Protein 8JZI (pdb70)

Secondary structure (DSSP, 8-state):
-----EEEEEEEE-TTSHHHHHHHHHHHHHHHHHHH-TT-EEEEEEEEETTEEEEEEEEE-S----HHHHHHHHHHHHT-EEGGGTEETTTSEEEEEEE----TTPPBSS-EEEEEEEETTSTTS--HHHHHHHHHHHHHHHHHHTTSS-SEEEEEEEEEEEEE-TTS-EEEEEEEEEEEEE-TTS-HHHHHHHHIIIIIIHHHHHTT-GGGG-S--EEEESTT----S-TTTTSEEETTS-TTTTTTTTSS---S---TTB-TT-HHHHHHHHHHHHHHHHHHTTS-SEEEEEEEE-BT-SS-SEEEEE-TT---TT--HHHHHHHHHHH---SHHHHHHHHT--SS--GGGGSS-SSS-TTS--GGG--TTHHHHHHHTT--/-----EEEEEEEE-TTSHHHHHHHHHHHHHHHHHHH-TT-EEEEEEEEETTEEEEEEEEE-S----HHHHHHHHHHHHT-EEGGGTEETTTSEEEEEEE--------EEEEEEEETTSTTS--HHHHHHHHHHHHHHHHHHTTSS-SEEEEEEEEEEEEE-TTS-EEEEEEEEEEEEE-TTS-HHHHHHHHIIIIIIHHHHHTT-GGGS-S--EEEESTTS---S-TTTTS-EETTS-TTTTTTTTSS---S---TTB-TTSHHHHHHHHHHHHHHHHHHTTSBSEEEEEEEE-TT-SS-SEEEEE-TT-B-TT--HHHHHHHHHHH---SHHHHHHHTT--SS--GGGSSS-SSS-TTS--GGG--TTHHHHHHHTT--/------EEEEEEE-TTSHHHHHHHHHHHHHHHHHHH-TT-EEEEEEEEETTEEEEEEEEE-S----HHHHHHHHHHHHT-EEGGGTEETTTSEEEEEEE--TTPPPSS-EEEEEEEETTSTTS--HHHHHHHHHHHHHHHHHHTTSS-SEEEEEEEEEEEEE-TTS-EEEEEEEEEEEEE-TTS-HHHHHHHHIIIIIIHHHHHHT-GGGS-S--EEEESTT----S-TTTTS-EETTS-TTTTTTTTSS---S---TTB-TT-HHHHHHHHHHHHHHHHHHTTS-SEEEEEEEE-TT-SS-SEEEEE-TT---TT--HHHHHHHHHHH---SHHHHHHHHT--SS--GGGSSS-SSS-TTS--GGG--TTHHHHHHHTT--/-----EEEEEEEE-TTSHHHHHHHHHHHHHHHHHHH-TT-EEEEEEEEETTEEEEEEEEE-S----HHHHHHHHHHHHT-EEGGGTEETTTSEEEEEEE---TTPPPSS-EEEEEEEETTSTTS--HHHHHHHHHHHHHHHHHHTTSS-SEEEEEEEEEEEEE-TTS-EEEEEEEEEEEEE-TTS-HHHHHHHHIIIIIIHHHHHTT-GGGS-S--EEEESTTS---S-TTTTS-EETTS-TTTTTTTTSS-------TTB-TT-HHHHHHHHHHHHHHHHHHTTSBSEEEEEEEE-TT-SS-SEEEEE-TT-B-TT--HHHHHHHHHHH---SHHHHHHHTT--SS--GGGGSS-SSS-TTS--GGG--TTHHHHHHHTT--

Solvent-accessible surface area: 49434 Å² total; per-residue (Å²): 139,81,97,18,94,2,34,0,0,1,20,0,0,2,20,0,24,2,12,0,0,0,0,3,2,0,0,25,0,0,19,20,6,1,122,134,20,62,106,2,106,0,35,1,15,0,2,0,4,12,3,5,0,12,0,0,2,30,8,92,51,103,19,105,22,22,24,21,55,44,1,35,80,30,0,45,108,0,13,0,76,23,13,117,16,0,4,10,0,136,20,6,0,7,8,20,9,14,21,68,94,141,124,26,212,58,36,3,59,52,4,4,4,6,10,0,4,0,1,77,63,21,171,20,43,4,0,14,0,0,9,2,0,16,74,1,0,103,14,5,10,56,0,41,104,114,48,63,1,64,77,17,19,5,12,1,38,0,6,0,1,0,14,10,40,67,103,51,123,31,58,54,2,50,2,1,9,0,11,1,0,5,32,86,129,16,90,83,68,79,0,46,81,38,0,92,97,50,0,6,87,102,2,22,155,81,27,49,11,90,107,31,19,80,78,161,34,44,20,37,3,2,41,88,22,96,49,42,74,6,1,0,28,41,66,15,0,1,0,3,21,28,6,4,4,2,6,4,1,0,25,3,30,14,5,11,18,2,5,1,1,24,2,1,31,58,3,30,0,0,0,5,1,0,0,0,7,0,0,19,0,0,6,28,2,30,0,0,45,33,0,5,0,1,0,0,0,0,40,46,87,14,141,23,7,3,7,7,0,17,0,77,141,22,55,77,101,83,4,39,17,25,31,0,2,19,4,0,94,132,32,10,57,9,63,8,22,0,0,27,133,90,4,78,1,52,80,51,33,1,25,84,0,0,8,19,0,0,4,14,25,116,65,41,141,12,24,0,24,36,79,78,43,29,111,73,0,54,71,21,2,178,36,131,95,97,94,14,95,2,35,0,0,0,19,0,0,2,24,0,13,0,13,0,0,0,0,5,1,0,0,24,0,0,21,19,4,3,124,130,20,64,112,3,115,0,35,1,16,0,2,0,6,13,2,6,0,12,0,0,2,26,9,90,45,104,17,106,25,32,22,17,96,44,1,35,69,37,0,48,110,1,16,0,72,24,13,124,19,0,4,10,0,130,20,7,0,8,7,20,9,10,19,48,68,70,64,106,91,44,45,5,4,7,10,0,4,0,1,79,57,19,172,22,41,4,0,19,0,0,9,3,0,6,60,1,0,63,17,6,9,80,0,41,110,122,50,66,1,64,71,18,20,5,6,0,27,0,1,0,1,0,2,9,37,66,115,48,108,25,52,74,0,37,5,1,0,0,12,1,0,1,32,81,128,16,88,95,72,74,0,54,90,38,0,94,101,48,0,6,87,93,2,16,145,76,29,51,13,90,114,30,17,97,73,164,36,55,19,28,0,3,22,61,29,82,48,61,87,5,0,0,44,43,67,19,0,1,0,3,24,27,6,4,3,2,6,4,1,1,23,3,32,15,5,11,17,2,5,1,0,24,2,1,31,58,3,37,1,0,0,5,1,0,0,0,8,0,0,19,0,0,7,27,2,33,0,2,49,30,0,3,0,0,0,0,0,0,16,75,96,57,136,29,7,2,7,8,0,19,0,80,139,14,44,81,90,84,15,42,14,22,30,0,2,19,4,0,90,136,20,8,48,7,83,11,68,1,0,30,151,108,5,80,1,50,79,58,33,1,23,86,0,0,8,18,0,0,4,12,18,107,84,41,143,14,25,0,25,36,81,92,34,27,119,78,0,52,63,19,10,184,42,137,105,100,96,18,91,2,35,0,0,0,18,0,0,2,20,0,9,0,13,0,0,0,1,4,1,0,0,24,0,0,20,20,5,2,121,134,21,62,116,2,92,0,32,1,17,0,4,0,7,16,4,11,0,14,0,0,2,57,14,173,46,107,13,99,19,22,22,19,30,43,1,23,82,31,0,43,104,0,18,0,80,21,14,133,19,3,4,11,0,92,18,6,0,6,6,20,9,13,23,112,138,39,190,53,39,4,54,54,6,3,3,6,10,0,3,0,1,76,67,22,174,20,45,4,1,15,0,0,9,3,0,15,75,2,0,90,18,6,9,62,0,41,98,112,58,62,1,67,67,18,19,5,6,0,26,0,1,0,1,0,10,8,37,71,105,50,123,30,54,49,0,43,4,0,0,0,11,1,0,3,29,84,121,16,89,97,72,74,0,47,90,39,0,96,104,48,0,6,78,103,0,15,134,83,29,53,14,68,129,48,18,82,73,164,32,58,18,29,0,2,28,66,26,89,49,68,101,4,0,0,44,45,68,16,0,0,0,3,20,28,6,6,4,2,7,4,1,1,24,6,34,15,5,11,15,2,5,1,0,23,2,2,23,60,3,32,1,0,0,5,1,0,0,0,6,0,0,19,0,0,6,31,6,24,0,0,46,36,0,4,0,1,0,0,0,0,40,46,93,9,133,25,8,2,7,8,0,20,0,76,126,25,54,82,92,83,5,42,16,24,30,0,2,17,4,0,93,126,22,9,52,8,42,7,24,0,0,27,124,87,4,76,1,52,85,54,32,1,26,87,0,0,8,18,0,0,3,14,20,115,71,39,141,11,21,0,24,35,79,92,30,32,111,80,0,49,68,16,2,174,38,140,101,89,97,16,91,2,35,1,0,0,18,0,0,1,25,0,8,0,15,0,0,0,1,5,2,0,0,24,0,0,20,21,6,2,115,136,20,61,108,2,84,0,36,1,15,0,3,0,9,13,5,10,0,12,0,0,2,51,14,163,44,103,17,102,22,22,21,22,48,46,1,39,67,40,0,44,108,1,19,0,76,26,15,125,21,0,3,11,0,139,20,6,1,8,8,22,8,13,23,63,154,125,39,203,59,35,3,57,50,5,4,3,6,10,0,3,0,1,78,67,18,174,23,41,4,0,15,0,0,9,2,0,16,70,1,0,110,16,5,10,65,0,43,114,115,49,61,1,66,67,18,19,5,7,0,31,0,1,0,1,0,2,9,41,63,109,43,136,32,54,73,1,42,6,1,0,0,14,1,0,4,33,81,134,13,85,97,71,73,0,42,93,39,0,90,107,49,0,6,85,97,2,18,144,74,28,49,9,89,113,36,17,88,75,171,30,60,20,31,0,4,28,70,28,88,49,57,111,3,1,0,46,45,67,16,0,0,0,4,21,27,6,4,3,3,7,3,1,1,18,3,32,15,6,11,16,2,4,1,0,21,2,2,31,58,3,34,1,0,0,5,1,0,0,0,8,0,0,18,0,0,7,28,2,33,0,1,45,37,0,4,0,2,0,0,0,0,38,45,90,13,130,26,8,3,8,8,0,19,0,72,127,26,58,78,104,81,1,39,16,25,32,0,2,18,3,0,90,134,32,11,52,6,48,7,19,0,0,30,115,76,5,83,1,52,81,53,32,1,25,83,0,0,8,18,0,0,4,14,26,118,63,41,144,9,24,0,25,37,84,75,52,31,114,80,0,62,62,23,4,186,28,141

InterPro domains:
  IPR002133 S-adenosylmethionine synthetase [MF_00086] (6-404)
  IPR002133 S-adenosylmethionine synthetase [PIRSF000497] (7-404)
  IPR002133 S-adenosylmethionine synthetase [PTHR11964] (8-398)
  IPR002133 S-adenosylmethionine synthetase [TIGR01034] (9-403)
  IPR022628 S-adenosylmethionine synthetase, N-terminal [PF00438] (9-104)
  IPR022629 S-adenosylmethionine synthetase, central domain [PF02772] (129-250)
  IPR022630 S-adenosylmethionine synthetase, C-terminal [PF02773] (252-392)
  IPR022631 S-adenosylmethionine synthetase, conserved site [PS00376] (130-140)
  IPR022631 S-adenosylmethionine synthetase, conserved site [PS00377] (278-286)
  IPR022636 S-adenosylmethionine synthetase superfamily [SSF55973] (8-114)
  IPR022636 S-adenosylmethionine synthetase superfamily [SSF55973] (126-251)
  IPR022636 S-adenosylmethionine synthetase superfamily [SSF55973] (252-405)

Radius of gyration: 36.48 Å; Cα contacts (8 Å, |Δi|>4): 4003; chains: 4; bounding box: 103×69×114 Å

B-factor: mean 21.57, std 10.16, range [6.4, 89.71]

Sequence (1529 aa):
QPTAVRLFTSESVTEGHPDKICDAISDTILDALLEKDPQSRVAVETVVTTGIVHVVGEVRTSAYVAIPQLVRNKLIEIGFNSSEVGFDGRTCGVSVSIGEQSDDRAGAGDQGLMFGYATNETEEYMPLPIALAHRLSRRLTQVRKEGIVPHLRPDGKTQVTFAYDAQDRPSHLDTVVISTQHDPEVDRAWLETQLREHVIDWVIKDAGIEDLATGEITVLINPSGSFILGGPMGDAGLTGRKIIVDTYGGMARHGGGAFSGKDPSKVDRSAAYAMRWVAKNIVAAGLADRAEVQVAYAIGRAKPVGLYVETFDTNKEGLSDEQIQAAVLEVFDLRPAAIIRELDLLRPIYADTAAYGHFGRTDLDLPWEAIDRVDELRAALKLAQPTAVRLFTSESVTEGHPDKICDAISDTILDALLEKDPQSRVAVETVVTTGIVHVVGEVRTSAYVAIPQLVRNKLIEIGFNSSEVGFDGRTCGVSVSIGEQSQEGDQGLMFGYATNETEEYMPLPIALAHRLSRRLTQVRKEGIVPHLRPDGKTQVTFAYDAQDRPSHLDTVVISTQHDPEVDRAWLETQLREHVIDWVIKDAGIEDLATGEITVLINPSGSFILGGPMGDAGLTGRKIIVDTYGGMARHGGGAFSGKDPSKVDRSAAYAMRWVAKNIVAAGLADRAEVQVAYAIGRAKPVGLYVETFDTNKEGLSDEQIQAAVLEVFDLRPAAIIRELDLLRPIYADTAAYGHFGRTDLDLPWEAIDRVDELRAALKLAQPTAVRLFTSESVTEGHPDKICDAISDTILDALLEKDPQSRVAVETVVTTGIVHVVGEVRTSAYVAIPQLVRNKLIEIGFNSSEVGFDGRTCGVSVSIGEDDRAGAGDQGLMFGYATNETEEYMPLPIALAHRLSRRLTQVRKEGIVPHLRPDGKTQVTFAYDAQDRPSHLDTVVISTQHDPEVDRAWLETQLREHVIDWVIKDAGIEDLATGEITVLINPSGSFILGGPMGDAGLTGRKIIVDTYGGMARHGGGAFSGKDPSKVDRSAAYAMRWVAKNIVAAGLADRAEVQVAYAIGRAKPVGLYVETFDTNKEGLSDEQIQAAVLEVFDLRPAAIIRELDLLRPIYADTAAYGHFGRTDLDLPWEAIDRVDELRAALKLAQPTAVRLFTSESVTEGHPDKICDAISDTILDALLEKDPQSRVAVETVVTTGIVHVVGEVRTSAYVAIPQLVRNKLIEIGFNSSEVGFDGRTCGVSVSIGEQDDRAGAGDQGLMFGYATNETEEYMPLPIALAHRLSRRLTQVRKEGIVPHLRPDGKTQVTFAYDAQDRPSHLDTVVISTQHDPEVDRAWLETQLREHVIDWVIKDAGIEDLATGEITVLINPSGSFILGGPMGDAGLTGRKIIVDTYGGMARHGGGAFSGKDPSKVDRSAAYAMRWVAKNIVAAGLADRAEVQVAYAIGRAKPVGLYVETFDTNKEGLSDEQIQAAVLEVFDLRPAAIIRELDLLRPIYADTAAYGHFGRTDLDLPWEAIDRVDELRAALKLA

Nearest PDB structures (foldseek):
  8jzi-assembly1_A  TM=1.003E+00  e=3.967E-88  Corynebacterium glutamicum ATCC 13032
  8jzh-assembly1_A  TM=1.001E+00  e=2.560E-85  Corynebacterium glutamicum ATCC 13032
  8jzi-assembly1_C  TM=1.001E+00  e=5.009E-85  Corynebacterium glutamicum ATCC 13032
  8jzi-assembly1_D  TM=9.989E-01  e=9.376E-84  Corynebacterium glutamicum ATCC 13032
  8jzg-assembly1_A  TM=9.955E-01  e=6.324E-82  Corynebacterium glutamicum ATCC 13032

Structure (mmCIF, N/CA/C/O backbone):
data_8JZI
#
_entry.id   8JZI
#
_cell.length_a   150.404
_cell.length_b   125.436
_cell.length_c   116.310
_cell.angle_alpha   90.00
_cell.angle_beta   128.91
_cell.angle_gamma   90.00
#
_symmetry.space_group_name_H-M   'C 1 2 1'
#
loop_
_entity.id
_entity.type
_entity.pdbx_description
1 polymer 'S-adenosylmethionine synthase'
2 non-polymer GLYCEROL
3 non-polymer '2-(N-MORPHOLINO)-ETHANESULFONIC ACID'
4 non-polymer 'SODIUM ION'
5 non-polymer 1,2-ETHANEDIOL
6 water water
#
loop_
_atom_site.group_PDB
_atom_site.id
_atom_site.type_symbol
_atom_site.label_atom_id
_atom_site.label_alt_id
_atom_site.label_comp_id
_atom_site.label_asym_id
_atom_site.label_entity_id
_atom_site.label_seq_id
_atom_site.pdbx_PDB_ins_code
_atom_site.Cartn_x
_atom_site.Cartn_y
_atom_site.Cartn_z
_atom_site.occupancy
_atom_site.B_iso_or_equiv
_atom_site.auth_seq_id
_atom_site.auth_comp_id
_atom_site.auth_asym_id
_atom_site.auth_atom_id
_atom_site.pdbx_PDB_model_num
ATOM 1 N N . GLN A 1 3 ? 6.918 -75.941 -82.258 1.00 39.61 3 GLN A N 1
ATOM 2 C CA . GLN A 1 3 ? 7.312 -74.555 -82.657 1.00 37.88 3 GLN A CA 1
ATOM 3 C C . GLN A 1 3 ? 6.194 -73.539 -82.352 1.00 39.06 3 GLN A C 1
ATOM 4 O O . GLN A 1 3 ? 6.527 -72.355 -82.235 1.00 42.71 3 GLN A O 1
ATOM 10 N N . PRO A 1 4 ? 4.897 -73.903 -82.229 1.00 37.01 4 PRO A N 1
ATOM 11 C CA . PRO A 1 4 ? 3.876 -72.943 -81.770 1.00 37.59 4 PRO A CA 1
ATOM 12 C C . PRO A 1 4 ? 4.201 -72.475 -80.335 1.00 29.99 4 PRO A C 1
ATOM 13 O O . PRO A 1 4 ? 4.782 -73.240 -79.617 1.00 22.32 4 PRO A O 1
ATOM 17 N N . THR A 1 5 ? 3.840 -71.227 -79.979 1.00 30.73 5 THR A N 1
ATOM 18 C CA . THR A 1 5 ? 4.149 -70.667 -78.633 1.00 29.27 5 THR A CA 1
ATOM 19 C C . THR A 1 5 ? 2.849 -70.275 -77.913 1.00 28.34 5 THR A C 1
ATOM 20 O O . THR A 1 5 ? 1.837 -69.897 -78.568 1.00 27.62 5 THR A O 1
ATOM 24 N N . ALA A 1 6 ? 2.861 -70.400 -76.596 1.00 22.32 6 ALA A N 1
ATOM 25 C CA . ALA A 1 6 ? 1.756 -69.961 -75.725 1.00 21.33 6 ALA A CA 1
ATOM 26 C C . ALA A 1 6 ? 2.308 -68.850 -74.838 1.00 20.52 6 ALA A C 1
ATOM 27 O O . ALA A 1 6 ? 3.510 -68.777 -74.646 1.00 22.94 6 ALA A O 1
ATOM 29 N N . VAL A 1 7 ? 1.447 -67.981 -74.334 1.00 17.74 7 VAL A N 1
ATOM 30 C CA . VAL A 1 7 ? 1.891 -66.935 -73.387 1.00 16.71 7 VAL A CA 1
ATOM 31 C C . VAL A 1 7 ? 1.823 -67.543 -71.988 1.00 15.15 7 VAL A C 1
ATOM 32 O O . VAL A 1 7 ? 0.761 -68.044 -71.598 1.00 15.22 7 VAL A O 1
ATOM 36 N N . ARG A 1 8 ? 2.897 -67.428 -71.228 1.00 14.66 8 ARG A N 1
ATOM 37 C CA . ARG A 1 8 ? 2.857 -67.972 -69.848 1.00 13.80 8 ARG A CA 1
ATOM 38 C C . ARG A 1 8 ? 2.103 -66.981 -68.965 1.00 13.52 8 ARG A C 1
ATOM 39 O O . ARG A 1 8 ? 2.350 -65.764 -69.072 1.00 13.29 8 ARG A O 1
ATOM 47 N N . LEU A 1 9 ? 1.239 -67.502 -68.089 1.00 12.52 9 LEU A N 1
ATOM 48 C CA . LEU A 1 9 ? 0.316 -66.674 -67.275 1.00 12.45 9 LEU A CA 1
ATOM 49 C C . LEU A 1 9 ? 0.513 -67.114 -65.844 1.00 11.74 9 LEU A C 1
ATOM 50 O O . LEU A 1 9 ? 0.264 -68.300 -65.602 1.00 12.09 9 LEU A O 1
ATOM 55 N N . PHE A 1 10 ? 0.867 -66.187 -64.955 1.00 10.75 10 PHE A N 1
ATOM 56 C CA . PHE A 1 10 ? 1.192 -66.499 -63.552 1.00 10.35 10 PHE A CA 1
ATOM 57 C C . PHE A 1 10 ? 0.103 -65.903 -62.673 1.00 10.67 10 PHE A C 1
ATOM 58 O O . PHE A 1 10 ? -0.251 -64.727 -62.888 1.00 10.75 10 PHE A O 1
ATOM 66 N N . THR A 1 11 ? -0.300 -66.626 -61.629 1.00 9.91 11 THR A N 1
ATOM 67 C CA . THR A 1 11 ? -1.434 -66.223 -60.781 1.00 9.50 11 THR A CA 1
ATOM 68 C C . THR A 1 11 ? -1.030 -66.160 -59.297 1.00 9.62 11 THR A C 1
ATOM 69 O O . THR A 1 11 ? -0.319 -67.031 -58.816 1.00 9.35 11 THR A O 1
ATOM 73 N N . SER A 1 12 ? -1.533 -65.172 -58.580 1.00 9.61 12 SER A N 1
ATOM 74 C CA . SER A 1 12 ? -1.444 -65.123 -57.091 1.00 9.43 12 SER A CA 1
ATOM 75 C C . SER A 1 12 ? -2.815 -64.749 -56.519 1.00 9.53 12 SER A C 1
ATOM 76 O O . SER A 1 12 ? -3.586 -64.116 -57.212 1.00 9.47 12 SER A O 1
ATOM 79 N N . GLU A 1 13 ? -3.078 -65.031 -55.260 1.00 9.60 13 GLU A N 1
ATOM 80 C CA . GLU A 1 13 ? -4.394 -64.722 -54.658 1.00 10.54 13 GLU A CA 1
ATOM 81 C C . GLU A 1 13 ? -4.161 -64.097 -53.300 1.00 9.23 13 GLU A C 1
ATOM 82 O O . GLU A 1 13 ? -3.051 -64.243 -52.711 1.00 9.52 13 GLU A O 1
ATOM 88 N N . SER A 1 14 ? -5.179 -63.384 -52.835 1.00 9.48 14 SER A N 1
ATOM 89 C CA . SER A 1 14 ? -5.238 -62.922 -51.433 1.00 9.26 14 SER A CA 1
ATOM 90 C C . SER A 1 14 ? -6.653 -63.078 -50.892 1.00 9.72 14 SER A C 1
ATOM 91 O O . SER A 1 14 ? -7.525 -63.491 -51.641 1.00 8.71 14 SER A O 1
ATOM 94 N N . VAL A 1 15 ? -6.821 -62.907 -49.576 1.00 9.22 15 VAL A N 1
ATOM 95 C CA . VAL A 1 15 ? -8.186 -63.019 -48.993 1.00 9.77 15 VAL A CA 1
ATOM 96 C C . VAL A 1 15 ? -8.321 -61.847 -48.037 1.00 9.74 15 VAL A C 1
ATOM 97 O O . VAL A 1 15 ? -7.262 -61.293 -47.587 1.00 9.98 15 VAL A O 1
ATOM 101 N N . THR A 1 16 ? -9.556 -61.507 -47.699 1.00 8.87 16 THR A N 1
ATOM 102 C CA . THR A 1 16 ? -9.799 -60.492 -46.654 1.00 9.11 16 THR A CA 1
ATOM 103 C C . THR A 1 16 ? -9.646 -61.114 -45.278 1.00 9.89 16 THR A C 1
ATOM 104 O O . THR A 1 16 ? -9.615 -62.358 -45.148 1.00 9.24 16 THR A O 1
ATOM 108 N N . GLU A 1 17 ? -9.644 -60.265 -44.256 1.00 8.80 17 GLU A N 1
ATOM 109 C CA . GLU A 1 17 ? -9.631 -60.671 -42.842 1.00 9.65 17 GLU A CA 1
ATOM 110 C C . GLU A 1 17 ? -10.865 -61.493 -42.452 1.00 9.54 17 GLU A C 1
ATOM 111 O O . GLU A 1 17 ? -10.841 -62.080 -41.342 1.00 9.95 17 GLU A O 1
ATOM 117 N N . GLY A 1 18 ? -11.937 -61.488 -43.245 1.00 8.89 18 GLY A N 1
ATOM 118 C CA . GLY A 1 18 ? -13.155 -62.274 -42.947 1.00 8.50 18 GLY A CA 1
ATOM 119 C C . GLY A 1 18 ? -13.194 -63.659 -43.583 1.00 9.84 18 GLY A C 1
ATOM 120 O O . GLY A 1 18 ? -14.183 -64.378 -43.379 1.00 9.91 18 GLY A O 1
ATOM 121 N N . HIS A 1 19 ? -12.170 -64.072 -44.329 1.00 10.31 19 HIS A N 1
ATOM 122 C CA . HIS A 1 19 ? -12.074 -65.450 -44.846 1.00 10.28 19 HIS A CA 1
ATOM 123 C C . HIS A 1 19 ? -11.838 -66.340 -43.624 1.00 10.15 19 HIS A C 1
ATOM 124 O O . HIS A 1 19 ? -11.016 -65.971 -42.767 1.00 10.69 19 HIS A O 1
ATOM 131 N N . PRO A 1 20 ? -12.523 -67.485 -43.474 1.00 10.46 20 PRO A N 1
ATOM 132 C CA . PRO A 1 20 ? -12.419 -68.297 -42.253 1.00 11.61 20 PRO A CA 1
ATOM 133 C C . PRO A 1 20 ? -10.982 -68.685 -41.824 1.00 10.35 20 PRO A C 1
ATOM 134 O O . PRO A 1 20 ? -10.668 -68.678 -40.630 1.00 9.96 20 PRO A O 1
ATOM 138 N N . ASP A 1 21 ? -10.078 -68.958 -42.766 1.00 10.37 21 ASP A N 1
ATOM 139 C CA . ASP A 1 21 ? -8.663 -69.290 -42.427 1.00 10.35 21 ASP A CA 1
ATOM 140 C C . ASP A 1 21 ? -7.958 -68.066 -41.842 1.00 10.45 21 ASP A C 1
ATOM 141 O O . ASP A 1 21 ? -7.248 -68.186 -40.851 1.00 9.25 21 ASP A O 1
ATOM 146 N N . LYS A 1 22 ? -8.236 -66.890 -42.412 1.00 10.58 22 LYS A N 1
ATOM 147 C CA . LYS A 1 22 ? -7.651 -65.636 -41.913 1.00 11.09 22 LYS A CA 1
ATOM 148 C C . LYS A 1 22 ? -8.272 -65.242 -40.563 1.00 10.94 22 LYS A C 1
ATOM 149 O O . LYS A 1 22 ? -7.555 -64.634 -39.762 1.00 11.71 22 LYS A O 1
ATOM 155 N N . ILE A 1 23 ? -9.551 -65.550 -40.307 1.00 11.14 23 ILE A N 1
ATOM 156 C CA . ILE A 1 23 ? -10.133 -65.322 -38.957 1.00 10.15 23 ILE A CA 1
ATOM 157 C C . ILE A 1 23 ? -9.273 -66.089 -37.935 1.00 9.81 23 ILE A C 1
ATOM 158 O O . ILE A 1 23 ? -8.925 -65.539 -36.887 1.00 10.15 23 ILE A O 1
ATOM 163 N N . CYS A 1 24 ? -8.897 -67.322 -38.262 1.00 9.16 24 CYS A N 1
ATOM 164 C CA . CYS A 1 24 ? -8.115 -68.178 -37.360 1.00 9.34 24 CYS A CA 1
ATOM 165 C C . CYS A 1 24 ? -6.709 -67.591 -37.141 1.00 8.90 24 CYS A C 1
ATOM 166 O O . CYS A 1 24 ? -6.235 -67.572 -35.995 1.00 9.34 24 CYS A O 1
ATOM 169 N N . ASP A 1 25 ? -6.029 -67.213 -38.216 1.00 8.99 25 ASP A N 1
ATOM 170 C CA . ASP A 1 25 ? -4.703 -66.542 -38.110 1.00 8.96 25 ASP A CA 1
ATOM 171 C C . ASP A 1 25 ? -4.806 -65.332 -37.177 1.00 10.23 25 ASP A C 1
ATOM 172 O O . ASP A 1 25 ? -3.956 -65.169 -36.247 1.00 9.86 25 ASP A O 1
ATOM 177 N N . ALA A 1 26 ? -5.838 -64.500 -37.355 1.00 10.40 26 ALA A N 1
ATOM 178 C CA . ALA A 1 26 ? -6.009 -63.238 -36.593 1.00 10.42 26 ALA A CA 1
ATOM 179 C C . ALA A 1 26 ? -6.329 -63.518 -35.130 1.00 10.81 26 ALA A C 1
ATOM 180 O O . ALA A 1 26 ? -5.761 -62.826 -34.253 1.00 11.15 26 ALA A O 1
ATOM 182 N N . ILE A 1 27 ? -7.143 -64.516 -34.853 1.00 10.16 27 ILE A N 1
ATOM 183 C CA . ILE A 1 27 ? -7.440 -64.910 -33.460 1.00 11.05 27 ILE A CA 1
ATOM 184 C C . ILE A 1 27 ? -6.152 -65.444 -32.807 1.00 11.74 27 ILE A C 1
ATOM 185 O O . ILE A 1 27 ? -5.777 -64.988 -31.704 1.00 13.32 27 ILE A O 1
ATOM 190 N N . SER A 1 28 ? -5.422 -66.307 -33.482 1.00 10.73 28 SER A N 1
ATOM 191 C CA . SER A 1 28 ? -4.161 -66.873 -32.975 1.00 11.22 28 SER A CA 1
ATOM 192 C C . SER A 1 28 ? -3.166 -65.749 -32.632 1.00 10.51 28 SER A C 1
ATOM 193 O O . SER A 1 28 ? -2.573 -65.794 -31.539 1.00 12.83 28 SER A O 1
ATOM 196 N N . ASP A 1 29 ? -2.985 -64.764 -33.518 1.00 10.84 29 ASP A N 1
ATOM 197 C CA . ASP A 1 29 ? -2.026 -63.644 -33.306 1.00 11.62 29 ASP A CA 1
ATOM 198 C C . ASP A 1 29 ? -2.571 -62.582 -32.343 1.00 11.71 29 ASP A C 1
ATOM 199 O O . ASP A 1 29 ? -1.744 -61.904 -31.702 1.00 14.19 29 ASP A O 1
ATOM 204 N N . THR A 1 30 ? -3.884 -62.458 -32.176 1.00 11.50 30 THR A N 1
ATOM 205 C CA . THR A 1 30 ? -4.502 -61.579 -31.157 1.00 13.02 30 THR A CA 1
ATOM 206 C C . THR A 1 30 ? -4.183 -62.127 -29.766 1.00 11.99 30 THR A C 1
ATOM 207 O O . THR A 1 30 ? -3.771 -61.335 -28.887 1.00 13.76 30 THR A O 1
ATOM 211 N N . ILE A 1 31 ? -4.245 -63.447 -29.586 1.00 11.74 31 ILE A N 1
ATOM 212 C CA . ILE A 1 31 ? -3.894 -64.093 -28.298 1.00 12.45 31 ILE A CA 1
ATOM 213 C C . ILE A 1 31 ? -2.380 -63.917 -28.108 1.00 13.03 31 ILE A C 1
ATOM 214 O O . ILE A 1 31 ? -1.951 -63.537 -26.978 1.00 12.94 31 ILE A O 1
ATOM 219 N N . LEU A 1 32 ? -1.571 -64.119 -29.158 1.00 13.06 32 LEU A N 1
ATOM 220 C CA . LEU A 1 32 ? -0.101 -63.989 -29.007 1.00 12.76 32 LEU A CA 1
ATOM 221 C C . LEU A 1 32 ? 0.228 -62.572 -28.526 1.00 14.52 32 LEU A C 1
ATOM 222 O O . LEU A 1 32 ? 0.986 -62.418 -27.548 1.00 13.46 32 LEU A O 1
ATOM 227 N N . ASP A 1 33 ? -0.350 -61.568 -29.170 1.00 13.89 33 ASP A N 1
ATOM 228 C CA . ASP A 1 33 ? 0.008 -60.165 -28.850 1.00 14.04 33 ASP A CA 1
ATOM 229 C C . ASP A 1 33 ? -0.433 -59.802 -27.426 1.00 15.69 33 ASP A C 1
ATOM 230 O O . ASP A 1 33 ? 0.360 -59.098 -26.700 1.00 15.20 33 ASP A O 1
ATOM 235 N N . ALA A 1 34 ? -1.621 -60.247 -27.015 1.00 14.57 34 ALA A N 1
ATOM 236 C CA . ALA A 1 34 ? -2.136 -60.012 -25.645 1.00 15.26 34 ALA A CA 1
ATOM 237 C C . ALA A 1 34 ? -1.161 -60.610 -24.627 1.00 16.48 34 ALA A C 1
ATOM 238 O O . ALA A 1 34 ? -0.950 -59.956 -23.579 1.00 17.09 34 ALA A O 1
ATOM 240 N N . LEU A 1 35 ? -0.621 -61.806 -24.877 1.00 14.89 35 LEU A N 1
ATOM 241 C CA . LEU A 1 35 ? 0.343 -62.470 -23.948 1.00 16.82 35 LEU A CA 1
ATOM 242 C C . LEU A 1 35 ? 1.670 -61.697 -23.965 1.00 17.44 35 LEU A C 1
ATOM 243 O O . LEU A 1 35 ? 2.138 -61.323 -22.853 1.00 17.44 35 LEU A O 1
ATOM 248 N N . LEU A 1 36 ? 2.176 -61.333 -25.154 1.00 16.39 36 LEU A N 1
ATOM 249 C CA . LEU A 1 36 ? 3.447 -60.554 -25.304 1.00 17.71 36 LEU A CA 1
ATOM 250 C C . LEU A 1 36 ? 3.375 -59.181 -24.635 1.00 20.62 36 LEU A C 1
ATOM 251 O O . LEU A 1 36 ? 4.401 -58.783 -24.117 1.00 20.23 36 LEU A O 1
ATOM 256 N N . GLU A 1 37 ? 2.251 -58.464 -24.719 1.00 20.64 37 GLU A N 1
ATOM 257 C CA . GLU A 1 37 ? 2.057 -57.122 -24.118 1.00 24.79 37 GLU A CA 1
ATOM 258 C C . GLU A 1 37 ? 2.373 -57.185 -22.613 1.00 25.02 37 GLU A C 1
ATOM 259 O O . GLU A 1 37 ? 2.942 -56.200 -22.095 1.00 26.54 37 GLU A O 1
ATOM 265 N N . LYS A 1 38 ? 2.046 -58.293 -21.947 1.00 24.79 38 LYS A N 1
ATOM 266 C CA . LYS A 1 38 ? 2.152 -58.437 -20.465 1.00 26.16 38 LYS A CA 1
ATOM 267 C C . LYS A 1 38 ? 3.376 -59.258 -20.066 1.00 27.91 38 LYS A C 1
ATOM 268 O O . LYS A 1 38 ? 3.887 -59.021 -18.936 1.00 27.19 38 LYS A O 1
ATOM 274 N N . ASP A 1 39 ? 3.789 -60.221 -20.906 1.00 23.00 39 ASP A N 1
ATOM 275 C CA . ASP A 1 39 ? 4.978 -61.085 -20.675 1.00 22.03 39 ASP A CA 1
ATOM 276 C C . ASP A 1 39 ? 5.707 -61.285 -22.000 1.00 23.14 39 ASP A C 1
ATOM 277 O O . ASP A 1 39 ? 5.403 -62.225 -22.741 1.00 22.81 39 ASP A O 1
ATOM 282 N N . PRO A 1 40 ? 6.671 -60.408 -22.355 1.00 22.74 40 PRO A N 1
ATOM 283 C CA . PRO A 1 40 ? 7.420 -60.563 -23.611 1.00 21.56 40 PRO A CA 1
ATOM 284 C C . PRO A 1 40 ? 8.121 -61.917 -23.827 1.00 21.11 40 PRO A C 1
ATOM 285 O O . PRO A 1 40 ? 8.512 -62.197 -24.971 1.00 18.55 40 PRO A O 1
ATOM 289 N N . GLN A 1 41 ? 8.281 -62.724 -22.770 1.00 20.97 41 GLN A N 1
ATOM 290 C CA . GLN A 1 41 ? 8.997 -64.024 -22.794 1.00 23.44 41 GLN A CA 1
ATOM 291 C C . GLN A 1 41 ? 8.004 -65.178 -22.991 1.00 20.61 41 GLN A C 1
ATOM 292 O O . GLN A 1 41 ? 8.420 -66.339 -22.984 1.00 20.98 41 GLN A O 1
ATOM 298 N N . SER A 1 42 ? 6.722 -64.865 -23.182 1.00 20.39 42 SER A N 1
ATOM 299 C CA . SER A 1 42 ? 5.649 -65.863 -23.383 1.00 19.48 42 SER A CA 1
ATOM 300 C C . SER A 1 42 ? 6.061 -66.838 -24.490 1.00 19.36 42 SER A C 1
ATOM 301 O O . SER A 1 42 ? 6.540 -66.400 -25.533 1.00 20.02 42 SER A O 1
ATOM 304 N N . ARG A 1 43 ? 5.904 -68.122 -24.223 1.00 18.96 43 ARG A N 1
ATOM 305 C CA . ARG A 1 43 ? 5.990 -69.179 -25.243 1.00 18.83 43 ARG A CA 1
ATOM 306 C C . ARG A 1 43 ? 4.546 -69.524 -25.636 1.00 18.31 43 ARG A C 1
ATOM 307 O O . ARG A 1 43 ? 3.740 -69.857 -24.738 1.00 16.58 43 ARG A O 1
ATOM 315 N N . VAL A 1 44 ? 4.260 -69.473 -26.941 1.00 16.46 44 VAL A N 1
ATOM 316 C CA . VAL A 1 44 ? 2.877 -69.489 -27.484 1.00 16.23 44 VAL A CA 1
ATOM 317 C C . VAL A 1 44 ? 2.864 -70.387 -28.727 1.00 15.18 44 VAL A C 1
ATOM 318 O O . VAL A 1 44 ? 3.689 -70.197 -29.552 1.00 13.79 44 VAL A O 1
ATOM 322 N N . ALA A 1 45 ? 2.029 -71.417 -28.737 1.00 13.91 45 ALA A N 1
ATOM 323 C CA . ALA A 1 45 ? 1.756 -72.293 -29.889 1.00 14.60 45 ALA A CA 1
ATOM 324 C C . ALA A 1 45 ? 0.252 -72.543 -29.853 1.00 14.31 45 ALA A C 1
ATOM 325 O O . ALA A 1 45 ? -0.202 -73.542 -29.234 1.00 14.87 45 ALA A O 1
ATOM 327 N N . VAL A 1 46 ? -0.497 -71.554 -30.342 1.00 14.38 46 VAL A N 1
ATOM 328 C CA . VAL A 1 46 ? -1.988 -71.505 -30.222 1.00 14.81 46 VAL A CA 1
ATOM 329 C C . VAL A 1 46 ? -2.593 -71.590 -31.611 1.00 14.87 46 VAL A C 1
ATOM 330 O O . VAL A 1 46 ? -2.339 -70.703 -32.396 1.00 16.60 46 VAL A O 1
ATOM 334 N N . GLU A 1 47 ? -3.364 -72.650 -31.871 1.00 13.43 47 GLU A N 1
ATOM 335 C CA . GLU A 1 47 ? -4.079 -72.883 -33.144 1.00 14.06 47 GLU A CA 1
ATOM 336 C C . GLU A 1 47 ? -5.553 -72.597 -32.908 1.00 13.99 47 GLU A C 1
ATOM 337 O O . GLU A 1 47 ? -6.019 -72.919 -31.815 1.00 15.52 47 GLU A O 1
ATOM 343 N N . THR A 1 48 ? -6.196 -71.993 -33.893 1.00 12.83 48 THR A N 1
ATOM 344 C CA . THR A 1 48 ? -7.625 -71.704 -33.893 1.00 12.56 48 THR A CA 1
ATOM 345 C C . THR A 1 48 ? -8.305 -72.503 -34.971 1.00 13.05 48 THR A C 1
ATOM 346 O O . THR A 1 48 ? -7.803 -72.553 -36.135 1.00 12.19 48 THR A O 1
ATOM 350 N N . VAL A 1 49 ? -9.479 -73.022 -34.639 1.00 12.39 49 VAL A N 1
ATOM 351 C CA . VAL A 1 49 ? -10.356 -73.723 -35.594 1.00 12.73 49 VAL A CA 1
ATOM 352 C C . VAL A 1 49 ? -11.725 -73.041 -35.545 1.00 11.71 49 VAL A C 1
ATOM 353 O O . VAL A 1 49 ? -12.199 -72.734 -34.465 1.00 12.31 49 VAL A O 1
ATOM 357 N N . VAL A 1 50 ? -12.289 -72.760 -36.699 1.00 10.09 50 VAL A N 1
ATOM 358 C CA . VAL A 1 50 ? -13.662 -72.194 -36.756 1.00 9.58 50 VAL A CA 1
ATOM 359 C C . VAL A 1 50 ? -14.520 -73.065 -37.670 1.00 10.67 50 VAL A C 1
ATOM 360 O O . VAL A 1 50 ? -14.036 -73.629 -38.678 1.00 10.68 50 VAL A O 1
ATOM 364 N N . THR A 1 51 ? -15.763 -73.207 -37.284 1.00 9.88 51 THR A N 1
ATOM 365 C CA . THR A 1 51 ? -16.750 -73.869 -38.175 1.00 10.39 51 THR A CA 1
ATOM 366 C C . THR A 1 51 ? -18.079 -73.243 -37.810 1.00 10.49 51 THR A C 1
ATOM 367 O O . THR A 1 51 ? -18.076 -72.333 -36.966 1.00 9.83 51 THR A O 1
ATOM 371 N N . THR A 1 52 ? -19.169 -73.664 -38.448 1.00 10.57 52 THR A N 1
ATOM 372 C CA . THR A 1 52 ? -20.493 -73.087 -38.165 1.00 9.92 52 THR A CA 1
ATOM 373 C C . THR A 1 52 ? -20.626 -72.940 -36.639 1.00 9.29 52 THR A C 1
ATOM 374 O O . THR A 1 52 ? -20.622 -73.952 -35.902 1.00 10.01 52 THR A O 1
ATOM 378 N N . GLY A 1 53 ? -20.811 -71.721 -36.194 1.00 10.65 53 GLY A N 1
ATOM 379 C CA . GLY A 1 53 ? -21.157 -71.334 -34.816 1.00 10.85 53 GLY A CA 1
ATOM 380 C C . GLY A 1 53 ? -20.048 -71.524 -33.812 1.00 12.22 53 GLY A C 1
ATOM 381 O O . GLY A 1 53 ? -20.317 -71.247 -32.626 1.00 13.79 53 GLY A O 1
ATOM 382 N N . ILE A 1 54 ? -18.883 -72.063 -34.196 1.00 12.94 54 ILE A N 1
ATOM 383 C CA . ILE A 1 54 ? -17.833 -72.488 -33.237 1.00 15.34 54 ILE A CA 1
ATOM 384 C C . ILE A 1 54 ? -16.489 -71.807 -33.488 1.00 12.42 54 ILE A C 1
ATOM 385 O O . ILE A 1 54 ? -16.004 -71.827 -34.607 1.00 12.57 54 ILE A O 1
ATOM 390 N N . VAL A 1 55 ? -15.858 -71.380 -32.410 1.00 11.36 55 VAL A N 1
ATOM 391 C CA . VAL A 1 55 ? -14.397 -71.114 -32.329 1.00 11.52 55 VAL A CA 1
ATOM 392 C C . VAL A 1 55 ? -13.827 -72.108 -31.303 1.00 12.20 55 VAL A C 1
ATOM 393 O O . VAL A 1 55 ? -14.268 -72.109 -30.122 1.00 13.44 55 VAL A O 1
ATOM 397 N N . HIS A 1 56 ? -12.818 -72.865 -31.705 1.00 12.90 56 HIS A N 1
ATOM 398 C CA . HIS A 1 56 ? -12.057 -73.763 -30.811 1.00 13.93 56 HIS A CA 1
ATOM 399 C C . HIS A 1 56 ? -10.602 -73.293 -30.867 1.00 14.03 56 HIS A C 1
ATOM 400 O O . HIS A 1 56 ? -10.019 -73.242 -31.938 1.00 15.08 56 HIS A O 1
ATOM 407 N N . VAL A 1 57 ? -10.070 -72.938 -29.715 1.00 12.44 57 VAL A N 1
ATOM 408 C CA . VAL A 1 57 ? -8.653 -72.529 -29.567 1.00 12.53 57 VAL A CA 1
ATOM 409 C C . VAL A 1 57 ? -7.876 -73.621 -28.832 1.00 13.28 57 VAL A C 1
ATOM 410 O O . VAL A 1 57 ? -8.344 -74.081 -27.769 1.00 13.69 57 VAL A O 1
ATOM 414 N N . VAL A 1 58 ? -6.769 -74.091 -29.424 1.00 13.60 58 VAL A N 1
ATOM 415 C CA . VAL A 1 58 ? -6.052 -75.265 -28.862 1.00 13.92 58 VAL A CA 1
ATOM 416 C C . VAL A 1 58 ? -4.556 -74.962 -28.853 1.00 14.01 58 VAL A C 1
ATOM 417 O O . VAL A 1 58 ? -4.104 -74.091 -29.607 1.00 15.13 58 VAL A O 1
ATOM 421 N N . GLY A 1 59 ? -3.821 -75.663 -27.992 1.00 14.14 59 GLY A N 1
ATOM 422 C CA . GLY A 1 59 ? -2.355 -75.608 -28.017 1.00 14.61 59 GLY A CA 1
ATOM 423 C C . GLY A 1 59 ? -1.779 -75.435 -26.636 1.00 14.71 59 GLY A C 1
ATOM 424 O O . GLY A 1 59 ? -2.361 -75.991 -25.657 1.00 15.75 59 GLY A O 1
ATOM 425 N N . GLU A 1 60 ? -0.672 -74.710 -26.554 1.00 16.57 60 GLU A N 1
ATOM 426 C CA . GLU A 1 60 ? 0.218 -74.726 -25.364 1.00 18.61 60 GLU A CA 1
ATOM 427 C C . GLU A 1 60 ? 0.767 -73.308 -25.209 1.00 17.70 60 GLU A C 1
ATOM 428 O O . GLU A 1 60 ? 1.191 -72.698 -26.237 1.00 19.00 60 GLU A O 1
ATOM 434 N N . VAL A 1 61 ? 0.676 -72.793 -23.994 1.00 16.83 61 VAL A N 1
ATOM 435 C CA . VAL A 1 61 ? 1.305 -71.513 -23.609 1.00 17.45 61 VAL A CA 1
ATOM 436 C C . VAL A 1 61 ? 2.166 -71.719 -22.352 1.00 17.76 61 VAL A C 1
ATOM 437 O O . VAL A 1 61 ? 1.721 -72.455 -21.465 1.00 19.07 61 VAL A O 1
ATOM 441 N N . ARG A 1 62 ? 3.252 -70.962 -22.274 1.00 17.90 62 ARG A N 1
ATOM 442 C CA . ARG A 1 62 ? 4.064 -70.795 -21.028 1.00 21.73 62 ARG A CA 1
ATOM 443 C C . ARG A 1 62 ? 4.249 -69.299 -20.791 1.00 20.43 62 ARG A C 1
ATOM 444 O O . ARG A 1 62 ? 4.894 -68.634 -21.602 1.00 22.44 62 ARG A O 1
ATOM 452 N N . THR A 1 63 ? 3.608 -68.772 -19.761 1.00 19.81 63 THR A N 1
ATOM 453 C CA . THR A 1 63 ? 3.431 -67.318 -19.594 1.00 20.43 63 THR A CA 1
ATOM 454 C C . THR A 1 63 ? 3.188 -67.022 -18.121 1.00 22.05 63 THR A C 1
ATOM 455 O O . THR A 1 63 ? 2.593 -67.878 -17.426 1.00 23.64 63 THR A O 1
ATOM 459 N N . SER A 1 64 ? 3.552 -65.822 -17.717 1.00 24.17 64 SER A N 1
ATOM 460 C CA . SER A 1 64 ? 3.202 -65.257 -16.395 1.00 24.81 64 SER A CA 1
ATOM 461 C C . SER A 1 64 ? 1.989 -64.328 -16.546 1.00 25.90 64 SER A C 1
ATOM 462 O O . SER A 1 64 ? 1.450 -63.923 -15.533 1.00 26.65 64 SER A O 1
ATOM 465 N N . ALA A 1 65 ? 1.554 -64.016 -17.771 1.00 26.12 65 ALA A N 1
ATOM 466 C CA . ALA A 1 65 ? 0.415 -63.099 -18.034 1.00 24.83 65 ALA A CA 1
ATOM 467 C C . ALA A 1 65 ? -0.918 -63.811 -17.820 1.00 24.76 65 ALA A C 1
ATOM 468 O O . ALA A 1 65 ? -0.989 -64.982 -18.102 1.00 25.92 65 ALA A O 1
ATOM 470 N N . TYR A 1 66 ? -1.937 -63.078 -17.369 1.00 26.62 66 TYR A N 1
ATOM 471 C CA . TYR A 1 66 ? -3.361 -63.471 -17.442 1.00 32.21 66 TYR A CA 1
ATOM 472 C C . TYR A 1 66 ? -4.006 -62.732 -18.610 1.00 26.81 66 TYR A C 1
ATOM 473 O O . TYR A 1 66 ? -3.945 -61.480 -18.608 1.00 28.78 66 TYR A O 1
ATOM 482 N N . VAL A 1 67 ? -4.606 -63.447 -19.568 1.00 25.83 67 VAL A N 1
ATOM 483 C CA . VAL A 1 67 ? -5.446 -62.817 -20.637 1.00 23.78 67 VAL A CA 1
ATOM 484 C C . VAL A 1 67 ? -6.764 -63.602 -20.715 1.00 22.11 67 VAL A C 1
ATOM 485 O O . VAL A 1 67 ? -6.702 -64.839 -20.563 1.00 26.12 67 VAL A O 1
ATOM 489 N N . ALA A 1 68 ? -7.864 -62.879 -20.907 1.00 21.37 68 ALA A N 1
ATOM 490 C CA . ALA A 1 68 ? -9.243 -63.406 -20.991 1.00 19.79 68 ALA A CA 1
ATOM 491 C C . ALA A 1 68 ? -9.467 -63.827 -22.445 1.00 18.39 68 ALA A C 1
ATOM 492 O O . ALA A 1 68 ? -9.885 -62.942 -23.244 1.00 18.25 68 ALA A O 1
ATOM 494 N N . ILE A 1 69 ? -9.210 -65.103 -22.754 1.00 17.38 69 ILE A N 1
ATOM 495 C CA . ILE A 1 69 ? -9.192 -65.578 -24.159 1.00 16.72 69 ILE A CA 1
ATOM 496 C C . ILE A 1 69 ? -10.580 -65.416 -24.768 1.00 15.47 69 ILE A C 1
ATOM 497 O O . ILE A 1 69 ? -10.678 -64.865 -25.868 1.00 13.54 69 ILE A O 1
ATOM 502 N N . PRO A 1 70 ? -11.687 -65.866 -24.147 1.00 14.62 70 PRO A N 1
ATOM 503 C CA . PRO A 1 70 ? -12.990 -65.757 -24.824 1.00 14.75 70 PRO A CA 1
ATOM 504 C C . PRO A 1 70 ? -13.354 -64.319 -25.210 1.00 15.04 70 PRO A C 1
ATOM 505 O O . PRO A 1 70 ? -13.773 -64.061 -26.352 1.00 13.79 70 PRO A O 1
ATOM 509 N N . GLN A 1 71 ? -13.133 -63.353 -24.312 1.00 16.29 71 GLN A N 1
ATOM 510 C CA . GLN A 1 71 ? -13.421 -61.941 -24.659 1.00 16.95 71 GLN A CA 1
ATOM 511 C C . GLN A 1 71 ? -12.511 -61.450 -25.812 1.00 15.20 71 GLN A C 1
ATOM 512 O O . GLN A 1 71 ? -13.020 -60.716 -26.679 1.00 15.73 71 GLN A O 1
ATOM 518 N N . LEU A 1 72 ? -11.250 -61.865 -25.865 1.00 15.02 72 LEU A N 1
ATOM 519 C CA . LEU A 1 72 ? -10.316 -61.507 -26.964 1.00 15.76 72 LEU A CA 1
ATOM 520 C C . LEU A 1 72 ? -10.914 -62.019 -28.297 1.00 14.31 72 LEU A C 1
ATOM 521 O O . LEU A 1 72 ? -10.862 -61.290 -29.332 1.00 14.02 72 LEU A O 1
ATOM 526 N N . VAL A 1 73 ? -11.402 -63.257 -28.291 1.00 14.26 73 VAL A N 1
ATOM 527 C CA . VAL A 1 73 ? -11.952 -63.930 -29.508 1.00 13.96 73 VAL A CA 1
ATOM 528 C C . VAL A 1 73 ? -13.191 -63.143 -29.916 1.00 12.47 73 VAL A C 1
ATOM 529 O O . VAL A 1 73 ? -13.317 -62.816 -31.116 1.00 11.87 73 VAL A O 1
ATOM 533 N N . ARG A 1 74 ? -14.139 -62.949 -29.008 1.00 11.67 74 ARG A N 1
ATOM 534 C CA . ARG A 1 74 ? -15.438 -62.295 -29.389 1.00 12.27 74 ARG A CA 1
ATOM 535 C C . ARG A 1 74 ? -15.179 -60.895 -29.943 1.00 13.22 74 ARG A C 1
ATOM 536 O O . ARG A 1 74 ? -15.749 -60.552 -30.997 1.00 13.01 74 ARG A O 1
ATOM 544 N N . ASN A 1 75 ? -14.274 -60.140 -29.327 1.00 13.52 75 ASN A N 1
ATOM 545 C CA . ASN A 1 75 ? -14.002 -58.745 -29.736 1.00 14.43 75 ASN A CA 1
ATOM 546 C C . ASN A 1 75 ? -13.346 -58.745 -31.125 1.00 14.21 75 ASN A C 1
ATOM 547 O O . ASN A 1 75 ? -13.695 -57.869 -31.978 1.00 14.42 75 ASN A O 1
ATOM 552 N N . LYS A 1 76 ? -12.412 -59.667 -31.380 1.00 13.23 76 LYS A N 1
ATOM 553 C CA . LYS A 1 76 ? -11.765 -59.765 -32.721 1.00 13.05 76 LYS A CA 1
ATOM 554 C C . LYS A 1 76 ? -12.819 -60.079 -33.790 1.00 12.09 76 LYS A C 1
ATOM 555 O O . LYS A 1 76 ? -12.749 -59.467 -34.835 1.00 11.05 76 LYS A O 1
ATOM 561 N N . LEU A 1 77 ? -13.765 -60.989 -33.532 1.00 11.47 77 LEU A N 1
ATOM 562 C CA . LEU A 1 77 ? -14.837 -61.272 -34.540 1.00 11.07 77 LEU A CA 1
ATOM 563 C C . LEU A 1 77 ? -15.709 -60.044 -34.820 1.00 11.03 77 LEU A C 1
ATOM 564 O O . LEU A 1 77 ? -16.024 -59.755 -35.992 1.00 12.58 77 LEU A O 1
ATOM 569 N N . ILE A 1 78 ? -16.036 -59.270 -33.796 1.00 12.30 78 ILE A N 1
ATOM 570 C CA . ILE A 1 78 ? -16.817 -58.019 -33.937 1.00 12.48 78 ILE A CA 1
ATOM 571 C C . ILE A 1 78 ? -16.022 -56.996 -34.759 1.00 11.98 78 ILE A C 1
ATOM 572 O O . ILE A 1 78 ? -16.660 -56.382 -35.722 1.00 12.34 78 ILE A O 1
ATOM 577 N N . GLU A 1 79 ? -14.717 -56.875 -34.512 1.00 11.23 79 GLU A N 1
ATOM 578 C CA . GLU A 1 79 ? -13.811 -55.922 -35.237 1.00 14.18 79 GLU A CA 1
ATOM 579 C C . GLU A 1 79 ? -13.824 -56.312 -36.726 1.00 13.77 79 GLU A C 1
ATOM 580 O O . GLU A 1 79 ? -13.923 -55.431 -37.609 1.00 12.46 79 GLU A O 1
ATOM 586 N N . ILE A 1 80 ? -13.753 -57.616 -37.021 1.00 11.51 80 ILE A N 1
ATOM 587 C CA . ILE A 1 80 ? -13.785 -58.127 -38.436 1.00 11.65 80 ILE A CA 1
ATOM 588 C C . ILE A 1 80 ? -15.136 -57.820 -39.123 1.00 11.57 80 ILE A C 1
ATOM 589 O O . ILE A 1 80 ? -15.120 -57.604 -40.371 1.00 12.54 80 ILE A O 1
ATOM 594 N N . GLY A 1 81 ? -16.249 -57.902 -38.391 1.00 11.59 81 GLY A N 1
ATOM 595 C CA . GLY A 1 81 ? -17.601 -57.526 -38.814 1.00 11.74 81 GLY A CA 1
ATOM 596 C C . GLY A 1 81 ? -18.560 -58.692 -38.732 1.00 10.98 81 GLY A C 1
ATOM 597 O O . GLY A 1 81 ? -19.674 -58.561 -39.200 1.00 11.21 81 GLY A O 1
ATOM 598 N N . PHE A 1 82 ? -18.172 -59.775 -38.074 1.00 10.47 82 PHE A N 1
ATOM 599 C CA . PHE A 1 82 ? -19.101 -60.911 -37.820 1.00 11.41 82 PHE A CA 1
ATOM 600 C C . PHE A 1 82 ? -19.848 -60.618 -36.525 1.00 11.04 82 PHE A C 1
ATOM 601 O O . PHE A 1 82 ? -19.348 -61.044 -35.485 1.00 13.00 82 PHE A O 1
ATOM 609 N N . ASN A 1 83 ? -20.991 -59.919 -36.617 1.00 12.10 83 ASN A N 1
ATOM 610 C CA . ASN A 1 83 ? -21.714 -59.345 -35.450 1.00 12.92 83 ASN A CA 1
ATOM 611 C C . ASN A 1 83 ? -23.180 -59.786 -35.451 1.00 14.50 83 ASN A C 1
ATOM 612 O O . ASN A 1 83 ? -23.989 -59.142 -34.750 1.00 13.15 83 ASN A O 1
ATOM 617 N N . SER A 1 84 ? -23.559 -60.773 -36.275 1.00 13.53 84 SER A N 1
ATOM 618 C CA . SER A 1 84 ? -24.979 -61.161 -36.471 1.00 12.60 84 SER A CA 1
ATOM 619 C C . SER A 1 84 ? -25.099 -62.542 -37.094 1.00 12.11 84 SER A C 1
ATOM 620 O O . SER A 1 84 ? -24.313 -62.849 -37.978 1.00 12.80 84 SER A O 1
ATOM 623 N N . SER A 1 85 ? -26.146 -63.280 -36.726 1.00 11.69 85 SER A N 1
ATOM 624 C CA . SER A 1 85 ? -26.533 -64.549 -37.385 1.00 12.30 85 SER A CA 1
ATOM 625 C C . SER A 1 85 ? -26.824 -64.240 -38.854 1.00 12.91 85 SER A C 1
ATOM 626 O O . SER A 1 85 ? -26.604 -65.099 -39.685 1.00 11.27 85 SER A O 1
ATOM 629 N N . GLU A 1 86 ? -27.309 -63.015 -39.156 1.00 15.55 86 GLU A N 1
ATOM 630 C CA . GLU A 1 86 ? -27.710 -62.665 -40.536 1.00 16.10 86 GLU A CA 1
ATOM 631 C C . GLU A 1 86 ? -26.493 -62.693 -41.456 1.00 15.44 86 GLU A C 1
ATOM 632 O O . GLU A 1 86 ? -26.708 -62.914 -42.665 1.00 13.65 86 GLU A O 1
ATOM 638 N N . VAL A 1 87 ? -25.273 -62.470 -40.945 1.00 12.50 87 VAL A N 1
ATOM 639 C CA . VAL A 1 87 ? -24.058 -62.498 -41.813 1.00 12.82 87 VAL A CA 1
ATOM 640 C C . VAL A 1 87 ? -23.355 -63.854 -41.690 1.00 13.03 87 VAL A C 1
ATOM 641 O O . VAL A 1 87 ? -22.369 -64.076 -42.393 1.00 13.84 87 VAL A O 1
ATOM 645 N N . GLY A 1 88 ? -23.868 -64.787 -40.879 1.00 11.99 88 GLY A N 1
ATOM 646 C CA . GLY A 1 88 ? -23.327 -66.155 -40.827 1.00 11.92 88 GLY A CA 1
ATOM 647 C C . GLY A 1 88 ? -22.552 -66.428 -39.546 1.00 12.55 88 GLY A C 1
ATOM 648 O O . GLY A 1 88 ? -22.293 -67.559 -39.279 1.00 14.71 88 GLY A O 1
ATOM 649 N N . PHE A 1 89 ? -22.260 -65.425 -38.737 1.00 10.97 89 PHE A N 1
ATOM 650 C CA . PHE A 1 89 ? -21.397 -65.609 -37.535 1.00 11.29 89 PHE A CA 1
ATOM 651 C C . PHE A 1 89 ? -21.458 -64.347 -36.674 1.00 11.62 89 PHE A C 1
ATOM 652 O O . PHE A 1 89 ? -21.390 -63.197 -37.201 1.00 11.22 89 PHE A O 1
ATOM 660 N N . ASP A 1 90 ? -21.545 -64.559 -35.367 1.00 11.51 90 ASP A N 1
ATOM 661 C CA . ASP A 1 90 ? -21.695 -63.453 -34.401 1.00 12.17 90 ASP A CA 1
ATOM 662 C C . ASP A 1 90 ? -20.710 -63.673 -33.276 1.00 12.53 90 ASP A C 1
ATOM 663 O O . ASP A 1 90 ? -20.939 -64.565 -32.439 1.00 11.48 90 ASP A O 1
ATOM 668 N N . GLY A 1 91 ? -19.705 -62.825 -33.224 1.00 12.19 91 GLY A N 1
ATOM 669 C CA . GLY A 1 91 ? -18.779 -62.831 -32.077 1.00 12.07 91 GLY A CA 1
ATOM 670 C C . GLY A 1 91 ? -19.473 -62.736 -30.717 1.00 11.25 91 GLY A C 1
ATOM 671 O O . GLY A 1 91 ? -18.928 -63.298 -29.731 1.00 12.03 91 GLY A O 1
ATOM 672 N N . ARG A 1 92 ? -20.632 -62.070 -30.638 1.00 11.33 92 ARG A N 1
ATOM 673 C CA . ARG A 1 92 ? -21.343 -61.816 -29.361 1.00 13.63 92 ARG A CA 1
ATOM 674 C C . ARG A 1 92 ? -21.952 -63.120 -28.842 1.00 12.70 92 ARG A C 1
ATOM 675 O O . ARG A 1 92 ? -22.058 -63.260 -27.614 1.00 15.85 92 ARG A O 1
ATOM 683 N N . THR A 1 93 ? -22.361 -64.016 -29.738 1.00 11.92 93 THR A N 1
ATOM 684 C CA . THR A 1 93 ? -23.213 -65.189 -29.401 1.00 10.71 93 THR A CA 1
ATOM 685 C C . THR A 1 93 ? -22.664 -66.532 -29.891 1.00 10.32 93 THR A C 1
ATOM 686 O O . THR A 1 93 ? -23.313 -67.559 -29.636 1.00 11.42 93 THR A O 1
ATOM 690 N N . CYS A 1 94 ? -21.506 -66.579 -30.525 1.00 10.49 94 CYS A N 1
ATOM 691 C CA . CYS A 1 94 ? -20.924 -67.869 -30.991 1.00 10.67 94 CYS A CA 1
ATOM 692 C C . CYS A 1 94 ? -20.338 -68.692 -29.821 1.00 10.59 94 CYS A C 1
ATOM 693 O O . CYS A 1 94 ? -20.116 -68.175 -28.725 1.00 11.23 94 CYS A O 1
ATOM 696 N N . GLY A 1 95 ? -20.099 -69.975 -30.072 1.00 10.99 95 GLY A N 1
ATOM 697 C CA . GLY A 1 95 ? -19.338 -70.874 -29.195 1.00 11.26 95 GLY A CA 1
ATOM 698 C C . GLY A 1 95 ? -17.869 -70.471 -29.169 1.00 11.66 95 GLY A C 1
ATOM 699 O O . GLY A 1 95 ? -17.268 -70.184 -30.246 1.00 11.86 95 GLY A O 1
ATOM 700 N N . VAL A 1 96 ? -17.304 -70.447 -27.980 1.00 11.33 96 VAL A N 1
ATOM 701 C CA . VAL A 1 96 ? -15.842 -70.283 -27.822 1.00 11.66 96 VAL A CA 1
ATOM 702 C C . VAL A 1 96 ? -15.387 -71.352 -26.841 1.00 11.44 96 VAL A C 1
ATOM 703 O O . VAL A 1 96 ? -15.848 -71.333 -25.700 1.00 12.55 96 VAL A O 1
ATOM 707 N N . SER A 1 97 ? -14.531 -72.245 -27.294 1.00 10.88 97 SER A N 1
ATOM 708 C CA . SER A 1 97 ? -14.027 -73.379 -26.504 1.00 12.02 97 SER A CA 1
ATOM 709 C C . SER A 1 97 ? -12.511 -73.254 -26.496 1.00 13.60 97 SER A C 1
ATOM 710 O O . SER A 1 97 ? -11.912 -72.957 -27.571 1.00 13.32 97 SER A O 1
ATOM 713 N N . VAL A 1 98 ? -11.917 -73.398 -25.319 1.00 13.26 98 VAL A N 1
ATOM 714 C CA . VAL A 1 98 ? -10.444 -73.252 -25.147 1.00 13.00 98 VAL A CA 1
ATOM 715 C C . VAL A 1 98 ? -9.884 -74.572 -24.616 1.00 15.12 98 VAL A C 1
ATOM 716 O O . VAL A 1 98 ? -10.345 -75.032 -23.556 1.00 12.31 98 VAL A O 1
ATOM 720 N N . SER A 1 99 ? -8.930 -75.171 -25.340 1.00 14.29 99 SER A N 1
ATOM 721 C CA . SER A 1 99 ? -8.203 -76.398 -24.920 1.00 13.77 99 SER A CA 1
ATOM 722 C C . SER A 1 99 ? -6.703 -76.059 -24.976 1.00 13.77 99 SER A C 1
ATOM 723 O O . SER A 1 99 ? -6.003 -76.529 -25.899 1.00 15.09 99 SER A O 1
ATOM 726 N N . ILE A 1 100 ? -6.232 -75.285 -24.018 1.00 13.23 100 ILE A N 1
ATOM 727 C CA . ILE A 1 100 ? -4.807 -74.824 -23.985 1.00 15.05 100 ILE A CA 1
ATOM 728 C C . ILE A 1 100 ? -4.149 -75.409 -22.742 1.00 16.39 100 ILE A C 1
ATOM 729 O O . ILE A 1 100 ? -4.715 -75.247 -21.654 1.00 17.75 100 ILE A O 1
ATOM 734 N N . GLY A 1 101 ? -3.000 -76.052 -22.922 1.00 17.59 101 GLY A N 1
ATOM 735 C CA . GLY A 1 101 ? -2.161 -76.523 -21.800 1.00 19.32 101 GLY A CA 1
ATOM 736 C C . GLY A 1 101 ? -1.261 -75.397 -21.326 1.00 22.26 101 GLY A C 1
ATOM 737 O O . GLY A 1 101 ? -0.714 -74.670 -22.183 1.00 23.01 101 GLY A O 1
ATOM 738 N N . GLU A 1 102 ? -1.111 -75.230 -20.009 1.00 23.32 102 GLU A N 1
ATOM 739 C CA . GLU A 1 102 ? -0.400 -74.057 -19.432 1.00 27.89 102 GLU A CA 1
ATOM 740 C C . GLU A 1 102 ? 0.872 -74.521 -18.708 1.00 30.09 102 GLU A C 1
ATOM 741 O O . GLU A 1 102 ? 1.709 -73.655 -18.422 1.00 38.16 102 GLU A O 1
ATOM 747 N N . GLN A 1 103 ? 1.031 -75.820 -18.476 1.00 29.98 103 GLN A N 1
ATOM 748 C CA . GLN A 1 103 ? 2.253 -76.423 -17.856 1.00 44.52 103 GLN A CA 1
ATOM 749 C C . GLN A 1 103 ? 2.745 -77.544 -18.782 1.00 49.51 103 GLN A C 1
ATOM 750 O O . GLN A 1 103 ? 2.294 -77.560 -19.961 1.00 63.11 103 GLN A O 1
ATOM 756 N N . SER A 1 104 ? 3.611 -78.438 -18.274 1.00 53.23 104 SER A N 1
ATOM 757 C CA . SER A 1 104 ? 4.162 -79.624 -18.991 1.00 50.43 104 SER A CA 1
ATOM 758 C C . SER A 1 104 ? 3.843 -80.928 -18.241 1.00 51.90 104 SER A C 1
ATOM 759 O O . SER A 1 104 ? 3.078 -80.872 -17.251 1.00 50.54 104 SER A O 1
ATOM 762 N N . ASP A 1 126 ? 22.906 -64.630 -24.752 1.00 57.40 126 ASP A N 1
ATOM 763 C CA . ASP A 1 126 ? 22.001 -65.805 -24.802 1.00 54.23 126 ASP A CA 1
ATOM 764 C C . ASP A 1 126 ? 21.892 -66.364 -26.227 1.00 50.58 126 ASP A C 1
ATOM 765 O O . ASP A 1 126 ? 20.974 -67.222 -26.451 1.00 48.88 126 ASP A O 1
ATOM 767 N N . ASP A 1 127 ? 22.797 -65.964 -27.140 1.00 46.74 127 ASP A N 1
ATOM 768 C CA . ASP A 1 127 ? 22.703 -66.312 -28.590 1.00 40.40 127 ASP A CA 1
ATOM 769 C C . ASP A 1 127 ? 22.974 -67.803 -28.807 1.00 36.73 127 ASP A C 1
ATOM 770 O O . ASP A 1 127 ? 22.688 -68.287 -29.907 1.00 31.06 127 ASP A O 1
ATOM 775 N N . ARG A 1 128 ? 23.513 -68.511 -27.814 1.00 32.43 128 ARG A N 1
ATOM 776 C CA . ARG A 1 128 ? 23.911 -69.937 -27.972 1.00 33.93 128 ARG A CA 1
ATOM 777 C C . ARG A 1 128 ? 22.681 -70.857 -27.997 1.00 30.90 128 ARG A C 1
ATOM 778 O O . ARG A 1 128 ? 22.853 -72.056 -28.289 1.00 31.59 128 ARG A O 1
ATOM 786 N N . ALA A 1 129 ? 21.490 -70.340 -27.688 1.00 26.92 129 ALA A N 1
ATOM 787 C CA . ALA A 1 129 ? 20.292 -71.166 -27.447 1.00 28.13 129 ALA A CA 1
ATOM 788 C C . ALA A 1 129 ? 19.972 -71.943 -28.736 1.00 30.02 129 ALA A C 1
ATOM 789 O O . ALA A 1 129 ? 19.954 -71.335 -29.828 1.00 32.43 129 ALA A O 1
ATOM 791 N N . GLY A 1 130 ? 19.762 -73.247 -28.619 1.00 25.60 130 GLY A N 1
ATOM 792 C CA . GLY A 1 130 ? 19.484 -74.100 -29.790 1.00 26.69 130 GLY A CA 1
ATOM 793 C C . GLY A 1 130 ? 18.111 -73.812 -30.377 1.00 24.08 130 GLY A C 1
ATOM 794 O O . GLY A 1 130 ? 17.194 -73.329 -29.634 1.00 22.34 130 GLY A O 1
ATOM 795 N N . ALA A 1 131 ? 17.937 -74.160 -31.657 1.00 23.42 131 ALA A N 1
ATOM 796 C CA . ALA A 1 131 ? 16.642 -74.068 -32.370 1.00 21.55 131 ALA A CA 1
ATOM 797 C C . ALA A 1 131 ? 15.645 -74.947 -31.614 1.00 21.11 131 ALA A C 1
ATOM 798 O O . ALA A 1 131 ? 16.059 -76.019 -31.161 1.00 19.37 131 ALA A O 1
ATOM 800 N N . GLY A 1 132 ? 14.385 -74.514 -31.500 1.00 19.32 132 GLY A N 1
ATOM 801 C CA . GLY A 1 132 ? 13.320 -75.272 -30.802 1.00 19.80 132 GLY A CA 1
ATOM 802 C C . GLY A 1 132 ? 12.704 -76.344 -31.684 1.00 19.75 132 GLY A C 1
ATOM 803 O O . GLY A 1 132 ? 11.911 -77.213 -31.169 1.00 18.90 132 GLY A O 1
ATOM 804 N N . ASP A 1 133 ? 13.089 -76.365 -32.966 1.00 19.99 133 ASP A N 1
ATOM 805 C CA . ASP A 1 133 ? 12.594 -77.406 -33.895 1.00 21.15 133 ASP A CA 1
ATOM 806 C C . ASP A 1 133 ? 13.545 -77.471 -35.088 1.00 19.18 133 ASP A C 1
ATOM 807 O O . ASP A 1 133 ? 14.339 -76.518 -35.300 1.00 18.80 133 ASP A O 1
ATOM 812 N N . GLN A 1 134 ? 13.432 -78.550 -35.851 1.00 17.55 134 GLN A N 1
ATOM 813 C CA . GLN A 1 134 ? 14.016 -78.618 -37.206 1.00 16.67 134 GLN A CA 1
ATOM 814 C C . GLN A 1 134 ? 13.090 -77.831 -38.148 1.00 17.57 134 GLN A C 1
ATOM 815 O O . GLN A 1 134 ? 11.979 -77.461 -37.753 1.00 19.76 134 GLN A O 1
ATOM 821 N N . GLY A 1 135 ? 13.543 -77.596 -39.376 1.00 17.13 135 GLY A N 1
ATOM 822 C CA . GLY A 1 135 ? 12.705 -77.056 -40.442 1.00 16.36 135 GLY A CA 1
ATOM 823 C C . GLY A 1 135 ? 13.478 -76.178 -41.392 1.00 15.59 135 GLY A C 1
ATOM 824 O O . GLY A 1 135 ? 14.680 -75.895 -41.159 1.00 14.75 135 GLY A O 1
ATOM 825 N N . LEU A 1 136 ? 12.813 -75.812 -42.480 1.00 12.47 136 LEU A N 1
ATOM 826 C CA . LEU A 1 136 ? 13.389 -74.996 -43.556 1.00 12.46 136 LEU A CA 1
ATOM 827 C C . LEU A 1 136 ? 12.454 -73.797 -43.735 1.00 12.70 136 LEU A C 1
ATOM 828 O O . LEU A 1 136 ? 11.235 -73.956 -43.557 1.00 12.50 136 LEU A O 1
ATOM 833 N N . MET A 1 137 ? 13.010 -72.681 -44.161 1.00 12.15 137 MET A N 1
ATOM 834 C CA . MET A 1 137 ? 12.283 -71.402 -44.270 1.00 12.92 137 MET A CA 1
ATOM 835 C C . MET A 1 137 ? 12.864 -70.625 -45.441 1.00 13.56 137 MET A C 1
ATOM 836 O O . MET A 1 137 ? 14.091 -70.643 -45.612 1.00 12.77 137 MET A O 1
ATOM 841 N N . PHE A 1 138 ? 12.017 -69.977 -46.239 1.00 12.67 138 PHE A N 1
ATOM 842 C CA . PHE A 1 138 ? 12.482 -69.163 -47.372 1.00 11.88 138 PHE A CA 1
ATOM 843 C C . PHE A 1 138 ? 12.069 -67.716 -47.169 1.00 12.73 138 PHE A C 1
ATOM 844 O O . PHE A 1 138 ? 10.964 -67.471 -46.670 1.00 13.59 138 PHE A O 1
ATOM 852 N N . GLY A 1 139 ? 12.892 -66.818 -47.709 1.00 11.52 139 GLY A N 1
ATOM 853 C CA . GLY A 1 139 ? 12.630 -65.385 -47.843 1.00 11.97 139 GLY A CA 1
ATOM 854 C C . GLY A 1 139 ? 12.843 -64.980 -49.269 1.00 12.48 139 GLY A C 1
ATOM 855 O O . GLY A 1 139 ? 13.613 -65.695 -49.994 1.00 11.87 139 GLY A O 1
ATOM 856 N N . TYR A 1 140 ? 12.176 -63.905 -49.664 1.00 10.85 140 TYR A N 1
ATOM 857 C CA . TYR A 1 140 ? 12.228 -63.437 -51.065 1.00 11.95 140 TYR A CA 1
ATOM 858 C C . TYR A 1 140 ? 12.150 -61.919 -51.126 1.00 12.06 140 TYR A C 1
ATOM 859 O O . TYR A 1 140 ? 11.534 -61.303 -50.236 1.00 11.33 140 TYR A O 1
ATOM 868 N N . ALA A 1 141 ? 12.805 -61.353 -52.136 1.00 13.47 141 ALA A N 1
ATOM 869 C CA . ALA A 1 141 ? 12.670 -59.920 -52.456 1.00 12.92 141 ALA A CA 1
ATOM 870 C C . ALA A 1 141 ? 12.901 -59.701 -53.944 1.00 12.76 141 ALA A C 1
ATOM 871 O O . ALA A 1 141 ? 13.629 -60.459 -54.562 1.00 13.65 141 ALA A O 1
ATOM 873 N N . THR A 1 142 ? 12.312 -58.652 -54.479 1.00 12.88 142 THR A N 1
ATOM 874 C CA . THR A 1 142 ? 12.490 -58.272 -55.898 1.00 13.37 142 THR A CA 1
ATOM 875 C C . THR A 1 142 ? 12.304 -56.770 -56.004 1.00 15.10 142 THR A C 1
ATOM 876 O O . THR A 1 142 ? 11.366 -56.270 -55.387 1.00 13.81 142 THR A O 1
ATOM 880 N N . ASN A 1 143 ? 13.124 -56.094 -56.801 1.00 15.89 143 ASN A N 1
ATOM 881 C CA . ASN A 1 143 ? 12.972 -54.620 -56.956 1.00 16.35 143 ASN A CA 1
ATOM 882 C C . ASN A 1 143 ? 11.917 -54.245 -58.000 1.00 16.13 143 ASN A C 1
ATOM 883 O O . ASN A 1 143 ? 11.826 -53.029 -58.406 1.00 18.64 143 ASN A O 1
ATOM 888 N N . GLU A 1 144 ? 11.048 -55.174 -58.390 1.00 15.95 144 GLU A N 1
ATOM 889 C CA . GLU A 1 144 ? 9.977 -54.887 -59.374 1.00 15.49 144 GLU A CA 1
ATOM 890 C C . GLU A 1 144 ? 8.836 -54.054 -58.760 1.00 15.75 144 GLU A C 1
ATOM 891 O O . GLU A 1 144 ? 8.063 -53.518 -59.543 1.00 15.33 144 GLU A O 1
ATOM 897 N N . THR A 1 145 ? 8.741 -53.920 -57.434 1.00 14.66 145 THR A N 1
ATOM 898 C CA . THR A 1 145 ? 7.842 -52.948 -56.757 1.00 16.53 145 THR A CA 1
ATOM 899 C C . THR A 1 145 ? 8.642 -52.193 -55.695 1.00 16.60 145 THR A C 1
ATOM 900 O O . THR A 1 145 ? 9.680 -52.712 -55.205 1.00 15.74 145 THR A O 1
ATOM 904 N N . GLU A 1 146 ? 8.172 -50.999 -55.343 1.00 17.64 146 GLU A N 1
ATOM 905 C CA . GLU A 1 146 ? 8.788 -50.137 -54.302 1.00 21.19 146 GLU A CA 1
ATOM 906 C C . GLU A 1 146 ? 8.905 -50.900 -52.969 1.00 20.56 146 GLU A C 1
ATOM 907 O O . GLU A 1 146 ? 9.883 -50.673 -52.240 1.00 19.18 146 GLU A O 1
ATOM 913 N N . GLU A 1 147 ? 7.980 -51.823 -52.689 1.00 18.68 147 GLU A N 1
ATOM 914 C CA . GLU A 1 147 ? 7.946 -52.578 -51.410 1.00 19.53 147 GLU A CA 1
ATOM 915 C C . GLU A 1 147 ? 8.717 -53.895 -51.567 1.00 15.71 147 GLU A C 1
ATOM 916 O O . GLU A 1 147 ? 8.643 -54.714 -50.633 1.00 14.90 147 GLU A O 1
ATOM 922 N N . TYR A 1 148 ? 9.386 -54.101 -52.705 1.00 14.42 148 TYR A N 1
ATOM 923 C CA . TYR A 1 148 ? 10.295 -55.255 -52.931 1.00 14.40 148 TYR A CA 1
ATOM 924 C C . TYR A 1 148 ? 9.495 -56.564 -52.893 1.00 13.62 148 TYR A C 1
ATOM 925 O O . TYR A 1 148 ? 10.029 -57.615 -52.460 1.00 12.96 148 TYR A O 1
ATOM 934 N N . MET A 1 149 ? 8.270 -56.515 -53.385 1.00 12.81 149 MET A N 1
ATOM 935 C CA . MET A 1 149 ? 7.378 -57.694 -53.455 1.00 12.27 149 MET A CA 1
ATOM 936 C C . MET A 1 149 ? 7.135 -58.063 -54.908 1.00 13.52 149 MET A C 1
ATOM 937 O O . MET A 1 149 ? 7.184 -57.228 -55.823 1.00 12.21 149 MET A O 1
ATOM 942 N N . PRO A 1 150 ? 6.781 -59.328 -55.196 1.00 12.86 150 PRO A N 1
ATOM 943 C CA . PRO A 1 150 ? 6.331 -59.680 -56.543 1.00 13.18 150 PRO A CA 1
ATOM 944 C C . PRO A 1 150 ? 5.023 -58.965 -56.902 1.00 13.47 150 PRO A C 1
ATOM 945 O O . PRO A 1 150 ? 4.168 -58.794 -56.074 1.00 13.17 150 PRO A O 1
ATOM 949 N N . LEU A 1 151 ? 4.910 -58.490 -58.145 1.00 13.40 151 LEU A N 1
ATOM 950 C CA . LEU A 1 151 ? 3.721 -57.742 -58.585 1.00 13.95 151 LEU A CA 1
ATOM 951 C C . LEU A 1 151 ? 2.452 -58.564 -58.345 1.00 13.74 151 LEU A C 1
ATOM 952 O O . LEU A 1 151 ? 1.437 -58.013 -57.942 1.00 13.03 151 LEU A O 1
ATOM 957 N N . PRO A 1 152 ? 2.351 -59.872 -58.664 1.00 12.53 152 PRO A N 1
ATOM 958 C CA . PRO A 1 152 ? 1.028 -60.501 -58.569 1.00 12.23 152 PRO A CA 1
ATOM 959 C C . PRO A 1 152 ? 0.478 -60.519 -57.123 1.00 11.87 152 PRO A C 1
ATOM 960 O O . PRO A 1 152 ? -0.683 -60.123 -56.894 1.00 10.91 152 PRO A O 1
ATOM 964 N N . ILE A 1 153 ? 1.285 -60.959 -56.163 1.00 11.18 153 ILE A N 1
ATOM 965 C CA . ILE A 1 153 ? 0.827 -60.935 -54.739 1.00 11.09 153 ILE A CA 1
ATOM 966 C C . ILE A 1 153 ? 0.625 -59.483 -54.282 1.00 9.95 153 ILE A C 1
ATOM 967 O O . ILE A 1 153 ? -0.316 -59.238 -53.486 1.00 11.10 153 ILE A O 1
ATOM 972 N N . ALA A 1 154 ? 1.451 -58.544 -54.712 1.00 10.02 154 ALA A N 1
ATOM 973 C CA . ALA A 1 154 ? 1.298 -57.127 -54.294 1.00 10.06 154 ALA A CA 1
ATOM 974 C C . ALA A 1 154 ? -0.090 -56.649 -54.735 1.00 10.66 154 ALA A C 1
ATOM 975 O O . ALA A 1 154 ? -0.790 -55.959 -53.935 1.00 9.92 154 ALA A O 1
ATOM 977 N N . LEU A 1 155 ? -0.435 -56.874 -56.004 1.00 10.95 155 LEU A N 1
ATOM 978 C CA . LEU A 1 155 ? -1.754 -56.446 -56.490 1.00 11.92 155 LEU A CA 1
ATOM 979 C C . LEU A 1 155 ? -2.874 -57.200 -55.768 1.00 10.80 155 LEU A C 1
ATOM 980 O O . LEU A 1 155 ? -3.853 -56.564 -55.377 1.00 10.32 155 LEU A O 1
ATOM 985 N N . ALA A 1 156 ? -2.774 -58.502 -55.609 1.00 9.72 156 ALA A N 1
ATOM 986 C CA . ALA A 1 156 ? -3.818 -59.299 -54.919 1.00 10.01 156 ALA A CA 1
ATOM 987 C C . ALA A 1 156 ? -4.021 -58.789 -53.491 1.00 10.03 156 ALA A C 1
ATOM 988 O O . ALA A 1 156 ? -5.155 -58.564 -53.085 1.00 10.89 156 ALA A O 1
ATOM 990 N N . HIS A 1 157 ? -2.953 -58.492 -52.761 1.00 9.79 157 HIS A N 1
ATOM 991 C CA . HIS A 1 157 ? -3.088 -57.919 -51.401 1.00 9.76 157 HIS A CA 1
ATOM 992 C C . HIS A 1 157 ? -3.699 -56.506 -51.454 1.00 10.27 157 HIS A C 1
ATOM 993 O O . HIS A 1 157 ? -4.468 -56.154 -50.571 1.00 9.89 157 HIS A O 1
ATOM 1000 N N . ARG A 1 158 ? -3.305 -55.686 -52.422 1.00 10.75 158 ARG A N 1
ATOM 1001 C CA . ARG A 1 158 ? -3.848 -54.312 -52.485 1.00 11.17 158 ARG A CA 1
ATOM 1002 C C . ARG A 1 158 ? -5.351 -54.410 -52.735 1.00 10.27 158 ARG A C 1
ATOM 1003 O O . ARG A 1 158 ? -6.076 -53.630 -52.128 1.00 10.66 158 ARG A O 1
ATOM 1011 N N . LEU A 1 159 ? -5.777 -55.374 -53.543 1.00 10.14 159 LEU A N 1
ATOM 1012 C CA . LEU A 1 159 ? -7.205 -55.549 -53.882 1.00 11.00 159 LEU A CA 1
ATOM 1013 C C . LEU A 1 159 ? -7.961 -56.048 -52.646 1.00 10.57 159 LEU A C 1
ATOM 1014 O O . LEU A 1 159 ? -9.074 -55.546 -52.396 1.00 9.77 159 LEU A O 1
ATOM 1019 N N . SER A 1 160 ? -7.413 -56.988 -51.868 1.00 10.90 160 SER A N 1
ATOM 1020 C CA . SER A 1 160 ? -8.116 -57.510 -50.677 1.00 10.42 160 SER A CA 1
ATOM 1021 C C . SER A 1 160 ? -8.116 -56.433 -49.575 1.00 10.42 160 SER A C 1
ATOM 1022 O O . SER A 1 160 ? -9.128 -56.248 -48.945 1.00 10.38 160 SER A O 1
ATOM 1025 N N . ARG A 1 161 ? -7.035 -55.692 -49.418 1.00 11.00 161 ARG A N 1
ATOM 1026 C CA . ARG A 1 161 ? -7.005 -54.572 -48.453 1.00 12.78 161 ARG A CA 1
ATOM 1027 C C . ARG A 1 161 ? -8.055 -53.522 -48.858 1.00 10.79 161 ARG A C 1
ATOM 1028 O O . ARG A 1 161 ? -8.753 -52.979 -47.995 1.00 10.38 161 ARG A O 1
ATOM 1036 N N . ARG A 1 162 ? -8.156 -53.205 -50.147 1.00 10.66 162 ARG A N 1
ATOM 1037 C CA . ARG A 1 162 ? -9.074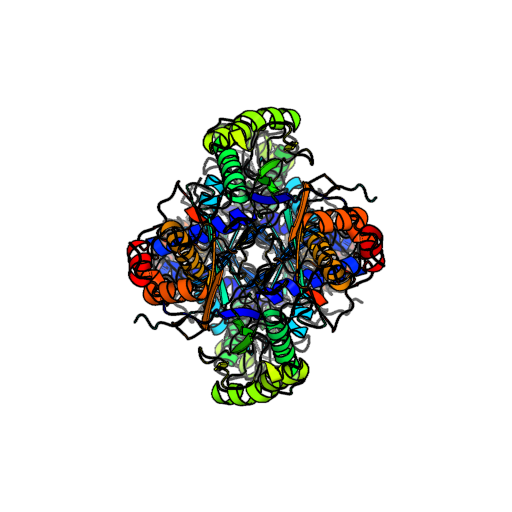 -52.148 -50.602 1.00 9.43 162 ARG A CA 1
ATOM 1038 C C . ARG A 1 162 ? -10.522 -52.640 -50.425 1.00 10.09 162 ARG A C 1
ATOM 1039 O O . ARG A 1 162 ? -11.437 -51.846 -50.112 1.00 8.66 162 ARG A O 1
ATOM 1047 N N . LEU A 1 163 ? -10.766 -53.926 -50.678 1.00 8.93 163 LEU A N 1
ATOM 1048 C CA . LEU A 1 163 ? -12.137 -54.476 -50.540 1.00 10.39 163 LEU A CA 1
ATOM 1049 C C . LEU A 1 163 ? -12.573 -54.336 -49.067 1.00 9.59 163 LEU A C 1
ATOM 1050 O O . LEU A 1 163 ? -13.699 -53.969 -48.824 1.00 10.22 163 LEU A O 1
ATOM 1055 N N . THR A 1 164 ? -11.686 -54.549 -48.100 1.00 9.67 164 THR A N 1
ATOM 1056 C CA . THR A 1 164 ? -11.999 -54.344 -46.681 1.00 10.64 164 THR A CA 1
ATOM 1057 C C . THR A 1 164 ? -12.200 -52.848 -46.413 1.00 9.94 164 THR A C 1
ATOM 1058 O O . THR A 1 164 ? -13.161 -52.505 -45.754 1.00 10.04 164 THR A O 1
ATOM 1062 N N . GLN A 1 165 ? -11.313 -51.999 -46.928 1.00 10.87 165 GLN A N 1
ATOM 1063 C CA . GLN A 1 165 ? -11.381 -50.527 -46.710 1.00 11.49 165 GLN A CA 1
ATOM 1064 C C . GLN A 1 165 ? -12.727 -49.980 -47.177 1.00 10.84 165 GLN A C 1
ATOM 1065 O O . GLN A 1 165 ? -13.345 -49.145 -46.468 1.00 10.74 165 GLN A O 1
ATOM 1071 N N . VAL A 1 166 ? -13.184 -50.363 -48.362 1.00 10.65 166 VAL A N 1
ATOM 1072 C CA . VAL A 1 166 ? -14.413 -49.722 -48.898 1.00 10.66 166 VAL A CA 1
ATOM 1073 C C . VAL A 1 166 ? -15.636 -50.133 -48.070 1.00 10.27 166 VAL A C 1
ATOM 1074 O O . VAL A 1 166 ? -16.603 -49.356 -47.989 1.00 12.45 166 VAL A O 1
ATOM 1078 N N . ARG A 1 167 ? -15.622 -51.330 -47.505 1.00 10.52 167 ARG A N 1
ATOM 1079 C CA . ARG A 1 167 ? -16.657 -51.803 -46.564 1.00 10.05 167 ARG A CA 1
ATOM 1080 C C . ARG A 1 167 ? -16.594 -50.994 -45.266 1.00 10.26 167 ARG A C 1
ATOM 1081 O O . ARG A 1 167 ? -17.621 -50.442 -44.895 1.00 12.12 167 ARG A O 1
ATOM 1089 N N . LYS A 1 168 ? -15.427 -50.941 -44.609 1.00 11.00 168 LYS A N 1
ATOM 1090 C CA . LYS A 1 168 ? -15.282 -50.366 -43.246 1.00 13.07 168 LYS A CA 1
ATOM 1091 C C . LYS A 1 168 ? -15.554 -48.863 -43.299 1.00 12.92 168 LYS A C 1
ATOM 1092 O O . LYS A 1 168 ? -16.180 -48.351 -42.331 1.00 13.84 168 LYS A O 1
ATOM 1098 N N . GLU A 1 169 ? -15.147 -48.209 -44.362 1.00 12.49 169 GLU A N 1
ATOM 1099 C CA . GLU A 1 169 ? -15.340 -46.735 -44.524 1.00 15.05 169 GLU A CA 1
ATOM 1100 C C . GLU A 1 169 ? -16.656 -46.411 -45.249 1.00 15.89 169 GLU A C 1
ATOM 1101 O O . GLU A 1 169 ? -16.969 -45.212 -45.382 1.00 16.18 169 GLU A O 1
ATOM 1107 N N . GLY A 1 170 ? -17.441 -47.387 -45.734 1.00 14.00 170 GLY A N 1
ATOM 1108 C CA . GLY A 1 170 ? -18.728 -47.056 -46.382 1.00 13.58 170 GLY A CA 1
ATOM 1109 C C . GLY A 1 170 ? -18.595 -46.514 -47.804 1.00 13.51 170 GLY A C 1
ATOM 1110 O O . GLY A 1 170 ? -19.606 -46.013 -48.344 1.00 15.06 170 GLY A O 1
ATOM 1111 N N . ILE A 1 171 ? -17.441 -46.663 -48.453 1.00 12.28 171 ILE A N 1
ATOM 1112 C CA . ILE A 1 171 ? -17.208 -46.243 -49.858 1.00 12.54 171 ILE A CA 1
ATOM 1113 C C . ILE A 1 171 ? -18.139 -47.089 -50.732 1.00 13.50 171 ILE A C 1
ATOM 1114 O O . ILE A 1 171 ? -18.759 -46.558 -51.682 1.00 13.87 171 ILE A O 1
ATOM 1119 N N . VAL A 1 172 ? -18.226 -48.372 -50.424 1.00 12.00 172 VAL A N 1
ATOM 1120 C CA . VAL A 1 172 ? -19.190 -49.281 -51.091 1.00 11.57 172 VAL A CA 1
ATOM 1121 C C . VAL A 1 172 ? -20.035 -49.842 -49.974 1.00 11.82 172 VAL A C 1
ATOM 1122 O O . VAL A 1 172 ? -19.520 -50.624 -49.171 1.00 11.79 172 VAL A O 1
ATOM 1126 N N . PRO A 1 173 ? -21.320 -49.456 -49.871 1.00 12.24 173 PRO A N 1
ATOM 1127 C CA . PRO A 1 173 ? -22.184 -49.958 -48.812 1.00 11.84 173 PRO A CA 1
ATOM 1128 C C . PRO A 1 173 ? -22.599 -51.419 -49.071 1.00 11.31 173 PRO A C 1
ATOM 1129 O O . PRO A 1 173 ? -22.331 -51.954 -50.119 1.00 11.53 173 PRO A O 1
ATOM 1133 N N . HIS A 1 174 ? -23.196 -52.028 -48.057 1.00 11.43 174 HIS A N 1
ATOM 1134 C CA . HIS A 1 174 ? -23.873 -53.366 -48.161 1.00 11.44 174 HIS A CA 1
ATOM 1135 C C . HIS A 1 174 ? -22.877 -54.505 -48.374 1.00 10.41 174 HIS A C 1
ATOM 1136 O O . HIS A 1 174 ? -23.330 -55.565 -48.789 1.00 10.36 174 HIS A O 1
ATOM 1143 N N . LEU A 1 175 ? -21.593 -54.328 -48.016 1.00 10.33 175 LEU A N 1
ATOM 1144 C CA . LEU A 1 175 ? -20.595 -55.434 -48.090 1.00 10.05 175 LEU A CA 1
ATOM 1145 C C . LEU A 1 175 ? -20.532 -56.155 -46.734 1.00 9.41 175 LEU A C 1
ATOM 1146 O O . LEU A 1 175 ? -20.753 -55.513 -45.658 1.00 10.98 175 LEU A O 1
ATOM 1151 N N . ARG A 1 176 ? -20.053 -57.397 -46.764 1.00 8.78 176 ARG A N 1
ATOM 1152 C CA . ARG A 1 176 ? -19.865 -58.244 -45.561 1.00 9.15 176 ARG A CA 1
ATOM 1153 C C . ARG A 1 176 ? -18.401 -58.698 -45.590 1.00 9.44 176 ARG A C 1
ATOM 1154 O O . ARG A 1 176 ? -17.735 -58.419 -46.578 1.00 9.78 176 ARG A O 1
ATOM 1162 N N . PRO A 1 177 ? -17.869 -59.278 -44.496 1.00 9.14 177 PRO A N 1
ATOM 1163 C CA . PRO A 1 177 ? -16.418 -59.424 -44.338 1.00 9.12 177 PRO A CA 1
ATOM 1164 C C . PRO A 1 177 ? -15.658 -60.345 -45.303 1.00 9.36 177 PRO A C 1
ATOM 1165 O O . PRO A 1 177 ? -14.509 -60.066 -45.602 1.00 10.60 177 PRO A O 1
ATOM 1169 N N . ASP A 1 178 ? -16.288 -61.446 -45.697 1.00 9.22 178 ASP A N 1
ATOM 1170 C CA . ASP A 1 178 ? -15.592 -62.540 -46.409 1.00 9.68 178 ASP A CA 1
ATOM 1171 C C . ASP A 1 178 ? -15.352 -62.101 -47.855 1.00 10.82 178 ASP A C 1
ATOM 1172 O O . ASP A 1 178 ? -16.183 -61.457 -48.426 1.00 12.54 178 ASP A O 1
ATOM 1177 N N . GLY A 1 179 ? -14.194 -62.429 -48.396 1.00 10.87 179 GLY A N 1
ATOM 1178 C CA . GLY A 1 179 ? -13.822 -62.080 -49.765 1.00 10.19 179 GLY A CA 1
ATOM 1179 C C . GLY A 1 179 ? -12.466 -62.643 -50.166 1.00 11.08 179 GLY A C 1
ATOM 1180 O O . GLY A 1 179 ? -11.650 -62.991 -49.313 1.00 9.94 179 GLY A O 1
ATOM 1181 N N . LYS A 1 180 ? -12.260 -62.715 -51.474 1.00 11.31 180 LYS A N 1
ATOM 1182 C CA . LYS A 1 180 ? -11.049 -63.323 -52.052 1.00 11.10 180 LYS A CA 1
ATOM 1183 C C . LYS A 1 180 ? -10.733 -62.554 -53.325 1.00 11.45 180 LYS A C 1
ATOM 1184 O O . LYS A 1 180 ? -11.693 -62.259 -54.089 1.00 11.03 180 LYS A O 1
ATOM 1190 N N . THR A 1 181 ? -9.445 -62.332 -53.565 1.00 9.75 181 THR A N 1
ATOM 1191 C CA . THR A 1 181 ? -8.963 -61.717 -54.805 1.00 9.85 181 THR A CA 1
ATOM 1192 C C . THR A 1 181 ? -7.987 -62.641 -55.523 1.00 9.42 181 THR A C 1
ATOM 1193 O O . THR A 1 181 ? -7.206 -63.363 -54.832 1.00 10.52 181 THR A O 1
ATOM 1197 N N . GLN A 1 182 ? -7.926 -62.533 -56.850 1.00 9.44 182 GLN A N 1
ATOM 1198 C CA . GLN A 1 182 ? -7.000 -63.373 -57.634 1.00 9.42 182 GLN A CA 1
ATOM 1199 C C . GLN A 1 182 ? -6.592 -62.642 -58.907 1.00 10.31 182 GLN A C 1
ATOM 1200 O O . GLN A 1 182 ? -7.434 -62.030 -59.542 1.00 10.80 182 GLN A O 1
ATOM 1206 N N . VAL A 1 183 ? -5.303 -62.556 -59.121 1.00 11.00 183 VAL A N 1
ATOM 1207 C CA . VAL A 1 183 ? -4.780 -61.820 -60.301 1.00 11.38 183 VAL A CA 1
ATOM 1208 C C . VAL A 1 183 ? -3.850 -62.746 -61.076 1.00 10.55 183 VAL A C 1
ATOM 1209 O O . VAL A 1 183 ? -3.050 -63.487 -60.503 1.00 11.20 183 VAL A O 1
ATOM 1213 N N . THR A 1 184 ? -3.987 -62.681 -62.391 1.00 10.78 184 THR A N 1
ATOM 1214 C CA . THR A 1 184 ? -3.197 -63.437 -63.370 1.00 10.29 184 THR A CA 1
ATOM 1215 C C . THR A 1 184 ? -2.512 -62.417 -64.282 1.00 11.01 184 THR A C 1
ATOM 1216 O O . THR A 1 184 ? -3.197 -61.559 -64.834 1.00 9.91 184 THR A O 1
ATOM 1220 N N . PHE A 1 185 ? -1.179 -62.451 -64.310 1.00 10.78 185 PHE A N 1
ATOM 1221 C CA . PHE A 1 185 ? -0.332 -61.644 -65.227 1.00 11.07 185 PHE A CA 1
ATOM 1222 C C . PHE A 1 185 ? 0.193 -62.537 -66.340 1.00 11.16 185 PHE A C 1
ATOM 1223 O O . PHE A 1 185 ? 0.672 -63.639 -66.098 1.00 11.01 185 PHE A O 1
ATOM 1231 N N . ALA A 1 186 ? 0.269 -61.979 -67.541 1.00 11.08 186 ALA A N 1
ATOM 1232 C CA . ALA A 1 186 ? 1.142 -62.528 -68.608 1.00 11.97 186 ALA A CA 1
ATOM 1233 C C . ALA A 1 186 ? 2.581 -62.227 -68.199 1.00 12.23 186 ALA A C 1
ATOM 1234 O O . ALA A 1 186 ? 2.860 -61.169 -67.580 1.00 11.64 186 ALA A O 1
ATOM 1236 N N . TYR A 1 187 ? 3.461 -63.183 -68.481 1.00 11.63 187 TYR A N 1
ATOM 1237 C CA . TYR A 1 187 ? 4.905 -63.147 -68.204 1.00 11.83 187 TYR A CA 1
ATOM 1238 C C . TYR A 1 187 ? 5.649 -63.271 -69.525 1.00 13.19 187 TYR A C 1
ATOM 1239 O O . TYR A 1 187 ? 5.169 -63.945 -70.446 1.00 14.54 187 TYR A O 1
ATOM 1248 N N . ASP A 1 188 ? 6.806 -62.634 -69.600 1.00 15.89 188 ASP A N 1
ATOM 1249 C CA . ASP A 1 188 ? 7.667 -62.755 -70.797 1.00 16.45 188 ASP A CA 1
ATOM 1250 C C . ASP A 1 188 ? 8.539 -64.003 -70.671 1.00 17.48 188 ASP A C 1
ATOM 1251 O O . ASP A 1 188 ? 8.436 -64.740 -69.656 1.00 16.26 188 ASP A O 1
ATOM 1256 N N . ALA A 1 189 ? 9.362 -64.258 -71.695 1.00 16.05 189 ALA A N 1
ATOM 1257 C CA . ALA A 1 189 ? 10.248 -65.445 -71.776 1.00 16.35 189 ALA A CA 1
ATOM 1258 C C . ALA A 1 189 ? 11.372 -65.351 -70.731 1.00 16.76 189 ALA A C 1
ATOM 1259 O O . ALA A 1 189 ? 12.004 -66.377 -70.501 1.00 15.61 189 ALA A O 1
ATOM 1261 N N . GLN A 1 190 ? 11.614 -64.174 -70.147 1.00 16.47 190 GLN A N 1
ATOM 1262 C CA . GLN A 1 190 ? 12.656 -63.926 -69.115 1.00 16.98 190 GLN A CA 1
ATOM 1263 C C . GLN A 1 190 ? 12.033 -63.993 -67.716 1.00 15.52 190 GLN A C 1
ATOM 1264 O O . GLN A 1 190 ? 12.711 -63.578 -66.765 1.00 15.61 190 GLN A O 1
ATOM 1270 N N . ASP A 1 191 ? 10.798 -64.491 -67.590 1.00 13.81 191 ASP A N 1
ATOM 1271 C CA . ASP A 1 191 ? 10.157 -64.764 -66.272 1.00 14.50 191 ASP A CA 1
ATOM 1272 C C . ASP A 1 191 ? 9.744 -63.452 -65.583 1.00 13.42 191 ASP A C 1
ATOM 1273 O O . ASP A 1 191 ? 9.673 -63.437 -64.332 1.00 15.38 191 ASP A O 1
ATOM 1278 N N . ARG A 1 192 ? 9.500 -62.375 -66.337 1.00 13.72 192 ARG A N 1
ATOM 1279 C CA . ARG A 1 192 ? 9.080 -61.067 -65.764 1.00 14.71 192 ARG A CA 1
ATOM 1280 C C . ARG A 1 192 ? 7.638 -60.755 -66.138 1.00 13.69 192 ARG A C 1
ATOM 1281 O O . ARG A 1 192 ? 7.242 -61.043 -67.240 1.00 12.65 192 ARG A O 1
ATOM 1289 N N . PRO A 1 193 ? 6.849 -60.083 -65.272 1.00 14.86 193 PRO A N 1
ATOM 1290 C CA . PRO A 1 193 ? 5.492 -59.686 -65.625 1.00 15.24 193 PRO A CA 1
ATOM 1291 C C . PRO A 1 193 ? 5.513 -58.728 -66.819 1.00 15.97 193 PRO A C 1
ATOM 1292 O O . PRO A 1 193 ? 6.339 -57.839 -66.871 1.00 17.85 193 PRO A O 1
ATOM 1296 N N . SER A 1 194 ? 4.600 -58.967 -67.745 1.00 16.32 194 SER A N 1
ATOM 1297 C CA . SER A 1 194 ? 4.419 -58.237 -69.020 1.00 18.24 194 SER A CA 1
ATOM 1298 C C . SER A 1 194 ? 3.098 -57.440 -68.994 1.00 18.31 194 SER A C 1
ATOM 1299 O O . SER A 1 194 ? 3.037 -56.331 -69.562 1.00 18.18 194 SER A O 1
ATOM 1302 N N . HIS A 1 195 ? 2.013 -58.005 -68.481 1.00 17.04 195 HIS A N 1
ATOM 1303 C CA . HIS A 1 195 ? 0.669 -57.382 -68.609 1.00 18.56 195 HIS A CA 1
ATOM 1304 C C . HIS A 1 195 ? -0.280 -58.021 -67.607 1.00 17.56 195 HIS A C 1
ATOM 1305 O O . HIS A 1 195 ? -0.222 -59.232 -67.461 1.00 15.28 195 HIS A O 1
ATOM 1312 N N . LEU A 1 196 ? -1.153 -57.234 -66.993 1.00 14.89 196 LEU A N 1
ATOM 1313 C CA . LEU A 1 196 ? -2.316 -57.762 -66.228 1.00 14.61 196 LEU A CA 1
ATOM 1314 C C . LEU A 1 196 ? -3.295 -58.414 -67.216 1.00 15.74 196 LEU A C 1
ATOM 1315 O O . LEU A 1 196 ? -3.574 -57.820 -68.304 1.00 20.29 196 LEU A O 1
ATOM 1320 N N . ASP A 1 197 ? -3.698 -59.659 -66.965 1.00 13.10 197 ASP A N 1
ATOM 1321 C CA . ASP A 1 197 ? -4.579 -60.449 -67.873 1.00 14.38 197 ASP A CA 1
ATOM 1322 C C . ASP A 1 197 ? -5.983 -60.589 -67.272 1.00 13.86 197 ASP A C 1
ATOM 1323 O O . ASP A 1 197 ? -6.951 -60.267 -67.929 1.00 14.67 197 ASP A O 1
ATOM 1328 N N . THR A 1 198 ? -6.090 -61.036 -66.021 1.00 13.37 198 THR A N 1
ATOM 1329 C CA . THR A 1 198 ? -7.380 -61.397 -65.405 1.00 13.31 198 THR A CA 1
ATOM 1330 C C . THR A 1 198 ? -7.367 -60.982 -63.934 1.00 12.33 198 THR A C 1
ATOM 1331 O O . THR A 1 198 ? -6.406 -61.294 -63.232 1.00 12.82 198 THR A O 1
ATOM 1335 N N . VAL A 1 199 ? -8.470 -60.408 -63.489 1.00 11.12 199 VAL A N 1
ATOM 1336 C CA . VAL A 1 199 ? -8.745 -60.056 -62.068 1.00 10.73 199 VAL A CA 1
ATOM 1337 C C . VAL A 1 199 ? -10.022 -60.735 -61.634 1.00 10.98 199 VAL A C 1
ATOM 1338 O O . VAL A 1 199 ? -11.100 -60.480 -62.252 1.00 10.34 199 VAL A O 1
ATOM 1342 N N . VAL A 1 200 ? -9.960 -61.449 -60.514 1.00 10.83 200 VAL A N 1
ATOM 1343 C CA . VAL A 1 200 ? -11.169 -62.038 -59.914 1.00 11.17 200 VAL A CA 1
ATOM 1344 C C . VAL A 1 200 ? -11.347 -61.454 -58.519 1.00 11.24 200 VAL A C 1
ATOM 1345 O O . VAL A 1 200 ? -10.401 -61.467 -57.733 1.00 11.63 200 VAL A O 1
ATOM 1349 N N . ILE A 1 201 ? -12.527 -60.929 -58.240 1.00 11.68 201 ILE A N 1
ATOM 1350 C CA . ILE A 1 201 ? -12.879 -60.519 -56.868 1.00 11.69 201 ILE A CA 1
ATOM 1351 C C . ILE A 1 201 ? -14.235 -61.121 -56.493 1.00 11.92 201 ILE A C 1
ATOM 1352 O O . ILE A 1 201 ? -15.227 -60.978 -57.266 1.00 11.81 201 ILE A O 1
ATOM 1357 N N . SER A 1 202 ? -14.284 -61.749 -55.332 1.00 11.70 202 SER A N 1
ATOM 1358 C CA . SER A 1 202 ? -15.526 -62.241 -54.716 1.00 12.16 202 SER A CA 1
ATOM 1359 C C . SER A 1 202 ? -15.662 -61.571 -53.347 1.00 12.03 202 SER A C 1
ATOM 1360 O O . SER A 1 202 ? -14.686 -61.550 -52.578 1.00 13.58 202 SER A O 1
ATOM 1363 N N . THR A 1 203 ? -16.807 -60.968 -53.119 1.00 10.16 203 THR A N 1
ATOM 1364 C CA . THR A 1 203 ? -17.126 -60.340 -51.824 1.00 9.96 203 THR A CA 1
ATOM 1365 C C . THR A 1 203 ? -18.475 -60.826 -51.299 1.00 9.80 203 THR A C 1
ATOM 1366 O O . THR A 1 203 ? -19.463 -60.924 -52.043 1.00 9.75 203 THR A O 1
ATOM 1370 N N . GLN A 1 204 ? -18.508 -61.077 -49.990 1.00 10.31 204 GLN A N 1
ATOM 1371 C CA . GLN A 1 204 ? -19.747 -61.272 -49.235 1.00 8.90 204 GLN A CA 1
ATOM 1372 C C . GLN A 1 204 ? -20.542 -59.971 -49.296 1.00 9.33 204 GLN A C 1
ATOM 1373 O O . GLN A 1 204 ? -19.935 -58.882 -49.297 1.00 8.86 204 GLN A O 1
ATOM 1379 N N . HIS A 1 205 ? -21.851 -60.064 -49.237 1.00 8.26 205 HIS A N 1
ATOM 1380 C CA . HIS A 1 205 ? -22.712 -58.856 -49.320 1.00 9.43 205 HIS A CA 1
ATOM 1381 C C . HIS A 1 205 ? -24.076 -59.079 -48.680 1.00 10.62 205 HIS A C 1
ATOM 1382 O O . HIS A 1 205 ? -24.520 -60.243 -48.544 1.00 9.92 205 HIS A O 1
ATOM 1389 N N . ASP A 1 206 ? -24.751 -57.979 -48.381 1.00 10.85 206 ASP A N 1
ATOM 1390 C CA . ASP A 1 206 ? -26.164 -57.998 -47.931 1.00 12.48 206 ASP A CA 1
ATOM 1391 C C . ASP A 1 206 ? -27.062 -58.384 -49.085 1.00 12.12 206 ASP A C 1
ATOM 1392 O O . ASP A 1 206 ? -26.775 -58.153 -50.241 1.00 11.19 206 ASP A O 1
ATOM 1397 N N . PRO A 1 207 ? -28.216 -58.993 -48.807 1.00 13.50 207 PRO A N 1
ATOM 1398 C CA . PRO A 1 207 ? -29.141 -59.337 -49.879 1.00 15.23 207 PRO A CA 1
ATOM 1399 C C . PRO A 1 207 ? -29.796 -58.106 -50.505 1.00 16.57 207 PRO A C 1
ATOM 1400 O O . PRO A 1 207 ? -30.452 -58.292 -51.497 1.00 18.92 207 PRO A O 1
ATOM 1404 N N . GLU A 1 208 ? -29.585 -56.916 -49.948 1.00 15.65 208 GLU A N 1
ATOM 1405 C CA . GLU A 1 208 ? -30.169 -55.652 -50.491 1.00 18.04 208 GLU A CA 1
ATOM 1406 C C . GLU A 1 208 ? -29.456 -55.286 -51.805 1.00 17.51 208 GLU A C 1
ATOM 1407 O O . GLU A 1 208 ? -29.981 -54.436 -52.551 1.00 17.27 208 GLU A O 1
ATOM 1413 N N . VAL A 1 209 ? -28.286 -55.881 -52.097 1.00 13.92 209 VAL A N 1
ATOM 1414 C CA . VAL A 1 209 ? -27.581 -55.611 -53.372 1.00 13.60 209 VAL A CA 1
ATOM 1415 C C . VAL A 1 209 ? -27.422 -56.904 -54.175 1.00 12.23 209 VAL A C 1
ATOM 1416 O O . VAL A 1 209 ? -27.438 -57.995 -53.614 1.00 13.51 209 VAL A O 1
ATOM 1420 N N . ASP A 1 210 ? -27.229 -56.748 -55.460 1.00 12.42 210 ASP A N 1
ATOM 1421 C CA . ASP A 1 210 ? -27.071 -57.904 -56.380 1.00 13.49 210 ASP A CA 1
ATOM 1422 C C . ASP A 1 210 ? -25.762 -57.814 -57.157 1.00 12.60 210 ASP A C 1
ATOM 1423 O O . ASP A 1 210 ? -24.998 -56.830 -57.029 1.00 12.18 210 ASP A O 1
ATOM 1428 N N . ARG A 1 211 ? -25.452 -58.871 -57.894 1.00 12.61 211 ARG A N 1
ATOM 1429 C CA . ARG A 1 211 ? -24.134 -59.010 -58.532 1.00 11.69 211 ARG A CA 1
ATOM 1430 C C . ARG A 1 211 ? -23.926 -57.893 -59.565 1.00 12.28 211 ARG A C 1
ATOM 1431 O O . ARG A 1 211 ? -22.770 -57.450 -59.786 1.00 12.79 211 ARG A O 1
ATOM 1439 N N . ALA A 1 212 ? -24.985 -57.417 -60.205 1.00 13.48 212 ALA A N 1
ATOM 1440 C CA . ALA A 1 212 ? -24.809 -56.409 -61.278 1.00 13.38 212 ALA A CA 1
ATOM 1441 C C . ALA A 1 212 ? -24.337 -55.098 -60.638 1.00 12.91 212 ALA A C 1
ATOM 1442 O O . ALA A 1 212 ? -23.481 -54.365 -61.266 1.00 15.94 212 ALA A O 1
ATOM 1444 N N . TRP A 1 213 ? -24.928 -54.764 -59.503 1.00 11.70 213 TRP A N 1
ATOM 1445 C CA . TRP A 1 213 ? -24.525 -53.553 -58.724 1.00 11.10 213 TRP A CA 1
ATOM 1446 C C . TRP A 1 213 ? -23.088 -53.731 -58.238 1.00 10.85 213 TRP A C 1
ATOM 1447 O O . TRP A 1 213 ? -22.234 -52.837 -58.421 1.00 10.67 213 TRP A O 1
ATOM 1458 N N . LEU A 1 214 ? -22.788 -54.867 -57.633 1.00 10.79 214 LEU A N 1
ATOM 1459 C CA . LEU A 1 214 ? -21.419 -55.156 -57.130 1.00 11.32 214 LEU A CA 1
ATOM 1460 C C . LEU A 1 214 ? -20.374 -55.050 -58.240 1.00 11.30 214 LEU A C 1
ATOM 1461 O O . LEU A 1 214 ? -19.262 -54.514 -57.987 1.00 10.23 214 LEU A O 1
ATOM 1466 N N . GLU A 1 215 ? -20.693 -55.501 -59.456 1.00 11.45 215 GLU A N 1
ATOM 1467 C CA . GLU A 1 215 ? -19.711 -55.422 -60.532 1.00 13.16 215 GLU A CA 1
ATOM 1468 C C . GLU A 1 215 ? -19.336 -53.958 -60.789 1.00 12.05 215 GLU A C 1
ATOM 1469 O O . GLU A 1 215 ? -18.129 -53.623 -60.878 1.00 11.65 215 GLU A O 1
ATOM 1475 N N . THR A 1 216 ? -20.327 -53.102 -60.965 1.00 13.41 216 THR A N 1
ATOM 1476 C CA . THR A 1 216 ? -20.042 -51.662 -61.171 1.00 13.90 216 THR A CA 1
ATOM 1477 C C . THR A 1 216 ? -19.253 -51.089 -59.986 1.00 13.78 216 THR A C 1
ATOM 1478 O O . THR A 1 216 ? -18.263 -50.405 -60.211 1.00 13.76 216 THR A O 1
ATOM 1482 N N . GLN A 1 217 ? -19.692 -51.354 -58.776 1.00 12.58 217 GLN A N 1
ATOM 1483 C CA . GLN A 1 217 ? -19.105 -50.723 -57.569 1.00 11.80 217 GLN A CA 1
ATOM 1484 C C . GLN A 1 217 ? -17.643 -51.182 -57.449 1.00 12.24 217 GLN A C 1
ATOM 1485 O O . GLN A 1 217 ? -16.744 -50.358 -57.080 1.00 11.53 217 GLN A O 1
ATOM 1491 N N . LEU A 1 218 ? -17.369 -52.476 -57.592 1.00 10.52 218 LEU A N 1
ATOM 1492 C CA . LEU A 1 218 ? -16.016 -53.001 -57.291 1.00 10.92 218 LEU A CA 1
ATOM 1493 C C . LEU A 1 218 ? -15.101 -52.693 -58.466 1.00 10.99 218 LEU A C 1
ATOM 1494 O O . LEU A 1 218 ? -13.918 -52.439 -58.222 1.00 10.65 218 LEU A O 1
ATOM 1499 N N . ARG A 1 219 ? -15.606 -52.698 -59.697 1.00 11.18 219 ARG A N 1
ATOM 1500 C CA . ARG A 1 219 ? -14.748 -52.282 -60.828 1.00 13.00 219 ARG A CA 1
ATOM 1501 C C . ARG A 1 219 ? -14.256 -50.856 -60.560 1.00 12.72 219 ARG A C 1
ATOM 1502 O O . ARG A 1 219 ? -13.066 -50.601 -60.777 1.00 13.84 219 ARG A O 1
ATOM 1510 N N . GLU A 1 220 ? -15.154 -49.947 -60.190 1.00 12.04 220 GLU A N 1
ATOM 1511 C CA . GLU A 1 220 ? -14.796 -48.517 -59.979 1.00 13.29 220 GLU A CA 1
ATOM 1512 C C . GLU A 1 220 ? -13.996 -48.333 -58.677 1.00 12.45 220 GLU A C 1
ATOM 1513 O O . GLU A 1 220 ? -12.850 -47.725 -58.698 1.00 14.72 220 GLU A O 1
ATOM 1519 N N . HIS A 1 221 ? -14.528 -48.801 -57.551 1.00 10.92 221 HIS A N 1
ATOM 1520 C CA . HIS A 1 221 ? -14.047 -48.353 -56.221 1.00 10.42 221 HIS A CA 1
ATOM 1521 C C . HIS A 1 221 ? -12.943 -49.261 -55.678 1.00 10.31 221 HIS A C 1
ATOM 1522 O O . HIS A 1 221 ? -12.251 -48.859 -54.765 1.00 11.07 221 HIS A O 1
ATOM 1529 N N . VAL A 1 222 ? -12.768 -50.457 -56.242 1.00 9.99 222 VAL A N 1
ATOM 1530 C CA . VAL A 1 222 ? -11.682 -51.383 -55.842 1.00 10.32 222 VAL A CA 1
ATOM 1531 C C . VAL A 1 222 ? -10.627 -51.471 -56.955 1.00 11.62 222 VAL A C 1
ATOM 1532 O O . VAL A 1 222 ? -9.457 -51.075 -56.726 1.00 11.68 222 VAL A O 1
ATOM 1536 N N . ILE A 1 223 ? -10.971 -52.052 -58.091 1.00 11.93 223 ILE A N 1
ATOM 1537 C CA . ILE A 1 223 ? -9.979 -52.403 -59.147 1.00 12.19 223 ILE A CA 1
ATOM 1538 C C . ILE A 1 223 ? -9.398 -51.118 -59.735 1.00 11.92 223 ILE A C 1
ATOM 1539 O O . ILE A 1 223 ? -8.198 -50.966 -59.684 1.00 12.33 223 ILE A O 1
ATOM 1544 N N . ASP A 1 224 ? -10.230 -50.203 -60.240 1.00 13.46 224 ASP A N 1
ATOM 1545 C CA . ASP A 1 224 ? -9.678 -49.007 -60.946 1.00 14.95 224 ASP A CA 1
ATOM 1546 C C . ASP A 1 224 ? -8.889 -48.173 -59.937 1.00 13.45 224 ASP A C 1
ATOM 1547 O O . ASP A 1 224 ? -7.812 -47.656 -60.302 1.00 13.70 224 ASP A O 1
ATOM 1552 N N . TRP A 1 225 ? -9.376 -48.076 -58.702 1.00 11.97 225 TRP A N 1
ATOM 1553 C CA . TRP A 1 225 ? -8.725 -47.261 -57.653 1.00 12.02 225 TRP A CA 1
ATOM 1554 C C . TRP A 1 225 ? -7.354 -47.857 -57.365 1.00 12.08 225 TRP A C 1
ATOM 1555 O O . TRP A 1 225 ? -6.384 -47.064 -57.307 1.00 12.50 225 TRP A O 1
ATOM 1566 N N . VAL A 1 226 ? -7.264 -49.210 -57.225 1.00 11.78 226 VAL A N 1
ATOM 1567 C CA . VAL A 1 226 ? -5.988 -49.901 -56.861 1.00 11.38 226 VAL A CA 1
ATOM 1568 C C . VAL A 1 226 ? -4.982 -49.767 -58.026 1.00 11.51 226 VAL A C 1
ATOM 1569 O O . VAL A 1 226 ? -3.825 -49.488 -57.794 1.00 12.29 226 VAL A O 1
ATOM 1573 N N . ILE A 1 227 ? -5.402 -49.957 -59.277 1.00 12.74 227 ILE A N 1
ATOM 1574 C CA . ILE A 1 227 ? -4.466 -49.872 -60.430 1.00 14.78 227 ILE A CA 1
ATOM 1575 C C . ILE A 1 227 ? -3.776 -48.506 -60.389 1.00 15.92 227 ILE A C 1
ATOM 1576 O O . ILE A 1 227 ? -2.561 -48.463 -60.616 1.00 13.72 227 ILE A O 1
ATOM 1581 N N . LYS A 1 228 ? -4.524 -47.436 -60.109 1.00 15.74 228 LYS A N 1
ATOM 1582 C CA . LYS A 1 228 ? -3.963 -46.055 -60.063 1.00 17.73 228 LYS A CA 1
ATOM 1583 C C . LYS A 1 228 ? -3.127 -45.925 -58.788 1.00 17.35 228 LYS A C 1
ATOM 1584 O O . LYS A 1 228 ? -1.966 -45.424 -58.852 1.00 16.16 228 LYS A O 1
ATOM 1590 N N . ASP A 1 229 ? -3.614 -46.420 -57.657 1.00 15.19 229 ASP A N 1
ATOM 1591 C CA . ASP A 1 229 ? -2.882 -46.292 -56.378 1.00 15.23 229 ASP A CA 1
ATOM 1592 C C . ASP A 1 229 ? -1.534 -47.050 -56.473 1.00 16.43 229 ASP A C 1
ATOM 1593 O O . ASP A 1 229 ? -0.542 -46.560 -55.922 1.00 17.23 229 ASP A O 1
ATOM 1598 N N . ALA A 1 230 ? -1.465 -48.156 -57.213 1.00 14.94 230 ALA A N 1
ATOM 1599 C CA . ALA A 1 230 ? -0.241 -48.990 -57.336 1.00 16.81 230 ALA A CA 1
ATOM 1600 C C . ALA A 1 230 ? 0.685 -48.470 -58.446 1.00 16.88 230 ALA A C 1
ATOM 1601 O O . ALA A 1 230 ? 1.869 -48.929 -58.533 1.00 17.69 230 ALA A O 1
ATOM 1603 N N . GLY A 1 231 ? 0.213 -47.522 -59.227 1.00 19.86 231 GLY A N 1
ATOM 1604 C CA . GLY A 1 231 ? 0.947 -46.954 -60.379 1.00 18.06 231 GLY A CA 1
ATOM 1605 C C . GLY A 1 231 ? 1.177 -47.959 -61.505 1.00 20.38 231 GLY A C 1
ATOM 1606 O O . GLY A 1 231 ? 2.245 -47.917 -62.169 1.00 19.73 231 GLY A O 1
ATOM 1607 N N . ILE A 1 232 ? 0.230 -48.860 -61.742 1.00 15.87 232 ILE A N 1
ATOM 1608 C CA . ILE A 1 232 ? 0.437 -49.934 -62.745 1.00 17.29 232 ILE A CA 1
ATOM 1609 C C . ILE A 1 232 ? -0.516 -49.736 -63.917 1.00 17.98 232 ILE A C 1
ATOM 1610 O O . ILE A 1 232 ? -0.814 -50.706 -64.619 1.00 18.35 232 ILE A O 1
ATOM 1615 N N . GLU A 1 233 ? -0.847 -48.483 -64.231 1.00 17.89 233 GLU A N 1
ATOM 1616 C CA . GLU A 1 233 ? -1.586 -48.151 -65.479 1.00 21.00 233 GLU A CA 1
ATOM 1617 C C . GLU A 1 233 ? -0.928 -48.797 -66.703 1.00 19.59 233 GLU A C 1
ATOM 1618 O O . GLU A 1 233 ? -1.667 -49.386 -67.518 1.00 19.84 233 GLU A O 1
ATOM 1624 N N . ASP A 1 234 ? 0.391 -48.709 -66.830 1.00 22.53 234 ASP A N 1
ATOM 1625 C CA . ASP A 1 234 ? 1.164 -49.208 -67.997 1.00 28.12 234 ASP A CA 1
ATOM 1626 C C . ASP A 1 234 ? 0.863 -50.711 -68.191 1.00 28.85 234 ASP A C 1
ATOM 1627 O O . ASP A 1 234 ? 0.781 -51.170 -69.342 1.00 23.84 234 ASP A O 1
ATOM 1632 N N . LEU A 1 235 ? 0.669 -51.451 -67.101 1.00 24.99 235 LEU A N 1
ATOM 1633 C CA . LEU A 1 235 ? 0.440 -52.928 -67.150 1.00 23.51 235 LEU A CA 1
ATOM 1634 C C . LEU A 1 235 ? -1.038 -53.279 -67.362 1.00 20.82 235 LEU A C 1
ATOM 1635 O O . LEU A 1 235 ? -1.294 -54.479 -67.586 1.00 20.67 235 LEU A O 1
ATOM 1640 N N . ALA A 1 236 ? -1.982 -52.321 -67.300 1.00 20.24 236 ALA A N 1
ATOM 1641 C CA . ALA A 1 236 ? -3.445 -52.576 -67.341 1.00 20.15 236 ALA A CA 1
ATOM 1642 C C . ALA A 1 236 ? -4.101 -51.939 -68.564 1.00 23.81 236 ALA A C 1
ATOM 1643 O O . ALA A 1 236 ? -5.336 -51.780 -68.529 1.00 24.30 236 ALA A O 1
ATOM 1645 N N . THR A 1 237 ? -3.338 -51.691 -69.627 1.00 24.88 237 THR A N 1
ATOM 1646 C CA . THR A 1 237 ? -3.875 -51.135 -70.895 1.00 26.05 237 THR A CA 1
ATOM 1647 C C . THR A 1 237 ? -4.642 -52.237 -71.630 1.00 26.42 237 THR A C 1
ATOM 1648 O O . THR A 1 237 ? -4.433 -53.405 -71.306 1.00 24.59 237 THR A O 1
ATOM 1652 N N . GLY A 1 238 ? -5.581 -51.872 -72.506 1.00 26.48 238 GLY A N 1
ATOM 1653 C CA . GLY A 1 238 ? -6.287 -52.840 -73.364 1.00 30.04 238 GLY A CA 1
ATOM 1654 C C . GLY A 1 238 ? -7.298 -53.672 -72.589 1.00 28.17 238 GLY A C 1
ATOM 1655 O O . GLY A 1 238 ? -7.906 -53.134 -71.664 1.00 31.43 238 GLY A O 1
ATOM 1656 N N . GLU A 1 239 ? -7.419 -54.945 -72.963 1.00 29.21 239 GLU A N 1
ATOM 1657 C CA . GLU A 1 239 ? -8.467 -55.909 -72.538 1.00 31.31 239 GLU A CA 1
ATOM 1658 C C . GLU A 1 239 ? -7.973 -56.582 -71.252 1.00 27.89 239 GLU A C 1
ATOM 1659 O O . GLU A 1 239 ? -6.975 -57.345 -71.299 1.00 27.90 239 GLU A O 1
ATOM 1665 N N . ILE A 1 240 ? -8.548 -56.181 -70.133 1.00 24.32 240 ILE A N 1
ATOM 1666 C CA . ILE A 1 240 ? -8.389 -56.869 -68.828 1.00 23.15 240 ILE A CA 1
ATOM 1667 C C . ILE A 1 240 ? -9.699 -57.606 -68.585 1.00 19.07 240 ILE A C 1
ATOM 1668 O O . ILE A 1 240 ? -10.789 -56.938 -68.590 1.00 23.02 240 ILE A O 1
ATOM 1673 N N . THR A 1 241 ? -9.633 -58.911 -68.365 1.00 16.42 241 THR A N 1
ATOM 1674 C CA . THR A 1 241 ? -10.814 -59.731 -68.036 1.00 17.15 241 THR A CA 1
ATOM 1675 C C . THR A 1 241 ? -11.079 -59.599 -66.546 1.00 15.08 241 THR A C 1
ATOM 1676 O O . THR A 1 241 ? -10.202 -59.934 -65.758 1.00 14.55 241 THR A O 1
ATOM 1680 N N . VAL A 1 242 ? -12.261 -59.131 -66.194 1.00 13.18 242 VAL A N 1
ATOM 1681 C CA . VAL A 1 242 ? -12.632 -58.889 -64.779 1.00 11.90 242 VAL A CA 1
ATOM 1682 C C . VAL A 1 242 ? -13.835 -59.759 -64.469 1.00 12.42 242 VAL A C 1
ATOM 1683 O O . VAL A 1 242 ? -14.835 -59.762 -65.242 1.00 12.51 242 VAL A O 1
ATOM 1687 N N . LEU A 1 243 ? -13.746 -60.501 -63.382 1.00 12.07 243 LEU A N 1
ATOM 1688 C CA . LEU A 1 243 ? -14.840 -61.366 -62.904 1.00 10.98 243 LEU A CA 1
ATOM 1689 C C . LEU A 1 243 ? -15.152 -60.892 -61.489 1.00 11.78 243 LEU A C 1
ATOM 1690 O O . LEU A 1 243 ? -14.285 -61.073 -60.642 1.00 12.82 243 LEU A O 1
ATOM 1695 N N . ILE A 1 244 ? -16.324 -60.303 -61.266 1.00 10.18 244 ILE A N 1
ATOM 1696 C CA . ILE A 1 244 ? -16.804 -59.895 -59.922 1.00 11.39 244 ILE A CA 1
ATOM 1697 C C . ILE A 1 244 ? -17.909 -60.863 -59.497 1.00 11.44 244 ILE A C 1
ATOM 1698 O O . ILE A 1 244 ? -18.912 -60.940 -60.196 1.00 12.34 244 ILE A O 1
ATOM 1703 N N . ASN A 1 245 ? -17.734 -61.547 -58.377 1.00 10.96 245 ASN A N 1
ATOM 1704 C CA . ASN A 1 245 ? -18.728 -62.486 -57.799 1.00 10.75 245 ASN A CA 1
ATOM 1705 C C . ASN A 1 245 ? -19.223 -63.408 -58.894 1.00 10.34 245 ASN A C 1
ATOM 1706 O O . ASN A 1 245 ? -20.435 -63.553 -59.083 1.00 10.63 245 ASN A O 1
ATOM 1711 N N . PRO A 1 246 ? -18.319 -64.037 -59.660 1.00 10.69 246 PRO A N 1
ATOM 1712 C CA . PRO A 1 246 ? -18.751 -64.806 -60.837 1.00 13.08 246 PRO A CA 1
ATOM 1713 C C . PRO A 1 246 ? -19.717 -65.969 -60.536 1.00 14.46 246 PRO A C 1
ATOM 1714 O O . PRO A 1 246 ? -20.479 -66.346 -61.478 1.00 16.19 246 PRO A O 1
ATOM 1718 N N . SER A 1 247 ? -19.725 -66.500 -59.302 1.00 13.88 247 SER A N 1
ATOM 1719 C CA . SER A 1 247 ? -20.640 -67.594 -58.888 1.00 16.11 247 SER A CA 1
ATOM 1720 C C . SER A 1 247 ? -21.981 -67.049 -58.422 1.00 15.78 247 SER A C 1
ATOM 1721 O O . SER A 1 247 ? -22.860 -67.896 -58.155 1.00 17.33 247 SER A O 1
ATOM 1724 N N . GLY A 1 248 ? -22.166 -65.738 -58.390 1.00 13.29 248 GLY A N 1
ATOM 1725 C CA . GLY A 1 248 ? -23.471 -65.123 -58.068 1.00 12.28 248 GLY A CA 1
ATOM 1726 C C . GLY A 1 248 ? -23.540 -64.649 -56.636 1.00 12.61 248 GLY A C 1
ATOM 1727 O O . GLY A 1 248 ? -22.549 -64.036 -56.138 1.00 11.37 248 GLY A O 1
ATOM 1728 N N . SER A 1 249 ? -24.670 -64.899 -55.983 1.00 12.57 249 SER A N 1
ATOM 1729 C CA . SER A 1 249 ? -24.949 -64.426 -54.605 1.00 14.62 249 SER A CA 1
ATOM 1730 C C . SER A 1 249 ? -23.876 -64.926 -53.659 1.00 12.85 249 SER A C 1
ATOM 1731 O O . SER A 1 249 ? -23.504 -66.098 -53.769 1.00 12.35 249 SER A O 1
ATOM 1734 N N . PHE A 1 250 ? -23.440 -64.063 -52.755 1.00 11.79 250 PHE A N 1
ATOM 1735 C CA . PHE A 1 250 ? -22.470 -64.412 -51.693 1.00 11.84 250 PHE A CA 1
ATOM 1736 C C . PHE A 1 250 ? -22.982 -63.782 -50.384 1.00 11.67 250 PHE A C 1
ATOM 1737 O O . PHE A 1 250 ? -22.412 -62.769 -49.969 1.00 11.21 250 PHE A O 1
ATOM 1745 N N . ILE A 1 251 ? -24.045 -64.340 -49.806 1.00 13.06 251 ILE A N 1
ATOM 1746 C CA . ILE A 1 251 ? -24.765 -63.704 -48.663 1.00 12.41 251 ILE A CA 1
ATOM 1747 C C . ILE A 1 251 ? -24.123 -64.145 -47.337 1.00 13.22 251 ILE A C 1
ATOM 1748 O O . ILE A 1 251 ? -23.842 -63.304 -46.499 1.00 10.49 251 ILE A O 1
ATOM 1753 N N . LEU A 1 252 ? -23.913 -65.434 -47.150 1.00 14.96 252 LEU A N 1
ATOM 1754 C CA . LEU A 1 252 ? -23.318 -65.935 -45.888 1.00 17.02 252 LEU A CA 1
ATOM 1755 C C . LEU A 1 252 ? -21.820 -66.165 -46.107 1.00 15.32 252 LEU A C 1
ATOM 1756 O O . LEU A 1 252 ? -21.386 -66.338 -47.239 1.00 17.95 252 LEU A O 1
ATOM 1761 N N . GLY A 1 253 ? -21.029 -66.154 -45.053 1.00 15.87 253 GLY A N 1
ATOM 1762 C CA . GLY A 1 253 ? -19.587 -66.334 -45.272 1.00 14.67 253 GLY A CA 1
ATOM 1763 C C . GLY A 1 253 ? -18.887 -66.529 -43.943 1.00 14.81 253 GLY A C 1
ATOM 1764 O O . GLY A 1 253 ? -19.567 -66.847 -42.964 1.00 15.64 253 GLY A O 1
ATOM 1765 N N . GLY A 1 254 ? -17.576 -66.368 -43.943 1.00 12.58 254 GLY A N 1
ATOM 1766 C CA . GLY A 1 254 ? -16.723 -66.739 -42.817 1.00 13.73 254 GLY A CA 1
ATOM 1767 C C . GLY A 1 254 ? -16.881 -68.219 -42.520 1.00 13.42 254 GLY A C 1
ATOM 1768 O O . GLY A 1 254 ? -16.900 -69.016 -43.459 1.00 14.40 254 GLY A O 1
ATOM 1769 N N . PRO A 1 255 ? -17.037 -68.595 -41.233 1.00 12.41 255 PRO A N 1
ATOM 1770 C CA . PRO A 1 255 ? -17.054 -70.008 -40.877 1.00 12.98 255 PRO A CA 1
ATOM 1771 C C . PRO A 1 255 ? -18.343 -70.737 -41.299 1.00 13.21 255 PRO A C 1
ATOM 1772 O O . PRO A 1 255 ? -18.322 -71.958 -41.293 1.00 13.62 255 PRO A O 1
ATOM 1776 N N . MET A 1 256 ? -19.398 -69.999 -41.638 1.00 13.71 256 MET A N 1
ATOM 1777 C CA . MET A 1 256 ? -20.749 -70.558 -41.858 1.00 16.73 256 MET A CA 1
ATOM 1778 C C . MET A 1 256 ? -20.643 -71.564 -43.009 1.00 17.24 256 MET A C 1
ATOM 1779 O O . MET A 1 256 ? -20.130 -71.213 -44.079 1.00 15.73 256 MET A O 1
ATOM 1784 N N . GLY A 1 257 ? -21.111 -72.784 -42.762 1.00 19.21 257 GLY A N 1
ATOM 1785 C CA . GLY A 1 257 ? -21.136 -73.887 -43.740 1.00 19.51 257 GLY A CA 1
ATOM 1786 C C . GLY A 1 257 ? -19.743 -74.207 -44.236 1.00 20.42 257 GLY A C 1
ATOM 1787 O O . GLY A 1 257 ? -19.607 -74.681 -45.380 1.00 20.00 257 GLY A O 1
ATOM 1788 N N . ASP A 1 258 ? -18.714 -73.911 -43.436 1.00 19.50 258 ASP A N 1
ATOM 1789 C CA . ASP A 1 258 ? -17.320 -73.997 -43.905 1.00 20.37 258 ASP A CA 1
ATOM 1790 C C . ASP A 1 258 ? -16.481 -74.447 -42.713 1.00 19.80 258 ASP A C 1
ATOM 1791 O O . ASP A 1 258 ? -17.093 -74.916 -41.676 1.00 19.10 258 ASP A O 1
ATOM 1796 N N . ALA A 1 259 ? -15.158 -74.336 -42.853 1.00 15.15 259 ALA A N 1
ATOM 1797 C CA . ALA A 1 259 ? -14.237 -74.448 -41.720 1.00 15.22 259 ALA A CA 1
ATOM 1798 C C . ALA A 1 259 ? -12.973 -73.685 -42.074 1.00 14.29 259 ALA A C 1
ATOM 1799 O O . ALA A 1 259 ? -12.573 -73.626 -43.270 1.00 15.66 259 ALA A O 1
ATOM 1801 N N . GLY A 1 260 ? -12.374 -73.132 -41.049 1.00 11.77 260 GLY A N 1
ATOM 1802 C CA . GLY A 1 260 ? -11.098 -72.430 -41.122 1.00 12.01 260 GLY A CA 1
ATOM 1803 C C . GLY A 1 260 ? -10.178 -72.970 -40.083 1.00 10.94 260 GLY A C 1
ATOM 1804 O O . GLY A 1 260 ? -10.660 -73.424 -39.021 1.00 11.00 260 GLY A O 1
ATOM 1805 N N . LEU A 1 261 ? -8.883 -72.887 -40.357 1.00 10.99 261 LEU A N 1
ATOM 1806 C CA . LEU A 1 261 ? -7.825 -73.344 -39.436 1.00 11.35 261 LEU A CA 1
ATOM 1807 C C . LEU A 1 261 ? -6.675 -72.358 -39.527 1.00 10.74 261 LEU A C 1
ATOM 1808 O O . LEU A 1 261 ? -6.437 -71.857 -40.632 1.00 10.01 261 LEU A O 1
ATOM 1813 N N . THR A 1 262 ? -5.972 -72.141 -38.414 1.00 10.25 262 THR A N 1
ATOM 1814 C CA . THR A 1 262 ? -4.680 -71.381 -38.383 1.00 9.97 262 THR A CA 1
ATOM 1815 C C . THR A 1 262 ? -3.683 -72.025 -39.359 1.00 10.01 262 THR A C 1
ATOM 1816 O O . THR A 1 262 ? -3.571 -73.261 -39.386 1.00 9.14 262 THR A O 1
ATOM 1820 N N . GLY A 1 263 ? -2.956 -71.226 -40.140 1.00 9.72 263 GLY A N 1
ATOM 1821 C CA . GLY A 1 263 ? -1.806 -71.743 -40.912 1.00 9.92 263 GLY A CA 1
ATOM 1822 C C . GLY A 1 263 ? -2.225 -72.449 -42.181 1.00 10.39 263 GLY A C 1
ATOM 1823 O O . GLY A 1 263 ? -1.457 -73.305 -42.661 1.00 13.26 263 GLY A O 1
ATOM 1824 N N . ARG A 1 264 ? -3.378 -72.098 -42.738 1.00 10.08 264 ARG A N 1
ATOM 1825 C CA . ARG A 1 264 ? -3.900 -72.645 -44.021 1.00 9.88 264 ARG A CA 1
ATOM 1826 C C . ARG A 1 264 ? -3.874 -71.582 -45.131 1.00 10.12 264 ARG A C 1
ATOM 1827 O O . ARG A 1 264 ? -4.454 -71.891 -46.265 1.00 11.25 264 ARG A O 1
ATOM 1835 N N . LYS A 1 265 ? -3.176 -70.464 -44.934 1.00 10.39 265 LYS A N 1
ATOM 1836 C CA . LYS A 1 265 ? -3.022 -69.430 -46.008 1.00 10.38 265 LYS A CA 1
ATOM 1837 C C . LYS A 1 265 ? -1.556 -69.040 -46.048 1.00 10.17 265 LYS A C 1
ATOM 1838 O O . LYS A 1 265 ? -1.265 -67.865 -46.159 1.00 10.00 265 LYS A O 1
ATOM 1844 N N . ILE A 1 266 ? -0.659 -70.024 -46.040 1.00 9.58 266 ILE A N 1
ATOM 1845 C CA . ILE A 1 266 ? 0.780 -69.698 -45.821 1.00 10.03 266 ILE A CA 1
ATOM 1846 C C . ILE A 1 266 ? 1.382 -69.082 -47.089 1.00 9.81 266 ILE A C 1
ATOM 1847 O O . ILE A 1 266 ? 2.441 -68.430 -46.971 1.00 10.12 266 ILE A O 1
ATOM 1852 N N . ILE A 1 267 ? 0.766 -69.243 -48.256 1.00 8.90 267 ILE A N 1
ATOM 1853 C CA . ILE A 1 267 ? 1.275 -68.650 -49.506 1.00 9.97 267 ILE A CA 1
ATOM 1854 C C . ILE A 1 267 ? 0.737 -67.217 -49.676 1.00 10.97 267 ILE A C 1
ATOM 1855 O O . ILE A 1 267 ? 1.481 -66.286 -50.049 1.00 11.04 267 ILE A O 1
ATOM 1860 N N . VAL A 1 268 ? -0.504 -67.004 -49.300 1.00 11.04 268 VAL A N 1
ATOM 1861 C CA . VAL A 1 268 ? -1.071 -65.633 -49.157 1.00 11.10 268 VAL A CA 1
ATOM 1862 C C . VAL A 1 268 ? -0.264 -64.819 -48.155 1.00 10.61 268 VAL A C 1
ATOM 1863 O O . VAL A 1 268 ? -0.010 -63.619 -48.395 1.00 10.32 268 VAL A O 1
ATOM 1867 N N . ASP A 1 269 ? 0.177 -65.472 -47.090 1.00 10.02 269 ASP A N 1
ATOM 1868 C CA . ASP A 1 269 ? 0.964 -64.827 -46.007 1.00 9.89 269 ASP A CA 1
ATOM 1869 C C . ASP A 1 269 ? 2.333 -64.372 -46.493 1.00 9.89 269 ASP A C 1
ATOM 1870 O O . ASP A 1 269 ? 2.877 -63.515 -45.843 1.00 11.30 269 ASP A O 1
ATOM 1875 N N . THR A 1 270 ? 2.868 -64.982 -47.559 1.00 9.41 270 THR A N 1
ATOM 1876 C CA . THR A 1 270 ? 4.287 -64.798 -47.961 1.00 10.20 270 THR A CA 1
ATOM 1877 C C . THR A 1 270 ? 4.382 -64.096 -49.296 1.00 10.32 270 THR A C 1
ATOM 1878 O O . THR A 1 270 ? 4.282 -62.823 -49.300 1.00 12.00 270 THR A O 1
ATOM 1882 N N . TYR A 1 271 ? 4.553 -64.849 -50.384 1.00 11.13 271 TYR A N 1
ATOM 1883 C CA . TYR A 1 271 ? 4.869 -64.238 -51.693 1.00 10.87 271 TYR A CA 1
ATOM 1884 C C . TYR A 1 271 ? 3.899 -64.686 -52.784 1.00 11.38 271 TYR A C 1
ATOM 1885 O O . TYR A 1 271 ? 4.224 -64.452 -53.978 1.00 10.73 271 TYR A O 1
ATOM 1894 N N . GLY A 1 272 ? 2.776 -65.350 -52.448 1.00 10.49 272 GLY A N 1
ATOM 1895 C CA . GLY A 1 272 ? 1.711 -65.650 -53.421 1.00 11.04 272 GLY A CA 1
ATOM 1896 C C . GLY A 1 272 ? 2.145 -66.697 -54.430 1.00 11.85 272 GLY A C 1
ATOM 1897 O O . GLY A 1 272 ? 1.544 -66.768 -55.533 1.00 13.63 272 GLY A O 1
ATOM 1898 N N . GLY A 1 273 ? 3.134 -67.508 -54.082 1.00 10.97 273 GLY A N 1
ATOM 1899 C CA . GLY A 1 273 ? 3.565 -68.618 -54.944 1.00 13.16 273 GLY A CA 1
ATOM 1900 C C . GLY A 1 273 ? 4.758 -68.231 -55.808 1.00 12.53 273 GLY A C 1
ATOM 1901 O O . GLY A 1 273 ? 5.311 -69.114 -56.480 1.00 12.58 273 GLY A O 1
ATOM 1902 N N . MET A 1 274 ? 5.207 -66.977 -55.755 1.00 12.14 274 MET A N 1
ATOM 1903 C CA . MET A 1 274 ? 6.389 -66.551 -56.553 1.00 11.15 274 MET A CA 1
ATOM 1904 C C . MET A 1 274 ? 7.650 -67.203 -56.004 1.00 11.85 274 MET A C 1
ATOM 1905 O O . MET A 1 274 ? 8.537 -67.529 -56.791 1.00 12.00 274 MET A O 1
ATOM 1910 N N . ALA A 1 275 ? 7.689 -67.358 -54.681 1.00 10.60 275 ALA A N 1
ATOM 1911 C CA . ALA A 1 275 ? 8.867 -67.851 -53.946 1.00 11.48 275 ALA A CA 1
ATOM 1912 C C . ALA A 1 275 ? 8.505 -69.222 -53.396 1.00 12.57 275 ALA A C 1
ATOM 1913 O O . ALA A 1 275 ? 7.316 -69.474 -53.038 1.00 14.16 275 ALA A O 1
ATOM 1915 N N . ARG A 1 276 ? 9.510 -70.057 -53.259 1.00 11.67 276 ARG A N 1
ATOM 1916 C CA . ARG A 1 276 ? 9.392 -71.335 -52.552 1.00 11.55 276 ARG A CA 1
ATOM 1917 C C . ARG A 1 276 ? 9.045 -71.105 -51.084 1.00 11.61 276 ARG A C 1
ATOM 1918 O O . ARG A 1 276 ? 9.199 -69.981 -50.540 1.00 13.78 276 ARG A O 1
ATOM 1926 N N . HIS A 1 277 ? 8.494 -72.132 -50.452 1.00 11.16 277 HIS A N 1
ATOM 1927 C CA . HIS A 1 277 ? 8.042 -72.099 -49.048 1.00 11.77 277 HIS A CA 1
ATOM 1928 C C . HIS A 1 277 ? 8.454 -73.390 -48.339 1.00 12.09 277 HIS A C 1
ATOM 1929 O O . HIS A 1 277 ? 8.482 -74.414 -48.997 1.00 12.84 277 HIS A O 1
ATOM 1936 N N . GLY A 1 278 ? 8.824 -73.272 -47.067 1.00 14.00 278 GLY A N 1
ATOM 1937 C CA . GLY A 1 278 ? 9.322 -74.375 -46.219 1.00 14.93 278 GLY A CA 1
ATOM 1938 C C . GLY A 1 278 ? 8.210 -75.120 -45.519 1.00 14.27 278 GLY A C 1
ATOM 1939 O O . GLY A 1 278 ? 8.489 -76.172 -44.991 1.00 12.50 278 GLY A O 1
ATOM 1940 N N . GLY A 1 279 ? 6.980 -74.578 -45.465 1.00 12.01 279 GLY A N 1
ATOM 1941 C CA . GLY A 1 279 ? 5.821 -75.325 -44.951 1.00 11.72 279 GLY A CA 1
ATOM 1942 C C . GLY A 1 279 ? 5.283 -74.794 -43.642 1.00 12.74 279 GLY A C 1
ATOM 1943 O O . GLY A 1 279 ? 4.166 -75.152 -43.293 1.00 14.53 279 GLY A O 1
ATOM 1944 N N . GLY A 1 280 ? 6.078 -74.035 -42.921 1.00 12.96 280 GLY A N 1
ATOM 1945 C CA . GLY A 1 280 ? 5.754 -73.605 -41.552 1.00 15.07 280 GLY A CA 1
ATOM 1946 C C . GLY A 1 280 ? 4.806 -72.430 -41.560 1.00 14.02 280 GLY A C 1
ATOM 1947 O O . GLY A 1 280 ? 5.037 -71.470 -42.354 1.00 16.53 280 GLY A O 1
ATOM 1948 N N . ALA A 1 281 ? 3.822 -72.460 -40.672 1.00 13.61 281 ALA A N 1
ATOM 1949 C CA . ALA A 1 281 ? 2.876 -71.342 -40.543 1.00 13.01 281 ALA A CA 1
ATOM 1950 C C . ALA A 1 281 ? 3.444 -70.326 -39.565 1.00 12.82 281 ALA A C 1
ATOM 1951 O O . ALA A 1 281 ? 4.348 -70.628 -38.758 1.00 13.79 281 ALA A O 1
ATOM 1953 N N . PHE A 1 282 ? 2.914 -69.120 -39.616 1.00 11.58 282 PHE A N 1
ATOM 1954 C CA . PHE A 1 282 ? 3.408 -68.010 -38.768 1.00 12.18 282 PHE A CA 1
ATOM 1955 C C . PHE A 1 282 ? 2.499 -67.801 -37.550 1.00 12.00 282 PHE A C 1
ATOM 1956 O O . PHE A 1 282 ? 2.984 -67.671 -36.420 1.00 12.36 282 PHE A O 1
ATOM 1964 N N . SER A 1 283 ? 1.173 -67.704 -37.763 1.00 11.19 283 SER A N 1
ATOM 1965 C CA . SER A 1 283 ? 0.285 -67.115 -36.730 1.00 10.28 283 SER A CA 1
ATOM 1966 C C . SER A 1 283 ? 0.159 -68.066 -35.529 1.00 10.22 283 SER A C 1
ATOM 1967 O O . SER A 1 283 ? 0.159 -69.282 -35.691 1.00 11.37 283 SER A O 1
ATOM 1970 N N . GLY A 1 284 ? 0.099 -67.519 -34.326 1.00 10.84 284 GLY A N 1
ATOM 1971 C CA . GLY A 1 284 ? -0.095 -68.267 -33.082 1.00 11.21 284 GLY A CA 1
ATOM 1972 C C . GLY A 1 284 ? 1.219 -68.790 -32.518 1.00 12.88 284 GLY A C 1
ATOM 1973 O O . GLY A 1 284 ? 1.224 -69.457 -31.479 1.00 12.98 284 GLY A O 1
ATOM 1974 N N . LYS A 1 285 ? 2.319 -68.382 -33.118 1.00 12.83 285 LYS A N 1
ATOM 1975 C CA . LYS A 1 285 ? 3.694 -68.766 -32.716 1.00 14.03 285 LYS A CA 1
ATOM 1976 C C . LYS A 1 285 ? 4.441 -67.535 -32.206 1.00 13.19 285 LYS A C 1
ATOM 1977 O O . LYS A 1 285 ? 4.561 -66.513 -32.917 1.00 13.46 285 LYS A O 1
ATOM 1983 N N . ASP A 1 286 ? 5.007 -67.650 -31.017 1.00 14.55 286 ASP A N 1
ATOM 1984 C CA . ASP A 1 286 ? 5.935 -66.603 -30.508 1.00 14.61 286 ASP A CA 1
ATOM 1985 C C . ASP A 1 286 ? 7.230 -66.649 -31.317 1.00 14.33 286 ASP A C 1
ATOM 1986 O O . ASP A 1 286 ? 7.571 -67.636 -31.963 1.00 13.93 286 ASP A O 1
ATOM 1991 N N . PRO A 1 287 ? 8.071 -65.613 -31.222 1.00 15.97 287 PRO A N 1
ATOM 1992 C CA . PRO A 1 287 ? 9.314 -65.574 -32.014 1.00 17.07 287 PRO A CA 1
ATOM 1993 C C . PRO A 1 287 ? 10.406 -66.635 -31.793 1.00 18.59 287 PRO A C 1
ATOM 1994 O O . PRO A 1 287 ? 11.297 -66.743 -32.645 1.00 20.06 287 PRO A O 1
ATOM 1998 N N . SER A 1 288 ? 10.367 -67.403 -30.707 1.00 16.74 288 SER A N 1
ATOM 1999 C CA . SER A 1 288 ? 11.281 -68.552 -30.509 1.00 18.79 288 SER A CA 1
ATOM 2000 C C . SER A 1 288 ? 11.016 -69.637 -31.560 1.00 19.72 288 SER A C 1
ATOM 2001 O O . SER A 1 288 ? 11.858 -70.552 -31.693 1.00 20.04 288 SER A O 1
ATOM 2004 N N . LYS A 1 289 ? 9.855 -69.613 -32.238 1.00 18.59 289 LYS A N 1
ATOM 2005 C CA . LYS A 1 289 ? 9.558 -70.627 -33.274 1.00 18.11 289 LYS A CA 1
ATOM 2006 C C . LYS A 1 289 ? 10.316 -70.209 -34.522 1.00 18.41 289 LYS A C 1
ATOM 2007 O O . LYS A 1 289 ? 9.998 -69.154 -35.071 1.00 15.72 289 LYS A O 1
ATOM 2013 N N . VAL A 1 290 ? 11.320 -70.979 -34.935 1.00 17.45 290 VAL A N 1
ATOM 2014 C CA . VAL A 1 290 ? 12.090 -70.631 -36.161 1.00 16.23 290 VAL A CA 1
ATOM 2015 C C . VAL A 1 290 ? 11.157 -70.603 -37.384 1.00 17.07 290 VAL A C 1
ATOM 2016 O O . VAL A 1 290 ? 11.416 -69.832 -38.338 1.00 15.96 290 VAL A O 1
ATOM 2020 N N . ASP A 1 291 ? 10.078 -71.372 -37.376 1.00 16.80 291 ASP A N 1
ATOM 2021 C CA . ASP A 1 291 ? 9.135 -71.304 -38.523 1.00 17.20 291 ASP A CA 1
ATOM 2022 C C . ASP A 1 291 ? 8.791 -69.856 -38.856 1.00 16.84 291 ASP A C 1
ATOM 2023 O O . ASP A 1 291 ? 8.679 -69.532 -40.039 1.00 17.36 291 ASP A O 1
ATOM 2028 N N . ARG A 1 292 ? 8.610 -69.041 -37.827 1.00 16.10 292 ARG A N 1
ATOM 2029 C CA . ARG A 1 292 ? 8.239 -67.627 -37.991 1.00 15.41 292 ARG A CA 1
ATOM 2030 C C . ARG A 1 292 ? 9.511 -66.786 -38.064 1.00 13.63 292 ARG A C 1
ATOM 2031 O O . ARG A 1 292 ? 9.713 -66.096 -39.054 1.00 14.25 292 ARG A O 1
ATOM 2039 N N . SER A 1 293 ? 10.332 -66.778 -37.018 1.00 14.47 293 SER A N 1
ATOM 2040 C CA . SER A 1 293 ? 11.454 -65.809 -36.916 1.00 15.99 293 SER A CA 1
ATOM 2041 C C . SER A 1 293 ? 12.473 -66.012 -38.062 1.00 16.65 293 SER A C 1
ATOM 2042 O O . SER A 1 293 ? 13.067 -65.016 -38.535 1.00 15.37 293 SER A O 1
ATOM 2045 N N . ALA A 1 294 ? 12.711 -67.244 -38.523 1.00 16.67 294 ALA A N 1
ATOM 2046 C CA . ALA A 1 294 ? 13.757 -67.482 -39.531 1.00 15.78 294 ALA A CA 1
ATOM 2047 C C . ALA A 1 294 ? 13.193 -67.089 -40.886 1.00 14.37 294 ALA A C 1
ATOM 2048 O O . ALA A 1 294 ? 13.930 -66.624 -41.730 1.00 13.58 294 ALA A O 1
ATOM 2050 N N . ALA A 1 295 ? 11.889 -67.265 -41.118 1.00 12.76 295 ALA A N 1
ATOM 2051 C CA . ALA A 1 295 ? 11.255 -66.740 -42.339 1.00 13.04 295 ALA A CA 1
ATOM 2052 C C . ALA A 1 295 ? 11.372 -65.204 -42.414 1.00 12.44 295 ALA A C 1
ATOM 2053 O O . ALA A 1 295 ? 11.649 -64.612 -43.490 1.00 13.02 295 ALA A O 1
ATOM 2055 N N . TYR A 1 296 ? 11.141 -64.525 -41.303 1.00 12.25 296 TYR A N 1
ATOM 2056 C CA . TYR A 1 296 ? 11.306 -63.071 -41.152 1.00 12.55 296 TYR A CA 1
ATOM 2057 C C . TYR A 1 296 ? 12.776 -62.702 -41.430 1.00 11.97 296 TYR A C 1
ATOM 2058 O O . TYR A 1 296 ? 13.016 -61.825 -42.256 1.00 13.45 296 TYR A O 1
ATOM 2067 N N . ALA A 1 297 ? 13.721 -63.458 -40.857 1.00 13.57 297 ALA A N 1
ATOM 2068 C CA . ALA A 1 297 ? 15.167 -63.213 -41.060 1.00 13.57 297 ALA A CA 1
ATOM 2069 C C . ALA A 1 297 ? 15.462 -63.395 -42.550 1.00 13.88 297 ALA A C 1
ATOM 2070 O O . ALA A 1 297 ? 16.287 -62.616 -43.045 1.00 14.07 297 ALA A O 1
ATOM 2072 N N . MET A 1 298 ? 14.851 -64.383 -43.225 1.00 12.60 298 MET A N 1
ATOM 2073 C CA . MET A 1 298 ? 15.157 -64.590 -44.680 1.00 13.37 298 MET A CA 1
ATOM 2074 C C . MET A 1 298 ? 14.565 -63.467 -45.538 1.00 12.82 298 MET A C 1
ATOM 2075 O O . MET A 1 298 ? 15.178 -63.125 -46.583 1.00 14.50 298 MET A O 1
ATOM 2080 N N . ARG A 1 299 ? 13.412 -62.893 -45.201 1.00 12.84 299 ARG A N 1
ATOM 2081 C CA . ARG A 1 299 ? 12.913 -61.696 -45.930 1.00 12.80 299 ARG A CA 1
ATOM 2082 C C . ARG A 1 299 ? 13.962 -60.583 -45.739 1.00 13.00 299 ARG A C 1
ATOM 2083 O O . ARG A 1 299 ? 14.353 -59.932 -46.684 1.00 14.36 299 ARG A O 1
ATOM 2091 N N . TRP A 1 300 ? 14.384 -60.363 -44.509 1.00 14.20 300 TRP A N 1
ATOM 2092 C CA . TRP A 1 300 ? 15.367 -59.298 -44.135 1.00 15.37 300 TRP A CA 1
ATOM 2093 C C . TRP A 1 300 ? 16.654 -59.460 -44.963 1.00 15.24 300 TRP A C 1
ATOM 2094 O O . TRP A 1 300 ? 17.068 -58.504 -45.596 1.00 17.92 300 TRP A O 1
ATOM 2105 N N . VAL A 1 301 ? 17.195 -60.667 -45.030 1.00 15.28 301 VAL A N 1
ATOM 2106 C CA . VAL A 1 301 ? 18.391 -60.995 -45.865 1.00 14.98 301 VAL A CA 1
ATOM 2107 C C . VAL A 1 301 ? 18.103 -60.691 -47.339 1.00 15.77 301 VAL A C 1
ATOM 2108 O O . VAL A 1 301 ? 18.830 -59.937 -47.935 1.00 14.21 301 VAL A O 1
ATOM 2112 N N . ALA A 1 302 ? 17.026 -61.230 -47.891 1.00 14.85 302 ALA A N 1
ATOM 2113 C CA . ALA A 1 302 ? 16.732 -61.129 -49.327 1.00 14.45 302 ALA A CA 1
ATOM 2114 C C . ALA A 1 302 ? 16.580 -59.666 -49.701 1.00 13.50 302 ALA A C 1
ATOM 2115 O O . ALA A 1 302 ? 17.092 -59.301 -50.783 1.00 14.32 302 ALA A O 1
ATOM 2117 N N . LYS A 1 303 ? 15.843 -58.889 -48.896 1.00 14.47 303 LYS A N 1
ATOM 2118 C CA . LYS A 1 303 ? 15.538 -57.479 -49.177 1.00 14.82 303 LYS A CA 1
ATOM 2119 C C . LYS A 1 303 ? 16.872 -56.713 -49.186 1.00 16.30 303 LYS A C 1
ATOM 2120 O O . LYS A 1 303 ? 17.061 -55.866 -50.053 1.00 14.57 303 LYS A O 1
ATOM 2126 N N . ASN A 1 304 ? 17.745 -56.990 -48.229 1.00 17.70 304 ASN A N 1
ATOM 2127 C CA . ASN A 1 304 ? 19.061 -56.302 -48.191 1.00 18.10 304 ASN A CA 1
ATOM 2128 C C . ASN A 1 304 ? 19.924 -56.705 -49.399 1.00 19.12 304 ASN A C 1
ATOM 2129 O O . ASN A 1 304 ? 20.617 -55.805 -49.939 1.00 20.13 304 ASN A O 1
ATOM 2134 N N . ILE A 1 305 ? 19.892 -57.963 -49.843 1.00 18.43 305 ILE A N 1
ATOM 2135 C CA . ILE A 1 305 ? 20.662 -58.419 -51.056 1.00 17.40 305 ILE A CA 1
ATOM 2136 C C . ILE A 1 305 ? 20.215 -57.567 -52.236 1.00 17.07 305 ILE A C 1
ATOM 2137 O O . ILE A 1 305 ? 21.067 -56.951 -52.914 1.00 16.73 305 ILE A O 1
ATOM 2142 N N . VAL A 1 306 ? 18.905 -57.400 -52.403 1.00 15.94 306 VAL A N 1
ATOM 2143 C CA . VAL A 1 306 ? 18.394 -56.608 -53.536 1.00 15.27 306 VAL A CA 1
ATOM 2144 C C . VAL A 1 306 ? 18.712 -55.126 -53.311 1.00 16.56 306 VAL A C 1
ATOM 2145 O O . VAL A 1 306 ? 19.156 -54.486 -54.267 1.00 18.14 306 VAL A O 1
ATOM 2149 N N . ALA A 1 307 ? 18.413 -54.567 -52.143 1.00 16.85 307 ALA A N 1
ATOM 2150 C CA . ALA A 1 307 ? 18.585 -53.130 -51.850 1.00 19.76 307 ALA A CA 1
ATOM 2151 C C . ALA A 1 307 ? 20.072 -52.732 -51.952 1.00 21.97 307 ALA A C 1
ATOM 2152 O O . ALA A 1 307 ? 20.340 -51.551 -52.275 1.00 22.62 307 ALA A O 1
ATOM 2154 N N . ALA A 1 308 ? 20.996 -53.661 -51.710 1.00 21.40 308 ALA A N 1
ATOM 2155 C CA . ALA A 1 308 ? 22.459 -53.427 -51.808 1.00 21.63 308 ALA A CA 1
ATOM 2156 C C . ALA A 1 308 ? 22.938 -53.508 -53.269 1.00 25.30 308 ALA A C 1
ATOM 2157 O O . ALA A 1 308 ? 24.171 -53.409 -53.522 1.00 24.29 308 ALA A O 1
ATOM 2159 N N . GLY A 1 309 ? 22.016 -53.706 -54.208 1.00 22.25 309 GLY A N 1
ATOM 2160 C CA . GLY A 1 309 ? 22.314 -53.754 -55.647 1.00 22.67 309 GLY A CA 1
ATOM 2161 C C . GLY A 1 309 ? 23.096 -54.998 -56.039 1.00 22.63 309 GLY A C 1
ATOM 2162 O O . GLY A 1 309 ? 23.808 -54.943 -57.039 1.00 19.89 309 GLY A O 1
ATOM 2163 N N . LEU A 1 310 ? 22.904 -56.129 -55.356 1.00 20.83 310 LEU A N 1
ATOM 2164 C CA . LEU A 1 310 ? 23.645 -57.380 -55.672 1.00 19.36 310 LEU A CA 1
ATOM 2165 C C . LEU A 1 310 ? 22.839 -58.296 -56.602 1.00 18.47 310 LEU A C 1
ATOM 2166 O O . LEU A 1 310 ? 23.428 -59.291 -57.080 1.00 19.12 310 LEU A O 1
ATOM 2171 N N . ALA A 1 311 ? 21.556 -57.977 -56.827 1.00 18.92 311 ALA A N 1
ATOM 2172 C CA . ALA A 1 311 ? 20.582 -58.796 -57.578 1.00 16.54 311 ALA A CA 1
ATOM 2173 C C . ALA A 1 311 ? 19.300 -57.992 -57.760 1.00 16.38 311 ALA A C 1
ATOM 2174 O O . ALA A 1 311 ? 19.065 -57.080 -56.949 1.00 19.63 311 ALA A O 1
ATOM 2176 N N . ASP A 1 312 ? 18.512 -58.314 -58.781 1.00 14.76 312 ASP A N 1
ATOM 2177 C CA . ASP A 1 312 ? 17.147 -57.753 -58.963 1.00 15.95 312 ASP A CA 1
ATOM 2178 C C . ASP A 1 312 ? 16.172 -58.618 -58.155 1.00 15.83 312 ASP A C 1
ATOM 2179 O O . ASP A 1 312 ? 15.193 -58.084 -57.651 1.00 16.47 312 ASP A O 1
ATOM 2184 N N . ARG A 1 313 ? 16.403 -59.908 -58.075 1.00 16.07 313 ARG A N 1
ATOM 2185 C CA . ARG A 1 313 ? 15.493 -60.803 -57.311 1.00 16.74 313 ARG A CA 1
ATOM 2186 C C . ARG A 1 313 ? 16.358 -61.751 -56.493 1.00 15.75 313 ARG A C 1
ATOM 2187 O O . ARG A 1 313 ? 17.419 -62.173 -56.978 1.00 15.20 313 ARG A O 1
ATOM 2195 N N . ALA A 1 314 ? 15.936 -62.086 -55.290 1.00 13.53 314 ALA A N 1
ATOM 2196 C CA . ALA A 1 314 ? 16.742 -62.982 -54.455 1.00 12.83 314 ALA A CA 1
ATOM 2197 C C . ALA A 1 314 ? 15.782 -63.816 -53.614 1.00 12.73 314 ALA A C 1
ATOM 2198 O O . ALA A 1 314 ? 14.916 -63.221 -52.972 1.00 13.13 314 ALA A O 1
ATOM 2200 N N . GLU A 1 315 ? 16.046 -65.113 -53.581 1.00 13.14 315 GLU A N 1
ATOM 2201 C CA . GLU A 1 315 ? 15.354 -66.093 -52.702 1.00 13.64 315 GLU A CA 1
ATOM 2202 C C . GLU A 1 315 ? 16.410 -66.780 -51.840 1.00 14.69 315 GLU A C 1
ATOM 2203 O O . GLU A 1 315 ? 17.433 -67.276 -52.397 1.00 15.88 315 GLU A O 1
ATOM 2209 N N . VAL A 1 316 ? 16.160 -66.894 -50.531 1.00 14.86 316 VAL A N 1
ATOM 2210 C CA . VAL A 1 316 ? 17.148 -67.514 -49.615 1.00 13.59 316 VAL A CA 1
ATOM 2211 C C . VAL A 1 316 ? 16.449 -68.532 -48.750 1.00 13.67 316 VAL A C 1
ATOM 2212 O O . VAL A 1 316 ? 15.427 -68.189 -48.135 1.00 13.63 316 VAL A O 1
ATOM 2216 N N . GLN A 1 317 ? 16.989 -69.747 -48.735 1.00 13.32 317 GLN A N 1
ATOM 2217 C CA . GLN A 1 317 ? 16.553 -70.812 -47.811 1.00 13.97 317 GLN A CA 1
ATOM 2218 C C . GLN A 1 317 ? 17.498 -70.835 -46.614 1.00 15.50 317 GLN A C 1
ATOM 2219 O O . GLN A 1 317 ? 18.698 -70.747 -46.839 1.00 15.57 317 GLN A O 1
ATOM 2225 N N . VAL A 1 318 ? 16.946 -71.015 -45.417 1.00 15.68 318 VAL A N 1
ATOM 2226 C CA . VAL A 1 318 ? 17.729 -71.395 -44.215 1.00 15.78 318 VAL A CA 1
ATOM 2227 C C . VAL A 1 318 ? 17.081 -72.649 -43.598 1.00 14.92 318 VAL A C 1
ATOM 2228 O O . VAL A 1 318 ? 15.850 -72.892 -43.755 1.00 13.36 318 VAL A O 1
ATOM 2232 N N . ALA A 1 319 ? 17.860 -73.440 -42.863 1.00 14.26 319 ALA A N 1
ATOM 2233 C CA . ALA A 1 319 ? 17.318 -74.633 -42.194 1.00 13.06 319 ALA A CA 1
ATOM 2234 C C . ALA A 1 319 ? 18.038 -74.872 -40.860 1.00 15.13 319 ALA A C 1
ATOM 2235 O O . ALA A 1 319 ? 19.237 -74.521 -40.737 1.00 15.49 319 ALA A O 1
ATOM 2237 N N . TYR A 1 320 ? 17.314 -75.449 -39.895 1.00 15.49 320 TYR A N 1
ATOM 2238 C CA . TYR A 1 320 ? 17.796 -75.676 -38.509 1.00 16.08 320 TYR A CA 1
ATOM 2239 C C . TYR A 1 320 ? 17.662 -77.143 -38.127 1.00 16.73 320 TYR A C 1
ATOM 2240 O O . TYR A 1 320 ? 16.770 -77.858 -38.646 1.00 15.56 320 TYR A O 1
ATOM 2249 N N . ALA A 1 321 ? 18.443 -77.564 -37.133 1.00 18.59 321 ALA A N 1
ATOM 2250 C CA . ALA A 1 321 ? 18.251 -78.831 -36.399 1.00 18.73 321 ALA A CA 1
ATOM 2251 C C . ALA A 1 321 ? 17.881 -78.484 -34.961 1.00 19.59 321 ALA A C 1
ATOM 2252 O O . ALA A 1 321 ? 18.431 -77.498 -34.415 1.00 20.60 321 ALA A O 1
ATOM 2254 N N . ILE A 1 322 ? 16.957 -79.245 -34.384 1.00 21.33 322 ILE A N 1
ATOM 2255 C CA . ILE A 1 322 ? 16.498 -79.016 -32.994 1.00 21.88 322 ILE A CA 1
ATOM 2256 C C . ILE A 1 322 ? 17.717 -79.127 -32.082 1.00 24.26 322 ILE A C 1
ATOM 2257 O O . ILE A 1 322 ? 18.509 -80.054 -32.294 1.00 25.91 322 ILE A O 1
ATOM 2262 N N . GLY A 1 323 ? 17.856 -78.209 -31.114 1.00 25.53 323 GLY A N 1
ATOM 2263 C CA . GLY A 1 323 ? 18.988 -78.172 -30.167 1.00 26.89 323 GLY A CA 1
ATOM 2264 C C . GLY A 1 323 ? 20.278 -77.576 -30.721 1.00 27.55 323 GLY A C 1
ATOM 2265 O O . GLY A 1 323 ? 21.278 -77.514 -29.956 1.00 29.03 323 GLY A O 1
ATOM 2266 N N . ARG A 1 324 ? 20.318 -77.113 -31.973 1.00 25.93 324 ARG A N 1
ATOM 2267 C CA . ARG A 1 324 ? 21.532 -76.488 -32.551 1.00 24.96 324 ARG A CA 1
ATOM 2268 C C . ARG A 1 324 ? 21.249 -75.023 -32.924 1.00 25.02 324 ARG A C 1
ATOM 2269 O O . ARG A 1 324 ? 20.191 -74.762 -33.559 1.00 21.51 324 ARG A O 1
ATOM 2277 N N . ALA A 1 325 ? 22.126 -74.081 -32.546 1.00 22.07 325 ALA A N 1
ATOM 2278 C CA . ALA A 1 325 ? 21.880 -72.633 -32.788 1.00 23.91 325 ALA A CA 1
ATOM 2279 C C . ALA A 1 325 ? 22.149 -72.273 -34.258 1.00 23.15 325 ALA A C 1
ATOM 2280 O O . ALA A 1 325 ? 21.354 -71.511 -34.853 1.00 24.70 325 ALA A O 1
ATOM 2282 N N . LYS A 1 326 ? 23.319 -72.661 -34.770 1.00 23.70 326 LYS A N 1
ATOM 2283 C CA . LYS A 1 326 ? 23.749 -72.382 -36.162 1.00 26.50 326 LYS A CA 1
ATOM 2284 C C . LYS A 1 326 ? 22.885 -73.184 -37.138 1.00 21.99 326 LYS A C 1
ATOM 2285 O O . LYS A 1 326 ? 22.682 -74.373 -36.962 1.00 24.20 326 LYS A O 1
ATOM 2291 N N . PRO A 1 327 ? 22.360 -72.561 -38.213 1.00 21.56 327 PRO A N 1
ATOM 2292 C CA . PRO A 1 327 ? 21.699 -73.306 -39.288 1.00 19.40 327 PRO A CA 1
ATOM 2293 C C . PRO A 1 327 ? 22.564 -74.459 -39.813 1.00 20.95 327 PRO A C 1
ATOM 2294 O O . PRO A 1 327 ? 23.797 -74.385 -39.789 1.00 20.45 327 PRO A O 1
ATOM 2298 N N . VAL A 1 328 ? 21.904 -75.551 -40.185 1.00 17.25 328 VAL A N 1
ATOM 2299 C CA . VAL A 1 328 ? 22.527 -76.701 -40.880 1.00 17.55 328 VAL A CA 1
ATOM 2300 C C . VAL A 1 328 ? 22.570 -76.344 -42.358 1.00 17.34 328 VAL A C 1
ATOM 2301 O O . VAL A 1 328 ? 23.328 -76.988 -43.085 1.00 17.54 328 VAL A O 1
ATOM 2305 N N . GLY A 1 329 ? 21.809 -75.327 -42.787 1.00 17.59 329 GLY A N 1
ATOM 2306 C CA . GLY A 1 329 ? 21.790 -75.013 -44.224 1.00 17.56 329 GLY A CA 1
ATOM 2307 C C . GLY A 1 329 ? 21.436 -73.589 -44.525 1.00 15.92 329 GLY A C 1
ATOM 2308 O O . GLY A 1 329 ? 20.635 -72.992 -43.738 1.00 15.76 329 GLY A O 1
ATOM 2309 N N . LEU A 1 330 ? 21.955 -73.106 -45.675 1.00 15.50 330 LEU A N 1
ATOM 2310 C CA . LEU A 1 330 ? 21.674 -71.771 -46.264 1.00 16.22 330 LEU A CA 1
ATOM 2311 C C . LEU A 1 330 ? 21.839 -71.873 -47.779 1.00 15.66 330 LEU A C 1
ATOM 2312 O O . LEU A 1 330 ? 22.768 -72.527 -48.289 1.00 15.79 330 LEU A O 1
ATOM 2317 N N . TYR A 1 331 ? 20.916 -71.292 -48.495 1.00 14.03 331 TYR A 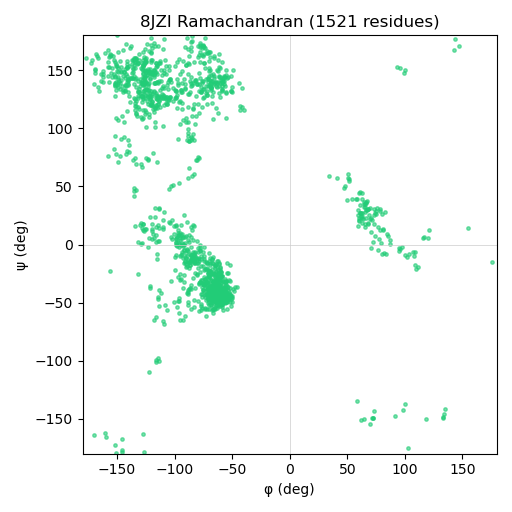N 1
ATOM 2318 C CA . TYR A 1 331 ? 20.890 -71.464 -49.968 1.00 12.84 331 TYR A CA 1
ATOM 2319 C C . TYR A 1 331 ? 20.427 -70.163 -50.609 1.00 13.05 331 TYR A C 1
ATOM 2320 O O . TYR A 1 331 ? 19.221 -69.874 -50.533 1.00 12.83 331 TYR A O 1
ATOM 2329 N N . VAL A 1 332 ? 21.353 -69.386 -51.220 1.00 12.61 332 VAL A N 1
ATOM 2330 C CA . VAL A 1 332 ? 21.056 -68.103 -51.926 1.00 13.08 332 VAL A CA 1
ATOM 2331 C C . VAL A 1 332 ? 20.834 -68.392 -53.424 1.00 13.66 332 VAL A C 1
ATOM 2332 O O . VAL A 1 332 ? 21.679 -69.075 -54.043 1.00 13.26 332 VAL A O 1
ATOM 2336 N N . GLU A 1 333 ? 19.747 -67.860 -53.983 1.00 12.84 333 GLU A N 1
ATOM 2337 C CA . GLU A 1 333 ? 19.434 -67.951 -55.438 1.00 12.98 333 GLU A CA 1
ATOM 2338 C C . GLU A 1 333 ? 19.091 -66.548 -55.911 1.00 13.62 333 GLU A C 1
ATOM 2339 O O . GLU A 1 333 ? 18.243 -65.936 -55.226 1.00 14.29 333 GLU A O 1
ATOM 2345 N N . THR A 1 334 ? 19.655 -66.045 -57.008 1.00 12.77 334 THR A N 1
ATOM 2346 C CA . THR A 1 334 ? 19.244 -64.723 -57.540 1.00 13.52 334 THR A CA 1
ATOM 2347 C C . THR A 1 334 ? 18.826 -64.869 -59.007 1.00 13.05 334 THR A C 1
ATOM 2348 O O . THR A 1 334 ? 18.653 -63.870 -59.637 1.00 14.00 334 THR A O 1
ATOM 2352 N N . PHE A 1 335 ? 18.615 -66.084 -59.493 1.00 14.52 335 PHE A N 1
ATOM 2353 C CA . PHE A 1 335 ? 17.926 -66.377 -60.778 1.00 14.98 335 PHE A CA 1
ATOM 2354 C C . PHE A 1 335 ? 18.658 -65.700 -61.949 1.00 17.06 335 PHE A C 1
ATOM 2355 O O . PHE A 1 335 ? 17.999 -65.223 -62.876 1.00 16.91 335 PHE A O 1
ATOM 2363 N N . ASP A 1 336 ? 19.989 -65.693 -61.919 1.00 17.27 336 ASP A N 1
ATOM 2364 C CA . ASP A 1 336 ? 20.851 -65.040 -62.938 1.00 19.43 336 ASP A CA 1
ATOM 2365 C C . ASP A 1 336 ? 20.634 -63.528 -62.989 1.00 21.07 336 ASP A C 1
ATOM 2366 O O . ASP A 1 336 ? 21.081 -62.957 -63.987 1.00 17.77 336 ASP A O 1
ATOM 2371 N N . THR A 1 337 ? 20.045 -62.885 -61.963 1.00 19.04 337 THR A N 1
ATOM 2372 C CA . THR A 1 337 ? 19.937 -61.409 -61.872 1.00 19.55 337 THR A CA 1
ATOM 2373 C C . THR A 1 337 ? 21.080 -60.836 -61.010 1.00 21.17 337 THR A C 1
ATOM 2374 O O . THR A 1 337 ? 21.052 -59.627 -60.705 1.00 20.03 337 THR A O 1
ATOM 2378 N N . ASN A 1 338 ? 22.061 -61.669 -60.637 1.00 23.27 338 ASN A N 1
ATOM 2379 C CA . ASN A 1 338 ? 23.234 -61.246 -59.833 1.00 23.68 338 ASN A CA 1
ATOM 2380 C C . ASN A 1 338 ? 23.975 -60.123 -60.571 1.00 23.47 338 ASN A C 1
ATOM 2381 O O . ASN A 1 338 ? 24.081 -60.130 -61.836 1.00 21.22 338 ASN A O 1
ATOM 2386 N N . LYS A 1 339 ? 24.484 -59.179 -59.799 1.00 25.02 339 LYS A N 1
ATOM 2387 C CA . LYS A 1 339 ? 25.171 -57.981 -60.335 1.00 25.99 339 LYS A CA 1
ATOM 2388 C C . LYS A 1 339 ? 26.648 -58.022 -59.940 1.00 28.44 339 LYS A C 1
ATOM 2389 O O . LYS A 1 339 ? 27.026 -58.900 -59.162 1.00 28.98 339 LYS A O 1
ATOM 2395 N N . GLU A 1 340 ? 27.449 -57.111 -60.506 1.00 28.73 340 GLU A N 1
ATOM 2396 C CA . GLU A 1 340 ? 28.863 -56.866 -60.089 1.00 32.22 340 GLU A CA 1
ATOM 2397 C C . GLU A 1 340 ? 29.735 -58.112 -60.324 1.00 30.48 340 GLU A C 1
ATOM 2398 O O . GLU A 1 340 ? 30.733 -58.293 -59.583 1.00 30.40 340 GLU A O 1
ATOM 2404 N N . GLY A 1 341 ? 29.385 -58.959 -61.293 1.00 27.33 341 GLY A N 1
ATOM 2405 C CA . GLY A 1 341 ? 30.094 -60.221 -61.596 1.00 27.90 341 GLY A CA 1
ATOM 2406 C C . GLY A 1 341 ? 30.138 -61.211 -60.436 1.00 27.94 341 GLY A C 1
ATOM 2407 O O . GLY A 1 341 ? 30.928 -62.144 -60.515 1.00 29.09 341 GLY A O 1
ATOM 2408 N N . LEU A 1 342 ? 29.298 -61.032 -59.412 1.00 26.36 342 LEU A N 1
ATOM 2409 C CA . LEU A 1 342 ? 29.254 -61.900 -58.215 1.00 26.25 342 LEU A CA 1
ATOM 2410 C C . LEU A 1 342 ? 28.384 -63.118 -58.498 1.00 23.54 342 LEU A C 1
ATOM 2411 O O . LEU A 1 342 ? 27.309 -62.957 -59.101 1.00 24.84 342 LEU A O 1
ATOM 2416 N N . SER A 1 343 ? 28.808 -64.294 -58.047 1.00 21.95 343 SER A N 1
ATOM 2417 C CA . SER A 1 343 ? 27.961 -65.511 -58.055 1.00 19.76 343 SER A CA 1
ATOM 2418 C C . SER A 1 343 ? 27.085 -65.581 -56.802 1.00 17.66 343 SER A C 1
ATOM 2419 O O . SER A 1 343 ? 27.304 -64.830 -55.827 1.00 16.42 343 SER A O 1
ATOM 2422 N N . ASP A 1 344 ? 26.141 -66.521 -56.800 1.00 17.08 344 ASP A N 1
ATOM 2423 C CA . ASP A 1 344 ? 25.288 -66.760 -55.611 1.00 17.62 344 ASP A CA 1
ATOM 2424 C C . ASP A 1 344 ? 26.144 -67.269 -54.446 1.00 18.19 344 ASP A C 1
ATOM 2425 O O . ASP A 1 344 ? 25.825 -66.934 -53.272 1.00 20.45 344 ASP A O 1
ATOM 2430 N N . GLU A 1 345 ? 27.210 -68.005 -54.752 1.00 18.65 345 GLU A N 1
ATOM 2431 C CA . GLU A 1 345 ? 28.109 -68.579 -53.727 1.00 20.95 345 GLU A CA 1
ATOM 2432 C C . GLU A 1 345 ? 28.871 -67.424 -53.060 1.00 20.58 345 GLU A C 1
ATOM 2433 O O . GLU A 1 345 ? 29.061 -67.489 -51.834 1.00 19.83 345 GLU A O 1
ATOM 2439 N N . GLN A 1 346 ? 29.288 -66.396 -53.824 1.00 19.18 346 GLN A N 1
ATOM 2440 C CA . GLN A 1 346 ? 29.990 -65.221 -53.232 1.00 20.74 346 GLN A CA 1
ATOM 2441 C C . GLN A 1 346 ? 29.018 -64.381 -52.413 1.00 20.79 346 GLN A C 1
ATOM 2442 O O . GLN A 1 346 ? 29.417 -63.869 -51.370 1.00 19.26 346 GLN A O 1
ATOM 2448 N N . ILE A 1 347 ? 27.781 -64.235 -52.880 1.00 19.17 347 ILE A N 1
ATOM 2449 C CA . ILE A 1 347 ? 26.777 -63.409 -52.164 1.00 19.38 347 ILE A CA 1
ATOM 2450 C C . ILE A 1 347 ? 26.509 -64.095 -50.825 1.00 18.09 347 ILE A C 1
ATOM 2451 O O . ILE A 1 347 ? 26.478 -63.395 -49.815 1.00 17.39 347 ILE A O 1
ATOM 2456 N N . GLN A 1 348 ? 26.369 -65.422 -50.830 1.00 18.36 348 GLN A N 1
ATOM 2457 C CA . GLN A 1 348 ? 26.087 -66.219 -49.614 1.00 17.95 348 GLN A CA 1
ATOM 2458 C C . GLN A 1 348 ? 27.225 -66.064 -48.590 1.00 19.11 348 GLN A C 1
ATOM 2459 O O . GLN A 1 348 ? 26.943 -65.881 -47.371 1.00 17.44 348 GLN A O 1
ATOM 2465 N N . ALA A 1 349 ? 28.485 -66.052 -49.041 1.00 20.78 349 ALA A N 1
ATOM 2466 C CA . ALA A 1 349 ? 29.628 -65.873 -48.120 1.00 21.48 349 ALA A CA 1
ATOM 2467 C C . ALA A 1 349 ? 29.496 -64.522 -47.408 1.00 19.70 349 ALA A C 1
ATOM 2468 O O . ALA A 1 349 ? 29.744 -64.478 -46.165 1.00 21.88 349 ALA A O 1
ATOM 2470 N N . ALA A 1 350 ? 29.110 -63.461 -48.118 1.00 19.80 350 ALA A N 1
ATOM 2471 C CA . ALA A 1 350 ? 28.869 -62.111 -47.555 1.00 21.00 350 ALA A CA 1
ATOM 2472 C C . ALA A 1 350 ? 27.699 -62.156 -46.552 1.00 23.43 350 ALA A C 1
ATOM 2473 O O . ALA A 1 350 ? 27.812 -61.596 -45.445 1.00 21.00 350 ALA A O 1
ATOM 2475 N N . VAL A 1 351 ? 26.629 -62.877 -46.896 1.00 21.14 351 VAL A N 1
ATOM 2476 C CA . VAL A 1 351 ? 25.464 -63.019 -45.984 1.00 21.55 351 VAL A CA 1
ATOM 2477 C C . VAL A 1 351 ? 25.938 -63.661 -44.679 1.00 21.04 351 VAL A C 1
ATOM 2478 O O . VAL A 1 351 ? 25.529 -63.154 -43.622 1.00 22.33 351 VAL A O 1
ATOM 2482 N N . LEU A 1 352 ? 26.739 -64.727 -44.785 1.00 23.16 352 LEU A N 1
ATOM 2483 C CA . LEU A 1 352 ? 27.299 -65.506 -43.646 1.00 25.98 352 LEU A CA 1
ATOM 2484 C C . LEU A 1 352 ? 28.208 -64.601 -42.801 1.00 26.68 352 LEU A C 1
ATOM 2485 O O . LEU A 1 352 ? 28.161 -64.727 -41.584 1.00 29.19 352 LEU A O 1
ATOM 2490 N N . GLU A 1 353 ? 28.931 -63.653 -43.405 1.00 27.03 353 GLU A N 1
ATOM 2491 C CA . GLU A 1 353 ? 29.789 -62.708 -42.639 1.00 30.18 353 GLU A CA 1
ATOM 2492 C C . GLU A 1 353 ? 28.896 -61.710 -41.893 1.00 28.84 353 GLU A C 1
ATOM 2493 O O . GLU A 1 353 ? 29.185 -61.441 -40.702 1.00 30.23 353 GLU A O 1
ATOM 2499 N N . VAL A 1 354 ? 27.833 -61.208 -42.541 1.00 23.20 354 VAL A N 1
ATOM 2500 C CA . VAL A 1 354 ? 27.058 -60.011 -42.113 1.00 24.24 354 VAL A CA 1
ATOM 2501 C C . VAL A 1 354 ? 25.924 -60.408 -41.155 1.00 24.40 354 VAL A C 1
ATOM 2502 O O . VAL A 1 354 ? 25.670 -59.632 -40.238 1.00 25.39 354 VAL A O 1
ATOM 2506 N N . PHE A 1 355 ? 25.193 -61.495 -41.425 1.00 23.74 355 PHE A N 1
ATOM 2507 C CA . PHE A 1 355 ? 23.997 -61.882 -40.625 1.00 21.23 355 PHE A CA 1
ATOM 2508 C C . PHE A 1 355 ? 24.315 -62.974 -39.603 1.00 21.07 355 PHE A C 1
ATOM 2509 O O . PHE A 1 355 ? 24.797 -64.050 -39.955 1.00 23.71 355 PHE A O 1
ATOM 2517 N N . ASP A 1 356 ? 23.863 -62.790 -38.358 1.00 20.39 356 ASP A N 1
ATOM 2518 C CA . ASP A 1 356 ? 23.903 -63.862 -37.332 1.00 22.13 356 ASP A CA 1
ATOM 2519 C C . ASP A 1 356 ? 22.535 -64.562 -37.318 1.00 19.58 356 ASP A C 1
ATOM 2520 O O . ASP A 1 356 ? 21.575 -63.986 -36.798 1.00 21.60 356 ASP A O 1
ATOM 2525 N N . LEU A 1 357 ? 22.464 -65.751 -37.908 1.00 20.60 357 LEU A N 1
ATOM 2526 C CA . LEU A 1 357 ? 21.187 -66.491 -38.123 1.00 19.96 357 LEU A CA 1
ATOM 2527 C C . LEU A 1 357 ? 20.934 -67.481 -36.987 1.00 20.06 357 LEU A C 1
ATOM 2528 O O . LEU A 1 357 ? 20.081 -68.359 -37.117 1.00 17.74 357 LEU A O 1
ATOM 2533 N N . ARG A 1 358 ? 21.614 -67.353 -35.848 1.00 19.88 358 ARG A N 1
ATOM 2534 C CA . ARG A 1 358 ? 21.190 -68.101 -34.646 1.00 18.80 358 ARG A CA 1
ATOM 2535 C C . ARG A 1 358 ? 19.871 -67.502 -34.176 1.00 18.94 358 ARG A C 1
ATOM 2536 O O . ARG A 1 358 ? 19.677 -66.284 -34.198 1.00 16.55 358 ARG A O 1
ATOM 2544 N N . PRO A 1 359 ? 18.893 -68.355 -33.813 1.00 21.00 359 PRO A N 1
ATOM 2545 C CA . PRO A 1 359 ? 17.546 -67.873 -33.510 1.00 20.09 359 PRO A CA 1
ATOM 2546 C C . PRO A 1 359 ? 17.513 -66.762 -32.451 1.00 20.05 359 PRO A C 1
ATOM 2547 O O . PRO A 1 359 ? 16.753 -65.819 -32.605 1.00 17.94 359 PRO A O 1
ATOM 2551 N N . ALA A 1 360 ? 18.346 -66.860 -31.403 1.00 20.00 360 ALA A N 1
ATOM 2552 C CA . ALA A 1 360 ? 18.368 -65.813 -30.352 1.00 20.94 360 ALA A CA 1
ATOM 2553 C C . ALA A 1 360 ? 18.866 -64.476 -30.926 1.00 20.04 360 ALA A C 1
ATOM 2554 O O . ALA A 1 360 ? 18.363 -63.383 -30.518 1.00 19.02 360 ALA A O 1
ATOM 2556 N N . ALA A 1 361 ? 19.827 -64.533 -31.845 1.00 21.12 361 ALA A N 1
ATOM 2557 C CA . ALA A 1 361 ? 20.432 -63.332 -32.456 1.00 22.40 361 ALA A CA 1
ATOM 2558 C C . ALA A 1 361 ? 19.413 -62.683 -33.399 1.00 20.90 361 ALA A C 1
ATOM 2559 O O . ALA A 1 361 ? 19.361 -61.463 -33.455 1.00 19.20 361 ALA A O 1
ATOM 2561 N N . ILE A 1 362 ? 18.617 -63.479 -34.118 1.00 18.79 362 ILE A N 1
ATOM 2562 C CA . ILE A 1 362 ? 17.491 -62.954 -34.940 1.00 18.79 362 ILE A CA 1
ATOM 2563 C C . ILE A 1 362 ? 16.502 -62.210 -34.038 1.00 18.12 362 ILE A C 1
ATOM 2564 O O . ILE A 1 362 ? 16.112 -61.069 -34.374 1.00 17.52 362 ILE A O 1
ATOM 2569 N N . ILE A 1 363 ? 16.099 -62.833 -32.931 1.00 20.10 363 ILE A N 1
ATOM 2570 C CA . ILE A 1 363 ? 15.099 -62.238 -32.009 1.00 21.64 363 ILE A CA 1
ATOM 2571 C C . ILE A 1 363 ? 15.654 -60.923 -31.454 1.00 22.56 363 ILE A C 1
ATOM 2572 O O . ILE A 1 363 ? 14.915 -59.929 -31.437 1.00 19.63 363 ILE A O 1
ATOM 2577 N N . ARG A 1 364 ? 16.931 -60.884 -31.090 1.00 21.77 364 ARG A N 1
ATOM 2578 C CA . ARG A 1 364 ? 17.538 -59.649 -30.522 1.00 24.50 364 ARG A CA 1
ATOM 2579 C C . ARG A 1 364 ? 17.697 -58.556 -31.587 1.00 23.09 364 ARG A C 1
ATOM 2580 O O . ARG A 1 364 ? 17.224 -57.432 -31.342 1.00 23.45 364 ARG A O 1
ATOM 2588 N N . GLU A 1 365 ? 18.295 -58.854 -32.747 1.00 23.61 365 GLU A N 1
ATOM 2589 C CA . GLU A 1 365 ? 18.577 -57.833 -33.800 1.00 22.98 365 GLU A CA 1
ATOM 2590 C C . GLU A 1 365 ? 17.258 -57.275 -34.347 1.00 25.15 365 GLU A C 1
ATOM 2591 O O . GLU A 1 365 ? 17.190 -56.065 -34.615 1.00 21.56 365 GLU A O 1
ATOM 2597 N N . LEU A 1 366 ? 16.231 -58.117 -34.540 1.00 23.15 366 LEU A N 1
ATOM 2598 C CA . LEU A 1 366 ? 14.939 -57.622 -35.091 1.00 21.42 366 LEU A CA 1
ATOM 2599 C C . LEU A 1 366 ? 13.963 -57.190 -33.974 1.00 22.88 366 LEU A C 1
ATOM 2600 O O . LEU A 1 366 ? 12.857 -56.715 -34.315 1.00 23.76 366 LEU A O 1
ATOM 2605 N N . ASP A 1 367 ? 14.345 -57.268 -32.696 1.00 20.60 367 ASP A N 1
ATOM 2606 C CA . ASP A 1 367 ? 13.484 -56.793 -31.569 1.00 20.75 367 ASP A CA 1
ATOM 2607 C C . ASP A 1 367 ? 12.087 -57.410 -31.703 1.00 19.92 367 ASP A C 1
ATOM 2608 O O . ASP A 1 367 ? 11.114 -56.661 -31.663 1.00 21.19 367 ASP A O 1
ATOM 2613 N N . LEU A 1 368 ? 12.012 -58.726 -31.790 1.00 18.30 368 LEU A N 1
ATOM 2614 C CA . LEU A 1 368 ? 10.752 -59.443 -32.089 1.00 18.63 368 LEU A CA 1
ATOM 2615 C C . LEU A 1 368 ? 9.865 -59.595 -30.849 1.00 17.78 368 LEU A C 1
ATOM 2616 O O . LEU A 1 368 ? 8.701 -59.991 -31.052 1.00 18.15 368 LEU A O 1
ATOM 2621 N N . LEU A 1 369 ? 10.357 -59.406 -29.609 1.00 18.43 369 LEU A N 1
ATOM 2622 C CA . LEU A 1 369 ? 9.528 -59.744 -28.412 1.00 19.63 369 LEU A CA 1
ATOM 2623 C C . LEU A 1 369 ? 8.594 -58.581 -28.114 1.00 20.67 369 LEU A C 1
ATOM 2624 O O . LEU A 1 369 ? 8.698 -57.988 -27.000 1.00 22.25 369 LEU A O 1
ATOM 2629 N N . ARG A 1 370 ? 7.707 -58.245 -29.066 1.00 19.85 370 ARG A N 1
ATOM 2630 C CA . ARG A 1 370 ? 6.754 -57.118 -28.958 1.00 18.07 370 ARG A CA 1
ATOM 2631 C C . ARG A 1 370 ? 5.418 -57.545 -29.570 1.00 18.59 370 ARG A C 1
ATOM 2632 O O . ARG A 1 370 ? 5.396 -58.406 -30.453 1.00 18.46 370 ARG A O 1
ATOM 2640 N N . PRO A 1 371 ? 4.284 -56.972 -29.119 1.00 18.07 371 PRO A N 1
ATOM 2641 C CA . PRO A 1 371 ? 2.967 -57.332 -29.654 1.00 16.76 371 PRO A CA 1
ATOM 2642 C C . PRO A 1 371 ? 2.702 -56.620 -30.981 1.00 16.75 371 PRO A C 1
ATOM 2643 O O . PRO A 1 371 ? 1.963 -55.662 -31.031 1.00 18.55 371 PRO A O 1
ATOM 2647 N N . ILE A 1 372 ? 3.345 -57.097 -32.040 1.00 16.08 372 ILE A N 1
ATOM 2648 C CA . ILE A 1 372 ? 3.259 -56.476 -33.392 1.00 16.53 372 ILE A CA 1
ATOM 2649 C C . ILE A 1 372 ? 2.636 -57.449 -34.414 1.00 16.26 372 ILE A C 1
ATOM 2650 O O . ILE A 1 372 ? 2.610 -57.078 -35.584 1.00 16.66 372 ILE A O 1
ATOM 2655 N N . TYR A 1 373 ? 2.164 -58.616 -33.976 1.00 14.21 373 TYR A N 1
ATOM 2656 C CA . TYR A 1 373 ? 1.804 -59.703 -34.933 1.00 14.37 373 TYR A CA 1
ATOM 2657 C C . TYR A 1 373 ? 0.341 -59.754 -35.414 1.00 13.86 373 TYR A C 1
ATOM 2658 O O . TYR A 1 373 ? 0.120 -60.261 -36.509 1.00 13.15 373 TYR A O 1
ATOM 2667 N N . ALA A 1 374 ? -0.597 -59.244 -34.630 1.00 13.75 374 ALA A N 1
ATOM 2668 C CA . ALA A 1 374 ? -2.014 -59.298 -35.054 1.00 14.99 374 ALA A CA 1
ATOM 2669 C C . ALA A 1 374 ? -2.147 -58.547 -36.385 1.00 14.58 374 ALA A C 1
ATOM 2670 O O . ALA A 1 374 ? -2.889 -59.018 -37.273 1.00 13.69 374 ALA A O 1
ATOM 2672 N N . ASP A 1 375 ? -1.415 -57.427 -36.567 1.00 13.34 375 ASP A N 1
ATOM 2673 C CA . ASP A 1 375 ? -1.446 -56.685 -37.854 1.00 14.52 375 ASP A CA 1
ATOM 2674 C C . ASP A 1 375 ? -0.956 -57.565 -39.035 1.00 12.74 375 ASP A C 1
ATOM 2675 O O . ASP A 1 375 ? -1.340 -57.265 -40.161 1.00 12.88 375 ASP A O 1
ATOM 2680 N N . THR A 1 376 ? -0.093 -58.568 -38.812 1.00 12.21 376 THR A N 1
ATOM 2681 C CA . THR A 1 376 ? 0.483 -59.395 -39.914 1.00 12.11 376 THR A CA 1
ATOM 2682 C C . THR A 1 376 ? -0.490 -60.489 -40.369 1.00 12.60 376 THR A C 1
ATOM 2683 O O . THR A 1 376 ? -0.225 -61.088 -41.436 1.00 12.51 376 THR A O 1
ATOM 2687 N N . ALA A 1 377 ? -1.557 -60.734 -39.606 1.00 13.52 377 ALA A N 1
ATOM 2688 C CA . ALA A 1 377 ? -2.382 -61.965 -39.715 1.00 12.07 377 ALA A CA 1
ATOM 2689 C C . ALA A 1 377 ? -3.335 -61.925 -40.928 1.00 10.93 377 ALA A C 1
ATOM 2690 O O . ALA A 1 377 ? -3.979 -62.959 -41.187 1.00 10.74 377 ALA A O 1
ATOM 2692 N N . ALA A 1 378 ? -3.488 -60.788 -41.616 1.00 10.41 378 ALA A N 1
ATOM 2693 C CA . ALA A 1 378 ? -4.195 -60.679 -42.898 1.00 10.76 378 ALA A CA 1
ATOM 2694 C C . ALA A 1 378 ? -3.444 -59.639 -43.732 1.00 11.76 378 ALA A C 1
ATOM 2695 O O . ALA A 1 378 ? -2.786 -58.790 -43.104 1.00 12.74 378 ALA A O 1
ATOM 2697 N N . TYR A 1 379 ? -3.458 -59.810 -45.056 1.00 11.08 379 TYR A N 1
ATOM 2698 C CA . TYR A 1 379 ? -2.937 -58.860 -46.081 1.00 11.07 379 TYR A CA 1
ATOM 2699 C C . TYR A 1 379 ? -1.426 -59.014 -46.206 1.00 11.14 379 TYR A C 1
ATOM 2700 O O . TYR A 1 379 ? -0.805 -58.157 -46.908 1.00 12.03 379 TYR A O 1
ATOM 2709 N N . GLY A 1 380 ? -0.857 -60.072 -45.646 1.00 10.97 380 GLY A N 1
ATOM 2710 C CA . GLY A 1 380 ? 0.555 -60.445 -45.871 1.00 11.82 380 GLY A CA 1
ATOM 2711 C C . GLY A 1 380 ? 1.500 -60.009 -44.756 1.00 12.36 380 GLY A C 1
ATOM 2712 O O . GLY A 1 380 ? 1.275 -58.971 -44.081 1.00 12.29 380 GLY A O 1
ATOM 2713 N N . HIS A 1 381 ? 2.539 -60.803 -44.530 1.00 12.10 381 HIS A N 1
ATOM 2714 C CA . HIS A 1 381 ? 3.566 -60.486 -43.516 1.00 13.26 381 HIS A CA 1
ATOM 2715 C C . HIS A 1 381 ? 4.664 -59.594 -44.115 1.00 13.78 381 HIS A C 1
ATOM 2716 O O . HIS A 1 381 ? 5.412 -59.038 -43.347 1.00 14.07 381 HIS A O 1
ATOM 2723 N N . PHE A 1 382 ? 4.748 -59.486 -45.435 1.00 14.41 382 PHE A N 1
ATOM 2724 C CA . PHE A 1 382 ? 5.888 -58.814 -46.104 1.00 13.39 382 PHE A CA 1
ATOM 2725 C C . PHE A 1 382 ? 5.422 -57.694 -47.045 1.00 14.47 382 PHE A C 1
ATOM 2726 O O . PHE A 1 382 ? 4.363 -57.778 -47.629 1.00 13.64 382 PHE A O 1
ATOM 2734 N N . GLY A 1 383 ? 6.248 -56.665 -47.182 1.00 12.31 383 GLY A N 1
ATOM 2735 C CA . GLY A 1 383 ? 6.023 -55.537 -48.103 1.00 15.41 383 GLY A CA 1
ATOM 2736 C C . GLY A 1 383 ? 4.838 -54.677 -47.688 1.00 15.73 383 GLY A C 1
ATOM 2737 O O . GLY A 1 383 ? 4.231 -54.067 -48.575 1.00 17.75 383 GLY A O 1
ATOM 2738 N N . ARG A 1 384 ? 4.577 -54.592 -46.390 1.00 16.69 384 ARG A N 1
ATOM 2739 C CA . ARG A 1 384 ? 3.512 -53.805 -45.721 1.00 17.27 384 ARG A CA 1
ATOM 2740 C C . ARG A 1 384 ? 3.994 -52.376 -45.400 1.00 21.59 384 ARG A C 1
ATOM 2741 O O . ARG A 1 384 ? 4.490 -52.127 -44.274 1.00 21.93 384 ARG A O 1
ATOM 2749 N N . THR A 1 385 ? 3.711 -51.467 -46.315 1.00 27.64 385 THR A N 1
ATOM 2750 C CA . THR A 1 385 ? 4.029 -50.018 -46.193 1.00 27.60 385 THR A CA 1
ATOM 2751 C C . THR A 1 385 ? 3.063 -49.349 -45.208 1.00 27.75 385 THR A C 1
ATOM 2752 O O . THR A 1 385 ? 3.348 -48.205 -44.834 1.00 27.98 385 THR A O 1
ATOM 2756 N N . ASP A 1 386 ? 1.961 -50.012 -44.810 1.00 25.20 386 ASP A N 1
ATOM 2757 C CA . ASP A 1 386 ? 1.088 -49.519 -43.711 1.00 23.83 386 ASP A CA 1
ATOM 2758 C C . ASP A 1 386 ? 1.691 -49.831 -42.326 1.00 21.52 386 ASP A C 1
ATOM 2759 O O . ASP A 1 386 ? 1.148 -49.345 -41.280 1.00 23.86 386 ASP A O 1
ATOM 2764 N N . LEU A 1 387 ? 2.704 -50.672 -42.236 1.00 20.24 387 LEU A N 1
ATOM 2765 C CA . LEU A 1 387 ? 3.209 -51.153 -40.927 1.00 21.69 387 LEU A CA 1
ATOM 2766 C C . LEU A 1 387 ? 4.682 -50.790 -40.806 1.00 25.10 387 LEU A C 1
ATOM 2767 O O . LEU A 1 387 ? 5.293 -50.547 -41.824 1.00 30.62 387 LEU A O 1
ATOM 2772 N N . ASP A 1 388 ? 5.262 -50.877 -39.616 1.00 27.35 388 ASP A N 1
ATOM 2773 C CA . ASP A 1 388 ? 6.716 -50.612 -39.452 1.00 28.01 388 ASP A CA 1
ATOM 2774 C C . ASP A 1 388 ? 7.402 -51.904 -39.004 1.00 26.86 388 ASP A C 1
ATOM 2775 O O . ASP A 1 388 ? 7.826 -51.982 -37.865 1.00 29.34 388 ASP A O 1
ATOM 2780 N N . LEU A 1 389 ? 7.528 -52.903 -39.872 1.00 22.88 389 LEU A N 1
ATOM 2781 C CA . LEU A 1 389 ? 7.972 -54.235 -39.395 1.00 21.54 389 LEU A CA 1
ATOM 2782 C C . LEU A 1 389 ? 9.500 -54.298 -39.493 1.00 18.29 389 LEU A C 1
ATOM 2783 O O . LEU A 1 389 ? 10.078 -53.826 -40.468 1.00 18.41 389 LEU A O 1
ATOM 2788 N N . PRO A 1 390 ? 10.196 -54.869 -38.483 1.00 18.96 390 PRO A N 1
ATOM 2789 C CA . PRO A 1 390 ? 11.662 -54.801 -38.394 1.00 17.64 390 PRO A CA 1
ATOM 2790 C C . PRO A 1 390 ? 12.387 -55.601 -39.486 1.00 18.97 390 PRO A C 1
ATOM 2791 O O . PRO A 1 390 ? 13.487 -55.209 -39.861 1.00 19.11 390 PRO A O 1
ATOM 2795 N N . TRP A 1 391 ? 11.733 -56.638 -40.033 1.00 15.69 391 TRP A N 1
ATOM 2796 C CA . TRP A 1 391 ? 12.326 -57.535 -41.059 1.00 16.21 391 TRP A CA 1
ATOM 2797 C C . TRP A 1 391 ? 12.282 -56.822 -42.408 1.00 14.25 391 TRP A C 1
ATOM 2798 O O . TRP A 1 391 ? 12.824 -57.386 -43.372 1.00 16.59 391 TRP A O 1
ATOM 2809 N N . GLU A 1 392 ? 11.662 -55.644 -42.478 1.00 14.60 392 GLU A N 1
ATOM 2810 C CA . GLU A 1 392 ? 11.548 -54.848 -43.723 1.00 15.50 392 GLU A CA 1
ATOM 2811 C C . GLU A 1 392 ? 12.664 -53.805 -43.733 1.00 17.66 392 GLU A C 1
ATOM 2812 O O . GLU A 1 392 ? 12.778 -53.118 -44.746 1.00 17.37 392 GLU A O 1
ATOM 2818 N N . ALA A 1 393 ? 13.522 -53.768 -42.697 1.00 18.19 393 ALA A N 1
ATOM 2819 C CA . ALA A 1 393 ? 14.605 -52.737 -42.628 1.00 19.75 393 ALA A CA 1
ATOM 2820 C C . ALA A 1 393 ? 15.719 -53.022 -43.656 1.00 19.41 393 ALA A C 1
ATOM 2821 O O . ALA A 1 393 ? 16.205 -54.171 -43.706 1.00 18.86 393 ALA A O 1
ATOM 2823 N N . ILE A 1 394 ? 16.163 -52.020 -44.439 1.00 20.22 394 ILE A N 1
ATOM 2824 C CA . ILE A 1 394 ? 17.254 -52.247 -45.446 1.00 19.57 394 ILE A CA 1
ATOM 2825 C C . ILE A 1 394 ? 18.546 -51.627 -44.894 1.00 21.47 394 ILE A C 1
ATOM 2826 O O . ILE A 1 394 ? 19.302 -51.010 -45.683 1.00 21.87 394 ILE A O 1
ATOM 2831 N N . ASP A 1 395 ? 18.805 -51.954 -43.636 1.00 22.77 395 ASP A N 1
ATOM 2832 C CA . ASP A 1 395 ? 19.860 -51.393 -42.746 1.00 23.35 395 ASP A CA 1
ATOM 2833 C C . ASP A 1 395 ? 21.122 -52.268 -42.762 1.00 24.51 395 ASP A C 1
ATOM 2834 O O . ASP A 1 395 ? 22.008 -52.046 -41.873 1.00 22.71 395 ASP A O 1
ATOM 2839 N N . ARG A 1 396 ? 21.233 -53.260 -43.664 1.00 20.61 396 ARG A N 1
ATOM 2840 C CA . ARG A 1 396 ? 22.434 -54.126 -43.746 1.00 23.01 396 ARG A CA 1
ATOM 2841 C C . ARG A 1 396 ? 23.098 -53.972 -45.127 1.00 21.41 396 ARG A C 1
ATOM 2842 O O . ARG A 1 396 ? 24.050 -54.714 -45.387 1.00 20.30 396 ARG A O 1
ATOM 2850 N N . VAL A 1 397 ? 22.640 -52.997 -45.917 1.00 21.70 397 VAL A N 1
ATOM 2851 C CA . VAL A 1 397 ? 23.119 -52.685 -47.300 1.00 22.41 397 VAL A CA 1
ATOM 2852 C C . VAL A 1 397 ? 24.629 -52.364 -47.243 1.00 24.34 397 VAL A C 1
ATOM 2853 O O . VAL A 1 397 ? 25.404 -52.953 -48.037 1.00 23.33 397 VAL A O 1
ATOM 2857 N N . ASP A 1 398 ? 25.017 -51.453 -46.345 1.00 25.99 398 ASP A N 1
ATOM 2858 C CA . ASP A 1 398 ? 26.418 -50.946 -46.197 1.00 29.19 398 ASP A CA 1
ATOM 2859 C C . ASP A 1 398 ? 27.345 -52.105 -45.809 1.00 27.83 398 ASP A C 1
ATOM 2860 O O . ASP A 1 398 ? 28.392 -52.265 -46.447 1.00 25.89 398 ASP A O 1
ATOM 2865 N N . GLU A 1 399 ? 26.929 -52.966 -44.878 1.00 26.84 399 GLU A N 1
ATOM 2866 C CA . GLU A 1 399 ? 27.751 -54.095 -44.387 1.00 26.71 399 GLU A CA 1
ATOM 2867 C C . GLU A 1 399 ? 27.937 -55.125 -45.512 1.00 27.56 399 GLU A C 1
ATOM 2868 O O . GLU A 1 399 ? 29.042 -55.677 -45.621 1.00 23.45 399 GLU A O 1
ATOM 2874 N N . LEU A 1 400 ? 26.886 -55.445 -46.278 1.00 24.92 400 LEU A N 1
ATOM 2875 C CA . LEU A 1 400 ? 26.990 -56.473 -47.353 1.00 23.58 400 LEU A CA 1
ATOM 2876 C C . LEU A 1 400 ? 27.994 -55.969 -48.411 1.00 23.30 400 LEU A C 1
ATOM 2877 O O . LEU A 1 400 ? 28.877 -56.754 -48.811 1.00 23.06 400 LEU A O 1
ATOM 2882 N N . ARG A 1 401 ? 27.853 -54.710 -48.827 1.00 24.01 401 ARG A N 1
ATOM 2883 C CA . ARG A 1 401 ? 28.693 -54.114 -49.905 1.00 25.53 401 ARG A CA 1
ATOM 2884 C C . ARG A 1 401 ? 30.164 -54.114 -49.454 1.00 27.66 401 ARG A C 1
ATOM 2885 O O . ARG A 1 401 ? 31.057 -54.447 -50.265 1.00 27.05 401 ARG A O 1
ATOM 2893 N N . ALA A 1 402 ? 30.403 -53.802 -48.183 1.00 29.90 402 ALA A N 1
ATOM 2894 C CA . ALA A 1 402 ? 31.757 -53.753 -47.573 1.00 30.04 402 ALA A CA 1
ATOM 2895 C C . ALA A 1 402 ? 32.357 -55.164 -47.526 1.00 29.92 402 ALA A C 1
ATOM 2896 O O . ALA A 1 402 ? 33.563 -55.320 -47.804 1.00 30.57 402 ALA A O 1
ATOM 2898 N N . ALA A 1 403 ? 31.543 -56.187 -47.249 1.00 26.46 403 ALA A N 1
ATOM 2899 C CA . ALA A 1 403 ? 31.989 -57.599 -47.175 1.00 26.18 403 ALA A CA 1
ATOM 2900 C C . ALA A 1 403 ? 32.414 -58.077 -48.561 1.00 25.53 403 ALA A C 1
ATOM 2901 O O . ALA A 1 403 ? 33.244 -58.994 -48.636 1.00 27.46 403 ALA A O 1
ATOM 2903 N N . LEU A 1 404 ? 31.873 -57.460 -49.612 1.00 27.12 404 LEU A N 1
ATOM 2904 C CA . LEU A 1 404 ? 32.167 -57.784 -51.024 1.00 27.54 404 LEU A CA 1
ATOM 2905 C C . LEU A 1 404 ? 33.125 -56.743 -51.612 1.00 29.94 404 LEU A C 1
ATOM 2906 O O . LEU A 1 404 ? 33.348 -56.806 -52.812 1.00 26.97 404 LEU A O 1
ATOM 2911 N N . LYS A 1 405 ? 33.622 -55.812 -50.809 1.00 33.65 405 LYS A N 1
ATOM 2912 C CA . LYS A 1 405 ? 34.626 -54.832 -51.314 1.00 38.68 405 LYS A CA 1
ATOM 2913 C C . LYS A 1 405 ? 34.030 -54.009 -52.456 1.00 37.23 405 LYS A C 1
ATOM 2914 O O . LYS A 1 405 ? 34.783 -53.646 -53.371 1.00 37.97 405 LYS A O 1
ATOM 2920 N N . LEU A 1 406 ? 32.735 -53.728 -52.394 1.00 33.31 406 LEU A N 1
ATOM 2921 C CA . LEU A 1 406 ? 32.079 -52.839 -53.378 1.00 36.91 406 LEU A CA 1
ATOM 2922 C C . LEU A 1 406 ? 32.022 -51.439 -52.764 1.00 38.85 406 LEU A C 1
ATOM 2923 O O . LEU A 1 406 ? 32.097 -51.342 -51.538 1.00 41.77 406 LEU A O 1
ATOM 2928 N N . ALA A 1 407 ? 31.871 -50.411 -53.587 1.00 41.57 407 ALA A N 1
ATOM 2929 C CA . ALA A 1 407 ? 31.730 -49.037 -53.064 1.00 45.22 407 ALA A CA 1
ATOM 2930 C C . ALA A 1 407 ? 30.344 -48.869 -52.430 1.00 51.38 407 ALA A C 1
ATOM 2931 O O . ALA A 1 407 ? 29.614 -49.843 -52.348 1.00 45.43 407 ALA A O 1
ATOM 2934 N N . GLN B 1 3 ? 36.397 -62.473 -54.496 1.00 35.13 3 GLN B N 1
ATOM 2935 C CA . GLN B 1 3 ? 35.608 -62.491 -53.233 1.00 36.33 3 GLN B CA 1
ATOM 2936 C C . GLN B 1 3 ? 35.380 -63.944 -52.784 1.00 35.57 3 GLN B C 1
ATOM 2937 O O . GLN B 1 3 ? 35.319 -64.840 -53.641 1.00 31.55 3 GLN B O 1
ATOM 2943 N N . PRO B 1 4 ? 35.314 -64.213 -51.465 1.00 34.74 4 PRO B N 1
ATOM 2944 C CA . PRO B 1 4 ? 35.106 -65.569 -50.949 1.00 34.74 4 PRO B CA 1
ATOM 2945 C C . PRO B 1 4 ? 33.778 -66.221 -51.375 1.00 30.94 4 PRO B C 1
ATOM 2946 O O . PRO B 1 4 ? 32.856 -65.508 -51.639 1.00 31.84 4 PRO B O 1
ATOM 2950 N N . THR B 1 5 ? 33.755 -67.553 -51.448 1.00 34.13 5 THR B N 1
ATOM 2951 C CA . THR B 1 5 ? 32.546 -68.324 -51.826 1.00 32.91 5 THR B CA 1
ATOM 2952 C C . THR B 1 5 ? 32.156 -69.220 -50.652 1.00 30.50 5 THR B C 1
ATOM 2953 O O . THR B 1 5 ? 33.031 -69.711 -49.935 1.00 31.35 5 THR B O 1
ATOM 2957 N N . ALA B 1 6 ? 30.865 -69.472 -50.531 1.00 26.94 6 ALA B N 1
ATOM 2958 C CA . ALA B 1 6 ? 30.276 -70.389 -49.548 1.00 25.42 6 ALA B CA 1
ATOM 2959 C C . ALA B 1 6 ? 29.655 -71.506 -50.367 1.00 24.46 6 ALA B C 1
ATOM 2960 O O . ALA B 1 6 ? 29.278 -71.234 -51.511 1.00 27.83 6 ALA B O 1
ATOM 2962 N N . VAL B 1 7 ? 29.522 -72.697 -49.809 1.00 22.20 7 VAL B N 1
ATOM 2963 C CA . VAL B 1 7 ? 28.816 -73.814 -50.491 1.00 21.25 7 VAL B CA 1
ATOM 2964 C C . VAL B 1 7 ? 27.324 -73.704 -50.164 1.00 20.92 7 VAL B C 1
ATOM 2965 O O . VAL B 1 7 ? 26.973 -73.535 -48.952 1.00 18.82 7 VAL B O 1
ATOM 2969 N N . ARG B 1 8 ? 26.493 -73.784 -51.200 1.00 20.14 8 ARG B N 1
ATOM 2970 C CA . ARG B 1 8 ? 25.007 -73.701 -51.062 1.00 16.59 8 ARG B CA 1
ATOM 2971 C C . ARG B 1 8 ? 24.520 -75.044 -50.535 1.00 15.89 8 ARG B C 1
ATOM 2972 O O . ARG B 1 8 ? 24.958 -76.103 -51.026 1.00 16.80 8 ARG B O 1
ATOM 2980 N N . LEU B 1 9 ? 23.687 -74.984 -49.495 1.00 15.27 9 LEU B N 1
ATOM 2981 C CA . LEU B 1 9 ? 23.147 -76.169 -48.804 1.00 16.41 9 LEU B CA 1
ATOM 2982 C C . LEU B 1 9 ? 21.623 -76.048 -48.819 1.00 14.81 9 LEU B C 1
ATOM 2983 O O . LEU B 1 9 ? 21.105 -75.066 -48.239 1.00 14.59 9 LEU B O 1
ATOM 2988 N N . PHE B 1 10 ? 21.001 -76.971 -49.530 1.00 14.63 10 PHE B N 1
ATOM 2989 C CA . PHE B 1 10 ? 19.521 -77.087 -49.649 1.00 13.59 10 PHE B CA 1
ATOM 2990 C C . PHE B 1 10 ? 18.983 -78.208 -48.742 1.00 14.66 10 PHE B C 1
ATOM 2991 O O . PHE B 1 10 ? 19.443 -79.340 -48.749 1.00 13.29 10 PHE B O 1
ATOM 2999 N N . THR B 1 11 ? 17.903 -77.904 -48.026 1.00 13.65 11 THR B N 1
ATOM 3000 C CA . THR B 1 11 ? 17.257 -78.826 -47.065 1.00 13.80 11 THR B CA 1
ATOM 3001 C C . THR B 1 11 ? 15.810 -79.186 -47.440 1.00 13.87 11 THR B C 1
ATOM 3002 O O . THR B 1 11 ? 15.058 -78.314 -47.883 1.00 12.69 11 THR B O 1
ATOM 3006 N N . SER B 1 12 ? 15.419 -80.424 -47.160 1.00 11.81 12 SER B N 1
ATOM 3007 C CA . SER B 1 12 ? 14.009 -80.856 -47.154 1.00 12.99 12 SER B CA 1
ATOM 3008 C C . SER B 1 12 ? 13.744 -81.688 -45.891 1.00 13.58 12 SER B C 1
ATOM 3009 O O . SER B 1 12 ? 14.681 -82.393 -45.377 1.00 14.11 12 SER B O 1
ATOM 3012 N N . GLU B 1 13 ? 12.488 -81.813 -45.528 1.00 12.16 13 GLU B N 1
ATOM 3013 C CA . GLU B 1 13 ? 12.136 -82.621 -44.347 1.00 12.27 13 GLU B CA 1
ATOM 3014 C C . GLU B 1 13 ? 10.950 -83.524 -44.681 1.00 11.74 13 GLU B C 1
ATOM 3015 O O . GLU B 1 13 ? 10.235 -83.286 -45.659 1.00 13.02 13 GLU B O 1
ATOM 3021 N N . SER B 1 14 ? 10.804 -84.572 -43.879 1.00 11.06 14 SER B N 1
ATOM 3022 C CA . SER B 1 14 ? 9.578 -85.397 -43.828 1.00 11.17 14 SER B CA 1
ATOM 3023 C C . SER B 1 14 ? 9.218 -85.730 -42.388 1.00 11.35 14 SER B C 1
ATOM 3024 O O . SER B 1 14 ? 10.034 -85.461 -41.471 1.00 11.34 14 SER B O 1
ATOM 3027 N N . VAL B 1 15 ? 8.040 -86.313 -42.199 1.00 11.15 15 VAL B N 1
ATOM 3028 C CA . VAL B 1 15 ? 7.562 -86.719 -40.850 1.00 11.12 15 VAL B CA 1
ATOM 3029 C C . VAL B 1 15 ? 6.939 -88.092 -40.955 1.00 11.32 15 VAL B C 1
ATOM 3030 O O . VAL B 1 15 ? 6.563 -88.503 -42.047 1.00 12.94 15 VAL B O 1
ATOM 3034 N N . THR B 1 16 ? 6.919 -88.825 -39.847 1.00 11.73 16 THR B N 1
ATOM 3035 C CA . THR B 1 16 ? 6.246 -90.130 -39.804 1.00 11.20 16 THR B CA 1
ATOM 3036 C C . THR B 1 16 ? 4.752 -89.872 -39.772 1.00 11.27 16 THR B C 1
ATOM 3037 O O . THR B 1 16 ? 4.318 -88.720 -39.457 1.00 11.37 16 THR B O 1
ATOM 3041 N N . GLU B 1 17 ? 4.014 -90.932 -39.947 1.00 11.72 17 GLU B N 1
ATOM 3042 C CA . GLU B 1 17 ? 2.542 -90.996 -39.827 1.00 12.83 17 GLU B CA 1
ATOM 3043 C C . GLU B 1 17 ? 2.119 -90.688 -38.374 1.00 11.94 17 GLU B C 1
ATOM 3044 O O . GLU B 1 17 ? 0.922 -90.379 -38.166 1.00 12.16 17 GLU B O 1
ATOM 3050 N N . GLY B 1 18 ? 3.022 -90.749 -37.391 1.00 11.33 18 GLY B N 1
ATOM 3051 C CA . GLY B 1 18 ? 2.705 -90.439 -35.983 1.00 11.81 18 GLY B CA 1
ATOM 3052 C C . GLY B 1 18 ? 2.854 -88.983 -35.612 1.00 12.04 18 GLY B C 1
ATOM 3053 O O . GLY B 1 18 ? 2.578 -88.617 -34.446 1.00 11.82 18 GLY B O 1
ATOM 3054 N N . HIS B 1 19 ? 3.350 -88.152 -36.524 1.00 12.07 19 HIS B N 1
ATOM 3055 C CA . HIS B 1 19 ? 3.472 -86.697 -36.274 1.00 12.23 19 HIS B CA 1
ATOM 3056 C C . HIS B 1 19 ? 2.045 -86.157 -36.211 1.00 12.73 19 HIS B C 1
ATOM 3057 O O . HIS B 1 19 ? 1.211 -86.524 -37.032 1.00 11.10 19 HIS B O 1
ATOM 3064 N N . PRO B 1 20 ? 1.703 -85.307 -35.226 1.00 11.53 20 PRO B N 1
ATOM 3065 C CA . PRO B 1 20 ? 0.304 -84.903 -35.030 1.00 12.57 20 PRO B CA 1
ATOM 3066 C C . PRO B 1 20 ? -0.389 -84.297 -36.262 1.00 12.83 20 PRO B C 1
ATOM 3067 O O . PRO B 1 20 ? -1.545 -84.566 -36.520 1.00 10.27 20 PRO B O 1
ATOM 3071 N N . ASP B 1 21 ? 0.334 -83.497 -37.031 1.00 12.86 21 ASP B N 1
ATOM 3072 C CA . ASP B 1 21 ? -0.254 -82.939 -38.286 1.00 12.88 21 ASP B CA 1
ATOM 3073 C C . ASP B 1 21 ? -0.539 -84.058 -39.287 1.00 11.68 21 ASP B C 1
ATOM 3074 O O . ASP B 1 21 ? -1.597 -84.068 -39.998 1.00 10.50 21 ASP B O 1
ATOM 3079 N N . LYS B 1 22 ? 0.358 -85.040 -39.360 1.00 11.51 22 LYS B N 1
ATOM 3080 C CA . LYS B 1 22 ? 0.113 -86.163 -40.287 1.00 11.91 22 LYS B CA 1
ATOM 3081 C C . LYS B 1 22 ? -0.981 -87.096 -39.750 1.00 11.17 22 LYS B C 1
ATOM 3082 O O . LYS B 1 22 ? -1.677 -87.721 -40.586 1.00 12.06 22 LYS B O 1
ATOM 3088 N N . ILE B 1 23 ? -1.136 -87.220 -38.432 1.00 11.43 23 ILE B N 1
ATOM 3089 C CA . ILE B 1 23 ? -2.323 -87.911 -37.865 1.00 10.45 23 ILE B CA 1
ATOM 3090 C C . ILE B 1 23 ? -3.593 -87.285 -38.440 1.00 10.96 23 ILE B C 1
ATOM 3091 O O . ILE B 1 23 ? -4.510 -88.008 -38.843 1.00 10.63 23 ILE B O 1
ATOM 3096 N N . CYS B 1 24 ? -3.655 -85.968 -38.439 1.00 10.66 24 CYS B N 1
ATOM 3097 C CA . CYS B 1 24 ? -4.832 -85.220 -38.917 1.00 10.04 24 CYS B CA 1
ATOM 3098 C C . CYS B 1 24 ? -5.052 -85.482 -40.427 1.00 8.94 24 CYS B C 1
ATOM 3099 O O . CYS B 1 24 ? -6.218 -85.738 -40.835 1.00 10.26 24 CYS B O 1
ATOM 3102 N N . ASP B 1 25 ? -4.041 -85.357 -41.265 1.00 8.94 25 ASP B N 1
ATOM 3103 C CA . ASP B 1 25 ? -4.156 -85.628 -42.732 1.00 9.29 25 ASP B CA 1
ATOM 3104 C C . ASP B 1 25 ? -4.715 -87.049 -42.955 1.00 10.68 25 ASP B C 1
ATOM 3105 O O . ASP B 1 25 ? -5.641 -87.243 -43.751 1.00 8.41 25 ASP B O 1
ATOM 3110 N N . ALA B 1 26 ? -4.160 -88.022 -42.221 1.00 9.77 26 ALA B N 1
ATOM 3111 C CA . ALA B 1 26 ? -4.588 -89.428 -42.337 1.00 10.77 26 ALA B CA 1
ATOM 3112 C C . ALA B 1 26 ? -6.021 -89.649 -41.891 1.00 9.88 26 ALA B C 1
ATOM 3113 O O . ALA B 1 26 ? -6.710 -90.412 -42.554 1.00 11.23 26 ALA B O 1
ATOM 3115 N N . ILE B 1 27 ? -6.435 -89.107 -40.752 1.00 11.22 27 ILE B N 1
ATOM 3116 C CA . ILE B 1 27 ? -7.823 -89.190 -40.279 1.00 11.09 27 ILE B CA 1
ATOM 3117 C C . ILE B 1 27 ? -8.745 -88.571 -41.355 1.00 11.54 27 ILE B C 1
ATOM 3118 O O . ILE B 1 27 ? -9.772 -89.196 -41.672 1.00 10.74 27 ILE B O 1
ATOM 3123 N N . SER B 1 28 ? -8.401 -87.408 -41.893 1.00 10.25 28 SER B N 1
ATOM 3124 C CA . SER B 1 28 ? -9.246 -86.685 -42.873 1.00 10.57 28 SER B CA 1
ATOM 3125 C C . SER B 1 28 ? -9.427 -87.552 -44.126 1.00 10.40 28 SER B C 1
ATOM 3126 O O . SER B 1 28 ? -10.553 -87.689 -44.610 1.00 11.42 28 SER B O 1
ATOM 3129 N N . ASP B 1 29 ? -8.353 -88.176 -44.595 1.00 10.40 29 ASP B N 1
ATOM 3130 C CA . ASP B 1 29 ? -8.334 -88.974 -45.842 1.00 11.34 29 ASP B CA 1
ATOM 3131 C C . ASP B 1 29 ? -8.900 -90.385 -45.603 1.00 10.85 29 ASP B C 1
ATOM 3132 O O . ASP B 1 29 ? -9.456 -90.967 -46.557 1.00 13.63 29 ASP B O 1
ATOM 3137 N N . THR B 1 30 ? -8.819 -90.888 -44.381 1.00 12.22 30 THR B N 1
ATOM 3138 C CA . THR B 1 30 ? -9.498 -92.155 -43.987 1.00 12.94 30 THR B CA 1
ATOM 3139 C C . THR B 1 30 ? -11.011 -91.952 -44.060 1.00 12.20 30 THR B C 1
ATOM 3140 O O . THR B 1 30 ? -11.680 -92.849 -44.524 1.00 11.37 30 THR B O 1
ATOM 3144 N N . ILE B 1 31 ? -11.534 -90.804 -43.613 1.00 11.32 31 ILE B N 1
ATOM 3145 C CA . ILE B 1 31 ? -12.991 -90.522 -43.685 1.00 11.62 31 ILE B CA 1
ATOM 3146 C C . ILE B 1 31 ? -13.350 -90.358 -45.168 1.00 11.58 31 ILE B C 1
ATOM 3147 O O . ILE B 1 31 ? -14.344 -90.915 -45.626 1.00 11.86 31 ILE B O 1
ATOM 3152 N N . LEU B 1 32 ? -12.561 -89.589 -45.913 1.00 11.54 32 LEU B N 1
ATOM 3153 C CA . LEU B 1 32 ? -12.745 -89.436 -47.359 1.00 11.27 32 LEU B CA 1
ATOM 3154 C C . LEU B 1 32 ? -12.834 -90.817 -48.026 1.00 10.37 32 LEU B C 1
ATOM 3155 O O . LEU B 1 32 ? -13.794 -91.052 -48.753 1.00 12.00 32 LEU B O 1
ATOM 3160 N N . ASP B 1 33 ? -11.883 -91.699 -47.791 1.00 11.76 33 ASP B N 1
ATOM 3161 C CA . ASP B 1 33 ? -11.869 -93.024 -48.477 1.00 12.73 33 ASP B CA 1
ATOM 3162 C C . ASP B 1 33 ? -13.115 -93.851 -48.116 1.00 12.02 33 ASP B C 1
ATOM 3163 O O . ASP B 1 33 ? -13.716 -94.461 -49.013 1.00 15.22 33 ASP B O 1
ATOM 3168 N N . ALA B 1 34 ? -13.535 -93.818 -46.863 1.00 12.37 34 ALA B N 1
ATOM 3169 C CA . ALA B 1 34 ? -14.689 -94.589 -46.343 1.00 13.41 34 ALA B CA 1
ATOM 3170 C C . ALA B 1 34 ? -15.939 -94.100 -47.073 1.00 14.65 34 ALA B C 1
ATOM 3171 O O . ALA B 1 34 ? -16.773 -94.940 -47.506 1.00 15.07 34 ALA B O 1
ATOM 3173 N N . LEU B 1 35 ? -16.009 -92.798 -47.366 1.00 15.08 35 LEU B N 1
ATOM 3174 C CA . LEU B 1 35 ? -17.190 -92.216 -48.041 1.00 15.48 35 LEU B CA 1
ATOM 3175 C C . LEU B 1 35 ? -17.132 -92.568 -49.537 1.00 13.97 35 LEU B C 1
ATOM 3176 O O . LEU B 1 35 ? -18.159 -92.974 -50.079 1.00 14.30 35 LEU B O 1
ATOM 3181 N N . LEU B 1 36 ? -15.967 -92.472 -50.157 1.00 14.69 36 LEU B N 1
ATOM 3182 C CA . LEU B 1 36 ? -15.807 -92.761 -51.602 1.00 16.82 36 LEU B CA 1
ATOM 3183 C C . LEU B 1 36 ? -16.082 -94.232 -51.888 1.00 19.45 36 LEU B C 1
ATOM 3184 O O . LEU B 1 36 ? -16.505 -94.520 -52.994 1.00 17.14 36 LEU B O 1
ATOM 3189 N N . GLU B 1 37 ? -15.745 -95.116 -50.955 1.00 18.61 37 GLU B N 1
ATOM 3190 C CA . GLU B 1 37 ? -15.957 -96.579 -51.092 1.00 23.50 37 GLU B CA 1
ATOM 3191 C C . GLU B 1 37 ? -17.451 -96.854 -51.307 1.00 21.71 37 GLU B C 1
ATOM 3192 O O . GLU B 1 37 ? -17.777 -97.764 -52.105 1.00 21.63 37 GLU B O 1
ATOM 3198 N N . LYS B 1 38 ? -18.312 -96.137 -50.583 1.00 19.22 38 LYS B N 1
ATOM 3199 C CA . LYS B 1 38 ? -19.780 -96.344 -50.614 1.00 20.34 38 LYS B CA 1
ATOM 3200 C C . LYS B 1 38 ? -20.438 -95.378 -51.599 1.00 20.31 38 LYS B C 1
ATOM 3201 O O . LYS B 1 38 ? -21.457 -95.777 -52.177 1.00 19.20 38 LYS B O 1
ATOM 3207 N N . ASP B 1 39 ? -19.881 -94.178 -51.809 1.00 16.13 39 ASP B N 1
ATOM 3208 C CA . ASP B 1 39 ? -20.483 -93.143 -52.689 1.00 16.34 39 ASP B CA 1
ATOM 3209 C C . ASP B 1 39 ? -19.362 -92.404 -53.404 1.00 16.18 39 ASP B C 1
ATOM 3210 O O . ASP B 1 39 ? -18.816 -91.416 -52.911 1.00 14.23 39 ASP B O 1
ATOM 3215 N N . PRO B 1 40 ? -18.994 -92.853 -54.608 1.00 16.30 40 PRO B N 1
ATOM 3216 C CA . PRO B 1 40 ? -17.959 -92.176 -55.393 1.00 17.40 40 PRO B CA 1
ATOM 3217 C C . PRO B 1 40 ? -18.165 -90.680 -55.648 1.00 17.24 40 PRO B C 1
ATOM 3218 O O . PRO B 1 40 ? -17.164 -89.987 -55.932 1.00 17.08 40 PRO B O 1
ATOM 3222 N N . GLN B 1 41 ? -19.413 -90.224 -55.614 1.00 16.72 41 GLN B N 1
ATOM 3223 C CA . GLN B 1 41 ? -19.790 -88.821 -55.917 1.00 17.58 41 GLN B CA 1
ATOM 3224 C C . GLN B 1 41 ? -19.754 -87.998 -54.610 1.00 15.94 41 GLN B C 1
ATOM 3225 O O . GLN B 1 41 ? -20.154 -86.821 -54.643 1.00 16.58 41 GLN B O 1
ATOM 3231 N N . SER B 1 42 ? -19.271 -88.558 -53.503 1.00 14.72 42 SER B N 1
ATOM 3232 C CA . SER B 1 42 ? -19.315 -87.848 -52.203 1.00 15.22 42 SER B CA 1
ATOM 3233 C C . SER B 1 42 ? -18.550 -86.525 -52.348 1.00 15.58 42 SER B C 1
ATOM 3234 O O . SER B 1 42 ? -17.419 -86.570 -52.833 1.00 15.80 42 SER B O 1
ATOM 3237 N N . ARG B 1 43 ? -19.119 -85.413 -51.860 1.00 14.87 43 ARG B N 1
ATOM 3238 C CA . ARG B 1 43 ? -18.375 -84.125 -51.675 1.00 15.84 43 ARG B CA 1
ATOM 3239 C C . ARG B 1 43 ? -17.886 -84.104 -50.221 1.00 14.31 43 ARG B C 1
ATOM 3240 O O . ARG B 1 43 ? -18.686 -84.414 -49.313 1.00 13.81 43 ARG B O 1
ATOM 3248 N N . VAL B 1 44 ? -16.617 -83.800 -49.989 1.00 12.71 44 VAL B N 1
ATOM 3249 C CA . VAL B 1 44 ? -15.985 -83.974 -48.650 1.00 12.08 44 VAL B CA 1
ATOM 3250 C C . VAL B 1 44 ? -15.076 -82.770 -48.413 1.00 12.88 44 VAL B C 1
ATOM 3251 O O . VAL B 1 44 ? -14.213 -82.532 -49.277 1.00 12.29 44 VAL B O 1
ATOM 3255 N N . ALA B 1 45 ? -15.234 -82.096 -47.268 1.00 11.54 45 ALA B N 1
ATOM 3256 C CA . ALA B 1 45 ? -14.319 -81.012 -46.857 1.00 12.77 45 ALA B CA 1
ATOM 3257 C C . ALA B 1 45 ? -14.157 -81.148 -45.346 1.00 13.62 45 ALA B C 1
ATOM 3258 O O . ALA B 1 45 ? -14.926 -80.515 -44.578 1.00 13.08 45 ALA B O 1
ATOM 3260 N N . VAL B 1 46 ? -13.343 -82.112 -44.955 1.00 12.71 46 VAL B N 1
ATOM 3261 C CA . VAL B 1 46 ? -13.238 -82.495 -43.530 1.00 13.44 46 VAL B CA 1
ATOM 3262 C C . VAL B 1 46 ? -11.842 -82.178 -43.036 1.00 14.35 46 VAL B C 1
ATOM 3263 O O . VAL B 1 46 ? -10.881 -82.711 -43.591 1.00 16.55 46 VAL B O 1
ATOM 3267 N N . GLU B 1 47 ? -11.789 -81.450 -41.927 1.00 12.34 47 GLU B N 1
ATOM 3268 C CA . GLU B 1 47 ? -10.549 -81.045 -41.245 1.00 12.77 47 GLU B CA 1
ATOM 3269 C C . GLU B 1 47 ? -10.497 -81.695 -39.876 1.00 12.36 47 GLU B C 1
ATOM 3270 O O . GLU B 1 47 ? -11.533 -81.802 -39.229 1.00 12.46 47 GLU B O 1
ATOM 3276 N N . THR B 1 48 ? -9.318 -82.146 -39.491 1.00 10.93 48 THR B N 1
ATOM 3277 C CA . THR B 1 48 ? -9.115 -82.832 -38.211 1.00 11.70 48 THR B CA 1
ATOM 3278 C C . THR B 1 48 ? -8.202 -81.941 -37.379 1.00 11.86 48 THR B C 1
ATOM 3279 O O . THR B 1 48 ? -7.216 -81.385 -37.916 1.00 11.08 48 THR B O 1
ATOM 3283 N N . VAL B 1 49 ? -8.493 -81.847 -36.085 1.00 13.26 49 VAL B N 1
ATOM 3284 C CA . VAL B 1 49 ? -7.647 -81.157 -35.079 1.00 13.34 49 VAL B CA 1
ATOM 3285 C C . VAL B 1 49 ? -7.355 -82.166 -33.974 1.00 12.39 49 VAL B C 1
ATOM 3286 O O . VAL B 1 49 ? -8.277 -82.820 -33.561 1.00 12.54 49 VAL B O 1
ATOM 3290 N N . VAL B 1 50 ? -6.107 -82.266 -33.554 1.00 11.61 50 VAL B N 1
ATOM 3291 C CA . VAL B 1 50 ? -5.750 -83.124 -32.387 1.00 12.37 50 VAL B CA 1
ATOM 3292 C C . VAL B 1 50 ? -4.970 -82.283 -31.383 1.00 12.46 50 VAL B C 1
ATOM 3293 O O . VAL B 1 50 ? -4.127 -81.427 -31.752 1.00 13.09 50 VAL B O 1
ATOM 3297 N N . THR B 1 51 ? -5.202 -82.537 -30.098 1.00 12.79 51 THR B N 1
ATOM 3298 C CA . THR B 1 51 ? -4.377 -81.970 -29.028 1.00 13.04 51 THR B CA 1
ATOM 3299 C C . THR B 1 51 ? -4.463 -82.982 -27.899 1.00 13.04 51 THR B C 1
ATOM 3300 O O . THR B 1 51 ? -5.109 -84.021 -28.094 1.00 12.39 51 THR B O 1
ATOM 3304 N N . THR B 1 52 ? -3.922 -82.653 -26.735 1.00 13.46 52 THR B N 1
ATOM 3305 C CA . THR B 1 52 ? -3.972 -83.621 -25.608 1.00 13.67 52 THR B CA 1
ATOM 3306 C C . THR B 1 52 ? -5.355 -84.278 -25.497 1.00 12.86 52 THR B C 1
ATOM 3307 O O . THR B 1 52 ? -6.333 -83.582 -25.137 1.00 14.20 52 THR B O 1
ATOM 3311 N N . GLY B 1 53 ? -5.453 -85.595 -25.694 1.00 12.50 53 GLY B N 1
ATOM 3312 C CA . GLY B 1 53 ? -6.631 -86.390 -25.351 1.00 12.86 53 GLY B CA 1
ATOM 3313 C C . GLY B 1 53 ? -7.796 -86.264 -26.313 1.00 13.96 53 GLY B C 1
ATOM 3314 O O . GLY B 1 53 ? -8.784 -87.021 -26.137 1.00 15.81 53 GLY B O 1
ATOM 3315 N N . ILE B 1 54 ? -7.717 -85.403 -27.326 1.00 15.96 54 ILE B N 1
ATOM 3316 C CA . ILE B 1 54 ? -8.921 -85.163 -28.183 1.00 17.00 54 ILE B CA 1
ATOM 3317 C C . ILE B 1 54 ? -8.618 -85.193 -29.685 1.00 13.89 54 ILE B C 1
ATOM 3318 O O . ILE B 1 54 ? -7.613 -84.640 -30.139 1.00 13.52 54 ILE B O 1
ATOM 3323 N N . VAL B 1 55 ? -9.574 -85.741 -30.417 1.00 12.99 55 VAL B N 1
ATOM 3324 C CA . VAL B 1 55 ? -9.668 -85.587 -31.891 1.00 12.96 55 VAL B CA 1
ATOM 3325 C C . VAL B 1 55 ? -10.963 -84.802 -32.142 1.00 13.73 55 VAL B C 1
ATOM 3326 O O . VAL B 1 55 ? -11.979 -85.208 -31.585 1.00 13.96 55 VAL B O 1
ATOM 3330 N N . HIS B 1 56 ? -10.900 -83.689 -32.858 1.00 12.69 56 HIS B N 1
ATOM 3331 C CA . HIS B 1 56 ? -12.099 -82.925 -33.277 1.00 14.38 56 HIS B CA 1
ATOM 3332 C C . HIS B 1 56 ? -12.122 -82.926 -34.809 1.00 16.08 56 HIS B C 1
ATOM 3333 O O . HIS B 1 56 ? -11.135 -82.404 -35.418 1.00 17.36 56 HIS B O 1
ATOM 3340 N N . VAL B 1 57 ? -13.123 -83.572 -35.395 1.00 13.44 57 VAL B N 1
ATOM 3341 C CA . VAL B 1 57 ? -13.338 -83.567 -36.868 1.00 13.63 57 VAL B CA 1
ATOM 3342 C C . VAL B 1 57 ? -14.420 -82.529 -37.207 1.00 14.09 57 VAL B C 1
ATOM 3343 O O . VAL B 1 57 ? -15.517 -82.580 -36.583 1.00 12.00 57 VAL B O 1
ATOM 3347 N N . VAL B 1 58 ? -14.109 -81.606 -38.135 1.00 12.36 58 VAL B N 1
ATOM 3348 C CA . VAL B 1 58 ? -15.017 -80.481 -38.489 1.00 12.68 58 VAL B CA 1
ATOM 3349 C C . VAL B 1 58 ? -15.135 -80.398 -40.017 1.00 11.99 58 VAL B C 1
ATOM 3350 O O . VAL B 1 58 ? -14.242 -80.832 -40.733 1.00 11.91 58 VAL B O 1
ATOM 3354 N N . GLY B 1 59 ? -16.235 -79.811 -40.482 1.00 11.76 59 GLY B N 1
ATOM 3355 C CA . GLY B 1 59 ? -16.399 -79.481 -41.898 1.00 12.62 59 GLY B CA 1
ATOM 3356 C C . GLY B 1 59 ? -17.773 -79.877 -42.385 1.00 11.84 59 GLY B C 1
ATOM 3357 O O . GLY B 1 59 ? -18.752 -79.715 -41.645 1.00 12.94 59 GLY B O 1
ATOM 3358 N N . GLU B 1 60 ? -17.811 -80.383 -43.609 1.00 12.52 60 GLU B N 1
ATOM 3359 C CA . GLU B 1 60 ? -19.041 -80.536 -44.402 1.00 12.38 60 GLU B CA 1
ATOM 3360 C C . GLU B 1 60 ? -18.864 -81.724 -45.358 1.00 12.40 60 GLU B C 1
ATOM 3361 O O . GLU B 1 60 ? -17.765 -81.874 -46.007 1.00 13.25 60 GLU B O 1
ATOM 3367 N N . VAL B 1 61 ? -19.932 -82.504 -45.509 1.00 12.87 61 VAL B N 1
ATOM 3368 C CA . VAL B 1 61 ? -19.938 -83.683 -46.427 1.00 13.02 61 VAL B CA 1
ATOM 3369 C C . VAL B 1 61 ? -21.279 -83.638 -47.137 1.00 13.33 61 VAL B C 1
ATOM 3370 O O . VAL B 1 61 ? -22.278 -83.199 -46.514 1.00 14.89 61 VAL B O 1
ATOM 3374 N N . ARG B 1 62 ? -21.286 -84.006 -48.408 1.00 13.06 62 ARG B N 1
ATOM 3375 C CA . ARG B 1 62 ? -22.554 -84.207 -49.149 1.00 14.61 62 ARG B CA 1
ATOM 3376 C C . ARG B 1 62 ? -22.479 -85.622 -49.707 1.00 15.65 62 ARG B C 1
ATOM 3377 O O . ARG B 1 62 ? -21.660 -85.856 -50.601 1.00 17.84 62 ARG B O 1
ATOM 3385 N N . THR B 1 63 ? -23.145 -86.582 -49.079 1.00 16.38 63 THR B N 1
ATOM 3386 C CA . THR B 1 63 ? -22.942 -88.001 -49.414 1.00 17.57 63 THR B CA 1
ATOM 3387 C C . THR B 1 63 ? -24.223 -88.784 -49.172 1.00 18.97 63 THR B C 1
ATOM 3388 O O . THR B 1 63 ? -25.072 -88.355 -48.332 1.00 20.59 63 THR B O 1
ATOM 3392 N N . SER B 1 64 ? -24.359 -89.879 -49.906 1.00 18.62 64 SER B N 1
ATOM 3393 C CA . SER B 1 64 ? -25.443 -90.859 -49.673 1.00 20.88 64 SER B CA 1
ATOM 3394 C C . SER B 1 64 ? -24.918 -91.954 -48.743 1.00 20.01 64 SER B C 1
ATOM 3395 O O . SER B 1 64 ? -25.719 -92.815 -48.326 1.00 24.17 64 SER B O 1
ATOM 3398 N N . ALA B 1 65 ? -23.608 -91.966 -48.448 1.00 22.02 65 ALA B N 1
ATOM 3399 C CA . ALA B 1 65 ? -22.946 -93.050 -47.687 1.00 23.01 65 ALA B CA 1
ATOM 3400 C C . ALA B 1 65 ? -23.141 -92.853 -46.180 1.00 24.14 65 ALA B C 1
ATOM 3401 O O . ALA B 1 65 ? -23.100 -91.744 -45.721 1.00 23.44 65 ALA B O 1
ATOM 3403 N N . TYR B 1 66 ? -23.357 -93.947 -45.448 1.00 25.31 66 TYR B N 1
ATOM 3404 C CA . TYR B 1 66 ? -23.276 -93.988 -43.970 1.00 31.41 66 TYR B CA 1
ATOM 3405 C C . TYR B 1 66 ? -21.898 -94.523 -43.580 1.00 26.97 66 TYR B C 1
ATOM 3406 O O . TYR B 1 66 ? -21.595 -95.673 -43.968 1.00 29.58 66 TYR B O 1
ATOM 3415 N N . VAL B 1 67 ? -21.085 -93.722 -42.887 1.00 26.10 67 VAL B N 1
ATOM 3416 C CA . VAL B 1 67 ? -19.792 -94.198 -42.300 1.00 25.76 67 VAL B CA 1
ATOM 3417 C C . VAL B 1 67 ? -19.794 -93.786 -40.835 1.00 24.42 67 VAL B C 1
ATOM 3418 O O . VAL B 1 67 ? -20.384 -92.710 -40.527 1.00 27.21 67 VAL B O 1
ATOM 3422 N N . ALA B 1 68 ? -19.287 -94.682 -39.988 1.00 21.00 68 ALA B N 1
ATOM 3423 C CA . ALA B 1 68 ? -19.141 -94.491 -38.530 1.00 21.50 68 ALA B CA 1
ATOM 3424 C C . ALA B 1 68 ? -17.793 -93.832 -38.243 1.00 19.51 68 ALA B C 1
ATOM 3425 O O . ALA B 1 68 ? -16.767 -94.540 -38.100 1.00 17.91 68 ALA B O 1
ATOM 3427 N N . ILE B 1 69 ? -17.801 -92.510 -38.102 1.00 18.91 69 ILE B N 1
ATOM 3428 C CA . ILE B 1 69 ? -16.548 -91.712 -38.038 1.00 17.68 69 ILE B CA 1
ATOM 3429 C C . ILE B 1 69 ? -15.801 -92.030 -36.736 1.00 15.97 69 ILE B C 1
ATOM 3430 O O . ILE B 1 69 ? -14.589 -92.277 -36.775 1.00 12.90 69 ILE B O 1
ATOM 3435 N N . PRO B 1 70 ? -16.432 -92.106 -35.537 1.00 15.66 70 PRO B N 1
ATOM 3436 C CA . PRO B 1 70 ? -15.659 -92.305 -34.313 1.00 16.37 70 PRO B CA 1
ATOM 3437 C C . PRO B 1 70 ? -14.834 -93.603 -34.402 1.00 16.93 70 PRO B C 1
ATOM 3438 O O . PRO B 1 70 ? -13.664 -93.517 -34.147 1.00 13.67 70 PRO B O 1
ATOM 3442 N N . GLN B 1 71 ? -15.424 -94.705 -34.890 1.00 18.62 71 GLN B N 1
ATOM 3443 C CA . GLN B 1 71 ? -14.678 -95.986 -35.005 1.00 20.18 71 GLN B CA 1
ATOM 3444 C C . GLN B 1 71 ? -13.512 -95.835 -35.991 1.00 18.12 71 GLN B C 1
ATOM 3445 O O . GLN B 1 71 ? -12.403 -96.341 -35.700 1.00 15.26 71 GLN B O 1
ATOM 3451 N N . LEU B 1 72 ? -13.730 -95.201 -37.141 1.00 17.75 72 LEU B N 1
ATOM 3452 C CA . LEU B 1 72 ? -12.683 -95.017 -38.173 1.00 17.65 72 LEU B CA 1
ATOM 3453 C C . LEU B 1 72 ? -11.497 -94.286 -37.542 1.00 16.14 72 LEU B C 1
ATOM 3454 O O . LEU B 1 72 ? -10.330 -94.656 -37.805 1.00 16.89 72 LEU B O 1
ATOM 3459 N N . VAL B 1 73 ? -11.776 -93.243 -36.771 1.00 14.38 73 VAL B N 1
ATOM 3460 C CA . VAL B 1 73 ? -10.743 -92.426 -36.094 1.00 13.68 73 VAL B CA 1
ATOM 3461 C C . VAL B 1 73 ? -9.976 -93.312 -35.109 1.00 15.01 73 VAL B C 1
ATOM 3462 O O . VAL B 1 73 ? -8.724 -93.310 -35.134 1.00 13.48 73 VAL B O 1
ATOM 3466 N N . ARG B 1 74 ? -10.698 -94.030 -34.236 1.00 14.87 74 ARG B N 1
ATOM 3467 C CA . ARG B 1 74 ? -10.064 -94.869 -33.198 1.00 15.55 74 ARG B CA 1
ATOM 3468 C C . ARG B 1 74 ? -9.156 -95.893 -33.885 1.00 15.14 74 ARG B C 1
ATOM 3469 O O . ARG B 1 74 ? -8.003 -96.030 -33.477 1.00 15.33 74 ARG B O 1
ATOM 3477 N N . ASN B 1 75 ? -9.656 -96.560 -34.903 1.00 15.87 75 ASN B N 1
ATOM 3478 C CA . ASN B 1 75 ? -8.929 -97.674 -35.564 1.00 17.57 75 ASN B CA 1
ATOM 3479 C C . ASN B 1 75 ? -7.675 -97.081 -36.216 1.00 14.72 75 ASN B C 1
ATOM 3480 O O . ASN B 1 75 ? -6.611 -97.725 -36.208 1.00 14.59 75 ASN B O 1
ATOM 3485 N N . LYS B 1 76 ? -7.794 -95.896 -36.807 1.00 14.66 76 LYS B N 1
ATOM 3486 C CA . LYS B 1 76 ? -6.648 -95.265 -37.496 1.00 14.59 76 LYS B CA 1
ATOM 3487 C C . LYS B 1 76 ? -5.562 -94.928 -36.460 1.00 12.85 76 LYS B C 1
ATOM 3488 O O . LYS B 1 76 ? -4.389 -95.231 -36.727 1.00 13.53 76 LYS B O 1
ATOM 3494 N N . LEU B 1 77 ? -5.904 -94.410 -35.260 1.00 12.62 77 LEU B N 1
ATOM 3495 C CA . LEU B 1 77 ? -4.867 -94.054 -34.264 1.00 12.28 77 LEU B CA 1
ATOM 3496 C C . LEU B 1 77 ? -4.179 -95.346 -33.830 1.00 12.93 77 LEU B C 1
ATOM 3497 O O . LEU B 1 77 ? -2.956 -95.318 -33.613 1.00 13.69 77 LEU B O 1
ATOM 3502 N N . ILE B 1 78 ? -4.975 -96.396 -33.646 1.00 13.60 78 ILE B N 1
ATOM 3503 C CA . ILE B 1 78 ? -4.407 -97.700 -33.169 1.00 14.58 78 ILE B CA 1
ATOM 3504 C C . ILE B 1 78 ? -3.446 -98.240 -34.240 1.00 14.43 78 ILE B C 1
ATOM 3505 O O . ILE B 1 78 ? -2.317 -98.668 -33.885 1.00 15.08 78 ILE B O 1
ATOM 3510 N N . GLU B 1 79 ? -3.794 -98.123 -35.518 1.00 14.64 79 GLU B N 1
ATOM 3511 C CA . GLU B 1 79 ? -2.872 -98.568 -36.603 1.00 16.22 79 GLU B CA 1
ATOM 3512 C C . GLU B 1 79 ? -1.553 -97.782 -36.567 1.00 14.77 79 GLU B C 1
ATOM 3513 O O . GLU B 1 79 ? -0.495 -98.376 -36.775 1.00 13.72 79 GLU B O 1
ATOM 3519 N N . ILE B 1 80 ? -1.639 -96.476 -36.369 1.00 12.81 80 ILE B N 1
ATOM 3520 C CA . ILE B 1 80 ? -0.448 -95.592 -36.293 1.00 13.81 80 ILE B CA 1
ATOM 3521 C C . ILE B 1 80 ? 0.433 -96.038 -35.125 1.00 13.09 80 ILE B C 1
ATOM 3522 O O . ILE B 1 80 ? 1.689 -95.836 -35.199 1.00 15.13 80 ILE B O 1
ATOM 3527 N N . GLY B 1 81 ? -0.161 -96.574 -34.050 1.00 12.82 81 GLY B N 1
ATOM 3528 C CA . GLY B 1 81 ? 0.583 -97.047 -32.865 1.00 14.38 81 GLY B CA 1
ATOM 3529 C C . GLY B 1 81 ? 0.257 -96.267 -31.608 1.00 13.71 81 GLY B C 1
ATOM 3530 O O . GLY B 1 81 ? 0.921 -96.488 -30.590 1.00 15.18 81 GLY B O 1
ATOM 3531 N N . PHE B 1 82 ? -0.733 -95.342 -31.634 1.00 13.96 82 PHE B N 1
ATOM 3532 C CA . PHE B 1 82 ? -1.143 -94.596 -30.410 1.00 14.59 82 PHE B CA 1
ATOM 3533 C C . PHE B 1 82 ? -2.206 -95.424 -29.698 1.00 14.75 82 PHE B C 1
ATOM 3534 O O . PHE B 1 82 ? -3.400 -95.316 -30.020 1.00 15.16 82 PHE B O 1
ATOM 3542 N N . ASN B 1 83 ? -1.750 -96.307 -28.806 1.00 14.26 83 ASN B N 1
ATOM 3543 C CA . ASN B 1 83 ? -2.623 -97.364 -28.239 1.00 16.75 83 ASN B CA 1
ATOM 3544 C C . ASN B 1 83 ? -2.550 -97.361 -26.717 1.00 16.01 83 ASN B C 1
ATOM 3545 O O . ASN B 1 83 ? -2.938 -98.395 -26.101 1.00 18.35 83 ASN B O 1
ATOM 3550 N N . SER B 1 84 ? -2.004 -96.319 -26.103 1.00 16.41 84 SER B N 1
ATOM 3551 C CA . SER B 1 84 ? -1.806 -96.286 -24.632 1.00 19.86 84 SER B CA 1
ATOM 3552 C C . SER B 1 84 ? -1.571 -94.874 -24.093 1.00 18.07 84 SER B C 1
ATOM 3553 O O . SER B 1 84 ? -0.862 -94.087 -24.749 1.00 20.68 84 SER B O 1
ATOM 3556 N N . SER B 1 85 ? -2.080 -94.563 -22.905 1.00 17.33 85 SER B N 1
ATOM 3557 C CA . SER B 1 85 ? -1.712 -93.304 -22.216 1.00 18.00 85 SER B CA 1
ATOM 3558 C C . SER B 1 85 ? -0.181 -93.264 -22.059 1.00 17.84 85 SER B C 1
ATOM 3559 O O . SER B 1 85 ? 0.406 -92.184 -22.098 1.00 17.18 85 SER B O 1
ATOM 3562 N N . GLU B 1 86 ? 0.475 -94.424 -21.942 1.00 20.15 86 GLU B N 1
ATOM 3563 C CA . GLU B 1 86 ? 1.950 -94.480 -21.745 1.00 21.79 86 GLU B CA 1
ATOM 3564 C C . GLU B 1 86 ? 2.668 -93.787 -22.919 1.00 19.08 86 GLU B C 1
ATOM 3565 O O . GLU B 1 86 ? 3.688 -93.098 -22.710 1.00 16.74 86 GLU B O 1
ATOM 3571 N N . VAL B 1 87 ? 2.200 -93.963 -24.137 1.00 16.36 87 VAL B N 1
ATOM 3572 C CA . VAL B 1 87 ? 2.907 -93.349 -25.293 1.00 18.00 87 VAL B CA 1
ATOM 3573 C C . VAL B 1 87 ? 2.353 -91.930 -25.541 1.00 18.47 87 VAL B C 1
ATOM 3574 O O . VAL B 1 87 ? 2.856 -91.221 -26.478 1.00 18.30 87 VAL B O 1
ATOM 3578 N N . GLY B 1 88 ? 1.337 -91.526 -24.777 1.00 18.54 88 GLY B N 1
ATOM 3579 C CA . GLY B 1 88 ? 0.859 -90.125 -24.787 1.00 18.22 88 GLY B CA 1
ATOM 3580 C C . GLY B 1 88 ? -0.476 -89.955 -25.499 1.00 17.56 88 GLY B C 1
ATOM 3581 O O . GLY B 1 88 ? -1.022 -88.849 -25.406 1.00 18.28 88 GLY B O 1
ATOM 3582 N N . PHE B 1 89 ? -1.030 -90.991 -26.151 1.00 15.59 89 PHE B N 1
ATOM 3583 C CA . PHE B 1 89 ? -2.349 -90.927 -26.836 1.00 15.79 89 PHE B CA 1
ATOM 3584 C C . PHE B 1 89 ? -2.852 -92.339 -27.072 1.00 16.85 89 PHE B C 1
ATOM 3585 O O . PHE B 1 89 ? -2.025 -93.232 -27.429 1.00 17.03 89 PHE B O 1
ATOM 3593 N N . ASP B 1 90 ? -4.152 -92.563 -26.888 1.00 16.13 90 ASP B N 1
ATOM 3594 C CA . ASP B 1 90 ? -4.780 -93.900 -27.038 1.00 15.27 90 ASP B CA 1
ATOM 3595 C C . ASP B 1 90 ? -6.064 -93.829 -27.869 1.00 15.91 90 ASP B C 1
ATOM 3596 O O . ASP B 1 90 ? -7.037 -93.268 -27.368 1.00 15.18 90 ASP B O 1
ATOM 3601 N N . GLY B 1 91 ? -6.062 -94.419 -29.067 1.00 15.31 91 GLY B N 1
ATOM 3602 C CA . GLY B 1 91 ? -7.232 -94.454 -29.957 1.00 15.71 91 GLY B CA 1
ATOM 3603 C C . GLY B 1 91 ? -8.414 -95.068 -29.259 1.00 16.72 91 GLY B C 1
ATOM 3604 O O . GLY B 1 91 ? -9.531 -94.643 -29.522 1.00 17.32 91 GLY B O 1
ATOM 3605 N N . ARG B 1 92 ? -8.181 -96.033 -28.348 1.00 17.26 92 ARG B N 1
ATOM 3606 C CA . ARG B 1 92 ? -9.303 -96.744 -27.694 1.00 19.94 92 ARG B CA 1
ATOM 3607 C C . ARG B 1 92 ? -10.014 -95.833 -26.688 1.00 19.58 92 ARG B C 1
ATOM 3608 O O . ARG B 1 92 ? -11.220 -96.078 -26.501 1.00 20.14 92 ARG B O 1
ATOM 3616 N N . THR B 1 93 ? -9.308 -94.892 -26.033 1.00 16.56 93 THR B N 1
ATOM 3617 C CA . THR B 1 93 ? -9.836 -94.176 -24.829 1.00 18.23 93 THR B CA 1
ATOM 3618 C C . THR B 1 93 ? -9.851 -92.646 -25.019 1.00 17.27 93 THR B C 1
ATOM 3619 O O . THR B 1 93 ? -10.336 -91.943 -24.118 1.00 15.79 93 THR B O 1
ATOM 3623 N N . CYS B 1 94 ? -9.369 -92.152 -26.163 1.00 15.87 94 CYS B N 1
ATOM 3624 C CA . CYS B 1 94 ? -9.289 -90.688 -26.413 1.00 16.42 94 CYS B CA 1
ATOM 3625 C C . CYS B 1 94 ? -10.667 -90.113 -26.746 1.00 13.41 94 CYS B C 1
ATOM 3626 O O . CYS B 1 94 ? -11.633 -90.886 -27.039 1.00 15.24 94 CYS B O 1
ATOM 3629 N N . GLY B 1 95 ? -10.751 -88.791 -26.626 1.00 14.06 95 GLY B N 1
ATOM 3630 C CA . GLY B 1 95 ? -11.944 -88.037 -27.037 1.00 14.13 95 GLY B CA 1
ATOM 3631 C C . GLY B 1 95 ? -12.091 -88.072 -28.542 1.00 13.21 95 GLY B C 1
ATOM 3632 O O . GLY B 1 95 ? -11.083 -87.880 -29.261 1.00 16.01 95 GLY B O 1
ATOM 3633 N N . VAL B 1 96 ? -13.314 -88.241 -29.026 1.00 13.32 96 VAL B N 1
ATOM 3634 C CA . VAL B 1 96 ? -13.630 -88.008 -30.459 1.00 12.19 96 VAL B CA 1
ATOM 3635 C C . VAL B 1 96 ? -14.919 -87.199 -30.543 1.00 12.13 96 VAL B C 1
ATOM 3636 O O . VAL B 1 96 ? -15.997 -87.723 -30.176 1.00 12.72 96 VAL B O 1
ATOM 3640 N N . SER B 1 97 ? -14.796 -86.015 -31.132 1.00 12.58 97 SER B N 1
ATOM 3641 C CA . SER B 1 97 ? -15.911 -85.046 -31.281 1.00 12.74 97 SER B CA 1
ATOM 3642 C C . SER B 1 97 ? -16.033 -84.737 -32.762 1.00 13.73 97 SER B C 1
ATOM 3643 O O . SER B 1 97 ? -14.983 -84.520 -33.381 1.00 14.03 97 SER B O 1
ATOM 3646 N N . VAL B 1 98 ? -17.263 -84.770 -33.268 1.00 13.41 98 VAL B N 1
ATOM 3647 C CA . VAL B 1 98 ? -17.564 -84.574 -34.705 1.00 13.35 98 VAL B CA 1
ATOM 3648 C C . VAL B 1 98 ? -18.519 -83.378 -34.871 1.00 12.90 98 VAL B C 1
ATOM 3649 O O . VAL B 1 98 ? -19.575 -83.370 -34.232 1.00 12.38 98 VAL B O 1
ATOM 3653 N N . SER B 1 99 ? -18.120 -82.408 -35.696 1.00 11.96 99 SER B N 1
ATOM 3654 C CA . SER B 1 99 ? -18.917 -81.200 -36.024 1.00 11.30 99 SER B CA 1
ATOM 3655 C C . SER B 1 99 ? -18.962 -81.102 -37.543 1.00 11.89 99 SER B C 1
ATOM 3656 O O . SER B 1 99 ? -18.302 -80.185 -38.098 1.00 13.47 99 SER B O 1
ATOM 3659 N N . ILE B 1 100 ? -19.637 -82.061 -38.162 1.00 11.35 100 ILE B N 1
ATOM 3660 C CA . ILE B 1 100 ? -19.740 -82.114 -39.646 1.00 12.43 100 ILE B CA 1
ATOM 3661 C C . ILE B 1 100 ? -21.183 -81.804 -40.060 1.00 12.32 100 ILE B C 1
ATOM 3662 O O . ILE B 1 100 ? -22.117 -82.523 -39.598 1.00 14.15 100 ILE B O 1
ATOM 3667 N N . GLY B 1 101 ? -21.359 -80.813 -40.962 1.00 11.67 101 GLY B N 1
ATOM 3668 C CA . GLY B 1 101 ? -22.667 -80.523 -41.565 1.00 12.62 101 GLY B CA 1
ATOM 3669 C C . GLY B 1 101 ? -22.915 -81.479 -42.718 1.00 14.35 101 GLY B C 1
ATOM 3670 O O . GLY B 1 101 ? -21.964 -81.773 -43.429 1.00 14.48 101 GLY B O 1
ATOM 3671 N N . GLU B 1 102 ? -24.150 -81.957 -42.875 1.00 14.49 102 GLU B N 1
ATOM 3672 C CA . GLU B 1 102 ? -24.490 -82.956 -43.925 1.00 15.09 102 GLU B CA 1
ATOM 3673 C C . GLU B 1 102 ? -25.456 -82.381 -44.965 1.00 17.98 102 GLU B C 1
ATOM 3674 O O . GLU B 1 102 ? -25.680 -83.077 -45.956 1.00 16.39 102 GLU B O 1
ATOM 3680 N N . GLN B 1 103 ? -25.981 -81.182 -44.710 1.00 21.35 103 GLN B N 1
ATOM 3681 C CA . GLN B 1 103 ? -26.838 -80.460 -45.687 1.00 30.49 103 GLN B CA 1
ATOM 3682 C C . GLN B 1 103 ? -26.734 -78.947 -45.435 1.00 32.29 103 GLN B C 1
ATOM 3683 O O . GLN B 1 103 ? -26.302 -78.566 -44.346 1.00 39.63 103 GLN B O 1
ATOM 3689 N N . SER B 1 104 ? -27.127 -78.116 -46.405 1.00 44.33 104 SER B N 1
ATOM 3690 C CA . SER B 1 104 ? -27.160 -76.640 -46.197 1.00 47.96 104 SER B CA 1
ATOM 3691 C C . SER B 1 104 ? -28.350 -76.286 -45.301 1.00 53.00 104 SER B C 1
ATOM 3692 O O . SER B 1 104 ? -28.129 -75.556 -44.326 1.00 54.73 104 SER B O 1
ATOM 3695 N N . GLN B 1 105 ? -29.565 -76.693 -45.675 1.00 58.78 105 GLN B N 1
ATOM 3696 C CA . GLN B 1 105 ? -30.762 -76.550 -44.792 1.00 66.98 105 GLN B CA 1
ATOM 3697 C C . GLN B 1 105 ? -31.447 -75.167 -44.799 1.00 70.16 105 GLN B C 1
ATOM 3698 O O . GLN B 1 105 ? -32.531 -75.081 -44.198 1.00 81.43 105 GLN B O 1
ATOM 3704 N N . GLU B 1 106 ? -30.903 -74.132 -45.432 1.00 71.10 106 GLU B N 1
ATOM 3705 C CA . GLU B 1 106 ? -31.619 -72.827 -45.381 1.00 75.65 106 GLU B CA 1
ATOM 3706 C C . GLU B 1 106 ? -31.225 -71.964 -46.581 1.00 76.09 106 GLU B C 1
ATOM 3707 O O . GLU B 1 106 ? -30.987 -70.763 -46.354 1.00 76.36 106 GLU B O 1
ATOM 3713 N N . GLY B 1 132 ? -16.440 -72.954 -56.753 1.00 42.24 132 GLY B N 1
ATOM 3714 C CA . GLY B 1 132 ? -15.347 -73.504 -55.925 1.00 36.17 132 GLY B CA 1
ATOM 3715 C C . GLY B 1 132 ? -14.075 -73.733 -56.713 1.00 33.08 132 GLY B C 1
ATOM 3716 O O . GLY B 1 132 ? -13.009 -73.935 -56.073 1.00 34.82 132 GLY B O 1
ATOM 3717 N N . ASP B 1 133 ? -14.138 -73.730 -58.047 1.00 30.06 133 ASP B N 1
ATOM 3718 C CA . ASP B 1 133 ? -12.918 -74.037 -58.837 1.00 27.73 133 ASP B CA 1
ATOM 3719 C C . ASP B 1 133 ? -12.091 -72.757 -58.948 1.00 20.80 133 ASP B C 1
ATOM 3720 O O . ASP B 1 133 ? -12.309 -72.010 -59.903 1.00 19.45 133 ASP B O 1
ATOM 3725 N N . GLN B 1 134 ? -11.194 -72.535 -57.995 1.00 18.34 134 GLN B N 1
ATOM 3726 C CA . GLN B 1 134 ? -10.415 -71.273 -57.985 1.00 17.31 134 GLN B CA 1
ATOM 3727 C C . GLN B 1 134 ? -9.045 -71.551 -57.376 1.00 16.15 134 GLN B C 1
ATOM 3728 O O . GLN B 1 134 ? -8.897 -72.602 -56.695 1.00 20.67 134 GLN B O 1
ATOM 3734 N N . GLY B 1 135 ? -8.106 -70.637 -57.539 1.00 12.57 135 GLY B N 1
ATOM 3735 C CA . GLY B 1 135 ? -6.813 -70.693 -56.865 1.00 11.41 135 GLY B CA 1
ATOM 3736 C C . GLY B 1 135 ? -5.710 -71.173 -57.789 1.00 11.99 135 GLY B C 1
ATOM 3737 O O . GLY B 1 135 ? -5.913 -71.280 -58.998 1.00 9.79 135 GLY B O 1
ATOM 3738 N N . LEU B 1 136 ? -4.518 -71.358 -57.240 1.00 11.38 136 LEU B N 1
ATOM 3739 C CA . LEU B 1 136 ? -3.335 -71.685 -58.059 1.00 10.14 136 LEU B CA 1
ATOM 3740 C C . LEU B 1 136 ? -2.743 -72.983 -57.537 1.00 9.77 136 LEU B C 1
ATOM 3741 O O . LEU B 1 136 ? -2.812 -73.212 -56.302 1.00 9.29 136 LEU B O 1
ATOM 3746 N N . MET B 1 137 ? -2.132 -73.772 -58.404 1.00 10.07 137 MET B N 1
ATOM 3747 C CA . MET B 1 137 ? -1.539 -75.084 -58.015 1.00 10.06 137 MET B CA 1
ATOM 3748 C C . MET B 1 137 ? -0.275 -75.299 -58.837 1.00 10.42 137 MET B C 1
ATOM 3749 O O . MET B 1 137 ? -0.308 -75.038 -60.047 1.00 9.46 137 MET B O 1
ATOM 3754 N N . PHE B 1 138 ? 0.726 -75.935 -58.236 1.00 9.16 138 PHE B N 1
ATOM 3755 C CA . PHE B 1 138 ? 1.997 -76.287 -58.921 1.00 9.89 138 PHE B CA 1
ATOM 3756 C C . PHE B 1 138 ? 2.250 -77.794 -58.909 1.00 9.40 138 PHE B C 1
ATOM 3757 O O . PHE B 1 138 ? 1.870 -78.571 -57.943 1.00 9.86 138 PHE B O 1
ATOM 3765 N N . GLY B 1 139 ? 2.877 -78.223 -60.003 1.00 10.43 139 GLY B N 1
ATOM 3766 C CA . GLY B 1 139 ? 3.440 -79.566 -60.151 1.00 9.80 139 GLY B CA 1
ATOM 3767 C C . GLY B 1 139 ? 4.903 -79.490 -60.520 1.00 10.23 139 GLY B C 1
ATOM 3768 O O . GLY B 1 139 ? 5.346 -78.447 -61.041 1.00 9.90 139 GLY B O 1
ATOM 3769 N N . TYR B 1 140 ? 5.623 -80.591 -60.293 1.00 10.02 140 TYR B N 1
ATOM 3770 C CA . TYR B 1 140 ? 7.084 -80.615 -60.452 1.00 11.50 140 TYR B CA 1
ATOM 3771 C C . TYR B 1 140 ? 7.533 -82.035 -60.756 1.00 10.74 140 TYR B C 1
ATOM 3772 O O . TYR B 1 140 ? 6.934 -82.979 -60.272 1.00 11.42 140 TYR B O 1
ATOM 3781 N N . ALA B 1 141 ? 8.548 -82.136 -61.598 1.00 12.01 141 ALA B N 1
ATOM 3782 C CA . ALA B 1 141 ? 9.301 -83.379 -61.833 1.00 11.22 141 ALA B CA 1
ATOM 3783 C C . ALA B 1 141 ? 10.753 -83.070 -62.226 1.00 12.33 141 ALA B C 1
ATOM 3784 O O . ALA B 1 141 ? 11.079 -81.997 -62.761 1.00 11.29 141 ALA B O 1
ATOM 3786 N N . THR B 1 142 ? 11.631 -84.034 -61.972 1.00 13.07 142 THR B N 1
ATOM 3787 C CA . THR B 1 142 ? 13.069 -83.939 -62.309 1.00 13.78 142 THR B CA 1
ATOM 3788 C C . THR B 1 142 ? 13.554 -85.367 -62.545 1.00 14.75 142 THR B C 1
ATOM 3789 O O . THR B 1 142 ? 13.151 -86.268 -61.781 1.00 13.94 142 THR B O 1
ATOM 3793 N N . ASN B 1 143 ? 14.455 -85.558 -63.485 1.00 15.50 143 ASN B N 1
ATOM 3794 C CA . ASN B 1 143 ? 14.972 -86.924 -63.771 1.00 15.78 143 ASN B CA 1
ATOM 3795 C C . ASN B 1 143 ? 16.191 -87.262 -62.909 1.00 16.58 143 ASN B C 1
ATOM 3796 O O . ASN B 1 143 ? 16.831 -88.327 -63.195 1.00 15.76 143 ASN B O 1
ATOM 3801 N N . GLU B 1 144 ? 16.418 -86.554 -61.799 1.00 14.40 144 GLU B N 1
ATOM 3802 C CA . GLU B 1 144 ? 17.610 -86.767 -60.943 1.00 15.28 144 GLU B CA 1
ATOM 3803 C C . GLU B 1 144 ? 17.353 -88.036 -60.110 1.00 15.85 144 GLU B C 1
ATOM 3804 O O . GLU B 1 144 ? 18.333 -88.575 -59.600 1.00 16.58 144 GLU B O 1
ATOM 3810 N N . THR B 1 145 ? 16.104 -88.497 -59.975 1.00 15.98 145 THR B N 1
ATOM 3811 C CA . THR B 1 145 ? 15.739 -89.811 -59.357 1.00 16.87 145 THR B CA 1
ATOM 3812 C C . THR B 1 145 ? 14.835 -90.607 -60.281 1.00 17.75 145 THR B C 1
ATOM 3813 O O . THR B 1 145 ? 14.142 -90.017 -61.141 1.00 16.50 145 THR B O 1
ATOM 3817 N N . GLU B 1 146 ? 14.832 -91.930 -60.115 1.00 17.29 146 GLU B N 1
ATOM 3818 C CA . GLU B 1 146 ? 14.021 -92.804 -60.976 1.00 19.99 146 GLU B CA 1
ATOM 3819 C C . GLU B 1 146 ? 12.544 -92.465 -60.783 1.00 18.35 146 GLU B C 1
ATOM 3820 O O . GLU B 1 146 ? 11.766 -92.721 -61.753 1.00 18.38 146 GLU B O 1
ATOM 3826 N N . GLU B 1 147 ? 12.166 -91.979 -59.587 1.00 16.60 147 GLU B N 1
ATOM 3827 C CA . GLU B 1 147 ? 10.730 -91.672 -59.308 1.00 16.96 147 GLU B CA 1
ATOM 3828 C C . GLU B 1 147 ? 10.438 -90.213 -59.683 1.00 15.51 147 GLU B C 1
ATOM 3829 O O . GLU B 1 147 ? 9.310 -89.751 -59.408 1.00 15.26 147 GLU B O 1
ATOM 3835 N N . TYR B 1 148 ? 11.386 -89.507 -60.299 1.00 15.40 148 TYR B N 1
ATOM 3836 C CA . TYR B 1 148 ? 11.182 -88.145 -60.880 1.00 15.14 148 TYR B CA 1
ATOM 3837 C C . TYR B 1 148 ? 10.941 -87.137 -59.765 1.00 14.97 148 TYR B C 1
ATOM 3838 O O . TYR B 1 148 ? 10.241 -86.079 -60.016 1.00 12.93 148 TYR B O 1
ATOM 3847 N N . MET B 1 149 ? 11.522 -87.385 -58.594 1.00 14.22 149 MET B N 1
ATOM 3848 C CA . MET B 1 149 ? 11.450 -86.441 -57.440 1.00 13.74 149 MET B CA 1
ATOM 3849 C C . MET B 1 149 ? 12.799 -85.770 -57.205 1.00 13.89 149 MET B C 1
ATOM 3850 O O . MET B 1 149 ? 13.856 -86.315 -57.552 1.00 15.06 149 MET B O 1
ATOM 3855 N N . PRO B 1 150 ? 12.812 -84.609 -56.530 1.00 13.12 150 PRO B N 1
ATOM 3856 C CA . PRO B 1 150 ? 14.049 -84.021 -56.030 1.00 13.50 150 PRO B CA 1
ATOM 3857 C C . PRO B 1 150 ? 14.729 -84.927 -54.993 1.00 15.03 150 PRO B C 1
ATOM 3858 O O . PRO B 1 150 ? 14.071 -85.573 -54.174 1.00 14.43 150 PRO B O 1
ATOM 3862 N N . LEU B 1 151 ? 16.053 -85.027 -55.040 1.00 15.49 151 LEU B N 1
ATOM 3863 C CA . LEU B 1 151 ? 16.790 -85.888 -54.082 1.00 16.04 151 LEU B CA 1
ATOM 3864 C C . LEU B 1 151 ? 16.534 -85.554 -52.609 1.00 15.33 151 LEU B C 1
ATOM 3865 O O . LEU B 1 151 ? 16.403 -86.481 -51.814 1.00 14.85 151 LEU B O 1
ATOM 3870 N N . PRO B 1 152 ? 16.499 -84.283 -52.146 1.00 15.89 152 PRO B N 1
ATOM 3871 C CA . PRO B 1 152 ? 16.384 -84.033 -50.707 1.00 16.20 152 PRO B CA 1
ATOM 3872 C C . PRO B 1 152 ? 15.061 -84.571 -50.165 1.00 15.20 152 PRO B C 1
ATOM 3873 O O . PRO B 1 152 ? 15.066 -85.333 -49.200 1.00 15.92 152 PRO B O 1
ATOM 3877 N N . ILE B 1 153 ? 13.952 -84.264 -50.834 1.00 14.09 153 ILE B N 1
ATOM 3878 C CA . ILE B 1 153 ? 12.636 -84.766 -50.353 1.00 13.72 153 ILE B CA 1
ATOM 3879 C C . ILE B 1 153 ? 12.519 -86.271 -50.599 1.00 14.33 153 ILE B C 1
ATOM 3880 O O . ILE B 1 153 ? 12.004 -86.983 -49.679 1.00 13.26 153 ILE B O 1
ATOM 3885 N N . ALA B 1 154 ? 13.082 -86.824 -51.688 1.00 12.77 154 ALA B N 1
ATOM 3886 C CA . ALA B 1 154 ? 13.015 -88.281 -51.894 1.00 13.87 154 ALA B CA 1
ATOM 3887 C C . ALA B 1 154 ? 13.743 -88.981 -50.726 1.00 14.67 154 ALA B C 1
ATOM 3888 O O . ALA B 1 154 ? 13.144 -89.913 -50.110 1.00 13.31 154 ALA B O 1
ATOM 3890 N N . LEU B 1 155 ? 14.922 -88.489 -50.339 1.00 15.58 155 LEU B N 1
ATOM 3891 C CA . LEU B 1 155 ? 15.696 -89.077 -49.218 1.00 16.02 155 LEU B CA 1
ATOM 3892 C C . LEU B 1 155 ? 14.992 -88.819 -47.878 1.00 14.83 155 LEU B C 1
ATOM 3893 O O . LEU B 1 155 ? 14.925 -89.758 -47.064 1.00 13.12 155 LEU B O 1
ATOM 3898 N N . ALA B 1 156 ? 14.406 -87.637 -47.663 1.00 13.29 156 ALA B N 1
ATOM 3899 C CA . ALA B 1 156 ? 13.729 -87.364 -46.378 1.00 13.32 156 ALA B CA 1
ATOM 3900 C C . ALA B 1 156 ? 12.528 -88.317 -46.227 1.00 12.81 156 ALA B C 1
ATOM 3901 O O . ALA B 1 156 ? 12.371 -88.926 -45.135 1.00 13.38 156 ALA B O 1
ATOM 3903 N N . HIS B 1 157 ? 11.731 -88.527 -47.293 1.00 13.27 157 HIS B N 1
ATOM 3904 C CA . HIS B 1 157 ? 10.590 -89.477 -47.260 1.00 12.76 157 HIS B CA 1
ATOM 3905 C C . HIS B 1 157 ? 11.074 -90.926 -47.078 1.00 12.89 157 HIS B C 1
ATOM 3906 O O . HIS B 1 157 ? 10.478 -91.653 -46.266 1.00 13.44 157 HIS B O 1
ATOM 3913 N N . ARG B 1 158 ? 12.167 -91.330 -47.721 1.00 12.36 158 ARG B N 1
ATOM 3914 C CA . ARG B 1 158 ? 12.696 -92.698 -47.529 1.00 12.21 158 ARG B CA 1
ATOM 3915 C C . ARG B 1 158 ? 13.083 -92.884 -46.054 1.00 11.18 158 ARG B C 1
ATOM 3916 O O . ARG B 1 158 ? 12.786 -93.948 -45.554 1.00 13.02 158 ARG B O 1
ATOM 3924 N N . LEU B 1 159 ? 13.634 -91.865 -45.394 1.00 11.83 159 LEU B N 1
ATOM 3925 C CA . LEU B 1 159 ? 14.067 -91.995 -43.988 1.00 11.98 159 LEU B CA 1
ATOM 3926 C C . LEU B 1 159 ? 12.827 -92.085 -43.099 1.00 12.06 159 LEU B C 1
ATOM 3927 O O . LEU B 1 159 ? 12.824 -92.866 -42.105 1.00 12.14 159 LEU B O 1
ATOM 3932 N N . SER B 1 160 ? 11.825 -91.222 -43.305 1.00 11.99 160 SER B N 1
ATOM 3933 C CA . SER B 1 160 ? 10.662 -91.238 -42.399 1.00 12.82 160 SER B CA 1
ATOM 3934 C C . SER B 1 160 ? 9.889 -92.549 -42.632 1.00 12.22 160 SER B C 1
ATOM 3935 O O . SER B 1 160 ? 9.412 -93.135 -41.639 1.00 12.08 160 SER B O 1
ATOM 3938 N N . ARG B 1 161 ? 9.707 -93.009 -43.880 1.00 13.23 161 ARG B N 1
ATOM 3939 C CA . ARG B 1 161 ? 9.012 -94.300 -44.154 1.00 15.73 161 ARG B CA 1
ATOM 3940 C C . ARG B 1 161 ? 9.793 -95.429 -43.456 1.00 13.51 161 ARG B C 1
ATOM 3941 O O . ARG B 1 161 ? 9.160 -96.318 -42.875 1.00 12.45 161 ARG B O 1
ATOM 3949 N N . ARG B 1 162 ? 11.139 -95.419 -43.576 1.00 11.97 162 ARG B N 1
ATOM 3950 C CA . ARG B 1 162 ? 11.999 -96.488 -43.013 1.00 13.07 162 ARG B CA 1
ATOM 3951 C C . ARG B 1 162 ? 11.959 -96.398 -41.482 1.00 11.26 162 ARG B C 1
ATOM 3952 O O . ARG B 1 162 ? 11.898 -97.450 -40.827 1.00 11.68 162 ARG B O 1
ATOM 3960 N N . LEU B 1 163 ? 11.915 -95.207 -40.889 1.00 12.07 163 LEU B N 1
ATOM 3961 C CA . LEU B 1 163 ? 11.770 -95.077 -39.402 1.00 12.27 163 LEU B CA 1
ATOM 3962 C C . LEU B 1 163 ? 10.475 -95.745 -38.919 1.00 11.57 163 LEU B C 1
ATOM 3963 O O . LEU B 1 163 ? 10.473 -96.425 -37.890 1.00 11.80 163 LEU B O 1
ATOM 3968 N N . THR B 1 164 ? 9.327 -95.517 -39.562 1.00 11.66 164 THR B N 1
ATOM 3969 C CA . THR B 1 164 ? 8.064 -96.204 -39.223 1.00 11.62 164 THR B CA 1
ATOM 3970 C C . THR B 1 164 ? 8.242 -97.739 -39.404 1.00 12.85 164 THR B C 1
ATOM 3971 O O . THR B 1 164 ? 7.799 -98.506 -38.532 1.00 12.48 164 THR B O 1
ATOM 3975 N N . GLN B 1 165 ? 8.812 -98.141 -40.531 1.00 13.83 165 GLN B N 1
ATOM 3976 C CA . GLN B 1 165 ? 8.950 -99.583 -40.891 1.00 15.12 165 GLN B CA 1
ATOM 3977 C C . GLN B 1 165 ? 9.760 -100.304 -39.800 1.00 13.78 165 GLN B C 1
ATOM 3978 O O . GLN B 1 165 ? 9.334 -101.396 -39.376 1.00 14.00 165 GLN B O 1
ATOM 3984 N N . VAL B 1 166 ? 10.855 -99.718 -39.323 1.00 13.07 166 VAL B N 1
ATOM 3985 C CA . VAL B 1 166 ? 11.737 -100.457 -38.374 1.00 12.78 166 VAL B CA 1
ATOM 3986 C C . VAL B 1 166 ? 11.011 -100.591 -37.039 1.00 14.45 166 VAL B C 1
ATOM 3987 O O . VAL B 1 166 ? 11.225 -101.607 -36.317 1.00 14.71 166 VAL B O 1
ATOM 3991 N N . ARG B 1 167 ? 10.102 -99.652 -36.717 1.00 11.95 167 ARG B N 1
ATOM 3992 C CA . ARG B 1 167 ? 9.247 -99.791 -35.529 1.00 11.74 167 ARG B CA 1
ATOM 3993 C C . ARG B 1 167 ? 8.224 -100.909 -35.734 1.00 12.70 167 ARG B C 1
ATOM 3994 O O . ARG B 1 167 ? 8.161 -101.808 -34.847 1.00 12.81 167 ARG B O 1
ATOM 4002 N N . LYS B 1 168 ? 7.410 -100.861 -36.801 1.00 12.51 168 LYS B N 1
ATOM 4003 C CA . LYS B 1 168 ? 6.272 -101.794 -36.974 1.00 12.51 168 LYS B CA 1
ATOM 4004 C C . LYS B 1 168 ? 6.806 -103.222 -37.143 1.00 13.46 168 LYS B C 1
ATOM 4005 O O . LYS B 1 168 ? 6.143 -104.144 -36.671 1.00 13.35 168 LYS B O 1
ATOM 4011 N N . GLU B 1 169 ? 7.969 -103.353 -37.775 1.00 13.30 169 GLU B N 1
ATOM 4012 C CA . GLU B 1 169 ? 8.598 -104.687 -38.022 1.00 14.88 169 GLU B CA 1
ATOM 4013 C C . GLU B 1 169 ? 9.418 -105.115 -36.789 1.00 15.47 169 GLU B C 1
ATOM 4014 O O . GLU B 1 169 ? 9.902 -106.289 -36.776 1.00 13.70 169 GLU B O 1
ATOM 4020 N N . GLY B 1 170 ? 9.675 -104.229 -35.816 1.00 15.18 170 GLY B N 1
ATOM 4021 C CA . GLY B 1 170 ? 10.530 -104.540 -34.659 1.00 16.71 170 GLY B CA 1
ATOM 4022 C C . GLY B 1 170 ? 11.986 -104.787 -35.056 1.00 15.87 170 GLY B C 1
ATOM 4023 O O . GLY B 1 170 ? 12.721 -105.402 -34.289 1.00 17.99 170 GLY B O 1
ATOM 4024 N N . ILE B 1 171 ? 12.444 -104.185 -36.132 1.00 14.90 171 ILE B N 1
ATOM 4025 C CA . ILE B 1 171 ? 13.876 -104.145 -36.532 1.00 14.60 171 ILE B CA 1
ATOM 4026 C C . ILE B 1 171 ? 14.636 -103.298 -35.518 1.00 15.91 171 ILE B C 1
ATOM 4027 O O . ILE B 1 171 ? 15.748 -103.672 -35.117 1.00 15.67 171 ILE B O 1
ATOM 4032 N N . VAL B 1 172 ? 14.068 -102.180 -35.110 1.00 14.50 172 VAL B N 1
ATOM 4033 C CA . VAL B 1 172 ? 14.605 -101.397 -33.983 1.00 15.22 172 VAL B CA 1
ATOM 4034 C C . VAL B 1 172 ? 13.511 -101.369 -32.928 1.00 15.57 172 VAL B C 1
ATOM 4035 O O . VAL B 1 172 ? 12.427 -100.852 -33.170 1.00 15.33 172 VAL B O 1
ATOM 4039 N N . PRO B 1 173 ? 13.738 -101.942 -31.733 1.00 15.95 173 PRO B N 1
ATOM 4040 C CA . PRO B 1 173 ? 12.729 -101.920 -30.673 1.00 16.26 173 PRO B CA 1
ATOM 4041 C C . PRO B 1 173 ? 12.648 -100.564 -29.934 1.00 14.87 173 PRO B C 1
ATOM 4042 O O . PRO B 1 173 ? 13.455 -99.686 -30.179 1.00 14.93 173 PRO B O 1
ATOM 4046 N N . HIS B 1 174 ? 11.645 -100.419 -29.072 1.00 15.88 174 HIS B N 1
ATOM 4047 C CA . HIS B 1 174 ? 11.517 -99.281 -28.119 1.00 16.63 174 HIS B CA 1
ATOM 4048 C C . HIS B 1 174 ? 11.246 -97.960 -28.853 1.00 16.77 174 HIS B C 1
ATOM 4049 O O . HIS B 1 174 ? 11.402 -96.892 -28.189 1.00 17.09 174 HIS B O 1
ATOM 4056 N N . LEU B 1 175 ? 10.796 -98.002 -30.113 1.00 15.02 175 LEU B N 1
ATOM 4057 C CA . LEU B 1 175 ? 10.375 -96.746 -30.806 1.00 13.95 175 LEU B CA 1
ATOM 4058 C C . LEU B 1 175 ? 8.900 -96.488 -30.574 1.00 13.47 175 LEU B C 1
ATOM 4059 O O . LEU B 1 175 ? 8.104 -97.452 -30.371 1.00 14.94 175 LEU B O 1
ATOM 4064 N N . ARG B 1 176 ? 8.537 -95.214 -30.670 1.00 13.37 176 ARG B N 1
ATOM 4065 C CA . ARG B 1 176 ? 7.131 -94.735 -30.601 1.00 12.89 176 ARG B CA 1
ATOM 4066 C C . ARG B 1 176 ? 6.814 -94.003 -31.907 1.00 12.07 176 ARG B C 1
ATOM 4067 O O . ARG B 1 176 ? 7.707 -93.727 -32.711 1.00 12.16 176 ARG B O 1
ATOM 4075 N N . PRO B 1 177 ? 5.524 -93.741 -32.236 1.00 11.72 177 PRO B N 1
ATOM 4076 C CA . PRO B 1 177 ? 5.205 -93.373 -33.628 1.00 12.18 177 PRO B CA 1
ATOM 4077 C C . PRO B 1 177 ? 5.698 -92.000 -34.125 1.00 12.01 177 PRO B C 1
ATOM 4078 O O . PRO B 1 177 ? 5.973 -91.854 -35.290 1.00 13.12 177 PRO B O 1
ATOM 4082 N N . ASP B 1 178 ? 5.829 -91.015 -33.234 1.00 13.07 178 ASP B N 1
ATOM 4083 C CA . ASP B 1 178 ? 6.123 -89.623 -33.681 1.00 13.05 178 ASP B CA 1
ATOM 4084 C C . ASP B 1 178 ? 7.584 -89.520 -34.122 1.00 14.83 178 ASP B C 1
ATOM 4085 O O . ASP B 1 178 ? 8.474 -89.995 -33.416 1.00 14.45 178 ASP B O 1
ATOM 4090 N N . GLY B 1 179 ? 7.831 -88.902 -35.260 1.00 14.12 179 GLY B N 1
ATOM 4091 C CA . GLY B 1 179 ? 9.206 -88.673 -35.705 1.00 14.18 179 GLY B CA 1
ATOM 4092 C C . GLY B 1 179 ? 9.291 -87.690 -36.837 1.00 13.31 179 GLY B C 1
ATOM 4093 O O . GLY B 1 179 ? 8.270 -87.484 -37.480 1.00 13.72 179 GLY B O 1
ATOM 4094 N N . LYS B 1 180 ? 10.482 -87.125 -37.024 1.00 13.07 180 LYS B N 1
ATOM 4095 C CA . LYS B 1 180 ? 10.787 -86.171 -38.119 1.00 13.01 180 LYS B CA 1
ATOM 4096 C C . LYS B 1 180 ? 12.143 -86.546 -38.719 1.00 12.60 180 LYS B C 1
ATOM 4097 O O . LYS B 1 180 ? 13.020 -87.059 -37.997 1.00 15.22 180 LYS B O 1
ATOM 4103 N N . THR B 1 181 ? 12.304 -86.307 -40.013 1.00 13.27 181 THR B N 1
ATOM 4104 C CA . THR B 1 181 ? 13.598 -86.527 -40.691 1.00 12.84 181 THR B CA 1
ATOM 4105 C C . THR B 1 181 ? 13.929 -85.241 -41.450 1.00 13.38 181 THR B C 1
ATOM 4106 O O . THR B 1 181 ? 12.996 -84.480 -41.871 1.00 12.68 181 THR B O 1
ATOM 4110 N N . GLN B 1 182 ? 15.197 -84.971 -41.629 1.00 11.70 182 GLN B N 1
ATOM 4111 C CA . GLN B 1 182 ? 15.640 -83.803 -42.392 1.00 13.08 182 GLN B CA 1
ATOM 4112 C C . GLN B 1 182 ? 16.965 -84.116 -43.071 1.00 14.51 182 GLN B C 1
ATOM 4113 O O . GLN B 1 182 ? 17.854 -84.761 -42.460 1.00 17.25 182 GLN B O 1
ATOM 4119 N N . VAL B 1 183 ? 17.065 -83.668 -44.317 1.00 15.83 183 VAL B N 1
ATOM 4120 C CA . VAL B 1 183 ? 18.232 -83.944 -45.160 1.00 17.19 183 VAL B CA 1
ATOM 4121 C C . VAL B 1 183 ? 18.699 -82.630 -45.796 1.00 15.54 183 VAL B C 1
ATOM 4122 O O . VAL B 1 183 ? 17.898 -81.814 -46.298 1.00 12.77 183 VAL B O 1
ATOM 4126 N N . THR B 1 184 ? 19.994 -82.389 -45.709 1.00 15.07 184 THR B N 1
ATOM 4127 C CA . THR B 1 184 ? 20.649 -81.214 -46.316 1.00 14.00 184 THR B CA 1
ATOM 4128 C C . THR B 1 184 ? 21.714 -81.734 -47.281 1.00 15.25 184 THR B C 1
ATOM 4129 O O . THR B 1 184 ? 22.578 -82.511 -46.829 1.00 16.91 184 THR B O 1
ATOM 4133 N N . PHE B 1 185 ? 21.626 -81.290 -48.526 1.00 16.23 185 PHE B N 1
ATOM 4134 C CA . PHE B 1 185 ? 22.564 -81.590 -49.639 1.00 16.75 185 PHE B CA 1
ATOM 4135 C C . PHE B 1 185 ? 23.344 -80.318 -49.976 1.00 17.26 185 PHE B C 1
ATOM 4136 O O . PHE B 1 185 ? 22.796 -79.215 -50.053 1.00 15.98 185 PHE B O 1
ATOM 4144 N N . ALA B 1 186 ? 24.652 -80.461 -50.176 1.00 15.63 186 ALA B N 1
ATOM 4145 C CA . ALA B 1 186 ? 25.442 -79.461 -50.918 1.00 16.11 186 ALA B CA 1
ATOM 4146 C C . ALA B 1 186 ? 24.943 -79.386 -52.356 1.00 15.43 186 ALA B C 1
ATOM 4147 O O . ALA B 1 186 ? 24.725 -80.462 -52.962 1.00 18.35 186 ALA B O 1
ATOM 4149 N N . TYR B 1 187 ? 24.853 -78.181 -52.901 1.00 14.64 187 TYR B N 1
ATOM 4150 C CA . TYR B 1 187 ? 24.425 -77.954 -54.307 1.00 15.32 187 TYR B CA 1
ATOM 4151 C C . TYR B 1 187 ? 25.599 -77.336 -55.068 1.00 17.83 187 TYR B C 1
ATOM 4152 O O . TYR B 1 187 ? 26.391 -76.655 -54.423 1.00 17.70 187 TYR B O 1
ATOM 4161 N N . ASP B 1 188 ? 25.661 -77.549 -56.382 1.00 19.89 188 ASP B N 1
ATOM 4162 C CA . ASP B 1 188 ? 26.703 -76.922 -57.234 1.00 20.33 188 ASP B CA 1
ATOM 4163 C C . ASP B 1 188 ? 26.201 -75.568 -57.725 1.00 19.26 188 ASP B C 1
ATOM 4164 O O . ASP B 1 188 ? 25.013 -75.219 -57.522 1.00 20.46 188 ASP B O 1
ATOM 4169 N N . ALA B 1 189 ? 27.030 -74.854 -58.468 1.00 18.65 189 ALA B N 1
ATOM 4170 C CA . ALA B 1 189 ? 26.691 -73.513 -58.979 1.00 19.58 189 ALA B CA 1
ATOM 4171 C C . ALA B 1 189 ? 25.519 -73.571 -59.971 1.00 19.52 189 ALA B C 1
ATOM 4172 O O . ALA B 1 189 ? 24.934 -72.505 -60.226 1.00 20.81 189 ALA B O 1
ATOM 4174 N N . GLN B 1 190 ? 25.200 -74.740 -60.524 1.00 18.04 190 GLN B N 1
ATOM 4175 C CA . GLN B 1 190 ? 24.151 -74.915 -61.577 1.00 20.07 190 GLN B CA 1
ATOM 4176 C C . GLN B 1 190 ? 22.829 -75.356 -60.931 1.00 17.70 190 GLN B C 1
ATOM 4177 O O . GLN B 1 190 ? 21.912 -75.740 -61.665 1.00 19.05 190 GLN B O 1
ATOM 4183 N N . ASP B 1 191 ? 22.746 -75.312 -59.604 1.00 17.10 191 ASP B N 1
ATOM 4184 C CA . ASP B 1 191 ? 21.514 -75.570 -58.791 1.00 17.11 191 ASP B CA 1
ATOM 4185 C C . ASP B 1 191 ? 21.206 -77.068 -58.763 1.00 17.56 191 ASP B C 1
ATOM 4186 O O . ASP B 1 191 ? 20.020 -77.474 -58.477 1.00 16.76 191 ASP B O 1
ATOM 4191 N N . ARG B 1 192 ? 22.241 -77.910 -58.924 1.00 16.28 192 ARG B N 1
ATOM 4192 C CA . ARG B 1 192 ? 22.075 -79.381 -58.834 1.00 16.98 192 ARG B CA 1
ATOM 4193 C C . ARG B 1 192 ? 22.723 -79.951 -57.570 1.00 17.09 192 ARG B C 1
ATOM 4194 O O . ARG B 1 192 ? 23.731 -79.447 -57.045 1.00 14.65 192 ARG B O 1
ATOM 4202 N N . PRO B 1 193 ? 22.134 -81.032 -57.024 1.00 18.25 193 PRO B N 1
ATOM 4203 C CA . PRO B 1 193 ? 22.690 -81.653 -55.827 1.00 18.49 193 PRO B CA 1
ATOM 4204 C C . PRO B 1 193 ? 24.067 -82.263 -56.140 1.00 19.40 193 PRO B C 1
ATOM 4205 O O . PRO B 1 193 ? 24.217 -82.869 -57.170 1.00 17.76 193 PRO B O 1
ATOM 4209 N N . SER B 1 194 ? 25.025 -82.078 -55.225 1.00 21.06 194 SER B N 1
ATOM 4210 C CA . SER B 1 194 ? 26.409 -82.599 -55.381 1.00 22.77 194 SER B CA 1
ATOM 4211 C C . SER B 1 194 ? 26.702 -83.679 -54.340 1.00 24.92 194 SER B C 1
ATOM 4212 O O . SER B 1 194 ? 27.390 -84.648 -54.703 1.00 27.18 194 SER B O 1
ATOM 4215 N N . HIS B 1 195 ? 26.251 -83.550 -53.085 1.00 23.99 195 HIS B N 1
ATOM 4216 C CA . HIS B 1 195 ? 26.564 -84.594 -52.067 1.00 26.35 195 HIS B CA 1
ATOM 4217 C C . HIS B 1 195 ? 25.743 -84.374 -50.798 1.00 22.13 195 HIS B C 1
ATOM 4218 O O . HIS B 1 195 ? 25.384 -83.230 -50.520 1.00 19.01 195 HIS B O 1
ATOM 4225 N N . LEU B 1 196 ? 25.447 -85.458 -50.095 1.00 21.52 196 LEU B N 1
ATOM 4226 C CA . LEU B 1 196 ? 24.735 -85.407 -48.796 1.00 21.12 196 LEU B CA 1
ATOM 4227 C C . LEU B 1 196 ? 25.623 -84.675 -47.799 1.00 22.75 196 LEU B C 1
ATOM 4228 O O . LEU B 1 196 ? 26.828 -84.987 -47.776 1.00 27.24 196 LEU B O 1
ATOM 4233 N N . ASP B 1 197 ? 25.081 -83.769 -46.989 1.00 19.12 197 ASP B N 1
ATOM 4234 C CA . ASP B 1 197 ? 25.843 -82.977 -45.995 1.00 20.16 197 ASP B CA 1
ATOM 4235 C C . ASP B 1 197 ? 25.409 -83.361 -44.572 1.00 20.10 197 ASP B C 1
ATOM 4236 O O . ASP B 1 197 ? 26.278 -83.762 -43.772 1.00 21.79 197 ASP B O 1
ATOM 4241 N N . THR B 1 198 ? 24.099 -83.310 -44.285 1.00 18.44 198 THR B N 1
ATOM 4242 C CA . THR B 1 198 ? 23.531 -83.398 -42.923 1.00 17.71 198 THR B CA 1
ATOM 4243 C C . THR B 1 198 ? 22.263 -84.242 -42.963 1.00 17.70 198 THR B C 1
ATOM 4244 O O . THR B 1 198 ? 21.425 -84.014 -43.833 1.00 18.05 198 THR B O 1
ATOM 4248 N N . VAL B 1 199 ? 22.159 -85.201 -42.049 1.00 16.53 199 VAL B N 1
ATOM 4249 C CA . VAL B 1 199 ? 20.930 -85.997 -41.813 1.00 16.49 199 VAL B CA 1
ATOM 4250 C C . VAL B 1 199 ? 20.522 -85.779 -40.360 1.00 18.05 199 VAL B C 1
ATOM 4251 O O . VAL B 1 199 ? 21.362 -85.956 -39.493 1.00 15.62 199 VAL B O 1
ATOM 4255 N N . VAL B 1 200 ? 19.270 -85.381 -40.125 1.00 15.91 200 VAL B N 1
ATOM 4256 C CA . VAL B 1 200 ? 18.644 -85.232 -38.778 1.00 15.30 200 VAL B CA 1
ATOM 4257 C C . VAL B 1 200 ? 17.531 -86.273 -38.711 1.00 15.92 200 VAL B C 1
ATOM 4258 O O . VAL B 1 200 ? 16.680 -86.344 -39.624 1.00 14.75 200 VAL B O 1
ATOM 4262 N N . ILE B 1 201 ? 17.534 -87.100 -37.671 1.00 15.35 201 ILE B N 1
ATOM 4263 C CA . ILE B 1 201 ? 16.357 -87.939 -37.309 1.00 15.89 201 ILE B CA 1
ATOM 4264 C C . ILE B 1 201 ? 16.016 -87.646 -35.851 1.00 16.52 201 ILE B C 1
ATOM 4265 O O . ILE B 1 201 ? 16.925 -87.715 -35.019 1.00 16.72 201 ILE B O 1
ATOM 4270 N N . SER B 1 202 ? 14.766 -87.277 -35.569 1.00 15.04 202 SER B N 1
ATOM 4271 C CA . SER B 1 202 ? 14.198 -87.145 -34.204 1.00 16.51 202 SER B CA 1
ATOM 4272 C C . SER B 1 202 ? 13.078 -88.177 -34.076 1.00 16.55 202 SER B C 1
ATOM 4273 O O . SER B 1 202 ? 12.144 -88.160 -34.876 1.00 16.90 202 SER B O 1
ATOM 4276 N N . THR B 1 203 ? 13.197 -89.114 -33.140 1.00 13.96 203 THR B N 1
ATOM 4277 C CA . THR B 1 203 ? 12.166 -90.169 -32.991 1.00 13.42 203 THR B CA 1
ATOM 4278 C C . THR B 1 203 ? 11.710 -90.229 -31.545 1.00 14.44 203 THR B C 1
ATOM 4279 O O . THR B 1 203 ? 12.545 -90.136 -30.624 1.00 15.80 203 THR B O 1
ATOM 4283 N N . GLN B 1 204 ? 10.416 -90.394 -31.390 1.00 14.04 204 GLN B N 1
ATOM 4284 C CA . GLN B 1 204 ? 9.783 -90.741 -30.106 1.00 14.90 204 GLN B CA 1
ATOM 4285 C C . GLN B 1 204 ? 10.250 -92.160 -29.751 1.00 16.21 204 GLN B C 1
ATOM 4286 O O . GLN B 1 204 ? 10.498 -92.937 -30.668 1.00 14.44 204 GLN B O 1
ATOM 4292 N N . HIS B 1 205 ? 10.410 -92.454 -28.463 1.00 13.88 205 HIS B N 1
ATOM 4293 C CA . HIS B 1 205 ? 10.932 -93.748 -27.980 1.00 14.18 205 HIS B CA 1
ATOM 4294 C C . HIS B 1 205 ? 10.491 -93.986 -26.530 1.00 15.30 205 HIS B C 1
ATOM 4295 O O . HIS B 1 205 ? 10.058 -93.051 -25.883 1.00 14.44 205 HIS B O 1
ATOM 4302 N N . ASP B 1 206 ? 10.676 -95.221 -26.069 1.00 15.31 206 ASP B N 1
ATOM 4303 C CA . ASP B 1 206 ? 10.389 -95.683 -24.696 1.00 17.34 206 ASP B CA 1
ATOM 4304 C C . ASP B 1 206 ? 11.468 -95.108 -23.777 1.00 18.01 206 ASP B C 1
ATOM 4305 O O . ASP B 1 206 ? 12.566 -94.849 -24.204 1.00 18.25 206 ASP B O 1
ATOM 4310 N N . PRO B 1 207 ? 11.217 -94.857 -22.477 1.00 20.83 207 PRO B N 1
ATOM 4311 C CA . PRO B 1 207 ? 12.275 -94.355 -21.593 1.00 22.37 207 PRO B CA 1
ATOM 4312 C C . PRO B 1 207 ? 13.394 -95.375 -21.332 1.00 26.38 207 PRO B C 1
ATOM 4313 O O . PRO B 1 207 ? 14.458 -94.921 -20.868 1.00 30.21 207 PRO B O 1
ATOM 4317 N N . GLU B 1 208 ? 13.188 -96.655 -21.705 1.00 25.77 208 GLU B N 1
ATOM 4318 C CA . GLU B 1 208 ? 14.186 -97.766 -21.549 1.00 28.70 208 GLU B CA 1
ATOM 4319 C C . GLU B 1 208 ? 15.466 -97.447 -22.341 1.00 30.21 208 GLU B C 1
ATOM 4320 O O . GLU B 1 208 ? 16.497 -98.074 -22.045 1.00 26.50 208 GLU B O 1
ATOM 4326 N N . VAL B 1 209 ? 15.414 -96.577 -23.360 1.00 26.40 209 VAL B N 1
ATOM 4327 C CA . VAL B 1 209 ? 16.577 -96.329 -24.272 1.00 25.96 209 VAL B CA 1
ATOM 4328 C C . VAL B 1 209 ? 16.875 -94.832 -24.280 1.00 26.41 209 VAL B C 1
ATOM 4329 O O . VAL B 1 209 ? 15.947 -94.030 -23.982 1.00 26.40 209 VAL B O 1
ATOM 4333 N N . ASP B 1 210 ? 18.109 -94.457 -24.633 1.00 27.78 210 ASP B N 1
ATOM 4334 C CA . ASP B 1 210 ? 18.510 -93.025 -24.719 1.00 28.06 210 ASP B CA 1
ATOM 4335 C C . ASP B 1 210 ? 19.118 -92.711 -26.087 1.00 25.23 210 ASP B C 1
ATOM 4336 O O . ASP B 1 210 ? 19.164 -93.622 -26.942 1.00 25.80 210 ASP B O 1
ATOM 4341 N N . ARG B 1 211 ? 19.544 -91.444 -26.264 1.00 27.99 211 ARG B N 1
ATOM 4342 C CA . ARG B 1 211 ? 20.045 -90.829 -27.526 1.00 29.82 211 ARG B CA 1
ATOM 4343 C C . ARG B 1 211 ? 21.181 -91.682 -28.121 1.00 30.09 211 ARG B C 1
ATOM 4344 O O . ARG B 1 211 ? 21.149 -91.939 -29.350 1.00 27.76 211 ARG B O 1
ATOM 4352 N N . ALA B 1 212 ? 22.151 -92.115 -27.303 1.00 28.58 212 ALA B N 1
ATOM 4353 C CA . ALA B 1 212 ? 23.342 -92.876 -27.763 1.00 26.84 212 ALA B CA 1
ATOM 4354 C C . ALA B 1 212 ? 22.878 -94.196 -28.389 1.00 24.13 212 ALA B C 1
ATOM 4355 O O . ALA B 1 212 ? 23.480 -94.659 -29.411 1.00 22.89 212 ALA B O 1
ATOM 4357 N N . TRP B 1 213 ? 21.861 -94.808 -27.797 1.00 20.81 213 TRP B N 1
ATOM 4358 C CA . TRP B 1 213 ? 21.395 -96.152 -28.229 1.00 22.89 213 TRP B CA 1
ATOM 4359 C C . TRP B 1 213 ? 20.679 -95.984 -29.567 1.00 20.04 213 TRP B C 1
ATOM 4360 O O . TRP B 1 213 ? 21.012 -96.752 -30.519 1.00 21.18 213 TRP B O 1
ATOM 4371 N N . LEU B 1 214 ? 19.777 -94.993 -29.627 1.00 21.36 214 LEU B N 1
ATOM 4372 C CA . LEU B 1 214 ? 19.083 -94.566 -30.865 1.00 20.06 214 LEU B CA 1
ATOM 4373 C C . LEU B 1 214 ? 20.105 -94.201 -31.932 1.00 20.47 214 LEU B C 1
ATOM 4374 O O . LEU B 1 214 ? 19.896 -94.616 -33.065 1.00 20.59 214 LEU B O 1
ATOM 4379 N N . GLU B 1 215 ? 21.209 -93.517 -31.612 1.00 21.52 215 GLU B N 1
ATOM 4380 C CA . GLU B 1 215 ? 22.211 -93.158 -32.641 1.00 23.78 215 GLU B CA 1
ATOM 4381 C C . GLU B 1 215 ? 22.751 -94.423 -33.327 1.00 20.65 215 GLU B C 1
ATOM 4382 O O . GLU B 1 215 ? 22.769 -94.460 -34.525 1.00 21.63 215 GLU B O 1
ATOM 4388 N N . THR B 1 216 ? 23.205 -95.427 -32.592 1.00 20.59 216 THR B N 1
ATOM 4389 C CA . THR B 1 216 ? 23.772 -96.670 -33.186 1.00 21.39 216 THR B CA 1
ATOM 4390 C C . THR B 1 216 ? 22.725 -97.400 -34.031 1.00 18.53 216 THR B C 1
ATOM 4391 O O . THR B 1 216 ? 23.015 -97.733 -35.198 1.00 19.21 216 THR B O 1
ATOM 4395 N N . GLN B 1 217 ? 21.532 -97.576 -33.462 1.00 18.64 217 GLN B N 1
ATOM 4396 C CA . GLN B 1 217 ? 20.408 -98.325 -34.067 1.00 18.41 217 GLN B CA 1
ATOM 4397 C C . GLN B 1 217 ? 19.948 -97.629 -35.347 1.00 17.09 217 GLN B C 1
ATOM 4398 O O . GLN B 1 217 ? 19.704 -98.309 -36.379 1.00 15.13 217 GLN B O 1
ATOM 4404 N N . LEU B 1 218 ? 19.727 -96.322 -35.261 1.00 16.69 218 LEU B N 1
ATOM 4405 C CA . LEU B 1 218 ? 19.174 -95.592 -36.424 1.00 16.75 218 LEU B CA 1
ATOM 4406 C C . LEU B 1 218 ? 20.238 -95.391 -37.511 1.00 17.45 218 LEU B C 1
ATOM 4407 O O . LEU B 1 218 ? 19.866 -95.466 -38.717 1.00 16.78 218 LEU B O 1
ATOM 4412 N N . ARG B 1 219 ? 21.523 -95.179 -37.162 1.00 18.87 219 ARG B N 1
ATOM 4413 C CA . ARG B 1 219 ? 22.570 -95.036 -38.211 1.00 18.73 219 ARG B CA 1
ATOM 4414 C C . ARG B 1 219 ? 22.588 -96.317 -39.041 1.00 15.89 219 ARG B C 1
ATOM 4415 O O . ARG B 1 219 ? 22.737 -96.242 -40.279 1.00 16.41 219 ARG B O 1
ATOM 4423 N N . GLU B 1 220 ? 22.490 -97.480 -38.395 1.00 16.69 220 GLU B N 1
ATOM 4424 C CA . GLU B 1 220 ? 22.618 -98.785 -39.108 1.00 19.17 220 GLU B CA 1
ATOM 4425 C C . GLU B 1 220 ? 21.324 -99.104 -39.873 1.00 16.69 220 GLU B C 1
ATOM 4426 O O . GLU B 1 220 ? 21.361 -99.357 -41.109 1.00 18.97 220 GLU B O 1
ATOM 4432 N N . HIS B 1 221 ? 20.209 -99.138 -39.153 1.00 15.81 221 HIS B N 1
ATOM 4433 C CA . HIS B 1 221 ? 18.955 -99.752 -39.625 1.00 15.11 221 HIS B CA 1
ATOM 4434 C C . HIS B 1 221 ? 18.104 -98.747 -40.410 1.00 14.66 221 HIS B C 1
ATOM 4435 O O . HIS B 1 221 ? 17.252 -99.204 -41.168 1.00 13.92 221 HIS B O 1
ATOM 4442 N N . VAL B 1 222 ? 18.334 -97.459 -40.236 1.00 14.63 222 VAL B N 1
ATOM 4443 C CA . VAL B 1 222 ? 17.581 -96.422 -40.989 1.00 13.96 222 VAL B CA 1
ATOM 4444 C C . VAL B 1 222 ? 18.499 -95.730 -42.001 1.00 13.96 222 VAL B C 1
ATOM 4445 O O . VAL B 1 222 ? 18.222 -95.816 -43.207 1.00 13.44 222 VAL B O 1
ATOM 4449 N N . ILE B 1 223 ? 19.515 -94.991 -41.561 1.00 14.67 223 ILE B N 1
ATOM 4450 C CA . ILE B 1 223 ? 20.287 -94.108 -42.474 1.00 16.13 223 ILE B CA 1
ATOM 4451 C C . ILE B 1 223 ? 21.083 -94.966 -43.463 1.00 17.94 223 ILE B C 1
ATOM 4452 O O . ILE B 1 223 ? 20.941 -94.803 -44.692 1.00 17.17 223 ILE B O 1
ATOM 4457 N N . ASP B 1 224 ? 21.920 -95.864 -42.946 1.00 18.02 224 ASP B N 1
ATOM 4458 C CA . ASP B 1 224 ? 22.790 -96.682 -43.833 1.00 22.47 224 ASP B CA 1
ATOM 4459 C C . ASP B 1 224 ? 21.917 -97.496 -44.796 1.00 19.28 224 ASP B C 1
ATOM 4460 O O . ASP B 1 224 ? 22.253 -97.511 -46.017 1.00 21.92 224 ASP B O 1
ATOM 4465 N N . TRP B 1 225 ? 20.858 -98.121 -44.278 1.00 18.79 225 TRP B N 1
ATOM 4466 C CA . TRP B 1 225 ? 19.933 -99.025 -45.017 1.00 19.42 225 TRP B CA 1
ATOM 4467 C C . TRP B 1 225 ? 19.282 -98.237 -46.174 1.00 19.76 225 TRP B C 1
ATOM 4468 O O . TRP B 1 225 ? 19.227 -98.731 -47.306 1.00 19.53 225 TRP B O 1
ATOM 4479 N N . VAL B 1 226 ? 18.803 -97.025 -45.905 1.00 19.75 226 VAL B N 1
ATOM 4480 C CA . VAL B 1 226 ? 18.141 -96.177 -46.931 1.00 18.72 226 VAL B CA 1
ATOM 4481 C C . VAL B 1 226 ? 19.167 -95.713 -47.975 1.00 19.28 226 VAL B C 1
ATOM 4482 O O . VAL B 1 226 ? 18.818 -95.729 -49.171 1.00 21.28 226 VAL B O 1
ATOM 4486 N N . ILE B 1 227 ? 20.400 -95.372 -47.582 1.00 21.00 227 ILE B N 1
ATOM 4487 C CA . ILE B 1 227 ? 21.413 -94.902 -48.579 1.00 23.05 227 ILE B CA 1
ATOM 4488 C C . ILE B 1 227 ? 21.662 -96.040 -49.582 1.00 23.65 227 ILE B C 1
ATOM 4489 O O . ILE B 1 227 ? 21.664 -95.745 -50.790 1.00 26.04 227 ILE B O 1
ATOM 4494 N N . LYS B 1 228 ? 21.735 -97.285 -49.116 1.00 27.85 228 LYS B N 1
ATOM 4495 C CA . LYS B 1 228 ? 21.898 -98.497 -49.972 1.00 27.87 228 LYS B CA 1
ATOM 4496 C C . LYS B 1 228 ? 20.613 -98.700 -50.784 1.00 28.86 228 LYS B C 1
ATOM 4497 O O . LYS B 1 228 ? 20.683 -98.795 -52.050 1.00 26.06 228 LYS B O 1
ATOM 4503 N N . ASP B 1 229 ? 19.464 -98.727 -50.109 1.00 25.24 229 ASP B N 1
ATOM 4504 C CA . ASP B 1 229 ? 18.166 -98.948 -50.804 1.00 26.17 229 ASP B CA 1
ATOM 4505 C C . ASP B 1 229 ? 17.951 -97.915 -51.922 1.00 24.63 229 ASP B C 1
ATOM 4506 O O . ASP B 1 229 ? 17.281 -98.273 -52.890 1.00 29.79 229 ASP B O 1
ATOM 4511 N N . ALA B 1 230 ? 18.404 -96.678 -51.760 1.00 26.78 230 ALA B N 1
ATOM 4512 C CA . ALA B 1 230 ? 18.187 -95.569 -52.719 1.00 27.85 230 ALA B CA 1
ATOM 4513 C C . ALA B 1 230 ? 19.265 -95.593 -53.807 1.00 29.75 230 ALA B C 1
ATOM 4514 O O . ALA B 1 230 ? 19.107 -94.808 -54.779 1.00 28.12 230 ALA B O 1
ATOM 4516 N N . GLY B 1 231 ? 20.343 -96.357 -53.588 1.00 31.50 231 GLY B N 1
ATOM 4517 C CA . GLY B 1 231 ? 21.545 -96.386 -54.454 1.00 30.54 231 GLY B CA 1
ATOM 4518 C C . GLY B 1 231 ? 22.223 -95.029 -54.565 1.00 29.01 231 GLY B C 1
ATOM 4519 O O . GLY B 1 231 ? 22.592 -94.671 -55.694 1.00 31.73 231 GLY B O 1
ATOM 4520 N N . ILE B 1 232 ? 22.398 -94.278 -53.459 1.00 24.94 232 ILE B N 1
ATOM 4521 C CA . ILE B 1 232 ? 23.084 -92.947 -53.459 1.00 24.83 232 ILE B CA 1
ATOM 4522 C C . ILE B 1 232 ? 24.394 -93.041 -52.660 1.00 26.60 232 ILE B C 1
ATOM 4523 O O . ILE B 1 232 ? 24.815 -92.041 -52.078 1.00 22.87 232 ILE B O 1
ATOM 4528 N N . GLU B 1 233 ? 25.036 -94.208 -52.644 1.00 28.80 233 GLU B N 1
ATOM 4529 C CA . GLU B 1 233 ? 26.330 -94.396 -51.934 1.00 29.54 233 GLU B CA 1
ATOM 4530 C C . GLU B 1 233 ? 27.337 -93.326 -52.354 1.00 28.33 233 GLU B C 1
ATOM 4531 O O . GLU B 1 233 ? 28.094 -92.835 -51.489 1.00 28.83 233 GLU B O 1
ATOM 4537 N N . ASP B 1 234 ? 27.399 -93.036 -53.648 1.00 30.46 234 ASP B N 1
ATOM 4538 C CA . ASP B 1 234 ? 28.390 -92.101 -54.243 1.00 35.68 234 ASP B CA 1
ATOM 4539 C C . ASP B 1 234 ? 28.110 -90.674 -53.768 1.00 34.82 234 ASP B C 1
ATOM 4540 O O . ASP B 1 234 ? 29.031 -89.838 -53.853 1.00 32.70 234 ASP B O 1
ATOM 4545 N N . LEU B 1 235 ? 26.882 -90.385 -53.309 1.00 32.55 235 LEU B N 1
ATOM 4546 C CA . LEU B 1 235 ? 26.555 -89.049 -52.755 1.00 30.17 235 LEU B CA 1
ATOM 4547 C C . LEU B 1 235 ? 26.814 -89.008 -51.237 1.00 28.93 235 LEU B C 1
ATOM 4548 O O . LEU B 1 235 ? 26.764 -87.887 -50.679 1.00 24.87 235 LEU B O 1
ATOM 4553 N N . ALA B 1 236 ? 27.132 -90.148 -50.600 1.00 25.98 236 ALA B N 1
ATOM 4554 C CA . ALA B 1 236 ? 27.197 -90.283 -49.123 1.00 26.89 236 ALA B CA 1
ATOM 4555 C C . ALA B 1 236 ? 28.615 -90.690 -48.651 1.00 28.40 236 ALA B C 1
ATOM 4556 O O . ALA B 1 236 ? 28.792 -91.041 -47.489 1.00 29.09 236 ALA B O 1
ATOM 4558 N N . THR B 1 237 ? 29.631 -90.515 -49.483 1.00 33.63 237 THR B N 1
ATOM 4559 C CA . THR B 1 237 ? 31.049 -90.768 -49.122 1.00 34.57 237 THR B CA 1
ATOM 4560 C C . THR B 1 237 ? 31.546 -89.623 -48.239 1.00 33.29 237 THR B C 1
ATOM 4561 O O . THR B 1 237 ? 30.896 -88.557 -48.231 1.00 31.83 237 THR B O 1
ATOM 4565 N N . GLY B 1 238 ? 32.648 -89.839 -47.522 1.00 30.76 238 GLY B N 1
ATOM 4566 C CA . GLY B 1 238 ? 33.302 -88.802 -46.703 1.00 33.10 238 GLY B CA 1
ATOM 4567 C C . GLY B 1 238 ? 32.523 -88.458 -45.446 1.00 31.59 238 GLY B C 1
ATOM 4568 O O . GLY B 1 238 ? 31.826 -89.334 -44.903 1.00 34.28 238 GLY B O 1
ATOM 4569 N N . GLU B 1 239 ? 32.625 -87.204 -45.003 1.00 35.34 239 GLU B N 1
ATOM 4570 C CA . GLU B 1 239 ? 32.088 -86.750 -43.693 1.00 37.00 239 GLU B CA 1
ATOM 4571 C C . GLU B 1 239 ? 30.604 -86.398 -43.855 1.00 33.65 239 GLU B C 1
ATOM 4572 O O . GLU B 1 239 ? 30.305 -85.412 -44.546 1.00 29.94 239 GLU B O 1
ATOM 4578 N N . ILE B 1 240 ? 29.699 -87.183 -43.269 1.00 31.33 240 ILE B N 1
ATOM 4579 C CA . ILE B 1 240 ? 28.254 -86.796 -43.191 1.00 28.11 240 ILE B CA 1
ATOM 4580 C C . ILE B 1 240 ? 27.934 -86.398 -41.747 1.00 26.08 240 ILE B C 1
ATOM 4581 O O . ILE B 1 240 ? 28.161 -87.211 -40.843 1.00 24.95 240 ILE B O 1
ATOM 4586 N N . THR B 1 241 ? 27.353 -85.220 -41.514 1.00 21.61 241 THR B N 1
ATOM 4587 C CA . THR B 1 241 ? 26.898 -84.827 -40.161 1.00 20.92 241 THR B CA 1
ATOM 4588 C C . THR B 1 241 ? 25.592 -85.584 -39.883 1.00 21.08 241 THR B C 1
ATOM 4589 O O . THR B 1 241 ? 24.666 -85.347 -40.642 1.00 20.35 241 THR B O 1
ATOM 4593 N N . VAL B 1 242 ? 25.552 -86.442 -38.858 1.00 19.56 242 VAL B N 1
ATOM 4594 C CA . VAL B 1 242 ? 24.331 -87.170 -38.411 1.00 19.43 242 VAL B CA 1
ATOM 4595 C C . VAL B 1 242 ? 23.951 -86.681 -37.017 1.00 20.72 242 VAL B C 1
ATOM 4596 O O . VAL B 1 242 ? 24.762 -86.796 -36.071 1.00 19.60 242 VAL B O 1
ATOM 4600 N N . LEU B 1 243 ? 22.740 -86.143 -36.901 1.00 17.50 243 LEU B N 1
ATOM 4601 C CA . LEU B 1 243 ? 22.143 -85.619 -35.661 1.00 17.81 243 LEU B CA 1
ATOM 4602 C C . LEU B 1 243 ? 20.911 -86.452 -35.328 1.00 20.71 243 LEU B C 1
ATOM 4603 O O . LEU B 1 243 ? 19.895 -86.261 -36.006 1.00 16.83 243 LEU B O 1
ATOM 4608 N N . ILE B 1 244 ? 21.044 -87.390 -34.383 1.00 19.86 244 ILE B N 1
ATOM 4609 C CA . ILE B 1 244 ? 19.968 -88.306 -33.935 1.00 21.93 244 ILE B CA 1
ATOM 4610 C C . ILE B 1 244 ? 19.523 -87.860 -32.549 1.00 21.17 244 ILE B C 1
ATOM 4611 O O . ILE B 1 244 ? 20.384 -87.800 -31.638 1.00 20.72 244 ILE B O 1
ATOM 4616 N N . ASN B 1 245 ? 18.233 -87.543 -32.412 1.00 18.69 245 ASN B N 1
ATOM 4617 C CA . ASN B 1 245 ? 17.634 -86.963 -31.183 1.00 19.42 245 ASN B CA 1
ATOM 4618 C C . ASN B 1 245 ? 18.588 -85.932 -30.625 1.00 21.01 245 ASN B C 1
ATOM 4619 O O . ASN B 1 245 ? 19.020 -86.056 -29.489 1.00 22.59 245 ASN B O 1
ATOM 4624 N N . PRO B 1 246 ? 18.957 -84.913 -31.421 1.00 22.67 246 PRO B N 1
ATOM 4625 C CA . PRO B 1 246 ? 19.992 -83.967 -30.999 1.00 26.75 246 PRO B CA 1
ATOM 4626 C C . PRO B 1 246 ? 19.588 -83.143 -29.772 1.00 28.41 246 PRO B C 1
ATOM 4627 O O . PRO B 1 246 ? 20.444 -82.535 -29.171 1.00 36.79 246 PRO B O 1
ATOM 4631 N N . SER B 1 247 ? 18.302 -83.073 -29.456 1.00 28.66 247 SER B N 1
ATOM 4632 C CA . SER B 1 247 ? 17.804 -82.249 -28.324 1.00 30.68 247 SER B CA 1
ATOM 4633 C C . SER B 1 247 ? 17.425 -83.145 -27.143 1.00 30.88 247 SER B C 1
ATOM 4634 O O . SER B 1 247 ? 16.640 -82.667 -26.297 1.00 32.77 247 SER B O 1
ATOM 4637 N N . GLY B 1 248 ? 17.936 -84.383 -27.109 1.00 30.02 248 GLY B N 1
ATOM 4638 C CA . GLY B 1 248 ? 17.784 -85.333 -25.981 1.00 31.93 248 GLY B CA 1
ATOM 4639 C C . GLY B 1 248 ? 16.570 -86.243 -26.119 1.00 32.81 248 GLY B C 1
ATOM 4640 O O . GLY B 1 248 ? 16.195 -86.598 -27.270 1.00 29.51 248 GLY B O 1
ATOM 4641 N N . SER B 1 249 ? 15.961 -86.628 -24.993 1.00 29.92 249 SER B N 1
ATOM 4642 C CA . SER B 1 249 ? 14.923 -87.688 -24.975 1.00 28.42 249 SER B CA 1
ATOM 4643 C C . SER B 1 249 ? 13.621 -87.138 -25.562 1.00 26.31 249 SER B C 1
ATOM 4644 O O . SER B 1 249 ? 13.385 -85.921 -25.521 1.00 24.68 249 SER B O 1
ATOM 4647 N N . PHE B 1 250 ? 12.799 -88.052 -26.057 1.00 25.24 250 PHE B N 1
ATOM 4648 C CA . PHE B 1 250 ? 11.564 -87.776 -26.832 1.00 22.38 250 PHE B CA 1
ATOM 4649 C C . PHE B 1 250 ? 10.622 -88.929 -26.520 1.00 20.41 250 PHE B C 1
ATOM 4650 O O . PHE B 1 250 ? 10.348 -89.780 -27.368 1.00 20.74 250 PHE B O 1
ATOM 4658 N N . ILE B 1 251 ? 10.123 -88.918 -25.294 1.00 22.56 251 ILE B N 1
ATOM 4659 C CA . ILE B 1 251 ? 9.285 -89.988 -24.695 1.00 23.19 251 ILE B CA 1
ATOM 4660 C C . ILE B 1 251 ? 7.808 -89.787 -25.052 1.00 21.80 251 ILE B C 1
ATOM 4661 O O . ILE B 1 251 ? 7.120 -90.738 -25.492 1.00 21.03 251 ILE B O 1
ATOM 4666 N N . LEU B 1 252 ? 7.273 -88.623 -24.740 1.00 25.96 252 LEU B N 1
ATOM 4667 C CA . LEU B 1 252 ? 5.898 -88.288 -25.128 1.00 28.19 252 LEU B CA 1
ATOM 4668 C C . LEU B 1 252 ? 6.001 -87.574 -26.484 1.00 26.09 252 LEU B C 1
ATOM 4669 O O . LEU B 1 252 ? 6.979 -86.843 -26.724 1.00 28.21 252 LEU B O 1
ATOM 4674 N N . GLY B 1 253 ? 5.039 -87.853 -27.338 1.00 25.76 253 GLY B N 1
ATOM 4675 C CA . GLY B 1 253 ? 4.897 -87.246 -28.665 1.00 23.96 253 GLY B CA 1
ATOM 4676 C C . GLY B 1 253 ? 3.470 -87.431 -29.115 1.00 22.85 253 GLY B C 1
ATOM 4677 O O . GLY B 1 253 ? 2.622 -87.735 -28.283 1.00 27.19 253 GLY B O 1
ATOM 4678 N N . GLY B 1 254 ? 3.209 -87.288 -30.406 1.00 19.79 254 GLY B N 1
ATOM 4679 C CA . GLY B 1 254 ? 1.862 -87.149 -30.955 1.00 18.40 254 GLY B CA 1
ATOM 4680 C C . GLY B 1 254 ? 1.185 -85.884 -30.422 1.00 17.78 254 GLY B C 1
ATOM 4681 O O . GLY B 1 254 ? 1.825 -84.900 -30.088 1.00 20.66 254 GLY B O 1
ATOM 4682 N N . PRO B 1 255 ? -0.149 -85.883 -30.323 1.00 17.13 255 PRO B N 1
ATOM 4683 C CA . PRO B 1 255 ? -0.872 -84.661 -29.941 1.00 17.00 255 PRO B CA 1
ATOM 4684 C C . PRO B 1 255 ? -0.622 -84.075 -28.535 1.00 20.78 255 PRO B C 1
ATOM 4685 O O . PRO B 1 255 ? -0.785 -82.854 -28.351 1.00 18.89 255 PRO B O 1
ATOM 4689 N N . MET B 1 256 ? -0.168 -84.899 -27.583 1.00 21.72 256 MET B N 1
ATOM 4690 C CA . MET B 1 256 ? 0.066 -84.469 -26.173 1.00 26.92 256 MET B CA 1
ATOM 4691 C C . MET B 1 256 ? 1.137 -83.377 -26.120 1.00 26.40 256 MET B C 1
ATOM 4692 O O . MET B 1 256 ? 2.275 -83.710 -26.473 1.00 27.99 256 MET B O 1
ATOM 4697 N N . GLY B 1 257 ? 0.791 -82.138 -25.748 1.00 31.82 257 GLY B N 1
ATOM 4698 C CA . GLY B 1 257 ? 1.677 -80.951 -25.810 1.00 33.55 257 GLY B CA 1
ATOM 4699 C C . GLY B 1 257 ? 2.188 -80.587 -27.208 1.00 42.84 257 GLY B C 1
ATOM 4700 O O . GLY B 1 257 ? 3.236 -79.895 -27.268 1.00 44.17 257 GLY B O 1
ATOM 4701 N N . ASP B 1 258 ? 1.517 -80.992 -28.310 1.00 40.32 258 ASP B N 1
ATOM 4702 C CA . ASP B 1 258 ? 1.941 -80.638 -29.699 1.00 33.27 258 ASP B CA 1
ATOM 4703 C C . ASP B 1 258 ? 0.746 -80.739 -30.668 1.00 28.03 258 ASP B C 1
ATOM 4704 O O . ASP B 1 258 ? 0.648 -81.749 -31.399 1.00 23.06 258 ASP B O 1
ATOM 4709 N N . ALA B 1 259 ? -0.163 -79.762 -30.642 1.00 19.92 259 ALA B N 1
ATOM 4710 C CA . ALA B 1 259 ? -1.421 -79.796 -31.436 1.00 17.14 259 ALA B CA 1
ATOM 4711 C C . ALA B 1 259 ? -1.106 -80.007 -32.926 1.00 13.95 259 ALA B C 1
ATOM 4712 O O . ALA B 1 259 ? -0.082 -79.479 -33.432 1.00 14.77 259 ALA B O 1
ATOM 4714 N N . GLY B 1 260 ? -1.995 -80.722 -33.596 1.00 13.52 260 GLY B N 1
ATOM 4715 C CA . GLY B 1 260 ? -1.944 -81.083 -35.015 1.00 11.83 260 GLY B CA 1
ATOM 4716 C C . GLY B 1 260 ? -3.223 -80.612 -35.712 1.00 11.70 260 GLY B C 1
ATOM 4717 O O . GLY B 1 260 ? -4.267 -80.619 -35.087 1.00 11.57 260 GLY B O 1
ATOM 4718 N N . LEU B 1 261 ? -3.108 -80.204 -36.973 1.00 10.41 261 LEU B N 1
ATOM 4719 C CA . LEU B 1 261 ? -4.234 -79.849 -37.837 1.00 11.83 261 LEU B CA 1
ATOM 4720 C C . LEU B 1 261 ? -4.015 -80.454 -39.223 1.00 11.38 261 LEU B C 1
ATOM 4721 O O . LEU B 1 261 ? -2.899 -80.569 -39.668 1.00 11.09 261 LEU B O 1
ATOM 4726 N N . THR B 1 262 ? -5.089 -80.737 -39.930 1.00 10.38 262 THR B N 1
ATOM 4727 C CA . THR B 1 262 ? -5.043 -81.135 -41.349 1.00 9.95 262 THR B CA 1
ATOM 4728 C C . THR B 1 262 ? -4.413 -80.000 -42.163 1.00 9.22 262 THR B C 1
ATOM 4729 O O . THR B 1 262 ? -4.752 -78.854 -41.923 1.00 8.35 262 THR B O 1
ATOM 4733 N N . GLY B 1 263 ? -3.555 -80.331 -43.120 1.00 9.55 263 GLY B N 1
ATOM 4734 C CA . GLY B 1 263 ? -3.080 -79.400 -44.158 1.00 10.38 263 GLY B CA 1
ATOM 4735 C C . GLY B 1 263 ? -2.009 -78.464 -43.628 1.00 11.04 263 GLY B C 1
ATOM 4736 O O . GLY B 1 263 ? -1.944 -77.329 -44.152 1.00 10.86 263 GLY B O 1
ATOM 4737 N N . ARG B 1 264 ? -1.240 -78.888 -42.638 1.00 10.57 264 ARG B N 1
ATOM 4738 C CA . ARG B 1 264 ? -0.121 -78.088 -42.064 1.00 10.97 264 ARG B CA 1
ATOM 4739 C C . ARG B 1 264 ? 1.229 -78.723 -42.437 1.00 11.02 264 ARG B C 1
ATOM 4740 O O . ARG B 1 264 ? 2.284 -78.341 -41.877 1.00 12.12 264 ARG B O 1
ATOM 4748 N N . LYS B 1 265 ? 1.229 -79.632 -43.413 1.00 11.16 265 LYS B N 1
ATOM 4749 C CA . LYS B 1 265 ? 2.473 -80.282 -43.882 1.00 10.97 265 LYS B CA 1
ATOM 4750 C C . LYS B 1 265 ? 2.444 -80.286 -45.403 1.00 9.99 265 LYS B C 1
ATOM 4751 O O . LYS B 1 265 ? 2.747 -81.305 -45.968 1.00 10.04 265 LYS B O 1
ATOM 4757 N N . ILE B 1 266 ? 2.004 -79.184 -46.015 1.00 9.40 266 ILE B N 1
ATOM 4758 C CA . ILE B 1 266 ? 1.703 -79.194 -47.464 1.00 9.70 266 ILE B CA 1
ATOM 4759 C C . ILE B 1 266 ? 3.029 -79.263 -48.247 1.00 9.69 266 ILE B C 1
ATOM 4760 O O . ILE B 1 266 ? 2.925 -79.696 -49.401 1.00 9.78 266 ILE B O 1
ATOM 4765 N N . ILE B 1 267 ? 4.189 -78.911 -47.670 1.00 9.25 267 ILE B N 1
ATOM 4766 C CA . ILE B 1 267 ? 5.511 -78.920 -48.389 1.00 10.33 267 ILE B CA 1
ATOM 4767 C C . ILE B 1 267 ? 6.111 -80.336 -48.276 1.00 10.92 267 ILE B C 1
ATOM 4768 O O . ILE B 1 267 ? 6.599 -80.885 -49.274 1.00 12.07 267 ILE B O 1
ATOM 4773 N N . VAL B 1 268 ? 5.931 -80.996 -47.135 1.00 11.61 268 VAL B N 1
ATOM 4774 C CA . VAL B 1 268 ? 6.197 -82.444 -46.974 1.00 10.38 268 VAL B CA 1
ATOM 4775 C C . VAL B 1 268 ? 5.370 -83.263 -47.983 1.00 11.07 268 VAL B C 1
ATOM 4776 O O . VAL B 1 268 ? 5.850 -84.259 -48.503 1.00 10.96 268 VAL B O 1
ATOM 4780 N N . ASP B 1 269 ? 4.129 -82.858 -48.223 1.00 10.46 269 ASP B N 1
ATOM 4781 C CA . ASP B 1 269 ? 3.183 -83.632 -49.046 1.00 9.97 269 ASP B CA 1
ATOM 4782 C C . ASP B 1 269 ? 3.613 -83.591 -50.513 1.00 10.48 269 ASP B C 1
ATOM 4783 O O . ASP B 1 269 ? 3.129 -84.440 -51.291 1.00 11.29 269 ASP B O 1
ATOM 4788 N N . THR B 1 270 ? 4.376 -82.564 -50.912 1.00 10.40 270 THR B N 1
ATOM 4789 C CA . THR B 1 270 ? 4.614 -82.221 -52.322 1.00 10.36 270 THR B CA 1
ATOM 4790 C C . THR B 1 270 ? 6.092 -82.463 -52.648 1.00 11.71 270 THR B C 1
ATOM 4791 O O . THR B 1 270 ? 6.440 -83.612 -52.846 1.00 12.18 270 THR B O 1
ATOM 4795 N N . TYR B 1 271 ? 6.924 -81.439 -52.678 1.00 11.78 271 TYR B N 1
ATOM 4796 C CA . TYR B 1 271 ? 8.305 -81.562 -53.219 1.00 12.69 271 TYR B CA 1
ATOM 4797 C C . TYR B 1 271 ? 9.350 -81.056 -52.231 1.00 12.41 271 TYR B C 1
ATOM 4798 O O . TYR B 1 271 ? 10.503 -80.848 -52.669 1.00 12.30 271 TYR B O 1
ATOM 4807 N N . GLY B 1 272 ? 8.988 -80.920 -50.941 1.00 12.63 272 GLY B N 1
ATOM 4808 C CA . GLY B 1 272 ? 9.921 -80.565 -49.851 1.00 12.38 272 GLY B CA 1
ATOM 4809 C C . GLY B 1 272 ? 10.546 -79.197 -50.018 1.00 12.67 272 GLY B C 1
ATOM 4810 O O . GLY B 1 272 ? 11.620 -78.981 -49.488 1.00 15.75 272 GLY B O 1
ATOM 4811 N N . GLY B 1 273 ? 9.937 -78.280 -50.767 1.00 13.54 273 GLY B N 1
ATOM 4812 C CA . GLY B 1 273 ? 10.463 -76.911 -50.883 1.00 13.84 273 GLY B CA 1
ATOM 4813 C C . GLY B 1 273 ? 11.259 -76.681 -52.166 1.00 13.32 273 GLY B C 1
ATOM 4814 O O . GLY B 1 273 ? 11.637 -75.526 -52.440 1.00 13.66 273 GLY B O 1
ATOM 4815 N N . MET B 1 274 ? 11.542 -77.738 -52.926 1.00 14.10 274 MET B N 1
ATOM 4816 C CA . MET B 1 274 ? 12.205 -77.627 -54.236 1.00 12.17 274 MET B CA 1
ATOM 4817 C C . MET B 1 274 ? 11.299 -76.886 -55.210 1.00 12.76 274 MET B C 1
ATOM 4818 O O . MET B 1 274 ? 11.826 -76.157 -56.036 1.00 11.67 274 MET B O 1
ATOM 4823 N N . ALA B 1 275 ? 10.011 -77.165 -55.140 1.00 12.23 275 ALA B N 1
ATOM 4824 C CA . ALA B 1 275 ? 8.976 -76.614 -56.042 1.00 12.94 275 ALA B CA 1
ATOM 4825 C C . ALA B 1 275 ? 8.182 -75.557 -55.291 1.00 13.22 275 ALA B C 1
ATOM 4826 O O . ALA B 1 275 ? 7.998 -75.684 -54.096 1.00 15.48 275 ALA B O 1
ATOM 4828 N N . ARG B 1 276 ? 7.686 -74.572 -56.019 1.00 12.03 276 ARG B N 1
ATOM 4829 C CA . ARG B 1 276 ? 6.742 -73.566 -55.484 1.00 11.71 276 ARG B CA 1
ATOM 4830 C C . ARG B 1 276 ? 5.416 -74.256 -55.206 1.00 12.58 276 ARG B C 1
ATOM 4831 O O . ARG B 1 276 ? 5.181 -75.386 -55.697 1.00 13.18 276 ARG B O 1
ATOM 4839 N N . HIS B 1 277 ? 4.583 -73.616 -54.381 1.00 12.11 277 HIS B N 1
ATOM 4840 C CA . HIS B 1 277 ? 3.292 -74.174 -53.918 1.00 11.64 277 HIS B CA 1
ATOM 4841 C C . HIS B 1 277 ? 2.262 -73.073 -53.971 1.00 10.87 277 HIS B C 1
ATOM 4842 O O . HIS B 1 277 ? 2.648 -71.932 -53.679 1.00 11.88 277 HIS B O 1
ATOM 4849 N N . GLY B 1 278 ? 1.017 -73.458 -54.243 1.00 11.39 278 GLY B N 1
ATOM 4850 C CA . GLY B 1 278 ? -0.136 -72.545 -54.326 1.00 11.20 278 GLY B CA 1
ATOM 4851 C C . GLY B 1 278 ? -0.884 -72.332 -53.027 1.00 10.91 278 GLY B C 1
ATOM 4852 O O . GLY B 1 278 ? -1.721 -71.422 -53.004 1.00 10.08 278 GLY B O 1
ATOM 4853 N N . GLY B 1 279 ? -0.632 -73.117 -51.965 1.00 10.51 279 GLY B N 1
ATOM 4854 C CA . GLY B 1 279 ? -1.192 -72.885 -50.618 1.00 10.90 279 GLY B CA 1
ATOM 4855 C C . GLY B 1 279 ? -2.247 -73.905 -50.235 1.00 12.13 279 GLY B C 1
ATOM 4856 O O . GLY B 1 279 ? -2.574 -74.037 -49.034 1.00 14.74 279 GLY B O 1
ATOM 4857 N N . GLY B 1 280 ? -2.786 -74.611 -51.216 1.00 12.69 280 GLY B N 1
ATOM 4858 C CA . GLY B 1 280 ? -3.925 -75.517 -51.024 1.00 13.89 280 GLY B CA 1
ATOM 4859 C C . GLY B 1 280 ? -3.488 -76.844 -50.409 1.00 13.27 280 GLY B C 1
ATOM 4860 O O . GLY B 1 280 ? -2.476 -77.395 -50.839 1.00 16.37 280 GLY B O 1
ATOM 4861 N N . ALA B 1 281 ? -4.178 -77.304 -49.386 1.00 12.53 281 ALA B N 1
ATOM 4862 C CA . ALA B 1 281 ? -3.913 -78.598 -48.730 1.00 12.45 281 ALA B CA 1
ATOM 4863 C C . ALA B 1 281 ? -4.697 -79.668 -49.473 1.00 13.47 281 ALA B C 1
ATOM 4864 O O . ALA B 1 281 ? -5.725 -79.363 -50.096 1.00 12.70 281 ALA B O 1
ATOM 4866 N N . PHE B 1 282 ? -4.225 -80.914 -49.381 1.00 12.85 282 PHE B N 1
ATOM 4867 C CA . PHE B 1 282 ? -4.840 -82.039 -50.105 1.00 12.18 282 PHE B CA 1
ATOM 4868 C C . PHE B 1 282 ? -5.826 -82.817 -49.240 1.00 12.16 282 PHE B C 1
ATOM 4869 O O . PHE B 1 282 ? -6.956 -83.113 -49.675 1.00 10.99 282 PHE B O 1
ATOM 4877 N N . SER B 1 283 ? -5.445 -83.139 -48.016 1.00 11.07 283 SER B N 1
ATOM 4878 C CA . SER B 1 283 ? -6.207 -84.155 -47.250 1.00 10.45 283 SER B CA 1
ATOM 4879 C C . SER B 1 283 ? -7.585 -83.640 -46.821 1.00 11.29 283 SER B C 1
ATOM 4880 O O . SER B 1 283 ? -7.727 -82.457 -46.517 1.00 13.54 283 SER B O 1
ATOM 4883 N N . GLY B 1 284 ? -8.550 -84.551 -46.722 1.00 10.59 284 GLY B N 1
ATOM 4884 C CA . GLY B 1 284 ? -9.927 -84.283 -46.319 1.00 11.69 284 GLY B CA 1
ATOM 4885 C C . GLY B 1 284 ? -10.730 -83.670 -47.440 1.00 11.65 284 GLY B C 1
ATOM 4886 O O . GLY B 1 284 ? -11.887 -83.267 -47.183 1.00 12.86 284 GLY B O 1
ATOM 4887 N N . LYS B 1 285 ? -10.135 -83.546 -48.634 1.00 11.46 285 LYS B N 1
ATOM 4888 C CA . LYS B 1 285 ? -10.823 -82.952 -49.807 1.00 11.97 285 LYS B CA 1
ATOM 4889 C C . LYS B 1 285 ? -11.108 -84.017 -50.851 1.00 11.21 285 LYS B C 1
ATOM 4890 O O . LYS B 1 285 ? -10.197 -84.744 -51.280 1.00 11.24 285 LYS B O 1
ATOM 4896 N N . ASP B 1 286 ? -12.360 -84.106 -51.308 1.00 12.49 286 ASP B N 1
ATOM 4897 C CA . ASP B 1 286 ? -12.680 -85.023 -52.437 1.00 12.74 286 ASP B CA 1
ATOM 4898 C C . ASP B 1 286 ? -11.981 -84.535 -53.702 1.00 14.54 286 ASP B C 1
ATOM 4899 O O . ASP B 1 286 ? -11.601 -83.378 -53.808 1.00 14.72 286 ASP B O 1
ATOM 4904 N N . PRO B 1 287 ? -11.803 -85.391 -54.728 1.00 16.96 287 PRO B N 1
ATOM 4905 C CA . PRO B 1 287 ? -11.334 -84.974 -56.069 1.00 19.26 287 PRO B CA 1
ATOM 4906 C C . PRO B 1 287 ? -11.994 -83.834 -56.861 1.00 19.41 287 PRO B C 1
ATOM 4907 O O . PRO B 1 287 ? -11.287 -83.288 -57.652 1.00 27.73 287 PRO B O 1
ATOM 4911 N N . SER B 1 288 ? -13.220 -83.386 -56.567 1.00 21.52 288 SER B N 1
ATOM 4912 C CA . SER B 1 288 ? -13.855 -82.168 -57.159 1.00 23.42 288 SER B CA 1
ATOM 4913 C C . SER B 1 288 ? -13.113 -80.887 -56.714 1.00 23.81 288 SER B C 1
ATOM 4914 O O . SER B 1 288 ? -13.368 -79.759 -57.261 1.00 25.60 288 SER B O 1
ATOM 4917 N N . LYS B 1 289 ? -12.217 -80.983 -55.751 1.00 20.04 289 LYS B N 1
ATOM 4918 C CA . LYS B 1 289 ? -11.570 -79.759 -55.250 1.00 19.03 289 LYS B CA 1
ATOM 4919 C C . LYS B 1 289 ? -10.272 -79.615 -56.059 1.00 18.11 289 LYS B C 1
ATOM 4920 O O . LYS B 1 289 ? -9.403 -80.483 -55.918 1.00 14.90 289 LYS B O 1
ATOM 4926 N N . VAL B 1 290 ? -10.128 -78.543 -56.851 1.00 15.32 290 VAL B N 1
ATOM 4927 C CA . VAL B 1 290 ? -8.893 -78.332 -57.649 1.00 13.63 290 VAL B CA 1
ATOM 4928 C C . VAL B 1 290 ? -7.657 -78.256 -56.761 1.00 13.46 290 VAL B C 1
ATOM 4929 O O . VAL B 1 290 ? -6.598 -78.555 -57.282 1.00 13.44 290 VAL B O 1
ATOM 4933 N N . ASP B 1 291 ? -7.746 -77.841 -55.483 1.00 12.57 291 ASP B N 1
ATOM 4934 C CA . ASP B 1 291 ? -6.536 -77.813 -54.625 1.00 14.27 291 ASP B CA 1
ATOM 4935 C C . ASP B 1 291 ? -5.856 -79.177 -54.678 1.00 14.33 291 ASP B C 1
ATOM 4936 O O . ASP B 1 291 ? -4.588 -79.203 -54.608 1.00 17.09 291 ASP B O 1
ATOM 4941 N N . ARG B 1 292 ? -6.673 -80.229 -54.842 1.00 13.90 292 ARG B N 1
ATOM 4942 C CA . ARG B 1 292 ? -6.175 -81.606 -54.970 1.00 13.67 292 ARG B CA 1
ATOM 4943 C C . ARG B 1 292 ? -6.046 -81.996 -56.445 1.00 13.91 292 ARG B C 1
ATOM 4944 O O . ARG B 1 292 ? -4.914 -82.204 -56.911 1.00 13.63 292 ARG B O 1
ATOM 4952 N N . SER B 1 293 ? -7.135 -82.066 -57.191 1.00 14.07 293 SER B N 1
ATOM 4953 C CA . SER B 1 293 ? -7.139 -82.615 -58.568 1.00 13.36 293 SER B CA 1
ATOM 4954 C C . SER B 1 293 ? -6.155 -81.861 -59.501 1.00 13.54 293 SER B C 1
ATOM 4955 O O . SER B 1 293 ? -5.429 -82.547 -60.279 1.00 12.40 293 SER B O 1
ATOM 4958 N N . ALA B 1 294 ? -6.078 -80.525 -59.420 1.00 11.51 294 ALA B N 1
ATOM 4959 C CA . ALA B 1 294 ? -5.248 -79.713 -60.330 1.00 11.33 294 ALA B CA 1
ATOM 4960 C C . ALA B 1 294 ? -3.762 -79.844 -59.962 1.00 11.54 294 ALA B C 1
ATOM 4961 O O . ALA B 1 294 ? -2.918 -79.755 -60.808 1.00 11.48 294 ALA B O 1
ATOM 4963 N N . ALA B 1 295 ? -3.432 -79.972 -58.696 1.00 11.69 295 ALA B N 1
ATOM 4964 C CA . ALA B 1 295 ? -2.041 -80.244 -58.256 1.00 12.25 295 ALA B CA 1
ATOM 4965 C C . ALA B 1 295 ? -1.603 -81.631 -58.731 1.00 11.21 295 ALA B C 1
ATOM 4966 O O . ALA B 1 295 ? -0.480 -81.770 -59.201 1.00 11.81 295 ALA B O 1
ATOM 4968 N N . TYR B 1 296 ? -2.471 -82.619 -58.617 1.00 11.04 296 TYR B N 1
ATOM 4969 C CA . TYR B 1 296 ? -2.217 -83.955 -59.199 1.00 10.26 296 TYR B CA 1
ATOM 4970 C C . TYR B 1 296 ? -2.045 -83.849 -60.713 1.00 10.81 296 TYR B C 1
ATOM 4971 O O . TYR B 1 296 ? -1.126 -84.466 -61.211 1.00 10.22 296 TYR B O 1
ATOM 4980 N N . ALA B 1 297 ? -2.879 -83.092 -61.414 1.00 11.01 297 ALA B N 1
ATOM 4981 C CA . ALA B 1 297 ? -2.788 -82.930 -62.884 1.00 11.89 297 ALA B CA 1
ATOM 4982 C C . ALA B 1 297 ? -1.424 -82.307 -63.226 1.00 11.98 297 ALA B C 1
ATOM 4983 O O . ALA B 1 297 ? -0.778 -82.683 -64.256 1.00 10.98 297 ALA B O 1
ATOM 4985 N N . MET B 1 298 ? -0.934 -81.386 -62.385 1.00 11.20 298 MET B N 1
ATOM 4986 C CA . MET B 1 298 ? 0.317 -80.638 -62.709 1.00 11.50 298 MET B CA 1
ATOM 4987 C C . MET B 1 298 ? 1.523 -81.546 -62.441 1.00 9.87 298 MET B C 1
ATOM 4988 O O . MET B 1 298 ? 2.511 -81.441 -63.156 1.00 9.48 298 MET B O 1
ATOM 4993 N N . ARG B 1 299 ? 1.427 -82.460 -61.482 1.00 10.50 299 ARG B N 1
ATOM 4994 C CA . ARG B 1 299 ? 2.465 -83.494 -61.301 1.00 11.50 299 ARG B CA 1
ATOM 4995 C C . ARG B 1 299 ? 2.485 -84.328 -62.564 1.00 11.14 299 ARG B C 1
ATOM 4996 O O . ARG B 1 299 ? 3.593 -84.612 -63.072 1.00 12.14 299 ARG B O 1
ATOM 5004 N N . TRP B 1 300 ? 1.297 -84.694 -63.055 1.00 11.00 300 TRP B N 1
ATOM 5005 C CA . TRP B 1 300 ? 1.149 -85.558 -64.245 1.00 11.72 300 TRP B CA 1
ATOM 5006 C C . TRP B 1 300 ? 1.749 -84.857 -65.465 1.00 11.67 300 TRP B C 1
ATOM 5007 O O . TRP B 1 300 ? 2.598 -85.485 -66.184 1.00 13.04 300 TRP B O 1
ATOM 5018 N N . VAL B 1 301 ? 1.441 -83.581 -65.646 1.00 11.03 301 VAL B N 1
ATOM 5019 C CA . VAL B 1 301 ? 2.003 -82.777 -66.771 1.00 11.65 301 VAL B CA 1
ATOM 5020 C C . VAL B 1 301 ? 3.528 -82.682 -66.624 1.00 11.62 301 VAL B C 1
ATOM 5021 O O . VAL B 1 301 ? 4.249 -82.994 -67.608 1.00 12.02 301 VAL B O 1
ATOM 5025 N N . ALA B 1 302 ? 4.038 -82.344 -65.435 1.00 11.73 302 ALA B N 1
ATOM 5026 C CA . ALA B 1 302 ? 5.477 -82.089 -65.236 1.00 12.08 302 ALA B CA 1
ATOM 5027 C C . ALA B 1 302 ? 6.246 -83.380 -65.496 1.00 12.95 302 ALA B C 1
ATOM 5028 O O . ALA B 1 302 ? 7.303 -83.337 -66.167 1.00 13.79 302 ALA B O 1
ATOM 5030 N N . LYS B 1 303 ? 5.712 -84.493 -65.008 1.00 12.62 303 LYS B N 1
ATOM 5031 C CA . LYS B 1 303 ? 6.422 -85.771 -65.113 1.00 13.13 303 LYS B CA 1
ATOM 5032 C C . LYS B 1 303 ? 6.457 -86.148 -66.602 1.00 13.26 303 LYS B C 1
ATOM 5033 O O . LYS B 1 303 ? 7.516 -86.603 -67.076 1.00 14.88 303 LYS B O 1
ATOM 5039 N N . ASN B 1 304 ? 5.378 -85.935 -67.338 1.00 13.64 304 ASN B N 1
ATOM 5040 C CA . ASN B 1 304 ? 5.359 -86.266 -68.796 1.00 14.39 304 ASN B CA 1
ATOM 5041 C C . ASN B 1 304 ? 6.308 -85.350 -69.581 1.00 13.93 304 ASN B C 1
ATOM 5042 O O . ASN B 1 304 ? 6.944 -85.839 -70.566 1.00 16.26 304 ASN B O 1
ATOM 5047 N N . ILE B 1 305 ? 6.411 -84.077 -69.241 1.00 13.94 305 ILE B N 1
ATOM 5048 C CA . ILE B 1 305 ? 7.361 -83.143 -69.916 1.00 14.04 305 ILE B CA 1
ATOM 5049 C C . ILE B 1 305 ? 8.769 -83.742 -69.773 1.00 14.41 305 ILE B C 1
ATOM 5050 O O . ILE B 1 305 ? 9.491 -83.818 -70.766 1.00 13.84 305 ILE B O 1
ATOM 5055 N N . VAL B 1 306 ? 9.130 -84.187 -68.578 1.00 13.45 306 VAL B N 1
ATOM 5056 C CA . VAL B 1 306 ? 10.532 -84.646 -68.311 1.00 13.63 306 VAL B CA 1
ATOM 5057 C C . VAL B 1 306 ? 10.689 -86.038 -68.955 1.00 14.82 306 VAL B C 1
ATOM 5058 O O . VAL B 1 306 ? 11.697 -86.263 -69.650 1.00 15.15 306 VAL B O 1
ATOM 5062 N N . ALA B 1 307 ? 9.730 -86.940 -68.776 1.00 14.36 307 ALA B N 1
ATOM 5063 C CA . ALA B 1 307 ? 9.769 -88.292 -69.406 1.00 16.32 307 ALA B CA 1
ATOM 5064 C C . ALA B 1 307 ? 9.815 -88.187 -70.941 1.00 16.39 307 ALA B C 1
ATOM 5065 O O . ALA B 1 307 ? 10.301 -89.153 -71.598 1.00 18.28 307 ALA B O 1
ATOM 5067 N N . ALA B 1 308 ? 9.284 -87.127 -71.532 1.00 16.31 308 ALA B N 1
ATOM 5068 C CA . ALA B 1 308 ? 9.241 -86.936 -73.009 1.00 17.54 308 ALA B CA 1
ATOM 5069 C C . ALA B 1 308 ? 10.572 -86.330 -73.503 1.00 17.61 308 ALA B C 1
ATOM 5070 O O . ALA B 1 308 ? 10.674 -86.081 -74.702 1.00 22.50 308 ALA B O 1
ATOM 5072 N N . GLY B 1 309 ? 11.555 -86.137 -72.620 1.00 17.95 309 GLY B N 1
ATOM 5073 C CA . GLY B 1 309 ? 12.897 -85.614 -72.934 1.00 18.20 309 GLY B CA 1
ATOM 5074 C C . GLY B 1 309 ? 12.856 -84.177 -73.416 1.00 19.16 309 GLY B C 1
ATOM 5075 O O . GLY B 1 309 ? 13.746 -83.777 -74.208 1.00 17.52 309 GLY B O 1
ATOM 5076 N N . LEU B 1 310 ? 11.898 -83.387 -72.905 1.00 18.72 310 LEU B N 1
ATOM 5077 C CA . LEU B 1 310 ? 11.775 -81.945 -73.249 1.00 16.83 310 LEU B CA 1
ATOM 5078 C C . LEU B 1 310 ? 12.600 -81.076 -72.291 1.00 16.31 310 LEU B C 1
ATOM 5079 O O . LEU B 1 310 ? 12.927 -79.928 -72.680 1.00 15.26 310 LEU B O 1
ATOM 5084 N N . ALA B 1 311 ? 12.970 -81.604 -71.117 1.00 15.37 311 ALA B N 1
ATOM 5085 C CA . ALA B 1 311 ? 13.614 -80.887 -69.993 1.00 15.92 311 ALA B CA 1
ATOM 5086 C C . ALA B 1 311 ? 14.106 -81.911 -68.954 1.00 15.24 311 ALA B C 1
ATOM 5087 O O . ALA B 1 311 ? 13.551 -83.018 -68.920 1.00 17.08 311 ALA B O 1
ATOM 5089 N N . ASP B 1 312 ? 15.171 -81.602 -68.228 1.00 15.60 312 ASP B N 1
ATOM 5090 C CA . ASP B 1 312 ? 15.600 -82.388 -67.044 1.00 15.51 312 ASP B CA 1
ATOM 5091 C C . ASP B 1 312 ? 14.690 -82.099 -65.853 1.00 14.52 312 ASP B C 1
ATOM 5092 O O . ASP B 1 312 ? 14.486 -83.023 -65.045 1.00 14.98 312 ASP B O 1
ATOM 5097 N N . ARG B 1 313 ? 14.201 -80.872 -65.726 1.00 14.15 313 ARG B N 1
ATOM 5098 C CA . ARG B 1 313 ? 13.404 -80.447 -64.558 1.00 14.17 313 ARG B CA 1
ATOM 5099 C C . ARG B 1 313 ? 12.277 -79.552 -65.061 1.00 13.59 313 ARG B C 1
ATOM 5100 O O . ARG B 1 313 ? 12.554 -78.698 -65.912 1.00 11.81 313 ARG B O 1
ATOM 5108 N N . ALA B 1 314 ? 11.066 -79.724 -64.538 1.00 13.26 314 ALA B N 1
ATOM 5109 C CA . ALA B 1 314 ? 9.916 -78.908 -64.996 1.00 11.19 314 ALA B CA 1
ATOM 5110 C C . ALA B 1 314 ? 9.026 -78.577 -63.809 1.00 11.79 314 ALA B C 1
ATOM 5111 O O . ALA B 1 314 ? 8.713 -79.475 -63.079 1.00 11.20 314 ALA B O 1
ATOM 5113 N N . GLU B 1 315 ? 8.566 -77.334 -63.738 1.00 11.97 315 GLU B N 1
ATOM 5114 C CA . GLU B 1 315 ? 7.589 -76.839 -62.727 1.00 11.84 315 GLU B CA 1
ATOM 5115 C C . GLU B 1 315 ? 6.451 -76.184 -63.496 1.00 11.94 315 GLU B C 1
ATOM 5116 O O . GLU B 1 315 ? 6.763 -75.371 -64.398 1.00 11.92 315 GLU B O 1
ATOM 5122 N N . VAL B 1 316 ? 5.207 -76.533 -63.202 1.00 10.69 316 VAL B N 1
ATOM 5123 C CA . VAL B 1 316 ? 4.056 -75.971 -63.958 1.00 11.38 316 VAL B CA 1
ATOM 5124 C C . VAL B 1 316 ? 3.055 -75.426 -62.938 1.00 11.39 316 VAL B C 1
ATOM 5125 O O . VAL B 1 316 ? 2.613 -76.190 -62.097 1.00 10.89 316 VAL B O 1
ATOM 5129 N N . GLN B 1 317 ? 2.660 -74.174 -63.122 1.00 12.22 317 GLN B N 1
ATOM 5130 C CA . GLN B 1 317 ? 1.567 -73.602 -62.311 1.00 10.97 317 GLN B CA 1
ATOM 5131 C C . GLN B 1 317 ? 0.315 -73.710 -63.177 1.00 10.60 317 GLN B C 1
ATOM 5132 O O . GLN B 1 317 ? 0.413 -73.478 -64.387 1.00 10.60 317 GLN B O 1
ATOM 5138 N N . VAL B 1 318 ? -0.799 -74.007 -62.545 1.00 10.80 318 VAL B N 1
ATOM 5139 C CA . VAL B 1 318 ? -2.139 -73.809 -63.150 1.00 10.48 318 VAL B CA 1
ATOM 5140 C C . VAL B 1 318 ? -2.947 -72.939 -62.212 1.00 10.18 318 VAL B C 1
ATOM 5141 O O . VAL B 1 318 ? -2.751 -72.969 -61.000 1.00 11.66 318 VAL B O 1
ATOM 5145 N N . ALA B 1 319 ? -3.954 -72.283 -62.772 1.00 9.84 319 ALA B N 1
ATOM 5146 C CA . ALA B 1 319 ? -4.877 -71.489 -61.964 1.00 9.99 319 ALA B CA 1
ATOM 5147 C C . ALA B 1 319 ? -6.263 -71.464 -62.598 1.00 10.67 319 ALA B C 1
ATOM 5148 O O . ALA B 1 319 ? -6.371 -71.501 -63.829 1.00 9.70 319 ALA B O 1
ATOM 5150 N N . TYR B 1 320 ? -7.268 -71.367 -61.743 1.00 10.60 320 TYR B N 1
ATOM 5151 C CA . TYR B 1 320 ? -8.710 -71.391 -62.157 1.00 11.14 320 TYR B CA 1
ATOM 5152 C C . TYR B 1 320 ? -9.410 -70.140 -61.658 1.00 12.78 320 TYR B C 1
ATOM 5153 O O . TYR B 1 320 ? -9.092 -69.619 -60.536 1.00 12.69 320 TYR B O 1
ATOM 5162 N N . ALA B 1 321 ? -10.375 -69.681 -62.481 1.00 15.36 321 ALA B N 1
ATOM 5163 C CA . ALA B 1 321 ? -11.301 -68.568 -62.192 1.00 16.46 321 ALA B CA 1
ATOM 5164 C C . ALA B 1 321 ? -12.683 -69.190 -62.002 1.00 17.65 321 ALA B C 1
ATOM 5165 O O . ALA B 1 321 ? -13.131 -70.010 -62.874 1.00 16.52 321 ALA B O 1
ATOM 5167 N N . ILE B 1 322 ? -13.308 -68.897 -60.871 1.00 17.54 322 ILE B N 1
ATOM 5168 C CA . ILE B 1 322 ? -14.695 -69.361 -60.595 1.00 19.57 322 ILE B CA 1
ATOM 5169 C C . ILE B 1 322 ? -15.551 -69.210 -61.857 1.00 18.91 322 ILE B C 1
ATOM 5170 O O . ILE B 1 322 ? -15.554 -68.129 -62.438 1.00 17.90 322 ILE B O 1
ATOM 5175 N N . GLY B 1 323 ? -16.328 -70.260 -62.174 1.00 23.99 323 GLY B N 1
ATOM 5176 C CA . GLY B 1 323 ? -17.340 -70.321 -63.247 1.00 25.67 323 GLY B CA 1
ATOM 5177 C C . GLY B 1 323 ? -16.767 -70.655 -64.608 1.00 25.88 323 GLY B C 1
ATOM 5178 O O . GLY B 1 323 ? -17.569 -70.865 -65.513 1.00 28.76 323 GLY B O 1
ATOM 5179 N N . ARG B 1 324 ? -15.442 -70.686 -64.743 1.00 20.27 324 ARG B N 1
ATOM 5180 C CA . ARG B 1 324 ? -14.771 -71.031 -66.020 1.00 21.62 324 ARG B CA 1
ATOM 5181 C C . ARG B 1 324 ? -14.148 -72.422 -65.890 1.00 18.91 324 ARG B C 1
ATOM 5182 O O . ARG B 1 324 ? -13.416 -72.644 -64.931 1.00 17.08 324 ARG B O 1
ATOM 5190 N N . ALA B 1 325 ? -14.468 -73.313 -66.828 1.00 16.56 325 ALA B N 1
ATOM 5191 C CA . ALA B 1 325 ? -13.969 -74.700 -66.737 1.00 16.48 325 ALA B CA 1
ATOM 5192 C C . ALA B 1 325 ? -12.477 -74.691 -67.040 1.00 15.00 325 ALA B C 1
ATOM 5193 O O . ALA B 1 325 ? -11.686 -75.282 -66.267 1.00 13.83 325 ALA B O 1
ATOM 5195 N N . LYS B 1 326 ? -12.084 -74.152 -68.201 1.00 14.67 326 LYS B N 1
ATOM 5196 C CA . LYS B 1 326 ? -10.642 -74.153 -68.567 1.00 15.06 326 LYS B CA 1
ATOM 5197 C C . LYS B 1 326 ? -9.877 -73.213 -67.644 1.00 13.13 326 LYS B C 1
ATOM 5198 O O . LYS B 1 326 ? -10.386 -72.191 -67.206 1.00 13.73 326 LYS B O 1
ATOM 5204 N N . PRO B 1 327 ? -8.618 -73.561 -67.316 1.00 12.30 327 PRO B N 1
ATOM 5205 C CA . PRO B 1 327 ? -7.791 -72.680 -66.493 1.00 13.00 327 PRO B CA 1
ATOM 5206 C C . PRO B 1 327 ? -7.629 -71.279 -67.057 1.00 12.83 327 PRO B C 1
ATOM 5207 O O . PRO B 1 327 ? -7.536 -71.108 -68.276 1.00 12.27 327 PRO B O 1
ATOM 5211 N N . VAL B 1 328 ? -7.593 -70.308 -66.149 1.00 12.95 328 VAL B N 1
ATOM 5212 C CA . VAL B 1 328 ? -7.313 -68.890 -66.487 1.00 13.65 328 VAL B CA 1
ATOM 5213 C C . VAL B 1 328 ? -5.801 -68.683 -66.601 1.00 13.73 328 VAL B C 1
ATOM 5214 O O . VAL B 1 328 ? -5.379 -67.729 -67.291 1.00 12.05 328 VAL B O 1
ATOM 5218 N N . GLY B 1 329 ? -4.993 -69.608 -66.097 1.00 11.80 329 GLY B N 1
ATOM 5219 C CA . GLY B 1 329 ? -3.538 -69.438 -66.072 1.00 13.98 329 GLY B CA 1
ATOM 5220 C C . GLY B 1 329 ? -2.826 -70.771 -66.191 1.00 12.18 329 GLY B C 1
ATOM 5221 O O . GLY B 1 329 ? -3.316 -71.756 -65.644 1.00 12.21 329 GLY B O 1
ATOM 5222 N N . LEU B 1 330 ? -1.717 -70.760 -66.906 1.00 13.06 330 LEU B N 1
ATOM 5223 C CA . LEU B 1 330 ? -0.787 -71.898 -66.967 1.00 12.39 330 LEU B CA 1
ATOM 5224 C C . LEU B 1 330 ? 0.591 -71.331 -67.153 1.00 11.38 330 LEU B C 1
ATOM 5225 O O . LEU B 1 330 ? 0.717 -70.391 -67.941 1.00 12.48 330 LEU B O 1
ATOM 5230 N N . TYR B 1 331 ? 1.579 -71.909 -66.491 1.00 10.31 331 TYR B N 1
ATOM 5231 C CA . TYR B 1 331 ? 2.950 -71.339 -66.485 1.00 10.51 331 TYR B CA 1
ATOM 5232 C C . TYR B 1 331 ? 3.964 -72.481 -66.367 1.00 11.12 331 TYR B C 1
ATOM 5233 O O . TYR B 1 331 ? 4.124 -73.050 -65.222 1.00 10.00 331 TYR B O 1
ATOM 5242 N N . VAL B 1 332 ? 4.659 -72.771 -67.471 1.00 10.16 332 VAL B N 1
ATOM 5243 C CA . VAL B 1 332 ? 5.714 -73.822 -67.546 1.00 10.97 332 VAL B CA 1
ATOM 5244 C C . VAL B 1 332 ? 7.088 -73.178 -67.307 1.00 11.41 332 VAL B C 1
ATOM 5245 O O . VAL B 1 332 ? 7.420 -72.223 -67.958 1.00 11.72 332 VAL B O 1
ATOM 5249 N N . GLU B 1 333 ? 7.908 -73.786 -66.453 1.00 11.00 333 GLU B N 1
ATOM 5250 C CA . GLU B 1 333 ? 9.266 -73.284 -66.165 1.00 11.68 333 GLU B CA 1
ATOM 5251 C C . GLU B 1 333 ? 10.161 -74.509 -66.197 1.00 12.18 333 GLU B C 1
ATOM 5252 O O . GLU B 1 333 ? 9.805 -75.525 -65.548 1.00 12.35 333 GLU B O 1
ATOM 5258 N N . THR B 1 334 ? 11.227 -74.497 -66.985 1.00 13.38 334 THR B N 1
ATOM 5259 C CA . THR B 1 334 ? 12.191 -75.648 -66.973 1.00 13.31 334 THR B CA 1
ATOM 5260 C C . THR B 1 334 ? 13.596 -75.210 -66.572 1.00 13.63 334 THR B C 1
ATOM 5261 O O . THR B 1 334 ? 14.479 -76.053 -66.677 1.00 14.94 334 THR B O 1
ATOM 5265 N N . PHE B 1 335 ? 13.791 -73.989 -66.062 1.00 13.95 335 PHE B N 1
ATOM 5266 C CA . PHE B 1 335 ? 15.022 -73.593 -65.329 1.00 14.94 335 PHE B CA 1
ATOM 5267 C C . PHE B 1 335 ? 16.243 -73.802 -66.224 1.00 16.97 335 PHE B C 1
ATOM 5268 O O . PHE B 1 335 ? 17.306 -74.226 -65.732 1.00 16.21 335 PHE B O 1
ATOM 5276 N N . ASP B 1 336 ? 16.077 -73.471 -67.509 1.00 15.83 336 ASP B N 1
ATOM 5277 C CA . ASP B 1 336 ? 17.099 -73.543 -68.582 1.00 18.51 336 ASP B CA 1
ATOM 5278 C C . ASP B 1 336 ? 17.555 -74.999 -68.773 1.00 18.08 336 ASP B C 1
ATOM 5279 O O . ASP B 1 336 ? 18.679 -75.217 -69.316 1.00 17.35 336 ASP B O 1
ATOM 5284 N N . THR B 1 337 ? 16.752 -75.999 -68.395 1.00 15.43 337 THR B N 1
ATOM 5285 C CA . THR B 1 337 ? 17.054 -77.440 -68.647 1.00 15.91 337 THR B CA 1
ATOM 5286 C C . THR B 1 337 ? 16.385 -77.943 -69.923 1.00 17.66 337 THR B C 1
ATOM 5287 O O . THR B 1 337 ? 16.495 -79.155 -70.224 1.00 16.59 337 THR B O 1
ATOM 5291 N N . ASN B 1 338 ? 15.747 -77.041 -70.679 1.00 16.88 338 ASN B N 1
ATOM 5292 C CA . ASN B 1 338 ? 15.110 -77.280 -71.998 1.00 19.55 338 ASN B CA 1
ATOM 5293 C C . ASN B 1 338 ? 16.005 -78.127 -72.890 1.00 20.10 338 ASN B C 1
ATOM 5294 O O . ASN B 1 338 ? 17.224 -77.872 -72.949 1.00 22.38 338 ASN B O 1
ATOM 5299 N N . LYS B 1 339 ? 15.384 -79.059 -73.591 1.00 19.48 339 LYS B N 1
ATOM 5300 C CA . LYS B 1 339 ? 16.037 -79.916 -74.610 1.00 20.18 339 LYS B CA 1
ATOM 5301 C C . LYS B 1 339 ? 15.400 -79.644 -75.970 1.00 18.30 339 LYS B C 1
ATOM 5302 O O . LYS B 1 339 ? 14.354 -78.973 -76.049 1.00 17.78 339 LYS B O 1
ATOM 5308 N N . GLU B 1 340 ? 15.981 -80.189 -77.026 1.00 20.14 340 GLU B N 1
ATOM 5309 C CA . GLU B 1 340 ? 15.320 -80.212 -78.362 1.00 21.28 340 GLU B CA 1
ATOM 5310 C C . GLU B 1 340 ? 15.144 -78.792 -78.932 1.00 19.88 340 GLU B C 1
ATOM 5311 O O . GLU B 1 340 ? 14.383 -78.680 -79.869 1.00 23.74 340 GLU B O 1
ATOM 5317 N N . GLY B 1 341 ? 15.860 -77.789 -78.433 1.00 20.32 341 GLY B N 1
ATOM 5318 C CA . GLY B 1 341 ? 15.779 -76.386 -78.889 1.00 23.41 341 GLY B CA 1
ATOM 5319 C C . GLY B 1 341 ? 14.410 -75.762 -78.659 1.00 21.18 341 GLY B C 1
ATOM 5320 O O . GLY B 1 341 ? 14.040 -74.821 -79.391 1.00 23.80 341 GLY B O 1
ATOM 5321 N N . LEU B 1 342 ? 13.649 -76.281 -77.694 1.00 20.61 342 LEU B N 1
ATOM 5322 C CA . LEU B 1 342 ? 12.300 -75.785 -77.324 1.00 20.43 342 LEU B CA 1
ATOM 5323 C C . LEU B 1 342 ? 12.405 -74.764 -76.183 1.00 17.30 342 LEU B C 1
ATOM 5324 O O . LEU B 1 342 ? 13.144 -74.971 -75.219 1.00 23.12 342 LEU B O 1
ATOM 5329 N N . SER B 1 343 ? 11.621 -73.701 -76.265 1.00 15.97 343 SER B N 1
ATOM 5330 C CA . SER B 1 343 ? 11.446 -72.722 -75.179 1.00 15.08 343 SER B CA 1
ATOM 5331 C C . SER B 1 343 ? 10.350 -73.259 -74.268 1.00 13.45 343 SER B C 1
ATOM 5332 O O . SER B 1 343 ? 9.538 -74.067 -74.709 1.00 12.28 343 SER B O 1
ATOM 5335 N N . ASP B 1 344 ? 10.238 -72.666 -73.100 1.00 13.55 344 ASP B N 1
ATOM 5336 C CA . ASP B 1 344 ? 9.138 -72.991 -72.167 1.00 13.52 344 ASP B CA 1
ATOM 5337 C C . ASP B 1 344 ? 7.775 -72.638 -72.801 1.00 14.33 344 ASP B C 1
ATOM 5338 O O . ASP B 1 344 ? 6.821 -73.380 -72.502 1.00 14.63 344 ASP B O 1
ATOM 5343 N N . GLU B 1 345 ? 7.695 -71.546 -73.588 1.00 13.27 345 GLU B N 1
ATOM 5344 C CA . GLU B 1 345 ? 6.459 -71.121 -74.301 1.00 14.66 345 GLU B CA 1
ATOM 5345 C C . GLU B 1 345 ? 6.045 -72.216 -75.281 1.00 14.00 345 GLU B C 1
ATOM 5346 O O . GLU B 1 345 ? 4.831 -72.419 -75.448 1.00 14.76 345 GLU B O 1
ATOM 5352 N N . GLN B 1 346 ? 6.993 -72.817 -76.009 1.00 13.71 346 GLN B N 1
ATOM 5353 C CA . GLN B 1 346 ? 6.710 -73.905 -76.987 1.00 14.59 346 GLN B CA 1
ATOM 5354 C C . GLN B 1 346 ? 6.239 -75.159 -76.269 1.00 13.06 346 GLN B C 1
ATOM 5355 O O . GLN B 1 346 ? 5.227 -75.812 -76.730 1.00 14.03 346 GLN B O 1
ATOM 5361 N N . ILE B 1 347 ? 6.926 -75.508 -75.176 1.00 13.77 347 ILE B N 1
ATOM 5362 C CA . ILE B 1 347 ? 6.518 -76.669 -74.333 1.00 13.35 347 ILE B CA 1
ATOM 5363 C C . ILE B 1 347 ? 5.082 -76.413 -73.877 1.00 12.79 347 ILE B C 1
ATOM 5364 O O . ILE B 1 347 ? 4.228 -77.333 -73.988 1.00 11.04 347 ILE B O 1
ATOM 5369 N N . GLN B 1 348 ? 4.790 -75.201 -73.400 1.00 14.51 348 GLN B N 1
ATOM 5370 C CA . GLN B 1 348 ? 3.429 -74.881 -72.901 1.00 13.84 348 GLN B CA 1
ATOM 5371 C C . GLN B 1 348 ? 2.369 -75.007 -74.004 1.00 15.23 348 GLN B C 1
ATOM 5372 O O . GLN B 1 348 ? 1.298 -75.595 -73.721 1.00 16.04 348 GLN B O 1
ATOM 5378 N N . ALA B 1 349 ? 2.641 -74.609 -75.254 1.00 14.98 349 ALA B N 1
ATOM 5379 C CA . ALA B 1 349 ? 1.665 -74.811 -76.353 1.00 16.53 349 ALA B CA 1
ATOM 5380 C C . ALA B 1 349 ? 1.378 -76.308 -76.531 1.00 15.38 349 ALA B C 1
ATOM 5381 O O . ALA B 1 349 ? 0.175 -76.657 -76.681 1.00 16.54 349 ALA B O 1
ATOM 5383 N N . ALA B 1 350 ? 2.410 -77.179 -76.448 1.00 14.60 350 ALA B N 1
ATOM 5384 C CA . ALA B 1 350 ? 2.234 -78.648 -76.600 1.00 15.75 350 ALA B CA 1
ATOM 5385 C C . ALA B 1 350 ? 1.394 -79.175 -75.431 1.00 13.74 350 ALA B C 1
ATOM 5386 O O . ALA B 1 350 ? 0.469 -80.011 -75.609 1.00 12.78 350 ALA B O 1
ATOM 5388 N N . VAL B 1 351 ? 1.673 -78.696 -74.227 1.00 13.82 351 VAL B N 1
ATOM 5389 C CA . VAL B 1 351 ? 0.859 -79.102 -73.039 1.00 13.64 351 VAL B CA 1
ATOM 5390 C C . VAL B 1 351 ? -0.630 -78.774 -73.274 1.00 13.48 351 VAL B C 1
ATOM 5391 O O . VAL B 1 351 ? -1.497 -79.629 -72.965 1.00 14.96 351 VAL B O 1
ATOM 5395 N N . LEU B 1 352 ? -0.922 -77.568 -73.747 1.00 15.22 352 LEU B N 1
ATOM 5396 C CA . LEU B 1 352 ? -2.304 -77.092 -73.974 1.00 15.67 352 LEU B CA 1
ATOM 5397 C C . LEU B 1 352 ? -2.989 -77.932 -75.043 1.00 17.36 352 LEU B C 1
ATOM 5398 O O . LEU B 1 352 ? -4.201 -78.132 -74.909 1.00 19.53 352 LEU B O 1
ATOM 5403 N N . GLU B 1 353 ? -2.262 -78.414 -76.042 1.00 18.31 353 GLU B N 1
ATOM 5404 C CA . GLU B 1 353 ? -2.867 -79.269 -77.127 1.00 20.12 353 GLU B CA 1
ATOM 5405 C C . GLU B 1 353 ? -3.126 -80.691 -76.605 1.00 19.26 353 GLU B C 1
ATOM 5406 O O . GLU B 1 353 ? -4.134 -81.293 -76.979 1.00 19.85 353 GLU B O 1
ATOM 5412 N N . VAL B 1 354 ? -2.278 -81.213 -75.713 1.00 17.56 354 VAL B N 1
ATOM 5413 C CA . VAL B 1 354 ? -2.295 -82.642 -75.256 1.00 16.52 354 VAL B CA 1
ATOM 5414 C C . VAL B 1 354 ? -3.204 -82.850 -74.045 1.00 16.48 354 VAL B C 1
ATOM 5415 O O . VAL B 1 354 ? -3.951 -83.826 -74.028 1.00 16.04 354 VAL B O 1
ATOM 5419 N N . PHE B 1 355 ? -3.189 -81.947 -73.078 1.00 15.47 355 PHE B N 1
ATOM 5420 C CA . PHE B 1 355 ? -3.855 -82.112 -71.770 1.00 16.25 355 PHE B CA 1
ATOM 5421 C C . PHE B 1 355 ? -5.136 -81.301 -71.687 1.00 15.69 355 PHE B C 1
ATOM 5422 O O . PHE B 1 355 ? -5.135 -80.114 -72.033 1.00 16.81 355 PHE B O 1
ATOM 5430 N N . ASP B 1 356 ? -6.211 -81.974 -71.326 1.00 16.84 356 ASP B N 1
ATOM 5431 C CA . ASP B 1 356 ? -7.510 -81.316 -71.017 1.00 15.14 356 ASP B CA 1
ATOM 5432 C C . ASP B 1 356 ? -7.497 -80.997 -69.518 1.00 15.31 356 ASP B C 1
ATOM 5433 O O . ASP B 1 356 ? -7.672 -81.936 -68.694 1.00 15.19 356 ASP B O 1
ATOM 5438 N N . LEU B 1 357 ? -7.312 -79.709 -69.183 1.00 14.90 357 LEU B N 1
ATOM 5439 C CA . LEU B 1 357 ? -7.107 -79.260 -67.782 1.00 15.01 357 LEU B CA 1
ATOM 5440 C C . LEU B 1 357 ? -8.414 -78.729 -67.194 1.00 14.23 357 LEU B C 1
ATOM 5441 O O . LEU B 1 357 ? -8.387 -78.182 -66.066 1.00 13.79 357 LEU B O 1
ATOM 5446 N N . ARG B 1 358 ? -9.559 -79.036 -67.809 1.00 14.54 358 ARG B N 1
ATOM 5447 C CA . ARG B 1 358 ? -10.853 -78.816 -67.112 1.00 14.98 358 ARG B CA 1
ATOM 5448 C C . ARG B 1 358 ? -10.957 -79.801 -65.956 1.00 14.67 358 ARG B C 1
ATOM 5449 O O . ARG B 1 358 ? -10.688 -80.984 -66.144 1.00 14.67 358 ARG B O 1
ATOM 5457 N N . PRO B 1 359 ? -11.386 -79.371 -64.754 1.00 15.71 359 PRO B N 1
ATOM 5458 C CA . PRO B 1 359 ? -11.424 -80.289 -63.612 1.00 17.36 359 PRO B CA 1
ATOM 5459 C C . PRO B 1 359 ? -12.160 -81.605 -63.924 1.00 17.30 359 PRO B C 1
ATOM 5460 O O . PRO B 1 359 ? -11.645 -82.686 -63.578 1.00 16.88 359 PRO B O 1
ATOM 5464 N N . ALA B 1 360 ? -13.311 -81.537 -64.593 1.00 16.79 360 ALA B N 1
ATOM 5465 C CA . ALA B 1 360 ? -14.103 -82.748 -64.883 1.00 18.26 360 ALA B CA 1
ATOM 5466 C C . ALA B 1 360 ? -13.258 -83.713 -65.731 1.00 16.97 360 ALA B C 1
ATOM 5467 O O . ALA B 1 360 ? -13.367 -84.926 -65.509 1.00 19.32 360 ALA B O 1
ATOM 5469 N N . ALA B 1 361 ? -12.473 -83.208 -66.689 1.00 17.28 361 ALA B N 1
ATOM 5470 C CA . ALA B 1 361 ? -11.654 -84.051 -67.580 1.00 17.42 361 ALA B CA 1
ATOM 5471 C C . ALA B 1 361 ? -10.519 -84.658 -66.767 1.00 16.02 361 ALA B C 1
ATOM 5472 O O . ALA B 1 361 ? -10.162 -85.823 -67.042 1.00 15.22 361 ALA B O 1
ATOM 5474 N N . ILE B 1 362 ? -9.910 -83.889 -65.849 1.00 14.78 362 ILE B N 1
ATOM 5475 C CA . ILE B 1 362 ? -8.824 -84.434 -64.978 1.00 15.97 362 ILE B CA 1
ATOM 5476 C C . ILE B 1 362 ? -9.354 -85.620 -64.176 1.00 14.81 362 ILE B C 1
ATOM 5477 O O . ILE B 1 362 ? -8.644 -86.632 -64.125 1.00 13.87 362 ILE B O 1
ATOM 5482 N N . ILE B 1 363 ? -10.512 -85.451 -63.514 1.00 15.19 363 ILE B N 1
ATOM 5483 C CA . ILE B 1 363 ? -11.189 -86.496 -62.691 1.00 15.80 363 ILE B CA 1
ATOM 5484 C C . ILE B 1 363 ? -11.407 -87.749 -63.572 1.00 16.94 363 ILE B C 1
ATOM 5485 O O . ILE B 1 363 ? -11.091 -88.882 -63.152 1.00 16.16 363 ILE B O 1
ATOM 5490 N N . ARG B 1 364 ? -11.901 -87.558 -64.786 1.00 16.64 364 ARG B N 1
ATOM 5491 C CA . ARG B 1 364 ? -12.216 -88.697 -65.705 1.00 19.73 364 ARG B CA 1
ATOM 5492 C C . ARG B 1 364 ? -10.929 -89.393 -66.158 1.00 18.13 364 ARG B C 1
ATOM 5493 O O . ARG B 1 364 ? -10.851 -90.650 -66.063 1.00 16.06 364 ARG B O 1
ATOM 5501 N N . GLU B 1 365 ? -9.963 -88.625 -66.679 1.00 18.06 365 GLU B N 1
ATOM 5502 C CA . GLU B 1 365 ? -8.711 -89.193 -67.253 1.00 19.11 365 GLU B CA 1
ATOM 5503 C C . GLU B 1 365 ? -7.853 -89.857 -66.177 1.00 19.81 365 GLU B C 1
ATOM 5504 O O . GLU B 1 365 ? -7.281 -90.895 -66.495 1.00 21.00 365 GLU B O 1
ATOM 5510 N N . LEU B 1 366 ? -7.803 -89.335 -64.943 1.00 16.95 366 LEU B N 1
ATOM 5511 C CA . LEU B 1 366 ? -7.015 -89.943 -63.837 1.00 15.94 366 LEU B CA 1
ATOM 5512 C C . LEU B 1 366 ? -7.894 -90.883 -62.984 1.00 16.04 366 LEU B C 1
ATOM 5513 O O . LEU B 1 366 ? -7.368 -91.425 -61.965 1.00 18.47 366 LEU B O 1
ATOM 5518 N N . ASP B 1 367 ? -9.182 -91.042 -63.303 1.00 16.47 367 ASP B N 1
ATOM 5519 C CA . ASP B 1 367 ? -10.104 -91.972 -62.594 1.00 15.97 367 ASP B CA 1
ATOM 5520 C C . ASP B 1 367 ? -10.015 -91.721 -61.072 1.00 15.26 367 ASP B C 1
ATOM 5521 O O . ASP B 1 367 ? -9.670 -92.615 -60.287 1.00 13.70 367 ASP B O 1
ATOM 5526 N N . LEU B 1 368 ? -10.273 -90.481 -60.662 1.00 14.46 368 LEU B N 1
ATOM 5527 C CA . LEU B 1 368 ? -9.949 -90.057 -59.288 1.00 14.49 368 LEU B CA 1
ATOM 5528 C C . LEU B 1 368 ? -11.004 -90.521 -58.294 1.00 13.40 368 LEU B C 1
ATOM 5529 O O . LEU B 1 368 ? -10.723 -90.395 -57.098 1.00 13.46 368 LEU B O 1
ATOM 5534 N N . LEU B 1 369 ? -12.201 -90.941 -58.727 1.00 15.02 369 LEU B N 1
ATOM 5535 C CA . LEU B 1 369 ? -13.292 -91.171 -57.741 1.00 15.94 369 LEU B CA 1
ATOM 5536 C C . LEU B 1 369 ? -13.185 -92.606 -57.207 1.00 17.09 369 LEU B C 1
ATOM 5537 O O . LEU B 1 369 ? -14.136 -93.421 -57.376 1.00 17.26 369 LEU B O 1
ATOM 5542 N N . ARG B 1 370 ? -12.087 -92.854 -56.490 1.00 15.70 370 ARG B N 1
ATOM 5543 C CA . ARG B 1 370 ? -11.753 -94.160 -55.895 1.00 16.65 370 ARG B CA 1
ATOM 5544 C C . ARG B 1 370 ? -11.136 -93.919 -54.524 1.00 15.67 370 ARG B C 1
ATOM 5545 O O . ARG B 1 370 ? -10.511 -92.875 -54.281 1.00 14.13 370 ARG B O 1
ATOM 5553 N N . PRO B 1 371 ? -11.270 -94.883 -53.589 1.00 14.59 371 PRO B N 1
ATOM 5554 C CA . PRO B 1 371 ? -10.685 -94.757 -52.251 1.00 15.83 371 PRO B CA 1
ATOM 5555 C C . PRO B 1 371 ? -9.194 -95.096 -52.220 1.00 16.20 371 PRO B C 1
ATOM 5556 O O . PRO B 1 371 ? -8.759 -96.097 -51.620 1.00 16.87 371 PRO B O 1
ATOM 5560 N N . ILE B 1 372 ? -8.412 -94.185 -52.771 1.00 13.91 372 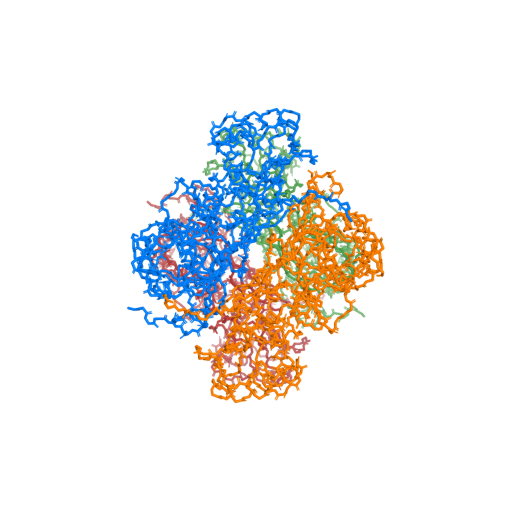ILE B N 1
ATOM 5561 C CA . ILE B 1 372 ? -6.947 -94.316 -52.914 1.00 14.40 372 ILE B CA 1
ATOM 5562 C C . ILE B 1 372 ? -6.198 -93.301 -52.055 1.00 14.28 372 ILE B C 1
ATOM 5563 O O . ILE B 1 372 ? -4.977 -93.257 -52.176 1.00 15.17 372 ILE B O 1
ATOM 5568 N N . TYR B 1 373 ? -6.879 -92.472 -51.242 1.00 12.24 373 TYR B N 1
ATOM 5569 C CA . TYR B 1 373 ? -6.222 -91.250 -50.699 1.00 11.83 373 TYR B CA 1
ATOM 5570 C C . TYR B 1 373 ? -5.611 -91.438 -49.311 1.00 10.72 373 TYR B C 1
ATOM 5571 O O . TYR B 1 373 ? -4.636 -90.669 -49.006 1.00 9.99 373 TYR B O 1
ATOM 5580 N N . ALA B 1 374 ? -6.133 -92.313 -48.448 1.00 11.52 374 ALA B N 1
ATOM 5581 C CA . ALA B 1 374 ? -5.518 -92.468 -47.092 1.00 12.45 374 ALA B CA 1
ATOM 5582 C C . ALA B 1 374 ? -4.025 -92.812 -47.232 1.00 11.80 374 ALA B C 1
ATOM 5583 O O . ALA B 1 374 ? -3.198 -92.303 -46.456 1.00 13.45 374 ALA B O 1
ATOM 5585 N N . ASP B 1 375 ? -3.659 -93.624 -48.218 1.00 12.21 375 ASP B N 1
ATOM 5586 C CA . ASP B 1 375 ? -2.245 -94.006 -48.454 1.00 13.04 375 ASP B CA 1
ATOM 5587 C C . ASP B 1 375 ? -1.405 -92.759 -48.738 1.00 12.48 375 ASP B C 1
ATOM 5588 O O . ASP B 1 375 ? -0.190 -92.837 -48.588 1.00 14.52 375 ASP B O 1
ATOM 5593 N N . THR B 1 376 ? -1.991 -91.670 -49.289 1.00 13.32 376 THR B N 1
ATOM 5594 C CA . THR B 1 376 ? -1.210 -90.483 -49.715 1.00 12.93 376 THR B CA 1
ATOM 5595 C C . THR B 1 376 ? -0.956 -89.567 -48.512 1.00 12.56 376 THR B C 1
ATOM 5596 O O . THR B 1 376 ? -0.188 -88.648 -48.672 1.00 11.95 376 THR B O 1
ATOM 5600 N N . ALA B 1 377 ? -1.573 -89.824 -47.359 1.00 13.78 377 ALA B N 1
ATOM 5601 C CA . ALA B 1 377 ? -1.707 -88.829 -46.266 1.00 13.23 377 ALA B CA 1
ATOM 5602 C C . ALA B 1 377 ? -0.459 -88.805 -45.394 1.00 12.41 377 ALA B C 1
ATOM 5603 O O . ALA B 1 377 ? -0.392 -87.961 -44.509 1.00 13.21 377 ALA B O 1
ATOM 5605 N N . ALA B 1 378 ? 0.490 -89.724 -45.624 1.00 11.23 378 ALA B N 1
ATOM 5606 C CA . ALA B 1 378 ? 1.863 -89.631 -45.087 1.00 12.34 378 ALA B CA 1
ATOM 5607 C C . ALA B 1 378 ? 2.837 -90.160 -46.146 1.00 11.50 378 ALA B C 1
ATOM 5608 O O . ALA B 1 378 ? 2.433 -90.918 -46.993 1.00 11.01 378 ALA B O 1
ATOM 5610 N N . TYR B 1 379 ? 4.055 -89.621 -46.115 1.00 12.75 379 TYR B N 1
ATOM 5611 C CA . TYR B 1 379 ? 5.267 -90.037 -46.866 1.00 12.69 379 TYR B CA 1
ATOM 5612 C C . TYR B 1 379 ? 5.203 -89.465 -48.284 1.00 11.47 379 TYR B C 1
ATOM 5613 O O . TYR B 1 379 ? 5.979 -89.904 -49.147 1.00 12.41 379 TYR B O 1
ATOM 5622 N N . GLY B 1 380 ? 4.283 -88.538 -48.531 1.00 11.44 380 GLY B N 1
ATOM 5623 C CA . GLY B 1 380 ? 4.220 -87.754 -49.765 1.00 11.81 380 GLY B CA 1
ATOM 5624 C C . GLY B 1 380 ? 3.197 -88.256 -50.753 1.00 11.16 380 GLY B C 1
ATOM 5625 O O . GLY B 1 380 ? 2.831 -89.442 -50.769 1.00 11.86 380 GLY B O 1
ATOM 5626 N N . HIS B 1 381 ? 2.650 -87.330 -51.543 1.00 11.54 381 HIS B N 1
ATOM 5627 C CA . HIS B 1 381 ? 1.658 -87.597 -52.601 1.00 11.80 381 HIS B CA 1
ATOM 5628 C C . HIS B 1 381 ? 2.315 -87.979 -53.926 1.00 12.03 381 HIS B C 1
ATOM 5629 O O . HIS B 1 381 ? 1.625 -88.561 -54.763 1.00 12.10 381 HIS B O 1
ATOM 5636 N N . PHE B 1 382 ? 3.623 -87.767 -54.081 1.00 13.00 382 PHE B N 1
ATOM 5637 C CA . PHE B 1 382 ? 4.280 -87.851 -55.397 1.00 13.51 382 PHE B CA 1
ATOM 5638 C C . PHE B 1 382 ? 5.476 -88.791 -55.324 1.00 14.54 382 PHE B C 1
ATOM 5639 O O . PHE B 1 382 ? 6.162 -88.825 -54.266 1.00 14.88 382 PHE B O 1
ATOM 5647 N N . GLY B 1 383 ? 5.727 -89.466 -56.439 1.00 14.05 383 GLY B N 1
ATOM 5648 C CA . GLY B 1 383 ? 6.908 -90.340 -56.601 1.00 15.97 383 GLY B CA 1
ATOM 5649 C C . GLY B 1 383 ? 6.874 -91.527 -55.642 1.00 17.90 383 GLY B C 1
ATOM 5650 O O . GLY B 1 383 ? 7.933 -92.012 -55.246 1.00 19.79 383 GLY B O 1
ATOM 5651 N N . ARG B 1 384 ? 5.699 -92.019 -55.323 1.00 17.74 384 ARG B N 1
ATOM 5652 C CA . ARG B 1 384 ? 5.504 -93.190 -54.422 1.00 18.08 384 ARG B CA 1
ATOM 5653 C C . ARG B 1 384 ? 5.678 -94.500 -55.198 1.00 20.35 384 ARG B C 1
ATOM 5654 O O . ARG B 1 384 ? 4.729 -94.913 -55.890 1.00 21.75 384 ARG B O 1
ATOM 5662 N N . THR B 1 385 ? 6.828 -95.158 -55.020 1.00 25.02 385 THR B N 1
ATOM 5663 C CA . THR B 1 385 ? 7.117 -96.459 -55.694 1.00 28.15 385 THR B CA 1
ATOM 5664 C C . THR B 1 385 ? 6.220 -97.553 -55.097 1.00 27.05 385 THR B C 1
ATOM 5665 O O . THR B 1 385 ? 5.964 -98.527 -55.789 1.00 31.47 385 THR B O 1
ATOM 5669 N N . ASP B 1 386 ? 5.741 -97.364 -53.869 1.00 25.05 386 ASP B N 1
ATOM 5670 C CA . ASP B 1 386 ? 4.949 -98.358 -53.105 1.00 23.62 386 ASP B CA 1
ATOM 5671 C C . ASP B 1 386 ? 3.473 -98.277 -53.529 1.00 23.19 386 ASP B C 1
ATOM 5672 O O . ASP B 1 386 ? 2.703 -99.206 -53.193 1.00 22.03 386 ASP B O 1
ATOM 5677 N N . LEU B 1 387 ? 3.052 -97.236 -54.246 1.00 19.64 387 LEU B N 1
ATOM 5678 C CA . LEU B 1 387 ? 1.616 -97.059 -54.597 1.00 20.65 387 LEU B CA 1
ATOM 5679 C C . LEU B 1 387 ? 1.479 -97.046 -56.112 1.00 21.86 387 LEU B C 1
ATOM 5680 O O . LEU B 1 387 ? 2.517 -96.965 -56.793 1.00 29.66 387 LEU B O 1
ATOM 5685 N N . ASP B 1 388 ? 0.256 -97.112 -56.621 1.00 22.00 388 ASP B N 1
ATOM 5686 C CA . ASP B 1 388 ? 0.019 -97.085 -58.092 1.00 24.43 388 ASP B CA 1
ATOM 5687 C C . ASP B 1 388 ? -0.916 -95.920 -58.422 1.00 22.10 388 ASP B C 1
ATOM 5688 O O . ASP B 1 388 ? -2.061 -96.173 -58.865 1.00 24.79 388 ASP B O 1
ATOM 5693 N N . LEU B 1 389 ? -0.400 -94.688 -58.343 1.00 20.54 389 LEU B N 1
ATOM 5694 C CA . LEU B 1 389 ? -1.224 -93.465 -58.402 1.00 19.27 389 LEU B CA 1
ATOM 5695 C C . LEU B 1 389 ? -1.340 -92.989 -59.854 1.00 17.31 389 LEU B C 1
ATOM 5696 O O . LEU B 1 389 ? -0.380 -93.023 -60.622 1.00 17.34 389 LEU B O 1
ATOM 5701 N N . PRO B 1 390 ? -2.559 -92.641 -60.325 1.00 15.30 390 PRO B N 1
ATOM 5702 C CA . PRO B 1 390 ? -2.740 -92.351 -61.737 1.00 14.66 390 PRO B CA 1
ATOM 5703 C C . PRO B 1 390 ? -1.972 -91.118 -62.206 1.00 14.15 390 PRO B C 1
ATOM 5704 O O . PRO B 1 390 ? -1.725 -91.013 -63.420 1.00 14.86 390 PRO B O 1
ATOM 5708 N N . TRP B 1 391 ? -1.709 -90.164 -61.313 1.00 12.76 391 TRP B N 1
ATOM 5709 C CA . TRP B 1 391 ? -0.962 -88.929 -61.697 1.00 12.86 391 TRP B CA 1
ATOM 5710 C C . TRP B 1 391 ? 0.535 -89.203 -61.879 1.00 13.67 391 TRP B C 1
ATOM 5711 O O . TRP B 1 391 ? 1.243 -88.299 -62.320 1.00 15.04 391 TRP B O 1
ATOM 5722 N N . GLU B 1 392 ? 0.991 -90.428 -61.643 1.00 12.81 392 GLU B N 1
ATOM 5723 C CA . GLU B 1 392 ? 2.410 -90.836 -61.840 1.00 14.65 392 GLU B CA 1
ATOM 5724 C C . GLU B 1 392 ? 2.570 -91.519 -63.205 1.00 16.56 392 GLU B C 1
ATOM 5725 O O . GLU B 1 392 ? 3.710 -91.871 -63.526 1.00 18.07 392 GLU B O 1
ATOM 5731 N N . ALA B 1 393 ? 1.507 -91.628 -64.017 1.00 15.00 393 ALA B N 1
ATOM 5732 C CA . ALA B 1 393 ? 1.585 -92.320 -65.327 1.00 17.32 393 ALA B CA 1
ATOM 5733 C C . ALA B 1 393 ? 2.361 -91.442 -66.313 1.00 18.59 393 ALA B C 1
ATOM 5734 O O . ALA B 1 393 ? 2.063 -90.267 -66.436 1.00 17.09 393 ALA B O 1
ATOM 5736 N N . ILE B 1 394 ? 3.349 -91.996 -67.007 1.00 19.43 394 ILE B N 1
ATOM 5737 C CA . ILE B 1 394 ? 4.030 -91.207 -68.068 1.00 20.18 394 ILE B CA 1
ATOM 5738 C C . ILE B 1 394 ? 3.476 -91.667 -69.428 1.00 19.98 394 ILE B C 1
ATOM 5739 O O . ILE B 1 394 ? 4.273 -91.869 -70.360 1.00 18.52 394 ILE B O 1
ATOM 5744 N N . ASP B 1 395 ? 2.148 -91.682 -69.545 1.00 18.86 395 ASP B N 1
ATOM 5745 C CA . ASP B 1 395 ? 1.378 -92.225 -70.679 1.00 20.06 395 ASP B CA 1
ATOM 5746 C C . ASP B 1 395 ? 1.052 -91.109 -71.673 1.00 19.15 395 ASP B C 1
ATOM 5747 O O . ASP B 1 395 ? 0.311 -91.376 -72.604 1.00 17.98 395 ASP B O 1
ATOM 5752 N N . ARG B 1 396 ? 1.588 -89.895 -71.536 1.00 17.96 396 ARG B N 1
ATOM 5753 C CA . ARG B 1 396 ? 1.290 -88.836 -72.537 1.00 18.99 396 ARG B CA 1
ATOM 5754 C C . ARG B 1 396 ? 2.575 -88.417 -73.263 1.00 16.39 396 ARG B C 1
ATOM 5755 O O . ARG B 1 396 ? 2.560 -87.365 -73.908 1.00 18.30 396 ARG B O 1
ATOM 5763 N N . VAL B 1 397 ? 3.662 -89.189 -73.169 1.00 17.98 397 VAL B N 1
ATOM 5764 C CA . VAL B 1 397 ? 4.971 -88.793 -73.754 1.00 19.49 397 VAL B CA 1
ATOM 5765 C C . VAL B 1 397 ? 4.817 -88.735 -75.283 1.00 17.32 397 VAL B C 1
ATOM 5766 O O . VAL B 1 397 ? 5.345 -87.781 -75.933 1.00 17.68 397 VAL B O 1
ATOM 5770 N N . ASP B 1 398 ? 4.191 -89.756 -75.867 1.00 20.47 398 ASP B N 1
ATOM 5771 C CA . ASP B 1 398 ? 4.107 -89.886 -77.342 1.00 20.42 398 ASP B CA 1
ATOM 5772 C C . ASP B 1 398 ? 3.306 -88.721 -77.884 1.00 20.18 398 ASP B C 1
ATOM 5773 O O . ASP B 1 398 ? 3.712 -88.126 -78.915 1.00 19.74 398 ASP B O 1
ATOM 5778 N N . GLU B 1 399 ? 2.205 -88.404 -77.208 1.00 19.59 399 GLU B N 1
ATOM 5779 C CA . GLU B 1 399 ? 1.365 -87.235 -77.576 1.00 19.21 399 GLU B CA 1
ATOM 5780 C C . GLU B 1 399 ? 2.161 -85.918 -77.533 1.00 17.94 399 GLU B C 1
ATOM 5781 O O . GLU B 1 399 ? 1.985 -85.082 -78.436 1.00 15.84 399 GLU B O 1
ATOM 5787 N N . LEU B 1 400 ? 2.918 -85.641 -76.466 1.00 16.40 400 LEU B N 1
ATOM 5788 C CA . LEU B 1 400 ? 3.705 -84.381 -76.389 1.00 15.94 400 LEU B CA 1
ATOM 5789 C C . LEU B 1 400 ? 4.729 -84.289 -77.532 1.00 18.14 400 LEU B C 1
ATOM 5790 O O . LEU B 1 400 ? 4.869 -83.221 -78.182 1.00 17.48 400 LEU B O 1
ATOM 5795 N N . ARG B 1 401 ? 5.448 -85.375 -77.782 1.00 18.41 401 ARG B N 1
ATOM 5796 C CA . ARG B 1 401 ? 6.518 -85.376 -78.818 1.00 19.61 401 ARG B CA 1
ATOM 5797 C C . ARG B 1 401 ? 5.885 -85.209 -80.194 1.00 20.31 401 ARG B C 1
ATOM 5798 O O . ARG B 1 401 ? 6.422 -84.380 -80.970 1.00 22.42 401 ARG B O 1
ATOM 5806 N N . ALA B 1 402 ? 4.703 -85.790 -80.414 1.00 22.05 402 ALA B N 1
ATOM 5807 C CA . ALA B 1 402 ? 3.981 -85.676 -81.698 1.00 22.60 402 ALA B CA 1
ATOM 5808 C C . ALA B 1 402 ? 3.499 -84.230 -81.862 1.00 22.19 402 ALA B C 1
ATOM 5809 O O . ALA B 1 402 ? 3.681 -83.648 -82.947 1.00 23.91 402 ALA B O 1
ATOM 5811 N N . ALA B 1 403 ? 2.920 -83.630 -80.820 1.00 19.47 403 ALA B N 1
ATOM 5812 C CA . ALA B 1 403 ? 2.488 -82.208 -80.851 1.00 22.53 403 ALA B CA 1
ATOM 5813 C C . ALA B 1 403 ? 3.675 -81.274 -81.152 1.00 19.83 403 ALA B C 1
ATOM 5814 O O . ALA B 1 403 ? 3.469 -80.165 -81.728 1.00 22.60 403 ALA B O 1
ATOM 5816 N N . LEU B 1 404 ? 4.904 -81.678 -80.808 1.00 20.75 404 LEU B N 1
ATOM 5817 C CA . LEU B 1 404 ? 6.117 -80.852 -81.028 1.00 20.96 404 LEU B CA 1
ATOM 5818 C C . LEU B 1 404 ? 6.859 -81.289 -82.302 1.00 23.84 404 LEU B C 1
ATOM 5819 O O . LEU B 1 404 ? 7.928 -80.705 -82.561 1.00 23.61 404 LEU B O 1
ATOM 5824 N N . LYS B 1 405 ? 6.302 -82.220 -83.079 1.00 26.46 405 LYS B N 1
ATOM 5825 C CA . LYS B 1 405 ? 6.878 -82.694 -84.369 1.00 27.36 405 LYS B CA 1
ATOM 5826 C C . LYS B 1 405 ? 8.263 -83.320 -84.151 1.00 28.36 405 LYS B C 1
ATOM 5827 O O . LYS B 1 405 ? 9.102 -83.313 -85.088 1.00 27.68 405 LYS B O 1
ATOM 5833 N N . LEU B 1 406 ? 8.514 -83.860 -82.965 1.00 25.49 406 LEU B N 1
ATOM 5834 C CA . LEU B 1 406 ? 9.766 -84.570 -82.647 1.00 26.23 406 LEU B CA 1
ATOM 5835 C C . LEU B 1 406 ? 9.613 -86.047 -83.021 1.00 27.75 406 LEU B C 1
ATOM 5836 O O . LEU B 1 406 ? 8.460 -86.550 -83.069 1.00 31.68 406 LEU B O 1
ATOM 5841 N N . ALA B 1 407 ? 10.739 -86.716 -83.274 1.00 26.69 407 ALA B N 1
ATOM 5842 C CA . ALA B 1 407 ? 10.817 -88.177 -83.512 1.00 29.30 407 ALA B CA 1
ATOM 5843 C C . ALA B 1 407 ? 10.275 -88.921 -82.290 1.00 31.98 407 ALA B C 1
ATOM 5844 O O . ALA B 1 407 ? 10.427 -88.438 -81.173 1.00 33.24 407 ALA B O 1
ATOM 5847 N N . GLN C 1 3 ? -50.244 -70.774 21.408 1.00 32.51 3 GLN C N 1
ATOM 5848 C CA . GLN C 1 3 ? -49.042 -70.857 20.530 1.00 33.16 3 GLN C CA 1
ATOM 5849 C C . GLN C 1 3 ? -49.482 -70.520 19.101 1.00 35.21 3 GLN C C 1
ATOM 5850 O O . GLN C 1 3 ? -50.234 -71.324 18.530 1.00 29.55 3 GLN C O 1
ATOM 5856 N N . PRO C 1 4 ? -49.069 -69.371 18.514 1.00 32.23 4 PRO C N 1
ATOM 5857 C CA . PRO C 1 4 ? -49.559 -68.938 17.199 1.00 34.96 4 PRO C CA 1
ATOM 5858 C C . PRO C 1 4 ? -49.265 -69.878 16.017 1.00 30.53 4 PRO C C 1
ATOM 5859 O O . PRO C 1 4 ? -48.439 -70.778 16.133 1.00 22.03 4 PRO C O 1
ATOM 5863 N N . THR C 1 5 ? -49.990 -69.631 14.923 1.00 28.42 5 THR C N 1
ATOM 5864 C CA . THR C 1 5 ? -50.048 -70.460 13.704 1.00 28.11 5 THR C CA 1
ATOM 5865 C C . THR C 1 5 ? -49.611 -69.623 12.496 1.00 25.25 5 THR C C 1
ATOM 5866 O O . THR C 1 5 ? -49.930 -68.422 12.406 1.00 21.96 5 THR C O 1
ATOM 5870 N N . ALA C 1 6 ? -48.907 -70.263 11.574 1.00 20.99 6 ALA C N 1
ATOM 5871 C CA . ALA C 1 6 ? -48.586 -69.655 10.265 1.00 19.29 6 ALA C CA 1
ATOM 5872 C C . ALA C 1 6 ? -49.281 -70.522 9.229 1.00 18.42 6 ALA C C 1
ATOM 5873 O O . ALA C 1 6 ? -49.512 -71.664 9.520 1.00 20.00 6 ALA C O 1
ATOM 5875 N N . VAL C 1 7 ? -49.576 -70.002 8.052 1.00 17.89 7 VAL C N 1
ATOM 5876 C CA . VAL C 1 7 ? -50.255 -70.824 7.008 1.00 17.57 7 VAL C CA 1
ATOM 5877 C C . VAL C 1 7 ? -49.148 -71.505 6.219 1.00 16.47 7 VAL C C 1
ATOM 5878 O O . VAL C 1 7 ? -48.218 -70.794 5.745 1.00 19.54 7 VAL C O 1
ATOM 5882 N N . ARG C 1 8 ? -49.269 -72.807 6.052 1.00 16.67 8 ARG C N 1
ATOM 5883 C CA . ARG C 1 8 ? -48.327 -73.589 5.226 1.00 15.13 8 ARG C CA 1
ATOM 5884 C C . ARG C 1 8 ? -48.583 -73.280 3.749 1.00 15.71 8 ARG C C 1
ATOM 5885 O O . ARG C 1 8 ? -49.730 -73.261 3.323 1.00 15.91 8 ARG C O 1
ATOM 5893 N N . LEU C 1 9 ? -47.506 -73.081 2.998 1.00 15.19 9 LEU C N 1
ATOM 5894 C CA . LEU C 1 9 ? -47.578 -72.612 1.587 1.00 14.41 9 LEU C CA 1
ATOM 5895 C C . LEU C 1 9 ? -46.634 -73.496 0.804 1.00 12.63 9 LEU C C 1
ATOM 5896 O O . LEU C 1 9 ? -45.435 -73.389 1.060 1.00 12.86 9 LEU C O 1
ATOM 5901 N N . PHE C 1 10 ? -47.190 -74.266 -0.108 1.00 12.09 10 PHE C N 1
ATOM 5902 C CA . PHE C 1 10 ? -46.494 -75.257 -0.937 1.00 13.04 10 PHE C CA 1
ATOM 5903 C C . PHE C 1 10 ? -46.351 -74.738 -2.364 1.00 13.20 10 PHE C C 1
ATOM 5904 O O . PHE C 1 10 ? -47.317 -74.184 -2.958 1.00 12.01 10 PHE C O 1
ATOM 5912 N N . THR C 1 11 ? -45.147 -74.886 -2.907 1.00 12.19 11 THR C N 1
ATOM 5913 C CA . THR C 1 11 ? -44.809 -74.364 -4.260 1.00 12.10 11 THR C CA 1
ATOM 5914 C C . THR C 1 11 ? -44.412 -75.480 -5.221 1.00 12.12 11 THR C C 1
ATOM 5915 O O . THR C 1 11 ? -43.651 -76.402 -4.832 1.00 11.16 11 THR C O 1
ATOM 5919 N N . SER C 1 12 ? -44.746 -75.314 -6.504 1.00 11.81 12 SER C N 1
ATOM 5920 C CA . SER C 1 12 ? -44.192 -76.123 -7.625 1.00 11.71 12 SER C CA 1
ATOM 5921 C C . SER C 1 12 ? -43.845 -75.169 -8.771 1.00 12.57 12 SER C C 1
ATOM 5922 O O . SER C 1 12 ? -44.495 -74.099 -8.899 1.00 11.55 12 SER C O 1
ATOM 5925 N N . GLU C 1 13 ? -42.963 -75.590 -9.675 1.00 11.52 13 GLU C N 1
ATOM 5926 C CA . GLU C 1 13 ? -42.580 -74.717 -10.807 1.00 11.84 13 GLU C CA 1
ATOM 5927 C C . GLU C 1 13 ? -42.671 -75.508 -12.102 1.00 10.81 13 GLU C C 1
ATOM 5928 O O . GLU C 1 13 ? -42.696 -76.717 -12.084 1.00 11.08 13 GLU C O 1
ATOM 5934 N N . SER C 1 14 ? -42.679 -74.793 -13.210 1.00 10.33 14 SER C N 1
ATOM 5935 C CA . SER C 1 14 ? -42.486 -75.392 -14.542 1.00 10.05 14 SER C CA 1
ATOM 5936 C C . SER C 1 14 ? -41.664 -74.421 -15.364 1.00 9.55 14 SER C C 1
ATOM 5937 O O . SER C 1 14 ? -41.330 -73.269 -14.914 1.00 9.95 14 SER C O 1
ATOM 5940 N N . VAL C 1 15 ? -41.277 -74.889 -16.549 1.00 10.01 15 VAL C N 1
ATOM 5941 C CA . VAL C 1 15 ? -40.480 -74.023 -17.433 1.00 9.93 15 VAL C CA 1
ATOM 5942 C C . VAL C 1 15 ? -40.977 -74.293 -18.853 1.00 10.28 15 VAL C C 1
ATOM 5943 O O . VAL C 1 15 ? -41.600 -75.343 -19.094 1.00 10.33 15 VAL C O 1
ATOM 5947 N N . THR C 1 16 ? -40.737 -73.327 -19.741 1.00 10.14 16 THR C N 1
ATOM 5948 C CA . THR C 1 16 ? -41.088 -73.500 -21.154 1.00 9.98 16 THR C CA 1
ATOM 5949 C C . THR C 1 16 ? -40.065 -74.439 -21.794 1.00 11.31 16 THR C C 1
ATOM 5950 O O . THR C 1 16 ? -38.997 -74.625 -21.268 1.00 11.12 16 THR C O 1
ATOM 5954 N N . GLU C 1 17 ? -40.372 -74.837 -23.012 1.00 12.34 17 GLU C N 1
ATOM 5955 C CA . GLU C 1 17 ? -39.484 -75.625 -23.885 1.00 12.82 17 GLU C CA 1
ATOM 5956 C C . GLU C 1 17 ? -38.259 -74.810 -24.280 1.00 11.13 17 GLU C C 1
ATOM 5957 O O . GLU C 1 17 ? -37.325 -75.430 -24.833 1.00 11.08 17 GLU C O 1
ATOM 5963 N N . GLY C 1 18 ? -38.270 -73.480 -24.112 1.00 11.60 18 GLY C N 1
ATOM 5964 C CA . GLY C 1 18 ? -37.114 -72.603 -24.395 1.00 11.03 18 GLY C CA 1
ATOM 5965 C C . GLY C 1 18 ? -36.132 -72.455 -23.240 1.00 10.06 18 GLY C C 1
ATOM 5966 O O . GLY C 1 18 ? -35.092 -71.838 -23.420 1.00 10.85 18 GLY C O 1
ATOM 5967 N N . HIS C 1 19 ? -36.440 -72.964 -22.053 1.00 10.43 19 HIS C N 1
ATOM 5968 C CA . HIS C 1 19 ? -35.477 -72.988 -20.931 1.00 10.46 19 HIS C CA 1
ATOM 5969 C C . HIS C 1 19 ? -34.341 -73.936 -21.309 1.00 10.75 19 HIS C C 1
ATOM 5970 O O . HIS C 1 19 ? -34.598 -75.025 -21.824 1.00 11.20 19 HIS C O 1
ATOM 5977 N N . PRO C 1 20 ? -33.076 -73.500 -21.153 1.00 10.84 20 PRO C N 1
ATOM 5978 C CA . PRO C 1 20 ? -31.908 -74.250 -21.610 1.00 11.30 20 PRO C CA 1
ATOM 5979 C C . PRO C 1 20 ? -31.848 -75.707 -21.142 1.00 11.23 20 PRO C C 1
ATOM 5980 O O . PRO C 1 20 ? -31.501 -76.572 -21.927 1.00 11.02 20 PRO C O 1
ATOM 5984 N N . ASP C 1 21 ? -32.272 -75.992 -19.919 1.00 11.02 21 ASP C N 1
ATOM 5985 C CA . ASP C 1 21 ? -32.326 -77.419 -19.497 1.00 11.44 21 ASP C CA 1
ATOM 5986 C C . ASP C 1 21 ? -33.372 -78.180 -20.322 1.00 10.16 21 ASP C C 1
ATOM 5987 O O . ASP C 1 21 ? -33.112 -79.318 -20.726 1.00 12.18 21 ASP C O 1
ATOM 5992 N N . LYS C 1 22 ? -34.551 -77.621 -20.549 1.00 10.55 22 LYS C N 1
ATOM 5993 C CA . LYS C 1 22 ? -35.597 -78.297 -21.351 1.00 10.70 22 LYS C CA 1
ATOM 5994 C C . LYS C 1 22 ? -35.214 -78.350 -22.826 1.00 10.84 22 LYS C C 1
ATOM 5995 O O . LYS C 1 22 ? -35.635 -79.267 -23.502 1.00 11.32 22 LYS C O 1
ATOM 6001 N N . ILE C 1 23 ? -34.418 -77.398 -23.331 1.00 11.52 23 ILE C N 1
ATOM 6002 C CA . ILE C 1 23 ? -33.853 -77.519 -24.706 1.00 10.60 23 ILE C CA 1
ATOM 6003 C C . ILE C 1 23 ? -33.091 -78.842 -24.770 1.00 10.79 23 ILE C C 1
ATOM 6004 O O . ILE C 1 23 ? -33.237 -79.559 -25.791 1.00 10.54 23 ILE C O 1
ATOM 6009 N N . CYS C 1 24 ? -32.270 -79.114 -23.766 1.00 10.80 24 CYS C N 1
ATOM 6010 C CA . CYS C 1 24 ? -31.406 -80.333 -23.747 1.00 11.13 24 CYS C CA 1
ATOM 6011 C C . CYS C 1 24 ? -32.267 -81.586 -23.649 1.00 11.18 24 CYS C C 1
ATOM 6012 O O . CYS C 1 24 ? -32.033 -82.567 -24.406 1.00 10.61 24 CYS C O 1
ATOM 6015 N N . ASP C 1 25 ? -33.263 -81.590 -22.759 1.00 10.48 25 ASP C N 1
ATOM 6016 C CA . ASP C 1 25 ? -34.197 -82.747 -22.727 1.00 10.37 25 ASP C CA 1
ATOM 6017 C C . ASP C 1 25 ? -34.837 -82.992 -24.108 1.00 10.75 25 ASP C C 1
ATOM 6018 O O . ASP C 1 25 ? -34.934 -84.176 -24.553 1.00 10.07 25 ASP C O 1
ATOM 6023 N N . ALA C 1 26 ? -35.390 -81.947 -24.745 1.00 10.48 26 ALA C N 1
ATOM 6024 C CA . ALA C 1 26 ? -36.099 -82.087 -26.035 1.00 11.34 26 ALA C CA 1
ATOM 6025 C C . ALA C 1 26 ? -35.129 -82.606 -27.111 1.00 11.81 26 ALA C C 1
ATOM 6026 O O . ALA C 1 26 ? -35.557 -83.462 -27.975 1.00 10.74 26 ALA C O 1
ATOM 6028 N N . ILE C 1 27 ? -33.888 -82.138 -27.107 1.00 11.73 27 ILE C N 1
ATOM 6029 C CA . ILE C 1 27 ? -32.902 -82.588 -28.141 1.00 13.05 27 ILE C CA 1
ATOM 6030 C C . ILE C 1 27 ? -32.599 -84.068 -27.902 1.00 12.94 27 ILE C C 1
ATOM 6031 O O . ILE C 1 27 ? -32.619 -84.831 -28.855 1.00 14.92 27 ILE C O 1
ATOM 6036 N N . SER C 1 28 ? -32.313 -84.440 -26.660 1.00 12.61 28 SER C N 1
ATOM 6037 C CA . SER C 1 28 ? -32.048 -85.846 -26.257 1.00 12.44 28 SER C CA 1
ATOM 6038 C C . SER C 1 28 ? -33.217 -86.753 -26.679 1.00 13.08 28 SER C C 1
ATOM 6039 O O . SER C 1 28 ? -32.933 -87.797 -27.303 1.00 13.73 28 SER C O 1
ATOM 6042 N N . ASP C 1 29 ? -34.485 -86.357 -26.471 1.00 13.46 29 ASP C N 1
ATOM 6043 C CA . ASP C 1 29 ? -35.674 -87.216 -26.780 1.00 13.18 29 ASP C CA 1
ATOM 6044 C C . ASP C 1 29 ? -36.026 -87.123 -28.267 1.00 12.91 29 ASP C C 1
ATOM 6045 O O . ASP C 1 29 ? -36.595 -88.075 -28.786 1.00 13.59 29 ASP C O 1
ATOM 6050 N N . THR C 1 30 ? -35.671 -86.052 -28.963 1.00 12.77 30 THR C N 1
ATOM 6051 C CA . THR C 1 30 ? -35.824 -85.967 -30.439 1.00 13.47 30 THR C CA 1
ATOM 6052 C C . THR C 1 30 ? -34.867 -86.983 -31.101 1.00 13.40 30 THR C C 1
ATOM 6053 O O . THR C 1 30 ? -35.311 -87.689 -32.022 1.00 14.95 30 THR C O 1
ATOM 6057 N N . ILE C 1 31 ? -33.631 -87.088 -30.603 1.00 12.94 31 ILE C N 1
ATOM 6058 C CA . ILE C 1 31 ? -32.635 -88.099 -31.079 1.00 14.45 31 ILE C CA 1
ATOM 6059 C C . ILE C 1 31 ? -33.199 -89.487 -30.765 1.00 15.23 31 ILE C C 1
ATOM 6060 O O . ILE C 1 31 ? -33.205 -90.330 -31.671 1.00 14.77 31 ILE C O 1
ATOM 6065 N N . LEU C 1 32 ? -33.642 -89.728 -29.530 1.00 15.24 32 LEU C N 1
ATOM 6066 C CA . LEU C 1 32 ? -34.224 -91.043 -29.160 1.00 14.54 32 LEU C CA 1
ATOM 6067 C C . LEU C 1 32 ? -35.379 -91.411 -30.119 1.00 16.03 32 LEU C C 1
ATOM 6068 O O . LEU C 1 32 ? -35.388 -92.536 -30.710 1.00 14.97 32 LEU C O 1
ATOM 6073 N N . ASP C 1 33 ? -36.322 -90.515 -30.347 1.00 14.44 33 ASP C N 1
ATOM 6074 C CA . ASP C 1 33 ? -37.493 -90.788 -31.210 1.00 15.71 33 ASP C CA 1
ATOM 6075 C C . ASP C 1 33 ? -37.026 -91.133 -32.615 1.00 16.86 33 ASP C C 1
ATOM 6076 O O . ASP C 1 33 ? -37.576 -92.094 -33.190 1.00 16.55 33 ASP C O 1
ATOM 6081 N N . ALA C 1 34 ? -36.015 -90.420 -33.148 1.00 16.68 34 ALA C N 1
ATOM 6082 C CA . ALA C 1 34 ? -35.592 -90.596 -34.558 1.00 18.86 34 ALA C CA 1
ATOM 6083 C C . ALA C 1 34 ? -34.987 -91.992 -34.692 1.00 18.29 34 ALA C C 1
ATOM 6084 O O . ALA C 1 34 ? -35.199 -92.626 -35.746 1.00 20.11 34 ALA C O 1
ATOM 6086 N N . LEU C 1 35 ? -34.240 -92.424 -33.663 1.00 18.70 35 LEU C N 1
ATOM 6087 C CA . LEU C 1 35 ? -33.639 -93.789 -33.602 1.00 18.08 35 LEU C CA 1
ATOM 6088 C C . LEU C 1 35 ? -34.761 -94.854 -33.478 1.00 20.88 35 LEU C C 1
ATOM 6089 O O . LEU C 1 35 ? -34.760 -95.820 -34.283 1.00 19.36 35 LEU C O 1
ATOM 6094 N N . LEU C 1 36 ? -35.744 -94.664 -32.595 1.00 18.33 36 LEU C N 1
ATOM 6095 C CA . LEU C 1 36 ? -36.820 -95.669 -32.367 1.00 19.99 36 LEU C CA 1
ATOM 6096 C C . LEU C 1 36 ? -37.699 -95.825 -33.608 1.00 22.76 36 LEU C C 1
ATOM 6097 O O . LEU C 1 36 ? -38.154 -96.968 -33.859 1.00 22.04 36 LEU C O 1
ATOM 6102 N N . GLU C 1 37 ? -37.931 -94.734 -34.339 1.00 22.47 37 GLU C N 1
ATOM 6103 C CA . GLU C 1 37 ? -38.731 -94.692 -35.594 1.00 25.38 37 GLU C CA 1
ATOM 6104 C C . GLU C 1 37 ? -38.153 -95.705 -36.592 1.00 25.41 37 GLU C C 1
ATOM 6105 O O . GLU C 1 37 ? -38.949 -96.392 -37.244 1.00 24.07 37 GLU C O 1
ATOM 6111 N N . LYS C 1 38 ? -36.827 -95.788 -36.704 1.00 24.24 38 LYS C N 1
ATOM 6112 C CA . LYS C 1 38 ? -36.151 -96.654 -37.718 1.00 27.33 38 LYS C CA 1
ATOM 6113 C C . LYS C 1 38 ? -35.768 -98.019 -37.122 1.00 25.96 38 LYS C C 1
ATOM 6114 O O . LYS C 1 38 ? -35.650 -98.985 -37.892 1.00 27.51 38 LYS C O 1
ATOM 6120 N N . ASP C 1 39 ? -35.576 -98.110 -35.819 1.00 23.63 39 ASP C N 1
ATOM 6121 C CA . ASP C 1 39 ? -35.111 -99.333 -35.114 1.00 24.62 39 ASP C CA 1
ATOM 6122 C C . ASP C 1 39 ? -35.660 -99.289 -33.698 1.00 24.14 39 ASP C C 1
ATOM 6123 O O . ASP C 1 39 ? -35.035 -98.704 -32.822 1.00 23.29 39 ASP C O 1
ATOM 6128 N N . PRO C 1 40 ? -36.837 -99.903 -33.456 1.00 24.06 40 PRO C N 1
ATOM 6129 C CA . PRO C 1 40 ? -37.407 -99.986 -32.099 1.00 22.70 40 PRO C CA 1
ATOM 6130 C C . PRO C 1 40 ? -36.487 -100.574 -31.014 1.00 22.59 40 PRO C C 1
ATOM 6131 O O . PRO C 1 40 ? -36.741 -100.319 -29.853 1.00 23.35 40 PRO C O 1
ATOM 6135 N N . GLN C 1 41 ? -35.490 -101.395 -31.371 1.00 23.73 41 GLN C N 1
ATOM 6136 C CA . GLN C 1 41 ? -34.597 -102.038 -30.364 1.00 25.39 41 GLN C CA 1
ATOM 6137 C C . GLN C 1 41 ? -33.406 -101.113 -30.059 1.00 22.38 41 GLN C C 1
ATOM 6138 O O . GLN C 1 41 ? -32.589 -101.500 -29.274 1.00 23.02 41 GLN C O 1
ATOM 6144 N N . SER C 1 42 ? -33.336 -99.898 -30.616 1.00 22.98 42 SER C N 1
ATOM 6145 C CA . SER C 1 42 ? -32.173 -98.988 -30.410 1.00 22.67 42 SER C CA 1
ATOM 6146 C C . SER C 1 42 ? -31.896 -98.854 -28.911 1.00 20.74 42 SER C C 1
ATOM 6147 O O . SER C 1 42 ? -32.888 -98.662 -28.179 1.00 21.19 42 SER C O 1
ATOM 6150 N N . ARG C 1 43 ? -30.641 -98.986 -28.467 1.00 19.75 43 ARG C N 1
ATOM 6151 C CA . ARG C 1 43 ? -30.212 -98.690 -27.070 1.00 21.70 43 ARG C CA 1
ATOM 6152 C C . ARG C 1 43 ? -29.660 -97.257 -27.077 1.00 20.70 43 ARG C C 1
ATOM 6153 O O . ARG C 1 43 ? -28.768 -96.951 -27.874 1.00 22.61 43 ARG C O 1
ATOM 6161 N N . VAL C 1 44 ? -30.216 -96.377 -26.268 1.00 17.91 44 VAL C N 1
ATOM 6162 C CA . VAL C 1 44 ? -29.880 -94.930 -26.392 1.00 18.42 44 VAL C CA 1
ATOM 6163 C C . VAL C 1 44 ? -29.549 -94.411 -24.981 1.00 16.69 44 VAL C C 1
ATOM 6164 O O . VAL C 1 44 ? -30.328 -94.609 -24.080 1.00 17.88 44 VAL C O 1
ATOM 6168 N N . ALA C 1 45 ? -28.443 -93.701 -24.827 1.00 16.67 45 ALA C N 1
ATOM 6169 C CA . ALA C 1 45 ? -28.118 -92.930 -23.610 1.00 15.54 45 ALA C CA 1
ATOM 6170 C C . ALA C 1 45 ? -27.455 -91.618 -24.048 1.00 15.60 45 ALA C C 1
ATOM 6171 O O . ALA C 1 45 ? -26.218 -91.596 -24.099 1.00 15.22 45 ALA C O 1
ATOM 6173 N N . VAL C 1 46 ? -28.264 -90.645 -24.450 1.00 15.40 46 VAL C N 1
ATOM 6174 C CA . VAL C 1 46 ? -27.750 -89.424 -25.142 1.00 17.23 46 VAL C CA 1
ATOM 6175 C C . VAL C 1 46 ? -28.076 -88.219 -24.258 1.00 15.13 46 VAL C C 1
ATOM 6176 O O . VAL C 1 46 ? -29.260 -87.942 -24.028 1.00 16.22 46 VAL C O 1
ATOM 6180 N N . GLU C 1 47 ? -27.018 -87.550 -23.815 1.00 14.72 47 GLU C N 1
ATOM 6181 C CA . GLU C 1 47 ? -27.037 -86.343 -22.975 1.00 15.39 47 GLU C CA 1
ATOM 6182 C C . GLU C 1 47 ? -26.729 -85.165 -23.882 1.00 15.24 47 GLU C C 1
ATOM 6183 O O . GLU C 1 47 ? -25.839 -85.296 -24.764 1.00 14.57 47 GLU C O 1
ATOM 6189 N N . THR C 1 48 ? -27.428 -84.066 -23.654 1.00 12.89 48 THR C N 1
ATOM 6190 C CA . THR C 1 48 ? -27.215 -82.812 -24.418 1.00 13.70 48 THR C CA 1
ATOM 6191 C C . THR C 1 48 ? -26.753 -81.732 -23.446 1.00 12.30 48 THR C C 1
ATOM 6192 O O . THR C 1 48 ? -27.260 -81.631 -22.309 1.00 13.17 48 THR C O 1
ATOM 6196 N N . VAL C 1 49 ? -25.783 -80.921 -23.877 1.00 12.78 49 VAL C N 1
ATOM 6197 C CA . VAL C 1 49 ? -25.260 -79.765 -23.117 1.00 13.14 49 VAL C CA 1
ATOM 6198 C C . VAL C 1 49 ? -25.367 -78.546 -24.024 1.00 11.87 49 VAL C C 1
ATOM 6199 O O . VAL C 1 49 ? -25.077 -78.667 -25.210 1.00 12.00 49 VAL C O 1
ATOM 6203 N N . VAL C 1 50 ? -25.887 -77.443 -23.477 1.00 10.76 50 VAL C N 1
ATOM 6204 C CA . VAL C 1 50 ? -25.990 -76.192 -24.276 1.00 11.22 50 VAL C CA 1
ATOM 6205 C C . VAL C 1 50 ? -25.350 -75.058 -23.496 1.00 11.95 50 VAL C C 1
ATOM 6206 O O . VAL C 1 50 ? -25.493 -75.021 -22.250 1.00 12.22 50 VAL C O 1
ATOM 6210 N N . THR C 1 51 ? -24.582 -74.219 -24.183 1.00 11.69 51 THR C N 1
ATOM 6211 C CA . THR C 1 51 ? -24.052 -72.976 -23.597 1.00 11.18 51 THR C CA 1
ATOM 6212 C C . THR C 1 51 ? -24.026 -71.955 -24.754 1.00 11.46 51 THR C C 1
ATOM 6213 O O . THR C 1 51 ? -24.463 -72.319 -25.852 1.00 10.77 51 THR C O 1
ATOM 6217 N N . THR C 1 52 ? -23.524 -70.750 -24.518 1.00 10.42 52 THR C N 1
ATOM 6218 C CA . THR C 1 52 ? -23.396 -69.720 -25.573 1.00 10.50 52 THR C CA 1
ATOM 6219 C C . THR C 1 52 ? -22.938 -70.356 -26.894 1.00 10.12 52 THR C C 1
ATOM 6220 O O . THR C 1 52 ? -21.812 -70.856 -26.955 1.00 9.92 52 THR C O 1
ATOM 6224 N N . GLY C 1 53 ? -23.789 -70.294 -27.914 1.00 10.98 53 GLY C N 1
ATOM 6225 C CA . GLY C 1 53 ? -23.478 -70.624 -29.316 1.00 11.75 53 GLY C CA 1
ATOM 6226 C C . GLY C 1 53 ? -23.293 -72.099 -29.588 1.00 12.33 53 GLY C C 1
ATOM 6227 O O . GLY C 1 53 ? -23.034 -72.421 -30.737 1.00 12.66 53 GLY C O 1
ATOM 6228 N N . ILE C 1 54 ? -23.450 -72.977 -28.612 1.00 12.54 54 ILE C N 1
ATOM 6229 C CA . ILE C 1 54 ? -23.079 -74.386 -28.892 1.00 14.22 54 ILE C CA 1
ATOM 6230 C C . ILE C 1 54 ? -24.050 -75.396 -28.270 1.00 11.89 54 ILE C C 1
ATOM 6231 O O . ILE C 1 54 ? -24.534 -75.240 -27.105 1.00 11.12 54 ILE C O 1
ATOM 6236 N N . VAL C 1 55 ? -24.285 -76.428 -29.059 1.00 11.00 55 VAL C N 1
ATOM 6237 C CA . VAL C 1 55 ? -24.915 -77.699 -28.610 1.00 10.81 55 VAL C CA 1
ATOM 6238 C C . VAL C 1 55 ? -23.858 -78.815 -28.656 1.00 11.88 55 VAL C C 1
ATOM 6239 O O . VAL C 1 55 ? -23.205 -78.953 -29.681 1.00 12.04 55 VAL C O 1
ATOM 6243 N N . HIS C 1 56 ? -23.697 -79.574 -27.578 1.00 12.45 56 HIS C N 1
ATOM 6244 C CA . HIS C 1 56 ? -22.805 -80.761 -27.551 1.00 14.00 56 HIS C CA 1
ATOM 6245 C C . HIS C 1 56 ? -23.680 -81.940 -27.139 1.00 14.47 56 HIS C C 1
ATOM 6246 O O . HIS C 1 56 ? -24.103 -81.950 -25.978 1.00 18.40 56 HIS C O 1
ATOM 6253 N N . VAL C 1 57 ? -23.752 -82.960 -27.990 1.00 14.13 57 VAL C N 1
ATOM 6254 C CA . VAL C 1 57 ? -24.490 -84.220 -27.726 1.00 14.33 57 VAL C CA 1
ATOM 6255 C C . VAL C 1 57 ? -23.472 -85.318 -27.441 1.00 13.62 57 VAL C C 1
ATOM 6256 O O . VAL C 1 57 ? -22.616 -85.490 -28.250 1.00 13.05 57 VAL C O 1
ATOM 6260 N N . VAL C 1 58 ? -23.536 -85.957 -26.258 1.00 14.32 58 VAL C N 1
ATOM 6261 C CA . VAL C 1 58 ? -22.557 -86.992 -25.829 1.00 15.57 58 VAL C CA 1
ATOM 6262 C C . VAL C 1 58 ? -23.339 -88.237 -25.422 1.00 14.69 58 VAL C C 1
ATOM 6263 O O . VAL C 1 58 ? -24.540 -88.157 -25.228 1.00 14.67 58 VAL C O 1
ATOM 6267 N N . GLY C 1 59 ? -22.654 -89.373 -25.385 1.00 16.93 59 GLY C N 1
ATOM 6268 C CA . GLY C 1 59 ? -23.241 -90.614 -24.857 1.00 16.92 59 GLY C CA 1
ATOM 6269 C C . GLY C 1 59 ? -22.993 -91.791 -25.786 1.00 18.94 59 GLY C C 1
ATOM 6270 O O . GLY C 1 59 ? -21.898 -91.853 -26.438 1.00 16.86 59 GLY C O 1
ATOM 6271 N N . GLU C 1 60 ? -23.934 -92.731 -25.779 1.00 19.97 60 GLU C N 1
ATOM 6272 C CA . GLU C 1 60 ? -23.715 -94.095 -26.340 1.00 21.85 60 GLU C CA 1
ATOM 6273 C C . GLU C 1 60 ? -25.019 -94.518 -26.999 1.00 20.50 60 GLU C C 1
ATOM 6274 O O . GLU C 1 60 ? -26.093 -94.242 -26.442 1.00 18.47 60 GLU C O 1
ATOM 6280 N N . VAL C 1 61 ? -24.934 -95.024 -28.228 1.00 18.92 61 VAL C N 1
ATOM 6281 C CA . VAL C 1 61 ? -26.066 -95.606 -28.972 1.00 19.01 61 VAL C CA 1
ATOM 6282 C C . VAL C 1 61 ? -25.638 -96.969 -29.499 1.00 21.10 61 VAL C C 1
ATOM 6283 O O . VAL C 1 61 ? -24.490 -97.102 -29.944 1.00 20.20 61 VAL C O 1
ATOM 6287 N N . ARG C 1 62 ? -26.574 -97.905 -29.482 1.00 21.58 62 ARG C N 1
ATOM 6288 C CA . ARG C 1 62 ? -26.452 -99.191 -30.215 1.00 23.73 62 ARG C CA 1
ATOM 6289 C C . ARG C 1 62 ? -27.721 -99.309 -31.032 1.00 22.74 62 ARG C C 1
ATOM 6290 O O . ARG C 1 62 ? -28.776 -99.439 -30.438 1.00 26.10 62 ARG C O 1
ATOM 6298 N N . THR C 1 63 ? -27.608 -99.147 -32.342 1.00 22.56 63 THR C N 1
ATOM 6299 C CA . THR C 1 63 ? -28.743 -99.067 -33.288 1.00 21.87 63 THR C CA 1
ATOM 6300 C C . THR C 1 63 ? -28.252 -99.573 -34.637 1.00 23.89 63 THR C C 1
ATOM 6301 O O . THR C 1 63 ? -27.013 -99.482 -34.902 1.00 24.39 63 THR C O 1
ATOM 6305 N N . SER C 1 64 ? -29.188 -100.015 -35.472 1.00 22.97 64 SER C N 1
ATOM 6306 C CA . SER C 1 64 ? -28.968 -100.310 -36.907 1.00 26.12 64 SER C CA 1
ATOM 6307 C C . SER C 1 64 ? -29.392 -99.087 -37.728 1.00 27.43 64 SER C C 1
ATOM 6308 O O . SER C 1 64 ? -29.244 -99.139 -38.962 1.00 28.03 64 SER C O 1
ATOM 6311 N N . ALA C 1 65 ? -29.911 -98.032 -37.067 1.00 27.22 65 ALA C N 1
ATOM 6312 C CA . ALA C 1 65 ? -30.554 -96.858 -37.698 1.00 26.17 65 ALA C CA 1
ATOM 6313 C C . ALA C 1 65 ? -29.469 -95.824 -38.038 1.00 26.78 65 ALA C C 1
ATOM 6314 O O . ALA C 1 65 ? -28.560 -95.659 -37.217 1.00 30.05 65 ALA C O 1
ATOM 6316 N N . TYR C 1 66 ? -29.553 -95.157 -39.184 1.00 26.64 66 TYR C N 1
ATOM 6317 C CA . TYR C 1 66 ? -28.805 -93.894 -39.442 1.00 28.38 66 TYR C CA 1
ATOM 6318 C C . TYR C 1 66 ? -29.773 -92.720 -39.229 1.00 24.95 66 TYR C C 1
ATOM 6319 O O . TYR C 1 66 ? -30.823 -92.714 -39.841 1.00 25.44 66 TYR C O 1
ATOM 6328 N N . VAL C 1 67 ? -29.420 -91.752 -38.380 1.00 24.16 67 VAL C N 1
ATOM 6329 C CA . VAL C 1 67 ? -30.178 -90.478 -38.239 1.00 21.92 67 VAL C CA 1
ATOM 6330 C C . VAL C 1 67 ? -29.181 -89.325 -38.404 1.00 21.66 67 VAL C C 1
ATOM 6331 O O . VAL C 1 67 ? -28.058 -89.491 -38.037 1.00 22.43 67 VAL C O 1
ATOM 6335 N N . ALA C 1 68 ? -29.599 -88.233 -39.021 1.00 22.43 68 ALA C N 1
ATOM 6336 C CA . ALA C 1 68 ? -28.773 -87.019 -39.202 1.00 18.93 68 ALA C CA 1
ATOM 6337 C C . ALA C 1 68 ? -28.884 -86.161 -37.925 1.00 16.06 68 ALA C C 1
ATOM 6338 O O . ALA C 1 68 ? -29.828 -85.352 -37.830 1.00 18.03 68 ALA C O 1
ATOM 6340 N N . ILE C 1 69 ? -27.958 -86.292 -36.992 1.00 16.25 69 ILE C N 1
ATOM 6341 C CA . ILE C 1 69 ? -28.103 -85.664 -35.643 1.00 15.10 69 ILE C CA 1
ATOM 6342 C C . ILE C 1 69 ? -28.020 -84.150 -35.793 1.00 16.19 69 ILE C C 1
ATOM 6343 O O . ILE C 1 69 ? -28.912 -83.472 -35.279 1.00 14.12 69 ILE C O 1
ATOM 6348 N N . PRO C 1 70 ? -27.023 -83.536 -36.486 1.00 14.36 70 PRO C N 1
ATOM 6349 C CA . PRO C 1 70 ? -26.985 -82.075 -36.516 1.00 13.76 70 PRO C CA 1
ATOM 6350 C C . PRO C 1 70 ? -28.297 -81.476 -37.049 1.00 14.39 70 P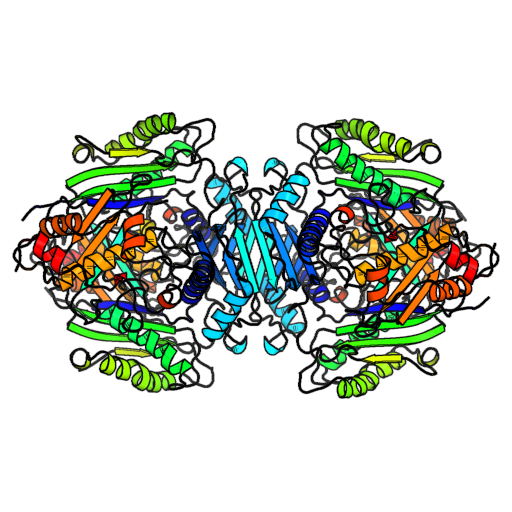RO C C 1
ATOM 6351 O O . PRO C 1 70 ? -28.798 -80.490 -36.471 1.00 12.44 70 PRO C O 1
ATOM 6355 N N . GLN C 1 71 ? -28.869 -82.058 -38.105 1.00 13.84 71 GLN C N 1
ATOM 6356 C CA . GLN C 1 71 ? -30.114 -81.470 -38.686 1.00 16.90 71 GLN C CA 1
ATOM 6357 C C . GLN C 1 71 ? -31.251 -81.579 -37.673 1.00 14.38 71 GLN C C 1
ATOM 6358 O O . GLN C 1 71 ? -32.101 -80.643 -37.587 1.00 14.14 71 GLN C O 1
ATOM 6364 N N . LEU C 1 72 ? -31.322 -82.692 -36.971 1.00 14.22 72 LEU C N 1
ATOM 6365 C CA . LEU C 1 72 ? -32.360 -82.870 -35.915 1.00 14.52 72 LEU C CA 1
ATOM 6366 C C . LEU C 1 72 ? -32.215 -81.759 -34.867 1.00 13.85 72 LEU C C 1
ATOM 6367 O O . LEU C 1 72 ? -33.244 -81.130 -34.471 1.00 14.59 72 LEU C O 1
ATOM 6372 N N . VAL C 1 73 ? -30.991 -81.492 -34.429 1.00 13.35 73 VAL C N 1
ATOM 6373 C CA . VAL C 1 73 ? -30.706 -80.470 -33.384 1.00 13.06 73 VAL C CA 1
ATOM 6374 C C . VAL C 1 73 ? -31.186 -79.105 -33.917 1.00 12.04 73 VAL C C 1
ATOM 6375 O O . VAL C 1 73 ? -31.871 -78.365 -33.195 1.00 11.78 73 VAL C O 1
ATOM 6379 N N . ARG C 1 74 ? -30.752 -78.709 -35.108 1.00 12.27 74 ARG C N 1
ATOM 6380 C CA . ARG C 1 74 ? -31.036 -77.358 -35.662 1.00 12.15 74 ARG C CA 1
ATOM 6381 C C . ARG C 1 74 ? -32.545 -77.194 -35.833 1.00 12.45 74 ARG C C 1
ATOM 6382 O O . ARG C 1 74 ? -33.113 -76.150 -35.384 1.00 12.54 74 ARG C O 1
ATOM 6390 N N . ASN C 1 75 ? -33.191 -78.198 -36.424 1.00 13.77 75 ASN C N 1
ATOM 6391 C CA . ASN C 1 75 ? -34.672 -78.145 -36.660 1.00 13.64 75 ASN C CA 1
ATOM 6392 C C . ASN C 1 75 ? -35.409 -77.994 -35.320 1.00 15.24 75 ASN C C 1
ATOM 6393 O O . ASN C 1 75 ? -36.391 -77.234 -35.259 1.00 15.19 75 ASN C O 1
ATOM 6398 N N . LYS C 1 76 ? -34.978 -78.710 -34.271 1.00 13.69 76 LYS C N 1
ATOM 6399 C CA . LYS C 1 76 ? -35.646 -78.643 -32.951 1.00 13.18 76 LYS C CA 1
ATOM 6400 C C . LYS C 1 76 ? -35.461 -77.215 -32.416 1.00 12.52 76 LYS C C 1
ATOM 6401 O O . LYS C 1 76 ? -36.413 -76.647 -31.898 1.00 11.12 76 LYS C O 1
ATOM 6407 N N . LEU C 1 77 ? -34.252 -76.655 -32.447 1.00 11.35 77 LEU C N 1
ATOM 6408 C CA . LEU C 1 77 ? -34.067 -75.276 -31.932 1.00 12.19 77 LEU C CA 1
ATOM 6409 C C . LEU C 1 77 ? -34.982 -74.328 -32.723 1.00 12.54 77 LEU C C 1
ATOM 6410 O O . LEU C 1 77 ? -35.550 -73.399 -32.127 1.00 10.99 77 LEU C O 1
ATOM 6415 N N . ILE C 1 78 ? -35.123 -74.520 -34.036 1.00 12.03 78 ILE C N 1
ATOM 6416 C CA . ILE C 1 78 ? -36.006 -73.632 -34.837 1.00 12.46 78 ILE C CA 1
ATOM 6417 C C . ILE C 1 78 ? -37.444 -73.812 -34.368 1.00 11.81 78 ILE C C 1
ATOM 6418 O O . ILE C 1 78 ? -38.106 -72.729 -34.122 1.00 11.24 78 ILE C O 1
ATOM 6423 N N . GLU C 1 79 ? -37.923 -75.042 -34.159 1.00 13.37 79 GLU C N 1
ATOM 6424 C CA . GLU C 1 79 ? -39.328 -75.293 -33.694 1.00 14.43 79 GLU C CA 1
ATOM 6425 C C . GLU C 1 79 ? -39.524 -74.543 -32.352 1.00 15.52 79 GLU C C 1
ATOM 6426 O O . GLU C 1 79 ? -40.607 -73.965 -32.156 1.00 13.82 79 GLU C O 1
ATOM 6432 N N . ILE C 1 80 ? -38.520 -74.570 -31.463 1.00 12.04 80 ILE C N 1
ATOM 6433 C CA . ILE C 1 80 ? -38.565 -73.936 -30.098 1.00 12.11 80 ILE C CA 1
ATOM 6434 C C . ILE C 1 80 ? -38.638 -72.419 -30.259 1.00 13.69 80 ILE C C 1
ATOM 6435 O O . ILE C 1 80 ? -39.304 -71.766 -29.415 1.00 13.89 80 ILE C O 1
ATOM 6440 N N . GLY C 1 81 ? -38.034 -71.856 -31.317 1.00 12.29 81 GLY C N 1
ATOM 6441 C CA . GLY C 1 81 ? -38.099 -70.397 -31.560 1.00 11.91 81 GLY C CA 1
ATOM 6442 C C . GLY C 1 81 ? -36.738 -69.724 -31.480 1.00 12.18 81 GLY C C 1
ATOM 6443 O O . GLY C 1 81 ? -36.659 -68.508 -31.571 1.00 11.40 81 GLY C O 1
ATOM 6444 N N . PHE C 1 82 ? -35.668 -70.497 -31.322 1.00 10.97 82 PHE C N 1
ATOM 6445 C CA . PHE C 1 82 ? -34.303 -69.910 -31.268 1.00 10.60 82 PHE C CA 1
ATOM 6446 C C . PHE C 1 82 ? -33.799 -69.849 -32.696 1.00 10.87 82 PHE C C 1
ATOM 6447 O O . PHE C 1 82 ? -33.169 -70.814 -33.227 1.00 10.80 82 PHE C O 1
ATOM 6455 N N . ASN C 1 83 ? -34.070 -68.723 -33.355 1.00 12.29 83 ASN C N 1
ATOM 6456 C CA . ASN C 1 83 ? -33.839 -68.576 -34.810 1.00 12.88 83 ASN C CA 1
ATOM 6457 C C . ASN C 1 83 ? -33.054 -67.313 -35.149 1.00 13.73 83 ASN C C 1
ATOM 6458 O O . ASN C 1 83 ? -33.098 -66.902 -36.346 1.00 13.55 83 ASN C O 1
ATOM 6463 N N . SER C 1 84 ? -32.388 -66.680 -34.177 1.00 13.79 84 SER C N 1
ATOM 6464 C CA . SER C 1 84 ? -31.644 -65.412 -34.409 1.00 13.97 84 SER C CA 1
ATOM 6465 C C . SER C 1 84 ? -30.570 -65.214 -33.352 1.00 12.31 84 SER C C 1
ATOM 6466 O O . SER C 1 84 ? -30.854 -65.478 -32.168 1.00 12.10 84 SER C O 1
ATOM 6469 N N . SER C 1 85 ? -29.432 -64.637 -33.714 1.00 11.64 85 SER C N 1
ATOM 6470 C CA . SER C 1 85 ? -28.514 -64.053 -32.707 1.00 12.72 85 SER C CA 1
ATOM 6471 C C . SER C 1 85 ? -29.278 -63.013 -31.858 1.00 12.93 85 SER C C 1
ATOM 6472 O O . SER C 1 85 ? -28.967 -62.907 -30.683 1.00 13.40 85 SER C O 1
ATOM 6475 N N . GLU C 1 86 ? -30.274 -62.300 -32.421 1.00 13.45 86 GLU C N 1
ATOM 6476 C CA . GLU C 1 86 ? -31.014 -61.235 -31.677 1.00 16.30 86 GLU C CA 1
ATOM 6477 C C . GLU C 1 86 ? -31.718 -61.813 -30.443 1.00 15.10 86 GLU C C 1
ATOM 6478 O O . GLU C 1 86 ? -31.763 -61.108 -29.413 1.00 15.41 86 GLU C O 1
ATOM 6484 N N . VAL C 1 87 ? -32.211 -63.040 -30.516 1.00 14.00 87 VAL C N 1
ATOM 6485 C CA . VAL C 1 87 ? -32.924 -63.703 -29.370 1.00 13.68 87 VAL C CA 1
ATOM 6486 C C . VAL C 1 87 ? -31.931 -64.517 -28.530 1.00 14.55 87 VAL C C 1
ATOM 6487 O O . VAL C 1 87 ? -32.341 -65.052 -27.469 1.00 14.32 87 VAL C O 1
ATOM 6491 N N . GLY C 1 88 ? -30.657 -64.567 -28.904 1.00 13.86 88 GLY C N 1
ATOM 6492 C CA . GLY C 1 88 ? -29.583 -65.184 -28.112 1.00 13.35 88 GLY C CA 1
ATOM 6493 C C . GLY C 1 88 ? -29.116 -66.555 -28.590 1.00 12.31 88 GLY C C 1
ATOM 6494 O O . GLY C 1 88 ? -28.092 -67.044 -28.092 1.00 11.24 88 GLY C O 1
ATOM 6495 N N . PHE C 1 89 ? -29.791 -67.167 -29.547 1.00 12.12 89 PHE C N 1
ATOM 6496 C CA . PHE C 1 89 ? -29.430 -68.526 -30.004 1.00 11.32 89 PHE C CA 1
ATOM 6497 C C . PHE C 1 89 ? -30.154 -68.770 -31.322 1.00 11.51 89 PHE C C 1
ATOM 6498 O O . PHE C 1 89 ? -31.341 -68.453 -31.452 1.00 12.73 89 PHE C O 1
ATOM 6506 N N . ASP C 1 90 ? -29.428 -69.257 -32.299 1.00 12.22 90 ASP C N 1
ATOM 6507 C CA . ASP C 1 90 ? -29.960 -69.551 -33.641 1.00 11.88 90 ASP C CA 1
ATOM 6508 C C . ASP C 1 90 ? -29.632 -70.974 -34.038 1.00 11.92 90 ASP C C 1
ATOM 6509 O O . ASP C 1 90 ? -28.481 -71.248 -34.329 1.00 10.94 90 ASP C O 1
ATOM 6514 N N . GLY C 1 91 ? -30.650 -71.812 -34.210 1.00 12.24 91 GLY C N 1
ATOM 6515 C CA . GLY C 1 91 ? -30.441 -73.200 -34.666 1.00 12.21 91 GLY C CA 1
ATOM 6516 C C . GLY C 1 91 ? -29.787 -73.268 -36.030 1.00 12.69 91 GLY C C 1
ATOM 6517 O O . GLY C 1 91 ? -29.114 -74.302 -36.301 1.00 11.59 91 GLY C O 1
ATOM 6518 N N . ARG C 1 92 ? -29.942 -72.235 -36.887 1.00 13.29 92 ARG C N 1
ATOM 6519 C CA . ARG C 1 92 ? -29.430 -72.326 -38.273 1.00 15.47 92 ARG C CA 1
ATOM 6520 C C . ARG C 1 92 ? -27.931 -72.051 -38.270 1.00 15.00 92 ARG C C 1
ATOM 6521 O O . ARG C 1 92 ? -27.284 -72.436 -39.279 1.00 12.97 92 ARG C O 1
ATOM 6529 N N . THR C 1 93 ? -27.385 -71.399 -37.241 1.00 12.19 93 THR C N 1
ATOM 6530 C CA . THR C 1 93 ? -25.995 -70.914 -37.330 1.00 11.77 93 THR C CA 1
ATOM 6531 C C . THR C 1 93 ? -25.171 -71.286 -36.085 1.00 12.56 93 THR C C 1
ATOM 6532 O O . THR C 1 93 ? -24.040 -70.887 -36.037 1.00 12.41 93 THR C O 1
ATOM 6536 N N . CYS C 1 94 ? -25.736 -72.009 -35.110 1.00 11.60 94 CYS C N 1
ATOM 6537 C CA . CYS C 1 94 ? -25.072 -72.362 -33.857 1.00 11.31 94 CYS C CA 1
ATOM 6538 C C . CYS C 1 94 ? -24.113 -73.526 -34.103 1.00 9.27 94 CYS C C 1
ATOM 6539 O O . CYS C 1 94 ? -24.159 -74.147 -35.161 1.00 8.76 94 CYS C O 1
ATOM 6542 N N . GLY C 1 95 ? -23.232 -73.785 -33.164 1.00 9.59 95 GLY C N 1
ATOM 6543 C CA . GLY C 1 95 ? -22.332 -74.954 -33.237 1.00 9.77 95 GLY C CA 1
ATOM 6544 C C . GLY C 1 95 ? -23.090 -76.197 -32.841 1.00 9.81 95 GLY C C 1
ATOM 6545 O O . GLY C 1 95 ? -23.952 -76.137 -31.934 1.00 10.46 95 GLY C O 1
ATOM 6546 N N . VAL C 1 96 ? -22.804 -77.314 -33.498 1.00 10.44 96 VAL C N 1
ATOM 6547 C CA . VAL C 1 96 ? -23.338 -78.629 -33.068 1.00 10.05 96 VAL C CA 1
ATOM 6548 C C . VAL C 1 96 ? -22.156 -79.596 -33.113 1.00 10.97 96 VAL C C 1
ATOM 6549 O O . VAL C 1 96 ? -21.538 -79.710 -34.196 1.00 11.08 96 VAL C O 1
ATOM 6553 N N . SER C 1 97 ? -21.850 -80.206 -31.969 1.00 11.19 97 SER C N 1
ATOM 6554 C CA . SER C 1 97 ? -20.742 -81.180 -31.844 1.00 11.55 97 SER C CA 1
ATOM 6555 C C . SER C 1 97 ? -21.334 -82.441 -31.262 1.00 12.93 97 SER C C 1
ATOM 6556 O O . SER C 1 97 ? -22.236 -82.348 -30.437 1.00 11.59 97 SER C O 1
ATOM 6559 N N . VAL C 1 98 ? -20.887 -83.580 -31.778 1.00 12.43 98 VAL C N 1
ATOM 6560 C CA . VAL C 1 98 ? -21.461 -84.889 -31.414 1.00 12.57 98 VAL C CA 1
ATOM 6561 C C . VAL C 1 98 ? -20.303 -85.759 -30.948 1.00 12.66 98 VAL C C 1
ATOM 6562 O O . VAL C 1 98 ? -19.340 -85.901 -31.703 1.00 12.33 98 VAL C O 1
ATOM 6566 N N . SER C 1 99 ? -20.428 -86.362 -29.781 1.00 13.30 99 SER C N 1
ATOM 6567 C CA . SER C 1 99 ? -19.384 -87.245 -29.209 1.00 14.20 99 SER C CA 1
ATOM 6568 C C . SER C 1 99 ? -20.143 -88.472 -28.716 1.00 13.41 99 SER C C 1
ATOM 6569 O O . SER C 1 99 ? -20.323 -88.591 -27.498 1.00 14.43 99 SER C O 1
ATOM 6572 N N . ILE C 1 100 ? -20.651 -89.251 -29.660 1.00 14.94 100 ILE C N 1
ATOM 6573 C CA . ILE C 1 100 ? -21.482 -90.455 -29.390 1.00 14.83 100 ILE C CA 1
ATOM 6574 C C . ILE C 1 100 ? -20.708 -91.690 -29.845 1.00 18.06 100 ILE C C 1
ATOM 6575 O O . ILE C 1 100 ? -20.358 -91.777 -31.054 1.00 15.50 100 ILE C O 1
ATOM 6580 N N . GLY C 1 101 ? -20.518 -92.611 -28.903 1.00 18.62 101 GLY C N 1
ATOM 6581 C CA . GLY C 1 101 ? -19.880 -93.919 -29.176 1.00 20.65 101 GLY C CA 1
ATOM 6582 C C . GLY C 1 101 ? -20.929 -94.898 -29.671 1.00 24.71 101 GLY C C 1
ATOM 6583 O O . GLY C 1 101 ? -22.020 -94.896 -29.059 1.00 22.12 101 GLY C O 1
ATOM 6584 N N . GLU C 1 102 ? -20.648 -95.693 -30.724 1.00 27.82 102 GLU C N 1
ATOM 6585 C CA . GLU C 1 102 ? -21.690 -96.514 -31.416 1.00 34.42 102 GLU C CA 1
ATOM 6586 C C . GLU C 1 102 ? -21.534 -98.007 -31.096 1.00 36.26 102 GLU C C 1
ATOM 6587 O O . GLU C 1 102 ? -20.379 -98.443 -31.054 1.00 38.03 102 GLU C O 1
ATOM 6593 N N . ASP C 1 126 ? -37.973 -115.131 -21.738 1.00 72.40 126 ASP C N 1
ATOM 6594 C CA . ASP C 1 126 ? -37.374 -113.861 -22.222 1.00 71.32 126 ASP C CA 1
ATOM 6595 C C . ASP C 1 126 ? -37.635 -112.700 -21.243 1.00 73.67 126 ASP C C 1
ATOM 6596 O O . ASP C 1 126 ? -36.835 -111.734 -21.263 1.00 76.04 126 ASP C O 1
ATOM 6598 N N . ASP C 1 127 ? -38.711 -112.765 -20.442 1.00 68.47 127 ASP C N 1
ATOM 6599 C CA . ASP C 1 127 ? -39.174 -111.655 -19.559 1.00 63.61 127 ASP C CA 1
ATOM 6600 C C . ASP C 1 127 ? -38.352 -111.579 -18.267 1.00 63.07 127 ASP C C 1
ATOM 6601 O O . ASP C 1 127 ? -38.597 -110.635 -17.502 1.00 58.81 127 ASP C O 1
ATOM 6606 N N . ARG C 1 128 ? -37.445 -112.531 -18.009 1.00 66.01 128 ARG C N 1
ATOM 6607 C CA . ARG C 1 128 ? -36.473 -112.457 -16.877 1.00 65.62 128 ARG C CA 1
ATOM 6608 C C . ARG C 1 128 ? -35.170 -111.792 -17.362 1.00 60.20 128 ARG C C 1
ATOM 6609 O O . ARG C 1 128 ? -34.111 -112.066 -16.757 1.00 60.11 128 ARG C O 1
ATOM 6617 N N . ALA C 1 129 ? -35.245 -110.951 -18.408 1.00 57.02 129 ALA C N 1
ATOM 6618 C CA . ALA C 1 129 ? -34.158 -110.054 -18.870 1.00 54.15 129 ALA C CA 1
ATOM 6619 C C . ALA C 1 129 ? -33.865 -109.040 -17.760 1.00 51.22 129 ALA C C 1
ATOM 6620 O O . ALA C 1 129 ? -34.775 -108.257 -17.399 1.00 57.30 129 ALA C O 1
ATOM 6622 N N . GLY C 1 130 ? -32.645 -109.063 -17.231 1.00 48.06 130 GLY C N 1
ATOM 6623 C CA . GLY C 1 130 ? -32.249 -108.274 -16.053 1.00 43.59 130 GLY C CA 1
ATOM 6624 C C . GLY C 1 130 ? -32.388 -106.774 -16.289 1.00 42.33 130 GLY C C 1
ATOM 6625 O O . GLY C 1 130 ? -32.299 -106.329 -17.465 1.00 37.33 130 GLY C O 1
ATOM 6626 N N . ALA C 1 131 ? -32.618 -106.030 -15.203 1.00 36.93 131 ALA C N 1
ATOM 6627 C CA . ALA C 1 131 ? -32.376 -104.568 -15.094 1.00 35.56 131 ALA C CA 1
ATOM 6628 C C . ALA C 1 131 ? -30.959 -104.232 -15.573 1.00 33.19 131 ALA C C 1
ATOM 6629 O O . ALA C 1 131 ? -30.002 -104.937 -15.157 1.00 34.06 131 ALA C O 1
ATOM 6631 N N . GLY C 1 132 ? -30.829 -103.168 -16.384 1.00 31.28 132 GLY C N 1
ATOM 6632 C CA . GLY C 1 132 ? -29.551 -102.680 -16.935 1.00 29.72 132 GLY C CA 1
ATOM 6633 C C . GLY C 1 132 ? -28.773 -101.879 -15.902 1.00 28.04 132 GLY C C 1
ATOM 6634 O O . GLY C 1 132 ? -27.577 -101.596 -16.110 1.00 30.82 132 GLY C O 1
ATOM 6635 N N . ASP C 1 133 ? -29.432 -101.483 -14.814 1.00 28.72 133 ASP C N 1
ATOM 6636 C CA . ASP C 1 133 ? -28.801 -100.698 -13.734 1.00 31.68 133 ASP C CA 1
ATOM 6637 C C . ASP C 1 133 ? -29.569 -100.934 -12.426 1.00 28.40 133 ASP C C 1
ATOM 6638 O O . ASP C 1 133 ? -30.709 -101.411 -12.442 1.00 25.62 133 ASP C O 1
ATOM 6643 N N . GLN C 1 134 ? -28.932 -100.591 -11.324 1.00 25.76 134 GLN C N 1
ATOM 6644 C CA . GLN C 1 134 ? -29.632 -100.466 -10.027 1.00 27.75 134 GLN C CA 1
ATOM 6645 C C . GLN C 1 134 ? -30.383 -99.126 -10.018 1.00 25.54 134 GLN C C 1
ATOM 6646 O O . GLN C 1 134 ? -30.171 -98.291 -10.925 1.00 23.91 134 GLN C O 1
ATOM 6652 N N . GLY C 1 135 ? -31.180 -98.912 -8.987 1.00 21.48 135 GLY C N 1
ATOM 6653 C CA . GLY C 1 135 ? -31.748 -97.600 -8.662 1.00 21.19 135 GLY C CA 1
ATOM 6654 C C . GLY C 1 135 ? -33.150 -97.701 -8.120 1.00 20.21 135 GLY C C 1
ATOM 6655 O O . GLY C 1 135 ? -33.761 -98.807 -8.124 1.00 17.01 135 GLY C O 1
ATOM 6656 N N . LEU C 1 136 ? -33.690 -96.547 -7.746 1.00 18.27 136 LEU C N 1
ATOM 6657 C CA . LEU C 1 136 ? -35.031 -96.420 -7.135 1.00 17.92 136 LEU C CA 1
ATOM 6658 C C . LEU C 1 136 ? -35.816 -95.417 -7.971 1.00 17.15 136 LEU C C 1
ATOM 6659 O O . LEU C 1 136 ? -35.154 -94.483 -8.538 1.00 16.16 136 LEU C O 1
ATOM 6664 N N . MET C 1 137 ? -37.114 -95.674 -8.091 1.00 17.83 137 MET C N 1
ATOM 6665 C CA . MET C 1 137 ? -38.045 -94.862 -8.905 1.00 17.75 137 MET C CA 1
ATOM 6666 C C . MET C 1 137 ? -39.369 -94.731 -8.155 1.00 19.30 137 MET C C 1
ATOM 6667 O O . MET C 1 137 ? -39.853 -95.763 -7.571 1.00 18.22 137 MET C O 1
ATOM 6672 N N . PHE C 1 138 ? -39.983 -93.539 -8.239 1.00 17.93 138 PHE C N 1
ATOM 6673 C CA . PHE C 1 138 ? -41.306 -93.247 -7.626 1.00 17.49 138 PHE C CA 1
ATOM 6674 C C . PHE C 1 138 ? -42.336 -92.817 -8.651 1.00 18.48 138 PHE C C 1
ATOM 6675 O O . PHE C 1 138 ? -42.017 -92.143 -9.625 1.00 20.44 138 PHE C O 1
ATOM 6683 N N . GLY C 1 139 ? -43.570 -93.203 -8.368 1.00 17.00 139 GLY C N 1
ATOM 6684 C CA . GLY C 1 139 ? -44.789 -92.802 -9.094 1.00 18.16 139 GLY C CA 1
ATOM 6685 C C . GLY C 1 139 ? -45.784 -92.228 -8.133 1.00 17.00 139 GLY C C 1
ATOM 6686 O O . GLY C 1 139 ? -45.720 -92.541 -6.896 1.00 15.31 139 GLY C O 1
ATOM 6687 N N . TYR C 1 140 ? -46.700 -91.421 -8.646 1.00 16.37 140 TYR C N 1
ATOM 6688 C CA . TYR C 1 140 ? -47.669 -90.715 -7.783 1.00 15.67 140 TYR C CA 1
ATOM 6689 C C . TYR C 1 140 ? -48.953 -90.426 -8.547 1.00 16.63 140 TYR C C 1
ATOM 6690 O O . TYR C 1 140 ? -48.926 -90.224 -9.752 1.00 15.35 140 TYR C O 1
ATOM 6699 N N . ALA C 1 141 ? -50.074 -90.461 -7.829 1.00 19.41 141 ALA C N 1
ATOM 6700 C CA . ALA C 1 141 ? -51.407 -90.080 -8.335 1.00 17.49 141 ALA C CA 1
ATOM 6701 C C . ALA C 1 141 ? -52.277 -89.512 -7.211 1.00 19.11 141 ALA C C 1
ATOM 6702 O O . ALA C 1 141 ? -52.086 -89.875 -6.036 1.00 19.33 141 ALA C O 1
ATOM 6704 N N . THR C 1 142 ? -53.203 -88.632 -7.581 1.00 19.15 142 THR C N 1
ATOM 6705 C CA . THR C 1 142 ? -54.131 -87.993 -6.629 1.00 18.05 142 THR C CA 1
ATOM 6706 C C . THR C 1 142 ? -55.402 -87.660 -7.388 1.00 20.40 142 THR C C 1
ATOM 6707 O O . THR C 1 142 ? -55.288 -87.152 -8.545 1.00 17.72 142 THR C O 1
ATOM 6711 N N . ASN C 1 143 ? -56.571 -87.907 -6.775 1.00 19.07 143 ASN C N 1
ATOM 6712 C CA . ASN C 1 143 ? -57.840 -87.624 -7.474 1.00 20.35 143 ASN C CA 1
ATOM 6713 C C . ASN C 1 143 ? -58.208 -86.139 -7.320 1.00 20.10 143 ASN C C 1
ATOM 6714 O O . ASN C 1 143 ? -59.350 -85.795 -7.681 1.00 23.09 143 ASN C O 1
ATOM 6719 N N . GLU C 1 144 ? -57.286 -85.259 -6.914 1.00 19.28 144 GLU C N 1
ATOM 6720 C CA . GLU C 1 144 ? -57.591 -83.813 -6.681 1.00 19.07 144 GLU C CA 1
ATOM 6721 C C . GLU C 1 144 ? -57.754 -83.078 -8.031 1.00 19.99 144 GLU C C 1
ATOM 6722 O O . GLU C 1 144 ? -58.399 -82.042 -8.017 1.00 19.85 144 GLU C O 1
ATOM 6728 N N . THR C 1 145 ? -57.220 -83.584 -9.156 1.00 17.79 145 THR C N 1
ATOM 6729 C CA . THR C 1 145 ? -57.455 -83.013 -10.519 1.00 19.56 145 THR C CA 1
ATOM 6730 C C . THR C 1 145 ? -57.981 -84.136 -11.414 1.00 20.28 145 THR C C 1
ATOM 6731 O O . THR C 1 145 ? -57.743 -85.296 -11.093 1.00 18.38 145 THR C O 1
ATOM 6735 N N . GLU C 1 146 ? -58.644 -83.794 -12.518 1.00 22.25 146 GLU C N 1
ATOM 6736 C CA . GLU C 1 146 ? -59.145 -84.809 -13.479 1.00 25.97 146 GLU C CA 1
ATOM 6737 C C . GLU C 1 146 ? -57.968 -85.571 -14.118 1.00 25.61 146 GLU C C 1
ATOM 6738 O O . GLU C 1 146 ? -58.190 -86.694 -14.582 1.00 23.58 146 GLU C O 1
ATOM 6744 N N . GLU C 1 147 ? -56.758 -85.009 -14.154 1.00 22.99 147 GLU C N 1
ATOM 6745 C CA . GLU C 1 147 ? -55.593 -85.743 -14.752 1.00 22.83 147 GLU C CA 1
ATOM 6746 C C . GLU C 1 147 ? -54.818 -86.494 -13.654 1.00 20.59 147 GLU C C 1
ATOM 6747 O O . GLU C 1 147 ? -53.717 -87.054 -13.915 1.00 19.08 147 GLU C O 1
ATOM 6753 N N . TYR C 1 148 ? -55.367 -86.550 -12.441 1.00 18.35 148 TYR C N 1
ATOM 6754 C CA . TYR C 1 148 ? -54.801 -87.356 -11.337 1.00 17.85 148 TYR C CA 1
ATOM 6755 C C . TYR C 1 148 ? -53.443 -86.763 -10.950 1.00 16.40 148 TYR C C 1
ATOM 6756 O O . TYR C 1 148 ? -52.574 -87.492 -10.492 1.00 17.12 148 TYR C O 1
ATOM 6765 N N . MET C 1 149 ? -53.254 -85.454 -11.115 1.00 16.84 149 MET C N 1
ATOM 6766 C CA . MET C 1 149 ? -51.978 -84.796 -10.725 1.00 15.19 149 MET C CA 1
ATOM 6767 C C . MET C 1 149 ? -52.210 -83.865 -9.548 1.00 15.03 149 MET C C 1
ATOM 6768 O O . MET C 1 149 ? -53.295 -83.262 -9.398 1.00 14.34 149 MET C O 1
ATOM 6773 N N . PRO C 1 150 ? -51.134 -83.560 -8.814 1.00 14.27 150 PRO C N 1
ATOM 6774 C CA . PRO C 1 150 ? -51.199 -82.549 -7.781 1.00 15.41 150 PRO C CA 1
ATOM 6775 C C . PRO C 1 150 ? -51.581 -81.213 -8.415 1.00 15.51 150 PRO C C 1
ATOM 6776 O O . PRO C 1 150 ? -51.055 -80.880 -9.436 1.00 13.82 150 PRO C O 1
ATOM 6780 N N . LEU C 1 151 ? -52.360 -80.412 -7.703 1.00 15.53 151 LEU C N 1
ATOM 6781 C CA . LEU C 1 151 ? -52.751 -79.088 -8.216 1.00 16.33 151 LEU C CA 1
ATOM 6782 C C . LEU C 1 151 ? -51.570 -78.148 -8.468 1.00 15.65 151 LEU C C 1
ATOM 6783 O O . LEU C 1 151 ? -51.555 -77.471 -9.506 1.00 14.62 151 LEU C O 1
ATOM 6788 N N . PRO C 1 152 ? -50.547 -77.991 -7.595 1.00 14.33 152 PRO C N 1
ATOM 6789 C CA . PRO C 1 152 ? -49.492 -77.018 -7.888 1.00 13.36 152 PRO C CA 1
ATOM 6790 C C . PRO C 1 152 ? -48.751 -77.326 -9.201 1.00 13.70 152 PRO C C 1
ATOM 6791 O O . PRO C 1 152 ? -48.590 -76.406 -10.011 1.00 12.32 152 PRO C O 1
ATOM 6795 N N . ILE C 1 153 ? -48.257 -78.548 -9.416 1.00 11.24 153 ILE C N 1
ATOM 6796 C CA . ILE C 1 153 ? -47.523 -78.831 -10.691 1.00 12.35 153 ILE C CA 1
ATOM 6797 C C . ILE C 1 153 ? -48.496 -78.775 -11.880 1.00 12.12 153 ILE C C 1
ATOM 6798 O O . ILE C 1 153 ? -48.123 -78.204 -12.912 1.00 13.28 153 ILE C O 1
ATOM 6803 N N . ALA C 1 154 ? -49.718 -79.273 -11.762 1.00 11.47 154 ALA C N 1
ATOM 6804 C CA . ALA C 1 154 ? -50.726 -79.191 -12.839 1.00 14.17 154 ALA C CA 1
ATOM 6805 C C . ALA C 1 154 ? -50.914 -77.735 -13.281 1.00 12.42 154 ALA C C 1
ATOM 6806 O O . ALA C 1 154 ? -50.862 -77.453 -14.521 1.00 13.41 154 ALA C O 1
ATOM 6808 N N . LEU C 1 155 ? -51.024 -76.799 -12.341 1.00 12.32 155 LEU C N 1
ATOM 6809 C CA . LEU C 1 155 ? -51.205 -75.356 -12.651 1.00 12.43 155 LEU C CA 1
ATOM 6810 C C . LEU C 1 155 ? -49.893 -74.765 -13.199 1.00 11.39 155 LEU C C 1
ATOM 6811 O O . LEU C 1 155 ? -49.949 -74.031 -14.213 1.00 10.92 155 LEU C O 1
ATOM 6816 N N . ALA C 1 156 ? -48.740 -75.096 -12.632 1.00 11.27 156 ALA C N 1
ATOM 6817 C CA . ALA C 1 156 ? -47.450 -74.586 -13.158 1.00 10.61 156 ALA C CA 1
ATOM 6818 C C . ALA C 1 156 ? -47.297 -75.014 -14.615 1.00 10.41 156 ALA C C 1
ATOM 6819 O O . ALA C 1 156 ? -46.900 -74.194 -15.447 1.00 10.67 156 ALA C O 1
ATOM 6821 N N . HIS C 1 157 ? -47.563 -76.277 -14.937 1.00 10.77 157 HIS C N 1
ATOM 6822 C CA . HIS C 1 157 ? -47.431 -76.771 -16.334 1.00 11.57 157 HIS C CA 1
ATOM 6823 C C . HIS C 1 157 ? -48.447 -76.063 -17.237 1.00 11.13 157 HIS C C 1
ATOM 6824 O O . HIS C 1 157 ? -48.100 -75.676 -18.392 1.00 10.54 157 HIS C O 1
ATOM 6831 N N . ARG C 1 158 ? -49.663 -75.873 -16.766 1.00 11.17 158 ARG C N 1
ATOM 6832 C CA . ARG C 1 158 ? -50.682 -75.209 -17.616 1.00 11.67 158 ARG C CA 1
ATOM 6833 C C . ARG C 1 158 ? -50.179 -73.789 -17.946 1.00 12.49 158 ARG C C 1
ATOM 6834 O O . ARG C 1 158 ? -50.362 -73.343 -19.101 1.00 12.11 158 ARG C O 1
ATOM 6842 N N . LEU C 1 159 ? -49.613 -73.071 -16.973 1.00 11.39 159 LEU C N 1
ATOM 6843 C CA . LEU C 1 159 ? -49.065 -71.703 -17.189 1.00 11.45 159 LEU C CA 1
ATOM 6844 C C . LEU C 1 159 ? -47.902 -71.734 -18.184 1.00 11.17 159 LEU C C 1
ATOM 6845 O O . LEU C 1 159 ? -47.897 -70.893 -19.109 1.00 10.81 159 LEU C O 1
ATOM 6850 N N . SER C 1 160 ? -46.975 -72.693 -18.065 1.00 11.02 160 SER C N 1
ATOM 6851 C CA . SER C 1 160 ? -45.782 -72.716 -18.940 1.00 11.35 160 SER C CA 1
ATOM 6852 C C . SER C 1 160 ? -46.213 -73.103 -20.350 1.00 11.09 160 SER C C 1
ATOM 6853 O O . SER C 1 160 ? -45.732 -72.458 -21.285 1.00 10.44 160 SER C O 1
ATOM 6856 N N . ARG C 1 161 ? -47.168 -74.013 -20.480 1.00 11.63 161 ARG C N 1
ATOM 6857 C CA . ARG C 1 161 ? -47.665 -74.415 -21.814 1.00 12.31 161 ARG C CA 1
ATOM 6858 C C . ARG C 1 161 ? -48.420 -73.235 -22.451 1.00 11.39 161 ARG C C 1
ATOM 6859 O O . ARG C 1 161 ? -48.272 -72.952 -23.667 1.00 11.67 161 ARG C O 1
ATOM 6867 N N . ARG C 1 162 ? -49.204 -72.533 -21.648 1.00 10.01 162 ARG C N 1
ATOM 6868 C CA . ARG C 1 162 ? -49.976 -71.363 -22.160 1.00 9.99 162 ARG C CA 1
ATOM 6869 C C . ARG C 1 162 ? -49.012 -70.217 -22.534 1.00 10.17 162 ARG C C 1
ATOM 6870 O O . ARG C 1 162 ? -49.243 -69.562 -23.592 1.00 8.43 162 ARG C O 1
ATOM 6878 N N . LEU C 1 163 ? -47.934 -70.000 -21.787 1.00 10.16 163 LEU C N 1
ATOM 6879 C CA . LEU C 1 163 ? -46.953 -68.939 -22.108 1.00 10.40 163 LEU C CA 1
ATOM 6880 C C . LEU C 1 163 ? -46.332 -69.256 -23.482 1.00 10.21 163 LEU C C 1
ATOM 6881 O O . LEU C 1 163 ? -46.128 -68.340 -24.288 1.00 10.42 163 LEU C O 1
ATOM 6886 N N . THR C 1 164 ? -45.949 -70.506 -23.707 1.00 10.47 164 THR C N 1
ATOM 6887 C CA . THR C 1 164 ? -45.467 -70.929 -25.051 1.00 10.39 164 THR C CA 1
ATOM 6888 C C . THR C 1 164 ? -46.564 -70.682 -26.106 1.00 10.63 164 THR C C 1
ATOM 6889 O O . THR C 1 164 ? -46.244 -70.130 -27.162 1.00 9.79 164 THR C O 1
ATOM 6893 N N . GLN C 1 165 ? -47.794 -71.135 -25.844 1.00 10.43 165 GLN C N 1
ATOM 6894 C CA . GLN C 1 165 ? -48.906 -71.081 -26.821 1.00 11.69 165 GLN C CA 1
ATOM 6895 C C . GLN C 1 165 ? -49.162 -69.637 -27.222 1.00 10.67 165 GLN C C 1
ATOM 6896 O O . GLN C 1 165 ? -49.313 -69.369 -28.435 1.00 11.07 165 GLN C O 1
ATOM 6902 N N . VAL C 1 166 ? -49.156 -68.698 -26.268 1.00 10.38 166 VAL C N 1
ATOM 6903 C CA . VAL C 1 166 ? -49.544 -67.306 -26.650 1.00 11.20 166 VAL C CA 1
ATOM 6904 C C . VAL C 1 166 ? -48.443 -66.682 -27.511 1.00 11.15 166 VAL C C 1
ATOM 6905 O O . VAL C 1 166 ? -48.761 -65.838 -28.368 1.00 11.41 166 VAL C O 1
ATOM 6909 N N . ARG C 1 167 ? -47.201 -67.145 -27.392 1.00 10.87 167 ARG C N 1
ATOM 6910 C CA . ARG C 1 167 ? -46.096 -66.668 -28.222 1.00 10.12 167 ARG C CA 1
ATOM 6911 C C . ARG C 1 167 ? -46.235 -67.319 -29.602 1.00 10.35 167 ARG C C 1
ATOM 6912 O O . ARG C 1 167 ? -46.261 -66.563 -30.635 1.00 10.36 167 ARG C O 1
ATOM 6920 N N . LYS C 1 168 ? -46.341 -68.649 -29.651 1.00 10.61 168 LYS C N 1
ATOM 6921 C CA . LYS C 1 168 ? -46.301 -69.365 -30.950 1.00 11.99 168 LYS C CA 1
ATOM 6922 C C . LYS C 1 168 ? -47.512 -68.991 -31.811 1.00 12.17 168 LYS C C 1
ATOM 6923 O O . LYS C 1 168 ? -47.356 -68.905 -33.092 1.00 12.48 168 LYS C O 1
ATOM 6929 N N . GLU C 1 169 ? -48.665 -68.735 -31.186 1.00 11.97 169 GLU C N 1
ATOM 6930 C CA . GLU C 1 169 ? -49.931 -68.510 -31.917 1.00 13.10 169 GLU C CA 1
ATOM 6931 C C . GLU C 1 169 ? -50.162 -67.015 -32.175 1.00 13.98 169 GLU C C 1
ATOM 6932 O O . GLU C 1 169 ? -51.148 -66.684 -32.912 1.00 13.27 169 GLU C O 1
ATOM 6938 N N . GLY C 1 170 ? -49.323 -66.135 -31.621 1.00 12.29 170 GLY C N 1
ATOM 6939 C CA . GLY C 1 170 ? -49.445 -64.671 -31.823 1.00 13.23 170 GLY C CA 1
ATOM 6940 C C . GLY C 1 170 ? -50.589 -64.082 -31.017 1.00 13.73 170 GLY C C 1
ATOM 6941 O O . GLY C 1 170 ? -51.154 -63.049 -31.422 1.00 12.52 170 GLY C O 1
ATOM 6942 N N . ILE C 1 171 ? -50.923 -64.697 -29.883 1.00 12.81 171 ILE C N 1
ATOM 6943 C CA . ILE C 1 171 ? -51.939 -64.132 -28.944 1.00 12.07 171 ILE C CA 1
ATOM 6944 C C . ILE C 1 171 ? -51.334 -62.974 -28.175 1.00 11.71 171 ILE C C 1
ATOM 6945 O O . ILE C 1 171 ? -52.032 -61.927 -27.965 1.00 12.64 171 ILE C O 1
ATOM 6950 N N . VAL C 1 172 ? -50.085 -63.106 -27.781 1.00 11.23 172 VAL C N 1
ATOM 6951 C CA . VAL C 1 172 ? -49.315 -62.038 -27.111 1.00 11.43 172 VAL C CA 1
ATOM 6952 C C . VAL C 1 172 ? -48.043 -61.835 -27.899 1.00 11.98 172 VAL C C 1
ATOM 6953 O O . VAL C 1 172 ? -47.245 -62.749 -28.050 1.00 11.19 172 VAL C O 1
ATOM 6957 N N . PRO C 1 173 ? -47.857 -60.661 -28.507 1.00 11.66 173 PRO C N 1
ATOM 6958 C CA . PRO C 1 173 ? -46.644 -60.419 -29.267 1.00 13.11 173 PRO C CA 1
ATOM 6959 C C . PRO C 1 173 ? -45.407 -60.161 -28.393 1.00 12.74 173 PRO C C 1
ATOM 6960 O O . PRO C 1 173 ? -45.550 -59.976 -27.180 1.00 11.57 173 PRO C O 1
ATOM 6964 N N . HIS C 1 174 ? -44.233 -60.108 -29.027 1.00 11.82 174 HIS C N 1
ATOM 6965 C CA . HIS C 1 174 ? -42.959 -59.631 -28.435 1.00 12.60 174 HIS C CA 1
ATOM 6966 C C . HIS C 1 174 ? -42.413 -60.559 -27.345 1.00 11.74 174 HIS C C 1
ATOM 6967 O O . HIS C 1 174 ? -41.515 -60.116 -26.586 1.00 11.96 174 HIS C O 1
ATOM 6974 N N . LEU C 1 175 ? -42.886 -61.783 -27.298 1.00 11.76 175 LEU C N 1
ATOM 6975 C CA . LEU C 1 175 ? -42.326 -62.838 -26.420 1.00 10.82 175 LEU C CA 1
ATOM 6976 C C . LEU C 1 175 ? -41.209 -63.622 -27.134 1.00 10.62 175 LEU C C 1
ATOM 6977 O O . LEU C 1 175 ? -41.228 -63.817 -28.396 1.00 10.32 175 LEU C O 1
ATOM 6982 N N . ARG C 1 176 ? -40.327 -64.173 -26.322 1.00 9.91 176 ARG C N 1
ATOM 6983 C CA . ARG C 1 176 ? -39.195 -65.023 -26.776 1.00 10.53 176 ARG C CA 1
ATOM 6984 C C . ARG C 1 176 ? -39.261 -66.325 -25.997 1.00 10.35 176 ARG C C 1
ATOM 6985 O O . ARG C 1 176 ? -40.016 -66.425 -25.025 1.00 11.45 176 ARG C O 1
ATOM 6993 N N . PRO C 1 177 ? -38.540 -67.394 -26.413 1.00 10.54 177 PRO C N 1
ATOM 6994 C CA . PRO C 1 177 ? -38.870 -68.732 -25.932 1.00 10.75 177 PRO C CA 1
ATOM 6995 C C . PRO C 1 177 ? -38.662 -69.089 -24.451 1.00 10.68 177 PRO C C 1
ATOM 6996 O O . PRO C 1 177 ? -39.394 -69.926 -23.942 1.00 10.85 177 PRO C O 1
ATOM 7000 N N . ASP C 1 178 ? -37.653 -68.515 -23.817 1.00 11.63 178 ASP C N 1
ATOM 7001 C CA . ASP C 1 178 ? -37.242 -68.955 -22.458 1.00 11.35 178 ASP C CA 1
ATOM 7002 C C . ASP C 1 178 ? -38.225 -68.384 -21.453 1.00 11.88 178 ASP C C 1
ATOM 7003 O O . ASP C 1 178 ? -38.565 -67.216 -21.562 1.00 11.28 178 ASP C O 1
ATOM 7008 N N . GLY C 1 179 ? -38.734 -69.217 -20.551 1.00 11.91 179 GLY C N 1
ATOM 7009 C CA . GLY C 1 179 ? -39.562 -68.710 -19.455 1.00 11.32 179 GLY C CA 1
ATOM 7010 C C . GLY C 1 179 ? -39.794 -69.736 -18.395 1.00 11.02 179 GLY C C 1
ATOM 7011 O O . GLY C 1 179 ? -39.485 -70.940 -18.622 1.00 11.96 179 GLY C O 1
ATOM 7012 N N . LYS C 1 180 ? -40.198 -69.245 -17.237 1.00 11.41 180 LYS C N 1
ATOM 7013 C CA . LYS C 1 180 ? -40.389 -70.073 -16.016 1.00 11.34 180 LYS C CA 1
ATOM 7014 C C . LYS C 1 180 ? -41.704 -69.673 -15.370 1.00 10.72 180 LYS C C 1
ATOM 7015 O O . LYS C 1 180 ? -42.034 -68.501 -15.424 1.00 11.56 180 LYS C O 1
ATOM 7021 N N . THR C 1 181 ? -42.419 -70.615 -14.775 1.00 11.51 181 THR C N 1
ATOM 7022 C CA . THR C 1 181 ? -43.644 -70.307 -14.011 1.00 10.85 181 THR C CA 1
ATOM 7023 C C . THR C 1 181 ? -43.526 -70.940 -12.636 1.00 11.10 181 THR C C 1
ATOM 7024 O O . THR C 1 181 ? -42.808 -71.960 -12.492 1.00 11.22 181 THR C O 1
ATOM 7028 N N . GLN C 1 182 ? -44.201 -70.369 -11.665 1.00 10.64 182 GLN C N 1
ATOM 7029 C CA . GLN C 1 182 ? -44.155 -70.982 -10.321 1.00 11.03 182 GLN C CA 1
ATOM 7030 C C . GLN C 1 182 ? -45.454 -70.627 -9.611 1.00 11.01 182 GLN C C 1
ATOM 7031 O O . GLN C 1 182 ? -45.905 -69.501 -9.772 1.00 11.54 182 GLN C O 1
ATOM 7037 N N . VAL C 1 183 ? -46.044 -71.581 -8.895 1.00 11.17 183 VAL C N 1
ATOM 7038 C CA . VAL C 1 183 ? -47.298 -71.304 -8.151 1.00 12.00 183 VAL C CA 1
ATOM 7039 C C . VAL C 1 183 ? -47.113 -71.774 -6.712 1.00 12.14 183 VAL C C 1
ATOM 7040 O O . VAL C 1 183 ? -46.569 -72.883 -6.496 1.00 12.26 183 VAL C O 1
ATOM 7044 N N . THR C 1 184 ? -47.617 -70.967 -5.799 1.00 11.86 184 THR C N 1
ATOM 7045 C CA . THR C 1 184 ? -47.606 -71.258 -4.343 1.00 12.67 184 THR C CA 1
ATOM 7046 C C . THR C 1 184 ? -49.064 -71.300 -3.892 1.00 13.34 184 THR C C 1
ATOM 7047 O O . THR C 1 184 ? -49.777 -70.318 -4.150 1.00 13.75 184 THR C O 1
ATOM 7051 N N . PHE C 1 185 ? -49.476 -72.425 -3.298 1.00 13.65 185 PHE C N 1
ATOM 7052 C CA . PHE C 1 185 ? -50.823 -72.642 -2.732 1.00 13.19 185 PHE C CA 1
ATOM 7053 C C . PHE C 1 185 ? -50.722 -72.674 -1.202 1.00 14.14 185 PHE C C 1
ATOM 7054 O O . PHE C 1 185 ? -49.900 -73.363 -0.676 1.00 12.05 185 PHE C O 1
ATOM 7062 N N . ALA C 1 186 ? -51.632 -71.972 -0.547 1.00 13.14 186 ALA C N 1
ATOM 7063 C CA . ALA C 1 186 ? -51.919 -72.197 0.883 1.00 12.41 186 ALA C CA 1
ATOM 7064 C C . ALA C 1 186 ? -52.495 -73.594 0.995 1.00 14.67 186 ALA C C 1
ATOM 7065 O O . ALA C 1 186 ? -53.298 -73.994 0.116 1.00 13.15 186 ALA C O 1
ATOM 7067 N N . TYR C 1 187 ? -52.085 -74.317 2.037 1.00 12.50 187 TYR C N 1
ATOM 7068 C CA . TYR C 1 187 ? -52.465 -75.716 2.275 1.00 14.14 187 TYR C CA 1
ATOM 7069 C C . TYR C 1 187 ? -53.172 -75.736 3.636 1.00 14.29 187 TYR C C 1
ATOM 7070 O O . TYR C 1 187 ? -52.939 -74.851 4.432 1.00 16.90 187 TYR C O 1
ATOM 7079 N N . ASP C 1 188 ? -54.120 -76.646 3.768 1.00 16.26 188 ASP C N 1
ATOM 7080 C CA . ASP C 1 188 ? -54.924 -76.821 5.000 1.00 16.82 188 ASP C CA 1
ATOM 7081 C C . ASP C 1 188 ? -54.157 -77.756 5.961 1.00 20.89 188 ASP C C 1
ATOM 7082 O O . ASP C 1 188 ? -53.082 -78.278 5.588 1.00 19.85 188 ASP C O 1
ATOM 7087 N N . ALA C 1 189 ? -54.666 -77.945 7.182 1.00 19.17 189 ALA C N 1
ATOM 7088 C CA . ALA C 1 189 ? -54.013 -78.819 8.202 1.00 19.83 189 ALA C CA 1
ATOM 7089 C C . ALA C 1 189 ? -53.922 -80.281 7.752 1.00 18.21 189 ALA C C 1
ATOM 7090 O O . ALA C 1 189 ? -52.985 -81.000 8.234 1.00 19.35 189 ALA C O 1
ATOM 7092 N N . GLN C 1 190 ? -54.805 -80.709 6.860 1.00 15.46 190 GLN C N 1
ATOM 7093 C CA . GLN C 1 190 ? -54.876 -82.057 6.259 1.00 17.00 190 GLN C CA 1
ATOM 7094 C C . GLN C 1 190 ? -53.939 -82.198 5.030 1.00 17.70 190 GLN C C 1
ATOM 7095 O O . GLN C 1 190 ? -54.072 -83.193 4.317 1.00 20.34 190 GLN C O 1
ATOM 7101 N N . ASP C 1 191 ? -53.027 -81.252 4.803 1.00 18.51 191 ASP C N 1
ATOM 7102 C CA . ASP C 1 191 ? -52.006 -81.307 3.713 1.00 17.51 191 ASP C CA 1
ATOM 7103 C C . ASP C 1 191 ? -52.691 -81.211 2.340 1.00 17.35 191 ASP C C 1
ATOM 7104 O O . ASP C 1 191 ? -52.155 -81.810 1.370 1.00 17.10 191 ASP C O 1
ATOM 7109 N N . ARG C 1 192 ? -53.839 -80.527 2.245 1.00 16.22 192 ARG C N 1
ATOM 7110 C CA . ARG C 1 192 ? -54.546 -80.289 0.950 1.00 17.57 192 ARG C CA 1
ATOM 7111 C C . ARG C 1 192 ? -54.472 -78.826 0.507 1.00 17.72 192 ARG C C 1
ATOM 7112 O O . ARG C 1 192 ? -54.467 -77.887 1.307 1.00 16.77 192 ARG C O 1
ATOM 7120 N N . PRO C 1 193 ? -54.482 -78.563 -0.820 1.00 16.75 193 PRO C N 1
ATOM 7121 C CA . PRO C 1 193 ? -54.527 -77.187 -1.300 1.00 16.80 193 PRO C CA 1
ATOM 7122 C C . PRO C 1 193 ? -55.866 -76.550 -0.909 1.00 18.02 193 PRO C C 1
ATOM 7123 O O . PRO C 1 193 ? -56.895 -77.250 -0.945 1.00 17.65 193 PRO C O 1
ATOM 7127 N N . SER C 1 194 ? -55.805 -75.296 -0.491 1.00 16.32 194 SER C N 1
ATOM 7128 C CA . SER C 1 194 ? -56.963 -74.489 -0.046 1.00 18.48 194 SER C CA 1
ATOM 7129 C C . SER C 1 194 ? -57.124 -73.221 -0.894 1.00 19.71 194 SER C C 1
ATOM 7130 O O . SER C 1 194 ? -58.285 -72.740 -1.020 1.00 21.48 194 SER C O 1
ATOM 7133 N N . HIS C 1 195 ? -56.040 -72.573 -1.314 1.00 18.63 195 HIS C N 1
ATOM 7134 C CA . HIS C 1 195 ? -56.128 -71.259 -1.997 1.00 19.76 195 HIS C CA 1
ATOM 7135 C C . HIS C 1 195 ? -54.875 -71.047 -2.838 1.00 18.54 195 HIS C C 1
ATOM 7136 O O . HIS C 1 195 ? -53.756 -71.208 -2.327 1.00 17.71 195 HIS C O 1
ATOM 7143 N N . LEU C 1 196 ? -55.038 -70.492 -4.023 1.00 15.34 196 LEU C N 1
ATOM 7144 C CA . LEU C 1 196 ? -53.869 -70.012 -4.762 1.00 16.56 196 LEU C CA 1
ATOM 7145 C C . LEU C 1 196 ? -53.364 -68.715 -4.131 1.00 18.96 196 LEU C C 1
ATOM 7146 O O . LEU C 1 196 ? -54.122 -67.755 -4.043 1.00 21.62 196 LEU C O 1
ATOM 7151 N N . ASP C 1 197 ? -52.077 -68.641 -3.793 1.00 15.91 197 ASP C N 1
ATOM 7152 C CA . ASP C 1 197 ? -51.497 -67.509 -3.045 1.00 17.59 197 ASP C CA 1
ATOM 7153 C C . ASP C 1 197 ? -50.632 -66.618 -3.946 1.00 14.98 197 ASP C C 1
ATOM 7154 O O . ASP C 1 197 ? -50.843 -65.410 -3.951 1.00 15.89 197 ASP C O 1
ATOM 7159 N N . THR C 1 198 ? -49.624 -67.181 -4.609 1.00 14.74 198 THR C N 1
ATOM 7160 C CA . THR C 1 198 ? -48.633 -66.448 -5.433 1.00 14.23 198 THR C CA 1
ATOM 7161 C C . THR C 1 198 ? -48.431 -67.147 -6.767 1.00 14.26 198 THR C C 1
ATOM 7162 O O . THR C 1 198 ? -48.294 -68.364 -6.823 1.00 12.71 198 THR C O 1
ATOM 7166 N N . VAL C 1 199 ? -48.400 -66.356 -7.832 1.00 12.81 199 VAL C N 1
ATOM 7167 C CA . VAL C 1 199 ? -48.052 -66.819 -9.198 1.00 12.61 199 VAL C CA 1
ATOM 7168 C C . VAL C 1 199 ? -46.877 -65.982 -9.664 1.00 12.92 199 VAL C C 1
ATOM 7169 O O . VAL C 1 199 ? -46.999 -64.777 -9.619 1.00 11.53 199 VAL C O 1
ATOM 7173 N N . VAL C 1 200 ? -45.803 -66.646 -10.104 1.00 14.07 200 VAL C N 1
ATOM 7174 C CA . VAL C 1 200 ? -44.604 -66.036 -10.710 1.00 13.99 200 VAL C CA 1
ATOM 7175 C C . VAL C 1 200 ? -44.583 -66.478 -12.173 1.00 14.06 200 VAL C C 1
ATOM 7176 O O . VAL C 1 200 ? -44.710 -67.671 -12.459 1.00 12.93 200 VAL C O 1
ATOM 7180 N N . ILE C 1 201 ? -44.367 -65.540 -13.066 1.00 12.79 201 ILE C N 1
ATOM 7181 C CA . ILE C 1 201 ? -44.000 -65.879 -14.455 1.00 14.53 201 ILE C CA 1
ATOM 7182 C C . ILE C 1 201 ? -42.844 -64.965 -14.813 1.00 14.62 201 ILE C C 1
ATOM 7183 O O . ILE C 1 201 ? -42.998 -63.714 -14.658 1.00 13.73 201 ILE C O 1
ATOM 7188 N N . SER C 1 202 ? -41.724 -65.551 -15.245 1.00 13.61 202 SER C N 1
ATOM 7189 C CA . SER C 1 202 ? -40.604 -64.770 -15.804 1.00 15.34 202 SER C CA 1
ATOM 7190 C C . SER C 1 202 ? -40.547 -65.161 -17.278 1.00 14.63 202 SER C C 1
ATOM 7191 O O . SER C 1 202 ? -40.448 -66.350 -17.540 1.00 14.55 202 SER C O 1
ATOM 7194 N N . THR C 1 203 ? -40.735 -64.217 -18.193 1.00 11.89 203 THR C N 1
ATOM 7195 C CA . THR C 1 203 ? -40.633 -64.539 -19.634 1.00 12.44 203 THR C CA 1
ATOM 7196 C C . THR C 1 203 ? -39.555 -63.681 -20.334 1.00 12.79 203 THR C C 1
ATOM 7197 O O . THR C 1 203 ? -39.423 -62.467 -20.040 1.00 12.14 203 THR C O 1
ATOM 7201 N N . GLN C 1 204 ? -38.856 -64.326 -21.270 1.00 11.95 204 GLN C N 1
ATOM 7202 C CA . GLN C 1 204 ? -37.997 -63.680 -22.278 1.00 11.64 204 GLN C CA 1
ATOM 7203 C C . GLN C 1 204 ? -38.894 -62.859 -23.197 1.00 11.36 204 GLN C C 1
ATOM 7204 O O . GLN C 1 204 ? -40.031 -63.282 -23.444 1.00 12.37 204 GLN C O 1
ATOM 7210 N N . HIS C 1 205 ? -38.400 -61.714 -23.664 1.00 11.43 205 HIS C N 1
ATOM 7211 C CA . HIS C 1 205 ? -39.230 -60.766 -24.426 1.00 11.85 205 HIS C CA 1
ATOM 7212 C C . HIS C 1 205 ? -38.325 -59.879 -25.287 1.00 12.88 205 HIS C C 1
ATOM 7213 O O . HIS C 1 205 ? -37.105 -59.777 -25.013 1.00 12.20 205 HIS C O 1
ATOM 7220 N N . ASP C 1 206 ? -38.931 -59.274 -26.286 1.00 14.68 206 ASP C N 1
ATOM 7221 C CA . ASP C 1 206 ? -38.315 -58.243 -27.150 1.00 15.27 206 ASP C CA 1
ATOM 7222 C C . ASP C 1 206 ? -38.095 -56.971 -26.347 1.00 15.93 206 ASP C C 1
ATOM 7223 O O . ASP C 1 206 ? -38.874 -56.626 -25.461 1.00 15.01 206 ASP C O 1
ATOM 7228 N N . PRO C 1 207 ? -37.064 -56.173 -26.685 1.00 17.63 207 PRO C N 1
ATOM 7229 C CA . PRO C 1 207 ? -36.802 -54.938 -25.942 1.00 18.63 207 PRO C CA 1
ATOM 7230 C C . PRO C 1 207 ? -37.892 -53.867 -26.121 1.00 19.65 207 PRO C C 1
ATOM 7231 O O . PRO C 1 207 ? -37.933 -52.975 -25.314 1.00 24.23 207 PRO C O 1
ATOM 7235 N N . GLU C 1 208 ? -38.756 -54.003 -27.121 1.00 19.48 208 GLU C N 1
ATOM 7236 C CA . GLU C 1 208 ? -39.852 -53.014 -27.387 1.00 22.51 208 GLU C CA 1
ATOM 7237 C C . GLU C 1 208 ? -40.914 -53.068 -26.292 1.00 22.24 208 GLU C C 1
ATOM 7238 O O . GLU C 1 208 ? -41.705 -52.112 -26.237 1.00 21.39 208 GLU C O 1
ATOM 7244 N N . VAL C 1 209 ? -40.984 -54.128 -25.482 1.00 15.88 209 VAL C N 1
ATOM 7245 C CA . VAL C 1 209 ? -41.940 -54.175 -24.340 1.00 17.82 209 VAL C CA 1
ATOM 7246 C C . VAL C 1 209 ? -41.209 -54.220 -22.992 1.00 18.03 209 VAL C C 1
ATOM 7247 O O . VAL C 1 209 ? -40.040 -54.681 -22.930 1.00 20.94 209 VAL C O 1
ATOM 7251 N N . ASP C 1 210 ? -41.908 -53.740 -21.964 1.00 19.41 210 ASP C N 1
ATOM 7252 C CA . ASP C 1 210 ? -41.337 -53.765 -20.603 1.00 21.38 210 ASP C CA 1
ATOM 7253 C C . ASP C 1 210 ? -42.219 -54.584 -19.646 1.00 22.14 210 ASP C C 1
ATOM 7254 O O . ASP C 1 210 ? -43.286 -55.046 -20.070 1.00 20.92 210 ASP C O 1
ATOM 7259 N N . ARG C 1 211 ? -41.778 -54.726 -18.399 1.00 19.21 211 ARG C N 1
ATOM 7260 C CA . ARG C 1 211 ? -42.467 -55.499 -17.343 1.00 21.28 211 ARG C CA 1
ATOM 7261 C C . ARG C 1 211 ? -43.944 -55.051 -17.243 1.00 18.61 211 ARG C C 1
ATOM 7262 O O . ARG C 1 211 ? -44.827 -55.921 -17.073 1.00 17.94 211 ARG C O 1
ATOM 7270 N N . ALA C 1 212 ? -44.237 -53.759 -17.279 1.00 17.14 212 ALA C N 1
ATOM 7271 C CA . ALA C 1 212 ? -45.610 -53.260 -17.024 1.00 18.05 212 ALA C CA 1
ATOM 7272 C C . ALA C 1 212 ? -46.553 -53.819 -18.101 1.00 17.68 212 ALA C C 1
ATOM 7273 O O . ALA C 1 212 ? -47.678 -54.280 -17.749 1.00 18.55 212 ALA C O 1
ATOM 7275 N N . TRP C 1 213 ? -46.133 -53.745 -19.366 1.00 16.42 213 TRP C N 1
ATOM 7276 C CA . TRP C 1 213 ? -46.888 -54.276 -20.532 1.00 16.30 213 TRP C CA 1
ATOM 7277 C C . TRP C 1 213 ? -47.035 -55.791 -20.376 1.00 14.66 213 TRP C C 1
ATOM 7278 O O . TRP C 1 213 ? -48.148 -56.317 -20.548 1.00 14.63 213 TRP C O 1
ATOM 7289 N N . LEU C 1 214 ? -45.961 -56.473 -19.999 1.00 16.22 214 LEU C N 1
ATOM 7290 C CA . LEU C 1 214 ? -46.014 -57.942 -19.842 1.00 13.93 214 LEU C CA 1
ATOM 7291 C C . LEU C 1 214 ? -46.965 -58.283 -18.715 1.00 13.56 214 LEU C C 1
ATOM 7292 O O . LEU C 1 214 ? -47.683 -59.283 -18.832 1.00 12.86 214 LEU C O 1
ATOM 7297 N N . GLU C 1 215 ? -46.967 -57.531 -17.637 1.00 14.95 215 GLU C N 1
ATOM 7298 C CA . GLU C 1 215 ? -47.849 -57.881 -16.503 1.00 16.32 215 GLU C CA 1
ATOM 7299 C C . GLU C 1 215 ? -49.290 -57.809 -17.012 1.00 13.58 215 GLU C C 1
ATOM 7300 O O . GLU C 1 215 ? -50.061 -58.754 -16.772 1.00 13.67 215 GLU C O 1
ATOM 7306 N N . THR C 1 216 ? -49.670 -56.743 -17.717 1.00 15.29 216 THR C N 1
ATOM 7307 C CA . THR C 1 216 ? -51.069 -56.618 -18.242 1.00 14.93 216 THR C CA 1
ATOM 7308 C C . THR C 1 216 ? -51.400 -57.792 -19.151 1.00 15.10 216 THR C C 1
ATOM 7309 O O . THR C 1 216 ? -52.485 -58.439 -18.986 1.00 14.60 216 THR C O 1
ATOM 7313 N N . GLN C 1 217 ? -50.534 -58.032 -20.124 1.00 14.02 217 GLN C N 1
ATOM 7314 C CA . GLN C 1 217 ? -50.763 -59.073 -21.162 1.00 13.81 217 GLN C CA 1
ATOM 7315 C C . GLN C 1 217 ? -50.793 -60.457 -20.490 1.00 13.21 217 GLN C C 1
ATOM 7316 O O . GLN C 1 217 ? -51.677 -61.256 -20.830 1.00 12.17 217 GLN C O 1
ATOM 7322 N N . LEU C 1 218 ? -49.827 -60.794 -19.647 1.00 12.42 218 LEU C N 1
ATOM 7323 C CA . LEU C 1 218 ? -49.824 -62.168 -19.106 1.00 14.10 218 LEU C CA 1
ATOM 7324 C C . LEU C 1 218 ? -50.916 -62.395 -18.053 1.00 13.13 218 LEU C C 1
ATOM 7325 O O . LEU C 1 218 ? -51.376 -63.550 -17.939 1.00 10.61 218 LEU C O 1
ATOM 7330 N N . ARG C 1 219 ? -51.337 -61.384 -17.297 1.00 12.69 219 ARG C N 1
ATOM 7331 C CA . ARG C 1 219 ? -52.462 -61.553 -16.338 1.00 14.44 219 ARG C CA 1
ATOM 7332 C C . ARG C 1 219 ? -53.697 -62.022 -17.099 1.00 12.33 219 ARG C C 1
ATOM 7333 O O . ARG C 1 219 ? -54.365 -62.947 -16.639 1.00 13.16 219 ARG C O 1
ATOM 7341 N N . GLU C 1 220 ? -53.978 -61.418 -18.255 1.00 12.85 220 GLU C N 1
ATOM 7342 C CA . GLU C 1 220 ? -55.215 -61.711 -19.025 1.00 13.81 220 GLU C CA 1
ATOM 7343 C C . GLU C 1 220 ? -55.045 -63.021 -19.795 1.00 12.78 220 GLU C C 1
ATOM 7344 O O . GLU C 1 220 ? -55.934 -63.941 -19.696 1.00 13.70 220 GLU C O 1
ATOM 7350 N N . HIS C 1 221 ? -54.002 -63.089 -20.639 1.00 12.14 221 HIS C N 1
ATOM 7351 C CA . HIS C 1 221 ? -53.907 -64.121 -21.691 1.00 12.00 221 HIS C CA 1
ATOM 7352 C C . HIS C 1 221 ? -53.231 -65.405 -21.175 1.00 11.09 221 HIS C C 1
ATOM 7353 O O . HIS C 1 221 ? -53.422 -66.425 -21.838 1.00 10.80 221 HIS C O 1
ATOM 7360 N N . VAL C 1 222 ? -52.552 -65.374 -20.021 1.00 11.17 222 VAL C N 1
ATOM 7361 C CA . VAL C 1 222 ? -51.937 -66.621 -19.476 1.00 10.71 222 VAL C CA 1
ATOM 7362 C C . VAL C 1 222 ? -52.603 -66.950 -18.153 1.00 11.10 222 VAL C C 1
ATOM 7363 O O . VAL C 1 222 ? -53.271 -68.006 -18.083 1.00 12.22 222 VAL C O 1
ATOM 7367 N N . ILE C 1 223 ? -52.490 -66.084 -17.154 1.00 10.63 223 ILE C N 1
ATOM 7368 C CA . ILE C 1 223 ? -52.973 -66.459 -15.790 1.00 11.34 223 ILE C CA 1
ATOM 7369 C C . ILE C 1 223 ? -54.507 -66.616 -15.760 1.00 12.15 223 ILE C C 1
ATOM 7370 O O . ILE C 1 223 ? -55.006 -67.652 -15.313 1.00 11.63 223 ILE C O 1
ATOM 7375 N N . ASP C 1 224 ? -55.241 -65.561 -16.113 1.00 12.35 224 ASP C N 1
ATOM 7376 C CA . ASP C 1 224 ? -56.711 -65.611 -16.039 1.00 13.61 224 ASP C CA 1
ATOM 7377 C C . ASP C 1 224 ? -57.229 -66.688 -16.979 1.00 12.91 224 ASP C C 1
ATOM 7378 O O . ASP C 1 224 ? -58.154 -67.409 -16.586 1.00 13.54 224 ASP C O 1
ATOM 7383 N N . TRP C 1 225 ? -56.624 -66.829 -18.156 1.00 12.03 225 TRP C N 1
ATOM 7384 C CA . TRP C 1 225 ? -57.058 -67.826 -19.147 1.00 12.62 225 TRP C CA 1
ATOM 7385 C C . TRP C 1 225 ? -56.917 -69.229 -18.572 1.00 10.79 225 TRP C C 1
ATOM 7386 O O . TRP C 1 225 ? -57.813 -70.037 -18.686 1.00 11.61 225 TRP C O 1
ATOM 7397 N N . VAL C 1 226 ? -55.782 -69.504 -17.945 1.00 11.22 226 VAL C N 1
ATOM 7398 C CA . VAL C 1 226 ? -55.525 -70.839 -17.348 1.00 11.20 226 VAL C CA 1
ATOM 7399 C C . VAL C 1 226 ? -56.429 -71.105 -16.118 1.00 11.66 226 VAL C C 1
ATOM 7400 O O . VAL C 1 226 ? -56.938 -72.224 -16.008 1.00 11.56 226 VAL C O 1
ATOM 7404 N N . ILE C 1 227 ? -56.655 -70.140 -15.238 1.00 11.83 227 ILE C N 1
ATOM 7405 C CA . ILE C 1 227 ? -57.538 -70.331 -14.053 1.00 13.99 227 ILE C CA 1
ATOM 7406 C C . ILE C 1 227 ? -58.919 -70.770 -14.566 1.00 13.90 227 ILE C C 1
ATOM 7407 O O . ILE C 1 227 ? -59.509 -71.717 -14.007 1.00 14.90 227 ILE C O 1
ATOM 7412 N N . LYS C 1 228 ? -59.403 -70.202 -15.685 1.00 14.14 228 LYS C N 1
ATOM 7413 C CA . LYS C 1 228 ? -60.714 -70.566 -16.261 1.00 15.40 228 LYS C CA 1
ATOM 7414 C C . LYS C 1 228 ? -60.638 -71.921 -16.968 1.00 14.99 228 LYS C C 1
ATOM 7415 O O . LYS C 1 228 ? -61.567 -72.752 -16.766 1.00 14.47 228 LYS C O 1
ATOM 7421 N N . ASP C 1 229 ? -59.532 -72.191 -17.660 1.00 13.14 229 ASP C N 1
ATOM 7422 C CA . ASP C 1 229 ? -59.365 -73.434 -18.436 1.00 14.59 229 ASP C CA 1
ATOM 7423 C C . ASP C 1 229 ? -59.299 -74.610 -17.446 1.00 14.35 229 ASP C C 1
ATOM 7424 O O . ASP C 1 229 ? -59.925 -75.679 -17.737 1.00 15.73 229 ASP C O 1
ATOM 7429 N N . ALA C 1 230 ? -58.680 -74.386 -16.290 1.00 12.66 230 ALA C N 1
ATOM 7430 C CA . ALA C 1 230 ? -58.429 -75.421 -15.249 1.00 14.39 230 ALA C CA 1
ATOM 7431 C C . ALA C 1 230 ? -59.666 -75.608 -14.371 1.00 15.13 230 ALA C C 1
ATOM 7432 O O . ALA C 1 230 ? -59.701 -76.618 -13.581 1.00 17.00 230 ALA C O 1
ATOM 7434 N N . GLY C 1 231 ? -60.604 -74.659 -14.462 1.00 15.15 231 GLY C N 1
ATOM 7435 C CA . GLY C 1 231 ? -61.816 -74.612 -13.635 1.00 17.48 231 GLY C CA 1
ATOM 7436 C C . GLY C 1 231 ? -61.483 -74.443 -12.152 1.00 16.35 231 GLY C C 1
ATOM 7437 O O . GLY C 1 231 ? -62.232 -74.986 -11.337 1.00 18.41 231 GLY C O 1
ATOM 7438 N N . ILE C 1 232 ? -60.483 -73.630 -11.785 1.00 16.49 232 ILE C N 1
ATOM 7439 C CA . ILE C 1 232 ? -60.144 -73.427 -10.349 1.00 17.98 232 ILE C CA 1
ATOM 7440 C C . ILE C 1 232 ? -60.526 -72.024 -9.884 1.00 17.24 232 ILE C C 1
ATOM 7441 O O . ILE C 1 232 ? -59.898 -71.561 -8.921 1.00 17.88 232 ILE C O 1
ATOM 7446 N N . GLU C 1 233 ? -61.530 -71.354 -10.462 1.00 16.83 233 GLU C N 1
ATOM 7447 C CA . GLU C 1 233 ? -61.945 -69.999 -10.010 1.00 18.79 233 GLU C CA 1
ATOM 7448 C C . GLU C 1 233 ? -62.129 -69.968 -8.482 1.00 18.92 233 GLU C C 1
ATOM 7449 O O . GLU C 1 233 ? -61.742 -68.933 -7.881 1.00 20.31 233 GLU C O 1
ATOM 7455 N N . ASP C 1 234 ? -62.665 -71.034 -7.893 1.00 22.13 234 ASP C N 1
ATOM 7456 C CA . ASP C 1 234 ? -63.021 -71.102 -6.447 1.00 26.07 234 ASP C CA 1
ATOM 7457 C C . ASP C 1 234 ? -61.749 -71.126 -5.576 1.00 25.70 234 ASP C C 1
ATOM 7458 O O . ASP C 1 234 ? -61.825 -70.703 -4.414 1.00 26.47 234 ASP C O 1
ATOM 7463 N N . LEU C 1 235 ? -60.611 -71.565 -6.115 1.00 22.82 235 LEU C N 1
ATOM 7464 C CA . LEU C 1 235 ? -59.313 -71.500 -5.384 1.00 21.89 235 LEU C CA 1
ATOM 7465 C C . LEU C 1 235 ? -58.601 -70.166 -5.646 1.00 21.73 235 LEU C C 1
ATOM 7466 O O . LEU C 1 235 ? -57.558 -69.936 -4.986 1.00 22.05 235 LEU C O 1
ATOM 7471 N N . ALA C 1 236 ? -59.121 -69.284 -6.525 1.00 21.02 236 ALA C N 1
ATOM 7472 C CA . ALA C 1 236 ? -58.371 -68.123 -7.031 1.00 19.68 236 ALA C CA 1
ATOM 7473 C C . ALA C 1 236 ? -59.128 -66.841 -6.685 1.00 20.08 236 ALA C C 1
ATOM 7474 O O . ALA C 1 236 ? -58.912 -65.877 -7.373 1.00 24.25 236 ALA C O 1
ATOM 7476 N N . THR C 1 237 ? -59.978 -66.863 -5.649 1.00 21.96 237 THR C N 1
ATOM 7477 C CA . THR C 1 237 ? -60.764 -65.685 -5.196 1.00 22.73 237 THR C CA 1
ATOM 7478 C C . THR C 1 237 ? -59.841 -64.788 -4.372 1.00 25.45 237 THR C C 1
ATOM 7479 O O . THR C 1 237 ? -58.806 -65.289 -3.875 1.00 22.77 237 THR C O 1
ATOM 7483 N N . GLY C 1 238 ? -60.235 -63.537 -4.156 1.00 23.95 238 GLY C N 1
ATOM 7484 C CA . GLY C 1 238 ? -59.558 -62.654 -3.198 1.00 28.78 238 GLY C CA 1
ATOM 7485 C C . GLY C 1 238 ? -58.199 -62.209 -3.704 1.00 27.95 238 GLY C C 1
ATOM 7486 O O . GLY C 1 238 ? -58.033 -62.138 -4.930 1.00 31.65 238 GLY C O 1
ATOM 7487 N N . GLU C 1 239 ? -57.254 -61.969 -2.790 1.00 28.19 239 GLU C N 1
ATOM 7488 C CA . GLU C 1 239 ? -55.937 -61.373 -3.134 1.00 29.87 239 GLU C CA 1
ATOM 7489 C C . GLU C 1 239 ? -54.987 -62.484 -3.606 1.00 25.16 239 GLU C C 1
ATOM 7490 O O . GLU C 1 239 ? -54.712 -63.400 -2.819 1.00 29.59 239 GLU C O 1
ATOM 7496 N N . ILE C 1 240 ? -54.527 -62.418 -4.849 1.00 24.09 240 ILE C N 1
ATOM 7497 C CA . ILE C 1 240 ? -53.480 -63.347 -5.377 1.00 20.72 240 ILE C CA 1
ATOM 7498 C C . ILE C 1 240 ? -52.259 -62.483 -5.661 1.00 18.47 240 ILE C C 1
ATOM 7499 O O . ILE C 1 240 ? -52.394 -61.511 -6.429 1.00 18.56 240 ILE C O 1
ATOM 7504 N N . THR C 1 241 ? -51.077 -62.823 -5.141 1.00 17.53 241 THR C N 1
ATOM 7505 C CA . THR C 1 241 ? -49.855 -62.052 -5.433 1.00 15.83 241 THR C CA 1
ATOM 7506 C C . THR C 1 241 ? -49.404 -62.518 -6.805 1.00 16.57 241 THR C C 1
ATOM 7507 O O . THR C 1 241 ? -49.190 -63.738 -6.969 1.00 15.41 241 THR C O 1
ATOM 7511 N N . VAL C 1 242 ? -49.315 -61.595 -7.750 1.00 14.62 242 VAL C N 1
ATOM 7512 C CA . VAL C 1 242 ? -48.840 -61.935 -9.123 1.00 15.59 242 VAL C CA 1
ATOM 7513 C C . VAL C 1 242 ? -47.547 -61.182 -9.387 1.00 16.02 242 VAL C C 1
ATOM 7514 O O . VAL C 1 242 ? -47.538 -59.919 -9.325 1.00 16.81 242 VAL C O 1
ATOM 7518 N N . LEU C 1 243 ? -46.474 -61.925 -9.658 1.00 14.93 243 LEU C N 1
ATOM 7519 C CA . LEU C 1 243 ? -45.119 -61.400 -9.892 1.00 15.08 243 LEU C CA 1
ATOM 7520 C C . LEU C 1 243 ? -44.730 -61.760 -11.316 1.00 15.34 243 LEU C C 1
ATOM 7521 O O . LEU C 1 243 ? -44.461 -62.934 -11.576 1.00 14.13 243 LEU C O 1
ATOM 7526 N N . ILE C 1 244 ? -44.749 -60.776 -12.203 1.00 15.03 244 ILE C N 1
ATOM 7527 C CA . ILE C 1 244 ? -44.385 -60.941 -13.631 1.00 16.44 244 ILE C CA 1
ATOM 7528 C C . ILE C 1 244 ? -43.053 -60.239 -13.858 1.00 17.00 244 ILE C C 1
ATOM 7529 O O . ILE C 1 244 ? -42.983 -59.034 -13.625 1.00 16.92 244 ILE C O 1
ATOM 7534 N N . ASN C 1 245 ? -42.023 -60.976 -14.297 1.00 15.66 245 ASN C N 1
ATOM 7535 C CA . ASN C 1 245 ? -40.692 -60.395 -14.585 1.00 16.88 245 ASN C CA 1
ATOM 7536 C C . ASN C 1 245 ? -40.313 -59.508 -13.422 1.00 19.08 245 ASN C C 1
ATOM 7537 O O . ASN C 1 245 ? -39.887 -58.371 -13.621 1.00 19.82 245 ASN C O 1
ATOM 7542 N N . PRO C 1 246 ? -40.447 -60.034 -12.184 1.00 21.80 246 PRO C N 1
ATOM 7543 C CA . PRO C 1 246 ? -40.159 -59.243 -10.989 1.00 25.34 246 PRO C CA 1
ATOM 7544 C C . PRO C 1 246 ? -38.694 -58.787 -10.906 1.00 27.40 246 PRO C C 1
ATOM 7545 O O . PRO C 1 246 ? -38.479 -57.783 -10.293 1.00 35.91 246 PRO C O 1
ATOM 7549 N N . SER C 1 247 ? -37.759 -59.457 -11.582 1.00 26.97 247 SER C N 1
ATOM 7550 C CA . SER C 1 247 ? -36.328 -59.031 -11.647 1.00 30.83 247 SER C CA 1
ATOM 7551 C C . SER C 1 247 ? -36.040 -58.033 -12.786 1.00 29.08 247 SER C C 1
ATOM 7552 O O . SER C 1 247 ? -34.866 -57.626 -12.893 1.00 31.34 247 SER C O 1
ATOM 7555 N N . GLY C 1 248 ? -37.049 -57.604 -13.563 1.00 28.74 248 GLY C N 1
ATOM 7556 C CA . GLY C 1 248 ? -36.893 -56.582 -14.619 1.00 27.70 248 GLY C CA 1
ATOM 7557 C C . GLY C 1 248 ? -36.743 -57.215 -16.005 1.00 26.71 248 GLY C C 1
ATOM 7558 O O . GLY C 1 248 ? -37.413 -58.241 -16.243 1.00 23.19 248 GLY C O 1
ATOM 7559 N N . SER C 1 249 ? -35.899 -56.636 -16.873 1.00 24.74 249 SER C N 1
ATOM 7560 C CA . SER C 1 249 ? -35.810 -56.981 -18.323 1.00 26.22 249 SER C CA 1
ATOM 7561 C C . SER C 1 249 ? -35.252 -58.409 -18.496 1.00 24.62 249 SER C C 1
ATOM 7562 O O . SER C 1 249 ? -34.365 -58.813 -17.714 1.00 23.05 249 SER C O 1
ATOM 7565 N N . PHE C 1 250 ? -35.791 -59.174 -19.455 1.00 20.47 250 PHE C N 1
ATOM 7566 C CA . PHE C 1 250 ? -35.328 -60.544 -19.795 1.00 20.31 250 PHE C CA 1
ATOM 7567 C C . PHE C 1 250 ? -35.225 -60.634 -21.325 1.00 18.00 250 PHE C C 1
ATOM 7568 O O . PHE C 1 250 ? -36.071 -61.199 -21.950 1.00 15.52 250 PHE C O 1
ATOM 7576 N N . ILE C 1 251 ? -34.211 -60.025 -21.916 1.00 20.32 251 ILE C N 1
ATOM 7577 C CA . ILE C 1 251 ? -34.074 -59.887 -23.399 1.00 20.45 251 ILE C CA 1
ATOM 7578 C C . ILE C 1 251 ? -33.341 -61.102 -23.997 1.00 19.95 251 ILE C C 1
ATOM 7579 O O . ILE C 1 251 ? -33.869 -61.734 -24.960 1.00 16.10 251 ILE C O 1
ATOM 7584 N N . LEU C 1 252 ? -32.166 -61.445 -23.466 1.00 25.89 252 LEU C N 1
ATOM 7585 C CA . LEU C 1 252 ? -31.402 -62.645 -23.883 1.00 29.86 252 LEU C CA 1
ATOM 7586 C C . LEU C 1 252 ? -31.893 -63.802 -23.025 1.00 26.09 252 LEU C C 1
ATOM 7587 O O . LEU C 1 252 ? -32.194 -63.602 -21.906 1.00 28.81 252 LEU C O 1
ATOM 7592 N N . GLY C 1 253 ? -31.906 -64.986 -23.576 1.00 26.43 253 GLY C N 1
ATOM 7593 C CA . GLY C 1 253 ? -32.341 -66.133 -22.783 1.00 22.74 253 GLY C CA 1
ATOM 7594 C C . GLY C 1 253 ? -31.807 -67.365 -23.411 1.00 22.67 253 GLY C C 1
ATOM 7595 O O . GLY C 1 253 ? -30.941 -67.222 -24.282 1.00 24.77 253 GLY C O 1
ATOM 7596 N N . GLY C 1 254 ? -32.331 -68.518 -23.021 1.00 17.67 254 GLY C N 1
ATOM 7597 C CA . GLY C 1 254 ? -31.872 -69.807 -23.553 1.00 17.97 254 GLY C CA 1
ATOM 7598 C C . GLY C 1 254 ? -30.411 -70.009 -23.133 1.00 17.93 254 GLY C C 1
ATOM 7599 O O . GLY C 1 254 ? -29.953 -69.406 -22.165 1.00 20.66 254 GLY C O 1
ATOM 7600 N N . PRO C 1 255 ? -29.610 -70.728 -23.928 1.00 15.96 255 PRO C N 1
ATOM 7601 C CA . PRO C 1 255 ? -28.267 -71.099 -23.508 1.00 15.89 255 PRO C CA 1
ATOM 7602 C C . PRO C 1 255 ? -27.284 -69.963 -23.187 1.00 17.89 255 PRO C C 1
ATOM 7603 O O . PRO C 1 255 ? -26.381 -70.181 -22.382 1.00 19.27 255 PRO C O 1
ATOM 7607 N N . MET C 1 256 ? -27.511 -68.780 -23.739 1.00 17.87 256 MET C N 1
ATOM 7608 C CA . MET C 1 256 ? -26.596 -67.621 -23.576 1.00 24.55 256 MET C CA 1
ATOM 7609 C C . MET C 1 256 ? -26.588 -67.148 -22.113 1.00 24.24 256 MET C C 1
ATOM 7610 O O . MET C 1 256 ? -27.625 -66.702 -21.700 1.00 22.50 256 MET C O 1
ATOM 7615 N N . GLY C 1 257 ? -25.510 -67.365 -21.326 1.00 32.27 257 GLY C N 1
ATOM 7616 C CA . GLY C 1 257 ? -25.420 -67.046 -19.879 1.00 29.68 257 GLY C CA 1
ATOM 7617 C C . GLY C 1 257 ? -26.185 -67.983 -18.931 1.00 37.23 257 GLY C C 1
ATOM 7618 O O . GLY C 1 257 ? -26.262 -67.643 -17.733 1.00 32.62 257 GLY C O 1
ATOM 7619 N N . ASP C 1 258 ? -26.768 -69.104 -19.396 1.00 31.36 258 ASP C N 1
ATOM 7620 C CA . ASP C 1 258 ? -27.519 -70.067 -18.533 1.00 27.82 258 ASP C CA 1
ATOM 7621 C C . ASP C 1 258 ? -27.368 -71.444 -19.191 1.00 23.10 258 ASP C C 1
ATOM 7622 O O . ASP C 1 258 ? -28.299 -71.869 -19.923 1.00 24.62 258 ASP C O 1
ATOM 7627 N N . ALA C 1 259 ? -26.206 -72.070 -19.005 1.00 15.97 259 ALA C N 1
ATOM 7628 C CA . ALA C 1 259 ? -25.871 -73.382 -19.598 1.00 15.37 259 ALA C CA 1
ATOM 7629 C C . ALA C 1 259 ? -26.999 -74.341 -19.198 1.00 14.38 259 ALA C C 1
ATOM 7630 O O . ALA C 1 259 ? -27.495 -74.262 -18.061 1.00 15.21 259 ALA C O 1
ATOM 7632 N N . GLY C 1 260 ? -27.350 -75.244 -20.085 1.00 11.99 260 GLY C N 1
ATOM 7633 C CA . GLY C 1 260 ? -28.347 -76.280 -19.858 1.00 12.63 260 GLY C CA 1
ATOM 7634 C C . GLY C 1 260 ? -27.778 -77.656 -20.066 1.00 12.42 260 GLY C C 1
ATOM 7635 O O . GLY C 1 260 ? -26.801 -77.808 -20.857 1.00 11.44 260 GLY C O 1
ATOM 7636 N N . LEU C 1 261 ? -28.331 -78.617 -19.324 1.00 13.08 261 LEU C N 1
ATOM 7637 C CA . LEU C 1 261 ? -27.936 -80.036 -19.454 1.00 14.04 261 LEU C CA 1
ATOM 7638 C C . LEU C 1 261 ? -29.205 -80.871 -19.445 1.00 12.86 261 LEU C C 1
ATOM 7639 O O . LEU C 1 261 ? -30.171 -80.509 -18.736 1.00 10.41 261 LEU C O 1
ATOM 7644 N N . THR C 1 262 ? -29.157 -82.012 -20.108 1.00 11.99 262 THR C N 1
ATOM 7645 C CA . THR C 1 262 ? -30.193 -83.059 -20.004 1.00 12.78 262 THR C CA 1
ATOM 7646 C C . THR C 1 262 ? -30.335 -83.499 -18.526 1.00 11.67 262 THR C C 1
ATOM 7647 O O . THR C 1 262 ? -29.320 -83.606 -17.819 1.00 12.83 262 THR C O 1
ATOM 7651 N N . GLY C 1 263 ? -31.570 -83.744 -18.081 1.00 12.39 263 GLY C N 1
ATOM 7652 C CA . GLY C 1 263 ? -31.852 -84.368 -16.767 1.00 11.46 263 GLY C CA 1
ATOM 7653 C C . GLY C 1 263 ? -31.599 -83.443 -15.602 1.00 11.95 263 GLY C C 1
ATOM 7654 O O . GLY C 1 263 ? -31.278 -83.939 -14.498 1.00 12.19 263 GLY C O 1
ATOM 7655 N N . ARG C 1 264 ? -31.784 -82.141 -15.797 1.00 10.75 264 ARG C N 1
ATOM 7656 C CA . ARG C 1 264 ? -31.655 -81.123 -14.754 1.00 11.46 264 ARG C CA 1
ATOM 7657 C C . ARG C 1 264 ? -33.011 -80.455 -14.454 1.00 10.69 264 ARG C C 1
ATOM 7658 O O . ARG C 1 264 ? -33.010 -79.517 -13.662 1.00 11.24 264 ARG C O 1
ATOM 7666 N N . LYS C 1 265 ? -34.122 -81.053 -14.860 1.00 10.71 265 LYS C N 1
ATOM 7667 C CA . LYS C 1 265 ? -35.491 -80.573 -14.510 1.00 11.60 265 LYS C CA 1
ATOM 7668 C C . LYS C 1 265 ? -36.315 -81.793 -14.110 1.00 11.90 265 LYS C C 1
ATOM 7669 O O . LYS C 1 265 ? -37.414 -81.917 -14.552 1.00 10.84 265 LYS C O 1
ATOM 7675 N N . ILE C 1 266 ? -35.764 -82.676 -13.264 1.00 11.97 266 ILE C N 1
ATOM 7676 C CA . ILE C 1 266 ? -36.400 -83.983 -12.987 1.00 12.92 266 ILE C CA 1
ATOM 7677 C C . ILE C 1 266 ? -37.661 -83.806 -12.148 1.00 11.93 266 ILE C C 1
ATOM 7678 O O . ILE C 1 266 ? -38.478 -84.715 -12.194 1.00 12.39 266 ILE C O 1
ATOM 7683 N N . ILE C 1 267 ? -37.802 -82.697 -11.415 1.00 11.92 267 ILE C N 1
ATOM 7684 C CA . ILE C 1 267 ? -38.949 -82.466 -10.497 1.00 12.90 267 ILE C CA 1
ATOM 7685 C C . ILE C 1 267 ? -40.061 -81.800 -11.324 1.00 12.16 267 ILE C C 1
ATOM 7686 O O . ILE C 1 267 ? -41.209 -82.222 -11.251 1.00 11.70 267 ILE C O 1
ATOM 7691 N N . VAL C 1 268 ? -39.715 -80.861 -12.216 1.00 11.33 268 VAL C N 1
ATOM 7692 C CA . VAL C 1 268 ? -40.654 -80.331 -13.256 1.00 11.97 268 VAL C CA 1
ATOM 7693 C C . VAL C 1 268 ? -41.186 -81.475 -14.129 1.00 12.40 268 VAL C C 1
ATOM 7694 O O . VAL C 1 268 ? -42.365 -81.507 -14.450 1.00 12.04 268 VAL C O 1
ATOM 7698 N N . ASP C 1 269 ? -40.365 -82.470 -14.426 1.00 12.19 269 ASP C N 1
ATOM 7699 C CA . ASP C 1 269 ? -40.746 -83.605 -15.300 1.00 12.06 269 ASP C CA 1
ATOM 7700 C C . ASP C 1 269 ? -41.786 -84.536 -14.676 1.00 11.88 269 ASP C C 1
ATOM 7701 O O . ASP C 1 269 ? -42.454 -85.257 -15.449 1.00 12.23 269 ASP C O 1
ATOM 7706 N N . THR C 1 270 ? -41.880 -84.541 -13.353 1.00 11.81 270 THR C N 1
ATOM 7707 C CA . THR C 1 270 ? -42.617 -85.564 -12.574 1.00 12.36 270 THR C CA 1
ATOM 7708 C C . THR C 1 270 ? -43.767 -84.845 -11.853 1.00 13.41 270 THR C C 1
ATOM 7709 O O . THR C 1 270 ? -44.783 -84.606 -12.476 1.00 14.21 270 THR C O 1
ATOM 7713 N N . TYR C 1 271 ? -43.624 -84.545 -10.560 1.00 13.49 271 TYR C N 1
ATOM 7714 C CA . TYR C 1 271 ? -44.792 -84.158 -9.741 1.00 13.44 271 TYR C CA 1
ATOM 7715 C C . TYR C 1 271 ? -44.518 -82.827 -9.029 1.00 14.38 271 TYR C C 1
ATOM 7716 O O . TYR C 1 271 ? -45.261 -82.513 -8.083 1.00 14.46 271 TYR C O 1
ATOM 7725 N N . GLY C 1 272 ? -43.519 -82.049 -9.471 1.00 14.28 272 GLY C N 1
ATOM 7726 C CA . GLY C 1 272 ? -43.280 -80.688 -8.953 1.00 12.36 272 GLY C CA 1
ATOM 7727 C C . GLY C 1 272 ? -42.978 -80.626 -7.465 1.00 15.67 272 GLY C C 1
ATOM 7728 O O . GLY C 1 272 ? -43.147 -79.549 -6.869 1.00 17.01 272 GLY C O 1
ATOM 7729 N N . GLY C 1 273 ? -42.429 -81.692 -6.900 1.00 12.94 273 GLY C N 1
ATOM 7730 C CA . GLY C 1 273 ? -41.996 -81.714 -5.501 1.00 14.42 273 GLY C CA 1
ATOM 7731 C C . GLY C 1 273 ? -43.074 -82.282 -4.598 1.00 13.64 273 GLY C C 1
ATOM 7732 O O . GLY C 1 273 ? -42.769 -82.450 -3.433 1.00 14.01 273 GLY C O 1
ATOM 7733 N N . MET C 1 274 ? -44.258 -82.621 -5.110 1.00 13.65 274 MET C N 1
ATOM 7734 C CA . MET C 1 274 ? -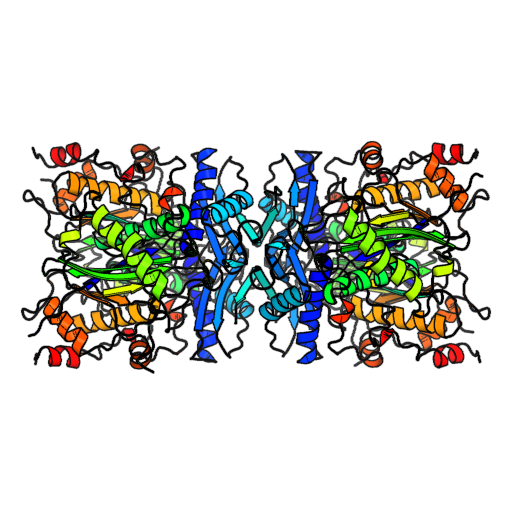45.341 -83.181 -4.252 1.00 15.29 274 MET C CA 1
ATOM 7735 C C . MET C 1 274 ? -44.961 -84.614 -3.869 1.00 17.26 274 MET C C 1
ATOM 7736 O O . MET C 1 274 ? -45.215 -85.051 -2.723 1.00 18.22 274 MET C O 1
ATOM 7741 N N . ALA C 1 275 ? -44.359 -85.320 -4.808 1.00 15.68 275 ALA C N 1
ATOM 7742 C CA . ALA C 1 275 ? -43.915 -86.708 -4.619 1.00 16.99 275 ALA C CA 1
ATOM 7743 C C . ALA C 1 275 ? -42.403 -86.779 -4.447 1.00 18.12 275 ALA C C 1
ATOM 7744 O O . ALA C 1 275 ? -41.678 -85.926 -4.971 1.00 17.97 275 ALA C O 1
ATOM 7746 N N . ARG C 1 276 ? -41.950 -87.825 -3.756 1.00 16.99 276 ARG C N 1
ATOM 7747 C CA . ARG C 1 276 ? -40.517 -88.193 -3.693 1.00 17.39 276 ARG C CA 1
ATOM 7748 C C . ARG C 1 276 ? -40.009 -88.629 -5.079 1.00 16.04 276 ARG C C 1
ATOM 7749 O O . ARG C 1 276 ? -40.826 -88.887 -5.972 1.00 15.79 276 ARG C O 1
ATOM 7757 N N . HIS C 1 277 ? -38.688 -88.628 -5.240 1.00 14.41 277 HIS C N 1
ATOM 7758 C CA . HIS C 1 277 ? -37.990 -88.894 -6.526 1.00 14.29 277 HIS C CA 1
ATOM 7759 C C . HIS C 1 277 ? -36.749 -89.747 -6.231 1.00 14.87 277 HIS C C 1
ATOM 7760 O O . HIS C 1 277 ? -36.107 -89.492 -5.222 1.00 16.14 277 HIS C O 1
ATOM 7767 N N . GLY C 1 278 ? -36.430 -90.685 -7.114 1.00 16.07 278 GLY C N 1
ATOM 7768 C CA . GLY C 1 278 ? -35.261 -91.578 -6.984 1.00 17.08 278 GLY C CA 1
ATOM 7769 C C . GLY C 1 278 ? -33.992 -91.037 -7.610 1.00 17.62 278 GLY C C 1
ATOM 7770 O O . GLY C 1 278 ? -32.935 -91.617 -7.355 1.00 16.01 278 GLY C O 1
ATOM 7771 N N . GLY C 1 279 ? -34.048 -89.939 -8.386 1.00 16.84 279 GLY C N 1
ATOM 7772 C CA . GLY C 1 279 ? -32.822 -89.289 -8.912 1.00 15.29 279 GLY C CA 1
ATOM 7773 C C . GLY C 1 279 ? -32.614 -89.448 -10.398 1.00 15.29 279 GLY C C 1
ATOM 7774 O O . GLY C 1 279 ? -31.813 -88.683 -10.936 1.00 15.91 279 GLY C O 1
ATOM 7775 N N . GLY C 1 280 ? -33.246 -90.448 -11.007 1.00 14.98 280 GLY C N 1
ATOM 7776 C CA . GLY C 1 280 ? -33.071 -90.839 -12.417 1.00 15.56 280 GLY C CA 1
ATOM 7777 C C . GLY C 1 280 ? -33.697 -89.811 -13.351 1.00 15.66 280 GLY C C 1
ATOM 7778 O O . GLY C 1 280 ? -34.854 -89.486 -13.146 1.00 14.33 280 GLY C O 1
ATOM 7779 N N . ALA C 1 281 ? -32.965 -89.331 -14.344 1.00 17.02 281 ALA C N 1
ATOM 7780 C CA . ALA C 1 281 ? -33.500 -88.496 -15.454 1.00 16.97 281 ALA C CA 1
ATOM 7781 C C . ALA C 1 281 ? -34.217 -89.394 -16.469 1.00 16.48 281 ALA C C 1
ATOM 7782 O O . ALA C 1 281 ? -33.862 -90.592 -16.602 1.00 16.19 281 ALA C O 1
ATOM 7784 N N . PHE C 1 282 ? -35.143 -88.837 -17.250 1.00 13.72 282 PHE C N 1
ATOM 7785 C CA . PHE C 1 282 ? -35.865 -89.585 -18.299 1.00 13.61 282 PHE C CA 1
ATOM 7786 C C . PHE C 1 282 ? -35.252 -89.384 -19.681 1.00 13.78 282 PHE C C 1
ATOM 7787 O O . PHE C 1 282 ? -35.109 -90.392 -20.431 1.00 13.50 282 PHE C O 1
ATOM 7795 N N . SER C 1 283 ? -34.988 -88.128 -20.078 1.00 12.85 283 SER C N 1
ATOM 7796 C CA . SER C 1 283 ? -34.780 -87.830 -21.500 1.00 11.89 283 SER C CA 1
ATOM 7797 C C . SER C 1 283 ? -33.443 -88.416 -21.983 1.00 12.58 283 SER C C 1
ATOM 7798 O O . SER C 1 283 ? -32.423 -88.419 -21.245 1.00 13.11 283 SER C O 1
ATOM 7801 N N . GLY C 1 284 ? -33.434 -88.861 -23.235 1.00 13.63 284 GLY C N 1
ATOM 7802 C CA . GLY C 1 284 ? -32.209 -89.366 -23.872 1.00 13.92 284 GLY C CA 1
ATOM 7803 C C . GLY C 1 284 ? -32.011 -90.832 -23.585 1.00 14.52 284 GLY C C 1
ATOM 7804 O O . GLY C 1 284 ? -31.009 -91.368 -24.006 1.00 14.58 284 GLY C O 1
ATOM 7805 N N . LYS C 1 285 ? -32.958 -91.471 -22.908 1.00 14.49 285 LYS C N 1
ATOM 7806 C CA . LYS C 1 285 ? -32.853 -92.896 -22.508 1.00 16.83 285 LYS C CA 1
ATOM 7807 C C . LYS C 1 285 ? -33.954 -93.710 -23.202 1.00 15.80 285 LYS C C 1
ATOM 7808 O O . LYS C 1 285 ? -35.151 -93.411 -23.090 1.00 15.01 285 LYS C O 1
ATOM 7814 N N . ASP C 1 286 ? -33.580 -94.816 -23.823 1.00 15.22 286 ASP C N 1
ATOM 7815 C CA . ASP C 1 286 ? -34.567 -95.750 -24.400 1.00 16.26 286 ASP C CA 1
ATOM 7816 C C . ASP C 1 286 ? -35.270 -96.466 -23.252 1.00 17.58 286 ASP C C 1
ATOM 7817 O O . ASP C 1 286 ? -34.792 -96.415 -22.129 1.00 16.55 286 ASP C O 1
ATOM 7822 N N . PRO C 1 287 ? -36.408 -97.132 -23.505 1.00 18.08 287 PRO C N 1
ATOM 7823 C CA . PRO C 1 287 ? -37.160 -97.831 -22.440 1.00 20.65 287 PRO C CA 1
ATOM 7824 C C . PRO C 1 287 ? -36.504 -99.002 -21.690 1.00 22.61 287 PRO C C 1
ATOM 7825 O O . PRO C 1 287 ? -37.007 -99.395 -20.629 1.00 25.12 287 PRO C O 1
ATOM 7829 N N . SER C 1 288 ? -35.402 -99.556 -22.178 1.00 22.53 288 SER C N 1
ATOM 7830 C CA . SER C 1 288 ? -34.621 -100.548 -21.391 1.00 23.05 288 SER C CA 1
ATOM 7831 C C . SER C 1 288 ? -33.959 -99.879 -20.164 1.00 24.58 288 SER C C 1
ATOM 7832 O O . SER C 1 288 ? -33.482 -100.603 -19.221 1.00 24.19 288 SER C O 1
ATOM 7835 N N . LYS C 1 289 ? -33.914 -98.538 -20.073 1.00 22.72 289 LYS C N 1
ATOM 7836 C CA . LYS C 1 289 ? -33.401 -97.914 -18.830 1.00 21.46 289 LYS C CA 1
ATOM 7837 C C . LYS C 1 289 ? -34.548 -97.846 -17.814 1.00 20.88 289 LYS C C 1
ATOM 7838 O O . LYS C 1 289 ? -35.549 -97.113 -18.052 1.00 18.99 289 LYS C O 1
ATOM 7844 N N . VAL C 1 290 ? -34.401 -98.562 -16.691 1.00 20.29 290 VAL C N 1
ATOM 7845 C CA . VAL C 1 290 ? -35.414 -98.586 -15.610 1.00 19.90 290 VAL C CA 1
ATOM 7846 C C . VAL C 1 290 ? -35.620 -97.195 -15.024 1.00 19.42 290 VAL C C 1
ATOM 7847 O O . VAL C 1 290 ? -36.747 -96.933 -14.550 1.00 20.61 290 VAL C O 1
ATOM 7851 N N . ASP C 1 291 ? -34.605 -96.329 -15.019 1.00 20.39 291 ASP C N 1
ATOM 7852 C CA . ASP C 1 291 ? -34.828 -94.916 -14.597 1.00 19.95 291 ASP C CA 1
ATOM 7853 C C . ASP C 1 291 ? -36.089 -94.361 -15.267 1.00 18.93 291 ASP C C 1
ATOM 7854 O O . ASP C 1 291 ? -36.800 -93.553 -14.647 1.00 20.38 291 ASP C O 1
ATOM 7859 N N . ARG C 1 292 ? -36.357 -94.728 -16.514 1.00 18.94 292 ARG C N 1
ATOM 7860 C CA . ARG C 1 292 ? -37.512 -94.174 -17.248 1.00 17.87 292 ARG C CA 1
ATOM 7861 C C . ARG C 1 292 ? -38.709 -95.135 -17.134 1.00 19.34 292 ARG C C 1
ATOM 7862 O O . ARG C 1 292 ? -39.773 -94.735 -16.599 1.00 17.95 292 ARG C O 1
ATOM 7870 N N . SER C 1 293 ? -38.538 -96.377 -17.585 1.00 18.67 293 SER C N 1
ATOM 7871 C CA . SER C 1 293 ? -39.659 -97.337 -17.730 1.00 19.95 293 SER C CA 1
ATOM 7872 C C . SER C 1 293 ? -40.247 -97.671 -16.353 1.00 17.52 293 SER C C 1
ATOM 7873 O O . SER C 1 293 ? -41.463 -97.773 -16.275 1.00 17.99 293 SER C O 1
ATOM 7876 N N . ALA C 1 294 ? -39.450 -97.757 -15.291 1.00 17.68 294 ALA C N 1
ATOM 7877 C CA . ALA C 1 294 ? -39.980 -98.147 -13.959 1.00 17.62 294 ALA C CA 1
ATOM 7878 C C . ALA C 1 294 ? -40.688 -96.943 -13.325 1.00 18.72 294 ALA C C 1
ATOM 7879 O O . ALA C 1 294 ? -41.678 -97.139 -12.604 1.00 18.46 294 ALA C O 1
ATOM 7881 N N . ALA C 1 295 ? -40.225 -95.715 -13.604 1.00 19.29 295 ALA C N 1
ATOM 7882 C CA . ALA C 1 295 ? -40.945 -94.497 -13.139 1.00 16.67 295 ALA C CA 1
ATOM 7883 C C . ALA C 1 295 ? -42.308 -94.434 -13.845 1.00 15.67 295 ALA C C 1
ATOM 7884 O O . ALA C 1 295 ? -43.333 -94.085 -13.199 1.00 14.97 295 ALA C O 1
ATOM 7886 N N . TYR C 1 296 ? -42.332 -94.666 -15.154 1.00 15.10 296 TYR C N 1
ATOM 7887 C CA . TYR C 1 296 ? -43.584 -94.756 -15.931 1.00 14.96 296 TYR C CA 1
ATOM 7888 C C . TYR C 1 296 ? -44.466 -95.859 -15.288 1.00 16.05 296 TYR C C 1
ATOM 7889 O O . TYR C 1 296 ? -45.651 -95.580 -14.982 1.00 16.40 296 TYR C O 1
ATOM 7898 N N . ALA C 1 297 ? -43.912 -97.036 -14.969 1.00 18.22 297 ALA C N 1
ATOM 7899 C CA . ALA C 1 297 ? -44.698 -98.153 -14.370 1.00 18.44 297 ALA C CA 1
ATOM 7900 C C . ALA C 1 297 ? -45.265 -97.708 -13.024 1.00 18.88 297 ALA C C 1
ATOM 7901 O O . ALA C 1 297 ? -46.405 -98.079 -12.701 1.00 21.80 297 ALA C O 1
ATOM 7903 N N . MET C 1 298 ? -44.536 -96.890 -12.283 1.00 19.52 298 MET C N 1
ATOM 7904 C CA . MET C 1 298 ? -44.983 -96.482 -10.932 1.00 18.61 298 MET C CA 1
ATOM 7905 C C . MET C 1 298 ? -46.122 -95.466 -11.082 1.00 19.75 298 MET C C 1
ATOM 7906 O O . MET C 1 298 ? -47.048 -95.504 -10.267 1.00 18.23 298 MET C O 1
ATOM 7911 N N . ARG C 1 299 ? -46.098 -94.617 -12.112 1.00 17.08 299 ARG C N 1
ATOM 7912 C CA . ARG C 1 299 ? -47.229 -93.693 -12.327 1.00 16.55 299 ARG C CA 1
ATOM 7913 C C . ARG C 1 299 ? -48.480 -94.533 -12.618 1.00 17.65 299 ARG C C 1
ATOM 7914 O O . ARG C 1 299 ? -49.561 -94.211 -12.123 1.00 18.55 299 ARG C O 1
ATOM 7922 N N . TRP C 1 300 ? -48.316 -95.497 -13.507 1.00 17.87 300 TRP C N 1
ATOM 7923 C CA . TRP C 1 300 ? -49.372 -96.424 -13.977 1.00 20.82 300 TRP C CA 1
ATOM 7924 C C . TRP C 1 300 ? -49.982 -97.119 -12.753 1.00 19.43 300 TRP C C 1
ATOM 7925 O O . TRP C 1 300 ? -51.219 -97.093 -12.593 1.00 21.63 300 TRP C O 1
ATOM 7936 N N . VAL C 1 301 ? -49.143 -97.652 -11.890 1.00 18.99 301 VAL C N 1
ATOM 7937 C CA . VAL C 1 301 ? -49.588 -98.358 -10.642 1.00 21.51 301 VAL C CA 1
ATOM 7938 C C . VAL C 1 301 ? -50.331 -97.363 -9.727 1.00 21.15 301 VAL C C 1
ATOM 7939 O O . VAL C 1 301 ? -51.526 -97.596 -9.404 1.00 19.34 301 VAL C O 1
ATOM 7943 N N . ALA C 1 302 ? -49.689 -96.239 -9.388 1.00 19.06 302 ALA C N 1
ATOM 7944 C CA . ALA C 1 302 ? -50.263 -95.196 -8.510 1.00 20.26 302 ALA C CA 1
ATOM 7945 C C . ALA C 1 302 ? -51.602 -94.680 -9.061 1.00 20.92 302 ALA C C 1
ATOM 7946 O O . ALA C 1 302 ? -52.562 -94.574 -8.262 1.00 20.03 302 ALA C O 1
ATOM 7948 N N . LYS C 1 303 ? -51.738 -94.422 -10.373 1.00 18.61 303 LYS C N 1
ATOM 7949 C CA . LYS C 1 303 ? -53.000 -93.909 -10.969 1.00 19.55 303 LYS C CA 1
ATOM 7950 C C . LYS C 1 303 ? -54.101 -94.980 -10.897 1.00 21.16 303 LYS C C 1
ATOM 7951 O O . LYS C 1 303 ? -55.236 -94.636 -10.548 1.00 21.75 303 LYS C O 1
ATOM 7957 N N . ASN C 1 304 ? -53.765 -96.239 -11.159 1.00 22.17 304 ASN C N 1
ATOM 7958 C CA . ASN C 1 304 ? -54.759 -97.347 -11.062 1.00 23.62 304 ASN C CA 1
ATOM 7959 C C . ASN C 1 304 ? -55.199 -97.577 -9.608 1.00 24.04 304 ASN C C 1
ATOM 7960 O O . ASN C 1 304 ? -56.393 -97.905 -9.414 1.00 28.41 304 ASN C O 1
ATOM 7965 N N . ILE C 1 305 ? -54.302 -97.471 -8.628 1.00 22.79 305 ILE C N 1
ATOM 7966 C CA . ILE C 1 305 ? -54.653 -97.561 -7.173 1.00 22.67 305 ILE C CA 1
ATOM 7967 C C . ILE C 1 305 ? -55.746 -96.526 -6.885 1.00 25.40 305 ILE C C 1
ATOM 7968 O O . ILE C 1 305 ? -56.774 -96.861 -6.244 1.00 23.86 305 ILE C O 1
ATOM 7973 N N . VAL C 1 306 ? -55.536 -95.298 -7.347 1.00 22.93 306 VAL C N 1
ATOM 7974 C CA . VAL C 1 306 ? -56.456 -94.163 -7.057 1.00 23.07 306 VAL C CA 1
ATOM 7975 C C . VAL C 1 306 ? -57.733 -94.344 -7.889 1.00 24.15 306 VAL C C 1
ATOM 7976 O O . VAL C 1 306 ? -58.830 -94.220 -7.292 1.00 24.05 306 VAL C O 1
ATOM 7980 N N . ALA C 1 307 ? -57.630 -94.682 -9.186 1.00 21.81 307 ALA C N 1
ATOM 7981 C CA . ALA C 1 307 ? -58.797 -94.888 -10.077 1.00 23.72 307 ALA C CA 1
ATOM 7982 C C . ALA C 1 307 ? -59.676 -96.046 -9.551 1.00 24.01 307 ALA C C 1
ATOM 7983 O O . ALA C 1 307 ? -60.899 -96.033 -9.817 1.00 24.56 307 ALA C O 1
ATOM 7985 N N . ALA C 1 308 ? -59.071 -97.034 -8.886 1.00 24.89 308 ALA C N 1
ATOM 7986 C CA . ALA C 1 308 ? -59.753 -98.254 -8.378 1.00 25.22 308 ALA C CA 1
ATOM 7987 C C . ALA C 1 308 ? -60.546 -97.936 -7.115 1.00 29.65 308 ALA C C 1
ATOM 7988 O O . ALA C 1 308 ? -61.319 -98.816 -6.666 1.00 31.54 308 ALA C O 1
ATOM 7990 N N . GLY C 1 309 ? -60.319 -96.752 -6.535 1.00 27.73 309 GLY C N 1
ATOM 7991 C CA . GLY C 1 309 ? -60.977 -96.282 -5.302 1.00 30.96 309 GLY C CA 1
ATOM 7992 C C . GLY C 1 309 ? -60.297 -96.826 -4.059 1.00 29.11 309 GLY C C 1
ATOM 7993 O O . GLY C 1 309 ? -60.960 -96.924 -3.025 1.00 29.93 309 GLY C O 1
ATOM 7994 N N . LEU C 1 310 ? -58.997 -97.119 -4.115 1.00 27.36 310 LEU C N 1
ATOM 7995 C CA . LEU C 1 310 ? -58.279 -97.695 -2.957 1.00 26.74 310 LEU C CA 1
ATOM 7996 C C . LEU C 1 310 ? -57.679 -96.584 -2.089 1.00 28.38 310 LEU C C 1
ATOM 7997 O O . LEU C 1 310 ? -57.374 -96.848 -0.929 1.00 25.98 310 LEU C O 1
ATOM 8002 N N . ALA C 1 311 ? -57.600 -95.349 -2.594 1.00 27.65 311 ALA C N 1
ATOM 8003 C CA . ALA C 1 311 ? -56.980 -94.214 -1.875 1.00 26.31 311 ALA C CA 1
ATOM 8004 C C . ALA C 1 311 ? -57.248 -92.939 -2.664 1.00 22.54 311 ALA C C 1
ATOM 8005 O O . ALA C 1 311 ? -57.669 -93.051 -3.853 1.00 25.14 311 ALA C O 1
ATOM 8007 N N . ASP C 1 312 ? -57.167 -91.797 -2.003 1.00 22.97 312 ASP C N 1
ATOM 8008 C CA . ASP C 1 312 ? -57.258 -90.486 -2.690 1.00 21.52 312 ASP C CA 1
ATOM 8009 C C . ASP C 1 312 ? -55.879 -90.090 -3.255 1.00 24.36 312 ASP C C 1
ATOM 8010 O O . ASP C 1 312 ? -55.863 -89.393 -4.273 1.00 24.28 312 ASP C O 1
ATOM 8015 N N . ARG C 1 313 ? -54.797 -90.542 -2.632 1.00 23.01 313 ARG C N 1
ATOM 8016 C CA . ARG C 1 313 ? -53.407 -90.215 -3.008 1.00 23.41 313 ARG C CA 1
ATOM 8017 C C . ARG C 1 313 ? -52.585 -91.479 -2.805 1.00 24.51 313 ARG C C 1
ATOM 8018 O O . ARG C 1 313 ? -52.783 -92.189 -1.797 1.00 21.86 313 ARG C O 1
ATOM 8026 N N . ALA C 1 314 ? -51.714 -91.782 -3.749 1.00 20.28 314 ALA C N 1
ATOM 8027 C CA . ALA C 1 314 ? -50.852 -92.957 -3.626 1.00 19.39 314 ALA C CA 1
ATOM 8028 C C . ALA C 1 314 ? -49.478 -92.599 -4.211 1.00 19.74 314 ALA C C 1
ATOM 8029 O O . ALA C 1 314 ? -49.418 -91.997 -5.331 1.00 19.05 314 ALA C O 1
ATOM 8031 N N . GLU C 1 315 ? -48.436 -92.941 -3.475 1.00 18.58 315 GLU C N 1
ATOM 8032 C CA . GLU C 1 315 ? -47.021 -92.808 -3.910 1.00 20.55 315 GLU C CA 1
ATOM 8033 C C . GLU C 1 315 ? -46.373 -94.189 -3.815 1.00 22.39 315 GLU C C 1
ATOM 8034 O O . GLU C 1 315 ? -46.461 -94.816 -2.720 1.00 23.04 315 GLU C O 1
ATOM 8040 N N . VAL C 1 316 ? -45.703 -94.648 -4.873 1.00 19.45 316 VAL C N 1
ATOM 8041 C CA . VAL C 1 316 ? -45.083 -96.004 -4.863 1.00 19.63 316 VAL C CA 1
ATOM 8042 C C . VAL C 1 316 ? -43.624 -95.887 -5.281 1.00 20.67 316 VAL C C 1
ATOM 8043 O O . VAL C 1 316 ? -43.353 -95.278 -6.342 1.00 16.85 316 VAL C O 1
ATOM 8047 N N . GLN C 1 317 ? -42.734 -96.449 -4.462 1.00 18.11 317 GLN C N 1
ATOM 8048 C CA . GLN C 1 317 ? -41.332 -96.646 -4.850 1.00 17.33 317 GLN C CA 1
ATOM 8049 C C . GLN C 1 317 ? -41.166 -98.058 -5.396 1.00 19.31 317 GLN C C 1
ATOM 8050 O O . GLN C 1 317 ? -41.755 -99.028 -4.823 1.00 18.00 317 GLN C O 1
ATOM 8056 N N . VAL C 1 318 ? -40.268 -98.180 -6.358 1.00 19.26 318 VAL C N 1
ATOM 8057 C CA . VAL C 1 318 ? -39.765 -99.482 -6.858 1.00 20.06 318 VAL C CA 1
ATOM 8058 C C . VAL C 1 318 ? -38.243 -99.382 -6.966 1.00 21.04 318 VAL C C 1
ATOM 8059 O O . VAL C 1 318 ? -37.676 -98.264 -6.996 1.00 21.82 318 VAL C O 1
ATOM 8063 N N . ALA C 1 319 ? -37.553 -100.506 -6.839 1.00 20.00 319 ALA C N 1
ATOM 8064 C CA . ALA C 1 319 ? -36.091 -100.488 -6.896 1.00 17.96 319 ALA C CA 1
ATOM 8065 C C . ALA C 1 319 ? -35.590 -101.806 -7.478 1.00 19.71 319 ALA C C 1
ATOM 8066 O O . ALA C 1 319 ? -36.294 -102.832 -7.374 1.00 18.40 319 ALA C O 1
ATOM 8068 N N . TYR C 1 320 ? -34.453 -101.709 -8.175 1.00 22.35 320 TYR C N 1
ATOM 8069 C CA . TYR C 1 320 ? -33.858 -102.821 -8.960 1.00 23.18 320 TYR C CA 1
ATOM 8070 C C . TYR C 1 320 ? -32.402 -102.989 -8.538 1.00 24.30 320 TYR C C 1
ATOM 8071 O O . TYR C 1 320 ? -31.746 -102.048 -8.036 1.00 24.93 320 TYR C O 1
ATOM 8080 N N . ALA C 1 321 ? -31.865 -104.177 -8.810 1.00 26.74 321 ALA C N 1
ATOM 8081 C CA . ALA C 1 321 ? -30.407 -104.423 -8.775 1.00 28.46 321 ALA C CA 1
ATOM 8082 C C . ALA C 1 321 ? -29.969 -104.817 -10.186 1.00 29.28 321 ALA C C 1
ATOM 8083 O O . ALA C 1 321 ? -30.740 -105.510 -10.853 1.00 26.00 321 ALA C O 1
ATOM 8085 N N . ILE C 1 322 ? -28.817 -104.309 -10.643 1.00 31.73 322 ILE C N 1
ATOM 8086 C CA . ILE C 1 322 ? -28.274 -104.646 -11.992 1.00 34.71 322 ILE C CA 1
ATOM 8087 C C . ILE C 1 322 ? -28.178 -106.170 -12.041 1.00 34.59 322 ILE C C 1
ATOM 8088 O O . ILE C 1 322 ? -27.716 -106.754 -11.042 1.00 29.83 322 ILE C O 1
ATOM 8093 N N . GLY C 1 323 ? -28.689 -106.775 -13.115 1.00 34.48 323 GLY C N 1
ATOM 8094 C CA . GLY C 1 323 ? -28.588 -108.225 -13.365 1.00 39.33 323 GLY C CA 1
ATOM 8095 C C . GLY C 1 323 ? -29.829 -108.998 -12.939 1.00 40.70 323 GLY C C 1
ATOM 8096 O O . GLY C 1 323 ? -29.865 -110.215 -13.183 1.00 35.43 323 GLY C O 1
ATOM 8097 N N . ARG C 1 324 ? -30.834 -108.336 -12.354 1.00 38.07 324 ARG C N 1
ATOM 8098 C CA . ARG C 1 324 ? -32.031 -109.026 -11.819 1.00 37.95 324 ARG C CA 1
ATOM 8099 C C . ARG C 1 324 ? -33.308 -108.407 -12.408 1.00 38.82 324 ARG C C 1
ATOM 8100 O O . ARG C 1 324 ? -33.384 -107.153 -12.483 1.00 36.06 324 ARG C O 1
ATOM 8108 N N . ALA C 1 325 ? -34.276 -109.247 -12.794 1.00 29.87 325 ALA C N 1
ATOM 8109 C CA . ALA C 1 325 ? -35.523 -108.828 -13.476 1.00 30.70 325 ALA C CA 1
ATOM 8110 C C . ALA C 1 325 ? -36.531 -108.359 -12.427 1.00 32.62 325 ALA C C 1
ATOM 8111 O O . ALA C 1 325 ? -37.035 -107.230 -12.567 1.00 27.04 325 ALA C O 1
ATOM 8113 N N . LYS C 1 326 ? -36.815 -109.186 -11.412 1.00 33.01 326 LYS C N 1
ATOM 8114 C CA . LYS C 1 326 ? -37.808 -108.838 -10.354 1.00 36.13 326 LYS C CA 1
ATOM 8115 C C . LYS C 1 326 ? -37.264 -107.712 -9.473 1.00 31.35 326 LYS C C 1
ATOM 8116 O O . LYS C 1 326 ? -36.107 -107.728 -9.062 1.00 25.18 326 LYS C O 1
ATOM 8122 N N . PRO C 1 327 ? -38.093 -106.693 -9.127 1.00 27.10 327 PRO C N 1
ATOM 8123 C CA . PRO C 1 327 ? -37.636 -105.621 -8.242 1.00 25.20 327 PRO C CA 1
ATOM 8124 C C . PRO C 1 327 ? -37.075 -106.121 -6.904 1.00 25.09 327 PRO C C 1
ATOM 8125 O O . PRO C 1 327 ? -37.602 -107.065 -6.365 1.00 24.22 327 PRO C O 1
ATOM 8129 N N . VAL C 1 328 ? -36.039 -105.476 -6.377 1.00 26.09 328 VAL C N 1
ATOM 8130 C CA . VAL C 1 328 ? -35.551 -105.776 -4.996 1.00 25.70 328 VAL C CA 1
ATOM 8131 C C . VAL C 1 328 ? -36.378 -105.015 -3.964 1.00 26.89 328 VAL C C 1
ATOM 8132 O O . VAL C 1 328 ? -36.266 -105.362 -2.769 1.00 26.32 328 VAL C O 1
ATOM 8136 N N . GLY C 1 329 ? -37.163 -104.023 -4.397 1.00 24.43 329 GLY C N 1
ATOM 8137 C CA . GLY C 1 329 ? -37.973 -103.209 -3.473 1.00 25.44 329 GLY C CA 1
ATOM 8138 C C . GLY C 1 329 ? -39.251 -102.718 -4.109 1.00 24.17 329 GLY C C 1
ATOM 8139 O O . GLY C 1 329 ? -39.261 -102.489 -5.311 1.00 22.06 329 GLY C O 1
ATOM 8140 N N . LEU C 1 330 ? -40.320 -102.660 -3.306 1.00 25.17 330 LEU C N 1
ATOM 8141 C CA . LEU C 1 330 ? -41.614 -102.035 -3.666 1.00 23.53 330 LEU C CA 1
ATOM 8142 C C . LEU C 1 330 ? -42.157 -101.425 -2.371 1.00 24.48 330 LEU C C 1
ATOM 8143 O O . LEU C 1 330 ? -42.050 -102.105 -1.330 1.00 25.68 330 LEU C O 1
ATOM 8148 N N . TYR C 1 331 ? -42.692 -100.197 -2.401 1.00 22.08 331 TYR C N 1
ATOM 8149 C CA . TYR C 1 331 ? -43.147 -99.481 -1.186 1.00 20.55 331 TYR C CA 1
ATOM 8150 C C . TYR C 1 331 ? -44.365 -98.628 -1.541 1.00 22.79 331 TYR C C 1
ATOM 8151 O O . TYR C 1 331 ? -44.181 -97.597 -2.261 1.00 19.83 331 TYR C O 1
ATOM 8160 N N . VAL C 1 332 ? -45.540 -98.998 -1.039 1.00 20.41 332 VAL C N 1
ATOM 8161 C CA . VAL C 1 332 ? -46.819 -98.259 -1.269 1.00 22.69 332 VAL C CA 1
ATOM 8162 C C . VAL C 1 332 ? -47.101 -97.350 -0.067 1.00 24.63 332 VAL C C 1
ATOM 8163 O O . VAL C 1 332 ? -47.062 -97.847 1.063 1.00 22.76 332 VAL C O 1
ATOM 8167 N N . GLU C 1 333 ? -47.372 -96.052 -0.301 1.00 20.84 333 GLU C N 1
ATOM 8168 C CA . GLU C 1 333 ? -47.767 -95.073 0.743 1.00 20.43 333 GLU C CA 1
ATOM 8169 C C . GLU C 1 333 ? -49.056 -94.403 0.273 1.00 22.05 333 GLU C C 1
ATOM 8170 O O . GLU C 1 333 ? -49.024 -93.885 -0.865 1.00 20.54 333 GLU C O 1
ATOM 8176 N N . THR C 1 334 ? -50.142 -94.398 1.072 1.00 20.24 334 THR C N 1
ATOM 8177 C CA . THR C 1 334 ? -51.395 -93.708 0.656 1.00 22.55 334 THR C CA 1
ATOM 8178 C C . THR C 1 334 ? -51.779 -92.592 1.642 1.00 21.30 334 THR C C 1
ATOM 8179 O O . THR C 1 334 ? -52.896 -92.036 1.492 1.00 24.73 334 THR C O 1
ATOM 8183 N N . PHE C 1 335 ? -50.864 -92.224 2.522 1.00 20.69 335 PHE C N 1
ATOM 8184 C CA . PHE C 1 335 ? -50.919 -91.032 3.405 1.00 21.70 335 PHE C CA 1
ATOM 8185 C C . PHE C 1 335 ? -52.221 -91.010 4.234 1.00 21.56 335 PHE C C 1
ATOM 8186 O O . PHE C 1 335 ? -52.839 -89.911 4.393 1.00 24.61 335 PHE C O 1
ATOM 8194 N N . ASP C 1 336 ? -52.676 -92.165 4.713 1.00 24.03 336 ASP C N 1
ATOM 8195 C CA . ASP C 1 336 ? -53.959 -92.289 5.469 1.00 26.17 336 ASP C CA 1
ATOM 8196 C C . ASP C 1 336 ? -55.184 -91.974 4.597 1.00 24.84 336 ASP C C 1
ATOM 8197 O O . ASP C 1 336 ? -56.294 -91.754 5.160 1.00 24.19 336 ASP C O 1
ATOM 8202 N N . THR C 1 337 ? -55.076 -91.926 3.269 1.00 23.40 337 THR C N 1
ATOM 8203 C CA . THR C 1 337 ? -56.272 -91.724 2.400 1.00 23.41 337 THR C CA 1
ATOM 8204 C C . THR C 1 337 ? -56.820 -93.077 1.950 1.00 23.13 337 THR C C 1
ATOM 8205 O O . THR C 1 337 ? -57.791 -93.092 1.173 1.00 24.27 337 THR C O 1
ATOM 8209 N N . ASN C 1 338 ? -56.203 -94.174 2.399 1.00 26.03 338 ASN C N 1
ATOM 8210 C CA . ASN C 1 338 ? -56.611 -95.565 2.068 1.00 30.77 338 ASN C CA 1
ATOM 8211 C C . ASN C 1 338 ? -58.060 -95.782 2.533 1.00 32.32 338 ASN C C 1
ATOM 8212 O O . ASN C 1 338 ? -58.412 -95.364 3.654 1.00 37.03 338 ASN C O 1
ATOM 8217 N N . LYS C 1 339 ? -58.872 -96.352 1.653 1.00 33.70 339 LYS C N 1
ATOM 8218 C CA . LYS C 1 339 ? -60.323 -96.600 1.847 1.00 36.08 339 LYS C CA 1
ATOM 8219 C C . LYS C 1 339 ? -60.558 -98.108 2.018 1.00 37.83 339 LYS C C 1
ATOM 8220 O O . LYS C 1 339 ? -59.587 -98.897 1.896 1.00 34.64 339 LYS C O 1
ATOM 8226 N N . GLU C 1 340 ? -61.818 -98.482 2.270 1.00 41.28 340 GLU C N 1
ATOM 8227 C CA . GLU C 1 340 ? -62.346 -99.875 2.234 1.00 42.94 340 GLU C CA 1
ATOM 8228 C C . GLU C 1 340 ? -61.675 -100.745 3.297 1.00 40.72 340 GLU C C 1
ATOM 8229 O O . GLU C 1 340 ? -61.716 -101.977 3.148 1.00 45.95 340 GLU C O 1
ATOM 8235 N N . GLY C 1 341 ? -61.119 -100.123 4.336 1.00 39.53 341 GLY C N 1
ATOM 8236 C CA . GLY C 1 341 ? -60.488 -100.795 5.485 1.00 36.51 341 GLY C CA 1
ATOM 8237 C C . GLY C 1 341 ? -59.170 -101.459 5.127 1.00 38.93 341 GLY C C 1
ATOM 8238 O O . GLY C 1 341 ? -58.658 -102.167 5.994 1.00 34.80 341 GLY C O 1
ATOM 8239 N N . LEU C 1 342 ? -58.621 -101.203 3.929 1.00 37.09 342 LEU C N 1
ATOM 8240 C CA . LEU C 1 342 ? -57.331 -101.772 3.450 1.00 35.73 342 LEU C CA 1
ATOM 8241 C C . LEU C 1 342 ? -56.161 -100.976 4.015 1.00 31.06 342 LEU C C 1
ATOM 8242 O O . LEU C 1 342 ? -56.266 -99.754 4.081 1.00 32.15 342 LEU C O 1
ATOM 8247 N N . SER C 1 343 ? -55.077 -101.662 4.378 1.00 28.55 343 SER C N 1
ATOM 8248 C CA . SER C 1 343 ? -53.775 -101.058 4.739 1.00 27.33 343 SER C CA 1
ATOM 8249 C C . SER C 1 343 ? -52.938 -100.953 3.465 1.00 25.00 343 SER C C 1
ATOM 8250 O O . SER C 1 343 ? -53.298 -101.596 2.462 1.00 23.95 343 SER C O 1
ATOM 8253 N N . ASP C 1 344 ? -51.813 -100.250 3.535 1.00 26.03 344 ASP C N 1
ATOM 8254 C CA . ASP C 1 344 ? -50.922 -100.058 2.359 1.00 24.11 344 ASP C CA 1
ATOM 8255 C C . ASP C 1 344 ? -50.183 -101.376 2.078 1.00 24.40 344 ASP C C 1
ATOM 8256 O O . ASP C 1 344 ? -49.883 -101.661 0.889 1.00 23.34 344 ASP C O 1
ATOM 8261 N N . GLU C 1 345 ? -49.901 -102.155 3.131 1.00 26.46 345 GLU C N 1
ATOM 8262 C CA . GLU C 1 345 ? -49.373 -103.546 3.024 1.00 26.39 345 GLU C CA 1
ATOM 8263 C C . GLU C 1 345 ? -50.361 -104.391 2.199 1.00 24.51 345 GLU C C 1
ATOM 8264 O O . GLU C 1 345 ? -49.907 -105.206 1.384 1.00 26.38 345 GLU C O 1
ATOM 8270 N N . GLN C 1 346 ? -51.669 -104.257 2.421 1.00 24.45 346 GLN C N 1
ATOM 8271 C CA . GLN C 1 346 ? -52.701 -105.009 1.659 1.00 25.57 346 GLN C CA 1
ATOM 8272 C C . GLN C 1 346 ? -52.808 -104.493 0.223 1.00 27.78 346 GLN C C 1
ATOM 8273 O O . GLN C 1 346 ? -52.888 -105.322 -0.699 1.00 27.58 346 GLN C O 1
ATOM 8279 N N . ILE C 1 347 ? -52.779 -103.167 0.018 1.00 27.80 347 ILE C N 1
ATOM 8280 C CA . ILE C 1 347 ? -52.808 -102.606 -1.366 1.00 25.72 347 ILE C CA 1
ATOM 8281 C C . ILE C 1 347 ? -51.584 -103.141 -2.110 1.00 22.52 347 ILE C C 1
ATOM 8282 O O . ILE C 1 347 ? -51.722 -103.605 -3.295 1.00 23.53 347 ILE C O 1
ATOM 8287 N N . GLN C 1 348 ? -50.433 -103.148 -1.434 1.00 22.72 348 GLN C N 1
ATOM 8288 C CA . GLN C 1 348 ? -49.154 -103.575 -2.042 1.00 24.73 348 GLN C CA 1
ATOM 8289 C C . GLN C 1 348 ? -49.259 -105.051 -2.461 1.00 27.96 348 GLN C C 1
ATOM 8290 O O . GLN C 1 348 ? -48.795 -105.362 -3.537 1.00 26.25 348 GLN C O 1
ATOM 8296 N N . ALA C 1 349 ? -49.885 -105.948 -1.676 1.00 28.79 349 ALA C N 1
ATOM 8297 C CA . ALA C 1 349 ? -50.044 -107.361 -2.110 1.00 28.09 349 ALA C CA 1
ATOM 8298 C C . ALA C 1 349 ? -50.870 -107.441 -3.410 1.00 25.84 349 ALA C C 1
ATOM 8299 O O . ALA C 1 349 ? -50.521 -108.242 -4.340 1.00 29.11 349 ALA C O 1
ATOM 8301 N N . ALA C 1 350 ? -51.943 -106.647 -3.523 1.00 25.45 350 ALA C N 1
ATOM 8302 C CA . ALA C 1 350 ? -52.797 -106.575 -4.726 1.00 25.78 350 ALA C CA 1
ATOM 8303 C C . ALA C 1 350 ? -51.951 -106.120 -5.920 1.00 25.00 350 ALA C C 1
ATOM 8304 O O . ALA C 1 350 ? -52.116 -106.654 -7.017 1.00 24.68 350 ALA C O 1
ATOM 8306 N N . VAL C 1 351 ? -51.090 -105.136 -5.694 1.00 26.14 351 VAL C N 1
ATOM 8307 C CA . VAL C 1 351 ? -50.211 -104.572 -6.757 1.00 25.94 351 VAL C CA 1
ATOM 8308 C C . VAL C 1 351 ? -49.312 -105.705 -7.289 1.00 26.90 351 VAL C C 1
ATOM 8309 O O . VAL C 1 351 ? -49.242 -105.879 -8.530 1.00 27.07 351 VAL C O 1
ATOM 8313 N N . LEU C 1 352 ? -48.700 -106.472 -6.386 1.00 28.81 352 LEU C N 1
ATOM 8314 C CA . LEU C 1 352 ? -47.747 -107.569 -6.724 1.00 32.68 352 LEU C CA 1
ATOM 8315 C C . LEU C 1 352 ? -48.464 -108.699 -7.484 1.00 34.16 352 LEU C C 1
ATOM 8316 O O . LEU C 1 352 ? -47.819 -109.355 -8.344 1.00 34.47 352 LEU C O 1
ATOM 8321 N N . GLU C 1 353 ? -49.756 -108.899 -7.235 1.00 33.95 353 GLU C N 1
ATOM 8322 C CA . GLU C 1 353 ? -50.557 -109.937 -7.928 1.00 33.13 353 GLU C CA 1
ATOM 8323 C C . GLU C 1 353 ? -50.903 -109.488 -9.350 1.00 33.67 353 GLU C C 1
ATOM 8324 O O . GLU C 1 353 ? -50.997 -110.360 -10.249 1.00 36.13 353 GLU C O 1
ATOM 8330 N N . VAL C 1 354 ? -51.176 -108.196 -9.551 1.00 33.00 354 VAL C N 1
ATOM 8331 C CA . VAL C 1 354 ? -51.781 -107.672 -10.816 1.00 32.33 354 VAL C CA 1
ATOM 8332 C C . VAL C 1 354 ? -50.670 -107.230 -11.771 1.00 30.81 354 VAL C C 1
ATOM 8333 O O . VAL C 1 354 ? -50.822 -107.448 -12.983 1.00 36.26 354 VAL C O 1
ATOM 8337 N N . PHE C 1 355 ? -49.592 -106.638 -11.250 1.00 28.81 355 PHE C N 1
ATOM 8338 C CA . PHE C 1 355 ? -48.605 -105.892 -12.075 1.00 28.73 355 PHE C CA 1
ATOM 8339 C C . PHE C 1 355 ? -47.339 -106.724 -12.237 1.00 27.26 355 PHE C C 1
ATOM 8340 O O . PHE C 1 355 ? -46.759 -107.161 -11.212 1.00 28.00 355 PHE C O 1
ATOM 8348 N N . ASP C 1 356 ? -46.914 -106.949 -13.479 1.00 26.86 356 ASP C N 1
ATOM 8349 C CA . ASP C 1 356 ? -45.583 -107.556 -13.745 1.00 26.55 356 ASP C CA 1
ATOM 8350 C C . ASP C 1 356 ? -44.552 -106.417 -13.881 1.00 25.51 356 ASP C C 1
ATOM 8351 O O . ASP C 1 356 ? -44.604 -105.689 -14.909 1.00 25.90 356 ASP C O 1
ATOM 8356 N N . LEU C 1 357 ? -43.662 -106.263 -12.903 1.00 25.44 357 LEU C N 1
ATOM 8357 C CA . LEU C 1 357 ? -42.737 -105.106 -12.830 1.00 26.08 357 LEU C CA 1
ATOM 8358 C C . LEU C 1 357 ? -41.330 -105.527 -13.245 1.00 26.19 357 LEU C C 1
ATOM 8359 O O . LEU C 1 357 ? -40.411 -104.782 -12.966 1.00 28.92 357 LEU C O 1
ATOM 8364 N N . ARG C 1 358 ? -41.167 -106.654 -13.946 1.00 26.59 358 ARG C N 1
ATOM 8365 C CA . ARG C 1 358 ? -39.879 -106.937 -14.627 1.00 26.10 358 ARG C CA 1
ATOM 8366 C C . ARG C 1 358 ? -39.753 -105.952 -15.785 1.00 21.94 358 ARG C C 1
ATOM 8367 O O . ARG C 1 358 ? -40.721 -105.660 -16.465 1.00 22.69 358 ARG C O 1
ATOM 8375 N N . PRO C 1 359 ? -38.579 -105.367 -16.041 1.00 25.65 359 PRO C N 1
ATOM 8376 C CA . PRO C 1 359 ? -38.474 -104.346 -17.090 1.00 25.43 359 PRO C CA 1
ATOM 8377 C C . PRO C 1 359 ? -39.057 -104.770 -18.443 1.00 27.17 359 PRO C C 1
ATOM 8378 O O . PRO C 1 359 ? -39.785 -103.998 -19.048 1.00 23.79 359 PRO C O 1
ATOM 8382 N N . ALA C 1 360 ? -38.763 -105.986 -18.902 1.00 26.46 360 ALA C N 1
ATOM 8383 C CA . ALA C 1 360 ? -39.227 -106.503 -20.210 1.00 28.74 360 ALA C CA 1
ATOM 8384 C C . ALA C 1 360 ? -40.770 -106.539 -20.270 1.00 25.80 360 ALA C C 1
ATOM 8385 O O . ALA C 1 360 ? -41.379 -106.286 -21.358 1.00 24.60 360 ALA C O 1
ATOM 8387 N N . ALA C 1 361 ? -41.409 -106.826 -19.135 1.00 22.86 361 ALA C N 1
ATOM 8388 C CA . ALA C 1 361 ? -42.877 -106.961 -18.996 1.00 24.32 361 ALA C CA 1
ATOM 8389 C C . ALA C 1 361 ? -43.529 -105.577 -19.032 1.00 22.29 361 ALA C C 1
ATOM 8390 O O . ALA C 1 361 ? -44.564 -105.426 -19.693 1.00 25.04 361 ALA C O 1
ATOM 8392 N N . ILE C 1 362 ? -42.897 -104.600 -18.393 1.00 23.66 362 ILE C N 1
ATOM 8393 C CA . ILE C 1 362 ? -43.340 -103.169 -18.442 1.00 24.95 362 ILE C CA 1
ATOM 8394 C C . ILE C 1 362 ? -43.247 -102.696 -19.892 1.00 22.70 362 ILE C C 1
ATOM 8395 O O . ILE C 1 362 ? -44.229 -102.152 -20.430 1.00 21.43 362 ILE C O 1
ATOM 8400 N N . ILE C 1 363 ? -42.088 -102.880 -20.514 1.00 25.24 363 ILE C N 1
ATOM 8401 C CA . ILE C 1 363 ? -41.899 -102.484 -21.941 1.00 25.14 363 ILE C CA 1
ATOM 8402 C C . ILE C 1 363 ? -43.003 -103.122 -22.796 1.00 24.70 363 ILE C C 1
ATOM 8403 O O . ILE C 1 363 ? -43.640 -102.406 -23.544 1.00 25.61 363 ILE C O 1
ATOM 8408 N N . ARG C 1 364 ? -43.300 -104.413 -22.609 1.00 26.46 364 ARG C N 1
ATOM 8409 C CA . ARG C 1 364 ? -44.328 -105.157 -23.391 1.00 27.01 364 ARG C CA 1
ATOM 8410 C C . ARG C 1 364 ? -45.738 -104.601 -23.127 1.00 24.06 364 ARG C C 1
ATOM 8411 O O . ARG C 1 364 ? -46.419 -104.230 -24.096 1.00 25.30 364 ARG C O 1
ATOM 8419 N N . GLU C 1 365 ? -46.182 -104.537 -21.873 1.00 27.83 365 GLU C N 1
ATOM 8420 C CA . GLU C 1 365 ? -47.573 -104.152 -21.516 1.00 28.60 365 GLU C CA 1
ATOM 8421 C C . GLU C 1 365 ? -47.808 -102.683 -21.874 1.00 28.67 365 GLU C C 1
ATOM 8422 O O . GLU C 1 365 ? -48.926 -102.340 -22.212 1.00 26.14 365 GLU C O 1
ATOM 8428 N N . LEU C 1 366 ? -46.794 -101.823 -21.795 1.00 26.83 366 LEU C N 1
ATOM 8429 C CA . LEU C 1 366 ? -47.045 -100.390 -22.091 1.00 24.89 366 LEU C CA 1
ATOM 8430 C C . LEU C 1 366 ? -46.643 -100.081 -23.537 1.00 25.52 366 LEU C C 1
ATOM 8431 O O . LEU C 1 366 ? -46.864 -98.940 -23.971 1.00 30.15 366 LEU C O 1
ATOM 8436 N N . ASP C 1 367 ? -46.131 -101.070 -24.276 1.00 24.46 367 ASP C N 1
ATOM 8437 C CA . ASP C 1 367 ? -45.734 -100.911 -25.699 1.00 23.59 367 ASP C CA 1
ATOM 8438 C C . ASP C 1 367 ? -44.824 -99.683 -25.808 1.00 22.92 367 ASP C C 1
ATOM 8439 O O . ASP C 1 367 ? -45.174 -98.751 -26.504 1.00 23.90 367 ASP C O 1
ATOM 8444 N N . LEU C 1 368 ? -43.691 -99.712 -25.127 1.00 22.65 368 LEU C N 1
ATOM 8445 C CA . LEU C 1 368 ? -42.834 -98.502 -24.993 1.00 21.03 368 LEU C CA 1
ATOM 8446 C C . LEU C 1 368 ? -41.902 -98.305 -26.198 1.00 22.94 368 LEU C C 1
ATOM 8447 O O . LEU C 1 368 ? -41.290 -97.222 -26.240 1.00 21.05 368 LEU C O 1
ATOM 8452 N N . LEU C 1 369 ? -41.728 -99.292 -27.094 1.00 22.93 369 LEU C N 1
ATOM 8453 C CA . LEU C 1 369 ? -40.731 -99.190 -28.206 1.00 22.27 369 LEU C CA 1
ATOM 8454 C C . LEU C 1 369 ? -41.332 -98.444 -29.398 1.00 22.04 369 LEU C C 1
ATOM 8455 O O . LEU C 1 369 ? -41.400 -98.991 -30.492 1.00 22.94 369 LEU C O 1
ATOM 8460 N N . ARG C 1 370 ? -41.747 -97.202 -29.172 1.00 21.75 370 ARG C N 1
ATOM 8461 C CA . ARG C 1 370 ? -42.378 -96.321 -30.165 1.00 22.28 370 ARG C CA 1
ATOM 8462 C C . ARG C 1 370 ? -41.834 -94.916 -29.931 1.00 22.68 370 ARG C C 1
ATOM 8463 O O . ARG C 1 370 ? -41.480 -94.551 -28.799 1.00 19.50 370 ARG C O 1
ATOM 8471 N N . PRO C 1 371 ? -41.786 -94.102 -31.005 1.00 19.75 371 PRO C N 1
ATOM 8472 C CA . PRO C 1 371 ? -41.225 -92.755 -30.933 1.00 18.92 371 PRO C CA 1
ATOM 8473 C C . PRO C 1 371 ? -42.243 -91.756 -30.360 1.00 18.56 371 PRO C C 1
ATOM 8474 O O . PRO C 1 371 ? -42.708 -90.876 -31.083 1.00 19.94 371 PRO C O 1
ATOM 8478 N N . ILE C 1 372 ? -42.477 -91.856 -29.053 1.00 18.20 372 ILE C N 1
ATOM 8479 C CA . ILE C 1 372 ? -43.510 -91.079 -28.295 1.00 18.76 372 ILE C CA 1
ATOM 8480 C C . ILE C 1 372 ? -42.868 -90.120 -27.288 1.00 17.76 372 ILE C C 1
ATOM 8481 O O . ILE C 1 372 ? -43.620 -89.466 -26.575 1.00 17.83 372 ILE C O 1
ATOM 8486 N N . TYR C 1 373 ? -41.542 -90.022 -27.225 1.00 15.86 373 TYR C N 1
ATOM 8487 C CA . TYR C 1 373 ? -40.838 -89.406 -26.083 1.00 15.17 373 TYR C CA 1
ATOM 8488 C C . TYR C 1 373 ? -40.583 -87.903 -26.280 1.00 14.36 373 TYR C C 1
ATOM 8489 O O . TYR C 1 373 ? -40.481 -87.219 -25.241 1.00 15.18 373 TYR C O 1
ATOM 8498 N N . ALA C 1 374 ? -40.357 -87.392 -27.497 1.00 15.08 374 ALA C N 1
ATOM 8499 C CA . ALA C 1 374 ? -39.997 -85.959 -27.686 1.00 14.46 374 ALA C CA 1
ATOM 8500 C C . ALA C 1 374 ? -41.116 -85.092 -27.085 1.00 15.17 374 ALA C C 1
ATOM 8501 O O . ALA C 1 374 ? -40.815 -84.044 -26.447 1.00 15.30 374 ALA C O 1
ATOM 8503 N N . ASP C 1 375 ? -42.343 -85.600 -27.125 1.00 15.15 375 ASP C N 1
ATOM 8504 C CA . ASP C 1 375 ? -43.555 -84.867 -26.647 1.00 16.89 375 ASP C CA 1
ATOM 8505 C C . ASP C 1 375 ? -43.541 -84.761 -25.121 1.00 14.37 375 ASP C C 1
ATOM 8506 O O . ASP C 1 375 ? -44.142 -83.806 -24.596 1.00 15.94 375 ASP C O 1
ATOM 8511 N N . THR C 1 376 ? -42.852 -85.680 -24.428 1.00 14.06 376 THR C N 1
ATOM 8512 C CA . THR C 1 376 ? -42.741 -85.710 -22.949 1.00 14.22 376 THR C CA 1
ATOM 8513 C C . THR C 1 376 ? -41.662 -84.759 -22.423 1.00 14.55 376 THR C C 1
ATOM 8514 O O . THR C 1 376 ? -41.681 -84.473 -21.245 1.00 13.65 376 THR C O 1
ATOM 8518 N N . ALA C 1 377 ? -40.825 -84.177 -23.280 1.00 15.11 377 ALA C N 1
ATOM 8519 C CA . ALA C 1 377 ? -39.553 -83.547 -22.856 1.00 13.40 377 ALA C CA 1
ATOM 8520 C C . ALA C 1 377 ? -39.765 -82.113 -22.355 1.00 12.54 377 ALA C C 1
ATOM 8521 O O . ALA C 1 377 ? -38.783 -81.466 -21.929 1.00 12.08 377 ALA C O 1
ATOM 8523 N N . ALA C 1 378 ? -40.970 -81.579 -22.495 1.00 12.11 378 ALA C N 1
ATOM 8524 C CA . ALA C 1 378 ? -41.396 -80.346 -21.831 1.00 12.28 378 ALA C CA 1
ATOM 8525 C C . ALA C 1 378 ? -42.837 -80.524 -21.363 1.00 11.52 378 ALA C C 1
ATOM 8526 O O . ALA C 1 378 ? -43.566 -81.287 -22.004 1.00 12.38 378 ALA C O 1
ATOM 8528 N N . TYR C 1 379 ? -43.210 -79.802 -20.321 1.00 11.56 379 TYR C N 1
ATOM 8529 C CA . TYR C 1 379 ? -44.602 -79.649 -19.837 1.00 12.19 379 TYR C CA 1
ATOM 8530 C C . TYR C 1 379 ? -44.991 -80.901 -19.043 1.00 12.26 379 TYR C C 1
ATOM 8531 O O . TYR C 1 379 ? -46.181 -81.006 -18.694 1.00 13.51 379 TYR C O 1
ATOM 8540 N N . GLY C 1 380 ? -43.989 -81.756 -18.690 1.00 13.34 380 GLY C N 1
ATOM 8541 C CA . GLY C 1 380 ? -44.164 -82.909 -17.793 1.00 12.74 380 GLY C CA 1
ATOM 8542 C C . GLY C 1 380 ? -44.469 -84.228 -18.503 1.00 12.37 380 GLY C C 1
ATOM 8543 O O . GLY C 1 380 ? -45.051 -84.262 -19.613 1.00 11.17 380 GLY C O 1
ATOM 8544 N N . HIS C 1 381 ? -44.096 -85.337 -17.857 1.00 12.26 381 HIS C N 1
ATOM 8545 C CA . HIS C 1 381 ? -44.283 -86.693 -18.430 1.00 13.09 381 HIS C CA 1
ATOM 8546 C C . HIS C 1 381 ? -45.630 -87.277 -18.002 1.00 14.08 381 HIS C C 1
ATOM 8547 O O . HIS C 1 381 ? -46.031 -88.288 -18.585 1.00 16.34 381 HIS C O 1
ATOM 8554 N N . PHE C 1 382 ? -46.281 -86.684 -17.000 1.00 14.77 382 PHE C N 1
ATOM 8555 C CA . PHE C 1 382 ? -47.486 -87.275 -16.361 1.00 14.43 382 PHE C CA 1
ATOM 8556 C C . PHE C 1 382 ? -48.674 -86.323 -16.448 1.00 16.26 382 PHE C C 1
ATOM 8557 O O . PHE C 1 382 ? -48.501 -85.083 -16.424 1.00 16.90 382 PHE C O 1
ATOM 8565 N N . GLY C 1 383 ? -49.865 -86.911 -16.534 1.00 15.84 383 GLY C N 1
ATOM 8566 C CA . GLY C 1 383 ? -51.129 -86.143 -16.530 1.00 17.08 383 GLY C CA 1
ATOM 8567 C C . GLY C 1 383 ? -51.285 -85.306 -17.768 1.00 18.63 383 GLY C C 1
ATOM 8568 O O . GLY C 1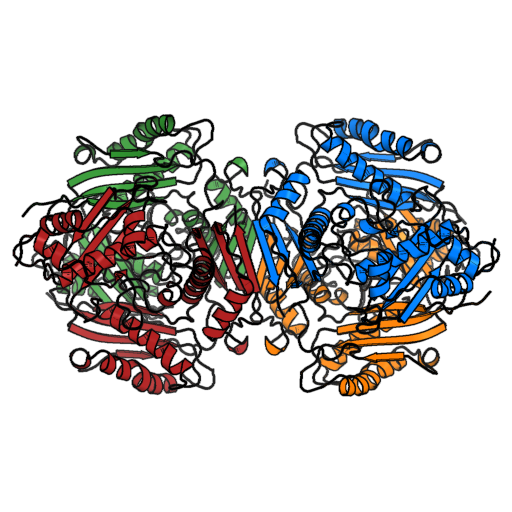 383 ? -51.924 -84.205 -17.664 1.00 21.12 383 GLY C O 1
ATOM 8569 N N . ARG C 1 384 ? -50.847 -85.852 -18.910 1.00 18.05 384 ARG C N 1
ATOM 8570 C CA . ARG C 1 384 ? -50.798 -85.136 -20.207 1.00 19.52 384 ARG C CA 1
ATOM 8571 C C . ARG C 1 384 ? -52.048 -85.481 -21.009 1.00 21.11 384 ARG C C 1
ATOM 8572 O O . ARG C 1 384 ? -52.013 -86.463 -21.812 1.00 23.60 384 ARG C O 1
ATOM 8580 N N . THR C 1 385 ? -53.068 -84.662 -20.828 1.00 25.23 385 THR C N 1
ATOM 8581 C CA . THR C 1 385 ? -54.376 -84.817 -21.493 1.00 29.72 385 THR C CA 1
ATOM 8582 C C . THR C 1 385 ? -54.217 -84.461 -22.976 1.00 28.15 385 THR C C 1
ATOM 8583 O O . THR C 1 385 ? -55.113 -84.835 -23.728 1.00 31.64 385 THR C O 1
ATOM 8587 N N . ASP C 1 386 ? -53.134 -83.787 -23.388 1.00 25.60 386 ASP C N 1
ATOM 8588 C CA . ASP C 1 386 ? -52.855 -83.494 -24.824 1.00 25.19 386 ASP C CA 1
ATOM 8589 C C . ASP C 1 386 ? -52.172 -84.685 -25.508 1.00 27.27 386 ASP C C 1
ATOM 8590 O O . ASP C 1 386 ? -52.046 -84.655 -26.767 1.00 30.54 386 ASP C O 1
ATOM 8595 N N . LEU C 1 387 ? -51.748 -85.705 -24.761 1.00 23.74 387 LEU C N 1
ATOM 8596 C CA . LEU C 1 387 ? -51.044 -86.880 -25.345 1.00 24.50 387 LEU C CA 1
ATOM 8597 C C . LEU C 1 387 ? -51.874 -88.112 -25.014 1.00 25.52 387 LEU C C 1
ATOM 8598 O O . LEU C 1 387 ? -52.804 -87.951 -24.271 1.00 28.13 387 LEU C O 1
ATOM 8603 N N . ASP C 1 388 ? -51.550 -89.277 -25.568 1.00 26.66 388 ASP C N 1
ATOM 8604 C CA . ASP C 1 388 ? -52.209 -90.563 -25.221 1.00 30.18 388 ASP C CA 1
ATOM 8605 C C . ASP C 1 388 ? -51.115 -91.523 -24.751 1.00 27.35 388 ASP C C 1
ATOM 8606 O O . ASP C 1 388 ? -50.706 -92.409 -25.507 1.00 29.97 388 ASP C O 1
ATOM 8611 N N . LEU C 1 389 ? -50.598 -91.295 -23.548 1.00 25.77 389 LEU C N 1
ATOM 8612 C CA . LEU C 1 389 ? -49.384 -91.975 -23.053 1.00 21.19 389 LEU C CA 1
ATOM 8613 C C . LEU C 1 389 ? -49.814 -93.243 -22.330 1.00 21.83 389 LEU C C 1
ATOM 8614 O O . LEU C 1 389 ? -50.782 -93.231 -21.568 1.00 21.53 389 LEU C O 1
ATOM 8619 N N . PRO C 1 390 ? -49.139 -94.382 -22.597 1.00 23.25 390 PRO C N 1
ATOM 8620 C CA . PRO C 1 390 ? -49.627 -95.699 -22.176 1.00 22.74 390 PRO C CA 1
ATOM 8621 C C . PRO C 1 390 ? -49.690 -95.820 -20.652 1.00 21.13 390 PRO C C 1
ATOM 8622 O O . PRO C 1 390 ? -50.564 -96.523 -20.152 1.00 20.60 390 PRO C O 1
ATOM 8626 N N . TRP C 1 391 ? -48.798 -95.098 -19.954 1.00 20.22 391 TRP C N 1
ATOM 8627 C CA . TRP C 1 391 ? -48.656 -95.158 -18.475 1.00 20.91 391 TRP C CA 1
ATOM 8628 C C . TRP C 1 391 ? -49.762 -94.339 -17.811 1.00 19.37 391 TRP C C 1
ATOM 8629 O O . TRP C 1 391 ? -49.861 -94.379 -16.575 1.00 17.93 391 TRP C O 1
ATOM 8640 N N . GLU C 1 392 ? -50.639 -93.708 -18.594 1.00 19.08 392 GLU C N 1
ATOM 8641 C CA . GLU C 1 392 ? -51.776 -92.929 -18.052 1.00 20.45 392 GLU C CA 1
ATOM 8642 C C . GLU C 1 392 ? -53.055 -93.768 -18.103 1.00 23.28 392 GLU C C 1
ATOM 8643 O O . GLU C 1 392 ? -54.126 -93.231 -17.746 1.00 26.36 392 GLU C O 1
ATOM 8649 N N . ALA C 1 393 ? -52.980 -95.021 -18.560 1.00 22.92 393 ALA C N 1
ATOM 8650 C CA . ALA C 1 393 ? -54.187 -95.865 -18.758 1.00 22.76 393 ALA C CA 1
ATOM 8651 C C . ALA C 1 393 ? -54.685 -96.353 -17.397 1.00 23.37 393 ALA C C 1
ATOM 8652 O O . ALA C 1 393 ? -53.887 -96.840 -16.626 1.00 23.70 393 ALA C O 1
ATOM 8654 N N . ILE C 1 394 ? -55.988 -96.262 -17.136 1.00 24.17 394 ILE C N 1
ATOM 8655 C CA . ILE C 1 394 ? -56.562 -96.804 -15.867 1.00 26.67 394 ILE C CA 1
ATOM 8656 C C . ILE C 1 394 ? -57.269 -98.127 -16.160 1.00 27.90 394 ILE C C 1
ATOM 8657 O O . ILE C 1 394 ? -58.392 -98.361 -15.606 1.00 32.05 394 ILE C O 1
ATOM 8662 N N . ASP C 1 395 ? -56.528 -98.999 -16.847 1.00 28.81 395 ASP C N 1
ATOM 8663 C CA . ASP C 1 395 ? -56.972 -100.261 -17.488 1.00 32.04 395 ASP C CA 1
ATOM 8664 C C . ASP C 1 395 ? -56.764 -101.442 -16.526 1.00 32.27 395 ASP C C 1
ATOM 8665 O O . ASP C 1 395 ? -56.994 -102.587 -16.986 1.00 35.02 395 ASP C O 1
ATOM 8670 N N . ARG C 1 396 ? -56.352 -101.195 -15.263 1.00 27.08 396 ARG C N 1
ATOM 8671 C CA . ARG C 1 396 ? -56.012 -102.272 -14.303 1.00 28.91 396 ARG C CA 1
ATOM 8672 C C . ARG C 1 396 ? -56.873 -102.187 -13.036 1.00 28.22 396 ARG C C 1
ATOM 8673 O O . ARG C 1 396 ? -56.598 -102.952 -12.093 1.00 30.69 396 ARG C O 1
ATOM 8681 N N . VAL C 1 397 ? -57.862 -101.288 -12.984 1.00 31.58 397 VAL C N 1
ATOM 8682 C CA . VAL C 1 397 ? -58.666 -101.085 -11.739 1.00 30.99 397 VAL C CA 1
ATOM 8683 C C . VAL C 1 397 ? -59.444 -102.380 -11.435 1.00 32.07 397 VAL C C 1
ATOM 8684 O O . VAL C 1 397 ? -59.523 -102.741 -10.250 1.00 27.85 397 VAL C O 1
ATOM 8688 N N . ASP C 1 398 ? -59.996 -103.024 -12.470 1.00 33.69 398 ASP C N 1
ATOM 8689 C CA . ASP C 1 398 ? -60.831 -104.261 -12.346 1.00 35.32 398 ASP C CA 1
ATOM 8690 C C . ASP C 1 398 ? -60.025 -105.368 -11.663 1.00 36.11 398 ASP C C 1
ATOM 8691 O O . ASP C 1 398 ? -60.549 -105.965 -10.704 1.00 33.75 398 ASP C O 1
ATOM 8696 N N . GLU C 1 399 ? -58.785 -105.589 -12.101 1.00 36.91 399 GLU C N 1
ATOM 8697 C CA . GLU C 1 399 ? -57.883 -106.631 -11.558 1.00 35.78 399 GLU C CA 1
ATOM 8698 C C . GLU C 1 399 ? -57.493 -106.297 -10.119 1.00 36.83 399 GLU C C 1
ATOM 8699 O O . GLU C 1 399 ? -57.299 -107.245 -9.332 1.00 34.77 399 GLU C O 1
ATOM 8705 N N . LEU C 1 400 ? -57.298 -105.012 -9.790 1.00 34.61 400 LEU C N 1
ATOM 8706 C CA . LEU C 1 400 ? -56.945 -104.616 -8.400 1.00 30.85 400 LEU C CA 1
ATOM 8707 C C . LEU C 1 400 ? -58.157 -104.889 -7.479 1.00 32.03 400 LEU C C 1
ATOM 8708 O O . LEU C 1 400 ? -57.970 -105.574 -6.468 1.00 33.15 400 LEU C O 1
ATOM 8713 N N . ARG C 1 401 ? -59.355 -104.423 -7.848 1.00 34.89 401 ARG C N 1
ATOM 8714 C CA . ARG C 1 401 ? -60.590 -104.623 -7.037 1.00 34.77 401 ARG C CA 1
ATOM 8715 C C . ARG C 1 401 ? -60.780 -106.133 -6.809 1.00 35.74 401 ARG C C 1
ATOM 8716 O O . ARG C 1 401 ? -61.006 -106.536 -5.643 1.00 33.08 401 ARG C O 1
ATOM 8724 N N . ALA C 1 402 ? -60.654 -106.912 -7.892 1.00 34.14 402 ALA C N 1
ATOM 8725 C CA . ALA C 1 402 ? -60.906 -108.375 -7.958 1.00 35.99 402 ALA C CA 1
ATOM 8726 C C . ALA C 1 402 ? -59.873 -109.152 -7.139 1.00 38.69 402 ALA C C 1
ATOM 8727 O O . ALA C 1 402 ? -60.191 -110.287 -6.751 1.00 39.28 402 ALA C O 1
ATOM 8729 N N . ALA C 1 403 ? -58.673 -108.598 -6.938 1.00 35.98 403 ALA C N 1
ATOM 8730 C CA . ALA C 1 403 ? -57.588 -109.209 -6.138 1.00 34.26 403 ALA C CA 1
ATOM 8731 C C . ALA C 1 403 ? -57.768 -108.822 -4.666 1.00 37.38 403 ALA C C 1
ATOM 8732 O O . ALA C 1 403 ? -57.174 -109.479 -3.799 1.00 35.30 403 ALA C O 1
ATOM 8734 N N . LEU C 1 404 ? -58.559 -107.780 -4.396 1.00 35.59 404 LEU C N 1
ATOM 8735 C CA . LEU C 1 404 ? -58.864 -107.338 -3.014 1.00 37.29 404 LEU C CA 1
ATOM 8736 C C . LEU C 1 404 ? -60.282 -107.791 -2.631 1.00 39.40 404 LEU C C 1
ATOM 8737 O O . LEU C 1 404 ? -60.740 -107.394 -1.548 1.00 38.49 404 LEU C O 1
ATOM 8742 N N . LYS C 1 405 ? -60.932 -108.581 -3.495 1.00 44.46 405 LYS C N 1
ATOM 8743 C CA . LYS C 1 405 ? -62.263 -109.202 -3.253 1.00 50.20 405 LYS C CA 1
ATOM 8744 C C . LYS C 1 405 ? -63.299 -108.093 -3.046 1.00 53.89 405 LYS C C 1
ATOM 8745 O O . LYS C 1 405 ? -64.088 -108.200 -2.085 1.00 53.95 405 LYS C O 1
ATOM 8751 N N . LEU C 1 406 ? -63.273 -107.059 -3.898 1.00 50.13 406 LEU C N 1
ATOM 8752 C CA . LEU C 1 406 ? -64.176 -105.883 -3.806 1.00 46.96 406 LEU C CA 1
ATOM 8753 C C . LEU C 1 406 ? -65.202 -105.951 -4.940 1.00 49.90 406 LEU C C 1
ATOM 8754 O O . LEU C 1 406 ? -64.885 -106.554 -5.981 1.00 50.77 406 LEU C O 1
ATOM 8759 N N . ALA C 1 407 ? -66.375 -105.338 -4.733 1.00 49.81 407 ALA C N 1
ATOM 8760 C CA . ALA C 1 407 ? -67.418 -105.090 -5.757 1.00 51.03 407 ALA C CA 1
ATOM 8761 C C . ALA C 1 407 ? -66.784 -104.472 -7.013 1.00 49.99 407 ALA C C 1
ATOM 8762 O O . ALA C 1 407 ? -67.082 -104.797 -8.178 1.00 47.95 407 ALA C O 1
ATOM 8765 N N . GLN D 1 3 ? -57.268 -110.176 4.010 1.00 55.03 3 GLN D N 1
ATOM 8766 C CA . GLN D 1 3 ? -56.576 -109.956 2.709 1.00 55.08 3 GLN D CA 1
ATOM 8767 C C . GLN D 1 3 ? -55.071 -110.174 2.868 1.00 50.48 3 GLN D C 1
ATOM 8768 O O . GLN D 1 3 ? -54.522 -109.839 3.923 1.00 46.05 3 GLN D O 1
ATOM 8774 N N . PRO D 1 4 ? -54.387 -110.684 1.826 1.00 48.79 4 PRO D N 1
ATOM 8775 C CA . PRO D 1 4 ? -52.943 -110.852 1.870 1.00 47.93 4 PRO D CA 1
ATOM 8776 C C . PRO D 1 4 ? -52.196 -109.542 2.168 1.00 48.14 4 PRO D C 1
ATOM 8777 O O . PRO D 1 4 ? -52.674 -108.516 1.754 1.00 47.49 4 PRO D O 1
ATOM 8781 N N . THR D 1 5 ? -51.095 -109.613 2.909 1.00 45.38 5 THR D N 1
ATOM 8782 C CA . THR D 1 5 ? -50.219 -108.439 3.196 1.00 47.71 5 THR D CA 1
ATOM 8783 C C . THR D 1 5 ? -48.847 -108.666 2.555 1.00 43.50 5 THR D C 1
ATOM 8784 O O . THR D 1 5 ? -48.410 -109.828 2.469 1.00 43.87 5 THR D O 1
ATOM 8788 N N . ALA D 1 6 ? -48.207 -107.586 2.108 1.00 37.50 6 ALA D N 1
ATOM 8789 C CA . ALA D 1 6 ? -46.805 -107.582 1.641 1.00 34.58 6 ALA D CA 1
ATOM 8790 C C . ALA D 1 6 ? -45.974 -106.692 2.579 1.00 32.88 6 ALA D C 1
ATOM 8791 O O . ALA D 1 6 ? -46.522 -105.718 3.150 1.00 36.66 6 ALA D O 1
ATOM 8793 N N . VAL D 1 7 ? -44.697 -107.016 2.770 1.00 27.81 7 VAL D N 1
ATOM 8794 C CA . VAL D 1 7 ? -43.776 -106.194 3.596 1.00 28.57 7 VAL D CA 1
ATOM 8795 C C . VAL D 1 7 ? -43.298 -105.044 2.701 1.00 27.80 7 VAL D C 1
ATOM 8796 O O . VAL D 1 7 ? -42.857 -105.312 1.559 1.00 26.93 7 VAL D O 1
ATOM 8800 N N . ARG D 1 8 ? -43.424 -103.807 3.174 1.00 26.76 8 ARG D N 1
ATOM 8801 C CA . ARG D 1 8 ? -43.018 -102.636 2.354 1.00 24.41 8 ARG D CA 1
ATOM 8802 C C . ARG D 1 8 ? -41.494 -102.590 2.412 1.00 22.56 8 ARG D C 1
ATOM 8803 O O . ARG D 1 8 ? -40.933 -102.727 3.506 1.00 23.99 8 ARG D O 1
ATOM 8811 N N . LEU D 1 9 ? -40.848 -102.307 1.278 1.00 21.50 9 LEU D N 1
ATOM 8812 C CA . LEU D 1 9 ? -39.370 -102.299 1.188 1.00 21.61 9 LEU D CA 1
ATOM 8813 C C . LEU D 1 9 ? -38.919 -101.006 0.522 1.00 18.30 9 LEU D C 1
ATOM 8814 O O . LEU D 1 9 ? -39.229 -100.847 -0.652 1.00 21.86 9 LEU D O 1
ATOM 8819 N N . PHE D 1 10 ? -38.193 -100.194 1.260 1.00 19.45 10 PHE D N 1
ATOM 8820 C CA . PHE D 1 10 ? -37.680 -98.876 0.832 1.00 19.81 10 PHE D CA 1
ATOM 8821 C C . PHE D 1 10 ? -36.167 -98.951 0.578 1.00 21.10 10 PHE D C 1
ATOM 8822 O O . PHE D 1 10 ? -35.387 -99.442 1.414 1.00 21.58 10 PHE D O 1
ATOM 8830 N N . THR D 1 11 ? -35.738 -98.317 -0.520 1.00 19.96 11 THR D N 1
ATOM 8831 C CA . THR D 1 11 ? -34.351 -98.396 -1.043 1.00 20.18 11 THR D CA 1
ATOM 8832 C C . THR D 1 11 ? -33.729 -97.011 -1.238 1.00 17.82 11 THR D C 1
ATOM 8833 O O . THR D 1 11 ? -34.451 -96.089 -1.656 1.00 17.43 11 THR D O 1
ATOM 8837 N N . SER D 1 12 ? -32.457 -96.876 -0.872 1.00 18.55 12 SER D N 1
ATOM 8838 C CA . SER D 1 12 ? -31.611 -95.692 -1.175 1.00 17.79 12 SER D CA 1
ATOM 8839 C C . SER D 1 12 ? -30.293 -96.182 -1.760 1.00 19.32 12 SER D C 1
ATOM 8840 O O . SER D 1 12 ? -29.955 -97.386 -1.601 1.00 20.31 12 SER D O 1
ATOM 8843 N N . GLU D 1 13 ? -29.624 -95.291 -2.479 1.00 18.38 13 GLU D N 1
ATOM 8844 C CA . GLU D 1 13 ? -28.378 -95.641 -3.193 1.00 19.65 13 GLU D CA 1
ATOM 8845 C C . GLU D 1 13 ? -27.344 -94.568 -2.932 1.00 19.29 13 GLU D C 1
ATOM 8846 O O . GLU D 1 13 ? -27.687 -93.412 -2.573 1.00 19.24 13 GLU D O 1
ATOM 8852 N N . SER D 1 14 ? -26.088 -94.937 -3.152 1.00 16.71 14 SER D N 1
ATOM 8853 C CA . SER D 1 14 ? -24.962 -93.988 -3.178 1.00 18.03 14 SER D CA 1
ATOM 8854 C C . SER D 1 14 ? -23.974 -94.478 -4.232 1.00 17.40 14 SER D C 1
ATOM 8855 O O . SER D 1 14 ? -24.210 -95.566 -4.795 1.00 18.38 14 SER D O 1
ATOM 8858 N N . VAL D 1 15 ? -23.035 -93.611 -4.566 1.00 17.54 15 VAL D N 1
ATOM 8859 C CA . VAL D 1 15 ? -21.983 -93.921 -5.573 1.00 18.40 15 VAL D CA 1
ATOM 8860 C C . VAL D 1 15 ? -20.666 -93.399 -5.022 1.00 16.68 15 VAL D C 1
ATOM 8861 O O . VAL D 1 15 ? -20.633 -92.525 -4.172 1.00 18.01 15 VAL D O 1
ATOM 8865 N N . THR D 1 16 ? -19.567 -93.932 -5.536 1.00 17.32 16 THR D N 1
ATOM 8866 C CA . THR D 1 16 ? -18.217 -93.484 -5.175 1.00 18.78 16 THR D CA 1
ATOM 8867 C C . THR D 1 16 ? -17.931 -92.159 -5.879 1.00 18.91 16 THR D C 1
ATOM 8868 O O . THR D 1 16 ? -18.617 -91.838 -6.835 1.00 16.37 16 THR D O 1
ATOM 8872 N N . GLU D 1 17 ? -16.846 -91.527 -5.472 1.00 17.62 17 GLU D N 1
ATOM 8873 C CA . GLU D 1 17 ? -16.243 -90.334 -6.098 1.00 18.86 17 GLU D CA 1
ATOM 8874 C C . GLU D 1 17 ? -15.814 -90.619 -7.541 1.00 18.19 17 GLU D C 1
ATOM 8875 O O . GLU D 1 17 ? -15.566 -89.629 -8.288 1.00 18.65 17 GLU D O 1
ATOM 8881 N N . GLY D 1 18 ? -15.645 -91.877 -7.928 1.00 19.67 18 GLY D N 1
ATOM 8882 C CA . GLY D 1 18 ? -15.255 -92.279 -9.300 1.00 19.45 18 GLY D CA 1
ATOM 8883 C C . GLY D 1 18 ? -16.434 -92.550 -10.222 1.00 18.47 18 GLY D C 1
ATOM 8884 O O . GLY D 1 18 ? -16.239 -92.949 -11.392 1.00 19.67 18 GLY D O 1
ATOM 8885 N N . HIS D 1 19 ? -17.674 -92.426 -9.754 1.00 18.11 19 HIS D N 1
ATOM 8886 C CA . HIS D 1 19 ? -18.837 -92.602 -10.655 1.00 15.57 19 HIS D CA 1
ATOM 8887 C C . HIS D 1 19 ? -18.816 -91.371 -11.567 1.00 15.75 19 HIS D C 1
ATOM 8888 O O . HIS D 1 19 ? -18.514 -90.293 -11.101 1.00 14.57 19 HIS D O 1
ATOM 8895 N N . PRO D 1 20 ? -19.085 -91.465 -12.881 1.00 16.65 20 PRO D N 1
ATOM 8896 C CA . PRO D 1 20 ? -18.881 -90.306 -13.753 1.00 16.53 20 PRO D CA 1
ATOM 8897 C C . PRO D 1 20 ? -19.682 -89.038 -13.369 1.00 15.35 20 PRO D C 1
ATOM 8898 O O . PRO D 1 20 ? -19.125 -87.989 -13.499 1.00 13.34 20 PRO D O 1
ATOM 8902 N N . ASP D 1 21 ? -20.947 -89.172 -12.953 1.00 15.28 21 ASP D N 1
ATOM 8903 C CA . ASP D 1 21 ? -21.772 -88.032 -12.431 1.00 15.04 21 ASP D CA 1
ATOM 8904 C C . ASP D 1 21 ? -21.034 -87.381 -11.251 1.00 14.16 21 ASP D C 1
ATOM 8905 O O . ASP D 1 21 ? -20.927 -86.176 -11.179 1.00 12.78 21 ASP D O 1
ATOM 8910 N N . LYS D 1 22 ? -20.494 -88.178 -10.319 1.00 14.09 22 LYS D N 1
ATOM 8911 C CA . LYS D 1 22 ? -19.810 -87.574 -9.144 1.00 13.91 22 LYS D CA 1
ATOM 8912 C C . LYS D 1 22 ? -18.458 -86.995 -9.511 1.00 12.92 22 LYS D C 1
ATOM 8913 O O . LYS D 1 22 ? -17.973 -86.089 -8.820 1.00 12.89 22 LYS D O 1
ATOM 8919 N N . ILE D 1 23 ? -17.818 -87.541 -10.543 1.00 13.71 23 ILE D N 1
ATOM 8920 C CA . ILE D 1 23 ? -16.601 -86.873 -11.072 1.00 12.96 23 ILE D CA 1
ATOM 8921 C C . ILE D 1 23 ? -16.983 -85.427 -11.443 1.00 12.32 23 ILE D C 1
ATOM 8922 O O . ILE D 1 23 ? -16.274 -84.507 -11.114 1.00 11.33 23 ILE D O 1
ATOM 8927 N N . CYS D 1 24 ? -18.080 -85.251 -12.125 1.00 13.09 24 CYS D N 1
ATOM 8928 C CA . CYS D 1 24 ? -18.485 -83.904 -12.620 1.00 12.58 24 CYS D CA 1
ATOM 8929 C C . CYS D 1 24 ? -18.798 -83.008 -11.426 1.00 11.84 24 CYS D C 1
ATOM 8930 O O . CYS D 1 24 ? -18.363 -81.831 -11.422 1.00 13.20 24 CYS D O 1
ATOM 8933 N N . ASP D 1 25 ? -19.539 -83.529 -10.447 1.00 12.24 25 ASP D N 1
ATOM 8934 C CA . ASP D 1 25 ? -19.895 -82.743 -9.239 1.00 12.47 25 ASP D CA 1
ATOM 8935 C C . ASP D 1 25 ? -18.598 -82.246 -8.574 1.00 12.40 25 ASP D C 1
ATOM 8936 O O . ASP D 1 25 ? -18.495 -81.052 -8.211 1.00 14.03 25 ASP D O 1
ATOM 8941 N N . ALA D 1 26 ? -17.620 -83.153 -8.406 1.00 13.75 26 ALA D N 1
ATOM 8942 C CA . ALA D 1 26 ? -16.318 -82.876 -7.766 1.00 13.68 26 ALA D CA 1
ATOM 8943 C C . ALA D 1 26 ? -15.533 -81.811 -8.537 1.00 13.21 26 ALA D C 1
ATOM 8944 O O . ALA D 1 26 ? -15.023 -80.891 -7.914 1.00 14.89 26 ALA D O 1
ATOM 8946 N N . ILE D 1 27 ? -15.420 -81.914 -9.863 1.00 13.71 27 ILE D N 1
ATOM 8947 C CA . ILE D 1 27 ? -14.679 -80.939 -10.688 1.00 12.99 27 ILE D CA 1
ATOM 8948 C C . ILE D 1 27 ? -15.361 -79.569 -10.534 1.00 13.70 27 ILE D C 1
ATOM 8949 O O . ILE D 1 27 ? -14.681 -78.602 -10.302 1.00 15.08 27 ILE D O 1
ATOM 8954 N N . SER D 1 28 ? -16.678 -79.519 -10.684 1.00 13.39 28 SER D N 1
ATOM 8955 C CA . SER D 1 28 ? -17.469 -78.271 -10.574 1.00 13.54 28 SER D CA 1
ATOM 8956 C C . SER D 1 28 ? -17.191 -77.605 -9.235 1.00 13.93 28 SER D C 1
ATOM 8957 O O . SER D 1 28 ? -16.860 -76.417 -9.246 1.00 14.00 28 SER D O 1
ATOM 8960 N N . ASP D 1 29 ? -17.184 -78.379 -8.135 1.00 14.78 29 ASP D N 1
ATOM 8961 C CA . ASP D 1 29 ? -16.986 -77.812 -6.774 1.00 14.83 29 ASP D CA 1
ATOM 8962 C C . ASP D 1 29 ? -15.499 -77.567 -6.488 1.00 16.36 29 ASP D C 1
ATOM 8963 O O . ASP D 1 29 ? -15.222 -76.693 -5.661 1.00 16.44 29 ASP D O 1
ATOM 8968 N N . THR D 1 30 ? -14.583 -78.284 -7.141 1.00 15.78 30 THR D N 1
ATOM 8969 C CA . THR D 1 30 ? -13.138 -77.984 -7.032 1.00 17.20 30 THR D CA 1
ATOM 8970 C C . THR D 1 30 ? -12.846 -76.640 -7.688 1.00 15.45 30 THR D C 1
ATOM 8971 O O . THR D 1 30 ? -12.064 -75.814 -7.105 1.00 15.71 30 THR D O 1
ATOM 8975 N N . ILE D 1 31 ? -13.455 -76.347 -8.836 1.00 14.26 31 ILE D N 1
ATOM 8976 C CA . ILE D 1 31 ? -13.309 -75.012 -9.454 1.00 14.63 31 ILE D CA 1
ATOM 8977 C C . ILE D 1 31 ? -13.888 -73.927 -8.531 1.00 15.39 31 ILE D C 1
ATOM 8978 O O . ILE D 1 31 ? -13.247 -72.891 -8.349 1.00 15.54 31 ILE D O 1
ATOM 8983 N N . LEU D 1 32 ? -15.090 -74.128 -8.007 1.00 16.19 32 LEU D N 1
ATOM 8984 C CA . LEU D 1 32 ? -15.735 -73.184 -7.079 1.00 15.78 32 LEU D CA 1
ATOM 8985 C C . LEU D 1 32 ? -14.790 -72.914 -5.903 1.00 16.11 32 LEU D C 1
ATOM 8986 O O . LEU D 1 32 ? -14.529 -71.717 -5.634 1.00 15.84 32 LEU D O 1
ATOM 8991 N N . ASP D 1 33 ? -14.353 -73.975 -5.214 1.00 17.63 33 ASP D N 1
ATOM 8992 C CA . ASP D 1 33 ? -13.476 -73.812 -4.027 1.00 19.92 33 ASP D CA 1
ATOM 8993 C C . ASP D 1 33 ? -12.250 -72.998 -4.414 1.00 19.05 33 ASP D C 1
ATOM 8994 O O . ASP D 1 33 ? -11.887 -72.152 -3.629 1.00 20.21 33 ASP D O 1
ATOM 8999 N N . ALA D 1 34 ? -11.619 -73.256 -5.571 1.00 18.50 34 ALA D N 1
ATOM 9000 C CA . ALA D 1 34 ? -10.362 -72.565 -5.961 1.00 20.53 34 ALA D CA 1
ATOM 9001 C C . ALA D 1 34 ? -10.682 -71.086 -6.131 1.00 19.89 34 ALA D C 1
ATOM 9002 O O . ALA D 1 34 ? -9.820 -70.252 -5.850 1.00 20.64 34 ALA D O 1
ATOM 9004 N N . LEU D 1 35 ? -11.858 -70.755 -6.691 1.00 20.67 35 LEU D N 1
ATOM 9005 C CA . LEU D 1 35 ? -12.233 -69.337 -6.888 1.00 19.85 35 LEU D CA 1
ATOM 9006 C C . LEU D 1 35 ? -12.560 -68.657 -5.543 1.00 18.95 35 LEU D C 1
ATOM 9007 O O . LEU D 1 35 ? -12.090 -67.512 -5.362 1.00 21.65 35 LEU D O 1
ATOM 9012 N N . LEU D 1 36 ? -13.308 -69.309 -4.655 1.00 19.48 36 LEU D N 1
ATOM 9013 C CA . LEU D 1 36 ? -13.732 -68.728 -3.346 1.00 19.75 36 LEU D CA 1
ATOM 9014 C C . LEU D 1 36 ? -12.489 -68.485 -2.472 1.00 23.15 36 LEU D C 1
ATOM 9015 O O . LEU D 1 36 ? -12.465 -67.458 -1.768 1.00 22.31 36 LEU D O 1
ATOM 9020 N N . GLU D 1 37 ? -11.481 -69.354 -2.593 1.00 24.11 37 GLU D N 1
ATOM 9021 C CA . GLU D 1 37 ? -10.164 -69.254 -1.873 1.00 26.52 37 GLU D CA 1
ATOM 9022 C C . GLU D 1 37 ? -9.510 -67.875 -2.117 1.00 25.11 37 GLU D C 1
ATOM 9023 O O . GLU D 1 37 ? -9.059 -67.227 -1.128 1.00 29.36 37 GLU D O 1
ATOM 9029 N N . LYS D 1 38 ? -9.480 -67.368 -3.346 1.00 24.21 38 LYS D N 1
ATOM 9030 C CA . LYS D 1 38 ? -8.812 -66.088 -3.681 1.00 24.29 38 LYS D CA 1
ATOM 9031 C C . LYS D 1 38 ? -9.836 -64.953 -3.779 1.00 24.01 38 LYS D C 1
ATOM 9032 O O . LYS D 1 38 ? -9.423 -63.798 -3.633 1.00 26.64 38 LYS D O 1
ATOM 9038 N N . ASP D 1 39 ? -11.122 -65.247 -4.011 1.00 22.08 39 ASP D N 1
ATOM 9039 C CA . ASP D 1 39 ? -12.199 -64.223 -4.146 1.00 21.36 39 ASP D CA 1
ATOM 9040 C C . ASP D 1 39 ? -13.509 -64.783 -3.591 1.00 24.20 39 ASP D C 1
ATOM 9041 O O . ASP D 1 39 ? -14.302 -65.394 -4.308 1.00 21.36 39 ASP D O 1
ATOM 9046 N N . PRO D 1 40 ? -13.769 -64.561 -2.286 1.00 22.22 40 PRO D N 1
ATOM 9047 C CA . PRO D 1 40 ? -14.970 -65.078 -1.645 1.00 22.96 40 PRO D CA 1
ATOM 9048 C C . PRO D 1 40 ? -16.281 -64.553 -2.257 1.00 21.42 40 PRO D C 1
ATOM 9049 O O . PRO D 1 40 ? -17.268 -65.203 -2.033 1.00 23.59 40 PRO D O 1
ATOM 9053 N N . GLN D 1 41 ? -16.254 -63.429 -2.989 1.00 20.75 41 GLN D N 1
ATOM 9054 C CA . GLN D 1 41 ? -17.435 -62.808 -3.649 1.00 22.26 41 GLN D CA 1
ATOM 9055 C C . GLN D 1 41 ? -17.645 -63.416 -5.050 1.00 21.59 41 GLN D C 1
ATOM 9056 O O . GLN D 1 41 ? -18.562 -62.950 -5.728 1.00 23.67 41 GLN D O 1
ATOM 9062 N N . SER D 1 42 ? -16.915 -64.469 -5.427 1.00 20.27 42 SER D N 1
ATOM 9063 C CA . SER D 1 42 ? -17.016 -65.067 -6.786 1.00 18.46 42 SER D CA 1
ATOM 9064 C C . SER D 1 42 ? -18.451 -65.539 -7.060 1.00 18.12 42 SER D C 1
ATOM 9065 O O . SER D 1 42 ? -18.991 -66.303 -6.240 1.00 19.01 42 SER D O 1
ATOM 9068 N N . ARG D 1 43 ? -19.001 -65.182 -8.222 1.00 19.60 43 ARG D N 1
ATOM 9069 C CA . ARG D 1 43 ? -20.251 -65.787 -8.753 1.00 18.39 43 ARG D CA 1
ATOM 9070 C C . ARG D 1 43 ? -19.841 -66.907 -9.704 1.00 18.79 43 ARG D C 1
ATOM 9071 O O . ARG D 1 43 ? -19.037 -66.619 -10.642 1.00 18.14 43 ARG D O 1
ATOM 9079 N N . VAL D 1 44 ? -20.318 -68.116 -9.432 1.00 18.08 44 VAL D N 1
ATOM 9080 C CA . VAL D 1 44 ? -19.897 -69.363 -10.131 1.00 16.93 44 VAL D CA 1
ATOM 9081 C C . VAL D 1 44 ? -21.151 -70.141 -10.537 1.00 15.55 44 VAL D C 1
ATOM 9082 O O . VAL D 1 44 ? -22.014 -70.438 -9.679 1.00 14.18 44 VAL D O 1
ATOM 9086 N N . ALA D 1 45 ? -21.247 -70.471 -11.820 1.00 16.03 45 ALA D N 1
ATOM 9087 C CA . ALA D 1 45 ? -22.226 -71.469 -12.292 1.00 16.65 45 ALA D CA 1
ATOM 9088 C C . ALA D 1 45 ? -21.524 -72.334 -13.356 1.00 16.79 45 ALA D C 1
ATOM 9089 O O . ALA D 1 45 ? -21.551 -71.985 -14.546 1.00 16.04 45 ALA D O 1
ATOM 9091 N N . VAL D 1 46 ? -20.830 -73.366 -12.902 1.00 15.54 46 VAL D N 1
ATOM 9092 C CA . VAL D 1 46 ? -19.934 -74.177 -13.756 1.00 16.58 46 VAL D CA 1
ATOM 9093 C C . VAL D 1 46 ? -20.425 -75.616 -13.746 1.00 16.49 46 VAL D C 1
ATOM 9094 O O . VAL D 1 46 ? -20.581 -76.193 -12.640 1.00 18.17 46 VAL D O 1
ATOM 9098 N N . GLU D 1 47 ? -20.761 -76.111 -14.932 1.00 14.24 47 GLU D N 1
ATOM 9099 C CA . GLU D 1 47 ? -21.216 -77.489 -15.205 1.00 14.45 47 GLU D CA 1
ATOM 9100 C C . GLU D 1 47 ? -20.032 -78.209 -15.851 1.00 14.50 47 GLU D C 1
ATOM 9101 O O . GLU D 1 47 ? -19.307 -77.582 -16.671 1.00 14.45 47 GLU D O 1
ATOM 9107 N N . THR D 1 48 ? -19.879 -79.467 -15.493 1.00 14.44 48 THR D N 1
ATOM 9108 C CA . THR D 1 48 ? -18.843 -80.385 -16.022 1.00 15.30 48 THR D CA 1
ATOM 9109 C C . THR D 1 48 ? -19.560 -81.521 -16.750 1.00 15.05 48 THR D C 1
ATOM 9110 O O . THR D 1 48 ? -20.574 -82.050 -16.260 1.00 12.02 48 THR D O 1
ATOM 9114 N N . VAL D 1 49 ? -19.028 -81.915 -17.894 1.00 13.97 49 VAL D N 1
ATOM 9115 C CA . VAL D 1 49 ? -19.510 -83.075 -18.661 1.00 15.31 49 VAL D CA 1
ATOM 9116 C C . VAL D 1 49 ? -18.296 -83.951 -18.933 1.00 14.62 49 VAL D C 1
ATOM 9117 O O . VAL D 1 49 ? -17.261 -83.394 -19.382 1.00 14.97 49 VAL D O 1
ATOM 9121 N N . VAL D 1 50 ? -18.444 -85.238 -18.682 1.00 13.62 50 VAL D N 1
ATOM 9122 C CA . VAL D 1 50 ? -17.398 -86.251 -18.969 1.00 14.87 50 VAL D CA 1
ATOM 9123 C C . VAL D 1 50 ? -17.969 -87.296 -19.908 1.00 14.26 50 VAL D C 1
ATOM 9124 O O . VAL D 1 50 ? -19.101 -87.816 -19.745 1.00 13.87 50 VAL D O 1
ATOM 9128 N N . THR D 1 51 ? -17.150 -87.684 -20.857 1.00 15.01 51 THR D N 1
ATOM 9129 C CA . THR D 1 51 ? -17.415 -88.859 -21.706 1.00 15.44 51 THR D CA 1
ATOM 9130 C C . THR D 1 51 ? -16.054 -89.426 -22.100 1.00 13.50 51 THR D C 1
ATOM 9131 O O . THR D 1 51 ? -15.026 -88.905 -21.636 1.00 15.43 51 THR D O 1
ATOM 9135 N N . THR D 1 52 ? -16.038 -90.495 -22.869 1.00 15.37 52 THR D N 1
ATOM 9136 C CA . THR D 1 52 ? -14.758 -91.154 -23.243 1.00 16.55 52 THR D CA 1
ATOM 9137 C C . THR D 1 52 ? -13.698 -90.099 -23.566 1.00 16.20 52 THR D C 1
ATOM 9138 O O . THR D 1 52 ? -13.899 -89.355 -24.564 1.00 17.01 52 THR D O 1
ATOM 9142 N N . GLY D 1 53 ? -12.595 -90.052 -22.824 1.00 14.85 53 GLY D N 1
ATOM 9143 C CA . GLY D 1 53 ? -11.412 -89.254 -23.206 1.00 17.80 53 GLY D CA 1
ATOM 9144 C C . GLY D 1 53 ? -11.523 -87.770 -22.887 1.00 17.72 53 GLY D C 1
ATOM 9145 O O . GLY D 1 53 ? -10.508 -87.044 -23.043 1.00 20.61 53 GLY D O 1
ATOM 9146 N N . ILE D 1 54 ? -12.681 -87.259 -22.455 1.00 16.57 54 ILE D N 1
ATOM 9147 C CA . ILE D 1 54 ? -12.769 -85.779 -22.385 1.00 18.87 54 ILE D CA 1
ATOM 9148 C C . ILE D 1 54 ? -13.574 -85.262 -21.199 1.00 16.44 54 ILE D C 1
ATOM 9149 O O . ILE D 1 54 ? -14.589 -85.844 -20.793 1.00 15.70 54 ILE D O 1
ATOM 9154 N N . VAL D 1 55 ? -13.064 -84.162 -20.704 1.00 14.39 55 VAL D N 1
ATOM 9155 C CA . VAL D 1 55 ? -13.788 -83.275 -19.763 1.00 13.48 55 VAL D CA 1
ATOM 9156 C C . VAL D 1 55 ? -14.143 -81.986 -20.483 1.00 13.56 55 VAL D C 1
ATOM 9157 O O . VAL D 1 55 ? -13.239 -81.367 -21.041 1.00 13.85 55 VAL D O 1
ATOM 9161 N N . HIS D 1 56 ? -15.405 -81.608 -20.442 1.00 14.42 56 HIS D N 1
ATOM 9162 C CA . HIS D 1 56 ? -15.814 -80.280 -20.951 1.00 15.27 56 HIS D CA 1
ATOM 9163 C C . HIS D 1 56 ? -16.444 -79.507 -19.794 1.00 15.10 56 HIS D C 1
ATOM 9164 O O . HIS D 1 56 ? -17.457 -80.011 -19.228 1.00 15.90 56 HIS D O 1
ATOM 9171 N N . VAL D 1 57 ? -15.850 -78.371 -19.472 1.00 15.74 57 VAL D N 1
ATOM 9172 C CA . VAL D 1 57 ? -16.313 -77.463 -18.385 1.00 15.77 57 VAL D CA 1
ATOM 9173 C C . VAL D 1 57 ? -17.003 -76.268 -19.056 1.00 14.94 57 VAL D C 1
ATOM 9174 O O . VAL D 1 57 ? -16.341 -75.638 -19.905 1.00 13.64 57 VAL D O 1
ATOM 9178 N N . VAL D 1 58 ? -18.254 -75.953 -18.664 1.00 14.31 58 VAL D N 1
ATOM 9179 C CA . VAL D 1 58 ? -19.068 -74.893 -19.322 1.00 15.23 58 VAL D CA 1
ATOM 9180 C C . VAL D 1 58 ? -19.702 -74.030 -18.242 1.00 15.31 58 VAL D C 1
ATOM 9181 O O . VAL D 1 58 ? -19.891 -74.505 -17.085 1.00 15.30 58 VAL D O 1
ATOM 9185 N N . GLY D 1 59 ? -20.040 -72.824 -18.624 1.00 15.72 59 GLY D N 1
ATOM 9186 C CA . GLY D 1 59 ? -20.893 -71.973 -17.779 1.00 15.83 59 GLY D CA 1
ATOM 9187 C C . GLY D 1 59 ? -20.315 -70.587 -17.683 1.00 15.18 59 GLY D C 1
ATOM 9188 O O . GLY D 1 59 ? -19.778 -70.071 -18.691 1.00 14.61 59 GLY D O 1
ATOM 9189 N N . GLU D 1 60 ? -20.528 -69.954 -16.550 1.00 15.25 60 GLU D N 1
ATOM 9190 C CA . GLU D 1 60 ? -20.304 -68.491 -16.370 1.00 16.78 60 GLU D CA 1
ATOM 9191 C C . GLU D 1 60 ? -19.705 -68.252 -14.985 1.00 16.61 60 GLU D C 1
ATOM 9192 O O . GLU D 1 60 ? -20.173 -68.865 -14.015 1.00 16.62 60 GLU D O 1
ATOM 9198 N N . VAL D 1 61 ? -18.744 -67.336 -14.884 1.00 16.64 61 VAL D N 1
ATOM 9199 C CA . VAL D 1 61 ? -18.075 -66.973 -13.606 1.00 18.10 61 VAL D CA 1
ATOM 9200 C C . VAL D 1 61 ? -17.916 -65.447 -13.580 1.00 19.49 61 VAL D C 1
ATOM 9201 O O . VAL D 1 61 ? -17.688 -64.843 -14.655 1.00 20.91 61 VAL D O 1
ATOM 9205 N N . ARG D 1 62 ? -18.061 -64.834 -12.411 1.00 18.45 62 ARG D N 1
ATOM 9206 C CA . ARG D 1 62 ? -17.738 -63.405 -12.162 1.00 20.56 62 ARG D CA 1
ATOM 9207 C C . ARG D 1 62 ? -16.769 -63.367 -10.985 1.00 19.18 62 ARG D C 1
ATOM 9208 O O . ARG D 1 62 ? -17.155 -63.770 -9.889 1.00 19.97 62 ARG D O 1
ATOM 9216 N N . THR D 1 63 ? -15.530 -62.973 -11.208 1.00 19.10 63 THR D N 1
ATOM 9217 C CA . THR D 1 63 ? -14.460 -63.220 -10.218 1.00 21.74 63 THR D CA 1
ATOM 9218 C C . THR D 1 63 ? -13.279 -62.310 -10.520 1.00 23.91 63 THR D C 1
ATOM 9219 O O . THR D 1 63 ? -13.025 -61.988 -11.689 1.00 24.06 63 THR D O 1
ATOM 9223 N N . SER D 1 64 ? -12.558 -61.925 -9.477 1.00 24.68 64 SER D N 1
ATOM 9224 C CA . SER D 1 64 ? -11.242 -61.270 -9.662 1.00 25.73 64 SER D CA 1
ATOM 9225 C C . SER D 1 64 ? -10.128 -62.326 -9.639 1.00 26.80 64 SER D C 1
ATOM 9226 O O . SER D 1 64 ? -8.990 -61.963 -9.939 1.00 27.58 64 SER D O 1
ATOM 9229 N N . ALA D 1 65 ? -10.416 -63.564 -9.240 1.00 26.86 65 ALA D N 1
ATOM 9230 C CA . ALA D 1 65 ? -9.402 -64.632 -9.058 1.00 27.44 65 ALA D CA 1
ATOM 9231 C C . ALA D 1 65 ? -8.960 -65.204 -10.420 1.00 28.64 65 ALA D C 1
ATOM 9232 O O . ALA D 1 65 ? -9.822 -65.402 -11.283 1.00 27.55 65 ALA D O 1
ATOM 9234 N N . TYR D 1 66 ? -7.659 -65.501 -10.569 1.00 30.55 66 TYR D N 1
ATOM 9235 C CA . TYR D 1 66 ? -7.110 -66.426 -11.594 1.00 33.24 66 TYR D CA 1
ATOM 9236 C C . TYR D 1 66 ? -6.969 -67.842 -11.027 1.00 31.34 66 TYR D C 1
ATOM 9237 O O . TYR D 1 66 ? -6.214 -68.033 -10.036 1.00 31.93 66 TYR D O 1
ATOM 9246 N N . VAL D 1 67 ? -7.631 -68.814 -11.662 1.00 29.04 67 VAL D N 1
ATOM 9247 C CA . VAL D 1 67 ? -7.386 -70.262 -11.431 1.00 26.92 67 VAL D CA 1
ATOM 9248 C C . VAL D 1 67 ? -7.130 -70.904 -12.790 1.00 24.93 67 VAL D C 1
ATOM 9249 O O . VAL D 1 67 ? -7.803 -70.500 -13.769 1.00 30.23 67 VAL D O 1
ATOM 9253 N N . ALA D 1 68 ? -6.163 -71.822 -12.804 1.00 26.15 68 ALA D N 1
ATOM 9254 C CA . ALA D 1 68 ? -5.736 -72.659 -13.951 1.00 23.05 68 ALA D CA 1
ATOM 9255 C C . ALA D 1 68 ? -6.664 -73.861 -13.979 1.00 20.66 68 ALA D C 1
ATOM 9256 O O . ALA D 1 68 ? -6.425 -74.838 -13.247 1.00 20.59 68 ALA D O 1
ATOM 9258 N N . ILE D 1 69 ? -7.757 -73.771 -14.726 1.00 20.43 69 ILE D N 1
ATOM 9259 C CA . ILE D 1 69 ? -8.810 -74.816 -14.656 1.00 19.85 69 ILE D CA 1
ATOM 9260 C C . ILE D 1 69 ? -8.274 -76.135 -15.195 1.00 19.37 69 ILE D C 1
ATOM 9261 O O . ILE D 1 69 ? -8.571 -77.170 -14.617 1.00 17.71 69 ILE D O 1
ATOM 9266 N N . PRO D 1 70 ? -7.600 -76.205 -16.374 1.00 18.38 70 PRO D N 1
ATOM 9267 C CA . PRO D 1 70 ? -7.117 -77.491 -16.847 1.00 18.12 70 PRO D CA 1
ATOM 9268 C C . PRO D 1 70 ? -6.309 -78.254 -15.780 1.00 19.32 70 PRO D C 1
ATOM 9269 O O . PRO D 1 70 ? -6.574 -79.458 -15.628 1.00 18.01 70 PRO D O 1
ATOM 9273 N N . GLN D 1 71 ? -5.370 -77.595 -15.089 1.00 19.67 71 GLN D N 1
ATOM 9274 C CA . GLN D 1 71 ? -4.519 -78.308 -14.102 1.00 23.37 71 GLN D CA 1
ATOM 9275 C C . GLN D 1 71 ? -5.413 -78.761 -12.945 1.00 21.60 71 GLN D C 1
ATOM 9276 O O . GLN D 1 71 ? -5.182 -79.863 -12.438 1.00 20.12 71 GLN D O 1
ATOM 9282 N N . LEU D 1 72 ? -6.428 -77.977 -12.551 1.00 21.80 72 LEU D N 1
ATOM 9283 C CA . LEU D 1 72 ? -7.324 -78.374 -11.423 1.00 21.72 72 LEU D CA 1
ATOM 9284 C C . LEU D 1 72 ? -8.042 -79.676 -11.776 1.00 21.14 72 LEU D C 1
ATOM 9285 O O . LEU D 1 72 ? -8.142 -80.598 -10.957 1.00 20.03 72 LEU D O 1
ATOM 9290 N N . VAL D 1 73 ? -8.533 -79.742 -12.999 1.00 19.48 73 VAL D N 1
ATOM 9291 C CA . VAL D 1 73 ? -9.257 -80.917 -13.506 1.00 17.82 73 VAL D CA 1
ATOM 9292 C C . VAL D 1 73 ? -8.313 -82.114 -13.483 1.00 17.19 73 VAL D C 1
ATOM 9293 O O . VAL D 1 73 ? -8.721 -83.161 -12.983 1.00 15.35 73 VAL D O 1
ATOM 9297 N N . ARG D 1 74 ? -7.111 -81.984 -14.048 1.00 17.26 74 ARG D N 1
ATOM 9298 C CA . ARG D 1 74 ? -6.241 -83.178 -14.226 1.00 18.47 74 ARG D CA 1
ATOM 9299 C C . ARG D 1 74 ? -5.880 -83.727 -12.839 1.00 17.62 74 ARG D C 1
ATOM 9300 O O . ARG D 1 74 ? -5.950 -84.921 -12.649 1.00 16.86 74 ARG D O 1
ATOM 9308 N N . ASN D 1 75 ? -5.579 -82.831 -11.911 1.00 19.82 75 ASN D N 1
ATOM 9309 C CA . ASN D 1 75 ? -5.155 -83.210 -10.536 1.00 19.98 75 ASN D CA 1
ATOM 9310 C C . ASN D 1 75 ? -6.321 -83.876 -9.825 1.00 20.36 75 ASN D C 1
ATOM 9311 O O . ASN D 1 75 ? -6.109 -84.825 -9.102 1.00 19.95 75 ASN D O 1
ATOM 9316 N N . LYS D 1 76 ? -7.544 -83.394 -10.021 1.00 19.22 76 LYS D N 1
ATOM 9317 C CA . LYS D 1 76 ? -8.710 -83.997 -9.354 1.00 18.47 76 LYS D CA 1
ATOM 9318 C C . LYS D 1 76 ? -8.938 -85.421 -9.868 1.00 18.39 76 LYS D C 1
ATOM 9319 O O . LYS D 1 76 ? -9.258 -86.306 -9.068 1.00 18.55 76 LYS D O 1
ATOM 9325 N N . LEU D 1 77 ? -8.832 -85.643 -11.183 1.00 17.12 77 LEU D N 1
ATOM 9326 C CA . LEU D 1 77 ? -8.987 -86.991 -11.766 1.00 16.70 77 LEU D CA 1
ATOM 9327 C C . LEU D 1 77 ? -7.915 -87.926 -11.212 1.00 18.53 77 LEU D C 1
ATOM 9328 O O . LEU D 1 77 ? -8.256 -89.075 -10.911 1.00 20.76 77 LEU D O 1
ATOM 9333 N N . ILE D 1 78 ? -6.692 -87.427 -11.086 1.00 20.49 78 ILE D N 1
ATOM 9334 C CA . ILE D 1 78 ? -5.554 -88.206 -10.523 1.00 20.85 78 ILE D CA 1
ATOM 9335 C C . ILE D 1 78 ? -5.918 -88.619 -9.084 1.00 23.00 78 ILE D C 1
ATOM 9336 O O . ILE D 1 78 ? -5.793 -89.871 -8.791 1.00 21.86 78 ILE D O 1
ATOM 9341 N N . GLU D 1 79 ? -6.384 -87.669 -8.249 1.00 23.06 79 GLU D N 1
ATOM 9342 C CA . GLU D 1 79 ? -6.735 -87.927 -6.813 1.00 23.75 79 GLU D CA 1
ATOM 9343 C C . GLU D 1 79 ? -7.841 -88.989 -6.748 1.00 23.50 79 GLU D C 1
ATOM 9344 O O . GLU D 1 79 ? -7.785 -89.892 -5.864 1.00 21.73 79 GLU D O 1
ATOM 9350 N N . ILE D 1 80 ? -8.821 -88.944 -7.657 1.00 20.52 80 ILE D N 1
ATOM 9351 C CA . ILE D 1 80 ? -9.919 -89.948 -7.688 1.00 20.00 80 ILE D CA 1
ATOM 9352 C C . ILE D 1 80 ? -9.392 -91.344 -8.045 1.00 20.62 80 ILE D C 1
ATOM 9353 O O . ILE D 1 80 ? -9.999 -92.348 -7.614 1.00 20.72 80 ILE D O 1
ATOM 9358 N N . GLY D 1 81 ? -8.344 -91.411 -8.867 1.00 21.05 81 GLY D N 1
ATOM 9359 C CA . GLY D 1 81 ? -7.672 -92.673 -9.221 1.00 21.56 81 GLY D CA 1
ATOM 9360 C C . GLY D 1 81 ? -7.695 -92.975 -10.709 1.00 20.67 81 GLY D C 1
ATOM 9361 O O . GLY D 1 81 ? -7.344 -94.078 -11.048 1.00 19.81 81 GLY D O 1
ATOM 9362 N N . PHE D 1 82 ? -8.196 -92.063 -11.555 1.00 20.40 82 PHE D N 1
ATOM 9363 C CA . PHE D 1 82 ? -8.169 -92.172 -13.038 1.00 17.53 82 PHE D CA 1
ATOM 9364 C C . PHE D 1 82 ? -6.839 -91.628 -13.590 1.00 19.28 82 PHE D C 1
ATOM 9365 O O . PHE D 1 82 ? -6.696 -90.418 -13.927 1.00 21.83 82 PHE D O 1
ATOM 9373 N N . ASN D 1 83 ? -5.850 -92.521 -13.702 1.00 19.38 83 ASN D N 1
ATOM 9374 C CA . ASN D 1 83 ? -4.433 -92.133 -13.933 1.00 20.23 83 ASN D CA 1
ATOM 9375 C C . ASN D 1 83 ? -3.846 -93.013 -15.030 1.00 21.15 83 ASN D C 1
ATOM 9376 O O . ASN D 1 83 ? -2.599 -93.092 -15.122 1.00 19.17 83 ASN D O 1
ATOM 9381 N N . SER D 1 84 ? -4.702 -93.685 -15.787 1.00 20.60 84 SER D N 1
ATOM 9382 C CA . SER D 1 84 ? -4.235 -94.575 -16.879 1.00 21.93 84 SER D CA 1
ATOM 9383 C C . SER D 1 84 ? -5.348 -94.936 -17.867 1.00 19.08 84 SER D C 1
ATOM 9384 O O . SER D 1 84 ? -6.517 -95.157 -17.453 1.00 18.76 84 SER D O 1
ATOM 9387 N N . SER D 1 85 ? -4.984 -95.109 -19.141 1.00 19.94 85 SER D N 1
ATOM 9388 C CA . SER D 1 85 ? -5.894 -95.654 -20.170 1.00 18.39 85 SER D CA 1
ATOM 9389 C C . SER D 1 85 ? -6.347 -97.060 -19.764 1.00 21.18 85 SER D C 1
ATOM 9390 O O . SER D 1 85 ? -7.458 -97.433 -20.119 1.00 21.78 85 SER D O 1
ATOM 9393 N N . GLU D 1 86 ? -5.522 -97.791 -18.999 1.00 22.30 86 GLU D N 1
ATOM 9394 C CA . GLU D 1 86 ? -5.855 -99.153 -18.519 1.00 24.88 86 GLU D CA 1
ATOM 9395 C C . GLU D 1 86 ? -7.067 -99.118 -17.575 1.00 22.31 86 GLU D C 1
ATOM 9396 O O . GLU D 1 86 ? -7.782 -100.128 -17.555 1.00 22.73 86 GLU D O 1
ATOM 9402 N N . VAL D 1 87 ? -7.274 -98.049 -16.793 1.00 23.39 87 VAL D N 1
ATOM 9403 C CA . VAL D 1 87 ? -8.475 -97.951 -15.898 1.00 24.96 87 VAL D CA 1
ATOM 9404 C C . VAL D 1 87 ? -9.621 -97.236 -16.644 1.00 25.64 87 VAL D C 1
ATOM 9405 O O . VAL D 1 87 ? -10.769 -97.204 -16.114 1.00 24.71 87 VAL D O 1
ATOM 9409 N N . GLY D 1 88 ? -9.383 -96.738 -17.861 1.00 21.39 88 GLY D N 1
ATOM 9410 C CA . GLY D 1 88 ? -10.465 -96.235 -18.739 1.00 21.05 88 GLY D CA 1
ATOM 9411 C C . GLY D 1 88 ? -10.457 -94.711 -18.875 1.00 21.51 88 GLY D C 1
ATOM 9412 O O . GLY D 1 88 ? -11.255 -94.158 -19.688 1.00 19.11 88 GLY D O 1
ATOM 9413 N N . PHE D 1 89 ? -9.603 -94.027 -18.121 1.00 19.56 89 PHE D N 1
ATOM 9414 C CA . PHE D 1 89 ? -9.556 -92.545 -18.059 1.00 19.91 89 PHE D CA 1
ATOM 9415 C C . PHE D 1 89 ? -8.264 -92.138 -17.374 1.00 19.42 89 PHE D C 1
ATOM 9416 O O . PHE D 1 89 ? -7.963 -92.778 -16.400 1.00 21.06 89 PHE D O 1
ATOM 9424 N N . ASP D 1 90 ? -7.529 -91.145 -17.888 1.00 18.32 90 ASP D N 1
ATOM 9425 C CA . ASP D 1 90 ? -6.251 -90.670 -17.304 1.00 19.68 90 ASP D CA 1
ATOM 9426 C C . ASP D 1 90 ? -6.242 -89.151 -17.232 1.00 20.23 90 ASP D C 1
ATOM 9427 O O . ASP D 1 90 ? -6.190 -88.507 -18.318 1.00 17.44 90 ASP D O 1
ATOM 9432 N N . GLY D 1 91 ? -6.251 -88.592 -16.023 1.00 19.17 91 GLY D N 1
ATOM 9433 C CA . GLY D 1 91 ? -6.182 -87.140 -15.842 1.00 19.33 91 GLY D CA 1
ATOM 9434 C C . GLY D 1 91 ? -4.966 -86.540 -16.530 1.00 18.91 91 GLY D C 1
ATOM 9435 O O . GLY D 1 91 ? -5.034 -85.374 -16.957 1.00 20.54 91 GLY D O 1
ATOM 9436 N N . ARG D 1 92 ? -3.852 -87.279 -16.633 1.00 18.36 92 ARG D N 1
ATOM 9437 C CA . ARG D 1 92 ? -2.603 -86.728 -17.208 1.00 18.88 92 ARG D CA 1
ATOM 9438 C C . ARG D 1 92 ? -2.719 -86.526 -18.721 1.00 17.29 92 ARG D C 1
ATOM 9439 O O . ARG D 1 92 ? -1.994 -85.634 -19.191 1.00 18.47 92 ARG D O 1
ATOM 9447 N N . THR D 1 93 ? -3.562 -87.297 -19.416 1.00 15.06 93 THR D N 1
ATOM 9448 C CA . THR D 1 93 ? -3.542 -87.400 -20.896 1.00 16.62 93 THR D CA 1
ATOM 9449 C C . THR D 1 93 ? -4.926 -87.174 -21.527 1.00 17.33 93 THR D C 1
ATOM 9450 O O . THR D 1 93 ? -5.033 -87.296 -22.771 1.00 17.08 93 THR D O 1
ATOM 9454 N N . CYS D 1 94 ? -5.950 -86.914 -20.736 1.00 15.96 94 CYS D N 1
ATOM 9455 C CA . CYS D 1 94 ? -7.332 -86.789 -21.236 1.00 16.13 94 CYS D CA 1
ATOM 9456 C C . CYS D 1 94 ? -7.504 -85.384 -21.839 1.00 14.57 94 CYS D C 1
ATOM 9457 O O . CYS D 1 94 ? -6.674 -84.524 -21.571 1.00 13.35 94 CYS D O 1
ATOM 9460 N N . GLY D 1 95 ? -8.540 -85.223 -22.661 1.00 13.82 95 GLY D N 1
ATOM 9461 C CA . GLY D 1 95 ? -8.962 -83.919 -23.179 1.00 14.19 95 GLY D CA 1
ATOM 9462 C C . GLY D 1 95 ? -9.521 -83.062 -22.057 1.00 13.84 95 GLY D C 1
ATOM 9463 O O . GLY D 1 95 ? -10.343 -83.576 -21.236 1.00 14.45 95 GLY D O 1
ATOM 9464 N N . VAL D 1 96 ? -9.215 -81.765 -22.065 1.00 13.36 96 VAL D N 1
ATOM 9465 C CA . VAL D 1 96 ? -9.910 -80.774 -21.175 1.00 13.52 96 VAL D CA 1
ATOM 9466 C C . VAL D 1 96 ? -10.267 -79.573 -22.055 1.00 13.48 96 VAL D C 1
ATOM 9467 O O . VAL D 1 96 ? -9.369 -78.942 -22.607 1.00 13.30 96 VAL D O 1
ATOM 9471 N N . SER D 1 97 ? -11.561 -79.276 -22.161 1.00 12.61 97 SER D N 1
ATOM 9472 C CA . SER D 1 97 ? -12.046 -78.142 -22.968 1.00 14.18 97 SER D CA 1
ATOM 9473 C C . SER D 1 97 ? -12.865 -77.238 -22.037 1.00 13.54 97 SER D C 1
ATOM 9474 O O . SER D 1 97 ? -13.577 -77.801 -21.174 1.00 13.17 97 SER D O 1
ATOM 9477 N N . VAL D 1 98 ? -12.687 -75.928 -22.173 1.00 12.09 98 VAL D N 1
ATOM 9478 C CA . VAL D 1 98 ? -13.291 -74.925 -21.244 1.00 11.50 98 VAL D CA 1
ATOM 9479 C C . VAL D 1 98 ? -14.115 -73.955 -22.097 1.00 12.09 98 VAL D C 1
ATOM 9480 O O . VAL D 1 98 ? -13.536 -73.293 -23.000 1.00 11.14 98 VAL D O 1
ATOM 9484 N N . SER D 1 99 ? -15.416 -73.819 -21.782 1.00 11.07 99 SER D N 1
ATOM 9485 C CA . SER D 1 99 ? -16.321 -72.871 -22.488 1.00 12.50 99 SER D CA 1
ATOM 9486 C C . SER D 1 99 ? -17.026 -72.052 -21.403 1.00 14.22 99 SER D C 1
ATOM 9487 O O . SER D 1 99 ? -18.223 -72.311 -21.132 1.00 13.54 99 SER D O 1
ATOM 9490 N N . ILE D 1 100 ? -16.253 -71.208 -20.742 1.00 14.55 100 ILE D N 1
ATOM 9491 C CA . ILE D 1 100 ? -16.741 -70.371 -19.603 1.00 15.47 100 ILE D CA 1
ATOM 9492 C C . ILE D 1 100 ? -16.706 -68.881 -19.981 1.00 15.34 100 ILE D C 1
ATOM 9493 O O . ILE D 1 100 ? -15.642 -68.365 -20.279 1.00 15.39 100 ILE D O 1
ATOM 9498 N N . GLY D 1 101 ? -17.847 -68.202 -19.877 1.00 16.70 101 GLY D N 1
ATOM 9499 C CA . GLY D 1 101 ? -17.960 -66.743 -20.036 1.00 17.61 101 GLY D CA 1
ATOM 9500 C C . GLY D 1 101 ? -17.544 -66.023 -18.751 1.00 21.17 101 GLY D C 1
ATOM 9501 O O . GLY D 1 101 ? -17.859 -66.545 -17.663 1.00 20.05 101 GLY D O 1
ATOM 9502 N N . GLU D 1 102 ? -16.796 -64.920 -18.842 1.00 21.64 102 GLU D N 1
ATOM 9503 C CA . GLU D 1 102 ? -16.248 -64.231 -17.629 1.00 28.77 102 GLU D CA 1
ATOM 9504 C C . GLU D 1 102 ? -16.828 -62.817 -17.492 1.00 34.84 102 GLU D C 1
ATOM 9505 O O . GLU D 1 102 ? -16.413 -62.108 -16.554 1.00 38.78 102 GLU D O 1
ATOM 9511 N N . GLN D 1 103 ? -17.730 -62.423 -18.386 1.00 41.00 103 GLN D N 1
ATOM 9512 C CA . GLN D 1 103 ? -18.288 -61.041 -18.491 1.00 51.66 103 GLN D CA 1
ATOM 9513 C C . GLN D 1 103 ? -19.710 -61.122 -19.056 1.00 50.58 103 GLN D C 1
ATOM 9514 O O . GLN D 1 103 ? -20.576 -60.406 -18.520 1.00 60.24 103 GLN D O 1
ATOM 9520 N N . ASP D 1 126 ? -27.359 -55.066 3.152 1.00 49.03 126 ASP D N 1
ATOM 9521 C CA . ASP D 1 126 ? -26.860 -56.230 2.380 1.00 52.06 126 ASP D CA 1
ATOM 9522 C C . ASP D 1 126 ? -27.906 -57.360 2.385 1.00 55.01 126 ASP D C 1
ATOM 9523 O O . ASP D 1 126 ? -28.035 -58.039 1.331 1.00 54.75 126 ASP D O 1
ATOM 9525 N N . ASP D 1 127 ? -28.635 -57.540 3.505 1.00 54.33 127 ASP D N 1
ATOM 9526 C CA . ASP D 1 127 ? -29.539 -58.696 3.766 1.00 48.60 127 ASP D CA 1
ATOM 9527 C C . ASP D 1 127 ? -30.849 -58.563 2.970 1.00 45.18 127 ASP D C 1
ATOM 9528 O O . ASP D 1 127 ? -31.651 -59.514 2.991 1.00 41.73 127 ASP D O 1
ATOM 9533 N N . ARG D 1 128 ? -31.064 -57.438 2.287 1.00 46.40 128 ARG D N 1
ATOM 9534 C CA . ARG D 1 128 ? -32.312 -57.167 1.521 1.00 48.19 128 ARG D CA 1
ATOM 9535 C C . ARG D 1 128 ? -32.118 -57.498 0.025 1.00 42.26 128 ARG D C 1
ATOM 9536 O O . ARG D 1 128 ? -33.043 -57.197 -0.760 1.00 38.14 128 ARG D O 1
ATOM 9544 N N . ALA D 1 129 ? -30.989 -58.117 -0.356 1.00 37.30 129 ALA D N 1
ATOM 9545 C CA . ALA D 1 129 ? -30.672 -58.535 -1.749 1.00 35.10 129 ALA D CA 1
ATOM 9546 C C . ALA D 1 129 ? -31.626 -59.662 -2.170 1.00 31.59 129 ALA D C 1
ATOM 9547 O O . ALA D 1 129 ? -31.654 -60.705 -1.490 1.00 31.10 129 ALA D O 1
ATOM 9549 N N . GLY D 1 130 ? -32.378 -59.461 -3.255 1.00 28.86 130 GLY D N 1
ATOM 9550 C CA . GLY D 1 130 ? -33.321 -60.471 -3.776 1.00 26.58 130 GLY D CA 1
ATOM 9551 C C . GLY D 1 130 ? -32.651 -61.792 -4.137 1.00 26.08 130 GLY D C 1
ATOM 9552 O O . GLY D 1 130 ? -31.439 -61.787 -4.453 1.00 27.38 130 GLY D O 1
ATOM 9553 N N . ALA D 1 131 ? -33.419 -62.883 -4.159 1.00 23.84 131 ALA D N 1
ATOM 9554 C CA . ALA D 1 131 ? -33.029 -64.203 -4.731 1.00 21.69 131 ALA D CA 1
ATOM 9555 C C . ALA D 1 131 ? -32.651 -64.028 -6.207 1.00 24.16 131 ALA D C 1
ATOM 9556 O O . ALA D 1 131 ? -33.290 -63.192 -6.903 1.00 24.47 131 ALA D O 1
ATOM 9558 N N . GLY D 1 132 ? -31.620 -64.740 -6.648 1.00 23.74 132 GLY D N 1
ATOM 9559 C CA . GLY D 1 132 ? -31.120 -64.708 -8.035 1.00 22.09 132 GLY D CA 1
ATOM 9560 C C . GLY D 1 132 ? -31.975 -65.559 -8.951 1.00 22.97 132 GLY D C 1
ATOM 9561 O O . GLY D 1 132 ? -31.793 -65.474 -10.201 1.00 19.96 132 GLY D O 1
ATOM 9562 N N . ASP D 1 133 ? -32.870 -66.379 -8.388 1.00 22.32 133 ASP D N 1
ATOM 9563 C CA . ASP D 1 133 ? -33.779 -67.230 -9.207 1.00 20.82 133 ASP D CA 1
ATOM 9564 C C . ASP D 1 133 ? -35.026 -67.572 -8.405 1.00 21.22 133 ASP D C 1
ATOM 9565 O O . ASP D 1 133 ? -35.024 -67.383 -7.179 1.00 18.28 133 ASP D O 1
ATOM 9570 N N . GLN D 1 134 ? -36.056 -68.031 -9.111 1.00 17.03 134 GLN D N 1
ATOM 9571 C CA . GLN D 1 134 ? -37.202 -68.705 -8.474 1.00 16.20 134 GLN D CA 1
ATOM 9572 C C . GLN D 1 134 ? -36.714 -70.103 -8.065 1.00 14.86 134 GLN D C 1
ATOM 9573 O O . GLN D 1 134 ? -35.558 -70.530 -8.464 1.00 15.55 134 GLN D O 1
ATOM 9579 N N . GLY D 1 135 ? -37.584 -70.858 -7.425 1.00 14.01 135 GLY D N 1
ATOM 9580 C CA . GLY D 1 135 ? -37.292 -72.267 -7.124 1.00 14.43 135 GLY D CA 1
ATOM 9581 C C . GLY D 1 135 ? -37.828 -72.656 -5.769 1.00 14.39 135 GLY D C 1
ATOM 9582 O O . GLY D 1 135 ? -38.202 -71.748 -4.977 1.00 12.90 135 GLY D O 1
ATOM 9583 N N . LEU D 1 136 ? -37.828 -73.960 -5.558 1.00 14.01 136 LEU D N 1
ATOM 9584 C CA . LEU D 1 136 ? -38.302 -74.623 -4.331 1.00 12.46 136 LEU D CA 1
ATOM 9585 C C . LEU D 1 136 ? -37.158 -75.518 -3.864 1.00 13.83 136 LEU D C 1
ATOM 9586 O O . LEU D 1 136 ? -36.439 -76.067 -4.721 1.00 13.01 136 LEU D O 1
ATOM 9591 N N . MET D 1 137 ? -37.010 -75.600 -2.537 1.00 13.01 137 MET D N 1
ATOM 9592 C CA . MET D 1 137 ? -35.909 -76.314 -1.869 1.00 14.68 137 MET D CA 1
ATOM 9593 C C . MET D 1 137 ? -36.499 -77.031 -0.651 1.00 15.12 137 MET D C 1
ATOM 9594 O O . MET D 1 137 ? -37.305 -76.422 0.084 1.00 13.97 137 MET D O 1
ATOM 9599 N N . PHE D 1 138 ? -36.069 -78.265 -0.429 1.00 13.58 138 PHE D N 1
ATOM 9600 C CA . PHE D 1 138 ? -36.501 -79.066 0.742 1.00 15.52 138 PHE D CA 1
ATOM 9601 C C . PHE D 1 138 ? -35.310 -79.411 1.631 1.00 16.20 138 PHE D C 1
ATOM 9602 O O . PHE D 1 138 ? -34.217 -79.630 1.157 1.00 16.78 138 PHE D O 1
ATOM 9610 N N . GLY D 1 139 ? -35.576 -79.464 2.929 1.00 16.65 139 GLY D N 1
ATOM 9611 C CA . GLY D 1 139 ? -34.659 -79.937 3.973 1.00 17.36 139 GLY D CA 1
ATOM 9612 C C . GLY D 1 139 ? -35.345 -80.982 4.815 1.00 16.36 139 GLY D C 1
ATOM 9613 O O . GLY D 1 139 ? -36.586 -81.023 4.873 1.00 15.87 139 GLY D O 1
ATOM 9614 N N . TYR D 1 140 ? -34.577 -81.875 5.411 1.00 16.05 140 TYR D N 1
ATOM 9615 C CA . TYR D 1 140 ? -35.125 -83.011 6.159 1.00 17.82 140 TYR D CA 1
ATOM 9616 C C . TYR D 1 140 ? -34.221 -83.343 7.325 1.00 18.12 140 TYR D C 1
ATOM 9617 O O . TYR D 1 140 ? -33.006 -83.168 7.259 1.00 17.15 140 TYR D O 1
ATOM 9626 N N . ALA D 1 141 ? -34.821 -83.921 8.358 1.00 18.93 141 ALA D N 1
ATOM 9627 C CA . ALA D 1 141 ? -34.029 -84.477 9.472 1.00 17.69 141 ALA D CA 1
ATOM 9628 C C . ALA D 1 141 ? -34.870 -85.510 10.201 1.00 19.48 141 ALA D C 1
ATOM 9629 O O . ALA D 1 141 ? -36.124 -85.474 10.151 1.00 19.70 141 ALA D O 1
ATOM 9631 N N . THR D 1 142 ? -34.212 -86.469 10.823 1.00 17.69 142 THR D N 1
ATOM 9632 C CA . THR D 1 142 ? -34.914 -87.555 11.531 1.00 20.21 142 THR D CA 1
ATOM 9633 C C . THR D 1 142 ? -34.015 -87.981 12.684 1.00 23.12 142 THR D C 1
ATOM 9634 O O . THR D 1 142 ? -32.798 -87.970 12.479 1.00 20.69 142 THR D O 1
ATOM 9638 N N . ASN D 1 143 ? -34.570 -88.213 13.871 1.00 23.08 143 ASN D N 1
ATOM 9639 C CA . ASN D 1 143 ? -33.690 -88.546 15.032 1.00 23.46 143 ASN D CA 1
ATOM 9640 C C . ASN D 1 143 ? -33.432 -90.055 15.017 1.00 22.89 143 ASN D C 1
ATOM 9641 O O . ASN D 1 143 ? -33.008 -90.569 16.040 1.00 24.41 143 ASN D O 1
ATOM 9646 N N . GLU D 1 144 ? -33.706 -90.770 13.925 1.00 23.64 144 GLU D N 1
ATOM 9647 C CA . GLU D 1 144 ? -33.450 -92.231 13.839 1.00 23.32 144 GLU D CA 1
ATOM 9648 C C . GLU D 1 144 ? -31.933 -92.558 13.821 1.00 22.66 144 GLU D C 1
ATOM 9649 O O . GLU D 1 144 ? -31.611 -93.669 14.175 1.00 24.33 144 GLU D O 1
ATOM 9655 N N . THR D 1 145 ? -31.048 -91.644 13.434 1.00 21.73 145 THR D N 1
ATOM 9656 C CA . THR D 1 145 ? -29.571 -91.812 13.482 1.00 22.01 145 THR D CA 1
ATOM 9657 C C . THR D 1 145 ? -28.997 -90.633 14.243 1.00 22.40 145 THR D C 1
ATOM 9658 O O . THR D 1 145 ? -29.649 -89.559 14.234 1.00 21.90 145 THR D O 1
ATOM 9662 N N . GLU D 1 146 ? -27.811 -90.773 14.857 1.00 20.60 146 GLU D N 1
ATOM 9663 C CA . GLU D 1 146 ? -27.115 -89.666 15.550 1.00 25.14 146 GLU D CA 1
ATOM 9664 C C . GLU D 1 146 ? -26.856 -88.491 14.600 1.00 23.03 146 GLU D C 1
ATOM 9665 O O . GLU D 1 146 ? -26.807 -87.373 15.069 1.00 22.93 146 GLU D O 1
ATOM 9671 N N . GLU D 1 147 ? -26.634 -88.751 13.311 1.00 21.13 147 GLU D N 1
ATOM 9672 C CA . GLU D 1 147 ? -26.336 -87.644 12.360 1.00 23.40 147 GLU D CA 1
ATOM 9673 C C . GLU D 1 147 ? -27.637 -87.030 11.816 1.00 22.03 147 GLU D C 1
ATOM 9674 O O . GLU D 1 147 ? -27.536 -86.216 10.855 1.00 19.64 147 GLU D O 1
ATOM 9680 N N . TYR D 1 148 ? -28.798 -87.446 12.335 1.00 19.42 148 TYR D N 1
ATOM 9681 C CA . TYR D 1 148 ? -30.142 -86.895 11.979 1.00 19.56 148 TYR D CA 1
ATOM 9682 C C . TYR D 1 148 ? -30.495 -87.222 10.510 1.00 20.42 148 TYR D C 1
ATOM 9683 O O . TYR D 1 148 ? -31.268 -86.426 9.905 1.00 17.12 148 TYR D O 1
ATOM 9692 N N . MET D 1 149 ? -30.097 -88.398 10.018 1.00 19.64 149 MET D N 1
ATOM 9693 C CA . MET D 1 149 ? -30.267 -88.836 8.609 1.00 20.26 149 MET D CA 1
ATOM 9694 C C . MET D 1 149 ? -31.140 -90.071 8.580 1.00 21.19 149 MET D C 1
ATOM 9695 O O . MET D 1 149 ? -31.132 -90.874 9.533 1.00 26.24 149 MET D O 1
ATOM 9700 N N . PRO D 1 150 ? -31.905 -90.277 7.485 1.00 18.93 150 PRO D N 1
ATOM 9701 C CA . PRO D 1 150 ? -32.633 -91.522 7.273 1.00 20.20 150 PRO D CA 1
ATOM 9702 C C . PRO D 1 150 ? -31.586 -92.658 7.258 1.00 20.45 150 PRO D C 1
ATOM 9703 O O . PRO D 1 150 ? -30.499 -92.473 6.713 1.00 19.69 150 PRO D O 1
ATOM 9707 N N . LEU D 1 151 ? -31.920 -93.806 7.835 1.00 21.93 151 LEU D N 1
ATOM 9708 C CA . LEU D 1 151 ? -30.988 -94.984 7.857 1.00 22.71 151 LEU D CA 1
ATOM 9709 C C . LEU D 1 151 ? -30.660 -95.486 6.442 1.00 21.11 151 LEU D C 1
ATOM 9710 O O . LEU D 1 151 ? -29.527 -95.873 6.192 1.00 23.69 151 LEU D O 1
ATOM 9715 N N . PRO D 1 152 ? -31.577 -95.538 5.455 1.00 20.02 152 PRO D N 1
ATOM 9716 C CA . PRO D 1 152 ? -31.232 -96.131 4.162 1.00 20.04 152 PRO D CA 1
ATOM 9717 C C . PRO D 1 152 ? -30.132 -95.354 3.415 1.00 21.36 152 PRO D C 1
ATOM 9718 O O . PRO D 1 152 ? -29.096 -95.950 3.096 1.00 19.08 152 PRO D O 1
ATOM 9722 N N . ILE D 1 153 ? -30.279 -94.035 3.236 1.00 19.51 153 ILE D N 1
ATOM 9723 C CA . ILE D 1 153 ? -29.161 -93.202 2.673 1.00 19.80 153 ILE D CA 1
ATOM 9724 C C . ILE D 1 153 ? -27.932 -93.171 3.592 1.00 20.45 153 ILE D C 1
ATOM 9725 O O . ILE D 1 153 ? -26.797 -93.209 3.067 1.00 19.98 153 ILE D O 1
ATOM 9730 N N . ALA D 1 154 ? -28.093 -93.141 4.924 1.00 21.13 154 ALA D N 1
ATOM 9731 C CA . ALA D 1 154 ? -26.948 -93.109 5.869 1.00 22.19 154 ALA D CA 1
ATOM 9732 C C . ALA D 1 154 ? -26.102 -94.358 5.605 1.00 20.01 154 ALA D C 1
ATOM 9733 O O . ALA D 1 154 ? -24.867 -94.208 5.486 1.00 22.59 154 ALA D O 1
ATOM 9735 N N . LEU D 1 155 ? -26.738 -95.505 5.472 1.00 21.26 155 LEU D N 1
ATOM 9736 C CA . LEU D 1 155 ? -26.022 -96.789 5.254 1.00 22.56 155 LEU D CA 1
ATOM 9737 C C . LEU D 1 155 ? -25.435 -96.812 3.835 1.00 23.56 155 LEU D C 1
ATOM 9738 O O . LEU D 1 155 ? -24.230 -97.193 3.721 1.00 20.87 155 LEU D O 1
ATOM 9743 N N . ALA D 1 156 ? -26.210 -96.436 2.798 1.00 21.39 156 ALA D N 1
ATOM 9744 C CA . ALA D 1 156 ? -25.702 -96.436 1.392 1.00 20.15 156 ALA D CA 1
ATOM 9745 C C . ALA D 1 156 ? -24.416 -95.587 1.309 1.00 18.74 156 ALA D C 1
ATOM 9746 O O . ALA D 1 156 ? -23.432 -96.065 0.678 1.00 19.02 156 ALA D O 1
ATOM 9748 N N . HIS D 1 157 ? -24.383 -94.396 1.902 1.00 17.94 157 HIS D N 1
ATOM 9749 C CA . HIS D 1 157 ? -23.217 -93.472 1.922 1.00 18.24 157 HIS D CA 1
ATOM 9750 C C . HIS D 1 157 ? -22.063 -94.127 2.694 1.00 20.22 157 HIS D C 1
ATOM 9751 O O . HIS D 1 157 ? -20.905 -93.988 2.281 1.00 20.53 157 HIS D O 1
ATOM 9758 N N . ARG D 1 158 ? -22.351 -94.758 3.828 1.00 22.06 158 ARG D N 1
ATOM 9759 C CA . ARG D 1 158 ? -21.242 -95.387 4.580 1.00 22.57 158 ARG D CA 1
ATOM 9760 C C . ARG D 1 158 ? -20.606 -96.432 3.665 1.00 19.80 158 ARG D C 1
ATOM 9761 O O . ARG D 1 158 ? -19.366 -96.516 3.647 1.00 24.64 158 ARG D O 1
ATOM 9769 N N . LEU D 1 159 ? -21.396 -97.234 2.959 1.00 20.66 159 LEU D N 1
ATOM 9770 C CA . LEU D 1 159 ? -20.851 -98.309 2.098 1.00 20.20 159 LEU D CA 1
ATOM 9771 C C . LEU D 1 159 ? -19.991 -97.691 0.992 1.00 23.64 159 LEU D C 1
ATOM 9772 O O . LEU D 1 159 ? -18.879 -98.215 0.741 1.00 23.02 159 LEU D O 1
ATOM 9777 N N . SER D 1 160 ? -20.441 -96.610 0.357 1.00 21.82 160 SER D N 1
ATOM 9778 C CA . SER D 1 160 ? -19.721 -96.051 -0.814 1.00 22.97 160 SER D CA 1
ATOM 9779 C C . SER D 1 160 ? -18.425 -95.434 -0.314 1.00 22.07 160 SER D C 1
ATOM 9780 O O . SER D 1 160 ? -17.394 -95.644 -0.989 1.00 22.78 160 SER D O 1
ATOM 9783 N N . ARG D 1 161 ? -18.465 -94.741 0.846 1.00 21.57 161 ARG D N 1
ATOM 9784 C CA . ARG D 1 161 ? -17.266 -94.127 1.454 1.00 24.93 161 ARG D CA 1
ATOM 9785 C C . ARG D 1 161 ? -16.304 -95.267 1.828 1.00 24.16 161 ARG D C 1
ATOM 9786 O O . ARG D 1 161 ? -15.106 -95.136 1.545 1.00 27.35 161 ARG D O 1
ATOM 9794 N N . ARG D 1 162 ? -16.819 -96.348 2.416 1.00 26.50 162 ARG D N 1
ATOM 9795 C CA . ARG D 1 162 ? -15.980 -97.520 2.804 1.00 26.09 162 ARG D CA 1
ATOM 9796 C C . ARG D 1 162 ? -15.355 -98.150 1.544 1.00 26.24 162 ARG D C 1
ATOM 9797 O O . ARG D 1 162 ? -14.104 -98.409 1.547 1.00 29.08 162 ARG D O 1
ATOM 9805 N N . LEU D 1 163 ? -16.161 -98.374 0.505 1.00 26.05 163 LEU D N 1
ATOM 9806 C CA . LEU D 1 163 ? -15.688 -98.916 -0.797 1.00 24.05 163 LEU D CA 1
ATOM 9807 C C . LEU D 1 163 ? -14.500 -98.090 -1.312 1.00 25.06 163 LEU D C 1
ATOM 9808 O O . LEU D 1 163 ? -13.441 -98.703 -1.653 1.00 24.78 163 LEU D O 1
ATOM 9813 N N . THR D 1 164 ? -14.607 -96.761 -1.349 1.00 23.29 164 THR D N 1
ATOM 9814 C CA . THR D 1 164 ? -13.463 -95.870 -1.699 1.00 23.30 164 THR D CA 1
ATOM 9815 C C . THR D 1 164 ? -12.302 -96.153 -0.740 1.00 29.43 164 THR D C 1
ATOM 9816 O O . THR D 1 164 ? -11.166 -96.344 -1.234 1.00 27.09 164 THR D O 1
ATOM 9820 N N . GLN D 1 165 ? -12.580 -96.173 0.564 1.00 27.17 165 GLN D N 1
ATOM 9821 C CA . GLN D 1 165 ? -11.528 -96.293 1.606 1.00 30.30 165 GLN D CA 1
ATOM 9822 C C . GLN D 1 165 ? -10.696 -97.560 1.381 1.00 26.85 165 GLN D C 1
ATOM 9823 O O . GLN D 1 165 ? -9.436 -97.455 1.436 1.00 32.76 165 GLN D O 1
ATOM 9829 N N . VAL D 1 166 ? -11.330 -98.712 1.156 1.00 27.09 166 VAL D N 1
ATOM 9830 C CA . VAL D 1 166 ? -10.593 -100.015 1.097 1.00 27.93 166 VAL D CA 1
ATOM 9831 C C . VAL D 1 166 ? -9.665 -100.025 -0.143 1.00 31.14 166 VAL D C 1
ATOM 9832 O O . VAL D 1 166 ? -8.615 -100.741 -0.131 1.00 28.34 166 VAL D O 1
ATOM 9836 N N . ARG D 1 167 ? -9.984 -99.230 -1.174 1.00 27.42 167 ARG D N 1
ATOM 9837 C CA . ARG D 1 167 ? -9.113 -99.055 -2.367 1.00 27.47 167 ARG D CA 1
ATOM 9838 C C . ARG D 1 167 ? -7.929 -98.137 -2.045 1.00 27.14 167 ARG D C 1
ATOM 9839 O O . ARG D 1 167 ? -6.751 -98.556 -2.269 1.00 30.24 167 ARG D O 1
ATOM 9847 N N . LYS D 1 168 ? -8.182 -96.932 -1.544 1.00 26.28 168 LYS D N 1
ATOM 9848 C CA . LYS D 1 168 ? -7.146 -95.879 -1.363 1.00 27.09 168 LYS D CA 1
ATOM 9849 C C . LYS D 1 168 ? -6.114 -96.344 -0.325 1.00 29.05 168 LYS D C 1
ATOM 9850 O O . LYS D 1 168 ? -4.907 -95.986 -0.465 1.00 28.69 168 LYS D O 1
ATOM 9856 N N . GLU D 1 169 ? -6.583 -97.104 0.662 1.00 29.13 169 GLU D N 1
ATOM 9857 C CA . GLU D 1 169 ? -5.755 -97.608 1.793 1.00 30.50 169 GLU D CA 1
ATOM 9858 C C . GLU D 1 169 ? -5.253 -99.015 1.468 1.00 32.50 169 GLU D C 1
ATOM 9859 O O . GLU D 1 169 ? -4.442 -99.547 2.242 1.00 37.43 169 GLU D O 1
ATOM 9865 N N . GLY D 1 170 ? -5.753 -99.618 0.393 1.00 34.26 170 GLY D N 1
ATOM 9866 C CA . GLY D 1 170 ? -5.338 -100.949 -0.087 1.00 36.04 170 GLY D CA 1
ATOM 9867 C C . GLY D 1 170 ? -5.704 -102.062 0.883 1.00 40.70 170 GLY D C 1
ATOM 9868 O O . GLY D 1 170 ? -4.910 -103.011 1.012 1.00 38.40 170 GLY D O 1
ATOM 9869 N N . ILE D 1 171 ? -6.854 -101.959 1.553 1.00 37.55 171 ILE D N 1
ATOM 9870 C CA . ILE D 1 171 ? -7.360 -103.002 2.500 1.00 35.74 171 ILE D CA 1
ATOM 9871 C C . ILE D 1 171 ? -7.907 -104.129 1.625 1.00 37.63 171 ILE D C 1
ATOM 9872 O O . ILE D 1 171 ? -7.798 -105.304 2.020 1.00 36.76 171 ILE D O 1
ATOM 9877 N N . VAL D 1 172 ? -8.408 -103.762 0.439 1.00 33.96 172 VAL D N 1
ATOM 9878 C CA . VAL D 1 172 ? -8.888 -104.684 -0.622 1.00 34.49 172 VAL D CA 1
ATOM 9879 C C . VAL D 1 172 ? -8.178 -104.283 -1.913 1.00 38.85 172 VAL D C 1
ATOM 9880 O O . VAL D 1 172 ? -8.469 -103.224 -2.483 1.00 36.89 172 VAL D O 1
ATOM 9884 N N . PRO D 1 173 ? -7.220 -105.096 -2.417 1.00 35.68 173 PRO D N 1
ATOM 9885 C CA . PRO D 1 173 ? -6.519 -104.751 -3.654 1.00 34.18 173 PRO D CA 1
ATOM 9886 C C . PRO D 1 173 ? -7.345 -104.969 -4.929 1.00 30.24 173 PRO D C 1
ATOM 9887 O O . PRO D 1 173 ? -8.397 -105.600 -4.883 1.00 30.75 173 PRO D O 1
ATOM 9891 N N . HIS D 1 174 ? -6.815 -104.492 -6.060 1.00 28.75 174 HIS D N 1
ATOM 9892 C CA . HIS D 1 174 ? -7.341 -104.751 -7.425 1.00 29.45 174 HIS D CA 1
ATOM 9893 C C . HIS D 1 174 ? -8.654 -103.971 -7.610 1.00 26.95 174 HIS D C 1
ATOM 9894 O O . HIS D 1 174 ? -9.450 -104.356 -8.491 1.00 26.72 174 HIS D O 1
ATOM 9901 N N . LEU D 1 175 ? -8.890 -102.930 -6.816 1.00 27.08 175 LEU D N 1
ATOM 9902 C CA . LEU D 1 175 ? -10.135 -102.121 -6.988 1.00 26.87 175 LEU D CA 1
ATOM 9903 C C . LEU D 1 175 ? -9.840 -100.930 -7.912 1.00 24.59 175 LEU D C 1
ATOM 9904 O O . LEU D 1 175 ? -8.733 -100.389 -7.840 1.00 22.29 175 LEU D O 1
ATOM 9909 N N . ARG D 1 176 ? -10.856 -100.497 -8.660 1.00 24.63 176 ARG D N 1
ATOM 9910 C CA . ARG D 1 176 ? -10.822 -99.292 -9.529 1.00 23.87 176 ARG D CA 1
ATOM 9911 C C . ARG D 1 176 ? -11.908 -98.320 -9.070 1.00 23.35 176 ARG D C 1
ATOM 9912 O O . ARG D 1 176 ? -12.844 -98.747 -8.397 1.00 23.88 176 ARG D O 1
ATOM 9920 N N . PRO D 1 177 ? -11.786 -97.002 -9.374 1.00 20.89 177 PRO D N 1
ATOM 9921 C CA . PRO D 1 177 ? -12.573 -95.960 -8.696 1.00 19.18 177 PRO D CA 1
ATOM 9922 C C . PRO D 1 177 ? -14.106 -95.987 -8.728 1.00 19.62 177 PRO D C 1
ATOM 9923 O O . PRO D 1 177 ? -14.711 -95.537 -7.759 1.00 19.52 177 PRO D O 1
ATOM 9927 N N . ASP D 1 178 ? -14.689 -96.401 -9.840 1.00 19.45 178 ASP D N 1
ATOM 9928 C CA . ASP D 1 178 ? -16.144 -96.323 -10.121 1.00 18.66 178 ASP D CA 1
ATOM 9929 C C . ASP D 1 178 ? -16.882 -97.418 -9.333 1.00 20.29 178 ASP D C 1
ATOM 9930 O O . ASP D 1 178 ? -16.449 -98.575 -9.345 1.00 19.29 178 ASP D O 1
ATOM 9935 N N . GLY D 1 179 ? -17.902 -97.041 -8.552 1.00 19.42 179 GLY D N 1
ATOM 9936 C CA . GLY D 1 179 ? -18.704 -97.990 -7.754 1.00 18.60 179 GLY D CA 1
ATOM 9937 C C . GLY D 1 179 ? -20.072 -97.418 -7.408 1.00 20.19 179 GLY D C 1
ATOM 9938 O O . GLY D 1 179 ? -20.194 -96.175 -7.376 1.00 17.82 179 GLY D O 1
ATOM 9939 N N . LYS D 1 180 ? -21.035 -98.296 -7.127 1.00 21.72 180 LYS D N 1
ATOM 9940 C CA . LYS D 1 180 ? -22.403 -97.929 -6.675 1.00 21.40 180 LYS D CA 1
ATOM 9941 C C . LYS D 1 180 ? -22.776 -98.829 -5.497 1.00 22.56 180 LYS D C 1
ATOM 9942 O O . LYS D 1 180 ? -22.382 -100.005 -5.528 1.00 21.66 180 LYS D O 1
ATOM 9948 N N . THR D 1 181 ? -23.479 -98.286 -4.503 1.00 19.43 181 THR D N 1
ATOM 9949 C CA . THR D 1 181 ? -24.005 -99.067 -3.351 1.00 19.69 181 THR D CA 1
ATOM 9950 C C . THR D 1 181 ? -25.520 -98.856 -3.296 1.00 21.31 181 THR D C 1
ATOM 9951 O O . THR D 1 181 ? -26.001 -97.795 -3.769 1.00 20.43 181 THR D O 1
ATOM 9955 N N . GLN D 1 182 ? -26.259 -99.821 -2.789 1.00 20.38 182 GLN D N 1
ATOM 9956 C CA . GLN D 1 182 ? -27.735 -99.718 -2.704 1.00 20.03 182 GLN D CA 1
ATOM 9957 C C . GLN D 1 182 ? -28.203 -100.546 -1.517 1.00 21.68 182 GLN D C 1
ATOM 9958 O O . GLN D 1 182 ? -27.759 -101.717 -1.378 1.00 21.79 182 GLN D O 1
ATOM 9964 N N . VAL D 1 183 ? -29.074 -99.959 -0.714 1.00 21.75 183 VAL D N 1
ATOM 9965 C CA . VAL D 1 183 ? -29.557 -100.638 0.521 1.00 24.60 183 VAL D CA 1
ATOM 9966 C C . VAL D 1 183 ? -31.073 -100.635 0.493 1.00 25.33 183 VAL D C 1
ATOM 9967 O O . VAL D 1 183 ? -31.636 -99.568 0.205 1.00 22.47 183 VAL D O 1
ATOM 9971 N N . THR D 1 184 ? -31.691 -101.784 0.765 1.00 22.18 184 THR D N 1
ATOM 9972 C CA . THR D 1 184 ? -33.166 -101.937 0.859 1.00 22.33 184 THR D CA 1
ATOM 9973 C C . THR D 1 184 ? -33.506 -102.449 2.259 1.00 22.80 184 THR D C 1
ATOM 9974 O O . THR D 1 184 ? -32.959 -103.501 2.630 1.00 24.22 184 THR D O 1
ATOM 9978 N N . PHE D 1 185 ? -34.306 -101.680 3.002 1.00 24.82 185 PHE D N 1
ATOM 9979 C CA . PHE D 1 185 ? -34.833 -102.018 4.350 1.00 25.81 185 PHE D CA 1
ATOM 9980 C C . PHE D 1 185 ? -36.306 -102.396 4.283 1.00 26.02 185 PHE D C 1
ATOM 9981 O O . PHE D 1 185 ? -37.139 -101.732 3.634 1.00 22.32 185 PHE D O 1
ATOM 9989 N N . ALA D 1 186 ? -36.676 -103.410 5.056 1.00 23.90 186 ALA D N 1
ATOM 9990 C CA . ALA D 1 186 ? -38.092 -103.635 5.369 1.00 25.90 186 ALA D CA 1
ATOM 9991 C C . ALA D 1 186 ? -38.547 -102.502 6.284 1.00 21.35 186 ALA D C 1
ATOM 9992 O O . ALA D 1 186 ? -37.783 -102.029 7.153 1.00 25.17 186 ALA D O 1
ATOM 9994 N N . TYR D 1 187 ? -39.774 -102.060 6.042 1.00 23.15 187 TYR D N 1
ATOM 9995 C CA . TYR D 1 187 ? -40.475 -101.008 6.806 1.00 23.51 187 TYR D CA 1
ATOM 9996 C C . TYR D 1 187 ? -41.732 -101.604 7.474 1.00 23.22 187 TYR D C 1
ATOM 9997 O O . TYR D 1 187 ? -42.408 -102.493 6.915 1.00 22.91 187 TYR D O 1
ATOM 10006 N N . ASP D 1 188 ? -42.059 -101.062 8.642 1.00 27.84 188 ASP D N 1
ATOM 10007 C CA . ASP D 1 188 ? -43.275 -101.428 9.414 1.00 30.19 188 ASP D CA 1
ATOM 10008 C C . ASP D 1 188 ? -44.450 -100.595 8.896 1.00 31.52 188 ASP D C 1
ATOM 10009 O O . ASP D 1 188 ? -44.247 -99.720 7.998 1.00 30.97 188 ASP D O 1
ATOM 10014 N N . ALA D 1 189 ? -45.642 -100.872 9.426 1.00 29.11 189 ALA D N 1
ATOM 10015 C CA . ALA D 1 189 ? -46.925 -100.271 8.988 1.00 29.99 189 ALA D CA 1
ATOM 10016 C C . ALA D 1 189 ? -46.958 -98.760 9.267 1.00 28.71 189 ALA D C 1
ATOM 10017 O O . ALA D 1 189 ? -47.790 -98.077 8.646 1.00 26.89 189 ALA D O 1
ATOM 10019 N N . GLN D 1 190 ? -46.112 -98.270 10.172 1.00 26.82 190 GLN D N 1
ATOM 10020 C CA . GLN D 1 190 ? -46.002 -96.850 10.580 1.00 30.56 190 GLN D CA 1
ATOM 10021 C C . GLN D 1 190 ? -44.773 -96.205 9.905 1.00 28.99 190 GLN D C 1
ATOM 10022 O O . GLN D 1 190 ? -44.249 -95.180 10.418 1.00 25.47 190 GLN D O 1
ATOM 10028 N N . ASP D 1 191 ? -44.301 -96.791 8.806 1.00 28.48 191 ASP D N 1
ATOM 10029 C CA . ASP D 1 191 ? -43.330 -96.131 7.893 1.00 25.26 191 ASP D CA 1
ATOM 10030 C C . ASP D 1 191 ? -41.955 -95.976 8.572 1.00 23.83 191 ASP D C 1
ATOM 10031 O O . ASP D 1 191 ? -41.216 -95.097 8.156 1.00 22.08 191 ASP D O 1
ATOM 10036 N N . ARG D 1 192 ? -41.600 -96.816 9.558 1.00 23.70 192 ARG D N 1
ATOM 10037 C CA . ARG D 1 192 ? -40.261 -96.801 10.193 1.00 24.54 192 ARG D CA 1
ATOM 10038 C C . ARG D 1 192 ? -39.469 -98.026 9.742 1.00 25.71 192 ARG D C 1
ATOM 10039 O O . ARG D 1 192 ? -40.026 -99.087 9.499 1.00 25.76 192 ARG D O 1
ATOM 10047 N N . PRO D 1 193 ? -38.134 -97.892 9.612 1.00 26.63 193 PRO D N 1
ATOM 10048 C CA . PRO D 1 193 ? -37.273 -99.007 9.231 1.00 27.92 193 PRO D CA 1
ATOM 10049 C C . PRO D 1 193 ? -37.420 -100.136 10.265 1.00 28.26 193 PRO D C 1
ATOM 10050 O O . PRO D 1 193 ? -37.539 -99.806 11.413 1.00 29.21 193 PRO D O 1
ATOM 10054 N N . SER D 1 194 ? -37.451 -101.391 9.820 1.00 29.81 194 SER D N 1
ATOM 10055 C CA . SER D 1 194 ? -37.534 -102.601 10.688 1.00 33.61 194 SER D CA 1
ATOM 10056 C C . SER D 1 194 ? -36.267 -103.478 10.595 1.00 34.11 194 SER D C 1
ATOM 10057 O O . SER D 1 194 ? -35.806 -103.954 11.652 1.00 32.26 194 SER D O 1
ATOM 10060 N N . HIS D 1 195 ? -35.733 -103.742 9.397 1.00 38.59 195 HIS D N 1
ATOM 10061 C CA . HIS D 1 195 ? -34.472 -104.520 9.228 1.00 41.47 195 HIS D CA 1
ATOM 10062 C C . HIS D 1 195 ? -33.948 -104.457 7.784 1.00 37.30 195 HIS D C 1
ATOM 10063 O O . HIS D 1 195 ? -34.753 -104.390 6.823 1.00 31.62 195 HIS D O 1
ATOM 10070 N N . LEU D 1 196 ? -32.617 -104.489 7.674 1.00 32.61 196 LEU D N 1
ATOM 10071 C CA . LEU D 1 196 ? -31.853 -104.579 6.404 1.00 31.89 196 LEU D CA 1
ATOM 10072 C C . LEU D 1 196 ? -32.337 -105.811 5.630 1.00 33.92 196 LEU D C 1
ATOM 10073 O O . LEU D 1 196 ? -32.474 -106.887 6.229 1.00 37.62 196 LEU D O 1
ATOM 10078 N N . ASP D 1 197 ? -32.651 -105.649 4.353 1.00 29.24 197 ASP D N 1
ATOM 10079 C CA . ASP D 1 197 ? -33.195 -106.738 3.515 1.00 29.14 197 ASP D CA 1
ATOM 10080 C C . ASP D 1 197 ? -32.208 -107.097 2.408 1.00 29.28 197 ASP D C 1
ATOM 10081 O O . ASP D 1 197 ? -32.007 -108.301 2.173 1.00 29.51 197 ASP D O 1
ATOM 10086 N N . THR D 1 198 ? -31.666 -106.097 1.701 1.00 27.06 198 THR D N 1
ATOM 10087 C CA . THR D 1 198 ? -30.808 -106.334 0.515 1.00 26.96 198 THR D CA 1
ATOM 10088 C C . THR D 1 198 ? -29.730 -105.261 0.479 1.00 27.76 198 THR D C 1
ATOM 10089 O O . THR D 1 198 ? -30.061 -104.051 0.660 1.00 27.56 198 THR D O 1
ATOM 10093 N N . VAL D 1 199 ? -28.486 -105.687 0.273 1.00 26.22 199 VAL D N 1
ATOM 10094 C CA . VAL D 1 199 ? -27.340 -104.770 0.035 1.00 26.08 199 VAL D CA 1
ATOM 10095 C C . VAL D 1 199 ? -26.757 -105.105 -1.336 1.00 26.38 199 VAL D C 1
ATOM 10096 O O . VAL D 1 199 ? -26.522 -106.310 -1.635 1.00 22.55 199 VAL D O 1
ATOM 10100 N N . VAL D 1 200 ? -26.541 -104.065 -2.143 1.00 23.31 200 VAL D N 1
ATOM 10101 C CA . VAL D 1 200 ? -25.972 -104.200 -3.511 1.00 24.78 200 VAL D CA 1
ATOM 10102 C C . VAL D 1 200 ? -24.694 -103.368 -3.542 1.00 25.14 200 VAL D C 1
ATOM 10103 O O . VAL D 1 200 ? -24.696 -102.185 -3.104 1.00 23.94 200 VAL D O 1
ATOM 10107 N N . ILE D 1 201 ? -23.606 -103.970 -4.024 1.00 23.71 201 ILE D N 1
ATOM 10108 C CA . ILE D 1 201 ? -22.354 -103.202 -4.246 1.00 25.57 201 ILE D CA 1
ATOM 10109 C C . ILE D 1 201 ? -21.862 -103.586 -5.632 1.00 28.56 201 ILE D C 1
ATOM 10110 O O . ILE D 1 201 ? -21.791 -104.807 -5.890 1.00 28.52 201 ILE D O 1
ATOM 10115 N N . SER D 1 202 ? -21.676 -102.599 -6.520 1.00 25.44 202 SER D N 1
ATOM 10116 C CA . SER D 1 202 ? -21.007 -102.819 -7.822 1.00 27.15 202 SER D CA 1
ATOM 10117 C C . SER D 1 202 ? -19.717 -102.020 -7.768 1.00 25.85 202 SER D C 1
ATOM 10118 O O . SER D 1 202 ? -19.798 -100.799 -7.535 1.00 22.98 202 SER D O 1
ATOM 10121 N N . THR D 1 203 ? -18.550 -102.656 -7.916 1.00 23.68 203 THR D N 1
ATOM 10122 C CA . THR D 1 203 ? -17.279 -101.924 -7.938 1.00 23.43 203 THR D CA 1
ATOM 10123 C C . THR D 1 203 ? -16.516 -102.271 -9.217 1.00 26.33 203 THR D C 1
ATOM 10124 O O . THR D 1 203 ? -16.470 -103.466 -9.633 1.00 24.02 203 THR D O 1
ATOM 10128 N N . GLN D 1 204 ? -15.912 -101.236 -9.785 1.00 23.36 204 GLN D N 1
ATOM 10129 C CA . GLN D 1 204 ? -14.883 -101.364 -10.821 1.00 23.25 204 GLN D CA 1
ATOM 10130 C C . GLN D 1 204 ? -13.691 -102.132 -10.233 1.00 24.10 204 GLN D C 1
ATOM 10131 O O . GLN D 1 204 ? -13.352 -101.911 -9.053 1.00 23.28 204 GLN D O 1
ATOM 10137 N N . HIS D 1 205 ? -13.035 -102.953 -11.061 1.00 26.51 205 HIS D N 1
ATOM 10138 C CA . HIS D 1 205 ? -11.918 -103.826 -10.595 1.00 27.31 205 HIS D CA 1
ATOM 10139 C C . HIS D 1 205 ? -10.934 -104.136 -11.729 1.00 25.44 205 HIS D C 1
ATOM 10140 O O . HIS D 1 205 ? -11.307 -103.995 -12.889 1.00 25.00 205 HIS D O 1
ATOM 10147 N N . ASP D 1 206 ? -9.710 -104.508 -11.339 1.00 29.61 206 ASP D N 1
ATOM 10148 C CA . ASP D 1 206 ? -8.653 -105.117 -12.198 1.00 31.55 206 ASP D CA 1
ATOM 10149 C C . ASP D 1 206 ? -9.168 -106.448 -12.739 1.00 33.25 206 ASP D C 1
ATOM 10150 O O . ASP D 1 206 ? -9.874 -107.174 -12.038 1.00 34.10 206 ASP D O 1
ATOM 10155 N N . PRO D 1 207 ? -8.826 -106.841 -13.990 1.00 36.47 207 PRO D N 1
ATOM 10156 C CA . PRO D 1 207 ? -9.327 -108.100 -14.550 1.00 37.47 207 PRO D CA 1
ATOM 10157 C C . PRO D 1 207 ? -8.746 -109.373 -13.884 1.00 37.19 207 PRO D C 1
ATOM 10158 O O . PRO D 1 207 ? -9.290 -110.419 -14.102 1.00 40.66 207 PRO D O 1
ATOM 10162 N N . GLU D 1 208 ? -7.707 -109.251 -13.053 1.00 38.34 208 GLU D N 1
ATOM 10163 C CA . GLU D 1 208 ? -7.071 -110.373 -12.301 1.00 42.77 208 GLU D CA 1
ATOM 10164 C C . GLU D 1 208 ? -8.038 -110.961 -11.261 1.00 46.48 208 GLU D C 1
ATOM 10165 O O . GLU D 1 208 ? -7.916 -112.170 -10.964 1.00 41.17 208 GLU D O 1
ATOM 10171 N N . VAL D 1 209 ? -8.932 -110.142 -10.691 1.00 47.92 209 VAL D N 1
ATOM 10172 C CA . VAL D 1 209 ? -9.942 -110.600 -9.684 1.00 44.68 209 VAL D CA 1
ATOM 10173 C C . VAL D 1 209 ? -11.295 -110.802 -10.378 1.00 45.16 209 VAL D C 1
ATOM 10174 O O . VAL D 1 209 ? -11.538 -110.147 -11.411 1.00 55.80 209 VAL D O 1
ATOM 10178 N N . ASP D 1 210 ? -12.129 -111.689 -9.825 1.00 45.46 210 ASP D N 1
ATOM 10179 C CA . ASP D 1 210 ? -13.462 -112.084 -10.357 1.00 47.67 210 ASP D CA 1
ATOM 10180 C C . ASP D 1 210 ? -14.554 -111.718 -9.337 1.00 43.27 210 ASP D C 1
ATOM 10181 O O . ASP D 1 210 ? -14.204 -111.275 -8.226 1.00 40.29 210 ASP D O 1
ATOM 10186 N N . ARG D 1 211 ? -15.829 -111.889 -9.714 1.00 42.06 211 ARG D N 1
ATOM 10187 C CA . ARG D 1 211 ? -17.014 -111.671 -8.841 1.00 45.43 211 ARG D CA 1
ATOM 10188 C C . ARG D 1 211 ? -16.817 -112.427 -7.514 1.00 48.99 211 ARG D C 1
ATOM 10189 O O . ARG D 1 211 ? -16.979 -111.818 -6.428 1.00 44.93 211 ARG D O 1
ATOM 10197 N N . ALA D 1 212 ? -16.449 -113.713 -7.605 1.00 47.16 212 ALA D N 1
ATOM 10198 C CA . ALA D 1 212 ? -16.271 -114.645 -6.462 1.00 45.35 212 ALA D CA 1
ATOM 10199 C C . ALA D 1 212 ? -15.297 -114.069 -5.424 1.00 42.21 212 ALA D C 1
ATOM 10200 O O . ALA D 1 212 ? -15.577 -114.213 -4.218 1.00 42.70 212 ALA D O 1
ATOM 10202 N N . TRP D 1 213 ? -14.194 -113.461 -5.860 1.00 39.85 213 TRP D N 1
ATOM 10203 C CA . TRP D 1 213 ? -13.129 -112.930 -4.971 1.00 43.21 213 TRP D CA 1
ATOM 10204 C C . TRP D 1 213 ? -13.587 -111.614 -4.326 1.00 40.68 213 TRP D C 1
ATOM 10205 O O . TRP D 1 213 ? -13.336 -111.418 -3.113 1.00 39.52 213 TRP D O 1
ATOM 10216 N N . LEU D 1 214 ? -14.218 -110.750 -5.124 1.00 39.07 214 LEU D N 1
ATOM 10217 C CA . LEU D 1 214 ? -14.844 -109.476 -4.671 1.00 40.41 214 LEU D CA 1
ATOM 10218 C C . LEU D 1 214 ? -15.912 -109.772 -3.610 1.00 35.91 214 LEU D C 1
ATOM 10219 O O . LEU D 1 214 ? -15.895 -109.086 -2.571 1.00 38.23 214 LEU D O 1
ATOM 10224 N N . GLU D 1 215 ? -16.746 -110.791 -3.829 1.00 38.99 215 GLU D N 1
ATOM 10225 C CA . GLU D 1 215 ? -17.842 -111.182 -2.898 1.00 41.88 215 GLU D CA 1
ATOM 10226 C C . GLU D 1 215 ? -17.272 -111.482 -1.498 1.00 39.89 215 GLU D C 1
ATOM 10227 O O . GLU D 1 215 ? -17.788 -110.904 -0.540 1.00 37.33 215 GLU D O 1
ATOM 10233 N N . THR D 1 216 ? -16.194 -112.263 -1.368 1.00 37.10 216 THR D N 1
ATOM 10234 C CA . THR D 1 216 ? -15.551 -112.548 -0.055 1.00 39.41 216 THR D CA 1
ATOM 10235 C C . THR D 1 216 ? -14.923 -111.283 0.542 1.00 33.68 216 THR D C 1
ATOM 10236 O O . THR D 1 216 ? -15.204 -110.988 1.705 1.00 30.72 216 THR D O 1
ATOM 10240 N N . GLN D 1 217 ? -14.131 -110.540 -0.243 1.00 33.36 217 GLN D N 1
ATOM 10241 C CA . GLN D 1 217 ? -13.380 -109.332 0.192 1.00 31.78 217 GLN D CA 1
ATOM 10242 C C . GLN D 1 217 ? -14.339 -108.224 0.650 1.00 29.46 217 GLN D C 1
ATOM 10243 O O . GLN D 1 217 ? -14.001 -107.497 1.613 1.00 26.95 217 GLN D O 1
ATOM 10249 N N . LEU D 1 218 ? -15.442 -108.049 -0.072 1.00 32.94 218 LEU D N 1
ATOM 10250 C CA . LEU D 1 218 ? -16.367 -106.895 0.142 1.00 32.98 218 LEU D CA 1
ATOM 10251 C C . LEU D 1 218 ? -17.322 -107.214 1.304 1.00 32.47 218 LEU D C 1
ATOM 10252 O O . LEU D 1 218 ? -17.619 -106.280 2.074 1.00 32.27 218 LEU D O 1
ATOM 10257 N N . ARG D 1 219 ? -17.782 -108.466 1.431 1.00 35.97 219 ARG D N 1
ATOM 10258 C CA . ARG D 1 219 ? -18.613 -108.914 2.590 1.00 33.87 219 ARG D CA 1
ATOM 10259 C C . ARG D 1 219 ? -17.847 -108.617 3.877 1.00 32.78 219 ARG D C 1
ATOM 10260 O O . ARG D 1 219 ? -18.433 -107.994 4.753 1.00 29.74 219 ARG D O 1
ATOM 10268 N N . GLU D 1 220 ? -16.581 -109.026 3.976 1.00 31.56 220 GLU D N 1
ATOM 10269 C CA . GLU D 1 220 ? -15.784 -108.810 5.206 1.00 32.47 220 GLU D CA 1
ATOM 10270 C C . GLU D 1 220 ? -15.426 -107.332 5.322 1.00 32.48 220 GLU D C 1
ATOM 10271 O O . GLU D 1 220 ? -15.817 -106.739 6.319 1.00 35.07 220 GLU D O 1
ATOM 10277 N N . HIS D 1 221 ? -14.679 -106.754 4.371 1.00 31.23 221 HIS D N 1
ATOM 10278 C CA . HIS D 1 221 ? -13.963 -105.473 4.621 1.00 30.40 221 HIS D CA 1
ATOM 10279 C C . HIS D 1 221 ? -14.884 -104.270 4.352 1.00 27.19 221 HIS D C 1
ATOM 10280 O O . HIS D 1 221 ? -14.521 -103.140 4.747 1.00 28.66 221 HIS D O 1
ATOM 10287 N N . VAL D 1 222 ? -16.027 -104.489 3.727 1.00 25.19 222 VAL D N 1
ATOM 10288 C CA . VAL D 1 222 ? -16.952 -103.337 3.474 1.00 25.90 222 VAL D CA 1
ATOM 10289 C C . VAL D 1 222 ? -18.292 -103.521 4.191 1.00 24.58 222 VAL D C 1
ATOM 10290 O O . VAL D 1 222 ? -18.569 -102.656 4.997 1.00 26.44 222 VAL D O 1
ATOM 10294 N N . ILE D 1 223 ? -19.099 -104.530 3.838 1.00 25.87 223 ILE D N 1
ATOM 10295 C CA . ILE D 1 223 ? -20.490 -104.691 4.346 1.00 27.18 223 ILE D CA 1
ATOM 10296 C C . ILE D 1 223 ? -20.428 -104.973 5.843 1.00 30.52 223 ILE D C 1
ATOM 10297 O O . ILE D 1 223 ? -21.055 -104.198 6.596 1.00 32.81 223 ILE D O 1
ATOM 10302 N N . ASP D 1 224 ? -19.690 -106.015 6.273 1.00 30.95 224 ASP D N 1
ATOM 10303 C CA . ASP D 1 224 ? -19.674 -106.412 7.712 1.00 34.12 224 ASP D CA 1
ATOM 10304 C C . ASP D 1 224 ? -19.020 -105.291 8.538 1.00 30.54 224 ASP D C 1
ATOM 10305 O O . ASP D 1 224 ? -19.556 -104.963 9.633 1.00 31.60 224 ASP D O 1
ATOM 10310 N N . TRP D 1 225 ? -17.943 -104.672 8.033 1.00 29.14 225 TRP D N 1
ATOM 10311 C CA . TRP D 1 225 ? -17.245 -103.543 8.698 1.00 29.51 225 TRP D CA 1
ATOM 10312 C C . TRP D 1 225 ? -18.207 -102.377 8.964 1.00 30.56 225 TRP D C 1
ATOM 10313 O O . TRP D 1 225 ? -18.150 -101.790 10.081 1.00 32.72 225 TRP D O 1
ATOM 10324 N N . VAL D 1 226 ? -18.993 -101.992 7.955 1.00 31.62 226 VAL D N 1
ATOM 10325 C CA . VAL D 1 226 ? -19.890 -100.796 8.030 1.00 30.38 226 VAL D CA 1
ATOM 10326 C C . VAL D 1 226 ? -21.005 -101.066 9.047 1.00 29.81 226 VAL D C 1
ATOM 10327 O O . VAL D 1 226 ? -21.251 -100.177 9.902 1.00 30.43 226 VAL D O 1
ATOM 10331 N N . ILE D 1 227 ? -21.650 -102.232 8.948 1.00 33.10 227 ILE D N 1
ATOM 10332 C CA . ILE D 1 227 ? -22.761 -102.647 9.860 1.00 36.25 227 ILE D CA 1
ATOM 10333 C C . ILE D 1 227 ? -22.280 -102.436 11.302 1.00 39.33 227 ILE D C 1
ATOM 10334 O O . ILE D 1 227 ? -23.047 -101.862 12.112 1.00 43.65 227 ILE D O 1
ATOM 10339 N N . LYS D 1 228 ? -21.038 -102.836 11.589 1.00 40.51 228 LYS D N 1
ATOM 10340 C CA . LYS D 1 228 ? -20.404 -102.706 12.923 1.00 40.29 228 LYS D CA 1
ATOM 10341 C C . LYS D 1 228 ? -20.096 -101.235 13.193 1.00 43.36 228 LYS D C 1
ATOM 10342 O O . LYS D 1 228 ? -20.418 -100.745 14.305 1.00 43.49 228 LYS D O 1
ATOM 10348 N N . ASP D 1 229 ? -19.505 -100.535 12.223 1.00 42.19 229 ASP D N 1
ATOM 10349 C CA . ASP D 1 229 ? -19.076 -99.124 12.404 1.00 40.08 229 ASP D CA 1
ATOM 10350 C C . ASP D 1 229 ? -20.299 -98.222 12.620 1.00 39.02 229 ASP D C 1
ATOM 10351 O O . ASP D 1 229 ? -20.137 -97.181 13.289 1.00 39.65 229 ASP D O 1
ATOM 10356 N N . ALA D 1 230 ? -21.467 -98.588 12.082 1.00 35.19 230 ALA D N 1
ATOM 10357 C CA . ALA D 1 230 ? -22.731 -97.806 12.195 1.00 35.76 230 ALA D CA 1
ATOM 10358 C C . ALA D 1 230 ? -23.549 -98.242 13.426 1.00 36.43 230 ALA D C 1
ATOM 10359 O O . ALA D 1 230 ? -24.533 -97.542 13.763 1.00 35.30 230 ALA D O 1
ATOM 10361 N N . GLY D 1 231 ? -23.176 -99.355 14.075 1.00 39.88 231 GLY D N 1
ATOM 10362 C CA . GLY D 1 231 ? -23.900 -99.906 15.237 1.00 36.11 231 GLY D CA 1
ATOM 10363 C C . GLY D 1 231 ? -25.322 -100.332 14.878 1.00 37.37 231 GLY D C 1
ATOM 10364 O O . GLY D 1 231 ? -26.228 -100.036 15.666 1.00 35.71 231 GLY D O 1
ATOM 10365 N N . ILE D 1 232 ? -25.519 -101.023 13.750 1.00 35.61 232 ILE D N 1
ATOM 10366 C CA . ILE D 1 232 ? -26.869 -101.468 13.284 1.00 33.31 232 ILE D CA 1
ATOM 10367 C C . ILE D 1 232 ? -26.929 -103.000 13.232 1.00 34.32 232 ILE D C 1
ATOM 10368 O O . ILE D 1 232 ? -27.724 -103.526 12.437 1.00 34.13 232 ILE D O 1
ATOM 10373 N N . GLU D 1 233 ? -26.206 -103.708 14.119 1.00 36.62 233 GLU D N 1
ATOM 10374 C CA . GLU D 1 233 ? -26.239 -105.204 14.197 1.00 36.86 233 GLU D CA 1
ATOM 10375 C C . GLU D 1 233 ? -27.667 -105.652 14.513 1.00 36.65 233 GLU D C 1
ATOM 10376 O O . GLU D 1 233 ? -28.130 -106.642 13.902 1.00 37.57 233 GLU D O 1
ATOM 10382 N N . ASP D 1 234 ? -28.366 -104.921 15.386 1.00 42.89 234 ASP D N 1
ATOM 10383 C CA . ASP D 1 234 ? -29.768 -105.245 15.779 1.00 47.77 234 ASP D CA 1
ATOM 10384 C C . ASP D 1 234 ? -30.701 -105.207 14.555 1.00 49.15 234 ASP D C 1
ATOM 10385 O O . ASP D 1 234 ? -31.747 -105.875 14.613 1.00 47.34 234 ASP D O 1
ATOM 10390 N N . LEU D 1 235 ? -30.352 -104.478 13.484 1.00 47.96 235 LEU D N 1
ATOM 10391 C CA . LEU D 1 235 ? -31.182 -104.373 12.248 1.00 46.45 235 LEU D CA 1
ATOM 10392 C C . LEU D 1 235 ? -30.655 -105.307 11.149 1.00 41.18 235 LEU D C 1
ATOM 10393 O O . LEU D 1 235 ? -31.381 -105.466 10.139 1.00 38.48 235 LEU D O 1
ATOM 10398 N N . ALA D 1 236 ? -29.463 -105.901 11.321 1.00 37.72 236 ALA D N 1
ATOM 10399 C CA . ALA D 1 236 ? -28.800 -106.763 10.305 1.00 37.11 236 ALA D CA 1
ATOM 10400 C C . ALA D 1 236 ? -28.777 -108.236 10.749 1.00 38.06 236 ALA D C 1
ATOM 10401 O O . ALA D 1 236 ? -27.988 -109.018 10.194 1.00 36.37 236 ALA D O 1
ATOM 10403 N N . THR D 1 237 ? -29.652 -108.633 11.667 1.00 40.05 237 THR D N 1
ATOM 10404 C CA . THR D 1 237 ? -29.777 -110.045 12.107 1.00 39.07 237 THR D CA 1
ATOM 10405 C C . THR D 1 237 ? -30.423 -110.858 10.985 1.00 42.52 237 THR D C 1
ATOM 10406 O O . THR D 1 237 ? -30.963 -110.240 10.044 1.00 41.57 237 THR D O 1
ATOM 10410 N N . GLY D 1 238 ? -30.377 -112.191 11.077 1.00 37.63 238 GLY D N 1
ATOM 10411 C CA . GLY D 1 238 ? -31.092 -113.094 10.159 1.00 39.45 238 GLY D CA 1
ATOM 10412 C C . GLY D 1 238 ? -30.482 -113.069 8.766 1.00 41.30 238 GLY D C 1
ATOM 10413 O O . GLY D 1 238 ? -29.290 -112.748 8.660 1.00 43.12 238 GLY D O 1
ATOM 10414 N N . GLU D 1 239 ? -31.273 -113.396 7.744 1.00 43.47 239 GLU D N 1
ATOM 10415 C CA . GLU D 1 239 ? -30.818 -113.549 6.337 1.00 50.45 239 GLU D CA 1
ATOM 10416 C C . GLU D 1 239 ? -30.886 -112.190 5.619 1.00 50.20 239 GLU D C 1
ATOM 10417 O O . GLU D 1 239 ? -32.008 -111.617 5.499 1.00 47.70 239 GLU D O 1
ATOM 10423 N N . ILE D 1 240 ? -29.731 -111.695 5.162 1.00 43.63 240 ILE D N 1
ATOM 10424 C CA . ILE D 1 240 ? -29.629 -110.493 4.283 1.00 40.74 240 ILE D CA 1
ATOM 10425 C C . ILE D 1 240 ? -29.161 -110.925 2.896 1.00 40.95 240 ILE D C 1
ATOM 10426 O O . ILE D 1 240 ? -28.112 -111.592 2.831 1.00 38.54 240 ILE D O 1
ATOM 10431 N N . THR D 1 241 ? -29.896 -110.534 1.842 1.00 36.52 241 THR D N 1
ATOM 10432 C CA . THR D 1 241 ? -29.479 -110.715 0.428 1.00 34.80 241 THR D CA 1
ATOM 10433 C C . THR D 1 241 ? -28.349 -109.730 0.128 1.00 37.64 241 THR D C 1
ATOM 10434 O O . THR D 1 241 ? -28.554 -108.489 0.285 1.00 33.65 241 THR D O 1
ATOM 10438 N N . VAL D 1 242 ? -27.195 -110.268 -0.271 1.00 31.77 242 VAL D N 1
ATOM 10439 C CA . VAL D 1 242 ? -26.024 -109.464 -0.692 1.00 33.13 242 VAL D CA 1
ATOM 10440 C C . VAL D 1 242 ? -25.756 -109.795 -2.163 1.00 34.94 242 VAL D C 1
ATOM 10441 O O . VAL D 1 242 ? -25.507 -110.974 -2.457 1.00 29.72 242 VAL D O 1
ATOM 10445 N N . LEU D 1 243 ? -25.878 -108.789 -3.041 1.00 28.81 243 LEU D N 1
ATOM 10446 C CA . LEU D 1 243 ? -25.612 -108.874 -4.498 1.00 31.37 243 LEU D CA 1
ATOM 10447 C C . LEU D 1 243 ? -24.336 -108.072 -4.780 1.00 31.47 243 LEU D C 1
ATOM 10448 O O . LEU D 1 243 ? -24.412 -106.827 -4.758 1.00 31.89 243 LEU D O 1
ATOM 10453 N N . ILE D 1 244 ? -23.195 -108.742 -4.967 1.00 26.88 244 ILE D N 1
ATOM 10454 C CA . ILE D 1 244 ? -21.882 -108.087 -5.253 1.00 31.97 244 ILE D CA 1
ATOM 10455 C C . ILE D 1 244 ? -21.552 -108.305 -6.728 1.00 31.00 244 ILE D C 1
ATOM 10456 O O . ILE D 1 244 ? -21.599 -109.475 -7.192 1.00 30.11 244 ILE D O 1
ATOM 10461 N N . ASN D 1 245 ? -21.316 -107.216 -7.465 1.00 30.10 245 ASN D N 1
ATOM 10462 C CA . ASN D 1 245 ? -21.150 -107.259 -8.937 1.00 32.77 245 ASN D CA 1
ATOM 10463 C C . ASN D 1 245 ? -22.033 -108.328 -9.570 1.00 35.72 245 ASN D C 1
ATOM 10464 O O . ASN D 1 245 ? -21.502 -109.237 -10.211 1.00 36.03 245 ASN D O 1
ATOM 10469 N N . PRO D 1 246 ? -23.381 -108.274 -9.394 1.00 37.17 246 PRO D N 1
ATOM 10470 C CA . PRO D 1 246 ? -24.291 -109.259 -9.988 1.00 37.84 246 PRO D CA 1
ATOM 10471 C C . PRO D 1 246 ? -24.314 -109.354 -11.525 1.00 43.00 246 PRO D C 1
ATOM 10472 O O . PRO D 1 246 ? -24.658 -110.401 -12.023 1.00 47.63 246 PRO D O 1
ATOM 10476 N N . SER D 1 247 ? -23.962 -108.287 -12.247 1.00 45.77 247 SER D N 1
ATOM 10477 C CA . SER D 1 247 ? -24.023 -108.242 -13.734 1.00 49.63 247 SER D CA 1
ATOM 10478 C C . SER D 1 247 ? -22.752 -108.842 -14.371 1.00 47.57 247 SER D C 1
ATOM 10479 O O . SER D 1 247 ? -22.749 -109.032 -15.605 1.00 50.35 247 SER D O 1
ATOM 10482 N N . GLY D 1 248 ? -21.711 -109.096 -13.571 1.00 47.25 248 GLY D N 1
ATOM 10483 C CA . GLY D 1 248 ? -20.445 -109.719 -14.009 1.00 43.62 248 GLY D CA 1
ATOM 10484 C C . GLY D 1 248 ? -19.256 -108.798 -13.797 1.00 40.47 248 GLY D C 1
ATOM 10485 O O . GLY D 1 248 ? -19.283 -107.979 -12.846 1.00 40.31 248 GLY D O 1
ATOM 10486 N N . SER D 1 249 ? -18.230 -108.937 -14.643 1.00 41.43 249 SER D N 1
ATOM 10487 C CA . SER D 1 249 ? -17.004 -108.095 -14.675 1.00 40.36 249 SER D CA 1
ATOM 10488 C C . SER D 1 249 ? -17.401 -106.614 -14.674 1.00 37.82 249 SER D C 1
ATOM 10489 O O . SER D 1 249 ? -18.452 -106.255 -15.259 1.00 41.82 249 SER D O 1
ATOM 10492 N N . PHE D 1 250 ? -16.545 -105.784 -14.100 1.00 33.93 250 PHE D N 1
ATOM 10493 C CA . PHE D 1 250 ? -16.671 -104.308 -14.097 1.00 33.17 250 PHE D CA 1
ATOM 10494 C C . PHE D 1 250 ? -15.248 -103.762 -14.122 1.00 30.49 250 PHE D C 1
ATOM 10495 O O . PHE D 1 250 ? -14.732 -103.354 -13.083 1.00 29.41 250 PHE D O 1
ATOM 10503 N N . ILE D 1 251 ? -14.621 -103.821 -15.302 1.00 32.88 251 ILE D N 1
ATOM 10504 C CA . ILE D 1 251 ? -13.170 -103.529 -15.485 1.00 33.54 251 ILE D CA 1
ATOM 10505 C C . ILE D 1 251 ? -13.012 -102.085 -15.972 1.00 32.32 251 ILE D C 1
ATOM 10506 O O . ILE D 1 251 ? -12.191 -101.340 -15.362 1.00 30.01 251 ILE D O 1
ATOM 10511 N N . LEU D 1 252 ? -13.706 -101.739 -17.059 1.00 38.82 252 LEU D N 1
ATOM 10512 C CA . LEU D 1 252 ? -13.762 -100.367 -17.637 1.00 42.89 252 LEU D CA 1
ATOM 10513 C C . LEU D 1 252 ? -14.704 -99.558 -16.758 1.00 41.10 252 LEU D C 1
ATOM 10514 O O . LEU D 1 252 ? -15.806 -100.042 -16.479 1.00 39.36 252 LEU D O 1
ATOM 10519 N N . GLY D 1 253 ? -14.299 -98.365 -16.355 1.00 44.85 253 GLY D N 1
ATOM 10520 C CA . GLY D 1 253 ? -15.168 -97.541 -15.506 1.00 40.55 253 GLY D CA 1
ATOM 10521 C C . GLY D 1 253 ? -15.014 -96.079 -15.807 1.00 37.18 253 GLY D C 1
ATOM 10522 O O . GLY D 1 253 ? -14.224 -95.706 -16.683 1.00 37.79 253 GLY D O 1
ATOM 10523 N N . GLY D 1 254 ? -15.742 -95.281 -15.052 1.00 28.32 254 GLY D N 1
ATOM 10524 C CA . GLY D 1 254 ? -15.734 -93.834 -15.216 1.00 28.78 254 GLY D CA 1
ATOM 10525 C C . GLY D 1 254 ? -16.463 -93.472 -16.499 1.00 24.43 254 GLY D C 1
ATOM 10526 O O . GLY D 1 254 ? -17.355 -94.167 -16.972 1.00 28.16 254 GLY D O 1
ATOM 10527 N N . PRO D 1 255 ? -16.024 -92.370 -17.096 1.00 22.24 255 PRO D N 1
ATOM 10528 C CA . PRO D 1 255 ? -16.714 -91.764 -18.228 1.00 24.08 255 PRO D CA 1
ATOM 10529 C C . PRO D 1 255 ? -16.742 -92.645 -19.480 1.00 23.32 255 PRO D C 1
ATOM 10530 O O . PRO D 1 255 ? -17.655 -92.504 -20.275 1.00 23.98 255 PRO D O 1
ATOM 10534 N N . MET D 1 256 ? -15.762 -93.541 -19.603 1.00 25.69 256 MET D N 1
ATOM 10535 C CA . MET D 1 256 ? -15.610 -94.516 -20.721 1.00 31.71 256 MET D CA 1
ATOM 10536 C C . MET D 1 256 ? -16.888 -95.358 -20.858 1.00 32.31 256 MET D C 1
ATOM 10537 O O . MET D 1 256 ? -17.156 -96.155 -19.949 1.00 31.37 256 MET D O 1
ATOM 10542 N N . GLY D 1 257 ? -17.679 -95.138 -21.915 1.00 33.42 257 GLY D N 1
ATOM 10543 C CA . GLY D 1 257 ? -19.012 -95.740 -22.139 1.00 35.11 257 GLY D CA 1
ATOM 10544 C C . GLY D 1 257 ? -20.081 -95.446 -21.082 1.00 41.97 257 GLY D C 1
ATOM 10545 O O . GLY D 1 257 ? -21.057 -96.235 -21.053 1.00 47.42 257 GLY D O 1
ATOM 10546 N N . ASP D 1 258 ? -19.960 -94.392 -20.246 1.00 38.98 258 ASP D N 1
ATOM 10547 C CA . ASP D 1 258 ? -21.011 -93.964 -19.263 1.00 34.96 258 ASP D CA 1
ATOM 10548 C C . ASP D 1 258 ? -20.864 -92.454 -19.001 1.00 28.47 258 ASP D C 1
ATOM 10549 O O . ASP D 1 258 ? -20.204 -92.069 -18.020 1.00 24.30 258 ASP D O 1
ATOM 10554 N N . ALA D 1 259 ? -21.417 -91.614 -19.886 1.00 21.02 259 ALA D N 1
ATOM 10555 C CA . ALA D 1 259 ? -21.226 -90.153 -19.812 1.00 21.68 259 ALA D CA 1
ATOM 10556 C C . ALA D 1 259 ? -21.710 -89.665 -18.443 1.00 17.81 259 ALA D C 1
ATOM 10557 O O . ALA D 1 259 ? -22.715 -90.193 -17.932 1.00 18.52 259 ALA D O 1
ATOM 10559 N N . GLY D 1 260 ? -21.058 -88.664 -17.895 1.00 14.00 260 GLY D N 1
ATOM 10560 C CA . GLY D 1 260 ? -21.506 -88.015 -16.651 1.00 13.56 260 GLY D CA 1
ATOM 10561 C C . GLY D 1 260 ? -21.785 -86.542 -16.844 1.00 13.36 260 GLY D C 1
ATOM 10562 O O . GLY D 1 260 ? -21.161 -85.966 -17.681 1.00 12.47 260 GLY D O 1
ATOM 10563 N N . LEU D 1 261 ? -22.583 -85.954 -15.945 1.00 13.22 261 LEU D N 1
ATOM 10564 C CA . LEU D 1 261 ? -22.931 -84.518 -15.950 1.00 14.22 261 LEU D CA 1
ATOM 10565 C C . LEU D 1 261 ? -23.033 -84.030 -14.492 1.00 13.57 261 LEU D C 1
ATOM 10566 O O . LEU D 1 261 ? -23.456 -84.813 -13.589 1.00 12.64 261 LEU D O 1
ATOM 10571 N N . THR D 1 262 ? -22.694 -82.773 -14.252 1.00 12.43 262 THR D N 1
ATOM 10572 C CA . THR D 1 262 ? -22.944 -82.121 -12.952 1.00 12.25 262 THR D CA 1
ATOM 10573 C C . THR D 1 262 ? -24.456 -82.159 -12.669 1.00 13.23 262 THR D C 1
ATOM 10574 O O . THR D 1 262 ? -25.244 -81.858 -13.557 1.00 12.18 262 THR D O 1
ATOM 10578 N N . GLY D 1 263 ? -24.848 -82.431 -11.431 1.00 12.43 263 GLY D N 1
ATOM 10579 C CA . GLY D 1 263 ? -26.227 -82.305 -10.938 1.00 12.55 263 GLY D CA 1
ATOM 10580 C C . GLY D 1 263 ? -27.133 -83.423 -11.393 1.00 13.06 263 GLY D C 1
ATOM 10581 O O . GLY D 1 263 ? -28.357 -83.169 -11.571 1.00 12.62 263 GLY D O 1
ATOM 10582 N N . ARG D 1 264 ? -26.606 -84.630 -11.580 1.00 12.62 264 ARG D N 1
ATOM 10583 C CA . ARG D 1 264 ? -27.378 -85.806 -11.995 1.00 12.74 264 ARG D CA 1
ATOM 10584 C C . ARG D 1 264 ? -27.406 -86.844 -10.850 1.00 13.66 264 ARG D C 1
ATOM 10585 O O . ARG D 1 264 ? -27.898 -87.929 -11.108 1.00 14.97 264 ARG D O 1
ATOM 10593 N N . LYS D 1 265 ? -27.031 -86.464 -9.640 1.00 14.59 265 LYS D N 1
ATOM 10594 C CA . LYS D 1 265 ? -27.119 -87.386 -8.455 1.00 14.37 265 LYS D CA 1
ATOM 10595 C C . LYS D 1 265 ? -27.708 -86.581 -7.303 1.00 14.57 265 LYS D C 1
ATOM 10596 O O . LYS D 1 265 ? -27.128 -86.550 -6.144 1.00 13.88 265 LYS D O 1
ATOM 10602 N N . ILE D 1 266 ? -28.810 -85.865 -7.572 1.00 14.37 266 ILE D N 1
ATOM 10603 C CA . ILE D 1 266 ? -29.309 -84.877 -6.584 1.00 13.85 266 ILE D CA 1
ATOM 10604 C C . ILE D 1 266 ? -29.962 -85.607 -5.406 1.00 13.63 266 ILE D C 1
ATOM 10605 O O . ILE D 1 266 ? -30.121 -84.921 -4.375 1.00 13.46 266 ILE D O 1
ATOM 10610 N N . ILE D 1 267 ? -30.376 -86.859 -5.581 1.00 13.79 267 ILE D N 1
ATOM 10611 C CA . ILE D 1 267 ? -31.079 -87.627 -4.509 1.00 13.89 267 ILE D CA 1
ATOM 10612 C C . ILE D 1 267 ? -30.001 -88.325 -3.648 1.00 16.78 267 ILE D C 1
ATOM 10613 O O . ILE D 1 267 ? -30.057 -88.230 -2.389 1.00 12.94 267 ILE D O 1
ATOM 10618 N N . VAL D 1 268 ? -28.940 -88.838 -4.289 1.00 15.44 268 VAL D N 1
ATOM 10619 C CA . VAL D 1 268 ? -27.675 -89.252 -3.607 1.00 15.52 268 VAL D CA 1
ATOM 10620 C C . VAL D 1 268 ? -27.145 -88.105 -2.751 1.00 16.62 268 VAL D C 1
ATOM 10621 O O . VAL D 1 268 ? -26.719 -88.347 -1.603 1.00 17.93 268 VAL D O 1
ATOM 10625 N N . ASP D 1 269 ? -27.195 -86.857 -3.238 1.00 14.96 269 ASP D N 1
ATOM 10626 C CA . ASP D 1 269 ? -26.542 -85.715 -2.567 1.00 14.97 269 ASP D CA 1
ATOM 10627 C C . ASP D 1 269 ? -27.313 -85.328 -1.305 1.00 13.55 269 ASP D C 1
ATOM 10628 O O . ASP D 1 269 ? -26.721 -84.614 -0.517 1.00 15.80 269 ASP D O 1
ATOM 10633 N N . THR D 1 270 ? -28.589 -85.708 -1.201 1.00 15.86 270 THR D N 1
ATOM 10634 C CA . THR D 1 270 ? -29.549 -85.163 -0.205 1.00 15.23 270 THR D CA 1
ATOM 10635 C C . THR D 1 270 ? -29.980 -86.294 0.739 1.00 15.03 270 THR D C 1
ATOM 10636 O O . THR D 1 270 ? -29.163 -86.613 1.592 1.00 18.82 270 THR D O 1
ATOM 10640 N N . TYR D 1 271 ? -31.138 -86.924 0.564 1.00 17.27 271 TYR D N 1
ATOM 10641 C CA . TYR D 1 271 ? -31.687 -87.850 1.629 1.00 17.21 271 TYR D CA 1
ATOM 10642 C C . TYR D 1 271 ? -32.066 -89.210 1.037 1.00 17.54 271 TYR D C 1
ATOM 10643 O O . TYR D 1 271 ? -32.842 -90.017 1.653 1.00 18.53 271 TYR D O 1
ATOM 10652 N N . GLY D 1 272 ? -31.532 -89.515 -0.154 1.00 17.69 272 GLY D N 1
ATOM 10653 C CA . GLY D 1 272 ? -31.681 -90.809 -0.843 1.00 18.71 272 GLY D CA 1
ATOM 10654 C C . GLY D 1 272 ? -33.104 -91.184 -1.142 1.00 19.58 272 GLY D C 1
ATOM 10655 O O . GLY D 1 272 ? -33.416 -92.372 -1.167 1.00 23.80 272 GLY D O 1
ATOM 10656 N N . GLY D 1 273 ? -33.981 -90.211 -1.358 1.00 20.67 273 GLY D N 1
ATOM 10657 C CA . GLY D 1 273 ? -35.377 -90.497 -1.712 1.00 18.75 273 GLY D CA 1
ATOM 10658 C C . GLY D 1 273 ? -36.322 -90.499 -0.526 1.00 18.86 273 GLY D C 1
ATOM 10659 O O . GLY D 1 273 ? -37.548 -90.647 -0.772 1.00 19.35 273 GLY D O 1
ATOM 10660 N N . MET D 1 274 ? -35.817 -90.369 0.703 1.00 18.66 274 MET D N 1
ATOM 10661 C CA . MET D 1 274 ? -36.694 -90.394 1.900 1.00 18.56 274 MET D CA 1
ATOM 10662 C C . MET D 1 274 ? -37.445 -89.060 1.968 1.00 17.46 274 MET D C 1
ATOM 10663 O O . MET D 1 274 ? -38.606 -89.025 2.420 1.00 17.24 274 MET D O 1
ATOM 10668 N N . ALA D 1 275 ? -36.804 -87.997 1.520 1.00 15.46 275 ALA D N 1
ATOM 10669 C CA . ALA D 1 275 ? -37.399 -86.642 1.554 1.00 16.59 275 ALA D CA 1
ATOM 10670 C C . ALA D 1 275 ? -37.655 -86.188 0.123 1.00 17.64 275 ALA D C 1
ATOM 10671 O O . ALA D 1 275 ? -36.940 -86.609 -0.797 1.00 19.02 275 ALA D O 1
ATOM 10673 N N . ARG D 1 276 ? -38.595 -85.276 -0.006 1.00 15.08 276 ARG D N 1
ATOM 10674 C CA . ARG D 1 276 ? -38.928 -84.648 -1.301 1.00 14.81 276 ARG D CA 1
ATOM 10675 C C . ARG D 1 276 ? -37.786 -83.725 -1.704 1.00 15.35 276 ARG D C 1
ATOM 10676 O O . ARG D 1 276 ? -36.952 -83.382 -0.871 1.00 15.71 276 ARG D O 1
ATOM 10684 N N . HIS D 1 277 ? -37.767 -83.325 -2.987 1.00 15.11 277 HIS D N 1
ATOM 10685 C CA . HIS D 1 277 ? -36.679 -82.544 -3.594 1.00 13.81 277 HIS D CA 1
ATOM 10686 C C . HIS D 1 277 ? -37.309 -81.523 -4.550 1.00 12.70 277 HIS D C 1
ATOM 10687 O O . HIS D 1 277 ? -38.289 -81.902 -5.197 1.00 13.69 277 HIS D O 1
ATOM 10694 N N . GLY D 1 278 ? -36.707 -80.350 -4.625 1.00 15.68 278 GLY D N 1
ATOM 10695 C CA . GLY D 1 278 ? -37.135 -79.187 -5.451 1.00 15.00 278 GLY D CA 1
ATOM 10696 C C . GLY D 1 278 ? -36.556 -79.211 -6.854 1.00 15.35 278 GLY D C 1
ATOM 10697 O O . GLY D 1 278 ? -37.098 -78.482 -7.725 1.00 14.53 278 GLY D O 1
ATOM 10698 N N . GLY D 1 279 ? -35.554 -80.067 -7.102 1.00 13.13 279 GLY D N 1
ATOM 10699 C CA . GLY D 1 279 ? -34.962 -80.344 -8.432 1.00 14.00 279 GLY D CA 1
ATOM 10700 C C . GLY D 1 279 ? -33.638 -79.636 -8.671 1.00 14.45 279 GLY D C 1
ATOM 10701 O O . GLY D 1 279 ? -32.950 -79.949 -9.662 1.00 14.59 279 GLY D O 1
ATOM 10702 N N . GLY D 1 280 ? -33.250 -78.710 -7.814 1.00 13.49 280 GLY D N 1
ATOM 10703 C CA . GLY D 1 280 ? -32.026 -77.915 -8.018 1.00 14.07 280 GLY D CA 1
ATOM 10704 C C . GLY D 1 280 ? -30.779 -78.695 -7.671 1.00 15.46 280 GLY D C 1
ATOM 10705 O O . GLY D 1 280 ? -30.785 -79.423 -6.654 1.00 16.02 280 GLY D O 1
ATOM 10706 N N . ALA D 1 281 ? -29.752 -78.616 -8.508 1.00 15.88 281 ALA D N 1
ATOM 10707 C CA . ALA D 1 281 ? -28.441 -79.268 -8.255 1.00 14.66 281 ALA D CA 1
ATOM 10708 C C . ALA D 1 281 ? -27.636 -78.335 -7.345 1.00 15.00 281 ALA D C 1
ATOM 10709 O O . ALA D 1 281 ? -27.848 -77.082 -7.400 1.00 14.47 281 ALA D O 1
ATOM 10711 N N . PHE D 1 282 ? -26.650 -78.880 -6.602 1.00 12.74 282 PHE D N 1
ATOM 10712 C CA . PHE D 1 282 ? -25.748 -78.106 -5.703 1.00 14.89 282 PHE D CA 1
ATOM 10713 C C . PHE D 1 282 ? -24.398 -77.738 -6.348 1.00 14.21 282 PHE D C 1
ATOM 10714 O O . PHE D 1 282 ? -23.984 -76.590 -6.269 1.00 13.76 282 PHE D O 1
ATOM 10722 N N . SER D 1 283 ? -23.704 -78.688 -6.978 1.00 14.81 283 SER D N 1
ATOM 10723 C CA . SER D 1 283 ? -22.277 -78.514 -7.318 1.00 14.38 283 SER D CA 1
ATOM 10724 C C . SER D 1 283 ? -22.097 -77.513 -8.472 1.00 14.04 283 SER D C 1
ATOM 10725 O O . SER D 1 283 ? -22.972 -77.442 -9.377 1.00 12.93 283 SER D O 1
ATOM 10728 N N . GLY D 1 284 ? -21.046 -76.713 -8.378 1.00 12.60 284 GLY D N 1
ATOM 10729 C CA . GLY D 1 284 ? -20.649 -75.697 -9.369 1.00 13.19 284 GLY D CA 1
ATOM 10730 C C . GLY D 1 284 ? -21.386 -74.392 -9.178 1.00 14.05 284 GLY D C 1
ATOM 10731 O O . GLY D 1 284 ? -21.192 -73.440 -10.001 1.00 14.95 284 GLY D O 1
ATOM 10732 N N . LYS D 1 285 ? -22.120 -74.291 -8.076 1.00 13.49 285 LYS D N 1
ATOM 10733 C CA . LYS D 1 285 ? -22.920 -73.088 -7.745 1.00 13.92 285 LYS D CA 1
ATOM 10734 C C . LYS D 1 285 ? -22.368 -72.433 -6.482 1.00 14.34 285 LYS D C 1
ATOM 10735 O O . LYS D 1 285 ? -22.270 -73.084 -5.454 1.00 13.60 285 LYS D O 1
ATOM 10741 N N . ASP D 1 286 ? -22.040 -71.170 -6.571 1.00 14.65 286 ASP D N 1
ATOM 10742 C CA . ASP D 1 286 ? -21.637 -70.393 -5.382 1.00 15.51 286 ASP D CA 1
ATOM 10743 C C . ASP D 1 286 ? -22.865 -70.207 -4.482 1.00 17.12 286 ASP D C 1
ATOM 10744 O O . ASP D 1 286 ? -23.997 -70.430 -4.921 1.00 15.56 286 ASP D O 1
ATOM 10749 N N . PRO D 1 287 ? -22.674 -69.777 -3.197 1.00 18.10 287 PRO D N 1
ATOM 10750 C CA . PRO D 1 287 ? -23.777 -69.645 -2.247 1.00 19.10 287 PRO D CA 1
ATOM 10751 C C . PRO D 1 287 ? -24.896 -68.653 -2.589 1.00 21.03 287 PRO D C 1
ATOM 10752 O O . PRO D 1 287 ? -25.957 -68.819 -2.007 1.00 22.48 287 PRO D O 1
ATOM 10756 N N . SER D 1 288 ? -24.697 -67.720 -3.531 1.00 20.76 288 SER D N 1
ATOM 10757 C CA . SER D 1 288 ? -25.762 -66.783 -3.997 1.00 21.10 288 SER D CA 1
ATOM 10758 C C . SER D 1 288 ? -26.918 -67.552 -4.663 1.00 19.43 288 SER D C 1
ATOM 10759 O O . SER D 1 288 ? -28.026 -66.961 -4.810 1.00 19.20 288 SER D O 1
ATOM 10762 N N . LYS D 1 289 ? -26.688 -68.790 -5.097 1.00 18.93 289 LYS D N 1
ATOM 10763 C CA . LYS D 1 289 ? -27.712 -69.632 -5.766 1.00 19.58 289 LYS D CA 1
ATOM 10764 C C . LYS D 1 289 ? -28.582 -70.272 -4.686 1.00 19.02 289 LYS D C 1
ATOM 10765 O O . LYS D 1 289 ? -28.073 -71.082 -3.910 1.00 16.81 289 LYS D O 1
ATOM 10771 N N . VAL D 1 290 ? -29.845 -69.843 -4.594 1.00 17.91 290 VAL D N 1
ATOM 10772 C CA . VAL D 1 290 ? -30.779 -70.437 -3.578 1.00 17.71 290 VAL D CA 1
ATOM 10773 C C . VAL D 1 290 ? -30.864 -71.957 -3.733 1.00 17.45 290 VAL D C 1
ATOM 10774 O O . VAL D 1 290 ? -31.156 -72.636 -2.730 1.00 15.42 290 VAL D O 1
ATOM 10778 N N . ASP D 1 291 ? -30.741 -72.497 -4.952 1.00 16.16 291 ASP D N 1
ATOM 10779 C CA . ASP D 1 291 ? -30.819 -73.967 -5.178 1.00 17.68 291 ASP D CA 1
ATOM 10780 C C . ASP D 1 291 ? -29.934 -74.681 -4.173 1.00 18.53 291 ASP D C 1
ATOM 10781 O O . ASP D 1 291 ? -30.369 -75.692 -3.640 1.00 22.49 291 ASP D O 1
ATOM 10786 N N . ARG D 1 292 ? -28.805 -74.063 -3.862 1.00 16.77 292 ARG D N 1
ATOM 10787 C CA . ARG D 1 292 ? -27.827 -74.578 -2.861 1.00 16.77 292 ARG D CA 1
ATOM 10788 C C . ARG D 1 292 ? -28.092 -73.998 -1.459 1.00 15.60 292 ARG D C 1
ATOM 10789 O O . ARG D 1 292 ? -28.418 -74.801 -0.539 1.00 16.21 292 ARG D O 1
ATOM 10797 N N . SER D 1 293 ? -27.943 -72.690 -1.289 1.00 17.88 293 SER D N 1
ATOM 10798 C CA . SER D 1 293 ? -27.937 -72.022 0.038 1.00 18.09 293 SER D CA 1
ATOM 10799 C C . SER D 1 293 ? -29.276 -72.268 0.738 1.00 20.29 293 SER D C 1
ATOM 10800 O O . SER D 1 293 ? -29.282 -72.496 1.964 1.00 18.78 293 SER D O 1
ATOM 10803 N N . ALA D 1 294 ? -30.400 -72.285 0.018 1.00 16.18 294 ALA D N 1
ATOM 10804 C CA . ALA D 1 294 ? -31.717 -72.456 0.666 1.00 16.52 294 ALA D CA 1
ATOM 10805 C C . ALA D 1 294 ? -31.952 -73.930 1.024 1.00 15.49 294 ALA D C 1
ATOM 10806 O O . ALA D 1 294 ? -32.602 -74.226 2.065 1.00 16.75 294 ALA D O 1
ATOM 10808 N N . ALA D 1 295 ? -31.428 -74.883 0.248 1.00 14.81 295 ALA D N 1
ATOM 10809 C CA . ALA D 1 295 ? -31.504 -76.296 0.625 1.00 15.12 295 ALA D CA 1
ATOM 10810 C C . ALA D 1 295 ? -30.681 -76.477 1.911 1.00 14.34 295 ALA D C 1
ATOM 10811 O O . ALA D 1 295 ? -31.136 -77.165 2.834 1.00 15.18 295 ALA D O 1
ATOM 10813 N N . TYR D 1 296 ? -29.520 -75.833 1.966 1.00 14.35 296 TYR D N 1
ATOM 10814 C CA . TYR D 1 296 ? -28.650 -75.909 3.160 1.00 14.94 296 TYR D CA 1
ATOM 10815 C C . TYR D 1 296 ? -29.428 -75.334 4.341 1.00 15.40 296 TYR D C 1
ATOM 10816 O O . TYR D 1 296 ? -29.446 -76.016 5.409 1.00 17.14 296 TYR D O 1
ATOM 10825 N N . ALA D 1 297 ? -30.099 -74.193 4.153 1.00 16.02 297 ALA D N 1
ATOM 10826 C CA . ALA D 1 297 ? -30.921 -73.565 5.220 1.00 16.74 297 ALA D CA 1
ATOM 10827 C C . ALA D 1 297 ? -32.030 -74.527 5.659 1.00 17.58 297 ALA D C 1
ATOM 10828 O O . ALA D 1 297 ? -32.259 -74.663 6.914 1.00 18.77 297 ALA D O 1
ATOM 10830 N N . MET D 1 298 ? -32.675 -75.239 4.738 1.00 14.04 298 MET D N 1
ATOM 10831 C CA . MET D 1 298 ? -33.804 -76.104 5.126 1.00 17.61 298 MET D CA 1
ATOM 10832 C C . MET D 1 298 ? -33.279 -77.284 5.962 1.00 16.41 298 MET D C 1
ATOM 10833 O O . MET D 1 298 ? -33.995 -77.743 6.879 1.00 16.29 298 MET D O 1
ATOM 10838 N N . ARG D 1 299 ? -32.093 -77.786 5.646 1.00 15.76 299 ARG D N 1
ATOM 10839 C CA . ARG D 1 299 ? -31.491 -78.843 6.483 1.00 17.73 299 ARG D CA 1
ATOM 10840 C C . ARG D 1 299 ? -31.305 -78.290 7.891 1.00 16.12 299 ARG D C 1
ATOM 10841 O O . ARG D 1 299 ? -31.698 -78.992 8.805 1.00 20.39 299 ARG D O 1
ATOM 10849 N N . TRP D 1 300 ? -30.712 -77.100 8.031 1.00 17.83 300 TRP D N 1
ATOM 10850 C CA . TRP D 1 300 ? -30.415 -76.422 9.310 1.00 19.01 300 TRP D CA 1
ATOM 10851 C C . TRP D 1 300 ? -31.714 -76.241 10.110 1.00 21.38 300 TRP D C 1
ATOM 10852 O O . TRP D 1 300 ? -31.744 -76.633 11.307 1.00 20.87 300 TRP D O 1
ATOM 10863 N N . VAL D 1 301 ? -32.770 -75.751 9.454 1.00 17.78 301 VAL D N 1
ATOM 10864 C CA . VAL D 1 301 ? -34.132 -75.626 10.062 1.00 17.82 301 VAL D CA 1
ATOM 10865 C C . VAL D 1 301 ? -34.631 -76.992 10.539 1.00 17.66 301 VAL D C 1
ATOM 10866 O O . VAL D 1 301 ? -34.995 -77.106 11.755 1.00 17.57 301 VAL D O 1
ATOM 10870 N N . ALA D 1 302 ? -34.694 -77.990 9.645 1.00 17.26 302 ALA D N 1
ATOM 10871 C CA . ALA D 1 302 ? -35.286 -79.320 9.914 1.00 18.34 302 ALA D CA 1
ATOM 10872 C C . ALA D 1 302 ? -34.506 -79.995 11.063 1.00 18.61 302 ALA D C 1
ATOM 10873 O O . ALA D 1 302 ? -35.169 -80.588 11.963 1.00 18.69 302 ALA D O 1
ATOM 10875 N N . LYS D 1 303 ? -33.177 -79.866 11.058 1.00 19.83 303 LYS D N 1
ATOM 10876 C CA . LYS D 1 303 ? -32.317 -80.463 12.122 1.00 20.77 303 LYS D CA 1
ATOM 10877 C C . LYS D 1 303 ? -32.646 -79.811 13.475 1.00 18.55 303 LYS D C 1
ATOM 10878 O O . LYS D 1 303 ? -32.862 -80.572 14.453 1.00 17.46 303 LYS D O 1
ATOM 10884 N N . ASN D 1 304 ? -32.785 -78.498 13.527 1.00 18.67 304 ASN D N 1
ATOM 10885 C CA . ASN D 1 304 ? -33.069 -77.751 14.786 1.00 19.51 304 ASN D CA 1
ATOM 10886 C C . ASN D 1 304 ? -34.477 -78.064 15.289 1.00 21.94 304 ASN D C 1
ATOM 10887 O O . ASN D 1 304 ? -34.672 -78.147 16.570 1.00 20.17 304 ASN D O 1
ATOM 10892 N N . ILE D 1 305 ? -35.452 -78.226 14.382 1.00 18.95 305 ILE D N 1
ATOM 10893 C CA . ILE D 1 305 ? -36.832 -78.631 14.789 1.00 20.24 305 ILE D CA 1
ATOM 10894 C C . ILE D 1 305 ? -36.747 -79.963 15.560 1.00 21.12 305 ILE D C 1
ATOM 10895 O O . ILE D 1 305 ? -37.391 -80.085 16.643 1.00 22.80 305 ILE D O 1
ATOM 10900 N N . VAL D 1 306 ? -36.043 -80.961 15.016 1.00 21.91 306 VAL D N 1
ATOM 10901 C CA . VAL D 1 306 ? -35.961 -82.311 15.640 1.00 20.01 306 VAL D CA 1
ATOM 10902 C C . VAL D 1 306 ? -35.122 -82.222 16.924 1.00 24.50 306 VAL D C 1
ATOM 10903 O O . VAL D 1 306 ? -35.551 -82.876 17.896 1.00 22.12 306 VAL D O 1
ATOM 10907 N N . ALA D 1 307 ? -33.979 -81.507 16.904 1.00 21.92 307 ALA D N 1
ATOM 10908 C CA . ALA D 1 307 ? -33.048 -81.383 18.052 1.00 21.73 307 ALA D CA 1
ATOM 10909 C C . ALA D 1 307 ? -33.779 -80.676 19.192 1.00 24.29 307 ALA D C 1
ATOM 10910 O O . ALA D 1 307 ? -33.521 -81.016 20.363 1.00 23.61 307 ALA D O 1
ATOM 10912 N N . ALA D 1 308 ? -34.684 -79.746 18.878 1.00 20.70 308 ALA D N 1
ATOM 10913 C CA . ALA D 1 308 ? -35.409 -78.949 19.903 1.00 24.58 308 ALA D CA 1
ATOM 10914 C C . ALA D 1 308 ? -36.542 -79.765 20.551 1.00 24.03 308 ALA D C 1
ATOM 10915 O O . ALA D 1 308 ? -37.207 -79.202 21.442 1.00 22.53 308 ALA D O 1
ATOM 10917 N N . GLY D 1 309 ? -36.793 -80.997 20.076 1.00 22.86 309 GLY D N 1
ATOM 10918 C CA . GLY D 1 309 ? -37.791 -81.957 20.576 1.00 23.24 309 GLY D CA 1
ATOM 10919 C C . GLY D 1 309 ? -39.202 -81.621 20.097 1.00 23.65 309 GLY D C 1
ATOM 10920 O O . GLY D 1 309 ? -40.165 -81.945 20.816 1.00 20.46 309 GLY D O 1
ATOM 10921 N N . LEU D 1 310 ? -39.343 -81.018 18.907 1.00 23.65 310 LEU D N 1
ATOM 10922 C CA . LEU D 1 310 ? -40.682 -80.589 18.392 1.00 23.19 310 LEU D CA 1
ATOM 10923 C C . LEU D 1 310 ? -41.300 -81.723 17.587 1.00 21.94 310 LEU D C 1
ATOM 10924 O O . LEU D 1 310 ? -42.509 -81.739 17.428 1.00 20.34 310 LEU D O 1
ATOM 10929 N N . ALA D 1 311 ? -40.496 -82.682 17.122 1.00 20.00 311 ALA D N 1
ATOM 10930 C CA . ALA D 1 311 ? -40.924 -83.791 16.254 1.00 20.12 311 ALA D CA 1
ATOM 10931 C C . ALA D 1 311 ? -39.787 -84.807 16.194 1.00 18.95 311 ALA D C 1
ATOM 10932 O O . ALA D 1 311 ? -38.659 -84.393 16.487 1.00 22.68 311 ALA D O 1
ATOM 10934 N N . ASP D 1 312 ? -40.068 -86.015 15.737 1.00 19.16 312 ASP D N 1
ATOM 10935 C CA . ASP D 1 312 ? -39.024 -87.044 15.468 1.00 20.59 312 ASP D CA 1
ATOM 10936 C C . ASP D 1 312 ? -38.472 -86.847 14.042 1.00 20.88 312 ASP D C 1
ATOM 10937 O O . ASP D 1 312 ? -37.236 -87.028 13.863 1.00 19.51 312 ASP D O 1
ATOM 10942 N N . ARG D 1 313 ? -39.345 -86.502 13.085 1.00 21.80 313 ARG D N 1
ATOM 10943 C CA . ARG D 1 313 ? -38.946 -86.351 11.655 1.00 20.68 313 ARG D CA 1
ATOM 10944 C C . ARG D 1 313 ? -39.500 -85.000 11.215 1.00 20.98 313 ARG D C 1
ATOM 10945 O O . ARG D 1 313 ? -40.632 -84.663 11.598 1.00 16.17 313 ARG D O 1
ATOM 10953 N N . ALA D 1 314 ? -38.721 -84.209 10.492 1.00 19.22 314 ALA D N 1
ATOM 10954 C CA . ALA D 1 314 ? -39.244 -82.937 9.960 1.00 16.91 314 ALA D CA 1
ATOM 10955 C C . ALA D 1 314 ? -38.824 -82.781 8.496 1.00 17.90 314 ALA D C 1
ATOM 10956 O O . ALA D 1 314 ? -37.669 -83.033 8.204 1.00 15.22 314 ALA D O 1
ATOM 10958 N N . GLU D 1 315 ? -39.731 -82.315 7.628 1.00 16.27 315 GLU D N 1
ATOM 10959 C CA . GLU D 1 315 ? -39.384 -81.962 6.227 1.00 16.24 315 GLU D CA 1
ATOM 10960 C C . GLU D 1 315 ? -39.899 -80.556 5.965 1.00 15.47 315 GLU D C 1
ATOM 10961 O O . GLU D 1 315 ? -41.047 -80.350 6.290 1.00 15.83 315 GLU D O 1
ATOM 10967 N N . VAL D 1 316 ? -39.065 -79.644 5.465 1.00 14.86 316 VAL D N 1
ATOM 10968 C CA . VAL D 1 316 ? -39.437 -78.218 5.269 1.00 14.38 316 VAL D CA 1
ATOM 10969 C C . VAL D 1 316 ? -39.135 -77.819 3.820 1.00 15.98 316 VAL D C 1
ATOM 10970 O O . VAL D 1 316 ? -37.999 -77.997 3.344 1.00 13.65 316 VAL D O 1
ATOM 10974 N N . GLN D 1 317 ? -40.167 -77.302 3.158 1.00 12.73 317 GLN D N 1
ATOM 10975 C CA . GLN D 1 317 ? -40.058 -76.656 1.828 1.00 12.72 317 GLN D CA 1
ATOM 10976 C C . GLN D 1 317 ? -39.964 -75.140 1.998 1.00 12.82 317 GLN D C 1
ATOM 10977 O O . GLN D 1 317 ? -40.634 -74.529 2.901 1.00 12.12 317 GLN D O 1
ATOM 10983 N N . VAL D 1 318 ? -39.073 -74.520 1.226 1.00 12.02 318 VAL D N 1
ATOM 10984 C CA . VAL D 1 318 ? -39.015 -73.046 1.086 1.00 11.85 318 VAL D CA 1
ATOM 10985 C C . VAL D 1 318 ? -39.051 -72.766 -0.419 1.00 12.78 318 VAL D C 1
ATOM 10986 O O . VAL D 1 318 ? -38.620 -73.626 -1.167 1.00 13.46 318 VAL D O 1
ATOM 10990 N N . ALA D 1 319 ? -39.603 -71.633 -0.822 1.00 13.24 319 ALA D N 1
ATOM 10991 C CA . ALA D 1 319 ? -39.579 -71.201 -2.253 1.00 12.83 319 ALA D CA 1
ATOM 10992 C C . ALA D 1 319 ? -39.359 -69.693 -2.348 1.00 13.18 319 ALA D C 1
ATOM 10993 O O . ALA D 1 319 ? -39.719 -68.953 -1.410 1.00 12.51 319 ALA D O 1
ATOM 10995 N N . TYR D 1 320 ? -38.817 -69.262 -3.487 1.00 14.65 320 TYR D N 1
ATOM 10996 C CA . TYR D 1 320 ? -38.382 -67.862 -3.744 1.00 14.45 320 TYR D CA 1
ATOM 10997 C C . TYR D 1 320 ? -38.925 -67.441 -5.094 1.00 14.56 320 TYR D C 1
ATOM 10998 O O . TYR D 1 320 ? -39.158 -68.330 -5.948 1.00 16.73 320 TYR D O 1
ATOM 11007 N N . ALA D 1 321 ? -39.076 -66.134 -5.242 1.00 14.86 321 ALA D N 1
ATOM 11008 C CA . ALA D 1 321 ? -39.286 -65.468 -6.537 1.00 18.00 321 ALA D CA 1
ATOM 11009 C C . ALA D 1 321 ? -38.037 -64.657 -6.862 1.00 18.75 321 ALA D C 1
ATOM 11010 O O . ALA D 1 321 ? -37.466 -64.056 -5.973 1.00 18.60 321 ALA D O 1
ATOM 11012 N N . ILE D 1 322 ? -37.567 -64.750 -8.105 1.00 20.19 322 ILE D N 1
ATOM 11013 C CA . ILE D 1 322 ? -36.406 -63.949 -8.569 1.00 21.07 322 ILE D CA 1
ATOM 11014 C C . ILE D 1 322 ? -36.637 -62.474 -8.208 1.00 22.92 322 ILE D C 1
ATOM 11015 O O . ILE D 1 322 ? -37.750 -61.958 -8.372 1.00 20.58 322 ILE D O 1
ATOM 11020 N N . GLY D 1 323 ? -35.629 -61.859 -7.600 1.00 23.14 323 GLY D N 1
ATOM 11021 C CA . GLY D 1 323 ? -35.618 -60.422 -7.294 1.00 26.26 323 GLY D CA 1
ATOM 11022 C C . GLY D 1 323 ? -36.271 -60.079 -5.968 1.00 28.66 323 GLY D C 1
ATOM 11023 O O . GLY D 1 323 ? -36.269 -58.879 -5.654 1.00 26.44 323 GLY D O 1
ATOM 11024 N N . ARG D 1 324 ? -36.778 -61.071 -5.214 1.00 27.86 324 ARG D N 1
ATOM 11025 C CA . ARG D 1 324 ? -37.476 -60.850 -3.919 1.00 25.76 324 ARG D CA 1
ATOM 11026 C C . ARG D 1 324 ? -36.692 -61.554 -2.801 1.00 25.61 324 ARG D C 1
ATOM 11027 O O . ARG D 1 324 ? -36.291 -62.747 -3.001 1.00 21.17 324 ARG D O 1
ATOM 11035 N N . ALA D 1 325 ? -36.409 -60.865 -1.678 1.00 21.37 325 ALA D N 1
ATOM 11036 C CA . ALA D 1 325 ? -35.536 -61.466 -0.632 1.00 20.77 325 ALA D CA 1
ATOM 11037 C C . ALA D 1 325 ? -36.346 -62.451 0.214 1.00 19.65 325 ALA D C 1
ATOM 11038 O O . ALA D 1 325 ? -35.884 -63.574 0.441 1.00 20.53 325 ALA D O 1
ATOM 11040 N N . LYS D 1 326 ? -37.520 -62.044 0.693 1.00 19.62 326 LYS D N 1
ATOM 11041 C CA . LYS D 1 326 ? -38.331 -62.925 1.571 1.00 23.71 326 LYS D CA 1
ATOM 11042 C C . LYS D 1 326 ? -38.893 -64.064 0.732 1.00 20.39 326 LYS D C 1
ATOM 11043 O O . LYS D 1 326 ? -39.362 -63.859 -0.378 1.00 18.13 326 LYS D O 1
ATOM 11049 N N . PRO D 1 327 ? -38.855 -65.302 1.248 1.00 18.11 327 PRO D N 1
ATOM 11050 C CA . PRO D 1 327 ? -39.441 -66.435 0.549 1.00 17.26 327 PRO D CA 1
ATOM 11051 C C . PRO D 1 327 ? -40.914 -66.181 0.213 1.00 15.92 327 PRO D C 1
ATOM 11052 O O . PRO D 1 327 ? -41.604 -65.511 0.990 1.00 18.00 327 PRO D O 1
ATOM 11056 N N . VAL D 1 328 ? -41.386 -66.762 -0.874 1.00 13.38 328 VAL D N 1
ATOM 11057 C CA . VAL D 1 328 ? -42.851 -66.728 -1.211 1.00 14.34 328 VAL D CA 1
ATOM 11058 C C . VAL D 1 328 ? -43.579 -67.880 -0.527 1.00 14.79 328 VAL D C 1
ATOM 11059 O O . VAL D 1 328 ? -44.801 -67.864 -0.455 1.00 14.58 328 VAL D O 1
ATOM 11063 N N . GLY D 1 329 ? -42.848 -68.895 -0.076 1.00 14.27 329 GLY D N 1
ATOM 11064 C CA . GLY D 1 329 ? -43.486 -70.109 0.448 1.00 14.51 329 GLY D CA 1
ATOM 11065 C C . GLY D 1 329 ? -42.597 -70.758 1.480 1.00 13.56 329 GLY D C 1
ATOM 11066 O O . GLY D 1 329 ? -41.409 -70.564 1.398 1.00 13.35 329 GLY D O 1
ATOM 11067 N N . LEU D 1 330 ? -43.231 -71.348 2.489 1.00 15.08 330 LEU D N 1
ATOM 11068 C CA . LEU D 1 330 ? -42.584 -72.186 3.532 1.00 14.03 330 LEU D CA 1
ATOM 11069 C C . LEU D 1 330 ? -43.643 -73.190 3.926 1.00 14.95 330 LEU D C 1
ATOM 11070 O O . LEU D 1 330 ? -44.830 -72.769 4.093 1.00 13.86 330 LEU D O 1
ATOM 11075 N N . TYR D 1 331 ? -43.244 -74.447 4.039 1.00 13.81 331 TYR D N 1
ATOM 11076 C CA . TYR D 1 331 ? -44.151 -75.576 4.337 1.00 13.95 331 TYR D CA 1
ATOM 11077 C C . TYR D 1 331 ? -43.417 -76.540 5.279 1.00 16.33 331 TYR D C 1
ATOM 11078 O O . TYR D 1 331 ? -42.473 -77.219 4.855 1.00 14.62 331 TYR D O 1
ATOM 11087 N N . VAL D 1 332 ? -43.918 -76.680 6.502 1.00 15.76 332 VAL D N 1
ATOM 11088 C CA . VAL D 1 332 ? -43.387 -77.651 7.497 1.00 15.37 332 VAL D CA 1
ATOM 11089 C C . VAL D 1 332 ? -44.254 -78.896 7.511 1.00 15.90 332 VAL D C 1
ATOM 11090 O O . VAL D 1 332 ? -45.482 -78.776 7.671 1.00 14.84 332 VAL D O 1
ATOM 11094 N N . GLU D 1 333 ? -43.652 -80.083 7.464 1.00 15.19 333 GLU D N 1
ATOM 11095 C CA . GLU D 1 333 ? -44.383 -81.343 7.694 1.00 15.81 333 GLU D CA 1
ATOM 11096 C C . GLU D 1 333 ? -43.598 -82.187 8.724 1.00 18.22 333 GLU D C 1
ATOM 11097 O O . GLU D 1 333 ? -42.361 -82.274 8.579 1.00 15.12 333 GLU D O 1
ATOM 11103 N N . THR D 1 334 ? -44.278 -82.745 9.731 1.00 17.40 334 THR D N 1
ATOM 11104 C CA . THR D 1 334 ? -43.612 -83.642 10.712 1.00 17.41 334 THR D CA 1
ATOM 11105 C C . THR D 1 334 ? -44.225 -85.046 10.702 1.00 17.47 334 THR D C 1
ATOM 11106 O O . THR D 1 334 ? -43.804 -85.830 11.565 1.00 16.95 334 THR D O 1
ATOM 11110 N N . PHE D 1 335 ? -45.175 -85.384 9.823 1.00 17.58 335 PHE D N 1
ATOM 11111 C CA . PHE D 1 335 ? -45.637 -86.767 9.546 1.00 17.90 335 PHE D CA 1
ATOM 11112 C C . PHE D 1 335 ? -46.299 -87.381 10.787 1.00 20.53 335 PHE D C 1
ATOM 11113 O O . PHE D 1 335 ? -46.024 -88.582 11.072 1.00 19.42 335 PHE D O 1
ATOM 11121 N N . ASP D 1 336 ? -47.021 -86.541 11.541 1.00 20.61 336 ASP D N 1
ATOM 11122 C CA . ASP D 1 336 ? -47.715 -86.905 12.810 1.00 22.95 336 ASP D CA 1
ATOM 11123 C C . ASP D 1 336 ? -46.725 -87.376 13.890 1.00 23.93 336 ASP D C 1
ATOM 11124 O O . ASP D 1 336 ? -47.179 -88.158 14.770 1.00 23.39 336 ASP D O 1
ATOM 11129 N N . THR D 1 337 ? -45.464 -86.924 13.865 1.00 23.21 337 THR D N 1
ATOM 11130 C CA . THR D 1 337 ? -44.428 -87.147 14.921 1.00 22.97 337 THR D CA 1
ATOM 11131 C C . THR D 1 337 ? -44.310 -85.889 15.788 1.00 22.61 337 THR D C 1
ATOM 11132 O O . THR D 1 337 ? -43.365 -85.796 16.550 1.00 21.45 337 THR D O 1
ATOM 11136 N N . ASN D 1 338 ? -45.220 -84.915 15.620 1.00 21.27 338 ASN D N 1
ATOM 11137 C CA . ASN D 1 338 ? -45.156 -83.611 16.310 1.00 22.17 338 ASN D CA 1
ATOM 11138 C C . ASN D 1 338 ? -45.345 -83.887 17.806 1.00 19.95 338 ASN D C 1
ATOM 11139 O O . ASN D 1 338 ? -46.093 -84.791 18.147 1.00 22.92 338 ASN D O 1
ATOM 11144 N N . LYS D 1 339 ? -44.637 -83.147 18.630 1.00 21.37 339 LYS D N 1
ATOM 11145 C CA . LYS D 1 339 ? -44.632 -83.308 20.115 1.00 24.10 339 LYS D CA 1
ATOM 11146 C C . LYS D 1 339 ? -45.340 -82.120 20.762 1.00 23.52 339 LYS D C 1
ATOM 11147 O O . LYS D 1 339 ? -45.545 -81.120 20.081 1.00 23.62 339 LYS D O 1
ATOM 11153 N N . GLU D 1 340 ? -45.636 -82.207 22.064 1.00 21.82 340 GLU D N 1
ATOM 11154 C CA . GLU D 1 340 ? -46.037 -81.040 22.897 1.00 23.07 340 GLU D CA 1
ATOM 11155 C C . GLU D 1 340 ? -47.397 -80.494 22.434 1.00 18.71 340 GLU D C 1
ATOM 11156 O O . GLU D 1 340 ? -47.666 -79.341 22.750 1.00 21.01 340 GLU D O 1
ATOM 11162 N N . GLY D 1 341 ? -48.216 -81.304 21.769 1.00 19.66 341 GLY D N 1
ATOM 11163 C CA . GLY D 1 341 ? -49.538 -80.929 21.203 1.00 19.12 341 GLY D CA 1
ATOM 11164 C C . GLY D 1 341 ? -49.427 -79.818 20.174 1.00 21.76 341 GLY D C 1
ATOM 11165 O O . GLY D 1 341 ? -50.443 -79.159 19.918 1.00 22.83 341 GLY D O 1
ATOM 11166 N N . LEU D 1 342 ? -48.251 -79.608 19.573 1.00 22.72 342 LEU D N 1
ATOM 11167 C CA . LEU D 1 342 ? -48.008 -78.540 18.557 1.00 21.16 342 LEU D CA 1
ATOM 11168 C C . LEU D 1 342 ? -48.399 -79.032 17.158 1.00 19.94 342 LEU D C 1
ATOM 11169 O O . LEU D 1 342 ? -48.079 -80.186 16.778 1.00 21.89 342 LEU D O 1
ATOM 11174 N N . SER D 1 343 ? -49.033 -78.184 16.358 1.00 18.46 343 SER D N 1
ATOM 11175 C CA . SER D 1 343 ? -49.340 -78.572 14.961 1.00 18.86 343 SER D CA 1
ATOM 11176 C C . SER D 1 343 ? -48.120 -78.169 14.136 1.00 17.54 343 SER D C 1
ATOM 11177 O O . SER D 1 343 ? -47.230 -77.455 14.659 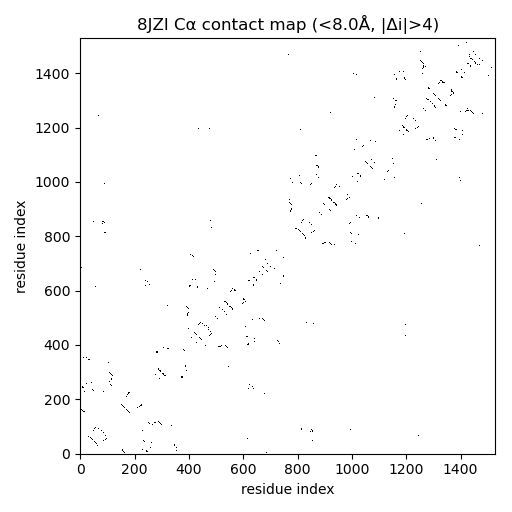1.00 16.50 343 SER D O 1
ATOM 11180 N N . ASP D 1 344 ? -48.085 -78.647 12.903 1.00 19.08 344 ASP D N 1
ATOM 11181 C CA . ASP D 1 344 ? -47.107 -78.189 11.889 1.00 17.59 344 ASP D CA 1
ATOM 11182 C C . ASP D 1 344 ? -47.247 -76.678 11.666 1.00 16.36 344 ASP D C 1
ATOM 11183 O O . ASP D 1 344 ? -46.236 -76.014 11.578 1.00 16.12 344 ASP D O 1
ATOM 11188 N N . GLU D 1 345 ? -48.469 -76.129 11.665 1.00 18.31 345 GLU D N 1
ATOM 11189 C CA . GLU D 1 345 ? -48.716 -74.668 11.526 1.00 16.09 345 GLU D CA 1
ATOM 11190 C C . GLU D 1 345 ? -48.093 -73.896 12.702 1.00 15.59 345 GLU D C 1
ATOM 11191 O O . GLU D 1 345 ? -47.553 -72.819 12.510 1.00 15.60 345 GLU D O 1
ATOM 11197 N N . GLN D 1 346 ? -48.188 -74.441 13.915 1.00 16.71 346 GLN D N 1
ATOM 11198 C CA . GLN D 1 346 ? -47.543 -73.849 15.126 1.00 16.50 346 GLN D CA 1
ATOM 11199 C C . GLN D 1 346 ? -46.014 -73.908 15.066 1.00 15.38 346 GLN D C 1
ATOM 11200 O O . GLN D 1 346 ? -45.383 -72.910 15.394 1.00 15.15 346 GLN D O 1
ATOM 11206 N N . ILE D 1 347 ? -45.439 -75.016 14.623 1.00 19.07 347 ILE D N 1
ATOM 11207 C CA . ILE D 1 347 ? -43.963 -75.174 14.517 1.00 16.78 347 ILE D CA 1
ATOM 11208 C C . ILE D 1 347 ? -43.452 -74.185 13.466 1.00 16.58 347 ILE D C 1
ATOM 11209 O O . ILE D 1 347 ? -42.453 -73.495 13.697 1.00 15.94 347 ILE D O 1
ATOM 11214 N N . GLN D 1 348 ? -44.152 -74.099 12.343 1.00 16.28 348 GLN D N 1
ATOM 11215 C CA . GLN D 1 348 ? -43.811 -73.136 11.288 1.00 15.91 348 GLN D CA 1
ATOM 11216 C C . GLN D 1 348 ? -43.786 -71.686 11.811 1.00 16.91 348 GLN D C 1
ATOM 11217 O O . GLN D 1 348 ? -42.878 -70.953 11.447 1.00 16.01 348 GLN D O 1
ATOM 11223 N N . ALA D 1 349 ? -44.731 -71.235 12.640 1.00 17.59 349 ALA D N 1
ATOM 11224 C CA . ALA D 1 349 ? -44.700 -69.867 13.196 1.00 17.52 349 ALA D CA 1
ATOM 11225 C C . ALA D 1 349 ? -43.384 -69.676 13.962 1.00 16.52 349 ALA D C 1
ATOM 11226 O O . ALA D 1 349 ? -42.767 -68.595 13.903 1.00 18.62 349 ALA D O 1
ATOM 11228 N N . ALA D 1 350 ? -43.011 -70.687 14.716 1.00 17.64 350 ALA D N 1
ATOM 11229 C CA . ALA D 1 350 ? -41.758 -70.663 15.510 1.00 18.70 350 ALA D CA 1
ATOM 11230 C C . ALA D 1 350 ? -40.556 -70.529 14.573 1.00 19.58 350 ALA D C 1
ATOM 11231 O O . ALA D 1 350 ? -39.697 -69.676 14.818 1.00 19.12 350 ALA D O 1
ATOM 11233 N N . VAL D 1 351 ? -40.526 -71.322 13.510 1.00 18.61 351 VAL D N 1
ATOM 11234 C CA . VAL D 1 351 ? -39.429 -71.261 12.503 1.00 19.51 351 VAL D CA 1
ATOM 11235 C C . VAL D 1 351 ? -39.353 -69.842 11.916 1.00 19.94 351 VAL D C 1
ATOM 11236 O O . VAL D 1 351 ? -38.262 -69.318 11.767 1.00 18.81 351 VAL D O 1
ATOM 11240 N N . LEU D 1 352 ? -40.491 -69.204 11.607 1.00 20.31 352 LEU D N 1
ATOM 11241 C CA . LEU D 1 352 ? -40.506 -67.849 10.998 1.00 21.60 352 LEU D CA 1
ATOM 11242 C C . LEU D 1 352 ? -40.009 -66.822 12.004 1.00 20.63 352 LEU D C 1
ATOM 11243 O O . LEU D 1 352 ? -39.277 -65.930 11.605 1.00 22.36 352 LEU D O 1
ATOM 11248 N N . GLU D 1 353 ? -40.253 -67.058 13.291 1.00 21.56 353 GLU D N 1
ATOM 11249 C CA . GLU D 1 353 ? -39.753 -66.139 14.348 1.00 23.01 353 GLU D CA 1
ATOM 11250 C C . GLU D 1 353 ? -38.211 -66.230 14.428 1.00 22.88 353 GLU D C 1
ATOM 11251 O O . GLU D 1 353 ? -37.551 -65.177 14.457 1.00 24.42 353 GLU D O 1
ATOM 11257 N N . VAL D 1 354 ? -37.659 -67.437 14.402 1.00 21.39 354 VAL D N 1
ATOM 11258 C CA . VAL D 1 354 ? -36.234 -67.745 14.734 1.00 20.80 354 VAL D CA 1
ATOM 11259 C C . VAL D 1 354 ? -35.313 -67.496 13.524 1.00 21.72 354 VAL D C 1
ATOM 11260 O O . VAL D 1 354 ? -34.229 -66.863 13.708 1.00 20.16 354 VAL D O 1
ATOM 11264 N N . PHE D 1 355 ? -35.698 -67.997 12.341 1.00 20.75 355 PHE D N 1
ATOM 11265 C CA . PHE D 1 355 ? -34.838 -68.057 11.122 1.00 20.63 355 PHE D CA 1
ATOM 11266 C C . PHE D 1 355 ? -35.130 -66.899 10.149 1.00 22.88 355 PHE D C 1
ATOM 11267 O O . PHE D 1 355 ? -36.313 -66.634 9.851 1.00 22.95 355 PHE D O 1
ATOM 11275 N N . ASP D 1 356 ? -34.079 -66.241 9.674 1.00 20.26 356 ASP D N 1
ATOM 11276 C CA . ASP D 1 356 ? -34.104 -65.248 8.569 1.00 21.06 356 ASP D CA 1
ATOM 11277 C C . ASP D 1 356 ? -33.800 -66.022 7.282 1.00 19.17 356 ASP D C 1
ATOM 11278 O O . ASP D 1 356 ? -32.626 -66.434 7.112 1.00 21.00 356 ASP D O 1
ATOM 11283 N N . LEU D 1 357 ? -34.792 -66.243 6.419 1.00 20.87 357 LEU D N 1
ATOM 11284 C CA . LEU D 1 357 ? -34.572 -67.059 5.195 1.00 19.36 357 LEU D CA 1
ATOM 11285 C C . LEU D 1 357 ? -34.336 -66.166 3.976 1.00 19.35 357 LEU D C 1
ATOM 11286 O O . LEU D 1 357 ? -34.250 -66.700 2.883 1.00 17.26 357 LEU D O 1
ATOM 11291 N N . ARG D 1 358 ? -34.032 -64.893 4.160 1.00 20.38 358 ARG D N 1
ATOM 11292 C CA . ARG D 1 358 ? -33.494 -64.082 3.035 1.00 20.12 358 ARG D CA 1
ATOM 11293 C C . ARG D 1 358 ? -32.151 -64.670 2.618 1.00 18.99 358 ARG D C 1
ATOM 11294 O O . ARG D 1 358 ? -31.346 -64.998 3.457 1.00 18.40 358 ARG D O 1
ATOM 11302 N N . PRO D 1 359 ? -31.852 -64.843 1.311 1.00 19.98 359 PRO D N 1
ATOM 11303 C CA . PRO D 1 359 ? -30.611 -65.506 0.894 1.00 21.34 359 PRO D CA 1
ATOM 11304 C C . PRO D 1 359 ? -29.331 -64.909 1.517 1.00 20.54 359 PRO D C 1
ATOM 11305 O O . PRO D 1 359 ? -28.463 -65.651 1.937 1.00 19.97 359 PRO D O 1
ATOM 11309 N N . ALA D 1 360 ? -29.254 -63.582 1.579 1.00 20.60 360 ALA D N 1
ATOM 11310 C CA . ALA D 1 360 ? -28.089 -62.836 2.115 1.00 22.21 360 ALA D CA 1
ATOM 11311 C C . ALA D 1 360 ? -27.885 -63.147 3.603 1.00 21.24 360 ALA D C 1
ATOM 11312 O O . ALA D 1 360 ? -26.701 -63.349 4.011 1.00 22.85 360 ALA D O 1
ATOM 11314 N N . ALA D 1 361 ? -28.970 -63.249 4.358 1.00 18.48 361 ALA D N 1
ATOM 11315 C CA . ALA D 1 361 ? -28.969 -63.601 5.805 1.00 20.69 361 ALA D CA 1
ATOM 11316 C C . ALA D 1 361 ? -28.599 -65.072 5.993 1.00 20.07 361 ALA D C 1
ATOM 11317 O O . ALA D 1 361 ? -27.949 -65.401 6.978 1.00 22.33 361 ALA D O 1
ATOM 11319 N N . ILE D 1 362 ? -28.985 -65.959 5.073 1.00 20.38 362 ILE D N 1
ATOM 11320 C CA . ILE D 1 362 ? -28.531 -67.373 5.120 1.00 20.51 362 ILE D CA 1
ATOM 11321 C C . ILE D 1 362 ? -27.012 -67.444 4.926 1.00 20.50 362 ILE D C 1
ATOM 11322 O O . ILE D 1 362 ? -26.346 -68.097 5.735 1.00 21.14 362 ILE D O 1
ATOM 11327 N N . ILE D 1 363 ? -26.498 -66.811 3.875 1.00 20.18 363 ILE D N 1
ATOM 11328 C CA . ILE D 1 363 ? -25.032 -66.731 3.586 1.00 20.12 363 ILE D CA 1
ATOM 11329 C C . ILE D 1 363 ? -24.297 -66.196 4.821 1.00 21.78 363 ILE D C 1
ATOM 11330 O O . ILE D 1 363 ? -23.240 -66.782 5.208 1.00 19.62 363 ILE D O 1
ATOM 11335 N N . ARG D 1 364 ? -24.844 -65.150 5.453 1.00 21.86 364 ARG D N 1
ATOM 11336 C CA . ARG D 1 364 ? -24.161 -64.485 6.598 1.00 23.46 364 ARG D CA 1
ATOM 11337 C C . ARG D 1 364 ? -24.187 -65.434 7.797 1.00 22.68 364 ARG D C 1
ATOM 11338 O O . ARG D 1 364 ? -23.085 -65.743 8.314 1.00 25.67 364 ARG D O 1
ATOM 11346 N N . GLU D 1 365 ? -25.361 -65.956 8.174 1.00 21.09 365 GLU D N 1
ATOM 11347 C CA . GLU D 1 365 ? -25.542 -66.750 9.422 1.00 22.90 365 GLU D CA 1
ATOM 11348 C C . GLU D 1 365 ? -24.765 -68.064 9.309 1.00 23.87 365 GLU D C 1
ATOM 11349 O O . GLU D 1 365 ? -24.230 -68.518 10.350 1.00 22.91 365 GLU D O 1
ATOM 11355 N N . LEU D 1 366 ? -24.667 -68.667 8.114 1.00 22.25 366 LEU D N 1
ATOM 11356 C CA . LEU D 1 366 ? -23.957 -69.960 7.980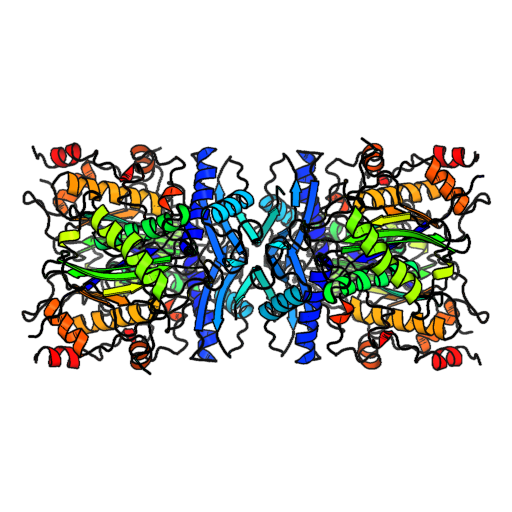 1.00 22.78 366 LEU D CA 1
ATOM 11357 C C . LEU D 1 366 ? -22.526 -69.767 7.466 1.00 21.55 366 LEU D C 1
ATOM 11358 O O . LEU D 1 366 ? -21.880 -70.782 7.232 1.00 22.53 366 LEU D O 1
ATOM 11363 N N . ASP D 1 367 ? -22.065 -68.530 7.302 1.00 20.96 367 ASP D N 1
ATOM 11364 C CA . ASP D 1 367 ? -20.685 -68.188 6.874 1.00 22.54 367 ASP D CA 1
ATOM 11365 C C . ASP D 1 367 ? -20.371 -68.980 5.591 1.00 23.05 367 ASP D C 1
ATOM 11366 O O . ASP D 1 367 ? -19.447 -69.781 5.598 1.00 22.10 367 ASP D O 1
ATOM 11371 N N . LEU D 1 368 ? -21.167 -68.841 4.536 1.00 20.45 368 LEU D N 1
ATOM 11372 C CA . LEU D 1 368 ? -21.022 -69.762 3.384 1.00 19.34 368 LEU D CA 1
ATOM 11373 C C . LEU D 1 368 ? -19.883 -69.383 2.430 1.00 19.25 368 LEU D C 1
ATOM 11374 O O . LEU D 1 368 ? -19.577 -70.254 1.587 1.00 19.39 368 LEU D O 1
ATOM 11379 N N . LEU D 1 369 ? -19.263 -68.202 2.516 1.00 21.34 369 LEU D N 1
ATOM 11380 C CA . LEU D 1 369 ? -18.330 -67.696 1.468 1.00 21.91 369 LEU D CA 1
ATOM 11381 C C . LEU D 1 369 ? -16.913 -68.189 1.757 1.00 21.98 369 LEU D C 1
ATOM 11382 O O . LEU D 1 369 ? -15.983 -67.352 1.910 1.00 24.01 369 LEU D O 1
ATOM 11387 N N . ARG D 1 370 ? -16.786 -69.496 1.843 1.00 21.09 370 ARG D N 1
ATOM 11388 C CA . ARG D 1 370 ? -15.523 -70.199 2.138 1.00 23.28 370 ARG D CA 1
ATOM 11389 C C . ARG D 1 370 ? -15.369 -71.380 1.193 1.00 22.84 370 ARG D C 1
ATOM 11390 O O . ARG D 1 370 ? -16.340 -71.999 0.737 1.00 21.68 370 ARG D O 1
ATOM 11398 N N . PRO D 1 371 ? -14.119 -71.807 0.933 1.00 23.02 371 PRO D N 1
ATOM 11399 C CA . PRO D 1 371 ? -13.913 -72.979 0.085 1.00 21.52 371 PRO D CA 1
ATOM 11400 C C . PRO D 1 371 ? -14.135 -74.317 0.808 1.00 22.17 371 PRO D C 1
ATOM 11401 O O . PRO D 1 371 ? -13.186 -75.047 1.066 1.00 23.66 371 PRO D O 1
ATOM 11405 N N . ILE D 1 372 ? -15.388 -74.687 1.065 1.00 22.00 372 ILE D N 1
ATOM 11406 C CA . ILE D 1 372 ? -15.723 -75.922 1.829 1.00 20.47 372 ILE D CA 1
ATOM 11407 C C . ILE D 1 372 ? -16.488 -76.924 0.974 1.00 18.05 372 ILE D C 1
ATOM 11408 O O . ILE D 1 372 ? -17.033 -77.850 1.556 1.00 20.00 372 ILE D O 1
ATOM 11413 N N . TYR D 1 373 ? -16.629 -76.711 -0.337 1.00 17.52 373 TYR D N 1
ATOM 11414 C CA . TYR D 1 373 ? -17.703 -77.384 -1.111 1.00 17.21 373 TYR D CA 1
ATOM 11415 C C . TYR D 1 373 ? -17.185 -78.639 -1.822 1.00 16.05 373 TYR D C 1
ATOM 11416 O O . TYR D 1 373 ? -17.963 -79.578 -2.004 1.00 15.69 373 TYR D O 1
ATOM 11425 N N . ALA D 1 374 ? -15.906 -78.719 -2.182 1.00 17.25 374 ALA D N 1
ATOM 11426 C CA . ALA D 1 374 ? -15.418 -79.916 -2.896 1.00 18.30 374 ALA D CA 1
ATOM 11427 C C . ALA D 1 374 ? -15.649 -81.144 -2.009 1.00 17.83 374 ALA D C 1
ATOM 11428 O O . ALA D 1 374 ? -15.933 -82.214 -2.548 1.00 20.67 374 ALA D O 1
ATOM 11430 N N . ASP D 1 375 ? -15.548 -80.985 -0.687 1.00 20.56 375 ASP D N 1
ATOM 11431 C CA . ASP D 1 375 ? -15.760 -82.095 0.266 1.00 21.29 375 ASP D CA 1
ATOM 11432 C C . ASP D 1 375 ? -17.186 -82.617 0.121 1.00 18.96 375 ASP D C 1
ATOM 11433 O O . ASP D 1 375 ? -17.393 -83.756 0.416 1.00 20.55 375 ASP D O 1
ATOM 11438 N N . THR D 1 376 ? -18.143 -81.764 -0.269 1.00 19.01 376 THR D N 1
ATOM 11439 C CA . THR D 1 376 ? -19.585 -82.095 -0.259 1.00 17.88 376 THR D CA 1
ATOM 11440 C C . THR D 1 376 ? -19.937 -82.853 -1.535 1.00 15.91 376 THR D C 1
ATOM 11441 O O . THR D 1 376 ? -20.984 -83.459 -1.562 1.00 17.22 376 THR D O 1
ATOM 11445 N N . ALA D 1 377 ? -19.073 -82.844 -2.551 1.00 18.35 377 ALA D N 1
ATOM 11446 C CA . ALA D 1 377 ? -19.443 -83.264 -3.918 1.00 17.34 377 ALA D CA 1
ATOM 11447 C C . ALA D 1 377 ? -19.459 -84.788 -4.095 1.00 16.48 377 ALA D C 1
ATOM 11448 O O . ALA D 1 377 ? -19.850 -85.264 -5.150 1.00 16.89 377 ALA D O 1
ATOM 11450 N N . ALA D 1 378 ? -19.102 -85.586 -3.083 1.00 16.65 378 ALA D N 1
ATOM 11451 C CA . ALA D 1 378 ? -19.502 -86.997 -3.044 1.00 16.26 378 ALA D CA 1
ATOM 11452 C C . ALA D 1 378 ? -19.700 -87.401 -1.584 1.00 15.26 378 ALA D C 1
ATOM 11453 O O . ALA D 1 378 ? -19.200 -86.680 -0.700 1.00 15.75 378 ALA D O 1
ATOM 11455 N N . TYR D 1 379 ? -20.478 -88.454 -1.413 1.00 16.96 379 TYR D N 1
ATOM 11456 C CA . TYR D 1 379 ? -20.845 -89.108 -0.127 1.00 17.56 379 TYR D CA 1
ATOM 11457 C C . TYR D 1 379 ? -21.831 -88.244 0.654 1.00 19.12 379 TYR D C 1
ATOM 11458 O O . TYR D 1 379 ? -22.100 -88.527 1.842 1.00 18.86 379 TYR D O 1
ATOM 11467 N N . GLY D 1 380 ? -22.465 -87.302 -0.030 1.00 18.99 380 GLY D N 1
ATOM 11468 C CA . GLY D 1 380 ? -23.622 -86.563 0.506 1.00 16.91 380 GLY D CA 1
ATOM 11469 C C . GLY D 1 380 ? -23.279 -85.231 1.125 1.00 16.51 380 GLY D C 1
ATOM 11470 O O . GLY D 1 380 ? -22.138 -84.945 1.584 1.00 16.26 380 GLY D O 1
ATOM 11471 N N . HIS D 1 381 ? -24.259 -84.329 1.072 1.00 15.24 381 HIS D N 1
ATOM 11472 C CA . HIS D 1 381 ? -24.108 -82.957 1.589 1.00 15.37 381 HIS D CA 1
ATOM 11473 C C . HIS D 1 381 ? -24.531 -82.905 3.061 1.00 14.59 381 HIS D C 1
ATOM 11474 O O . HIS D 1 381 ? -24.189 -81.920 3.723 1.00 15.89 381 HIS D O 1
ATOM 11481 N N . PHE D 1 382 ? -25.254 -83.906 3.548 1.00 16.44 382 PHE D N 1
ATOM 11482 C CA . PHE D 1 382 ? -25.890 -83.838 4.890 1.00 17.38 382 PHE D CA 1
ATOM 11483 C C . PHE D 1 382 ? -25.475 -85.042 5.736 1.00 19.09 382 PHE D C 1
ATOM 11484 O O . PHE D 1 382 ? -25.286 -86.159 5.210 1.00 19.44 382 PHE D O 1
ATOM 11492 N N . GLY D 1 383 ? -25.422 -84.798 7.043 1.00 20.80 383 GLY D N 1
ATOM 11493 C CA . GLY D 1 383 ? -25.200 -85.843 8.042 1.00 22.33 383 GLY D CA 1
ATOM 11494 C C . GLY D 1 383 ? -23.750 -86.294 8.045 1.00 21.47 383 GLY D C 1
ATOM 11495 O O . GLY D 1 383 ? -23.512 -87.448 8.400 1.00 23.16 383 GLY D O 1
ATOM 11496 N N . ARG D 1 384 ? -22.833 -85.415 7.647 1.00 22.93 384 ARG D N 1
ATOM 11497 C CA . ARG D 1 384 ? -21.396 -85.731 7.430 1.00 24.12 384 ARG D CA 1
ATOM 11498 C C . ARG D 1 384 ? -20.632 -85.558 8.737 1.00 24.06 384 ARG D C 1
ATOM 11499 O O . ARG D 1 384 ? -20.166 -84.434 9.010 1.00 23.80 384 ARG D O 1
ATOM 11507 N N . THR D 1 385 ? -20.375 -86.676 9.415 1.00 32.83 385 THR D N 1
ATOM 11508 C CA . THR D 1 385 ? -19.579 -86.735 10.678 1.00 35.34 385 THR D CA 1
ATOM 11509 C C . THR D 1 385 ? -18.099 -86.443 10.393 1.00 37.75 385 THR D C 1
ATOM 11510 O O . THR D 1 385 ? -17.402 -86.009 11.343 1.00 42.29 385 THR D O 1
ATOM 11514 N N . ASP D 1 386 ? -17.628 -86.645 9.154 1.00 32.92 386 ASP D N 1
ATOM 11515 C CA . ASP D 1 386 ? -16.208 -86.400 8.784 1.00 31.44 386 ASP D CA 1
ATOM 11516 C C . ASP D 1 386 ? -15.985 -84.916 8.469 1.00 32.78 386 ASP D C 1
ATOM 11517 O O . ASP D 1 386 ? -14.809 -84.533 8.350 1.00 29.56 386 ASP D O 1
ATOM 11522 N N . LEU D 1 387 ? -17.041 -84.093 8.303 1.00 28.19 387 LEU D N 1
ATOM 11523 C CA . LEU D 1 387 ? -16.867 -82.657 7.977 1.00 28.62 387 LEU D CA 1
ATOM 11524 C C . LEU D 1 387 ? -17.521 -81.819 9.069 1.00 28.66 387 LEU D C 1
ATOM 11525 O O . LEU D 1 387 ? -18.268 -82.393 9.862 1.00 34.57 387 LEU D O 1
ATOM 11530 N N . ASP D 1 388 ? -17.221 -80.524 9.113 1.00 30.04 388 ASP D N 1
ATOM 11531 C CA . ASP D 1 388 ? -17.838 -79.576 10.081 1.00 32.96 388 ASP D CA 1
ATOM 11532 C C . ASP D 1 388 ? -18.588 -78.504 9.277 1.00 30.01 388 ASP D C 1
ATOM 11533 O O . ASP D 1 388 ? -18.067 -77.390 9.077 1.00 33.15 388 ASP D O 1
ATOM 11538 N N . LEU D 1 389 ? -19.775 -78.858 8.808 1.00 25.99 389 LEU D N 1
ATOM 11539 C CA . LEU D 1 389 ? -20.544 -78.029 7.858 1.00 25.58 389 LEU D CA 1
ATOM 11540 C C . LEU D 1 389 ? -21.523 -77.159 8.654 1.00 24.17 389 LEU D C 1
ATOM 11541 O O . LEU D 1 389 ? -22.261 -77.661 9.507 1.00 24.00 389 LEU D O 1
ATOM 11546 N N . PRO D 1 390 ? -21.600 -75.844 8.354 1.00 23.49 390 PRO D N 1
ATOM 11547 C CA . PRO D 1 390 ? -22.357 -74.901 9.181 1.00 22.06 390 PRO D CA 1
ATOM 11548 C C . PRO D 1 390 ? -23.863 -75.230 9.244 1.00 23.71 390 PRO D C 1
ATOM 11549 O O . PRO D 1 390 ? -24.511 -74.932 10.249 1.00 23.83 390 PRO D O 1
ATOM 11553 N N . TRP D 1 391 ? -24.405 -75.862 8.200 1.00 21.35 391 TRP D N 1
ATOM 11554 C CA . TRP D 1 391 ? -25.855 -76.175 8.115 1.00 19.82 391 TRP D CA 1
ATOM 11555 C C . TRP D 1 391 ? -26.202 -77.398 8.984 1.00 20.25 391 TRP D C 1
ATOM 11556 O O . TRP D 1 391 ? -27.385 -77.701 9.094 1.00 20.92 391 TRP D O 1
ATOM 11567 N N . GLU D 1 392 ? -25.211 -78.059 9.640 1.00 20.66 392 GLU D N 1
ATOM 11568 C CA . GLU D 1 392 ? -25.424 -79.222 10.538 1.00 20.71 392 GLU D CA 1
ATOM 11569 C C . GLU D 1 392 ? -25.440 -78.780 12.010 1.00 19.70 392 GLU D C 1
ATOM 11570 O O . GLU D 1 392 ? -25.664 -79.663 12.845 1.00 23.40 392 GLU D O 1
ATOM 11576 N N . ALA D 1 393 ? -25.304 -77.484 12.287 1.00 20.72 393 ALA D N 1
ATOM 11577 C CA . ALA D 1 393 ? -25.237 -76.922 13.665 1.00 20.82 393 ALA D CA 1
ATOM 11578 C C . ALA D 1 393 ? -26.627 -77.005 14.294 1.00 26.45 393 ALA D C 1
ATOM 11579 O O . ALA D 1 393 ? -27.611 -76.633 13.594 1.00 21.74 393 ALA D O 1
ATOM 11581 N N . ILE D 1 394 ? -26.755 -77.567 15.507 1.00 25.95 394 ILE D N 1
ATOM 11582 C CA . ILE D 1 394 ? -28.072 -77.529 16.219 1.00 23.96 394 ILE D CA 1
ATOM 11583 C C . ILE D 1 394 ? -28.073 -76.341 17.189 1.00 26.07 394 ILE D C 1
ATOM 11584 O O . ILE D 1 394 ? -28.474 -76.514 18.368 1.00 30.94 394 ILE D O 1
ATOM 11589 N N . ASP D 1 395 ? -27.756 -75.149 16.684 1.00 22.32 395 ASP D N 1
ATOM 11590 C CA . ASP D 1 395 ? -27.455 -73.931 17.487 1.00 23.78 395 ASP D CA 1
ATOM 11591 C C . ASP D 1 395 ? -28.672 -72.995 17.548 1.00 22.47 395 ASP D C 1
ATOM 11592 O O . ASP D 1 395 ? -28.506 -71.808 17.895 1.00 24.31 395 ASP D O 1
ATOM 11597 N N . ARG D 1 396 ? -29.856 -73.484 17.213 1.00 23.97 396 ARG D N 1
ATOM 11598 C CA . ARG D 1 396 ? -31.080 -72.628 17.281 1.00 23.53 396 ARG D CA 1
ATOM 11599 C C . ARG D 1 396 ? -32.142 -73.312 18.150 1.00 22.10 396 ARG D C 1
ATOM 11600 O O . ARG D 1 396 ? -33.312 -72.876 18.104 1.00 22.94 396 ARG D O 1
ATOM 11608 N N . VAL D 1 397 ? -31.769 -74.356 18.912 1.00 22.33 397 VAL D N 1
ATOM 11609 C CA . VAL D 1 397 ? -32.729 -75.171 19.722 1.00 26.15 397 VAL D CA 1
ATOM 11610 C C . VAL D 1 397 ? -33.339 -74.281 20.814 1.00 26.46 397 VAL D C 1
ATOM 11611 O O . VAL D 1 397 ? -34.591 -74.280 20.950 1.00 26.03 397 VAL D O 1
ATOM 11615 N N . ASP D 1 398 ? -32.523 -73.502 21.522 1.00 27.73 398 ASP D N 1
ATOM 11616 C CA . ASP D 1 398 ? -33.025 -72.589 22.589 1.00 29.96 398 ASP D CA 1
ATOM 11617 C C . ASP D 1 398 ? -34.016 -71.602 21.959 1.00 28.67 398 ASP D C 1
ATOM 11618 O O . ASP D 1 398 ? -34.989 -71.170 22.620 1.00 26.52 398 ASP D O 1
ATOM 11623 N N . GLU D 1 399 ? -33.712 -71.133 20.756 1.00 26.54 399 GLU D N 1
ATOM 11624 C CA . GLU D 1 399 ? -34.484 -70.010 20.162 1.00 24.94 399 GLU D CA 1
ATOM 11625 C C . GLU D 1 399 ? -35.885 -70.520 19.778 1.00 21.91 399 GLU D C 1
ATOM 11626 O O . GLU D 1 399 ? -36.887 -69.765 20.005 1.00 21.81 399 GLU D O 1
ATOM 11632 N N . LEU D 1 400 ? -35.959 -71.742 19.247 1.00 20.96 400 LEU D N 1
ATOM 11633 C CA . LEU D 1 400 ? -37.217 -72.440 18.862 1.00 19.39 400 LEU D CA 1
ATOM 11634 C C . LEU D 1 400 ? -38.016 -72.737 20.140 1.00 20.58 400 LEU D C 1
ATOM 11635 O O . LEU D 1 400 ? -39.231 -72.475 20.187 1.00 21.01 400 LEU D O 1
ATOM 11640 N N . ARG D 1 401 ? -37.369 -73.240 21.177 1.00 20.70 401 ARG D N 1
ATOM 11641 C CA . ARG D 1 401 ? -38.130 -73.609 22.397 1.00 23.98 401 ARG D CA 1
ATOM 11642 C C . ARG D 1 401 ? -38.653 -72.315 23.013 1.00 22.14 401 ARG D C 1
ATOM 11643 O O . ARG D 1 401 ? -39.840 -72.296 23.358 1.00 23.92 401 ARG D O 1
ATOM 11651 N N . ALA D 1 402 ? -37.829 -71.270 23.072 1.00 23.60 402 ALA D N 1
ATOM 11652 C CA . ALA D 1 402 ? -38.200 -69.974 23.679 1.00 23.31 402 ALA D CA 1
ATOM 11653 C C . ALA D 1 402 ? -39.336 -69.358 22.860 1.00 24.35 402 ALA D C 1
ATOM 11654 O O . ALA D 1 402 ? -40.191 -68.651 23.450 1.00 22.42 402 ALA D O 1
ATOM 11656 N N . ALA D 1 403 ? -39.383 -69.615 21.542 1.00 23.37 403 ALA D N 1
ATOM 11657 C CA . ALA D 1 403 ? -40.458 -69.055 20.685 1.00 21.79 403 ALA D CA 1
ATOM 11658 C C . ALA D 1 403 ? -41.782 -69.750 20.993 1.00 20.90 403 ALA D C 1
ATOM 11659 O O . ALA D 1 403 ? -42.855 -69.137 20.701 1.00 23.76 403 ALA D O 1
ATOM 11661 N N . LEU D 1 404 ? -41.727 -71.005 21.455 1.00 21.29 404 LEU D N 1
ATOM 11662 C CA . LEU D 1 404 ? -42.926 -71.823 21.751 1.00 22.87 404 LEU D CA 1
ATOM 11663 C C . LEU D 1 404 ? -43.225 -71.760 23.253 1.00 23.21 404 LEU D C 1
ATOM 11664 O O . LEU D 1 404 ? -44.117 -72.498 23.674 1.00 22.97 404 LEU D O 1
ATOM 11669 N N . LYS D 1 405 ? -42.486 -70.911 23.968 1.00 26.00 405 LYS D N 1
ATOM 11670 C CA . LYS D 1 405 ? -42.512 -70.753 25.453 1.00 29.36 405 LYS D CA 1
ATOM 11671 C C . LYS D 1 405 ? -42.386 -72.118 26.123 1.00 28.41 405 LYS D C 1
ATOM 11672 O O . LYS D 1 405 ? -43.050 -72.355 27.181 1.00 28.31 405 LYS D O 1
ATOM 11678 N N . LEU D 1 406 ? -41.561 -72.988 25.553 1.00 27.10 406 LEU D N 1
ATOM 11679 C CA . LEU D 1 406 ? -41.218 -74.282 26.191 1.00 28.40 406 LEU D CA 1
ATOM 11680 C C . LEU D 1 406 ? -40.048 -74.027 27.139 1.00 32.65 406 LEU D C 1
ATOM 11681 O O . LEU D 1 406 ? -39.212 -73.162 26.835 1.00 31.09 406 LEU D O 1
ATOM 11686 N N . ALA D 1 407 ? -40.023 -74.717 28.275 1.00 36.82 407 ALA D N 1
ATOM 11687 C CA . ALA D 1 407 ? -38.928 -74.641 29.261 1.00 41.78 407 ALA D CA 1
ATOM 11688 C C . ALA D 1 407 ? -37.621 -75.063 28.570 1.00 44.91 407 ALA D C 1
ATOM 11689 O O . ALA D 1 407 ? -36.518 -74.618 28.888 1.00 48.92 407 ALA D O 1
#

Foldseek 3Di:
DDDDWDKDKFKFKFCQAQQLLFLLLLLLVVQQQLAPFLVKFWQWKWKFAQLEIEIEEEIAGPDDDDSLVSSLVSCVVLPQCDVQQRHRSVRGYYHYHYHHDPVLFFAQQAWWKAKAKFFVPAPQRAAVNLLLNLQLNVQLSVCDVVVVPDFFGRTKMKMWMFGADPLRHGDATAEIEIETAGAPVDWQVSQVVSCVPRRVVVSCVVRVVPVRYPDDHHYHYNVVIHRHYHHNRVHMYMHQPCQCSQHHRPPADGTRAGAGRGALSNCSHLVNLLNNLLQLLCVVLVQARMKMKMFIHHGRGQDTPDIFIDRSPRGPPPDDSVRLVVLCVVQDRSRSVSSCVQQVRSHSQSSVSSRSYVGSDPVGDGSSSDSVSSVSSCVSVVHD/DDDDWDKDKFKFKFCQAQQLLFLLLLLLVVQQQLAVFLVKFWQWKWKFAQQEIEIEEEIAGPDDDDSLVSSLVSCVVLPQCDVQQRHRSVRGHYHYHYHHDPVVAQWFKWKAKFFVPAVLRAAVNLLLNLQLNVQVSVCDVVVVDDFFGRTKMKMWMFGADPLRHGQATAEIEIETAGAPVDWQVRQVVSCVPRRVVVSCVVRVVVVRYPDDHHYQYNVVIHHHHHHNYVRMYMHQPCQCSQHRRPPADGGSQGAGRGALLHCSHLVNLLNNLLQLLCCVLVQFRMKMKMFTCDPPDQATPDIFIDRSPRGDPPDDSVRLVVLCVVQDDSRSVVSCVQQVRSHSQPSVSSGSYVGSDPPGDGSSSDSVCSVSSCVSSVHD/DDDDFDKDKFKFKACQAQQLLFLLLLLLVVQQQLAFFLVKFWQWKWKFAQQEIEIEEEIEGPDDDDSLVSSLVSCVVLPQCDVQQRHRSVRGYYHYHYHYVLFFAQQAWWKAKAKAFVPAVLRAAVNLLLNLQLNVQLSVCDVVVVDDFFGRTKMKMWMFGADPLRHGQATAEIEIETAGHPVDWQVSCQVSCVPRRVVVSCVVRVVVVRYDDDHHYHYNVVIHRHHHHNYVNMYMHQPCQCSQHHRPPADGTRQGAGRGALSNCSHLVNLLNNLLNLLCCVLVQFRMKMKMWIHHGPGQDTPDIFIDRSPRGDPPDDRVRLVVLSVVQDRSGSSRSCVQQVRSHSQRSVSSRSYVGSCPVGDGSSSDSPRSVSSCVSSVHD/DDDDFDKDKFKFKFCQAQQLLFLLLLLLVVQQQLAVFLPKFWFWKWKFAQQEIEIEEEIAGPDDDPSLVSSLVSCVVLPQCDVQQRHRSVRGYYHYHYHHPALFFAQQAWFKAKAKFFVPAVLRAAVNLLLNLQLNVLLSVCDVVVVDPFFHRTKMKMWMFGADPLGHGQATAEIEIETAGHPVDWQVRCVVSCVPRGVVVSCVVRVVVVRHPDDHHYHYNVVIHRHHHHNYVPMYMHQPCQCSQHRRPPADGTSQGAGRGALSHCSHLVNLQNNLLNLLCCVLVQFRMKMKMWIHHRRGQATPDIFIDRSPRGPPPADSVRLVVLSVQQDRSRSNSSCVQQVRSHSPPSVSSGSYNGSDPPDDGSSSDSPCSVSSCVSVVHD

Organism: Corynebacterium glutamicum (strain ATCC 13032 / DSM 20300 / JCM 1318 / BCRC 11384 / CCUG 27702 / LMG 3730 / NBRC 12168 / NCIMB 10025 / NRRL B-2784 / 534) (NCBI:txid196627)